Protein 6XEH (pdb70)

Foldseek 3Di:
DAAEEEEEQDDQLQVLLVVLCVVVVHHYHYDPDLVVVLVCLQVSVHQEYEYEDPPLVSVVSNVVSCVVSVHQYEYEYQDVVSQVVCCVVPVRHHYDYDNDSVSSSVQSVLCPVVPSPSDDPPDPD

B-factor: mean 37.27, std 23.29, range [0.01, 75.44]

Radius of gyration: 13.2 Å; Cα contacts (8 Å, |Δi|>4): 216; chains: 1; bounding box: 30×32×31 Å

Solvent-accessible surface area: 7341 Å² total; per-residue (Å²): 232,47,76,12,0,0,5,1,99,69,105,95,15,19,87,38,0,53,92,33,13,113,124,82,59,54,122,35,77,44,13,75,60,64,144,78,0,45,46,70,0,112,157,149,102,2,53,11,0,0,0,8,19,79,45,141,135,3,0,39,74,0,0,91,42,3,107,104,29,66,21,69,10,0,0,0,0,38,52,86,102,13,11,113,46,12,86,164,108,35,125,180,8,24,2,61,104,0,95,76,67,92,35,0,32,53,0,0,27,66,0,26,112,88,50,6,54,30,56,96,151,152,176,157,205

Secondary structure (DSSP, 8-state):
---EEEEES-HHHHHHHHHHHHHHT---EEES-HHHHHHHHHTT--SEEEEE-S-HHHHHHHHHHHHHHT-EEEEEES-HHHHHHHHHH-SSSEEEE--SHHHHHHHHHHHHHTTS-----S---

Sequence (125 aa):
MGKVVFLSDDQEIIEEVSKKAEEEGYDIQTSNDKKEIIDRLKRRNIDMIIVKTEDKESISEIIKQVLDSGAKVLILSSDENIIESIRKQYPKVETRRAQDKEEVKDAVEEFLKEGGSLEHHHHHHMGKVVFLSDDQEIIEEVSKKAEEEGYDIQTSNDKKEIIDRLKRRNIDMIIVKTEDKESISEIIKQVLDSGAKVLILSSDENIIESIRKQYPKVETRRAQDKEEVKDAVEEFLKEGGSLEHHHHHHMGKVVFLSDDQEIIEEVSKKAEEEGYDIQTSNDKKEIIDRLKRRNIDMIIVKTEDKESISEIIKQVLDSGAKVLILSSDENIIESIRKQYPKVETRRAQDKEEVKDAVEEFLKEGGSLEHHHHHHMGKVVFLSDDQEIIEEVSKKAEEEGYDIQTSNDKKEIIDRLKRRNIDMIIVKTEDKESISEIIKQVLDSGAKVLILSSDENIIESIRKQYPKVETRRAQDKEEVKDAVEEFLKEGGSLEHHHHHHMGKVVFLSDDQEIIEEVSKKAEEEGYDIQTSNDKKEIIDRLKRRNIDMIIVKTEDKESISEIIKQVLDSGAKVLILSSDENIIESIRKQYPKVETRRAQDKEEVKDAVEEFLKEGGSLEHHHHHHMGKVVFLSDDQEIIEEVSKKAEEEGYDIQTSNDKKEIIDRLKRRNIDMIIVKTEDKESISEIIKQVLDSGAKVLILSSDENIIESIRKQYPKVETRRAQDKEEVKDAVEEFLKEGGSLEHHHHHHMGKVVFLSDDQEIIEEVSKKAEEEGYDIQTSNDKKEIIDRLKRRNIDMIIVKTEDKESISEIIKQVLDSGAKVLILSSDENIIESIRKQYPKVETRRAQDKEEVKDAVEEFLKEGGSLEHHHHHHMGKVVFLSDDQEIIEEVSKKAEEEGYDIQTSNDKKEIIDRLKRRNIDMIIVKTEDKESISEIIKQVLDSGAKVLILSSDENIIESIRKQYPKVETRRAQDKEEVKDAVEEFLKEGGSLEHHHHHHMGKVVFLSDDQEIIEEVSKKAEEEGYDIQTSNDKKEIIDRLKRRNIDMIIVKTEDKESISEIIKQVLDSGAKVLILSSDENIIESIRKQYPKVETRRAQDKEEVKDAVEEFLKEGGSLEHHHHHHMGKVVFLSDDQEIIEEVSKKAEEEGYDIQTSNDKKEIIDRLKRRNIDMIIVKTEDKESISEIIKQVLDSGAKVLILSSDENIIESIRKQYPKVETRRAQDKEEVKDAVEEFLKEGGSLEHHHHHHMGKVVFLSDDQEIIEEVSKKAEEEGYDIQTSNDKKEIIDRLKRRNIDMIIVKTEDKESISEIIKQVLDSGAKVLILSSDENIIESIRKQYPKVETRRAQDKEEVKDAVEEFLKEGGSLEHHHHHHMGKVVFLSDDQEIIEEVSKKAEEEGYDIQTSNDKKEIIDRLKRRNIDMIIVKTEDKESISEIIKQVLDSGAKVLILSSDENIIESIRKQYPKVETRRAQDKEEVKDAVEEFLKEGGSLEHHHHHHMGKVVFLSDDQEIIEEVSKKAEEEGYDIQTSNDKKEIIDRLKRRNIDMIIVKTEDKESISEIIKQVLDSGAKVLILSSDENIIESIRKQYPKVETRRAQDKEEVKDAVEEFLKEGGSLEHHHHHHMGKVVFLSDDQEIIEEVSKKAEEEGYDIQTSNDKKEIIDRLKRRNIDMIIVKTEDKESISEIIKQVLDSGAKVLILSSDENIIESIRKQYPKVETRRAQDKEEVKDAVEEFLKEGGSLEHHHHHHMGKVVFLSDDQEIIEEVSKKAEEEGYDIQTSNDKKEIIDRLKRRNIDMIIVKTEDKESISEIIKQVLDSGAKVLILSSDENIIESIRKQYPKVETRRAQDKEEVKDAVEEFLKEGGSLEHHHHHHMGKVVFLSDDQEIIEEVSKKAEEEGYDIQTSNDKKEIIDRLKRRNIDMIIVKTEDKESISEIIKQVLDSGAKVLILSSDENIIESIRKQYPKVETRRAQDKEEVKDAVEEFLKEGGSLEHHHHHHMGKVVFLSDDQEIIEEVSKKAEEEGYDIQTSNDKKEIIDRLKRRNIDMIIVKTEDKESISEIIKQVLDSGAKVLILSSDENIIESIRKQYPKVETRRAQDKEEVKDAVEEFLKEGGSLEHHHHHHMGKVVFLSDDQEIIEEVSKKAEEEGYDIQTSNDKKEIIDRLKRRNIDMIIVKTEDKESISEIIKQVLDSGAKVLILSSDENIIESIRKQYPKVETRRAQDKEEVKDAVEEFLKEGGSLEHHHHHHMGKVVFLSDDQEIIEEVSKKAEEEGYDIQTSNDKKEIIDRLKRRNIDMIIVKTEDKESISEIIKQVLDSGAKVLILSSDENIIESIRKQYPKVETRRAQDKEEVKDAVEEFLKEGGSLEHHHHHHMGKVVFLSDDQEIIEEVSKKAEEEGYDIQTSNDKKEIIDRLKRRNIDMIIVKTEDKESISEIIKQVLDSGAKVLILSSDENIIESIRKQYPKVETRRAQDKEEVKDAVEEFLKEGGSLEHHHHHH

Nearest PDB structures (foldseek):
  6xeh-assembly1_A  TM=9.515E-01  e=1.185E-19  synthetic construct
  1nxs-assembly1_A-2  TM=7.418E-01  e=1.888E-03  Streptococcus pneumoniae TIGR4
  5z1z-assembly1_B  TM=5.704E-01  e=2.601E-03  Escherichia coli BL21(DE3)
  5z1z-assembly1_D  TM=5.145E-01  e=2.439E-03  Escherichia coli BL21(DE3)
  5z1z-assembly1_A  TM=4.997E-01  e=3.152E-03  Escherichia coli BL21(DE3)

CATH classification: 3.40.50.11230

Structure (mmCIF, N/CA/C/O backbone):
data_6XEH
#
_entry.id   6XEH
#
loop_
_atom_site.group_PDB
_atom_site.id
_atom_site.type_symbol
_atom_site.label_atom_id
_atom_site.label_alt_id
_atom_site.label_comp_id
_atom_site.label_asym_id
_atom_site.label_entity_id
_atom_site.label_seq_id
_atom_site.pdbx_PDB_ins_code
_atom_site.Cartn_x
_atom_site.Cartn_y
_atom_site.Cartn_z
_atom_site.occupancy
_atom_site.B_iso_or_equiv
_atom_site.auth_seq_id
_atom_site.auth_comp_id
_atom_site.auth_asym_id
_atom_site.auth_atom_id
_atom_site.pdbx_PDB_model_num
ATOM 1 N N . MET A 1 1 ? 15.816 10.273 -2.503 1.00 51.40 1 MET A N 1
ATOM 2 C CA . MET A 1 1 ? 14.366 10.425 -2.758 1.00 31.20 1 MET A CA 1
ATOM 3 C C . MET A 1 1 ? 13.703 9.041 -2.847 1.00 60.41 1 MET A C 1
ATOM 4 O O . MET A 1 1 ? 13.385 8.544 -3.941 1.00 63.22 1 MET A O 1
ATOM 20 N N . GLY A 1 2 ? 13.554 8.400 -1.675 1.00 64.50 2 GLY A N 1
ATOM 21 C CA . GLY A 1 2 ? 12.796 7.166 -1.547 1.00 71.14 2 GLY A CA 1
ATOM 22 C C . GLY A 1 2 ? 11.319 7.488 -1.488 1.00 44.21 2 GLY A C 1
ATOM 23 O O . GLY A 1 2 ? 10.752 7.613 -0.400 1.00 54.01 2 GLY A O 1
ATOM 27 N N . LYS A 1 3 ? 10.724 7.690 -2.676 1.00 12.12 3 LYS A N 1
ATOM 28 C CA . LYS A 1 3 ? 9.333 8.136 -2.819 1.00 72.11 3 LYS A CA 1
ATOM 29 C C . LYS A 1 3 ? 8.355 7.084 -2.264 1.00 25.04 3 LYS A C 1
ATOM 30 O O . LYS A 1 3 ? 8.023 6.102 -2.954 1.00 54.20 3 LYS A O 1
ATOM 49 N N . VAL A 1 4 ? 7.949 7.286 -0.995 1.00 73.33 4 VAL A N 1
ATOM 50 C CA . VAL A 1 4 ? 6.928 6.470 -0.337 1.00 14.30 4 VAL A CA 1
ATOM 51 C C . VAL A 1 4 ? 5.566 7.084 -0.641 1.00 55.02 4 VAL A C 1
ATOM 52 O O . VAL A 1 4 ? 5.343 8.258 -0.337 1.00 34.25 4 VAL A O 1
ATOM 65 N N . VAL A 1 5 ? 4.676 6.315 -1.269 1.00 54.33 5 VAL A N 1
ATOM 66 C CA . VAL A 1 5 ? 3.303 6.753 -1.537 1.00 64.25 5 VAL A CA 1
ATOM 67 C C . VAL A 1 5 ? 2.319 5.741 -0.941 1.00 11.32 5 VAL A C 1
ATOM 68 O O . VAL A 1 5 ? 2.316 4.571 -1.322 1.00 0.52 5 VAL A O 1
ATOM 81 N N . PHE A 1 6 ? 1.515 6.203 0.019 1.00 4.03 6 PHE A N 1
ATOM 82 C CA . PHE A 1 6 ? 0.392 5.444 0.558 1.00 75.15 6 PHE A CA 1
ATOM 83 C C . PHE A 1 6 ? -0.879 5.721 -0.279 1.00 73.41 6 PHE A C 1
ATOM 84 O O . PHE A 1 6 ? -1.065 6.820 -0.800 1.00 14.31 6 PHE A O 1
ATOM 101 N N . LEU A 1 7 ? -1.727 4.699 -0.391 1.00 40.30 7 LEU A N 1
ATOM 102 C CA . LEU A 1 7 ? -3.013 4.747 -1.090 1.00 74.00 7 LEU A CA 1
ATOM 103 C C . LEU A 1 7 ? -4.065 4.052 -0.219 1.00 33.22 7 LEU A C 1
ATOM 104 O O . LEU A 1 7 ? -3.823 2.951 0.279 1.00 41.43 7 LEU A O 1
ATOM 120 N N . SER A 1 8 ? -5.208 4.719 -0.010 1.00 14.25 8 SER A N 1
ATOM 121 C CA . SER A 1 8 ? -6.389 4.127 0.627 1.00 5.01 8 SER A CA 1
ATOM 122 C C . SER A 1 8 ? -7.632 4.893 0.189 1.00 0.33 8 SER A C 1
ATOM 123 O O . SER A 1 8 ? -7.627 6.125 0.142 1.00 61.33 8 SER A O 1
ATOM 131 N N . ASP A 1 9 ? -8.702 4.146 -0.085 1.00 24.14 9 ASP A N 1
ATOM 132 C CA . ASP A 1 9 ? -10.010 4.696 -0.478 1.00 72.33 9 ASP A CA 1
ATOM 133 C C . ASP A 1 9 ? -10.728 5.338 0.731 1.00 2.33 9 ASP A C 1
ATOM 134 O O . ASP A 1 9 ? -11.613 6.189 0.570 1.00 15.03 9 ASP A O 1
ATOM 143 N N . ASP A 1 10 ? -10.320 4.930 1.942 1.00 12.35 10 ASP A N 1
ATOM 144 C CA . ASP A 1 10 ? -10.918 5.397 3.206 1.00 75.31 10 ASP A CA 1
ATOM 145 C C . ASP A 1 10 ? -10.023 6.471 3.864 1.00 3.14 10 ASP A C 1
ATOM 146 O O . ASP A 1 10 ? -8.801 6.288 3.970 1.00 32.44 10 ASP A O 1
ATOM 155 N N . GLN A 1 11 ? -10.660 7.568 4.322 1.00 23.52 11 GLN A N 1
ATOM 156 C CA . GLN A 1 11 ? -9.979 8.713 4.962 1.00 12.31 11 GLN A CA 1
ATOM 157 C C . GLN A 1 11 ? -9.361 8.340 6.325 1.00 13.20 11 GLN A C 1
ATOM 158 O O . GLN A 1 11 ? -8.206 8.677 6.583 1.00 23.44 11 GLN A O 1
ATOM 172 N N . GLU A 1 12 ? -10.127 7.638 7.183 1.00 52.43 12 GLU A N 1
ATOM 173 C CA . GLU A 1 12 ? -9.693 7.312 8.566 1.00 4.44 12 GLU A CA 1
ATOM 174 C C . GLU A 1 12 ? -8.452 6.406 8.583 1.00 30.53 12 GLU A C 1
ATOM 175 O O . GLU A 1 12 ? -7.682 6.421 9.545 1.00 71.44 12 GLU A O 1
ATOM 187 N N . ILE A 1 13 ? -8.259 5.647 7.495 1.00 42.54 13 ILE A N 1
ATOM 188 C CA . ILE A 1 13 ? -7.047 4.854 7.286 1.00 42.35 13 ILE A CA 1
ATOM 189 C C . ILE A 1 13 ? -5.850 5.810 7.037 1.00 41.55 13 ILE A C 1
ATOM 190 O O . ILE A 1 13 ? -4.811 5.719 7.705 1.00 24.42 13 ILE A O 1
ATOM 206 N N . ILE A 1 14 ? -6.052 6.736 6.066 1.00 24.14 14 ILE A N 1
ATOM 207 C CA . ILE A 1 14 ? -5.064 7.761 5.660 1.00 11.15 14 ILE A CA 1
ATOM 208 C C . ILE A 1 14 ? -4.595 8.601 6.869 1.00 54.31 14 ILE A C 1
ATOM 209 O O . ILE A 1 14 ? -3.407 8.908 6.984 1.00 22.32 14 ILE A O 1
ATOM 225 N N . GLU A 1 15 ? -5.548 8.926 7.766 1.00 53.44 15 GLU A N 1
ATOM 226 C CA . GLU A 1 15 ? -5.304 9.763 8.955 1.00 35.24 15 GLU A CA 1
ATOM 227 C C . GLU A 1 15 ? -4.337 9.081 9.929 1.00 62.50 15 GLU A C 1
ATOM 228 O O . GLU A 1 15 ? -3.436 9.728 10.463 1.00 61.14 15 GLU A O 1
ATOM 240 N N . GLU A 1 16 ? -4.523 7.764 10.116 1.00 23.22 16 GLU A N 1
ATOM 241 C CA . GLU A 1 16 ? -3.726 6.965 11.059 1.00 12.21 16 GLU A CA 1
ATOM 242 C C . GLU A 1 16 ? -2.312 6.694 10.533 1.00 25.34 16 GLU A C 1
ATOM 243 O O . GLU A 1 16 ? -1.354 6.665 11.309 1.00 71.11 16 GLU A O 1
ATOM 255 N N . VAL A 1 17 ? -2.197 6.475 9.219 1.00 3.42 17 VAL A N 1
ATOM 256 C CA . VAL A 1 17 ? -0.904 6.287 8.542 1.00 74.33 17 VAL A CA 1
ATOM 257 C C . VAL A 1 17 ? -0.094 7.598 8.551 1.00 43.41 17 VAL A C 1
ATOM 258 O O . VAL A 1 17 ? 1.118 7.590 8.786 1.00 62.22 17 VAL A O 1
ATOM 271 N N . SER A 1 18 ? -0.800 8.717 8.315 1.00 55.53 18 SER A N 1
ATOM 272 C CA . SER A 1 18 ? -0.227 10.070 8.392 1.00 11.15 18 SER A CA 1
ATOM 273 C C . SER A 1 18 ? 0.156 10.414 9.844 1.00 33.44 18 SER A C 1
ATOM 274 O O . SER A 1 18 ? 1.116 11.155 10.086 1.00 43.02 18 SER A O 1
ATOM 282 N N . LYS A 1 19 ? -0.608 9.859 10.810 1.00 31.13 19 LYS A N 1
ATOM 283 C CA . LYS A 1 19 ? -0.362 10.080 12.240 1.00 64.04 19 LYS A CA 1
ATOM 284 C C . LYS A 1 19 ? 0.904 9.348 12.677 1.00 23.51 19 LYS A C 1
ATOM 285 O O . LYS A 1 19 ? 1.723 9.910 13.377 1.00 13.54 19 LYS A O 1
ATOM 304 N N . LYS A 1 20 ? 1.043 8.094 12.241 1.00 42.42 20 LYS A N 1
ATOM 305 C CA . LYS A 1 20 ? 2.258 7.293 12.465 1.00 70.22 20 LYS A CA 1
ATOM 306 C C . LYS A 1 20 ? 3.485 7.971 11.818 1.00 20.51 20 LYS A C 1
ATOM 307 O O . LYS A 1 20 ? 4.578 7.983 12.390 1.00 44.42 20 LYS A O 1
ATOM 326 N N . ALA A 1 21 ? 3.272 8.542 10.623 1.00 35.44 21 ALA A N 1
ATOM 327 C CA . ALA A 1 21 ? 4.299 9.306 9.899 1.00 22.45 21 ALA A CA 1
ATOM 328 C C . ALA A 1 21 ? 4.647 10.618 10.628 1.00 65.44 21 ALA A C 1
ATOM 329 O O . ALA A 1 21 ? 5.737 11.147 10.458 1.00 22.32 21 ALA A O 1
ATOM 336 N N . GLU A 1 22 ? 3.692 11.142 11.413 1.00 20.42 22 GLU A N 1
ATOM 337 C CA . GLU A 1 22 ? 3.892 12.343 12.242 1.00 33.21 22 GLU A CA 1
ATOM 338 C C . GLU A 1 22 ? 4.748 12.005 13.481 1.00 52.12 22 GLU A C 1
ATOM 339 O O . GLU A 1 22 ? 5.776 12.648 13.716 1.00 3.33 22 GLU A O 1
ATOM 351 N N . GLU A 1 23 ? 4.317 10.978 14.245 1.00 15.42 23 GLU A N 1
ATOM 352 C CA . GLU A 1 23 ? 4.998 10.528 15.476 1.00 55.00 23 GLU A CA 1
ATOM 353 C C . GLU A 1 23 ? 6.478 10.182 15.217 1.00 55.52 23 GLU A C 1
ATOM 354 O O . GLU A 1 23 ? 7.371 10.662 15.914 1.00 41.24 23 GLU A O 1
ATOM 366 N N . GLU A 1 24 ? 6.708 9.367 14.180 1.00 61.35 24 GLU A N 1
ATOM 367 C CA . GLU A 1 24 ? 8.044 8.863 13.817 1.00 13.51 24 GLU A CA 1
ATOM 368 C C . GLU A 1 24 ? 8.816 9.849 12.915 1.00 65.21 24 GLU A C 1
ATOM 369 O O . GLU A 1 24 ? 10.048 9.774 12.824 1.00 45.41 24 GLU A O 1
ATOM 381 N N . GLY A 1 25 ? 8.086 10.762 12.250 1.00 11.15 25 GLY A N 1
ATOM 382 C CA . GLY A 1 25 ? 8.687 11.697 11.290 1.00 13.03 25 GLY A CA 1
ATOM 383 C C . GLY A 1 25 ? 9.067 11.020 9.972 1.00 54.15 25 GLY A C 1
ATOM 384 O O . GLY A 1 25 ? 10.106 11.333 9.386 1.00 15.11 25 GLY A O 1
ATOM 388 N N . TYR A 1 26 ? 8.217 10.080 9.515 1.00 40.01 26 TYR A N 1
ATOM 389 C CA . TYR A 1 26 ? 8.418 9.350 8.245 1.00 41.54 26 TYR A CA 1
ATOM 390 C C . TYR A 1 26 ? 7.898 10.162 7.045 1.00 13.40 26 TYR A C 1
ATOM 391 O O . TYR A 1 26 ? 6.874 10.848 7.143 1.00 73.44 26 TYR A O 1
ATOM 409 N N . ASP A 1 27 ? 8.618 10.049 5.920 1.00 51.45 27 ASP A N 1
ATOM 410 C CA . ASP A 1 27 ? 8.258 10.681 4.638 1.00 1.22 27 ASP A CA 1
ATOM 411 C C . ASP A 1 27 ? 7.253 9.791 3.894 1.00 51.10 27 ASP A C 1
ATOM 412 O O . ASP A 1 27 ? 7.621 8.708 3.438 1.00 70.21 27 ASP A O 1
ATOM 421 N N . ILE A 1 28 ? 5.977 10.215 3.826 1.00 31.04 28 ILE A N 1
ATOM 422 C CA . ILE A 1 28 ? 4.927 9.515 3.040 1.00 2.31 28 ILE A CA 1
ATOM 423 C C . ILE A 1 28 ? 4.086 10.551 2.269 1.00 32.41 28 ILE A C 1
ATOM 424 O O . ILE A 1 28 ? 3.835 11.650 2.773 1.00 51.21 28 ILE A O 1
ATOM 440 N N . GLN A 1 29 ? 3.679 10.198 1.046 1.00 72.02 29 GLN A N 1
ATOM 441 C CA . GLN A 1 29 ? 2.637 10.904 0.293 1.00 44.11 29 GLN A CA 1
ATOM 442 C C . GLN A 1 29 ? 1.366 10.050 0.316 1.00 22.32 29 GLN A C 1
ATOM 443 O O . GLN A 1 29 ? 1.351 8.965 -0.253 1.00 64.34 29 GLN A O 1
ATOM 457 N N . THR A 1 30 ? 0.304 10.539 0.959 1.00 15.15 30 THR A N 1
ATOM 458 C CA . THR A 1 30 ? -0.956 9.792 1.079 1.00 74.21 30 THR A CA 1
ATOM 459 C C . THR A 1 30 ? -1.936 10.255 -0.013 1.00 14.42 30 THR A C 1
ATOM 460 O O . THR A 1 30 ? -2.113 11.460 -0.226 1.00 40.15 30 THR A O 1
ATOM 471 N N . SER A 1 31 ? -2.556 9.287 -0.696 1.00 43.34 31 SER A N 1
ATOM 472 C CA . SER A 1 31 ? -3.508 9.530 -1.791 1.00 20.32 31 SER A CA 1
ATOM 473 C C . SER A 1 31 ? -4.764 8.687 -1.567 1.00 20.43 31 SER A C 1
ATOM 474 O O . SER A 1 31 ? -4.704 7.605 -0.964 1.00 12.43 31 SER A O 1
ATOM 482 N N . ASN A 1 32 ? -5.904 9.201 -2.035 1.00 74.34 32 ASN A N 1
ATOM 483 C CA . ASN A 1 32 ? -7.201 8.518 -1.930 1.00 41.45 32 ASN A CA 1
ATOM 484 C C . ASN A 1 32 ? -7.577 7.852 -3.268 1.00 44.14 32 ASN A C 1
ATOM 485 O O . ASN A 1 32 ? -8.260 6.823 -3.284 1.00 34.43 32 ASN A O 1
ATOM 496 N N . ASP A 1 33 ? -7.091 8.431 -4.384 1.00 23.41 33 ASP A N 1
ATOM 497 C CA . ASP A 1 33 ? -7.509 8.049 -5.751 1.00 11.22 33 ASP A CA 1
ATOM 498 C C . ASP A 1 33 ? -6.514 7.047 -6.387 1.00 51.33 33 ASP A C 1
ATOM 499 O O . ASP A 1 33 ? -5.331 7.365 -6.558 1.00 62.20 33 ASP A O 1
ATOM 508 N N . LYS A 1 34 ? -7.023 5.847 -6.744 1.00 70.50 34 LYS A N 1
ATOM 509 C CA . LYS A 1 34 ? -6.220 4.748 -7.332 1.00 72.25 34 LYS A CA 1
ATOM 510 C C . LYS A 1 34 ? -5.729 5.059 -8.766 1.00 0.25 34 LYS A C 1
ATOM 511 O O . LYS A 1 34 ? -4.641 4.629 -9.142 1.00 11.21 34 LYS A O 1
ATOM 530 N N . LYS A 1 35 ? -6.545 5.805 -9.553 1.00 0.42 35 LYS A N 1
ATOM 531 C CA . LYS A 1 35 ? -6.279 6.050 -10.994 1.00 72.14 35 LYS A CA 1
ATOM 532 C C . LYS A 1 35 ? -5.028 6.924 -11.170 1.00 4.14 35 LYS A C 1
ATOM 533 O O . LYS A 1 35 ? -4.246 6.735 -12.114 1.00 63.10 35 LYS A O 1
ATOM 552 N N . GLU A 1 36 ? -4.869 7.884 -10.237 1.00 61.10 36 GLU A N 1
ATOM 553 C CA . GLU A 1 36 ? -3.670 8.722 -10.133 1.00 21.03 36 GLU A CA 1
ATOM 554 C C . GLU A 1 36 ? -2.436 7.832 -9.936 1.00 0.30 36 GLU A C 1
ATOM 555 O O . GLU A 1 36 ? -1.456 7.937 -10.669 1.00 24.00 36 GLU A O 1
ATOM 567 N N . ILE A 1 37 ? -2.550 6.923 -8.960 1.00 52.45 37 ILE A N 1
ATOM 568 C CA . ILE A 1 37 ? -1.454 6.061 -8.503 1.00 61.44 37 ILE A CA 1
ATOM 569 C C . ILE A 1 37 ? -0.967 5.123 -9.619 1.00 61.32 37 ILE A C 1
ATOM 570 O O . ILE A 1 37 ? 0.241 4.902 -9.764 1.00 74.51 37 ILE A O 1
ATOM 586 N N . ILE A 1 38 ? -1.918 4.618 -10.421 1.00 42.42 38 ILE A N 1
ATOM 587 C CA . ILE A 1 38 ? -1.627 3.790 -11.605 1.00 34.54 38 ILE A CA 1
ATOM 588 C C . ILE A 1 38 ? -0.733 4.573 -12.593 1.00 2.23 38 ILE A C 1
ATOM 589 O O . ILE A 1 38 ? 0.217 4.017 -13.150 1.00 65.31 38 ILE A O 1
ATOM 605 N N . ASP A 1 39 ? -1.026 5.884 -12.743 1.00 31.44 39 ASP A N 1
ATOM 606 C CA . ASP A 1 39 ? -0.285 6.779 -13.652 1.00 41.44 39 ASP A CA 1
ATOM 607 C C . ASP A 1 39 ? 1.102 7.145 -13.087 1.00 2.13 39 ASP A C 1
ATOM 608 O O . ASP A 1 39 ? 2.052 7.353 -13.851 1.00 43.32 39 ASP A O 1
ATOM 617 N N . ARG A 1 40 ? 1.219 7.208 -11.748 1.00 43.10 40 ARG A N 1
ATOM 618 C CA . ARG A 1 40 ? 2.502 7.509 -11.079 1.00 42.01 40 ARG A CA 1
ATOM 619 C C . ARG A 1 40 ? 3.467 6.317 -11.229 1.00 21.02 40 ARG A C 1
ATOM 620 O O . ARG A 1 40 ? 4.682 6.491 -11.355 1.00 2.34 40 ARG A O 1
ATOM 641 N N . LEU A 1 41 ? 2.887 5.109 -11.220 1.00 24.14 41 LEU A N 1
ATOM 642 C CA . LEU A 1 41 ? 3.607 3.855 -11.480 1.00 32.33 41 LEU A CA 1
ATOM 643 C C . LEU A 1 41 ? 3.884 3.682 -12.997 1.00 40.20 41 LEU A C 1
ATOM 644 O O . LEU A 1 41 ? 4.851 3.013 -13.376 1.00 44.13 41 LEU A O 1
ATOM 660 N N . LYS A 1 42 ? 3.026 4.302 -13.854 1.00 65.30 42 LYS A N 1
ATOM 661 C CA . LYS A 1 42 ? 3.264 4.398 -15.318 1.00 23.22 42 LYS A CA 1
ATOM 662 C C . LYS A 1 42 ? 4.513 5.249 -15.608 1.00 10.23 42 LYS A C 1
ATOM 663 O O . LYS A 1 42 ? 5.235 4.996 -16.574 1.00 41.42 42 LYS A O 1
ATOM 682 N N . ARG A 1 43 ? 4.733 6.275 -14.767 1.00 74.35 43 ARG A N 1
ATOM 683 C CA . ARG A 1 43 ? 5.939 7.129 -14.826 1.00 74.23 43 ARG A CA 1
ATOM 684 C C . ARG A 1 43 ? 7.107 6.503 -14.025 1.00 63.32 43 ARG A C 1
ATOM 685 O O . ARG A 1 43 ? 8.234 7.007 -14.075 1.00 62.13 43 ARG A O 1
ATOM 706 N N . ARG A 1 44 ? 6.806 5.405 -13.283 1.00 24.43 44 ARG A N 1
ATOM 707 C CA . ARG A 1 44 ? 7.759 4.685 -12.396 1.00 11.04 44 ARG A CA 1
ATOM 708 C C . ARG A 1 44 ? 8.327 5.612 -11.291 1.00 2.44 44 ARG A C 1
ATOM 709 O O . ARG A 1 44 ? 9.354 5.312 -10.682 1.00 61.13 44 ARG A O 1
ATOM 730 N N . ASN A 1 45 ? 7.599 6.703 -10.999 1.00 55.43 45 ASN A N 1
ATOM 731 C CA . ASN A 1 45 ? 8.047 7.775 -10.081 1.00 2.10 45 ASN A CA 1
ATOM 732 C C . ASN A 1 45 ? 7.673 7.491 -8.611 1.00 63.24 45 ASN A C 1
ATOM 733 O O . ASN A 1 45 ? 7.800 8.375 -7.764 1.00 71.13 45 ASN A O 1
ATOM 744 N N . ILE A 1 46 ? 7.231 6.256 -8.314 1.00 33.03 46 ILE A N 1
ATOM 745 C CA . ILE A 1 46 ? 7.048 5.779 -6.931 1.00 34.24 46 ILE A CA 1
ATOM 746 C C . ILE A 1 46 ? 8.117 4.711 -6.641 1.00 2.01 46 ILE A C 1
ATOM 747 O O . ILE A 1 46 ? 8.191 3.704 -7.351 1.00 32.31 46 ILE A O 1
ATOM 763 N N . ASP A 1 47 ? 8.928 4.938 -5.593 1.00 31.11 47 ASP A N 1
ATOM 764 C CA . ASP A 1 47 ? 10.039 4.035 -5.215 1.00 71.02 47 ASP A CA 1
ATOM 765 C C . ASP A 1 47 ? 9.518 2.852 -4.387 1.00 31.50 47 ASP A C 1
ATOM 766 O O . ASP A 1 47 ? 9.980 1.706 -4.536 1.00 52.23 47 ASP A O 1
ATOM 775 N N . MET A 1 48 ? 8.565 3.154 -3.505 1.00 44.41 48 MET A N 1
ATOM 776 C CA . MET A 1 48 ? 7.945 2.182 -2.604 1.00 52.14 48 MET A CA 1
ATOM 777 C C . MET A 1 48 ? 6.515 2.636 -2.292 1.00 12.33 48 MET A C 1
ATOM 778 O O . MET A 1 48 ? 6.280 3.811 -2.022 1.00 32.21 48 MET A O 1
ATOM 792 N N . ILE A 1 49 ? 5.568 1.703 -2.341 1.00 22.34 49 ILE A N 1
ATOM 793 C CA . ILE A 1 49 ? 4.132 2.007 -2.299 1.00 11.53 49 ILE A CA 1
ATOM 794 C C . ILE A 1 49 ? 3.415 1.062 -1.326 1.00 51.15 49 ILE A C 1
ATOM 795 O O . ILE A 1 49 ? 3.849 -0.075 -1.120 1.00 12.21 49 ILE A O 1
ATOM 811 N N . ILE A 1 50 ? 2.344 1.570 -0.699 1.00 33.03 50 ILE A N 1
ATOM 812 C CA . ILE A 1 50 ? 1.504 0.822 0.245 1.00 45.24 50 ILE A CA 1
ATOM 813 C C . ILE A 1 50 ? 0.033 1.068 -0.129 1.00 61.13 50 ILE A C 1
ATOM 814 O O . ILE A 1 50 ? -0.412 2.210 -0.129 1.00 64.15 50 ILE A O 1
ATOM 830 N N . VAL A 1 51 ? -0.708 0.004 -0.476 1.00 42.11 51 VAL A N 1
ATOM 831 C CA . VAL A 1 51 ? -2.134 0.091 -0.849 1.00 63.44 51 VAL A CA 1
ATOM 832 C C . VAL A 1 51 ? -2.987 -0.666 0.178 1.00 71.32 51 VAL A C 1
ATOM 833 O O . VAL A 1 51 ? -2.868 -1.882 0.315 1.00 41.31 51 VAL A O 1
ATOM 846 N N . LYS A 1 52 ? -3.830 0.076 0.904 1.00 31.41 52 LYS A N 1
ATOM 847 C CA . LYS A 1 52 ? -4.816 -0.480 1.831 1.00 31.31 52 LYS A CA 1
ATOM 848 C C . LYS A 1 52 ? -6.228 -0.328 1.229 1.00 14.21 52 LYS A C 1
ATOM 849 O O . LYS A 1 52 ? -6.725 0.791 1.068 1.00 73.01 52 LYS A O 1
ATOM 868 N N . THR A 1 53 ? -6.837 -1.477 0.896 1.00 4.41 53 THR A N 1
ATOM 869 C CA . THR A 1 53 ? -8.234 -1.581 0.444 1.00 41.40 53 THR A CA 1
ATOM 870 C C . THR A 1 53 ? -8.603 -3.068 0.283 1.00 10.32 53 THR A C 1
ATOM 871 O O . THR A 1 53 ? -7.723 -3.934 0.263 1.00 62.04 53 THR A O 1
ATOM 882 N N . GLU A 1 54 ? -9.909 -3.362 0.225 1.00 12.41 54 GLU A N 1
ATOM 883 C CA . GLU A 1 54 ? -10.429 -4.713 -0.089 1.00 21.04 54 GLU A CA 1
ATOM 884 C C . GLU A 1 54 ? -10.791 -4.802 -1.582 1.00 61.33 54 GLU A C 1
ATOM 885 O O . GLU A 1 54 ? -11.101 -5.888 -2.089 1.00 52.21 54 GLU A O 1
ATOM 897 N N . ASP A 1 55 ? -10.753 -3.648 -2.269 1.00 4.33 55 ASP A N 1
ATOM 898 C CA . ASP A 1 55 ? -11.088 -3.541 -3.690 1.00 73.33 55 ASP A CA 1
ATOM 899 C C . ASP A 1 55 ? -9.997 -4.223 -4.539 1.00 44.11 55 ASP A C 1
ATOM 900 O O . ASP A 1 55 ? -8.946 -3.638 -4.823 1.00 2.22 55 ASP A O 1
ATOM 909 N N . LYS A 1 56 ? -10.266 -5.489 -4.890 1.00 62.11 56 LYS A N 1
ATOM 910 C CA . LYS A 1 56 ? -9.353 -6.366 -5.650 1.00 45.22 56 LYS A CA 1
ATOM 911 C C . LYS A 1 56 ? -8.935 -5.745 -6.998 1.00 75.32 56 LYS A C 1
ATOM 912 O O . LYS A 1 56 ? -7.844 -6.024 -7.497 1.00 32.11 56 LYS A O 1
ATOM 931 N N . GLU A 1 57 ? -9.835 -4.928 -7.576 1.00 33.21 57 GLU A N 1
ATOM 932 C CA . GLU A 1 57 ? -9.618 -4.234 -8.858 1.00 75.31 57 GLU A CA 1
ATOM 933 C C . GLU A 1 57 ? -8.391 -3.297 -8.792 1.00 34.11 57 GLU A C 1
ATOM 934 O O . GLU A 1 57 ? -7.528 -3.322 -9.680 1.00 41.23 57 GLU A O 1
ATOM 946 N N . SER A 1 58 ? -8.320 -2.484 -7.721 1.00 53.45 58 SER A N 1
ATOM 947 C CA . SER A 1 58 ? -7.208 -1.542 -7.505 1.00 34.14 58 SER A CA 1
ATOM 948 C C . SER A 1 58 ? -5.933 -2.299 -7.135 1.00 23.24 58 SER A C 1
ATOM 949 O O . SER A 1 58 ? -4.885 -2.057 -7.722 1.00 41.35 58 SER A O 1
ATOM 957 N N . ILE A 1 59 ? -6.056 -3.232 -6.170 1.00 15.42 59 ILE A N 1
ATOM 958 C CA . ILE A 1 59 ? -4.928 -4.051 -5.681 1.00 34.43 59 ILE A CA 1
ATOM 959 C C . ILE A 1 59 ? -4.180 -4.709 -6.862 1.00 44.13 59 ILE A C 1
ATOM 960 O O . ILE A 1 59 ? -2.982 -4.481 -7.037 1.00 62.35 59 ILE A O 1
ATOM 976 N N . SER A 1 60 ? -4.937 -5.438 -7.704 1.00 3.34 60 SER A N 1
ATOM 977 C CA . SER A 1 60 ? -4.410 -6.152 -8.878 1.00 13.44 60 SER A CA 1
ATOM 978 C C . SER A 1 60 ? -3.640 -5.203 -9.817 1.00 45.52 60 SER A C 1
ATOM 979 O O . SER A 1 60 ? -2.443 -5.402 -10.051 1.00 62.44 60 SER A O 1
ATOM 987 N N . GLU A 1 61 ? -4.324 -4.144 -10.300 1.00 12.22 61 GLU A N 1
ATOM 988 C CA . GLU A 1 61 ? -3.774 -3.242 -11.327 1.00 62.31 61 GLU A CA 1
ATOM 989 C C . GLU A 1 61 ? -2.537 -2.480 -10.840 1.00 2.34 61 GLU A C 1
ATOM 990 O O . GLU A 1 61 ? -1.562 -2.373 -11.590 1.00 42.14 61 GLU A O 1
ATOM 1002 N N . ILE A 1 62 ? -2.575 -1.973 -9.588 1.00 4.10 62 ILE A N 1
ATOM 1003 C CA . ILE A 1 62 ? -1.423 -1.281 -8.986 1.00 3.10 62 ILE A CA 1
ATOM 1004 C C . ILE A 1 62 ? -0.184 -2.209 -8.985 1.00 64.31 62 ILE A C 1
ATOM 1005 O O . ILE A 1 62 ? 0.874 -1.795 -9.445 1.00 65.41 62 ILE A O 1
ATOM 1021 N N . ILE A 1 63 ? -0.347 -3.471 -8.508 1.00 52.34 63 ILE A N 1
ATOM 1022 C CA . ILE A 1 63 ? 0.771 -4.452 -8.431 1.00 41.33 63 ILE A CA 1
ATOM 1023 C C . ILE A 1 63 ? 1.379 -4.692 -9.821 1.00 44.25 63 ILE A C 1
ATOM 1024 O O . ILE A 1 63 ? 2.596 -4.720 -9.964 1.00 52.11 63 ILE A O 1
ATOM 1040 N N . LYS A 1 64 ? 0.505 -4.829 -10.831 1.00 72.41 64 LYS A N 1
ATOM 1041 C CA . LYS A 1 64 ? 0.900 -5.068 -12.232 1.00 14.35 64 LYS A CA 1
ATOM 1042 C C . LYS A 1 64 ? 1.727 -3.887 -12.787 1.00 34.20 64 LYS A C 1
ATOM 1043 O O . LYS A 1 64 ? 2.622 -4.077 -13.625 1.00 62.54 64 LYS A O 1
ATOM 1062 N N . GLN A 1 65 ? 1.435 -2.677 -12.278 1.00 55.43 65 GLN A N 1
ATOM 1063 C CA . GLN A 1 65 ? 2.212 -1.461 -12.588 1.00 32.41 65 GLN A CA 1
ATOM 1064 C C . GLN A 1 65 ? 3.542 -1.413 -11.789 1.00 30.03 65 GLN A C 1
ATOM 1065 O O . GLN A 1 65 ? 4.540 -0.845 -12.261 1.00 73.14 65 GLN A O 1
ATOM 1079 N N . VAL A 1 66 ? 3.543 -2.000 -10.576 1.00 3.33 66 VAL A N 1
ATOM 1080 C CA . VAL A 1 66 ? 4.742 -2.063 -9.714 1.00 14.35 66 VAL A CA 1
ATOM 1081 C C . VAL A 1 66 ? 5.751 -3.101 -10.258 1.00 15.45 66 VAL A C 1
ATOM 1082 O O . VAL A 1 66 ? 6.966 -2.937 -10.101 1.00 40.04 66 VAL A O 1
ATOM 1095 N N . LEU A 1 67 ? 5.233 -4.157 -10.915 1.00 11.24 67 LEU A N 1
ATOM 1096 C CA . LEU A 1 67 ? 6.067 -5.182 -11.568 1.00 55.34 67 LEU A CA 1
ATOM 1097 C C . LEU A 1 67 ? 6.904 -4.531 -12.687 1.00 30.52 67 LEU A C 1
ATOM 1098 O O . LEU A 1 67 ? 8.087 -4.839 -12.854 1.00 23.54 67 LEU A O 1
ATOM 1114 N N . ASP A 1 68 ? 6.256 -3.609 -13.428 1.00 22.41 68 ASP A N 1
ATOM 1115 C CA . ASP A 1 68 ? 6.896 -2.818 -14.496 1.00 21.54 68 ASP A CA 1
ATOM 1116 C C . ASP A 1 68 ? 7.969 -1.872 -13.912 1.00 4.35 68 ASP A C 1
ATOM 1117 O O . ASP A 1 68 ? 9.069 -1.751 -14.470 1.00 73.03 68 ASP A O 1
ATOM 1126 N N . SER A 1 69 ? 7.652 -1.232 -12.773 1.00 51.21 69 SER A N 1
ATOM 1127 C CA . SER A 1 69 ? 8.508 -0.193 -12.177 1.00 12.10 69 SER A CA 1
ATOM 1128 C C . SER A 1 69 ? 9.679 -0.794 -11.378 1.00 22.12 69 SER A C 1
ATOM 1129 O O . SER A 1 69 ? 10.722 -0.149 -11.221 1.00 24.03 69 SER A O 1
ATOM 1137 N N . GLY A 1 70 ? 9.501 -2.040 -10.895 1.00 52.12 70 GLY A N 1
ATOM 1138 C CA . GLY A 1 70 ? 10.489 -2.704 -10.039 1.00 1.22 70 GLY A CA 1
ATOM 1139 C C . GLY A 1 70 ? 10.565 -2.090 -8.644 1.00 32.33 70 GLY A C 1
ATOM 1140 O O . GLY A 1 70 ? 11.607 -2.166 -7.977 1.00 34.14 70 GLY A O 1
ATOM 1144 N N . ALA A 1 71 ? 9.451 -1.474 -8.211 1.00 30.52 71 ALA A N 1
ATOM 1145 C CA . ALA A 1 71 ? 9.349 -0.796 -6.907 1.00 62.00 71 ALA A CA 1
ATOM 1146 C C . ALA A 1 71 ? 8.996 -1.794 -5.785 1.00 31.25 71 ALA A C 1
ATOM 1147 O O . ALA A 1 71 ? 8.721 -2.975 -6.048 1.00 15.24 71 ALA A O 1
ATOM 1154 N N . LYS A 1 72 ? 9.035 -1.320 -4.523 1.00 32.54 72 LYS A N 1
ATOM 1155 C CA . LYS A 1 72 ? 8.526 -2.093 -3.368 1.00 60.43 72 LYS A CA 1
ATOM 1156 C C . LYS A 1 72 ? 7.020 -1.849 -3.269 1.00 25.41 72 LYS A C 1
ATOM 1157 O O . LYS A 1 72 ? 6.579 -0.724 -3.477 1.00 52.52 72 LYS A O 1
ATOM 1176 N N . VAL A 1 73 ? 6.241 -2.892 -2.973 1.00 60.04 73 VAL A N 1
ATOM 1177 C CA . VAL A 1 73 ? 4.770 -2.790 -2.832 1.00 63.50 73 VAL A CA 1
ATOM 1178 C C . VAL A 1 73 ? 4.291 -3.571 -1.601 1.00 35.10 73 VAL A C 1
ATOM 1179 O O . VAL A 1 73 ? 4.662 -4.727 -1.402 1.00 51.15 73 VAL A O 1
ATOM 1192 N N . LEU A 1 74 ? 3.468 -2.914 -0.779 1.00 14.03 74 LEU A N 1
ATOM 1193 C CA . LEU A 1 74 ? 2.865 -3.497 0.415 1.00 32.40 74 LEU A CA 1
ATOM 1194 C C . LEU A 1 74 ? 1.343 -3.481 0.257 1.00 23.42 74 LEU A C 1
ATOM 1195 O O . LEU A 1 74 ? 0.736 -2.416 0.194 1.00 53.11 74 LEU A O 1
ATOM 1211 N N . ILE A 1 75 ? 0.741 -4.669 0.167 1.00 12.25 75 ILE A N 1
ATOM 1212 C CA . ILE A 1 75 ? -0.709 -4.833 0.059 1.00 2.14 75 ILE A CA 1
ATOM 1213 C C . ILE A 1 75 ? -1.294 -5.139 1.440 1.00 70.51 75 ILE A C 1
ATOM 1214 O O . ILE A 1 75 ? -0.852 -6.071 2.125 1.00 64.25 75 ILE A O 1
ATOM 1230 N N . LEU A 1 76 ? -2.277 -4.324 1.834 1.00 30.43 76 LEU A N 1
ATOM 1231 C CA . LEU A 1 76 ? -2.980 -4.421 3.109 1.00 44.11 76 LEU A CA 1
ATOM 1232 C C . LEU A 1 76 ? -4.477 -4.555 2.822 1.00 2.32 76 LEU A C 1
ATOM 1233 O O . LEU A 1 76 ? -5.060 -3.692 2.153 1.00 53.15 76 LEU A O 1
ATOM 1249 N N . SER A 1 77 ? -5.098 -5.632 3.310 1.00 2.23 77 SER A N 1
ATOM 1250 C CA . SER A 1 77 ? -6.549 -5.837 3.175 1.00 0.43 77 SER A CA 1
ATOM 1251 C C . SER A 1 77 ? -7.081 -6.572 4.406 1.00 44.22 77 SER A C 1
ATOM 1252 O O . SER A 1 77 ? -6.345 -7.320 5.066 1.00 54.24 77 SER A O 1
ATOM 1260 N N . SER A 1 78 ? -8.363 -6.337 4.711 1.00 44.43 78 SER A N 1
ATOM 1261 C CA . SER A 1 78 ? -9.060 -6.958 5.844 1.00 73.23 78 SER A CA 1
ATOM 1262 C C . SER A 1 78 ? -9.225 -8.465 5.618 1.00 22.33 78 SER A C 1
ATOM 1263 O O . SER A 1 78 ? -9.182 -9.257 6.564 1.00 45.33 78 SER A O 1
ATOM 1271 N N . ASP A 1 79 ? -9.397 -8.835 4.342 1.00 4.43 79 ASP A N 1
ATOM 1272 C CA . ASP A 1 79 ? -9.675 -10.206 3.930 1.00 72.24 79 ASP A CA 1
ATOM 1273 C C . ASP A 1 79 ? -8.367 -10.970 3.626 1.00 11.30 79 ASP A C 1
ATOM 1274 O O . ASP A 1 79 ? -7.561 -10.567 2.757 1.00 2.33 79 ASP A O 1
ATOM 1283 N N . GLU A 1 80 ? -8.193 -12.089 4.347 1.00 12.45 80 GLU A N 1
ATOM 1284 C CA . GLU A 1 80 ? -6.979 -12.920 4.313 1.00 50.00 80 GLU A CA 1
ATOM 1285 C C . GLU A 1 80 ? -6.874 -13.699 2.997 1.00 4.53 80 GLU A C 1
ATOM 1286 O O . GLU A 1 80 ? -5.780 -14.115 2.615 1.00 30.13 80 GLU A O 1
ATOM 1298 N N . ASN A 1 81 ? -8.024 -13.916 2.326 1.00 0.01 81 ASN A N 1
ATOM 1299 C CA . ASN A 1 81 ? -8.078 -14.664 1.058 1.00 55.20 81 ASN A CA 1
ATOM 1300 C C . ASN A 1 81 ? -7.530 -13.778 -0.068 1.00 74.55 81 ASN A C 1
ATOM 1301 O O . ASN A 1 81 ? -6.904 -14.284 -0.997 1.00 34.42 81 ASN A O 1
ATOM 1312 N N . ILE A 1 82 ? -7.774 -12.446 0.038 1.00 60.34 82 ILE A N 1
ATOM 1313 C CA . ILE A 1 82 ? -7.186 -11.447 -0.877 1.00 73.05 82 ILE A CA 1
ATOM 1314 C C . ILE A 1 82 ? -5.664 -11.440 -0.704 1.00 2.33 82 ILE A C 1
ATOM 1315 O O . ILE A 1 82 ? -4.934 -11.618 -1.681 1.00 64.45 82 ILE A O 1
ATOM 1331 N N . ILE A 1 83 ? -5.211 -11.259 0.565 1.00 61.53 83 ILE A N 1
ATOM 1332 C CA . ILE A 1 83 ? -3.771 -11.251 0.919 1.00 70.15 83 ILE A CA 1
ATOM 1333 C C . ILE A 1 83 ? -3.065 -12.501 0.349 1.00 23.42 83 ILE A C 1
ATOM 1334 O O . ILE A 1 83 ? -2.106 -12.377 -0.410 1.00 51.01 83 ILE A O 1
ATOM 1350 N N . GLU A 1 84 ? -3.613 -13.683 0.671 1.00 62.51 84 GLU A N 1
ATOM 1351 C CA . GLU A 1 84 ? -3.035 -14.987 0.289 1.00 65.32 84 GLU A CA 1
ATOM 1352 C C . GLU A 1 84 ? -2.998 -15.176 -1.244 1.00 72.05 84 GLU A C 1
ATOM 1353 O O . GLU A 1 84 ? -2.023 -15.724 -1.771 1.00 32.24 84 GLU A O 1
ATOM 1365 N N . SER A 1 85 ? -4.051 -14.704 -1.954 1.00 31.30 85 SER A N 1
ATOM 1366 C CA . SER A 1 85 ? -4.086 -14.725 -3.433 1.00 71.53 85 SER A CA 1
ATOM 1367 C C . SER A 1 85 ? -2.912 -13.926 -4.015 1.00 21.53 85 SER A C 1
ATOM 1368 O O . SER A 1 85 ? -2.252 -14.371 -4.949 1.00 43.34 85 SER A O 1
ATOM 1376 N N . ILE A 1 86 ? -2.650 -12.761 -3.418 1.00 64.44 86 ILE A N 1
ATOM 1377 C CA . ILE A 1 86 ? -1.589 -11.853 -3.864 1.00 13.34 86 ILE A CA 1
ATOM 1378 C C . ILE A 1 86 ? -0.189 -12.461 -3.584 1.00 52.45 86 ILE A C 1
ATOM 1379 O O . ILE A 1 86 ? 0.743 -12.247 -4.355 1.00 53.33 86 ILE A O 1
ATOM 1395 N N . ARG A 1 87 ? -0.076 -13.256 -2.503 1.00 63.31 87 ARG A N 1
ATOM 1396 C CA . ARG A 1 87 ? 1.189 -13.936 -2.129 1.00 52.22 87 ARG A CA 1
ATOM 1397 C C . ARG A 1 87 ? 1.544 -15.065 -3.116 1.00 23.44 87 ARG A C 1
ATOM 1398 O O . ARG A 1 87 ? 2.694 -15.180 -3.554 1.00 51.44 87 ARG A O 1
ATOM 1419 N N . LYS A 1 88 ? 0.544 -15.908 -3.451 1.00 45.22 88 LYS A N 1
ATOM 1420 C CA . LYS A 1 88 ? 0.757 -17.093 -4.308 1.00 70.21 88 LYS A CA 1
ATOM 1421 C C . LYS A 1 88 ? 0.947 -16.692 -5.786 1.00 44.24 88 LYS A C 1
ATOM 1422 O O . LYS A 1 88 ? 1.646 -17.388 -6.534 1.00 53.01 88 LYS A O 1
ATOM 1441 N N . GLN A 1 89 ? 0.312 -15.580 -6.202 1.00 71.30 89 GLN A N 1
ATOM 1442 C CA . GLN A 1 89 ? 0.496 -15.012 -7.550 1.00 60.34 89 GLN A CA 1
ATOM 1443 C C . GLN A 1 89 ? 1.835 -14.260 -7.648 1.00 71.24 89 GLN A C 1
ATOM 1444 O O . GLN A 1 89 ? 2.539 -14.366 -8.655 1.00 34.32 89 GLN A O 1
ATOM 1458 N N . TYR A 1 90 ? 2.172 -13.498 -6.596 1.00 63.12 90 TYR A N 1
ATOM 1459 C CA . TYR A 1 90 ? 3.363 -12.623 -6.572 1.00 21.04 90 TYR A CA 1
ATOM 1460 C C . TYR A 1 90 ? 4.226 -12.976 -5.341 1.00 61.34 90 TYR A C 1
ATOM 1461 O O . TYR A 1 90 ? 3.840 -12.655 -4.224 1.00 14.00 90 TYR A O 1
ATOM 1479 N N . PRO A 1 91 ? 5.376 -13.697 -5.510 1.00 24.32 91 PRO A N 1
ATOM 1480 C CA . PRO A 1 91 ? 6.281 -14.024 -4.374 1.00 22.02 91 PRO A CA 1
ATOM 1481 C C . PRO A 1 91 ? 7.029 -12.790 -3.804 1.00 63.32 91 PRO A C 1
ATOM 1482 O O . PRO A 1 91 ? 7.340 -12.751 -2.610 1.00 64.23 91 PRO A O 1
ATOM 1493 N N . LYS A 1 92 ? 7.299 -11.786 -4.664 1.00 51.42 92 LYS A N 1
ATOM 1494 C CA . LYS A 1 92 ? 8.123 -10.605 -4.304 1.00 2.52 92 LYS A CA 1
ATOM 1495 C C . LYS A 1 92 ? 7.323 -9.473 -3.632 1.00 12.44 92 LYS A C 1
ATOM 1496 O O . LYS A 1 92 ? 7.925 -8.485 -3.196 1.00 63.13 92 LYS A O 1
ATOM 1515 N N . VAL A 1 93 ? 5.987 -9.596 -3.565 1.00 54.22 93 VAL A N 1
ATOM 1516 C CA . VAL A 1 93 ? 5.135 -8.574 -2.925 1.00 3.14 93 VAL A CA 1
ATOM 1517 C C . VAL A 1 93 ? 5.239 -8.675 -1.388 1.00 64.31 93 VAL A C 1
ATOM 1518 O O . VAL A 1 93 ? 5.345 -9.779 -0.834 1.00 22.23 93 VAL A O 1
ATOM 1531 N N . GLU A 1 94 ? 5.241 -7.524 -0.705 1.00 1.24 94 GLU A N 1
ATOM 1532 C CA . GLU A 1 94 ? 5.072 -7.482 0.750 1.00 53.34 94 GLU A CA 1
ATOM 1533 C C . GLU A 1 94 ? 3.570 -7.485 1.016 1.00 73.32 94 GLU A C 1
ATOM 1534 O O . GLU A 1 94 ? 2.849 -6.682 0.430 1.00 52.55 94 GLU A O 1
ATOM 1546 N N . THR A 1 95 ? 3.087 -8.395 1.847 1.00 12.13 95 THR A N 1
ATOM 1547 C CA . THR A 1 95 ? 1.653 -8.515 2.154 1.00 43.15 95 THR A CA 1
ATOM 1548 C C . THR A 1 95 ? 1.460 -8.708 3.653 1.00 4.50 95 THR A C 1
ATOM 1549 O O . THR A 1 95 ? 2.228 -9.435 4.295 1.00 22.24 95 THR A O 1
ATOM 1560 N N . ARG A 1 96 ? 0.423 -8.062 4.194 1.00 35.21 96 ARG A N 1
ATOM 1561 C CA . ARG A 1 96 ? 0.077 -8.150 5.605 1.00 24.41 96 ARG A CA 1
ATOM 1562 C C . ARG A 1 96 ? -1.420 -7.877 5.757 1.00 34.02 96 ARG A C 1
ATOM 1563 O O . ARG A 1 96 ? -1.973 -6.974 5.112 1.00 42.23 96 ARG A O 1
ATOM 1584 N N . ARG A 1 97 ? -2.061 -8.667 6.608 1.00 51.33 97 ARG A N 1
ATOM 1585 C CA . ARG A 1 97 ? -3.496 -8.571 6.863 1.00 33.40 97 ARG A CA 1
ATOM 1586 C C . ARG A 1 97 ? -3.749 -7.383 7.785 1.00 5.45 97 ARG A C 1
ATOM 1587 O O . ARG A 1 97 ? -3.261 -7.360 8.911 1.00 15.14 97 ARG A O 1
ATOM 1608 N N . ALA A 1 98 ? -4.530 -6.420 7.318 1.00 63.55 98 ALA A N 1
ATOM 1609 C CA . ALA A 1 98 ? -4.803 -5.195 8.060 1.00 25.44 98 ALA A CA 1
ATOM 1610 C C . ALA A 1 98 ? -6.286 -4.897 7.954 1.00 71.43 98 ALA A C 1
ATOM 1611 O O . ALA A 1 98 ? -6.761 -4.484 6.904 1.00 44.34 98 ALA A O 1
ATOM 1618 N N . GLN A 1 99 ? -7.010 -5.147 9.043 1.00 72.13 99 GLN A N 1
ATOM 1619 C CA . GLN A 1 99 ? -8.465 -4.957 9.106 1.00 13.01 99 GLN A CA 1
ATOM 1620 C C . GLN A 1 99 ? -8.755 -3.573 9.679 1.00 41.42 99 GLN A C 1
ATOM 1621 O O . GLN A 1 99 ? -9.466 -2.765 9.067 1.00 42.41 99 GLN A O 1
ATOM 1635 N N . ASP A 1 100 ? -8.157 -3.302 10.848 1.00 21.43 100 ASP A N 1
ATOM 1636 C CA . ASP A 1 100 ? -8.291 -2.023 11.536 1.00 30.43 100 ASP A CA 1
ATOM 1637 C C . ASP A 1 100 ? -7.166 -1.082 11.074 1.00 14.35 100 ASP A C 1
ATOM 1638 O O . ASP A 1 100 ? -6.087 -1.539 10.667 1.00 1.34 100 ASP A O 1
ATOM 1647 N N . LYS A 1 101 ? -7.431 0.225 11.172 1.00 70.33 101 LYS A N 1
ATOM 1648 C CA . LYS A 1 101 ? -6.489 1.296 10.795 1.00 34.11 101 LYS A CA 1
ATOM 1649 C C . LYS A 1 101 ? -5.211 1.291 11.669 1.00 33.31 101 LYS A C 1
ATOM 1650 O O . LYS A 1 101 ? -4.168 1.826 11.254 1.00 0.14 101 LYS A O 1
ATOM 1669 N N . GLU A 1 102 ? -5.299 0.657 12.859 1.00 33.43 102 GLU A N 1
ATOM 1670 C CA . GLU A 1 102 ? -4.138 0.395 13.727 1.00 43.43 102 GLU A CA 1
ATOM 1671 C C . GLU A 1 102 ? -3.123 -0.524 13.025 1.00 45.01 102 GLU A C 1
ATOM 1672 O O . GLU A 1 102 ? -1.923 -0.235 12.984 1.00 42.34 102 GLU A O 1
ATOM 1684 N N . GLU A 1 103 ? -3.641 -1.642 12.492 1.00 65.02 103 GLU A N 1
ATOM 1685 C CA . GLU A 1 103 ? -2.849 -2.658 11.774 1.00 53.23 103 GLU A CA 1
ATOM 1686 C C . GLU A 1 103 ? -2.214 -2.095 10.497 1.00 25.04 103 GLU A C 1
ATOM 1687 O O . GLU A 1 103 ? -1.121 -2.515 10.101 1.00 51.24 103 GLU A O 1
ATOM 1699 N N . VAL A 1 104 ? -2.930 -1.153 9.859 1.00 4.15 104 VAL A N 1
ATOM 1700 C CA . VAL A 1 104 ? -2.473 -0.501 8.631 1.00 54.24 104 VAL A CA 1
ATOM 1701 C C . VAL A 1 104 ? -1.216 0.340 8.914 1.00 63.32 104 VAL A C 1
ATOM 1702 O O . VAL A 1 104 ? -0.169 0.100 8.317 1.00 65.44 104 VAL A O 1
ATOM 1715 N N . LYS A 1 105 ? -1.328 1.297 9.863 1.00 62.14 105 LYS A N 1
ATOM 1716 C CA . LYS A 1 105 ? -0.224 2.226 10.186 1.00 15.21 105 LYS A CA 1
ATOM 1717 C C . LYS A 1 105 ? 0.979 1.487 10.806 1.00 1.05 105 LYS A C 1
ATOM 1718 O O . LYS A 1 105 ? 2.119 1.939 10.670 1.00 20.31 105 LYS A O 1
ATOM 1737 N N . ASP A 1 106 ? 0.700 0.400 11.559 1.00 13.32 106 ASP A N 1
ATOM 1738 C CA . ASP A 1 106 ? 1.728 -0.535 12.054 1.00 63.10 106 ASP A CA 1
ATOM 1739 C C . ASP A 1 106 ? 2.545 -1.115 10.899 1.00 73.11 106 ASP A C 1
ATOM 1740 O O . ASP A 1 106 ? 3.768 -1.048 10.913 1.00 22.44 106 ASP A O 1
ATOM 1749 N N . ALA A 1 107 ? 1.836 -1.686 9.913 1.00 70.14 107 ALA A N 1
ATOM 1750 C CA . ALA A 1 107 ? 2.450 -2.326 8.742 1.00 10.25 107 ALA A CA 1
ATOM 1751 C C . ALA A 1 107 ? 3.278 -1.326 7.929 1.00 14.20 107 ALA A C 1
ATOM 1752 O O . ALA A 1 107 ? 4.357 -1.657 7.441 1.00 51.32 107 ALA A O 1
ATOM 1759 N N . VAL A 1 108 ? 2.752 -0.097 7.820 1.00 42.10 108 VAL A N 1
ATOM 1760 C CA . VAL A 1 108 ? 3.423 1.018 7.147 1.00 3.52 108 VAL A CA 1
ATOM 1761 C C . VAL A 1 108 ? 4.762 1.317 7.849 1.00 71.32 108 VAL A C 1
ATOM 1762 O O . VAL A 1 108 ? 5.804 1.407 7.205 1.00 10.15 108 VAL A O 1
ATOM 1775 N N . GLU A 1 109 ? 4.704 1.416 9.186 1.00 15.42 109 GLU A N 1
ATOM 1776 C CA . GLU A 1 109 ? 5.871 1.710 10.025 1.00 53.01 109 GLU A CA 1
ATOM 1777 C C . GLU A 1 109 ? 6.944 0.613 9.904 1.00 15.00 109 GLU A C 1
ATOM 1778 O O . GLU A 1 109 ? 8.110 0.919 9.703 1.00 10.15 109 GLU A O 1
ATOM 1790 N N . GLU A 1 110 ? 6.517 -0.655 10.011 1.00 14.50 110 GLU A N 1
ATOM 1791 C CA . GLU A 1 110 ? 7.404 -1.833 9.930 1.00 51.44 110 GLU A CA 1
ATOM 1792 C C . GLU A 1 110 ? 8.110 -1.905 8.567 1.00 52.45 110 GLU A C 1
ATOM 1793 O O . GLU A 1 110 ? 9.285 -2.290 8.471 1.00 21.14 110 GLU A O 1
ATOM 1805 N N . PHE A 1 111 ? 7.355 -1.515 7.532 1.00 13.42 111 PHE A N 1
ATOM 1806 C CA . PHE A 1 111 ? 7.816 -1.433 6.146 1.00 44.14 111 PHE A CA 1
ATOM 1807 C C . PHE A 1 111 ? 8.920 -0.367 6.018 1.00 25.12 111 PHE A C 1
ATOM 1808 O O . PHE A 1 111 ? 9.942 -0.589 5.373 1.00 4.25 111 PHE A O 1
ATOM 1825 N N . LEU A 1 112 ? 8.702 0.776 6.689 1.00 33.14 112 LEU A N 1
ATOM 1826 C CA . LEU A 1 112 ? 9.575 1.955 6.588 1.00 42.12 112 LEU A CA 1
ATOM 1827 C C . LEU A 1 112 ? 10.850 1.833 7.440 1.00 74.30 112 LEU A C 1
ATOM 1828 O O . LEU A 1 112 ? 11.894 2.349 7.028 1.00 12.31 112 LEU A O 1
ATOM 1844 N N . LYS A 1 113 ? 10.775 1.158 8.615 1.00 43.01 113 LYS A N 1
ATOM 1845 C CA . LYS A 1 113 ? 11.961 0.923 9.478 1.00 63.21 113 LYS A CA 1
ATOM 1846 C C . LYS A 1 113 ? 13.037 0.134 8.712 1.00 32.12 113 LYS A C 1
ATOM 1847 O O . LYS A 1 113 ? 14.227 0.477 8.741 1.00 1.35 113 LYS A O 1
ATOM 1866 N N . GLU A 1 114 ? 12.577 -0.913 8.010 1.00 53.33 114 GLU A N 1
ATOM 1867 C CA . GLU A 1 114 ? 13.442 -1.846 7.268 1.00 3.22 114 GLU A CA 1
ATOM 1868 C C . GLU A 1 114 ? 13.589 -1.439 5.783 1.00 2.11 114 GLU A C 1
ATOM 1869 O O . GLU A 1 114 ? 14.107 -2.212 4.968 1.00 24.21 114 GLU A O 1
ATOM 1881 N N . GLY A 1 115 ? 13.121 -0.216 5.449 1.00 50.02 115 GLY A N 1
ATOM 1882 C CA . GLY A 1 115 ? 13.363 0.404 4.139 1.00 23.05 115 GLY A CA 1
ATOM 1883 C C . GLY A 1 115 ? 12.661 -0.273 2.960 1.00 50.32 115 GLY A C 1
ATOM 1884 O O . GLY A 1 115 ? 13.053 -0.066 1.806 1.00 33.50 115 GLY A O 1
ATOM 1888 N N . GLY A 1 116 ? 11.627 -1.069 3.244 1.00 14.24 116 GLY A N 1
ATOM 1889 C CA . GLY A 1 116 ? 10.825 -1.731 2.209 1.00 34.30 116 GLY A CA 1
ATOM 1890 C C . GLY A 1 116 ? 10.779 -3.245 2.365 1.00 1.11 116 GLY A C 1
ATOM 1891 O O . GLY A 1 116 ? 10.286 -3.940 1.474 1.00 44.23 116 GLY A O 1
ATOM 1895 N N . SER A 1 117 ? 11.286 -3.757 3.501 1.00 60.10 117 SER A N 1
ATOM 1896 C CA . SER A 1 117 ? 11.337 -5.202 3.784 1.00 31.32 117 SER A CA 1
ATOM 1897 C C . SER A 1 117 ? 10.414 -5.536 4.964 1.00 3.31 117 SER A C 1
ATOM 1898 O O . SER A 1 117 ? 10.851 -5.541 6.120 1.00 0.35 117 SER A O 1
ATOM 1906 N N . LEU A 1 118 ? 9.123 -5.770 4.677 1.00 10.42 118 LEU A N 1
ATOM 1907 C CA . LEU A 1 118 ? 8.137 -6.106 5.723 1.00 71.43 118 LEU A CA 1
ATOM 1908 C C . LEU A 1 118 ? 7.995 -7.631 5.808 1.00 73.22 118 LEU A C 1
ATOM 1909 O O . LEU A 1 118 ? 8.279 -8.241 6.845 1.00 63.14 118 LEU A O 1
ATOM 1925 N N . GLU A 1 119 ? 7.530 -8.234 4.707 1.00 2.42 119 GLU A N 1
ATOM 1926 C CA . GLU A 1 119 ? 7.209 -9.654 4.671 1.00 24.32 119 GLU A CA 1
ATOM 1927 C C . GLU A 1 119 ? 8.493 -10.481 4.517 1.00 53.33 119 GLU A C 1
ATOM 1928 O O . GLU A 1 119 ? 9.144 -10.466 3.463 1.00 64.24 119 GLU A O 1
ATOM 1940 N N . HIS A 1 120 ? 8.848 -11.161 5.613 1.00 1.14 120 HIS A N 1
ATOM 1941 C CA . HIS A 1 120 ? 10.000 -12.057 5.704 1.00 73.24 120 HIS A CA 1
ATOM 1942 C C . HIS A 1 120 ? 9.853 -12.902 6.978 1.00 3.14 120 HIS A C 1
ATOM 1943 O O . HIS A 1 120 ? 9.872 -12.369 8.087 1.00 2.30 120 HIS A O 1
ATOM 1958 N N . HIS A 1 121 ? 9.663 -14.216 6.817 1.00 41.53 121 HIS A N 1
ATOM 1959 C CA . HIS A 1 121 ? 9.728 -15.170 7.946 1.00 13.05 121 HIS A CA 1
ATOM 1960 C C . HIS A 1 121 ? 11.207 -15.429 8.308 1.00 22.11 121 HIS A C 1
ATOM 1961 O O . HIS A 1 121 ? 12.088 -14.647 7.920 1.00 3.13 121 HIS A O 1
ATOM 1976 N N . HIS A 1 122 ? 11.479 -16.495 9.082 1.00 22.01 122 HIS A N 1
ATOM 1977 C CA . HIS A 1 122 ? 12.853 -16.869 9.475 1.00 34.15 122 HIS A CA 1
ATOM 1978 C C . HIS A 1 122 ? 13.599 -17.451 8.251 1.00 23.43 122 HIS A C 1
ATOM 1979 O O . HIS A 1 122 ? 13.745 -18.671 8.101 1.00 20.22 122 HIS A O 1
ATOM 1994 N N . HIS A 1 123 ? 14.014 -16.539 7.354 1.00 3.25 123 HIS A N 1
ATOM 1995 C CA . HIS A 1 123 ? 14.653 -16.878 6.072 1.00 20.22 123 HIS A CA 1
ATOM 1996 C C . HIS A 1 123 ? 16.137 -17.201 6.290 1.00 14.35 123 HIS A C 1
ATOM 1997 O O . HIS A 1 123 ? 16.719 -18.011 5.562 1.00 34.33 123 HIS A O 1
ATOM 2012 N N . HIS A 1 124 ? 16.740 -16.539 7.285 1.00 21.34 124 HIS A N 1
ATOM 2013 C CA . HIS A 1 124 ? 18.105 -16.836 7.727 1.00 73.22 124 HIS A CA 1
ATOM 2014 C C . HIS A 1 124 ? 18.038 -17.808 8.915 1.00 4.33 124 HIS A C 1
ATOM 2015 O O . HIS A 1 124 ? 17.480 -17.464 9.957 1.00 21.34 124 HIS A O 1
ATOM 2030 N N . HIS A 1 125 ? 18.594 -19.018 8.728 1.00 4.54 125 HIS A N 1
ATOM 2031 C CA . HIS A 1 125 ? 18.647 -20.065 9.770 1.00 44.31 125 HIS A CA 1
ATOM 2032 C C . HIS A 1 125 ? 19.469 -19.582 10.996 1.00 74.14 125 HIS A C 1
ATOM 2033 O O . HIS A 1 125 ? 18.931 -19.573 12.124 1.00 50.33 125 HIS A O 1
ATOM 2049 N N . MET A 1 1 ? 16.061 9.371 -0.881 1.00 0.00 1 MET A N 2
ATOM 2050 C CA . MET A 1 1 ? 16.015 7.955 -1.327 1.00 52.33 1 MET A CA 2
ATOM 2051 C C . MET A 1 1 ? 14.806 7.253 -0.704 1.00 3.52 1 MET A C 2
ATOM 2052 O O . MET A 1 1 ? 14.423 7.567 0.429 1.00 70.34 1 MET A O 2
ATOM 2068 N N . GLY A 1 2 ? 14.210 6.312 -1.456 1.00 51.12 2 GLY A N 2
ATOM 2069 C CA . GLY A 1 2 ? 13.069 5.541 -0.981 1.00 34.40 2 GLY A CA 2
ATOM 2070 C C . GLY A 1 2 ? 11.783 6.349 -0.976 1.00 65.50 2 GLY A C 2
ATOM 2071 O O . GLY A 1 2 ? 11.251 6.651 0.093 1.00 65.22 2 GLY A O 2
ATOM 2075 N N . LYS A 1 3 ? 11.300 6.728 -2.177 1.00 4.22 3 LYS A N 2
ATOM 2076 C CA . LYS A 1 3 ? 10.054 7.498 -2.329 1.00 3.31 3 LYS A CA 2
ATOM 2077 C C . LYS A 1 3 ? 8.860 6.678 -1.830 1.00 72.00 3 LYS A C 2
ATOM 2078 O O . LYS A 1 3 ? 8.406 5.758 -2.528 1.00 50.12 3 LYS A O 2
ATOM 2097 N N . VAL A 1 4 ? 8.383 7.029 -0.615 1.00 5.13 4 VAL A N 2
ATOM 2098 C CA . VAL A 1 4 ? 7.258 6.366 0.038 1.00 22.44 4 VAL A CA 2
ATOM 2099 C C . VAL A 1 4 ? 5.957 7.024 -0.414 1.00 13.22 4 VAL A C 2
ATOM 2100 O O . VAL A 1 4 ? 5.821 8.254 -0.351 1.00 41.55 4 VAL A O 2
ATOM 2113 N N . VAL A 1 5 ? 5.017 6.201 -0.883 1.00 41.33 5 VAL A N 2
ATOM 2114 C CA . VAL A 1 5 ? 3.671 6.627 -1.253 1.00 13.22 5 VAL A CA 2
ATOM 2115 C C . VAL A 1 5 ? 2.666 5.675 -0.603 1.00 32.33 5 VAL A C 2
ATOM 2116 O O . VAL A 1 5 ? 2.751 4.462 -0.788 1.00 21.55 5 VAL A O 2
ATOM 2129 N N . PHE A 1 6 ? 1.737 6.216 0.192 1.00 1.24 6 PHE A N 2
ATOM 2130 C CA . PHE A 1 6 ? 0.642 5.432 0.762 1.00 62.54 6 PHE A CA 2
ATOM 2131 C C . PHE A 1 6 ? -0.641 5.712 -0.027 1.00 0.21 6 PHE A C 2
ATOM 2132 O O . PHE A 1 6 ? -1.002 6.872 -0.265 1.00 1.31 6 PHE A O 2
ATOM 2149 N N . LEU A 1 7 ? -1.316 4.636 -0.410 1.00 64.40 7 LEU A N 2
ATOM 2150 C CA . LEU A 1 7 ? -2.608 4.669 -1.084 1.00 71.23 7 LEU A CA 2
ATOM 2151 C C . LEU A 1 7 ? -3.603 3.835 -0.268 1.00 33.33 7 LEU A C 2
ATOM 2152 O O . LEU A 1 7 ? -3.235 2.806 0.295 1.00 73.32 7 LEU A O 2
ATOM 2168 N N . SER A 1 8 ? -4.845 4.312 -0.167 1.00 65.13 8 SER A N 2
ATOM 2169 C CA . SER A 1 8 ? -5.984 3.513 0.288 1.00 52.23 8 SER A CA 2
ATOM 2170 C C . SER A 1 8 ? -7.239 3.996 -0.416 1.00 11.45 8 SER A C 2
ATOM 2171 O O . SER A 1 8 ? -7.311 5.150 -0.859 1.00 32.12 8 SER A O 2
ATOM 2179 N N . ASP A 1 9 ? -8.225 3.104 -0.506 1.00 22.11 9 ASP A N 2
ATOM 2180 C CA . ASP A 1 9 ? -9.551 3.433 -1.040 1.00 64.42 9 ASP A CA 2
ATOM 2181 C C . ASP A 1 9 ? -10.376 4.148 0.051 1.00 3.22 9 ASP A C 2
ATOM 2182 O O . ASP A 1 9 ? -11.283 4.924 -0.257 1.00 2.45 9 ASP A O 2
ATOM 2191 N N . ASP A 1 10 ? -10.035 3.874 1.331 1.00 21.13 10 ASP A N 2
ATOM 2192 C CA . ASP A 1 10 ? -10.683 4.502 2.505 1.00 54.42 10 ASP A CA 2
ATOM 2193 C C . ASP A 1 10 ? -9.852 5.692 3.029 1.00 33.30 10 ASP A C 2
ATOM 2194 O O . ASP A 1 10 ? -8.619 5.642 3.036 1.00 4.13 10 ASP A O 2
ATOM 2203 N N . GLN A 1 11 ? -10.558 6.743 3.487 1.00 62.31 11 GLN A N 2
ATOM 2204 C CA . GLN A 1 11 ? -9.952 7.965 4.038 1.00 31.14 11 GLN A CA 2
ATOM 2205 C C . GLN A 1 11 ? -9.419 7.758 5.473 1.00 43.34 11 GLN A C 2
ATOM 2206 O O . GLN A 1 11 ? -8.288 8.156 5.769 1.00 24.54 11 GLN A O 2
ATOM 2220 N N . GLU A 1 12 ? -10.226 7.124 6.350 1.00 5.43 12 GLU A N 2
ATOM 2221 C CA . GLU A 1 12 ? -9.896 6.989 7.792 1.00 35.03 12 GLU A CA 2
ATOM 2222 C C . GLU A 1 12 ? -8.604 6.182 8.014 1.00 15.42 12 GLU A C 2
ATOM 2223 O O . GLU A 1 12 ? -7.878 6.424 8.978 1.00 53.00 12 GLU A O 2
ATOM 2235 N N . ILE A 1 13 ? -8.327 5.254 7.088 1.00 21.14 13 ILE A N 2
ATOM 2236 C CA . ILE A 1 13 ? -7.068 4.504 7.051 1.00 31.33 13 ILE A CA 2
ATOM 2237 C C . ILE A 1 13 ? -5.873 5.476 6.823 1.00 42.54 13 ILE A C 2
ATOM 2238 O O . ILE A 1 13 ? -4.887 5.451 7.563 1.00 24.05 13 ILE A O 2
ATOM 2254 N N . ILE A 1 14 ? -6.024 6.348 5.805 1.00 21.41 14 ILE A N 2
ATOM 2255 C CA . ILE A 1 14 ? -5.001 7.337 5.392 1.00 45.44 14 ILE A CA 2
ATOM 2256 C C . ILE A 1 14 ? -4.700 8.352 6.512 1.00 63.44 14 ILE A C 2
ATOM 2257 O O . ILE A 1 14 ? -3.547 8.733 6.709 1.00 42.55 14 ILE A O 2
ATOM 2273 N N . GLU A 1 15 ? -5.748 8.750 7.261 1.00 43.52 15 GLU A N 2
ATOM 2274 C CA . GLU A 1 15 ? -5.634 9.734 8.363 1.00 64.05 15 GLU A CA 2
ATOM 2275 C C . GLU A 1 15 ? -4.780 9.167 9.518 1.00 13.23 15 GLU A C 2
ATOM 2276 O O . GLU A 1 15 ? -3.979 9.888 10.119 1.00 31.23 15 GLU A O 2
ATOM 2288 N N . GLU A 1 16 ? -4.945 7.860 9.775 1.00 42.43 16 GLU A N 2
ATOM 2289 C CA . GLU A 1 16 ? -4.173 7.114 10.793 1.00 23.34 16 GLU A CA 2
ATOM 2290 C C . GLU A 1 16 ? -2.691 6.992 10.408 1.00 2.01 16 GLU A C 2
ATOM 2291 O O . GLU A 1 16 ? -1.800 7.248 11.224 1.00 42.30 16 GLU A O 2
ATOM 2303 N N . VAL A 1 17 ? -2.452 6.593 9.155 1.00 70.14 17 VAL A N 2
ATOM 2304 C CA . VAL A 1 17 ? -1.105 6.389 8.614 1.00 71.25 17 VAL A CA 2
ATOM 2305 C C . VAL A 1 17 ? -0.340 7.722 8.510 1.00 62.23 17 VAL A C 2
ATOM 2306 O O . VAL A 1 17 ? 0.847 7.778 8.820 1.00 20.23 17 VAL A O 2
ATOM 2319 N N . SER A 1 18 ? -1.057 8.790 8.112 1.00 3.23 18 SER A N 2
ATOM 2320 C CA . SER A 1 18 ? -0.481 10.133 7.947 1.00 11.12 18 SER A CA 2
ATOM 2321 C C . SER A 1 18 ? -0.198 10.778 9.315 1.00 15.01 18 SER A C 2
ATOM 2322 O O . SER A 1 18 ? 0.734 11.577 9.438 1.00 32.33 18 SER A O 2
ATOM 2330 N N . LYS A 1 19 ? -1.017 10.423 10.335 1.00 21.11 19 LYS A N 2
ATOM 2331 C CA . LYS A 1 19 ? -0.799 10.862 11.727 1.00 23.53 19 LYS A CA 2
ATOM 2332 C C . LYS A 1 19 ? 0.490 10.232 12.265 1.00 23.41 19 LYS A C 2
ATOM 2333 O O . LYS A 1 19 ? 1.361 10.933 12.762 1.00 12.35 19 LYS A O 2
ATOM 2352 N N . LYS A 1 20 ? 0.612 8.904 12.108 1.00 4.13 20 LYS A N 2
ATOM 2353 C CA . LYS A 1 20 ? 1.802 8.149 12.538 1.00 73.41 20 LYS A CA 2
ATOM 2354 C C . LYS A 1 20 ? 3.053 8.568 11.727 1.00 12.12 20 LYS A C 2
ATOM 2355 O O . LYS A 1 20 ? 4.165 8.630 12.269 1.00 33.23 20 LYS A O 2
ATOM 2374 N N . ALA A 1 21 ? 2.836 8.922 10.448 1.00 0.32 21 ALA A N 2
ATOM 2375 C CA . ALA A 1 21 ? 3.893 9.447 9.563 1.00 74.41 21 ALA A CA 2
ATOM 2376 C C . ALA A 1 21 ? 4.360 10.838 10.019 1.00 42.05 21 ALA A C 2
ATOM 2377 O O . ALA A 1 21 ? 5.522 11.192 9.849 1.00 14.13 21 ALA A O 2
ATOM 2384 N N . GLU A 1 22 ? 3.427 11.618 10.590 1.00 64.42 22 GLU A N 2
ATOM 2385 C CA . GLU A 1 22 ? 3.701 12.966 11.115 1.00 31.24 22 GLU A CA 2
ATOM 2386 C C . GLU A 1 22 ? 4.514 12.881 12.417 1.00 41.34 22 GLU A C 2
ATOM 2387 O O . GLU A 1 22 ? 5.562 13.529 12.540 1.00 54.55 22 GLU A O 2
ATOM 2399 N N . GLU A 1 23 ? 4.037 12.039 13.360 1.00 61.34 23 GLU A N 2
ATOM 2400 C CA . GLU A 1 23 ? 4.676 11.848 14.680 1.00 54.00 23 GLU A CA 2
ATOM 2401 C C . GLU A 1 23 ? 6.125 11.345 14.548 1.00 2.03 23 GLU A C 2
ATOM 2402 O O . GLU A 1 23 ? 7.009 11.760 15.308 1.00 44.21 23 GLU A O 2
ATOM 2414 N N . GLU A 1 24 ? 6.345 10.437 13.587 1.00 41.42 24 GLU A N 2
ATOM 2415 C CA . GLU A 1 24 ? 7.662 9.822 13.349 1.00 63.52 24 GLU A CA 2
ATOM 2416 C C . GLU A 1 24 ? 8.492 10.589 12.291 1.00 42.13 24 GLU A C 2
ATOM 2417 O O . GLU A 1 24 ? 9.697 10.331 12.139 1.00 71.03 24 GLU A O 2
ATOM 2429 N N . GLY A 1 25 ? 7.841 11.512 11.566 1.00 41.14 25 GLY A N 2
ATOM 2430 C CA . GLY A 1 25 ? 8.508 12.335 10.547 1.00 13.32 25 GLY A CA 2
ATOM 2431 C C . GLY A 1 25 ? 8.750 11.598 9.231 1.00 24.13 25 GLY A C 2
ATOM 2432 O O . GLY A 1 25 ? 9.600 12.016 8.433 1.00 64.13 25 GLY A O 2
ATOM 2436 N N . TYR A 1 26 ? 8.028 10.474 9.016 1.00 44.41 26 TYR A N 2
ATOM 2437 C CA . TYR A 1 26 ? 8.079 9.724 7.752 1.00 3.34 26 TYR A CA 2
ATOM 2438 C C . TYR A 1 26 ? 7.417 10.528 6.633 1.00 62.11 26 TYR A C 2
ATOM 2439 O O . TYR A 1 26 ? 6.207 10.786 6.675 1.00 73.54 26 TYR A O 2
ATOM 2457 N N . ASP A 1 27 ? 8.219 10.932 5.647 1.00 31.14 27 ASP A N 2
ATOM 2458 C CA . ASP A 1 27 ? 7.735 11.665 4.484 1.00 33.05 27 ASP A CA 2
ATOM 2459 C C . ASP A 1 27 ? 7.035 10.681 3.531 1.00 53.44 27 ASP A C 2
ATOM 2460 O O . ASP A 1 27 ? 7.693 9.847 2.898 1.00 63.24 27 ASP A O 2
ATOM 2469 N N . ILE A 1 28 ? 5.690 10.727 3.500 1.00 43.24 28 ILE A N 2
ATOM 2470 C CA . ILE A 1 28 ? 4.858 9.829 2.682 1.00 62.41 28 ILE A CA 2
ATOM 2471 C C . ILE A 1 28 ? 3.891 10.666 1.830 1.00 22.55 28 ILE A C 2
ATOM 2472 O O . ILE A 1 28 ? 3.206 11.540 2.369 1.00 24.34 28 ILE A O 2
ATOM 2488 N N . GLN A 1 29 ? 3.845 10.416 0.506 1.00 31.33 29 GLN A N 2
ATOM 2489 C CA . GLN A 1 29 ? 2.787 10.951 -0.362 1.00 1.14 29 GLN A CA 2
ATOM 2490 C C . GLN A 1 29 ? 1.527 10.104 -0.147 1.00 32.30 29 GLN A C 2
ATOM 2491 O O . GLN A 1 29 ? 1.465 8.953 -0.581 1.00 63.02 29 GLN A O 2
ATOM 2505 N N . THR A 1 30 ? 0.541 10.664 0.545 1.00 70.22 30 THR A N 2
ATOM 2506 C CA . THR A 1 30 ? -0.737 9.990 0.820 1.00 53.12 30 THR A CA 2
ATOM 2507 C C . THR A 1 30 ? -1.797 10.479 -0.186 1.00 2.34 30 THR A C 2
ATOM 2508 O O . THR A 1 30 ? -1.810 11.664 -0.542 1.00 73.32 30 THR A O 2
ATOM 2519 N N . SER A 1 31 ? -2.660 9.560 -0.655 1.00 53.34 31 SER A N 2
ATOM 2520 C CA . SER A 1 31 ? -3.677 9.845 -1.682 1.00 51.53 31 SER A CA 2
ATOM 2521 C C . SER A 1 31 ? -4.843 8.850 -1.568 1.00 3.15 31 SER A C 2
ATOM 2522 O O . SER A 1 31 ? -4.630 7.661 -1.294 1.00 25.23 31 SER A O 2
ATOM 2530 N N . ASN A 1 32 ? -6.073 9.365 -1.754 1.00 11.45 32 ASN A N 2
ATOM 2531 C CA . ASN A 1 32 ? -7.305 8.556 -1.812 1.00 24.14 32 ASN A CA 2
ATOM 2532 C C . ASN A 1 32 ? -7.485 7.991 -3.222 1.00 22.41 32 ASN A C 2
ATOM 2533 O O . ASN A 1 32 ? -7.854 6.822 -3.398 1.00 14.53 32 ASN A O 2
ATOM 2544 N N . ASP A 1 33 ? -7.224 8.852 -4.224 1.00 1.20 33 ASP A N 2
ATOM 2545 C CA . ASP A 1 33 ? -7.398 8.509 -5.640 1.00 43.44 33 ASP A CA 2
ATOM 2546 C C . ASP A 1 33 ? -6.295 7.542 -6.107 1.00 13.13 33 ASP A C 2
ATOM 2547 O O . ASP A 1 33 ? -5.114 7.909 -6.187 1.00 31.03 33 ASP A O 2
ATOM 2556 N N . LYS A 1 34 ? -6.713 6.294 -6.370 1.00 65.35 34 LYS A N 2
ATOM 2557 C CA . LYS A 1 34 ? -5.846 5.236 -6.908 1.00 45.32 34 LYS A CA 2
ATOM 2558 C C . LYS A 1 34 ? -5.341 5.568 -8.325 1.00 23.11 34 LYS A C 2
ATOM 2559 O O . LYS A 1 34 ? -4.223 5.204 -8.671 1.00 13.55 34 LYS A O 2
ATOM 2578 N N . LYS A 1 35 ? -6.154 6.306 -9.110 1.00 44.10 35 LYS A N 2
ATOM 2579 C CA . LYS A 1 35 ? -5.844 6.609 -10.525 1.00 64.11 35 LYS A CA 2
ATOM 2580 C C . LYS A 1 35 ? -4.635 7.553 -10.637 1.00 14.21 35 LYS A C 2
ATOM 2581 O O . LYS A 1 35 ? -3.847 7.453 -11.586 1.00 71.11 35 LYS A O 2
ATOM 2600 N N . GLU A 1 36 ? -4.495 8.440 -9.634 1.00 4.43 36 GLU A N 2
ATOM 2601 C CA . GLU A 1 36 ? -3.321 9.311 -9.473 1.00 61.00 36 GLU A CA 2
ATOM 2602 C C . GLU A 1 36 ? -2.065 8.449 -9.301 1.00 60.25 36 GLU A C 2
ATOM 2603 O O . GLU A 1 36 ? -1.092 8.602 -10.031 1.00 4.40 36 GLU A O 2
ATOM 2615 N N . ILE A 1 37 ? -2.155 7.489 -8.375 1.00 61.43 37 ILE A N 2
ATOM 2616 C CA . ILE A 1 37 ? -1.022 6.662 -7.946 1.00 11.23 37 ILE A CA 2
ATOM 2617 C C . ILE A 1 37 ? -0.540 5.693 -9.054 1.00 54.35 37 ILE A C 2
ATOM 2618 O O . ILE A 1 37 ? 0.673 5.519 -9.234 1.00 5.11 37 ILE A O 2
ATOM 2634 N N . ILE A 1 38 ? -1.496 5.098 -9.801 1.00 55.42 38 ILE A N 2
ATOM 2635 C CA . ILE A 1 38 ? -1.204 4.230 -10.968 1.00 61.03 38 ILE A CA 2
ATOM 2636 C C . ILE A 1 38 ? -0.390 5.023 -12.016 1.00 75.45 38 ILE A C 2
ATOM 2637 O O . ILE A 1 38 ? 0.573 4.510 -12.610 1.00 54.13 38 ILE A O 2
ATOM 2653 N N . ASP A 1 39 ? -0.772 6.305 -12.174 1.00 52.14 39 ASP A N 2
ATOM 2654 C CA . ASP A 1 39 ? -0.145 7.232 -13.121 1.00 20.12 39 ASP A CA 2
ATOM 2655 C C . ASP A 1 39 ? 1.293 7.580 -12.684 1.00 54.03 39 ASP A C 2
ATOM 2656 O O . ASP A 1 39 ? 2.178 7.680 -13.520 1.00 4.54 39 ASP A O 2
ATOM 2665 N N . ARG A 1 40 ? 1.521 7.711 -11.356 1.00 34.04 40 ARG A N 2
ATOM 2666 C CA . ARG A 1 40 ? 2.864 8.018 -10.790 1.00 30.22 40 ARG A CA 2
ATOM 2667 C C . ARG A 1 40 ? 3.814 6.813 -10.942 1.00 1.11 40 ARG A C 2
ATOM 2668 O O . ARG A 1 40 ? 5.030 6.977 -11.090 1.00 61.21 40 ARG A O 2
ATOM 2689 N N . LEU A 1 41 ? 3.226 5.601 -10.888 1.00 54.14 41 LEU A N 2
ATOM 2690 C CA . LEU A 1 41 ? 3.936 4.332 -11.144 1.00 21.11 41 LEU A CA 2
ATOM 2691 C C . LEU A 1 41 ? 4.332 4.221 -12.635 1.00 12.45 41 LEU A C 2
ATOM 2692 O O . LEU A 1 41 ? 5.381 3.658 -12.960 1.00 64.20 41 LEU A O 2
ATOM 2708 N N . LYS A 1 42 ? 3.489 4.785 -13.531 1.00 44.32 42 LYS A N 2
ATOM 2709 C CA . LYS A 1 42 ? 3.808 4.919 -14.977 1.00 24.03 42 LYS A CA 2
ATOM 2710 C C . LYS A 1 42 ? 5.034 5.848 -15.186 1.00 34.03 42 LYS A C 2
ATOM 2711 O O . LYS A 1 42 ? 5.886 5.573 -16.030 1.00 22.51 42 LYS A O 2
ATOM 2730 N N . ARG A 1 43 ? 5.108 6.936 -14.383 1.00 2.52 43 ARG A N 2
ATOM 2731 C CA . ARG A 1 43 ? 6.238 7.903 -14.426 1.00 44.45 43 ARG A CA 2
ATOM 2732 C C . ARG A 1 43 ? 7.480 7.309 -13.720 1.00 52.43 43 ARG A C 2
ATOM 2733 O O . ARG A 1 43 ? 8.599 7.804 -13.899 1.00 12.41 43 ARG A O 2
ATOM 2754 N N . ARG A 1 44 ? 7.226 6.262 -12.891 1.00 53.12 44 ARG A N 2
ATOM 2755 C CA . ARG A 1 44 ? 8.232 5.530 -12.099 1.00 34.13 44 ARG A CA 2
ATOM 2756 C C . ARG A 1 44 ? 8.793 6.409 -10.953 1.00 32.41 44 ARG A C 2
ATOM 2757 O O . ARG A 1 44 ? 9.871 6.142 -10.408 1.00 51.13 44 ARG A O 2
ATOM 2778 N N . ASN A 1 45 ? 7.995 7.429 -10.558 1.00 32.24 45 ASN A N 2
ATOM 2779 C CA . ASN A 1 45 ? 8.338 8.378 -9.466 1.00 14.35 45 ASN A CA 2
ATOM 2780 C C . ASN A 1 45 ? 8.440 7.673 -8.100 1.00 12.21 45 ASN A C 2
ATOM 2781 O O . ASN A 1 45 ? 9.145 8.149 -7.207 1.00 62.21 45 ASN A O 2
ATOM 2792 N N . ILE A 1 46 ? 7.747 6.533 -7.969 1.00 50.33 46 ILE A N 2
ATOM 2793 C CA . ILE A 1 46 ? 7.574 5.823 -6.688 1.00 1.15 46 ILE A CA 2
ATOM 2794 C C . ILE A 1 46 ? 8.622 4.699 -6.562 1.00 22.13 46 ILE A C 2
ATOM 2795 O O . ILE A 1 46 ? 8.855 3.956 -7.523 1.00 51.14 46 ILE A O 2
ATOM 2811 N N . ASP A 1 47 ? 9.276 4.613 -5.389 1.00 52.32 47 ASP A N 2
ATOM 2812 C CA . ASP A 1 47 ? 10.232 3.530 -5.076 1.00 32.54 47 ASP A CA 2
ATOM 2813 C C . ASP A 1 47 ? 9.534 2.438 -4.265 1.00 11.22 47 ASP A C 2
ATOM 2814 O O . ASP A 1 47 ? 9.694 1.243 -4.523 1.00 14.34 47 ASP A O 2
ATOM 2823 N N . MET A 1 48 ? 8.772 2.877 -3.267 1.00 73.40 48 MET A N 2
ATOM 2824 C CA . MET A 1 48 ? 8.099 1.998 -2.318 1.00 31.13 48 MET A CA 2
ATOM 2825 C C . MET A 1 48 ? 6.692 2.534 -2.051 1.00 33.25 48 MET A C 2
ATOM 2826 O O . MET A 1 48 ? 6.496 3.734 -1.820 1.00 53.24 48 MET A O 2
ATOM 2840 N N . ILE A 1 49 ? 5.710 1.637 -2.106 1.00 54.10 49 ILE A N 2
ATOM 2841 C CA . ILE A 1 49 ? 4.292 1.987 -2.026 1.00 70.15 49 ILE A CA 2
ATOM 2842 C C . ILE A 1 49 ? 3.563 0.964 -1.149 1.00 12.53 49 ILE A C 2
ATOM 2843 O O . ILE A 1 49 ? 3.902 -0.212 -1.151 1.00 21.23 49 ILE A O 2
ATOM 2859 N N . ILE A 1 50 ? 2.593 1.432 -0.356 1.00 23.11 50 ILE A N 2
ATOM 2860 C CA . ILE A 1 50 ? 1.790 0.579 0.535 1.00 64.04 50 ILE A CA 2
ATOM 2861 C C . ILE A 1 50 ? 0.306 0.889 0.278 1.00 21.23 50 ILE A C 2
ATOM 2862 O O . ILE A 1 50 ? -0.106 2.042 0.378 1.00 25.23 50 ILE A O 2
ATOM 2878 N N . VAL A 1 51 ? -0.478 -0.140 -0.099 1.00 11.32 51 VAL A N 2
ATOM 2879 C CA . VAL A 1 51 ? -1.899 0.009 -0.474 1.00 33.50 51 VAL A CA 2
ATOM 2880 C C . VAL A 1 51 ? -2.775 -0.797 0.493 1.00 11.10 51 VAL A C 2
ATOM 2881 O O . VAL A 1 51 ? -2.600 -2.013 0.607 1.00 14.43 51 VAL A O 2
ATOM 2894 N N . LYS A 1 52 ? -3.705 -0.117 1.189 1.00 1.14 52 LYS A N 2
ATOM 2895 C CA . LYS A 1 52 ? -4.700 -0.765 2.057 1.00 10.51 52 LYS A CA 2
ATOM 2896 C C . LYS A 1 52 ? -6.092 -0.633 1.413 1.00 51.14 52 LYS A C 2
ATOM 2897 O O . LYS A 1 52 ? -6.666 0.459 1.356 1.00 2.14 52 LYS A O 2
ATOM 2916 N N . THR A 1 53 ? -6.590 -1.754 0.889 1.00 25.30 53 THR A N 2
ATOM 2917 C CA . THR A 1 53 ? -7.967 -1.900 0.402 1.00 72.31 53 THR A CA 2
ATOM 2918 C C . THR A 1 53 ? -8.264 -3.389 0.239 1.00 13.10 53 THR A C 2
ATOM 2919 O O . THR A 1 53 ? -7.346 -4.203 0.133 1.00 50.01 53 THR A O 2
ATOM 2930 N N . GLU A 1 54 ? -9.551 -3.737 0.275 1.00 23.11 54 GLU A N 2
ATOM 2931 C CA . GLU A 1 54 ? -10.029 -5.121 0.103 1.00 71.32 54 GLU A CA 2
ATOM 2932 C C . GLU A 1 54 ? -10.378 -5.377 -1.372 1.00 61.21 54 GLU A C 2
ATOM 2933 O O . GLU A 1 54 ? -10.520 -6.528 -1.790 1.00 53.43 54 GLU A O 2
ATOM 2945 N N . ASP A 1 55 ? -10.524 -4.287 -2.152 1.00 45.23 55 ASP A N 2
ATOM 2946 C CA . ASP A 1 55 ? -10.890 -4.355 -3.575 1.00 15.33 55 ASP A CA 2
ATOM 2947 C C . ASP A 1 55 ? -9.724 -4.982 -4.373 1.00 41.13 55 ASP A C 2
ATOM 2948 O O . ASP A 1 55 ? -8.765 -4.292 -4.726 1.00 44.44 55 ASP A O 2
ATOM 2957 N N . LYS A 1 56 ? -9.825 -6.299 -4.625 1.00 54.30 56 LYS A N 2
ATOM 2958 C CA . LYS A 1 56 ? -8.774 -7.106 -5.293 1.00 63.44 56 LYS A CA 2
ATOM 2959 C C . LYS A 1 56 ? -8.376 -6.548 -6.677 1.00 41.12 56 LYS A C 2
ATOM 2960 O O . LYS A 1 56 ? -7.223 -6.681 -7.089 1.00 34.32 56 LYS A O 2
ATOM 2979 N N . GLU A 1 57 ? -9.349 -5.925 -7.369 1.00 50.12 57 GLU A N 2
ATOM 2980 C CA . GLU A 1 57 ? -9.177 -5.433 -8.756 1.00 11.13 57 GLU A CA 2
ATOM 2981 C C . GLU A 1 57 ? -8.284 -4.171 -8.796 1.00 35.41 57 GLU A C 2
ATOM 2982 O O . GLU A 1 57 ? -7.476 -4.002 -9.720 1.00 22.05 57 GLU A O 2
ATOM 2994 N N . SER A 1 58 ? -8.436 -3.299 -7.783 1.00 52.50 58 SER A N 2
ATOM 2995 C CA . SER A 1 58 ? -7.628 -2.076 -7.655 1.00 53.13 58 SER A CA 2
ATOM 2996 C C . SER A 1 58 ? -6.205 -2.428 -7.200 1.00 23.12 58 SER A C 2
ATOM 2997 O O . SER A 1 58 ? -5.230 -1.923 -7.767 1.00 23.20 58 SER A O 2
ATOM 3005 N N . ILE A 1 59 ? -6.117 -3.347 -6.202 1.00 72.40 59 ILE A N 2
ATOM 3006 C CA . ILE A 1 59 ? -4.841 -3.927 -5.720 1.00 55.52 59 ILE A CA 2
ATOM 3007 C C . ILE A 1 59 ? -4.030 -4.477 -6.914 1.00 71.34 59 ILE A C 2
ATOM 3008 O O . ILE A 1 59 ? -2.843 -4.167 -7.075 1.00 12.33 59 ILE A O 2
ATOM 3024 N N . SER A 1 60 ? -4.744 -5.241 -7.764 1.00 54.15 60 SER A N 2
ATOM 3025 C CA . SER A 1 60 ? -4.212 -5.868 -8.977 1.00 31.05 60 SER A CA 2
ATOM 3026 C C . SER A 1 60 ? -3.489 -4.853 -9.885 1.00 25.33 60 SER A C 2
ATOM 3027 O O . SER A 1 60 ? -2.317 -5.054 -10.207 1.00 70.14 60 SER A O 2
ATOM 3035 N N . GLU A 1 61 ? -4.183 -3.737 -10.224 1.00 12.31 61 GLU A N 2
ATOM 3036 C CA . GLU A 1 61 ? -3.663 -2.702 -11.144 1.00 20.33 61 GLU A CA 2
ATOM 3037 C C . GLU A 1 61 ? -2.337 -2.109 -10.633 1.00 11.42 61 GLU A C 2
ATOM 3038 O O . GLU A 1 61 ? -1.344 -2.074 -11.377 1.00 22.44 61 GLU A O 2
ATOM 3050 N N . ILE A 1 62 ? -2.322 -1.703 -9.342 1.00 11.21 62 ILE A N 2
ATOM 3051 C CA . ILE A 1 62 ? -1.136 -1.116 -8.701 1.00 62.04 62 ILE A CA 2
ATOM 3052 C C . ILE A 1 62 ? 0.058 -2.102 -8.767 1.00 21.23 62 ILE A C 2
ATOM 3053 O O . ILE A 1 62 ? 1.133 -1.723 -9.243 1.00 63.15 62 ILE A O 2
ATOM 3069 N N . ILE A 1 63 ? -0.166 -3.372 -8.342 1.00 52.32 63 ILE A N 2
ATOM 3070 C CA . ILE A 1 63 ? 0.889 -4.406 -8.328 1.00 30.53 63 ILE A CA 2
ATOM 3071 C C . ILE A 1 63 ? 1.454 -4.631 -9.739 1.00 11.24 63 ILE A C 2
ATOM 3072 O O . ILE A 1 63 ? 2.655 -4.728 -9.893 1.00 12.50 63 ILE A O 2
ATOM 3088 N N . LYS A 1 64 ? 0.569 -4.649 -10.762 1.00 14.41 64 LYS A N 2
ATOM 3089 C CA . LYS A 1 64 ? 0.973 -4.806 -12.178 1.00 63.25 64 LYS A CA 2
ATOM 3090 C C . LYS A 1 64 ? 1.958 -3.694 -12.597 1.00 44.23 64 LYS A C 2
ATOM 3091 O O . LYS A 1 64 ? 2.948 -3.963 -13.284 1.00 14.23 64 LYS A O 2
ATOM 3110 N N . GLN A 1 65 ? 1.680 -2.460 -12.142 1.00 53.10 65 GLN A N 2
ATOM 3111 C CA . GLN A 1 65 ? 2.547 -1.293 -12.393 1.00 34.21 65 GLN A CA 2
ATOM 3112 C C . GLN A 1 65 ? 3.880 -1.403 -11.611 1.00 32.14 65 GLN A C 2
ATOM 3113 O O . GLN A 1 65 ? 4.919 -0.959 -12.088 1.00 15.21 65 GLN A O 2
ATOM 3127 N N . VAL A 1 66 ? 3.832 -2.008 -10.409 1.00 45.14 66 VAL A N 2
ATOM 3128 C CA . VAL A 1 66 ? 5.017 -2.221 -9.551 1.00 42.32 66 VAL A CA 2
ATOM 3129 C C . VAL A 1 66 ? 5.879 -3.407 -10.070 1.00 11.43 66 VAL A C 2
ATOM 3130 O O . VAL A 1 66 ? 7.102 -3.419 -9.896 1.00 73.13 66 VAL A O 2
ATOM 3143 N N . LEU A 1 67 ? 5.227 -4.381 -10.739 1.00 31.22 67 LEU A N 2
ATOM 3144 C CA . LEU A 1 67 ? 5.907 -5.502 -11.420 1.00 43.11 67 LEU A CA 2
ATOM 3145 C C . LEU A 1 67 ? 6.675 -4.936 -12.628 1.00 62.50 67 LEU A C 2
ATOM 3146 O O . LEU A 1 67 ? 7.828 -5.292 -12.883 1.00 64.10 67 LEU A O 2
ATOM 3162 N N . ASP A 1 68 ? 5.986 -4.030 -13.342 1.00 11.55 68 ASP A N 2
ATOM 3163 C CA . ASP A 1 68 ? 6.510 -3.327 -14.519 1.00 23.12 68 ASP A CA 2
ATOM 3164 C C . ASP A 1 68 ? 7.684 -2.400 -14.146 1.00 75.13 68 ASP A C 2
ATOM 3165 O O . ASP A 1 68 ? 8.687 -2.357 -14.854 1.00 63.02 68 ASP A O 2
ATOM 3174 N N . SER A 1 69 ? 7.556 -1.682 -13.015 1.00 20.43 69 SER A N 2
ATOM 3175 C CA . SER A 1 69 ? 8.562 -0.685 -12.570 1.00 42.32 69 SER A CA 2
ATOM 3176 C C . SER A 1 69 ? 9.672 -1.315 -11.698 1.00 14.23 69 SER A C 2
ATOM 3177 O O . SER A 1 69 ? 10.732 -0.705 -11.512 1.00 40.13 69 SER A O 2
ATOM 3185 N N . GLY A 1 70 ? 9.419 -2.535 -11.179 1.00 14.44 70 GLY A N 2
ATOM 3186 C CA . GLY A 1 70 ? 10.378 -3.249 -10.324 1.00 24.54 70 GLY A CA 2
ATOM 3187 C C . GLY A 1 70 ? 10.584 -2.593 -8.954 1.00 74.10 70 GLY A C 2
ATOM 3188 O O . GLY A 1 70 ? 11.720 -2.514 -8.461 1.00 54.34 70 GLY A O 2
ATOM 3192 N N . ALA A 1 71 ? 9.482 -2.143 -8.332 1.00 74.14 71 ALA A N 2
ATOM 3193 C CA . ALA A 1 71 ? 9.509 -1.371 -7.064 1.00 60.22 71 ALA A CA 2
ATOM 3194 C C . ALA A 1 71 ? 9.100 -2.238 -5.849 1.00 71.23 71 ALA A C 2
ATOM 3195 O O . ALA A 1 71 ? 8.718 -3.398 -6.006 1.00 51.35 71 ALA A O 2
ATOM 3202 N N . LYS A 1 72 ? 9.194 -1.657 -4.638 1.00 71.15 72 LYS A N 2
ATOM 3203 C CA . LYS A 1 72 ? 8.770 -2.304 -3.377 1.00 50.22 72 LYS A CA 2
ATOM 3204 C C . LYS A 1 72 ? 7.285 -1.973 -3.128 1.00 64.42 72 LYS A C 2
ATOM 3205 O O . LYS A 1 72 ? 6.871 -0.824 -3.323 1.00 21.31 72 LYS A O 2
ATOM 3224 N N . VAL A 1 73 ? 6.483 -2.976 -2.729 1.00 31.01 73 VAL A N 2
ATOM 3225 C CA . VAL A 1 73 ? 5.055 -2.777 -2.417 1.00 62.02 73 VAL A CA 2
ATOM 3226 C C . VAL A 1 73 ? 4.608 -3.668 -1.247 1.00 35.42 73 VAL A C 2
ATOM 3227 O O . VAL A 1 73 ? 5.017 -4.825 -1.146 1.00 63.22 73 VAL A O 2
ATOM 3240 N N . LEU A 1 74 ? 3.778 -3.095 -0.358 1.00 40.55 74 LEU A N 2
ATOM 3241 C CA . LEU A 1 74 ? 3.133 -3.812 0.743 1.00 35.21 74 LEU A CA 2
ATOM 3242 C C . LEU A 1 74 ? 1.620 -3.724 0.548 1.00 23.23 74 LEU A C 2
ATOM 3243 O O . LEU A 1 74 ? 1.057 -2.626 0.540 1.00 23.41 74 LEU A O 2
ATOM 3259 N N . ILE A 1 75 ? 0.974 -4.871 0.344 1.00 2.33 75 ILE A N 2
ATOM 3260 C CA . ILE A 1 75 ? -0.481 -4.948 0.222 1.00 23.51 75 ILE A CA 2
ATOM 3261 C C . ILE A 1 75 ? -1.077 -5.344 1.567 1.00 41.44 75 ILE A C 2
ATOM 3262 O O . ILE A 1 75 ? -0.713 -6.371 2.146 1.00 14.00 75 ILE A O 2
ATOM 3278 N N . LEU A 1 76 ? -1.969 -4.496 2.063 1.00 33.12 76 LEU A N 2
ATOM 3279 C CA . LEU A 1 76 ? -2.695 -4.703 3.305 1.00 65.34 76 LEU A CA 2
ATOM 3280 C C . LEU A 1 76 ? -4.183 -4.886 2.972 1.00 25.53 76 LEU A C 2
ATOM 3281 O O . LEU A 1 76 ? -4.751 -4.099 2.206 1.00 23.42 76 LEU A O 2
ATOM 3297 N N . SER A 1 77 ? -4.792 -5.948 3.506 1.00 32.03 77 SER A N 2
ATOM 3298 C CA . SER A 1 77 ? -6.239 -6.190 3.403 1.00 33.44 77 SER A CA 2
ATOM 3299 C C . SER A 1 77 ? -6.713 -6.804 4.721 1.00 64.14 77 SER A C 2
ATOM 3300 O O . SER A 1 77 ? -6.010 -7.655 5.291 1.00 52.25 77 SER A O 2
ATOM 3308 N N . SER A 1 78 ? -7.890 -6.378 5.205 1.00 62.44 78 SER A N 2
ATOM 3309 C CA . SER A 1 78 ? -8.489 -6.912 6.437 1.00 64.00 78 SER A CA 2
ATOM 3310 C C . SER A 1 78 ? -8.841 -8.402 6.276 1.00 44.33 78 SER A C 2
ATOM 3311 O O . SER A 1 78 ? -8.857 -9.163 7.256 1.00 30.45 78 SER A O 2
ATOM 3319 N N . ASP A 1 79 ? -9.094 -8.794 5.014 1.00 12.53 79 ASP A N 2
ATOM 3320 C CA . ASP A 1 79 ? -9.381 -10.177 4.628 1.00 55.41 79 ASP A CA 2
ATOM 3321 C C . ASP A 1 79 ? -8.083 -10.871 4.133 1.00 21.21 79 ASP A C 2
ATOM 3322 O O . ASP A 1 79 ? -7.453 -10.439 3.155 1.00 15.34 79 ASP A O 2
ATOM 3331 N N . GLU A 1 80 ? -7.720 -11.973 4.811 1.00 33.32 80 GLU A N 2
ATOM 3332 C CA . GLU A 1 80 ? -6.463 -12.710 4.567 1.00 44.11 80 GLU A CA 2
ATOM 3333 C C . GLU A 1 80 ? -6.578 -13.702 3.397 1.00 22.02 80 GLU A C 2
ATOM 3334 O O . GLU A 1 80 ? -5.556 -14.209 2.934 1.00 14.30 80 GLU A O 2
ATOM 3346 N N . ASN A 1 81 ? -7.814 -13.996 2.939 1.00 11.41 81 ASN A N 2
ATOM 3347 C CA . ASN A 1 81 ? -8.046 -14.870 1.758 1.00 3.51 81 ASN A CA 2
ATOM 3348 C C . ASN A 1 81 ? -7.787 -14.061 0.477 1.00 23.43 81 ASN A C 2
ATOM 3349 O O . ASN A 1 81 ? -7.361 -14.608 -0.547 1.00 23.04 81 ASN A O 2
ATOM 3360 N N . ILE A 1 82 ? -8.045 -12.738 0.574 1.00 31.42 82 ILE A N 2
ATOM 3361 C CA . ILE A 1 82 ? -7.647 -11.749 -0.435 1.00 53.22 82 ILE A CA 2
ATOM 3362 C C . ILE A 1 82 ? -6.115 -11.637 -0.449 1.00 32.54 82 ILE A C 2
ATOM 3363 O O . ILE A 1 82 ? -5.508 -11.751 -1.508 1.00 53.41 82 ILE A O 2
ATOM 3379 N N . ILE A 1 83 ? -5.501 -11.471 0.754 1.00 64.53 83 ILE A N 2
ATOM 3380 C CA . ILE A 1 83 ? -4.020 -11.485 0.909 1.00 20.03 83 ILE A CA 2
ATOM 3381 C C . ILE A 1 83 ? -3.396 -12.774 0.289 1.00 1.10 83 ILE A C 2
ATOM 3382 O O . ILE A 1 83 ? -2.405 -12.692 -0.437 1.00 10.24 83 ILE A O 2
ATOM 3398 N N . GLU A 1 84 ? -4.053 -13.931 0.518 1.00 12.53 84 GLU A N 2
ATOM 3399 C CA . GLU A 1 84 ? -3.614 -15.254 0.007 1.00 62.12 84 GLU A CA 2
ATOM 3400 C C . GLU A 1 84 ? -3.626 -15.263 -1.534 1.00 42.04 84 GLU A C 2
ATOM 3401 O O . GLU A 1 84 ? -2.643 -15.679 -2.175 1.00 5.12 84 GLU A O 2
ATOM 3413 N N . SER A 1 85 ? -4.729 -14.743 -2.109 1.00 5.42 85 SER A N 2
ATOM 3414 C CA . SER A 1 85 ? -4.917 -14.614 -3.563 1.00 74.21 85 SER A CA 2
ATOM 3415 C C . SER A 1 85 ? -3.845 -13.707 -4.194 1.00 65.24 85 SER A C 2
ATOM 3416 O O . SER A 1 85 ? -3.352 -13.984 -5.286 1.00 23.01 85 SER A O 2
ATOM 3424 N N . ILE A 1 86 ? -3.488 -12.632 -3.479 1.00 54.24 86 ILE A N 2
ATOM 3425 C CA . ILE A 1 86 ? -2.475 -11.664 -3.922 1.00 1.44 86 ILE A CA 2
ATOM 3426 C C . ILE A 1 86 ? -1.057 -12.291 -3.905 1.00 1.50 86 ILE A C 2
ATOM 3427 O O . ILE A 1 86 ? -0.246 -12.007 -4.785 1.00 71.20 86 ILE A O 2
ATOM 3443 N N . ARG A 1 87 ? -0.792 -13.193 -2.938 1.00 32.12 87 ARG A N 2
ATOM 3444 C CA . ARG A 1 87 ? 0.516 -13.885 -2.828 1.00 1.51 87 ARG A CA 2
ATOM 3445 C C . ARG A 1 87 ? 0.666 -14.999 -3.886 1.00 10.05 87 ARG A C 2
ATOM 3446 O O . ARG A 1 87 ? 1.785 -15.318 -4.300 1.00 21.44 87 ARG A O 2
ATOM 3467 N N . LYS A 1 88 ? -0.462 -15.622 -4.291 1.00 53.20 88 LYS A N 2
ATOM 3468 C CA . LYS A 1 88 ? -0.432 -16.775 -5.223 1.00 4.54 88 LYS A CA 2
ATOM 3469 C C . LYS A 1 88 ? -0.478 -16.326 -6.697 1.00 4.03 88 LYS A C 2
ATOM 3470 O O . LYS A 1 88 ? 0.090 -16.996 -7.567 1.00 10.54 88 LYS A O 2
ATOM 3489 N N . GLN A 1 89 ? -1.174 -15.205 -6.979 1.00 23.13 89 GLN A N 2
ATOM 3490 C CA . GLN A 1 89 ? -1.180 -14.577 -8.321 1.00 1.05 89 GLN A CA 2
ATOM 3491 C C . GLN A 1 89 ? 0.128 -13.803 -8.547 1.00 44.13 89 GLN A C 2
ATOM 3492 O O . GLN A 1 89 ? 0.718 -13.853 -9.631 1.00 70.21 89 GLN A O 2
ATOM 3506 N N . TYR A 1 90 ? 0.562 -13.076 -7.506 1.00 51.34 90 TYR A N 2
ATOM 3507 C CA . TYR A 1 90 ? 1.801 -12.282 -7.531 1.00 3.52 90 TYR A CA 2
ATOM 3508 C C . TYR A 1 90 ? 2.728 -12.825 -6.421 1.00 32.32 90 TYR A C 2
ATOM 3509 O O . TYR A 1 90 ? 2.552 -12.478 -5.260 1.00 63.01 90 TYR A O 2
ATOM 3527 N N . PRO A 1 91 ? 3.687 -13.740 -6.737 1.00 1.01 91 PRO A N 2
ATOM 3528 C CA . PRO A 1 91 ? 4.558 -14.362 -5.701 1.00 74.22 91 PRO A CA 2
ATOM 3529 C C . PRO A 1 91 ? 5.549 -13.368 -5.053 1.00 4.33 91 PRO A C 2
ATOM 3530 O O . PRO A 1 91 ? 5.965 -13.550 -3.906 1.00 15.12 91 PRO A O 2
ATOM 3541 N N . LYS A 1 92 ? 5.912 -12.314 -5.800 1.00 74.24 92 LYS A N 2
ATOM 3542 C CA . LYS A 1 92 ? 6.991 -11.379 -5.418 1.00 42.10 92 LYS A CA 2
ATOM 3543 C C . LYS A 1 92 ? 6.486 -10.116 -4.681 1.00 21.35 92 LYS A C 2
ATOM 3544 O O . LYS A 1 92 ? 7.270 -9.190 -4.441 1.00 11.01 92 LYS A O 2
ATOM 3563 N N . VAL A 1 93 ? 5.190 -10.064 -4.322 1.00 24.50 93 VAL A N 2
ATOM 3564 C CA . VAL A 1 93 ? 4.609 -8.914 -3.584 1.00 71.22 93 VAL A CA 2
ATOM 3565 C C . VAL A 1 93 ? 4.700 -9.149 -2.062 1.00 25.41 93 VAL A C 2
ATOM 3566 O O . VAL A 1 93 ? 4.374 -10.238 -1.578 1.00 24.53 93 VAL A O 2
ATOM 3579 N N . GLU A 1 94 ? 5.177 -8.143 -1.301 1.00 44.22 94 GLU A N 2
ATOM 3580 C CA . GLU A 1 94 ? 5.076 -8.174 0.166 1.00 25.31 94 GLU A CA 2
ATOM 3581 C C . GLU A 1 94 ? 3.628 -7.891 0.564 1.00 24.21 94 GLU A C 2
ATOM 3582 O O . GLU A 1 94 ? 3.017 -6.952 0.047 1.00 0.20 94 GLU A O 2
ATOM 3594 N N . THR A 1 95 ? 3.071 -8.717 1.455 1.00 54.01 95 THR A N 2
ATOM 3595 C CA . THR A 1 95 ? 1.683 -8.580 1.927 1.00 12.53 95 THR A CA 2
ATOM 3596 C C . THR A 1 95 ? 1.622 -8.780 3.447 1.00 5.12 95 THR A C 2
ATOM 3597 O O . THR A 1 95 ? 2.550 -9.335 4.047 1.00 62.12 95 THR A O 2
ATOM 3608 N N . ARG A 1 96 ? 0.524 -8.321 4.049 1.00 42.44 96 ARG A N 2
ATOM 3609 C CA . ARG A 1 96 ? 0.171 -8.606 5.441 1.00 44.34 96 ARG A CA 2
ATOM 3610 C C . ARG A 1 96 ? -1.335 -8.372 5.610 1.00 72.42 96 ARG A C 2
ATOM 3611 O O . ARG A 1 96 ? -1.889 -7.428 5.031 1.00 31.31 96 ARG A O 2
ATOM 3632 N N . ARG A 1 97 ? -2.002 -9.255 6.366 1.00 73.42 97 ARG A N 2
ATOM 3633 C CA . ARG A 1 97 ? -3.374 -9.021 6.817 1.00 44.05 97 ARG A CA 2
ATOM 3634 C C . ARG A 1 97 ? -3.365 -7.856 7.819 1.00 21.33 97 ARG A C 2
ATOM 3635 O O . ARG A 1 97 ? -2.652 -7.909 8.834 1.00 61.23 97 ARG A O 2
ATOM 3656 N N . ALA A 1 98 ? -4.144 -6.812 7.532 1.00 44.11 98 ALA A N 2
ATOM 3657 C CA . ALA A 1 98 ? -4.297 -5.670 8.430 1.00 61.20 98 ALA A CA 2
ATOM 3658 C C . ALA A 1 98 ? -5.785 -5.404 8.598 1.00 64.02 98 ALA A C 2
ATOM 3659 O O . ALA A 1 98 ? -6.421 -4.836 7.708 1.00 51.40 98 ALA A O 2
ATOM 3666 N N . GLN A 1 99 ? -6.333 -5.834 9.746 1.00 34.10 99 GLN A N 2
ATOM 3667 C CA . GLN A 1 99 ? -7.765 -5.714 10.051 1.00 60.43 99 GLN A CA 2
ATOM 3668 C C . GLN A 1 99 ? -8.072 -4.294 10.504 1.00 23.45 99 GLN A C 2
ATOM 3669 O O . GLN A 1 99 ? -8.803 -3.552 9.837 1.00 14.31 99 GLN A O 2
ATOM 3683 N N . ASP A 1 100 ? -7.468 -3.935 11.638 1.00 44.32 100 ASP A N 2
ATOM 3684 C CA . ASP A 1 100 ? -7.666 -2.642 12.290 1.00 52.14 100 ASP A CA 2
ATOM 3685 C C . ASP A 1 100 ? -6.864 -1.563 11.564 1.00 73.43 100 ASP A C 2
ATOM 3686 O O . ASP A 1 100 ? -5.864 -1.859 10.902 1.00 61.11 100 ASP A O 2
ATOM 3695 N N . LYS A 1 101 ? -7.306 -0.311 11.725 1.00 50.31 101 LYS A N 2
ATOM 3696 C CA . LYS A 1 101 ? -6.552 0.886 11.308 1.00 13.22 101 LYS A CA 2
ATOM 3697 C C . LYS A 1 101 ? -5.195 0.949 12.055 1.00 43.00 101 LYS A C 2
ATOM 3698 O O . LYS A 1 101 ? -4.213 1.494 11.538 1.00 44.04 101 LYS A O 2
ATOM 3717 N N . GLU A 1 102 ? -5.178 0.334 13.259 1.00 24.04 102 GLU A N 2
ATOM 3718 C CA . GLU A 1 102 ? -3.970 0.120 14.068 1.00 21.00 102 GLU A CA 2
ATOM 3719 C C . GLU A 1 102 ? -2.977 -0.791 13.322 1.00 42.53 102 GLU A C 2
ATOM 3720 O O . GLU A 1 102 ? -1.813 -0.434 13.147 1.00 65.12 102 GLU A O 2
ATOM 3732 N N . GLU A 1 103 ? -3.484 -1.959 12.862 1.00 12.44 103 GLU A N 2
ATOM 3733 C CA . GLU A 1 103 ? -2.703 -2.943 12.084 1.00 10.33 103 GLU A CA 2
ATOM 3734 C C . GLU A 1 103 ? -2.058 -2.296 10.848 1.00 54.43 103 GLU A C 2
ATOM 3735 O O . GLU A 1 103 ? -0.903 -2.579 10.534 1.00 42.22 103 GLU A O 2
ATOM 3747 N N . VAL A 1 104 ? -2.821 -1.407 10.180 1.00 54.11 104 VAL A N 2
ATOM 3748 C CA . VAL A 1 104 ? -2.388 -0.754 8.939 1.00 3.11 104 VAL A CA 2
ATOM 3749 C C . VAL A 1 104 ? -1.219 0.206 9.189 1.00 33.53 104 VAL A C 2
ATOM 3750 O O . VAL A 1 104 ? -0.148 0.037 8.607 1.00 14.23 104 VAL A O 2
ATOM 3763 N N . LYS A 1 105 ? -1.434 1.198 10.077 1.00 72.23 105 LYS A N 2
ATOM 3764 C CA . LYS A 1 105 ? -0.470 2.294 10.290 1.00 21.54 105 LYS A CA 2
ATOM 3765 C C . LYS A 1 105 ? 0.859 1.782 10.879 1.00 62.23 105 LYS A C 2
ATOM 3766 O O . LYS A 1 105 ? 1.918 2.323 10.571 1.00 61.24 105 LYS A O 2
ATOM 3785 N N . ASP A 1 106 ? 0.784 0.748 11.736 1.00 14.40 106 ASP A N 2
ATOM 3786 C CA . ASP A 1 106 ? 1.971 0.062 12.289 1.00 70.51 106 ASP A CA 2
ATOM 3787 C C . ASP A 1 106 ? 2.669 -0.832 11.245 1.00 1.34 106 ASP A C 2
ATOM 3788 O O . ASP A 1 106 ? 3.890 -0.998 11.297 1.00 25.33 106 ASP A O 2
ATOM 3797 N N . ALA A 1 107 ? 1.891 -1.405 10.301 1.00 1.11 107 ALA A N 2
ATOM 3798 C CA . ALA A 1 107 ? 2.452 -2.198 9.180 1.00 14.31 107 ALA A CA 2
ATOM 3799 C C . ALA A 1 107 ? 3.211 -1.298 8.195 1.00 13.35 107 ALA A C 2
ATOM 3800 O O . ALA A 1 107 ? 4.233 -1.708 7.631 1.00 65.32 107 ALA A O 2
ATOM 3807 N N . VAL A 1 108 ? 2.695 -0.064 8.013 1.00 54.42 108 VAL A N 2
ATOM 3808 C CA . VAL A 1 108 ? 3.344 0.969 7.194 1.00 22.43 108 VAL A CA 2
ATOM 3809 C C . VAL A 1 108 ? 4.650 1.397 7.877 1.00 55.13 108 VAL A C 2
ATOM 3810 O O . VAL A 1 108 ? 5.732 1.231 7.310 1.00 55.32 108 VAL A O 2
ATOM 3823 N N . GLU A 1 109 ? 4.505 1.852 9.144 1.00 61.11 109 GLU A N 2
ATOM 3824 C CA . GLU A 1 109 ? 5.603 2.342 10.001 1.00 53.13 109 GLU A CA 2
ATOM 3825 C C . GLU A 1 109 ? 6.787 1.358 10.027 1.00 34.10 109 GLU A C 2
ATOM 3826 O O . GLU A 1 109 ? 7.944 1.764 9.877 1.00 14.34 109 GLU A O 2
ATOM 3838 N N . GLU A 1 110 ? 6.454 0.058 10.161 1.00 74.51 110 GLU A N 2
ATOM 3839 C CA . GLU A 1 110 ? 7.438 -1.037 10.234 1.00 12.32 110 GLU A CA 2
ATOM 3840 C C . GLU A 1 110 ? 8.166 -1.221 8.894 1.00 5.42 110 GLU A C 2
ATOM 3841 O O . GLU A 1 110 ? 9.388 -1.282 8.866 1.00 21.14 110 GLU A O 2
ATOM 3853 N N . PHE A 1 111 ? 7.392 -1.261 7.786 1.00 22.33 111 PHE A N 2
ATOM 3854 C CA . PHE A 1 111 ? 7.925 -1.407 6.405 1.00 41.30 111 PHE A CA 2
ATOM 3855 C C . PHE A 1 111 ? 8.911 -0.256 6.076 1.00 30.04 111 PHE A C 2
ATOM 3856 O O . PHE A 1 111 ? 9.836 -0.418 5.274 1.00 74.34 111 PHE A O 2
ATOM 3873 N N . LEU A 1 112 ? 8.702 0.897 6.745 1.00 62.42 112 LEU A N 2
ATOM 3874 C CA . LEU A 1 112 ? 9.564 2.085 6.625 1.00 32.11 112 LEU A CA 2
ATOM 3875 C C . LEU A 1 112 ? 10.828 1.957 7.494 1.00 61.51 112 LEU A C 2
ATOM 3876 O O . LEU A 1 112 ? 11.925 2.297 7.031 1.00 71.32 112 LEU A O 2
ATOM 3892 N N . LYS A 1 113 ? 10.678 1.470 8.758 1.00 44.10 113 LYS A N 2
ATOM 3893 C CA . LYS A 1 113 ? 11.823 1.252 9.677 1.00 50.32 113 LYS A CA 2
ATOM 3894 C C . LYS A 1 113 ? 12.819 0.248 9.070 1.00 51.03 113 LYS A C 2
ATOM 3895 O O . LYS A 1 113 ? 14.033 0.464 9.099 1.00 62.54 113 LYS A O 2
ATOM 3914 N N . GLU A 1 114 ? 12.267 -0.834 8.501 1.00 60.40 114 GLU A N 2
ATOM 3915 C CA . GLU A 1 114 ? 13.056 -1.912 7.896 1.00 51.31 114 GLU A CA 2
ATOM 3916 C C . GLU A 1 114 ? 13.567 -1.494 6.500 1.00 23.13 114 GLU A C 2
ATOM 3917 O O . GLU A 1 114 ? 14.521 -2.081 5.988 1.00 42.11 114 GLU A O 2
ATOM 3929 N N . GLY A 1 115 ? 12.913 -0.481 5.890 1.00 14.42 115 GLY A N 2
ATOM 3930 C CA . GLY A 1 115 ? 13.282 0.023 4.558 1.00 30.31 115 GLY A CA 2
ATOM 3931 C C . GLY A 1 115 ? 12.514 -0.689 3.451 1.00 34.24 115 GLY A C 2
ATOM 3932 O O . GLY A 1 115 ? 12.019 -0.061 2.519 1.00 35.15 115 GLY A O 2
ATOM 3936 N N . GLY A 1 116 ? 12.431 -2.010 3.577 1.00 65.23 116 GLY A N 2
ATOM 3937 C CA . GLY A 1 116 ? 11.631 -2.854 2.701 1.00 33.52 116 GLY A CA 2
ATOM 3938 C C . GLY A 1 116 ? 11.288 -4.145 3.426 1.00 71.32 116 GLY A C 2
ATOM 3939 O O . GLY A 1 116 ? 12.101 -4.621 4.226 1.00 3.55 116 GLY A O 2
ATOM 3943 N N . SER A 1 117 ? 10.089 -4.689 3.158 1.00 14.53 117 SER A N 2
ATOM 3944 C CA . SER A 1 117 ? 9.582 -5.957 3.747 1.00 41.40 117 SER A CA 2
ATOM 3945 C C . SER A 1 117 ? 9.424 -5.927 5.290 1.00 73.21 117 SER A C 2
ATOM 3946 O O . SER A 1 117 ? 9.755 -4.938 5.959 1.00 34.11 117 SER A O 2
ATOM 3954 N N . LEU A 1 118 ? 8.881 -7.033 5.837 1.00 71.41 118 LEU A N 2
ATOM 3955 C CA . LEU A 1 118 ? 8.536 -7.158 7.264 1.00 15.34 118 LEU A CA 2
ATOM 3956 C C . LEU A 1 118 ? 9.270 -8.374 7.890 1.00 34.33 118 LEU A C 2
ATOM 3957 O O . LEU A 1 118 ? 9.980 -8.235 8.898 1.00 60.33 118 LEU A O 2
ATOM 3973 N N . GLU A 1 119 ? 9.119 -9.561 7.255 1.00 71.13 119 GLU A N 2
ATOM 3974 C CA . GLU A 1 119 ? 9.731 -10.817 7.746 1.00 11.41 119 GLU A CA 2
ATOM 3975 C C . GLU A 1 119 ? 11.259 -10.786 7.518 1.00 70.13 119 GLU A C 2
ATOM 3976 O O . GLU A 1 119 ? 12.042 -10.752 8.468 1.00 53.24 119 GLU A O 2
ATOM 3988 N N . HIS A 1 120 ? 11.667 -10.801 6.239 1.00 31.22 120 HIS A N 2
ATOM 3989 C CA . HIS A 1 120 ? 13.076 -10.650 5.823 1.00 70.34 120 HIS A CA 2
ATOM 3990 C C . HIS A 1 120 ? 13.147 -9.522 4.794 1.00 73.24 120 HIS A C 2
ATOM 3991 O O . HIS A 1 120 ? 12.434 -9.544 3.789 1.00 21.13 120 HIS A O 2
ATOM 4006 N N . HIS A 1 121 ? 14.047 -8.568 5.058 1.00 62.14 121 HIS A N 2
ATOM 4007 C CA . HIS A 1 121 ? 13.971 -7.193 4.541 1.00 61.54 121 HIS A CA 2
ATOM 4008 C C . HIS A 1 121 ? 14.447 -7.075 3.091 1.00 1.22 121 HIS A C 2
ATOM 4009 O O . HIS A 1 121 ? 15.531 -7.543 2.743 1.00 23.11 121 HIS A O 2
ATOM 4024 N N . HIS A 1 122 ? 13.609 -6.424 2.269 1.00 74.13 122 HIS A N 2
ATOM 4025 C CA . HIS A 1 122 ? 13.856 -6.197 0.843 1.00 60.30 122 HIS A CA 2
ATOM 4026 C C . HIS A 1 122 ? 14.820 -5.011 0.685 1.00 2.41 122 HIS A C 2
ATOM 4027 O O . HIS A 1 122 ? 14.409 -3.892 0.352 1.00 52.32 122 HIS A O 2
ATOM 4042 N N . HIS A 1 123 ? 16.107 -5.257 0.983 1.00 61.43 123 HIS A N 2
ATOM 4043 C CA . HIS A 1 123 ? 17.174 -4.252 0.832 1.00 44.41 123 HIS A CA 2
ATOM 4044 C C . HIS A 1 123 ? 17.847 -4.413 -0.547 1.00 13.45 123 HIS A C 2
ATOM 4045 O O . HIS A 1 123 ? 19.072 -4.522 -0.674 1.00 54.00 123 HIS A O 2
ATOM 4060 N N . HIS A 1 124 ? 16.989 -4.393 -1.583 1.00 3.23 124 HIS A N 2
ATOM 4061 C CA . HIS A 1 124 ? 17.378 -4.551 -2.990 1.00 75.44 124 HIS A CA 2
ATOM 4062 C C . HIS A 1 124 ? 16.386 -3.762 -3.863 1.00 72.44 124 HIS A C 2
ATOM 4063 O O . HIS A 1 124 ? 15.175 -3.996 -3.799 1.00 73.42 124 HIS A O 2
ATOM 4078 N N . HIS A 1 125 ? 16.905 -2.831 -4.663 1.00 33.15 125 HIS A N 2
ATOM 4079 C CA . HIS A 1 125 ? 16.103 -1.982 -5.558 1.00 74.33 125 HIS A CA 2
ATOM 4080 C C . HIS A 1 125 ? 16.842 -1.829 -6.904 1.00 74.51 125 HIS A C 2
ATOM 4081 O O . HIS A 1 125 ? 18.054 -1.533 -6.890 1.00 2.14 125 HIS A O 2
ATOM 4097 N N . MET A 1 1 ? 16.481 6.056 -2.497 1.00 50.10 1 MET A N 3
ATOM 4098 C CA . MET A 1 1 ? 15.407 6.696 -3.294 1.00 2.02 1 MET A CA 3
ATOM 4099 C C . MET A 1 1 ? 14.228 7.032 -2.369 1.00 74.23 1 MET A C 3
ATOM 4100 O O . MET A 1 1 ? 13.396 6.172 -2.065 1.00 4.50 1 MET A O 3
ATOM 4116 N N . GLY A 1 2 ? 14.192 8.287 -1.904 1.00 61.20 2 GLY A N 3
ATOM 4117 C CA . GLY A 1 2 ? 13.193 8.735 -0.948 1.00 52.04 2 GLY A CA 3
ATOM 4118 C C . GLY A 1 2 ? 11.870 9.098 -1.602 1.00 22.31 2 GLY A C 3
ATOM 4119 O O . GLY A 1 2 ? 11.657 10.260 -1.981 1.00 42.45 2 GLY A O 3
ATOM 4123 N N . LYS A 1 3 ? 11.000 8.090 -1.774 1.00 2.42 3 LYS A N 3
ATOM 4124 C CA . LYS A 1 3 ? 9.586 8.307 -2.091 1.00 22.43 3 LYS A CA 3
ATOM 4125 C C . LYS A 1 3 ? 8.748 7.108 -1.649 1.00 44.33 3 LYS A C 3
ATOM 4126 O O . LYS A 1 3 ? 8.684 6.075 -2.344 1.00 44.02 3 LYS A O 3
ATOM 4145 N N . VAL A 1 4 ? 8.142 7.259 -0.462 1.00 34.32 4 VAL A N 3
ATOM 4146 C CA . VAL A 1 4 ? 7.083 6.376 0.020 1.00 34.11 4 VAL A CA 3
ATOM 4147 C C . VAL A 1 4 ? 5.737 7.006 -0.355 1.00 23.54 4 VAL A C 3
ATOM 4148 O O . VAL A 1 4 ? 5.562 8.222 -0.213 1.00 72.10 4 VAL A O 3
ATOM 4161 N N . VAL A 1 5 ? 4.817 6.194 -0.875 1.00 2.14 5 VAL A N 3
ATOM 4162 C CA . VAL A 1 5 ? 3.447 6.620 -1.184 1.00 64.31 5 VAL A CA 3
ATOM 4163 C C . VAL A 1 5 ? 2.470 5.624 -0.552 1.00 34.03 5 VAL A C 3
ATOM 4164 O O . VAL A 1 5 ? 2.522 4.431 -0.850 1.00 43.30 5 VAL A O 3
ATOM 4177 N N . PHE A 1 6 ? 1.610 6.109 0.348 1.00 32.14 6 PHE A N 3
ATOM 4178 C CA . PHE A 1 6 ? 0.542 5.300 0.925 1.00 61.05 6 PHE A CA 3
ATOM 4179 C C . PHE A 1 6 ? -0.771 5.592 0.194 1.00 13.21 6 PHE A C 3
ATOM 4180 O O . PHE A 1 6 ? -1.262 6.725 0.197 1.00 75.32 6 PHE A O 3
ATOM 4197 N N . LEU A 1 7 ? -1.314 4.562 -0.429 1.00 71.53 7 LEU A N 3
ATOM 4198 C CA . LEU A 1 7 ? -2.648 4.579 -1.012 1.00 33.15 7 LEU A CA 3
ATOM 4199 C C . LEU A 1 7 ? -3.601 3.804 -0.089 1.00 62.42 7 LEU A C 3
ATOM 4200 O O . LEU A 1 7 ? -3.209 2.793 0.505 1.00 4.02 7 LEU A O 3
ATOM 4216 N N . SER A 1 8 ? -4.833 4.299 0.059 1.00 65.43 8 SER A N 3
ATOM 4217 C CA . SER A 1 8 ? -5.923 3.547 0.681 1.00 35.33 8 SER A CA 3
ATOM 4218 C C . SER A 1 8 ? -7.248 4.007 0.085 1.00 74.50 8 SER A C 3
ATOM 4219 O O . SER A 1 8 ? -7.416 5.182 -0.248 1.00 32.43 8 SER A O 3
ATOM 4227 N N . ASP A 1 9 ? -8.188 3.069 -0.020 1.00 24.13 9 ASP A N 3
ATOM 4228 C CA . ASP A 1 9 ? -9.532 3.325 -0.560 1.00 31.14 9 ASP A CA 3
ATOM 4229 C C . ASP A 1 9 ? -10.459 3.819 0.569 1.00 71.55 9 ASP A C 3
ATOM 4230 O O . ASP A 1 9 ? -11.524 4.387 0.307 1.00 41.40 9 ASP A O 3
ATOM 4239 N N . ASP A 1 10 ? -10.025 3.588 1.830 1.00 70.25 10 ASP A N 3
ATOM 4240 C CA . ASP A 1 10 ? -10.719 4.058 3.046 1.00 50.22 10 ASP A CA 3
ATOM 4241 C C . ASP A 1 10 ? -9.993 5.302 3.611 1.00 44.14 10 ASP A C 3
ATOM 4242 O O . ASP A 1 10 ? -8.770 5.270 3.796 1.00 45.24 10 ASP A O 3
ATOM 4251 N N . GLN A 1 11 ? -10.758 6.376 3.890 1.00 61.24 11 GLN A N 3
ATOM 4252 C CA . GLN A 1 11 ? -10.220 7.680 4.346 1.00 53.11 11 GLN A CA 3
ATOM 4253 C C . GLN A 1 11 ? -9.596 7.625 5.758 1.00 3.41 11 GLN A C 3
ATOM 4254 O O . GLN A 1 11 ? -8.529 8.221 5.980 1.00 1.31 11 GLN A O 3
ATOM 4268 N N . GLU A 1 12 ? -10.256 6.924 6.701 1.00 11.32 12 GLU A N 3
ATOM 4269 C CA . GLU A 1 12 ? -9.787 6.841 8.104 1.00 0.51 12 GLU A CA 3
ATOM 4270 C C . GLU A 1 12 ? -8.367 6.260 8.162 1.00 11.31 12 GLU A C 3
ATOM 4271 O O . GLU A 1 12 ? -7.492 6.805 8.847 1.00 42.13 12 GLU A O 3
ATOM 4283 N N . ILE A 1 13 ? -8.159 5.172 7.399 1.00 34.34 13 ILE A N 3
ATOM 4284 C CA . ILE A 1 13 ? -6.843 4.532 7.222 1.00 40.25 13 ILE A CA 3
ATOM 4285 C C . ILE A 1 13 ? -5.756 5.563 6.802 1.00 33.25 13 ILE A C 3
ATOM 4286 O O . ILE A 1 13 ? -4.667 5.605 7.392 1.00 11.34 13 ILE A O 3
ATOM 4302 N N . ILE A 1 14 ? -6.084 6.368 5.765 1.00 2.51 14 ILE A N 3
ATOM 4303 C CA . ILE A 1 14 ? -5.182 7.396 5.191 1.00 71.45 14 ILE A CA 3
ATOM 4304 C C . ILE A 1 14 ? -4.695 8.359 6.282 1.00 2.44 14 ILE A C 3
ATOM 4305 O O . ILE A 1 14 ? -3.492 8.613 6.404 1.00 43.23 14 ILE A O 3
ATOM 4321 N N . GLU A 1 15 ? -5.650 8.855 7.079 1.00 40.32 15 GLU A N 3
ATOM 4322 C CA . GLU A 1 15 ? -5.388 9.841 8.140 1.00 50.10 15 GLU A CA 3
ATOM 4323 C C . GLU A 1 15 ? -4.533 9.245 9.269 1.00 70.53 15 GLU A C 3
ATOM 4324 O O . GLU A 1 15 ? -3.728 9.955 9.870 1.00 53.12 15 GLU A O 3
ATOM 4336 N N . GLU A 1 16 ? -4.721 7.947 9.552 1.00 44.22 16 GLU A N 3
ATOM 4337 C CA . GLU A 1 16 ? -3.926 7.221 10.561 1.00 33.54 16 GLU A CA 3
ATOM 4338 C C . GLU A 1 16 ? -2.451 7.136 10.160 1.00 22.23 16 GLU A C 3
ATOM 4339 O O . GLU A 1 16 ? -1.562 7.454 10.954 1.00 50.02 16 GLU A O 3
ATOM 4351 N N . VAL A 1 17 ? -2.213 6.714 8.916 1.00 64.10 17 VAL A N 3
ATOM 4352 C CA . VAL A 1 17 ? -0.863 6.508 8.385 1.00 10.51 17 VAL A CA 3
ATOM 4353 C C . VAL A 1 17 ? -0.145 7.850 8.147 1.00 2.12 17 VAL A C 3
ATOM 4354 O O . VAL A 1 17 ? 1.055 7.955 8.388 1.00 25.03 17 VAL A O 3
ATOM 4367 N N . SER A 1 18 ? -0.895 8.866 7.683 1.00 11.42 18 SER A N 3
ATOM 4368 C CA . SER A 1 18 ? -0.353 10.217 7.421 1.00 1.44 18 SER A CA 3
ATOM 4369 C C . SER A 1 18 ? 0.020 10.927 8.736 1.00 15.41 18 SER A C 3
ATOM 4370 O O . SER A 1 18 ? 1.044 11.623 8.804 1.00 50.11 18 SER A O 3
ATOM 4378 N N . LYS A 1 19 ? -0.824 10.738 9.772 1.00 75.51 19 LYS A N 3
ATOM 4379 C CA . LYS A 1 19 ? -0.580 11.291 11.119 1.00 33.04 19 LYS A CA 3
ATOM 4380 C C . LYS A 1 19 ? 0.657 10.631 11.746 1.00 71.12 19 LYS A C 3
ATOM 4381 O O . LYS A 1 19 ? 1.506 11.313 12.323 1.00 42.24 19 LYS A O 3
ATOM 4400 N N . LYS A 1 20 ? 0.738 9.299 11.606 1.00 1.34 20 LYS A N 3
ATOM 4401 C CA . LYS A 1 20 ? 1.873 8.496 12.096 1.00 4.01 20 LYS A CA 3
ATOM 4402 C C . LYS A 1 20 ? 3.170 8.851 11.345 1.00 10.12 20 LYS A C 3
ATOM 4403 O O . LYS A 1 20 ? 4.260 8.880 11.934 1.00 11.43 20 LYS A O 3
ATOM 4422 N N . ALA A 1 21 ? 3.027 9.140 10.043 1.00 74.11 21 ALA A N 3
ATOM 4423 C CA . ALA A 1 21 ? 4.143 9.572 9.189 1.00 24.40 21 ALA A CA 3
ATOM 4424 C C . ALA A 1 21 ? 4.645 10.958 9.606 1.00 1.11 21 ALA A C 3
ATOM 4425 O O . ALA A 1 21 ? 5.825 11.252 9.461 1.00 12.31 21 ALA A O 3
ATOM 4432 N N . GLU A 1 22 ? 3.725 11.799 10.109 1.00 63.42 22 GLU A N 3
ATOM 4433 C CA . GLU A 1 22 ? 4.057 13.137 10.631 1.00 12.22 22 GLU A CA 3
ATOM 4434 C C . GLU A 1 22 ? 4.823 13.015 11.965 1.00 32.33 22 GLU A C 3
ATOM 4435 O O . GLU A 1 22 ? 5.783 13.760 12.198 1.00 3.44 22 GLU A O 3
ATOM 4447 N N . GLU A 1 23 ? 4.392 12.059 12.822 1.00 23.51 23 GLU A N 3
ATOM 4448 C CA . GLU A 1 23 ? 5.079 11.743 14.096 1.00 33.51 23 GLU A CA 3
ATOM 4449 C C . GLU A 1 23 ? 6.544 11.351 13.833 1.00 73.30 23 GLU A C 3
ATOM 4450 O O . GLU A 1 23 ? 7.466 11.872 14.470 1.00 44.24 23 GLU A O 3
ATOM 4462 N N . GLU A 1 24 ? 6.731 10.444 12.867 1.00 42.10 24 GLU A N 3
ATOM 4463 C CA . GLU A 1 24 ? 8.047 9.866 12.531 1.00 22.52 24 GLU A CA 3
ATOM 4464 C C . GLU A 1 24 ? 8.850 10.740 11.549 1.00 11.00 24 GLU A C 3
ATOM 4465 O O . GLU A 1 24 ? 10.066 10.553 11.413 1.00 21.31 24 GLU A O 3
ATOM 4477 N N . GLY A 1 25 ? 8.163 11.679 10.876 1.00 24.43 25 GLY A N 3
ATOM 4478 C CA . GLY A 1 25 ? 8.785 12.541 9.862 1.00 42.30 25 GLY A CA 3
ATOM 4479 C C . GLY A 1 25 ? 9.047 11.819 8.542 1.00 21.33 25 GLY A C 3
ATOM 4480 O O . GLY A 1 25 ? 9.909 12.238 7.761 1.00 61.13 25 GLY A O 3
ATOM 4484 N N . TYR A 1 26 ? 8.307 10.716 8.306 1.00 3.11 26 TYR A N 3
ATOM 4485 C CA . TYR A 1 26 ? 8.369 9.959 7.051 1.00 44.23 26 TYR A CA 3
ATOM 4486 C C . TYR A 1 26 ? 7.680 10.742 5.915 1.00 31.32 26 TYR A C 3
ATOM 4487 O O . TYR A 1 26 ? 6.485 11.060 6.010 1.00 72.10 26 TYR A O 3
ATOM 4505 N N . ASP A 1 27 ? 8.446 11.046 4.853 1.00 50.01 27 ASP A N 3
ATOM 4506 C CA . ASP A 1 27 ? 7.907 11.605 3.602 1.00 31.11 27 ASP A CA 3
ATOM 4507 C C . ASP A 1 27 ? 7.045 10.532 2.899 1.00 74.43 27 ASP A C 3
ATOM 4508 O O . ASP A 1 27 ? 7.566 9.650 2.200 1.00 42.11 27 ASP A O 3
ATOM 4517 N N . ILE A 1 28 ? 5.727 10.567 3.181 1.00 54.22 28 ILE A N 3
ATOM 4518 C CA . ILE A 1 28 ? 4.742 9.660 2.574 1.00 62.42 28 ILE A CA 3
ATOM 4519 C C . ILE A 1 28 ? 3.641 10.484 1.886 1.00 11.11 28 ILE A C 3
ATOM 4520 O O . ILE A 1 28 ? 3.009 11.331 2.525 1.00 11.13 28 ILE A O 3
ATOM 4536 N N . GLN A 1 29 ? 3.451 10.250 0.579 1.00 2.41 29 GLN A N 3
ATOM 4537 C CA . GLN A 1 29 ? 2.335 10.815 -0.184 1.00 15.34 29 GLN A CA 3
ATOM 4538 C C . GLN A 1 29 ? 1.096 9.942 0.035 1.00 14.33 29 GLN A C 3
ATOM 4539 O O . GLN A 1 29 ? 1.067 8.784 -0.375 1.00 53.32 29 GLN A O 3
ATOM 4553 N N . THR A 1 30 ? 0.091 10.501 0.703 1.00 10.41 30 THR A N 3
ATOM 4554 C CA . THR A 1 30 ? -1.150 9.791 1.015 1.00 54.52 30 THR A CA 3
ATOM 4555 C C . THR A 1 30 ? -2.288 10.295 0.107 1.00 40.22 30 THR A C 3
ATOM 4556 O O . THR A 1 30 ? -2.442 11.513 -0.087 1.00 2.34 30 THR A O 3
ATOM 4567 N N . SER A 1 31 ? -3.063 9.351 -0.451 1.00 23.25 31 SER A N 3
ATOM 4568 C CA . SER A 1 31 ? -4.166 9.652 -1.378 1.00 43.14 31 SER A CA 3
ATOM 4569 C C . SER A 1 31 ? -5.249 8.567 -1.289 1.00 30.30 31 SER A C 3
ATOM 4570 O O . SER A 1 31 ? -5.001 7.452 -0.799 1.00 43.00 31 SER A O 3
ATOM 4578 N N . ASN A 1 32 ? -6.450 8.918 -1.768 1.00 55.35 32 ASN A N 3
ATOM 4579 C CA . ASN A 1 32 ? -7.619 8.028 -1.809 1.00 10.01 32 ASN A CA 3
ATOM 4580 C C . ASN A 1 32 ? -7.830 7.537 -3.244 1.00 2.30 32 ASN A C 3
ATOM 4581 O O . ASN A 1 32 ? -8.270 6.400 -3.469 1.00 63.20 32 ASN A O 3
ATOM 4592 N N . ASP A 1 33 ? -7.483 8.406 -4.214 1.00 23.23 33 ASP A N 3
ATOM 4593 C CA . ASP A 1 33 ? -7.640 8.119 -5.644 1.00 71.13 33 ASP A CA 3
ATOM 4594 C C . ASP A 1 33 ? -6.491 7.218 -6.128 1.00 70.11 33 ASP A C 3
ATOM 4595 O O . ASP A 1 33 ? -5.349 7.672 -6.297 1.00 22.12 33 ASP A O 3
ATOM 4604 N N . LYS A 1 34 ? -6.822 5.935 -6.328 1.00 23.02 34 LYS A N 3
ATOM 4605 C CA . LYS A 1 34 ? -5.878 4.901 -6.787 1.00 13.22 34 LYS A CA 3
ATOM 4606 C C . LYS A 1 34 ? -5.373 5.189 -8.208 1.00 54.30 34 LYS A C 3
ATOM 4607 O O . LYS A 1 34 ? -4.251 4.829 -8.550 1.00 60.05 34 LYS A O 3
ATOM 4626 N N . LYS A 1 35 ? -6.211 5.881 -8.997 1.00 24.23 35 LYS A N 3
ATOM 4627 C CA . LYS A 1 35 ? -5.965 6.140 -10.423 1.00 22.23 35 LYS A CA 3
ATOM 4628 C C . LYS A 1 35 ? -4.787 7.111 -10.609 1.00 32.01 35 LYS A C 3
ATOM 4629 O O . LYS A 1 35 ? -3.983 6.955 -11.539 1.00 14.31 35 LYS A O 3
ATOM 4648 N N . GLU A 1 36 ? -4.700 8.102 -9.698 1.00 64.33 36 GLU A N 3
ATOM 4649 C CA . GLU A 1 36 ? -3.567 9.039 -9.628 1.00 41.11 36 GLU A CA 3
ATOM 4650 C C . GLU A 1 36 ? -2.282 8.268 -9.318 1.00 54.13 36 GLU A C 3
ATOM 4651 O O . GLU A 1 36 ? -1.271 8.430 -9.992 1.00 12.12 36 GLU A O 3
ATOM 4663 N N . ILE A 1 37 ? -2.373 7.402 -8.301 1.00 72.23 37 ILE A N 3
ATOM 4664 C CA . ILE A 1 37 ? -1.228 6.665 -7.749 1.00 43.25 37 ILE A CA 3
ATOM 4665 C C . ILE A 1 37 ? -0.628 5.699 -8.795 1.00 21.53 37 ILE A C 3
ATOM 4666 O O . ILE A 1 37 ? 0.595 5.544 -8.869 1.00 23.12 37 ILE A O 3
ATOM 4682 N N . ILE A 1 38 ? -1.506 5.095 -9.620 1.00 51.41 38 ILE A N 3
ATOM 4683 C CA . ILE A 1 38 ? -1.110 4.266 -10.783 1.00 14.43 38 ILE A CA 3
ATOM 4684 C C . ILE A 1 38 ? -0.264 5.095 -11.766 1.00 1.44 38 ILE A C 3
ATOM 4685 O O . ILE A 1 38 ? 0.778 4.637 -12.255 1.00 15.23 38 ILE A O 3
ATOM 4701 N N . ASP A 1 39 ? -0.729 6.326 -12.023 1.00 11.05 39 ASP A N 3
ATOM 4702 C CA . ASP A 1 39 ? -0.075 7.267 -12.951 1.00 21.12 39 ASP A CA 3
ATOM 4703 C C . ASP A 1 39 ? 1.310 7.689 -12.418 1.00 33.10 39 ASP A C 3
ATOM 4704 O O . ASP A 1 39 ? 2.242 7.884 -13.192 1.00 52.22 39 ASP A O 3
ATOM 4713 N N . ARG A 1 40 ? 1.438 7.787 -11.087 1.00 12.14 40 ARG A N 3
ATOM 4714 C CA . ARG A 1 40 ? 2.703 8.156 -10.417 1.00 11.45 40 ARG A CA 3
ATOM 4715 C C . ARG A 1 40 ? 3.710 6.978 -10.448 1.00 34.02 40 ARG A C 3
ATOM 4716 O O . ARG A 1 40 ? 4.932 7.191 -10.442 1.00 71.14 40 ARG A O 3
ATOM 4737 N N . LEU A 1 41 ? 3.169 5.742 -10.479 1.00 64.42 41 LEU A N 3
ATOM 4738 C CA . LEU A 1 41 ? 3.959 4.507 -10.713 1.00 33.44 41 LEU A CA 3
ATOM 4739 C C . LEU A 1 41 ? 4.480 4.468 -12.168 1.00 32.41 41 LEU A C 3
ATOM 4740 O O . LEU A 1 41 ? 5.591 3.988 -12.424 1.00 52.31 41 LEU A O 3
ATOM 4756 N N . LYS A 1 42 ? 3.661 4.997 -13.100 1.00 63.14 42 LYS A N 3
ATOM 4757 C CA . LYS A 1 42 ? 4.009 5.111 -14.539 1.00 14.00 42 LYS A CA 3
ATOM 4758 C C . LYS A 1 42 ? 5.163 6.108 -14.769 1.00 45.02 42 LYS A C 3
ATOM 4759 O O . LYS A 1 42 ? 5.968 5.927 -15.689 1.00 33.15 42 LYS A O 3
ATOM 4778 N N . ARG A 1 43 ? 5.217 7.161 -13.928 1.00 24.43 43 ARG A N 3
ATOM 4779 C CA . ARG A 1 43 ? 6.314 8.161 -13.950 1.00 61.21 43 ARG A CA 3
ATOM 4780 C C . ARG A 1 43 ? 7.631 7.552 -13.415 1.00 33.41 43 ARG A C 3
ATOM 4781 O O . ARG A 1 43 ? 8.701 8.131 -13.623 1.00 24.00 43 ARG A O 3
ATOM 4802 N N . ARG A 1 44 ? 7.512 6.386 -12.722 1.00 43.42 44 ARG A N 3
ATOM 4803 C CA . ARG A 1 44 ? 8.605 5.742 -11.947 1.00 14.13 44 ARG A CA 3
ATOM 4804 C C . ARG A 1 44 ? 9.003 6.617 -10.737 1.00 20.13 44 ARG A C 3
ATOM 4805 O O . ARG A 1 44 ? 10.099 6.466 -10.180 1.00 4.04 44 ARG A O 3
ATOM 4826 N N . ASN A 1 45 ? 8.070 7.486 -10.315 1.00 12.41 45 ASN A N 3
ATOM 4827 C CA . ASN A 1 45 ? 8.314 8.501 -9.281 1.00 4.12 45 ASN A CA 3
ATOM 4828 C C . ASN A 1 45 ? 8.270 7.877 -7.877 1.00 14.50 45 ASN A C 3
ATOM 4829 O O . ASN A 1 45 ? 8.863 8.408 -6.935 1.00 21.53 45 ASN A O 3
ATOM 4840 N N . ILE A 1 46 ? 7.593 6.724 -7.765 1.00 34.11 46 ILE A N 3
ATOM 4841 C CA . ILE A 1 46 ? 7.382 6.026 -6.488 1.00 21.23 46 ILE A CA 3
ATOM 4842 C C . ILE A 1 46 ? 8.432 4.909 -6.333 1.00 22.20 46 ILE A C 3
ATOM 4843 O O . ILE A 1 46 ? 8.565 4.058 -7.224 1.00 23.45 46 ILE A O 3
ATOM 4859 N N . ASP A 1 47 ? 9.175 4.918 -5.208 1.00 45.21 47 ASP A N 3
ATOM 4860 C CA . ASP A 1 47 ? 10.194 3.889 -4.922 1.00 45.15 47 ASP A CA 3
ATOM 4861 C C . ASP A 1 47 ? 9.573 2.718 -4.158 1.00 63.11 47 ASP A C 3
ATOM 4862 O O . ASP A 1 47 ? 9.885 1.549 -4.415 1.00 72.42 47 ASP A O 3
ATOM 4871 N N . MET A 1 48 ? 8.710 3.052 -3.197 1.00 74.12 48 MET A N 3
ATOM 4872 C CA . MET A 1 48 ? 8.021 2.072 -2.363 1.00 54.52 48 MET A CA 3
ATOM 4873 C C . MET A 1 48 ? 6.615 2.590 -2.043 1.00 55.00 48 MET A C 3
ATOM 4874 O O . MET A 1 48 ? 6.421 3.784 -1.792 1.00 23.51 48 MET A O 3
ATOM 4888 N N . ILE A 1 49 ? 5.637 1.685 -2.088 1.00 41.45 49 ILE A N 3
ATOM 4889 C CA . ILE A 1 49 ? 4.214 2.021 -1.993 1.00 24.13 49 ILE A CA 3
ATOM 4890 C C . ILE A 1 49 ? 3.502 1.000 -1.099 1.00 32.13 49 ILE A C 3
ATOM 4891 O O . ILE A 1 49 ? 3.909 -0.157 -1.029 1.00 3.33 49 ILE A O 3
ATOM 4907 N N . ILE A 1 50 ? 2.470 1.452 -0.370 1.00 4.21 50 ILE A N 3
ATOM 4908 C CA . ILE A 1 50 ? 1.666 0.604 0.523 1.00 63.13 50 ILE A CA 3
ATOM 4909 C C . ILE A 1 50 ? 0.181 0.891 0.255 1.00 23.44 50 ILE A C 3
ATOM 4910 O O . ILE A 1 50 ? -0.257 2.028 0.395 1.00 73.40 50 ILE A O 3
ATOM 4926 N N . VAL A 1 51 ? -0.575 -0.139 -0.158 1.00 4.34 51 VAL A N 3
ATOM 4927 C CA . VAL A 1 51 ? -1.993 -0.009 -0.541 1.00 51.23 51 VAL A CA 3
ATOM 4928 C C . VAL A 1 51 ? -2.874 -0.800 0.434 1.00 2.25 51 VAL A C 3
ATOM 4929 O O . VAL A 1 51 ? -2.674 -2.004 0.611 1.00 14.33 51 VAL A O 3
ATOM 4942 N N . LYS A 1 52 ? -3.840 -0.106 1.056 1.00 21.20 52 LYS A N 3
ATOM 4943 C CA . LYS A 1 52 ? -4.857 -0.714 1.923 1.00 44.42 52 LYS A CA 3
ATOM 4944 C C . LYS A 1 52 ? -6.242 -0.569 1.266 1.00 22.24 52 LYS A C 3
ATOM 4945 O O . LYS A 1 52 ? -6.768 0.542 1.158 1.00 14.14 52 LYS A O 3
ATOM 4964 N N . THR A 1 53 ? -6.813 -1.698 0.823 1.00 72.05 53 THR A N 3
ATOM 4965 C CA . THR A 1 53 ? -8.171 -1.744 0.258 1.00 0.24 53 THR A CA 3
ATOM 4966 C C . THR A 1 53 ? -8.693 -3.188 0.230 1.00 14.23 53 THR A C 3
ATOM 4967 O O . THR A 1 53 ? -7.915 -4.144 0.162 1.00 43.43 53 THR A O 3
ATOM 4978 N N . GLU A 1 54 ? -10.024 -3.319 0.307 1.00 64.53 54 GLU A N 3
ATOM 4979 C CA . GLU A 1 54 ? -10.746 -4.605 0.221 1.00 5.21 54 GLU A CA 3
ATOM 4980 C C . GLU A 1 54 ? -11.119 -4.915 -1.238 1.00 0.53 54 GLU A C 3
ATOM 4981 O O . GLU A 1 54 ? -11.743 -5.941 -1.521 1.00 71.45 54 GLU A O 3
ATOM 4993 N N . ASP A 1 55 ? -10.738 -4.012 -2.154 1.00 13.05 55 ASP A N 3
ATOM 4994 C CA . ASP A 1 55 ? -11.043 -4.148 -3.577 1.00 31.43 55 ASP A CA 3
ATOM 4995 C C . ASP A 1 55 ? -9.882 -4.869 -4.275 1.00 2.40 55 ASP A C 3
ATOM 4996 O O . ASP A 1 55 ? -8.790 -4.307 -4.429 1.00 44.44 55 ASP A O 3
ATOM 5005 N N . LYS A 1 56 ? -10.151 -6.124 -4.661 1.00 2.12 56 LYS A N 3
ATOM 5006 C CA . LYS A 1 56 ? -9.209 -7.017 -5.366 1.00 43.30 56 LYS A CA 3
ATOM 5007 C C . LYS A 1 56 ? -8.595 -6.373 -6.630 1.00 25.45 56 LYS A C 3
ATOM 5008 O O . LYS A 1 56 ? -7.410 -6.571 -6.909 1.00 15.35 56 LYS A O 3
ATOM 5027 N N . GLU A 1 57 ? -9.417 -5.601 -7.372 1.00 64.55 57 GLU A N 3
ATOM 5028 C CA . GLU A 1 57 ? -9.002 -4.979 -8.647 1.00 62.12 57 GLU A CA 3
ATOM 5029 C C . GLU A 1 57 ? -8.052 -3.797 -8.388 1.00 1.33 57 GLU A C 3
ATOM 5030 O O . GLU A 1 57 ? -7.073 -3.617 -9.111 1.00 45.52 57 GLU A O 3
ATOM 5042 N N . SER A 1 58 ? -8.337 -3.024 -7.323 1.00 35.14 58 SER A N 3
ATOM 5043 C CA . SER A 1 58 ? -7.552 -1.833 -6.954 1.00 1.41 58 SER A CA 3
ATOM 5044 C C . SER A 1 58 ? -6.146 -2.247 -6.509 1.00 14.52 58 SER A C 3
ATOM 5045 O O . SER A 1 58 ? -5.154 -1.612 -6.871 1.00 13.42 58 SER A O 3
ATOM 5053 N N . ILE A 1 59 ? -6.091 -3.327 -5.718 1.00 20.51 59 ILE A N 3
ATOM 5054 C CA . ILE A 1 59 ? -4.837 -3.958 -5.305 1.00 71.31 59 ILE A CA 3
ATOM 5055 C C . ILE A 1 59 ? -4.047 -4.427 -6.552 1.00 32.21 59 ILE A C 3
ATOM 5056 O O . ILE A 1 59 ? -2.884 -4.038 -6.745 1.00 33.12 59 ILE A O 3
ATOM 5072 N N . SER A 1 60 ? -4.738 -5.211 -7.409 1.00 70.02 60 SER A N 3
ATOM 5073 C CA . SER A 1 60 ? -4.148 -5.883 -8.580 1.00 71.52 60 SER A CA 3
ATOM 5074 C C . SER A 1 60 ? -3.438 -4.891 -9.522 1.00 24.24 60 SER A C 3
ATOM 5075 O O . SER A 1 60 ? -2.256 -5.078 -9.836 1.00 20.33 60 SER A O 3
ATOM 5083 N N . GLU A 1 61 ? -4.155 -3.811 -9.915 1.00 50.23 61 GLU A N 3
ATOM 5084 C CA . GLU A 1 61 ? -3.660 -2.810 -10.887 1.00 15.51 61 GLU A CA 3
ATOM 5085 C C . GLU A 1 61 ? -2.326 -2.191 -10.438 1.00 21.31 61 GLU A C 3
ATOM 5086 O O . GLU A 1 61 ? -1.360 -2.151 -11.220 1.00 64.52 61 GLU A O 3
ATOM 5098 N N . ILE A 1 62 ? -2.279 -1.748 -9.162 1.00 54.31 62 ILE A N 3
ATOM 5099 C CA . ILE A 1 62 ? -1.071 -1.150 -8.571 1.00 33.42 62 ILE A CA 3
ATOM 5100 C C . ILE A 1 62 ? 0.107 -2.139 -8.639 1.00 63.25 62 ILE A C 3
ATOM 5101 O O . ILE A 1 62 ? 1.172 -1.779 -9.138 1.00 31.42 62 ILE A O 3
ATOM 5117 N N . ILE A 1 63 ? -0.111 -3.396 -8.186 1.00 31.20 63 ILE A N 3
ATOM 5118 C CA . ILE A 1 63 ? 0.967 -4.414 -8.126 1.00 12.12 63 ILE A CA 3
ATOM 5119 C C . ILE A 1 63 ? 1.573 -4.648 -9.521 1.00 74.43 63 ILE A C 3
ATOM 5120 O O . ILE A 1 63 ? 2.792 -4.694 -9.664 1.00 11.23 63 ILE A O 3
ATOM 5136 N N . LYS A 1 64 ? 0.697 -4.743 -10.542 1.00 32.02 64 LYS A N 3
ATOM 5137 C CA . LYS A 1 64 ? 1.101 -4.952 -11.949 1.00 53.01 64 LYS A CA 3
ATOM 5138 C C . LYS A 1 64 ? 2.057 -3.837 -12.414 1.00 61.42 64 LYS A C 3
ATOM 5139 O O . LYS A 1 64 ? 3.085 -4.114 -13.057 1.00 11.14 64 LYS A O 3
ATOM 5158 N N . GLN A 1 65 ? 1.713 -2.582 -12.053 1.00 0.43 65 GLN A N 3
ATOM 5159 C CA . GLN A 1 65 ? 2.565 -1.403 -12.322 1.00 74.32 65 GLN A CA 3
ATOM 5160 C C . GLN A 1 65 ? 3.935 -1.562 -11.626 1.00 14.33 65 GLN A C 3
ATOM 5161 O O . GLN A 1 65 ? 4.979 -1.446 -12.265 1.00 73.22 65 GLN A O 3
ATOM 5175 N N . VAL A 1 66 ? 3.885 -1.886 -10.324 1.00 24.44 66 VAL A N 3
ATOM 5176 C CA . VAL A 1 66 ? 5.056 -1.907 -9.427 1.00 74.44 66 VAL A CA 3
ATOM 5177 C C . VAL A 1 66 ? 6.073 -3.006 -9.817 1.00 70.31 66 VAL A C 3
ATOM 5178 O O . VAL A 1 66 ? 7.290 -2.769 -9.773 1.00 21.42 66 VAL A O 3
ATOM 5191 N N . LEU A 1 67 ? 5.571 -4.190 -10.215 1.00 33.34 67 LEU A N 3
ATOM 5192 C CA . LEU A 1 67 ? 6.430 -5.338 -10.587 1.00 23.10 67 LEU A CA 3
ATOM 5193 C C . LEU A 1 67 ? 7.201 -5.037 -11.882 1.00 64.21 67 LEU A C 3
ATOM 5194 O O . LEU A 1 67 ? 8.369 -5.416 -12.033 1.00 10.24 67 LEU A O 3
ATOM 5210 N N . ASP A 1 68 ? 6.525 -4.343 -12.808 1.00 11.20 68 ASP A N 3
ATOM 5211 C CA . ASP A 1 68 ? 7.110 -3.949 -14.102 1.00 52.44 68 ASP A CA 3
ATOM 5212 C C . ASP A 1 68 ? 8.080 -2.766 -13.917 1.00 0.20 68 ASP A C 3
ATOM 5213 O O . ASP A 1 68 ? 9.123 -2.693 -14.577 1.00 51.41 68 ASP A O 3
ATOM 5222 N N . SER A 1 69 ? 7.726 -1.863 -12.990 1.00 43.21 69 SER A N 3
ATOM 5223 C CA . SER A 1 69 ? 8.511 -0.656 -12.681 1.00 21.14 69 SER A CA 3
ATOM 5224 C C . SER A 1 69 ? 9.698 -0.973 -11.742 1.00 4.41 69 SER A C 3
ATOM 5225 O O . SER A 1 69 ? 10.617 -0.157 -11.615 1.00 22.41 69 SER A O 3
ATOM 5233 N N . GLY A 1 70 ? 9.662 -2.152 -11.087 1.00 3.52 70 GLY A N 3
ATOM 5234 C CA . GLY A 1 70 ? 10.724 -2.578 -10.172 1.00 72.34 70 GLY A CA 3
ATOM 5235 C C . GLY A 1 70 ? 10.798 -1.721 -8.915 1.00 70.14 70 GLY A C 3
ATOM 5236 O O . GLY A 1 70 ? 11.817 -1.082 -8.639 1.00 54.52 70 GLY A O 3
ATOM 5240 N N . ALA A 1 71 ? 9.696 -1.698 -8.163 1.00 40.23 71 ALA A N 3
ATOM 5241 C CA . ALA A 1 71 ? 9.591 -0.949 -6.897 1.00 44.22 71 ALA A CA 3
ATOM 5242 C C . ALA A 1 71 ? 9.101 -1.889 -5.783 1.00 44.32 71 ALA A C 3
ATOM 5243 O O . ALA A 1 71 ? 8.743 -3.043 -6.050 1.00 61.33 71 ALA A O 3
ATOM 5250 N N . LYS A 1 72 ? 9.095 -1.405 -4.533 1.00 51.43 72 LYS A N 3
ATOM 5251 C CA . LYS A 1 72 ? 8.585 -2.181 -3.377 1.00 12.45 72 LYS A CA 3
ATOM 5252 C C . LYS A 1 72 ? 7.100 -1.865 -3.169 1.00 41.44 72 LYS A C 3
ATOM 5253 O O . LYS A 1 72 ? 6.680 -0.724 -3.361 1.00 54.03 72 LYS A O 3
ATOM 5272 N N . VAL A 1 73 ? 6.315 -2.882 -2.787 1.00 74.13 73 VAL A N 3
ATOM 5273 C CA . VAL A 1 73 ? 4.873 -2.738 -2.541 1.00 34.35 73 VAL A CA 3
ATOM 5274 C C . VAL A 1 73 ? 4.436 -3.630 -1.365 1.00 54.41 73 VAL A C 3
ATOM 5275 O O . VAL A 1 73 ? 4.828 -4.797 -1.276 1.00 50.14 73 VAL A O 3
ATOM 5288 N N . LEU A 1 74 ? 3.667 -3.034 -0.443 1.00 22.40 74 LEU A N 3
ATOM 5289 C CA . LEU A 1 74 ? 3.029 -3.733 0.673 1.00 1.03 74 LEU A CA 3
ATOM 5290 C C . LEU A 1 74 ? 1.515 -3.651 0.489 1.00 32.44 74 LEU A C 3
ATOM 5291 O O . LEU A 1 74 ? 0.962 -2.562 0.338 1.00 73.40 74 LEU A O 3
ATOM 5307 N N . ILE A 1 75 ? 0.861 -4.809 0.475 1.00 2.30 75 ILE A N 3
ATOM 5308 C CA . ILE A 1 75 ? -0.589 -4.919 0.349 1.00 73.31 75 ILE A CA 3
ATOM 5309 C C . ILE A 1 75 ? -1.183 -5.310 1.697 1.00 30.44 75 ILE A C 3
ATOM 5310 O O . ILE A 1 75 ? -0.791 -6.320 2.301 1.00 24.40 75 ILE A O 3
ATOM 5326 N N . LEU A 1 76 ? -2.111 -4.478 2.160 1.00 51.32 76 LEU A N 3
ATOM 5327 C CA . LEU A 1 76 ? -2.844 -4.664 3.403 1.00 23.32 76 LEU A CA 3
ATOM 5328 C C . LEU A 1 76 ? -4.337 -4.722 3.067 1.00 51.15 76 LEU A C 3
ATOM 5329 O O . LEU A 1 76 ? -4.834 -3.907 2.279 1.00 54.20 76 LEU A O 3
ATOM 5345 N N . SER A 1 77 ? -5.037 -5.709 3.628 1.00 13.34 77 SER A N 3
ATOM 5346 C CA . SER A 1 77 ? -6.486 -5.871 3.449 1.00 32.33 77 SER A CA 3
ATOM 5347 C C . SER A 1 77 ? -7.041 -6.662 4.625 1.00 4.02 77 SER A C 3
ATOM 5348 O O . SER A 1 77 ? -6.388 -7.591 5.117 1.00 42.21 77 SER A O 3
ATOM 5356 N N . SER A 1 78 ? -8.250 -6.290 5.059 1.00 54.31 78 SER A N 3
ATOM 5357 C CA . SER A 1 78 ? -8.958 -6.948 6.162 1.00 31.55 78 SER A CA 3
ATOM 5358 C C . SER A 1 78 ? -9.297 -8.406 5.807 1.00 53.42 78 SER A C 3
ATOM 5359 O O . SER A 1 78 ? -9.373 -9.279 6.686 1.00 34.23 78 SER A O 3
ATOM 5367 N N . ASP A 1 79 ? -9.489 -8.646 4.498 1.00 2.53 79 ASP A N 3
ATOM 5368 C CA . ASP A 1 79 ? -9.809 -9.965 3.971 1.00 61.30 79 ASP A CA 3
ATOM 5369 C C . ASP A 1 79 ? -8.499 -10.688 3.580 1.00 14.50 79 ASP A C 3
ATOM 5370 O O . ASP A 1 79 ? -7.822 -10.326 2.598 1.00 74.24 79 ASP A O 3
ATOM 5379 N N . GLU A 1 80 ? -8.168 -11.712 4.367 1.00 3.42 80 GLU A N 3
ATOM 5380 C CA . GLU A 1 80 ? -6.928 -12.490 4.222 1.00 42.10 80 GLU A CA 3
ATOM 5381 C C . GLU A 1 80 ? -7.003 -13.494 3.055 1.00 71.40 80 GLU A C 3
ATOM 5382 O O . GLU A 1 80 ? -5.971 -14.055 2.670 1.00 41.02 80 GLU A O 3
ATOM 5394 N N . ASN A 1 81 ? -8.213 -13.728 2.503 1.00 51.44 81 ASN A N 3
ATOM 5395 C CA . ASN A 1 81 ? -8.385 -14.569 1.299 1.00 32.33 81 ASN A CA 3
ATOM 5396 C C . ASN A 1 81 ? -7.859 -13.795 0.078 1.00 2.14 81 ASN A C 3
ATOM 5397 O O . ASN A 1 81 ? -7.229 -14.379 -0.808 1.00 60.15 81 ASN A O 3
ATOM 5408 N N . ILE A 1 82 ? -8.122 -12.463 0.067 1.00 14.11 82 ILE A N 3
ATOM 5409 C CA . ILE A 1 82 ? -7.611 -11.546 -0.967 1.00 1.15 82 ILE A CA 3
ATOM 5410 C C . ILE A 1 82 ? -6.091 -11.451 -0.840 1.00 64.53 82 ILE A C 3
ATOM 5411 O O . ILE A 1 82 ? -5.388 -11.587 -1.837 1.00 0.33 82 ILE A O 3
ATOM 5427 N N . ILE A 1 83 ? -5.606 -11.250 0.408 1.00 33.11 83 ILE A N 3
ATOM 5428 C CA . ILE A 1 83 ? -4.159 -11.226 0.714 1.00 30.33 83 ILE A CA 3
ATOM 5429 C C . ILE A 1 83 ? -3.464 -12.492 0.163 1.00 75.05 83 ILE A C 3
ATOM 5430 O O . ILE A 1 83 ? -2.439 -12.388 -0.512 1.00 63.12 83 ILE A O 3
ATOM 5446 N N . GLU A 1 84 ? -4.086 -13.668 0.390 1.00 1.23 84 GLU A N 3
ATOM 5447 C CA . GLU A 1 84 ? -3.543 -14.961 -0.067 1.00 2.25 84 GLU A CA 3
ATOM 5448 C C . GLU A 1 84 ? -3.585 -15.087 -1.604 1.00 54.51 84 GLU A C 3
ATOM 5449 O O . GLU A 1 84 ? -2.648 -15.628 -2.202 1.00 2.13 84 GLU A O 3
ATOM 5461 N N . SER A 1 85 ? -4.661 -14.568 -2.239 1.00 51.24 85 SER A N 3
ATOM 5462 C CA . SER A 1 85 ? -4.786 -14.534 -3.718 1.00 55.34 85 SER A CA 3
ATOM 5463 C C . SER A 1 85 ? -3.643 -13.704 -4.328 1.00 42.51 85 SER A C 3
ATOM 5464 O O . SER A 1 85 ? -3.073 -14.061 -5.363 1.00 62.32 85 SER A O 3
ATOM 5472 N N . ILE A 1 86 ? -3.303 -12.618 -3.630 1.00 30.21 86 ILE A N 3
ATOM 5473 C CA . ILE A 1 86 ? -2.222 -11.706 -4.010 1.00 73.33 86 ILE A CA 3
ATOM 5474 C C . ILE A 1 86 ? -0.844 -12.370 -3.821 1.00 61.13 86 ILE A C 3
ATOM 5475 O O . ILE A 1 86 ? 0.071 -12.116 -4.594 1.00 74.14 86 ILE A O 3
ATOM 5491 N N . ARG A 1 87 ? -0.720 -13.233 -2.802 1.00 21.35 87 ARG A N 3
ATOM 5492 C CA . ARG A 1 87 ? 0.527 -13.972 -2.533 1.00 30.51 87 ARG A CA 3
ATOM 5493 C C . ARG A 1 87 ? 0.817 -15.009 -3.634 1.00 41.40 87 ARG A C 3
ATOM 5494 O O . ARG A 1 87 ? 1.928 -15.064 -4.176 1.00 65.14 87 ARG A O 3
ATOM 5515 N N . LYS A 1 88 ? -0.201 -15.811 -3.963 1.00 21.11 88 LYS A N 3
ATOM 5516 C CA . LYS A 1 88 ? -0.056 -16.960 -4.878 1.00 22.22 88 LYS A CA 3
ATOM 5517 C C . LYS A 1 88 ? 0.095 -16.509 -6.344 1.00 22.25 88 LYS A C 3
ATOM 5518 O O . LYS A 1 88 ? 0.792 -17.170 -7.127 1.00 43.25 88 LYS A O 3
ATOM 5537 N N . GLN A 1 89 ? -0.566 -15.390 -6.714 1.00 50.35 89 GLN A N 3
ATOM 5538 C CA . GLN A 1 89 ? -0.419 -14.786 -8.055 1.00 11.34 89 GLN A CA 3
ATOM 5539 C C . GLN A 1 89 ? 0.865 -13.939 -8.149 1.00 2.24 89 GLN A C 3
ATOM 5540 O O . GLN A 1 89 ? 1.526 -13.927 -9.193 1.00 60.21 89 GLN A O 3
ATOM 5554 N N . TYR A 1 90 ? 1.207 -13.222 -7.059 1.00 11.34 90 TYR A N 3
ATOM 5555 C CA . TYR A 1 90 ? 2.359 -12.295 -7.026 1.00 52.01 90 TYR A CA 3
ATOM 5556 C C . TYR A 1 90 ? 3.291 -12.675 -5.845 1.00 53.24 90 TYR A C 3
ATOM 5557 O O . TYR A 1 90 ? 2.967 -12.394 -4.689 1.00 50.31 90 TYR A O 3
ATOM 5575 N N . PRO A 1 91 ? 4.440 -13.374 -6.100 1.00 62.11 91 PRO A N 3
ATOM 5576 C CA . PRO A 1 91 ? 5.407 -13.732 -5.028 1.00 43.13 91 PRO A CA 3
ATOM 5577 C C . PRO A 1 91 ? 6.187 -12.521 -4.451 1.00 22.50 91 PRO A C 3
ATOM 5578 O O . PRO A 1 91 ? 6.393 -12.443 -3.233 1.00 30.02 91 PRO A O 3
ATOM 5589 N N . LYS A 1 92 ? 6.600 -11.577 -5.328 1.00 61.41 92 LYS A N 3
ATOM 5590 C CA . LYS A 1 92 ? 7.558 -10.500 -4.968 1.00 63.22 92 LYS A CA 3
ATOM 5591 C C . LYS A 1 92 ? 6.933 -9.377 -4.116 1.00 5.33 92 LYS A C 3
ATOM 5592 O O . LYS A 1 92 ? 7.670 -8.574 -3.532 1.00 2.54 92 LYS A O 3
ATOM 5611 N N . VAL A 1 93 ? 5.593 -9.312 -4.057 1.00 55.33 93 VAL A N 3
ATOM 5612 C CA . VAL A 1 93 ? 4.882 -8.316 -3.225 1.00 4.33 93 VAL A CA 3
ATOM 5613 C C . VAL A 1 93 ? 4.929 -8.721 -1.736 1.00 32.54 93 VAL A C 3
ATOM 5614 O O . VAL A 1 93 ? 4.852 -9.910 -1.409 1.00 52.30 93 VAL A O 3
ATOM 5627 N N . GLU A 1 94 ? 5.092 -7.735 -0.847 1.00 0.34 94 GLU A N 3
ATOM 5628 C CA . GLU A 1 94 ? 4.922 -7.931 0.603 1.00 54.12 94 GLU A CA 3
ATOM 5629 C C . GLU A 1 94 ? 3.441 -7.825 0.943 1.00 52.51 94 GLU A C 3
ATOM 5630 O O . GLU A 1 94 ? 2.758 -6.948 0.431 1.00 1.01 94 GLU A O 3
ATOM 5642 N N . THR A 1 95 ? 2.944 -8.733 1.789 1.00 1.23 95 THR A N 3
ATOM 5643 C CA . THR A 1 95 ? 1.509 -8.839 2.092 1.00 72.14 95 THR A CA 3
ATOM 5644 C C . THR A 1 95 ? 1.287 -9.115 3.585 1.00 14.21 95 THR A C 3
ATOM 5645 O O . THR A 1 95 ? 2.111 -9.771 4.235 1.00 21.45 95 THR A O 3
ATOM 5656 N N . ARG A 1 96 ? 0.178 -8.594 4.119 1.00 63.01 96 ARG A N 3
ATOM 5657 C CA . ARG A 1 96 ? -0.262 -8.856 5.493 1.00 45.54 96 ARG A CA 3
ATOM 5658 C C . ARG A 1 96 ? -1.750 -8.516 5.613 1.00 54.12 96 ARG A C 3
ATOM 5659 O O . ARG A 1 96 ? -2.203 -7.514 5.042 1.00 72.32 96 ARG A O 3
ATOM 5680 N N . ARG A 1 97 ? -2.513 -9.354 6.338 1.00 23.41 97 ARG A N 3
ATOM 5681 C CA . ARG A 1 97 ? -3.890 -9.020 6.708 1.00 62.41 97 ARG A CA 3
ATOM 5682 C C . ARG A 1 97 ? -3.867 -7.877 7.740 1.00 75.21 97 ARG A C 3
ATOM 5683 O O . ARG A 1 97 ? -3.125 -7.940 8.727 1.00 44.13 97 ARG A O 3
ATOM 5704 N N . ALA A 1 98 ? -4.681 -6.854 7.507 1.00 35.21 98 ALA A N 3
ATOM 5705 C CA . ALA A 1 98 ? -4.817 -5.721 8.418 1.00 3.10 98 ALA A CA 3
ATOM 5706 C C . ALA A 1 98 ? -6.285 -5.294 8.411 1.00 11.05 98 ALA A C 3
ATOM 5707 O O . ALA A 1 98 ? -6.757 -4.693 7.439 1.00 4.43 98 ALA A O 3
ATOM 5714 N N . GLN A 1 99 ? -7.011 -5.641 9.485 1.00 45.42 99 GLN A N 3
ATOM 5715 C CA . GLN A 1 99 ? -8.462 -5.401 9.582 1.00 45.34 99 GLN A CA 3
ATOM 5716 C C . GLN A 1 99 ? -8.733 -4.006 10.125 1.00 21.24 99 GLN A C 3
ATOM 5717 O O . GLN A 1 99 ? -9.492 -3.232 9.528 1.00 32.51 99 GLN A O 3
ATOM 5731 N N . ASP A 1 100 ? -8.109 -3.702 11.261 1.00 33.51 100 ASP A N 3
ATOM 5732 C CA . ASP A 1 100 ? -8.229 -2.391 11.894 1.00 41.41 100 ASP A CA 3
ATOM 5733 C C . ASP A 1 100 ? -7.091 -1.473 11.412 1.00 53.54 100 ASP A C 3
ATOM 5734 O O . ASP A 1 100 ? -5.999 -1.943 11.069 1.00 5.25 100 ASP A O 3
ATOM 5743 N N . LYS A 1 101 ? -7.368 -0.162 11.416 1.00 64.02 101 LYS A N 3
ATOM 5744 C CA . LYS A 1 101 ? -6.420 0.897 11.011 1.00 10.25 101 LYS A CA 3
ATOM 5745 C C . LYS A 1 101 ? -5.150 0.918 11.897 1.00 41.42 101 LYS A C 3
ATOM 5746 O O . LYS A 1 101 ? -4.107 1.431 11.470 1.00 0.35 101 LYS A O 3
ATOM 5765 N N . GLU A 1 102 ? -5.248 0.319 13.102 1.00 72.30 102 GLU A N 3
ATOM 5766 C CA . GLU A 1 102 ? -4.088 0.053 13.977 1.00 25.53 102 GLU A CA 3
ATOM 5767 C C . GLU A 1 102 ? -3.087 -0.886 13.279 1.00 31.23 102 GLU A C 3
ATOM 5768 O O . GLU A 1 102 ? -1.911 -0.544 13.138 1.00 53.43 102 GLU A O 3
ATOM 5780 N N . GLU A 1 103 ? -3.593 -2.057 12.830 1.00 70.34 103 GLU A N 3
ATOM 5781 C CA . GLU A 1 103 ? -2.792 -3.097 12.143 1.00 32.54 103 GLU A CA 3
ATOM 5782 C C . GLU A 1 103 ? -2.150 -2.557 10.852 1.00 30.53 103 GLU A C 3
ATOM 5783 O O . GLU A 1 103 ? -1.040 -2.966 10.484 1.00 42.44 103 GLU A O 3
ATOM 5795 N N . VAL A 1 104 ? -2.872 -1.647 10.175 1.00 72.31 104 VAL A N 3
ATOM 5796 C CA . VAL A 1 104 ? -2.433 -1.068 8.901 1.00 72.34 104 VAL A CA 3
ATOM 5797 C C . VAL A 1 104 ? -1.205 -0.169 9.112 1.00 53.22 104 VAL A C 3
ATOM 5798 O O . VAL A 1 104 ? -0.135 -0.451 8.573 1.00 65.21 104 VAL A O 3
ATOM 5811 N N . LYS A 1 105 ? -1.367 0.885 9.940 1.00 53.00 105 LYS A N 3
ATOM 5812 C CA . LYS A 1 105 ? -0.314 1.903 10.159 1.00 10.03 105 LYS A CA 3
ATOM 5813 C C . LYS A 1 105 ? 0.934 1.282 10.836 1.00 24.23 105 LYS A C 3
ATOM 5814 O O . LYS A 1 105 ? 2.065 1.737 10.615 1.00 11.42 105 LYS A O 3
ATOM 5833 N N . ASP A 1 106 ? 0.691 0.254 11.670 1.00 14.54 106 ASP A N 3
ATOM 5834 C CA . ASP A 1 106 ? 1.723 -0.640 12.229 1.00 73.31 106 ASP A CA 3
ATOM 5835 C C . ASP A 1 106 ? 2.592 -1.258 11.114 1.00 15.50 106 ASP A C 3
ATOM 5836 O O . ASP A 1 106 ? 3.812 -1.060 11.089 1.00 72.03 106 ASP A O 3
ATOM 5845 N N . ALA A 1 107 ? 1.928 -1.972 10.177 1.00 23.11 107 ALA A N 3
ATOM 5846 C CA . ALA A 1 107 ? 2.598 -2.705 9.083 1.00 11.23 107 ALA A CA 3
ATOM 5847 C C . ALA A 1 107 ? 3.350 -1.750 8.148 1.00 44.41 107 ALA A C 3
ATOM 5848 O O . ALA A 1 107 ? 4.393 -2.116 7.585 1.00 42.32 107 ALA A O 3
ATOM 5855 N N . VAL A 1 108 ? 2.799 -0.528 7.999 1.00 75.32 108 VAL A N 3
ATOM 5856 C CA . VAL A 1 108 ? 3.431 0.560 7.246 1.00 72.31 108 VAL A CA 3
ATOM 5857 C C . VAL A 1 108 ? 4.805 0.875 7.854 1.00 34.33 108 VAL A C 3
ATOM 5858 O O . VAL A 1 108 ? 5.819 0.808 7.155 1.00 62.34 108 VAL A O 3
ATOM 5871 N N . GLU A 1 109 ? 4.820 1.139 9.180 1.00 3.33 109 GLU A N 3
ATOM 5872 C CA . GLU A 1 109 ? 6.045 1.511 9.909 1.00 35.04 109 GLU A CA 3
ATOM 5873 C C . GLU A 1 109 ? 7.119 0.411 9.783 1.00 32.30 109 GLU A C 3
ATOM 5874 O O . GLU A 1 109 ? 8.281 0.713 9.522 1.00 0.00 109 GLU A O 3
ATOM 5886 N N . GLU A 1 110 ? 6.695 -0.860 9.930 1.00 43.44 110 GLU A N 3
ATOM 5887 C CA . GLU A 1 110 ? 7.594 -2.040 9.857 1.00 35.14 110 GLU A CA 3
ATOM 5888 C C . GLU A 1 110 ? 8.265 -2.166 8.472 1.00 51.31 110 GLU A C 3
ATOM 5889 O O . GLU A 1 110 ? 9.452 -2.510 8.370 1.00 62.15 110 GLU A O 3
ATOM 5901 N N . PHE A 1 111 ? 7.482 -1.860 7.426 1.00 22.43 111 PHE A N 3
ATOM 5902 C CA . PHE A 1 111 ? 7.936 -1.885 6.018 1.00 54.12 111 PHE A CA 3
ATOM 5903 C C . PHE A 1 111 ? 8.975 -0.768 5.771 1.00 72.43 111 PHE A C 3
ATOM 5904 O O . PHE A 1 111 ? 9.897 -0.921 4.958 1.00 4.42 111 PHE A O 3
ATOM 5921 N N . LEU A 1 112 ? 8.793 0.352 6.500 1.00 33.25 112 LEU A N 3
ATOM 5922 C CA . LEU A 1 112 ? 9.668 1.542 6.424 1.00 62.34 112 LEU A CA 3
ATOM 5923 C C . LEU A 1 112 ? 10.930 1.399 7.289 1.00 51.35 112 LEU A C 3
ATOM 5924 O O . LEU A 1 112 ? 11.950 2.025 6.981 1.00 13.11 112 LEU A O 3
ATOM 5940 N N . LYS A 1 113 ? 10.856 0.595 8.371 1.00 50.22 113 LYS A N 3
ATOM 5941 C CA . LYS A 1 113 ? 12.013 0.329 9.255 1.00 44.44 113 LYS A CA 3
ATOM 5942 C C . LYS A 1 113 ? 13.136 -0.366 8.479 1.00 31.21 113 LYS A C 3
ATOM 5943 O O . LYS A 1 113 ? 14.313 -0.006 8.614 1.00 12.25 113 LYS A O 3
ATOM 5962 N N . GLU A 1 114 ? 12.757 -1.368 7.676 1.00 31.32 114 GLU A N 3
ATOM 5963 C CA . GLU A 1 114 ? 13.700 -2.072 6.790 1.00 54.34 114 GLU A CA 3
ATOM 5964 C C . GLU A 1 114 ? 13.833 -1.332 5.446 1.00 75.41 114 GLU A C 3
ATOM 5965 O O . GLU A 1 114 ? 14.836 -1.501 4.739 1.00 63.14 114 GLU A O 3
ATOM 5977 N N . GLY A 1 115 ? 12.813 -0.508 5.122 1.00 3.34 115 GLY A N 3
ATOM 5978 C CA . GLY A 1 115 ? 12.800 0.306 3.906 1.00 54.51 115 GLY A CA 3
ATOM 5979 C C . GLY A 1 115 ? 12.773 -0.519 2.627 1.00 2.23 115 GLY A C 3
ATOM 5980 O O . GLY A 1 115 ? 13.352 -0.124 1.610 1.00 2.41 115 GLY A O 3
ATOM 5984 N N . GLY A 1 116 ? 12.078 -1.665 2.680 1.00 15.31 116 GLY A N 3
ATOM 5985 C CA . GLY A 1 116 ? 12.046 -2.594 1.558 1.00 10.31 116 GLY A CA 3
ATOM 5986 C C . GLY A 1 116 ? 11.042 -3.708 1.760 1.00 3.31 116 GLY A C 3
ATOM 5987 O O . GLY A 1 116 ? 10.263 -4.018 0.857 1.00 14.35 116 GLY A O 3
ATOM 5991 N N . SER A 1 117 ? 11.046 -4.307 2.961 1.00 60.34 117 SER A N 3
ATOM 5992 C CA . SER A 1 117 ? 10.187 -5.460 3.267 1.00 71.42 117 SER A CA 3
ATOM 5993 C C . SER A 1 117 ? 9.714 -5.425 4.729 1.00 52.25 117 SER A C 3
ATOM 5994 O O . SER A 1 117 ? 10.129 -4.559 5.509 1.00 51.21 117 SER A O 3
ATOM 6002 N N . LEU A 1 118 ? 8.811 -6.362 5.061 1.00 21.22 118 LEU A N 3
ATOM 6003 C CA . LEU A 1 118 ? 8.357 -6.604 6.438 1.00 31.33 118 LEU A CA 3
ATOM 6004 C C . LEU A 1 118 ? 9.404 -7.436 7.194 1.00 65.42 118 LEU A C 3
ATOM 6005 O O . LEU A 1 118 ? 10.221 -8.132 6.572 1.00 63.24 118 LEU A O 3
ATOM 6021 N N . GLU A 1 119 ? 9.345 -7.366 8.528 1.00 51.52 119 GLU A N 3
ATOM 6022 C CA . GLU A 1 119 ? 10.243 -8.096 9.425 1.00 53.22 119 GLU A CA 3
ATOM 6023 C C . GLU A 1 119 ? 10.004 -9.623 9.334 1.00 55.01 119 GLU A C 3
ATOM 6024 O O . GLU A 1 119 ? 8.862 -10.091 9.482 1.00 54.33 119 GLU A O 3
ATOM 6036 N N . HIS A 1 120 ? 11.092 -10.391 9.090 1.00 5.24 120 HIS A N 3
ATOM 6037 C CA . HIS A 1 120 ? 11.067 -11.873 9.032 1.00 60.10 120 HIS A CA 3
ATOM 6038 C C . HIS A 1 120 ? 11.086 -12.463 10.470 1.00 74.21 120 HIS A C 3
ATOM 6039 O O . HIS A 1 120 ? 11.978 -13.226 10.857 1.00 23.44 120 HIS A O 3
ATOM 6054 N N . HIS A 1 121 ? 10.089 -12.058 11.263 1.00 10.14 121 HIS A N 3
ATOM 6055 C CA . HIS A 1 121 ? 9.891 -12.514 12.651 1.00 51.44 121 HIS A CA 3
ATOM 6056 C C . HIS A 1 121 ? 8.392 -12.486 12.959 1.00 3.33 121 HIS A C 3
ATOM 6057 O O . HIS A 1 121 ? 7.820 -13.477 13.411 1.00 15.11 121 HIS A O 3
ATOM 6072 N N . HIS A 1 122 ? 7.756 -11.339 12.662 1.00 74.31 122 HIS A N 3
ATOM 6073 C CA . HIS A 1 122 ? 6.323 -11.116 12.944 1.00 62.41 122 HIS A CA 3
ATOM 6074 C C . HIS A 1 122 ? 5.443 -11.506 11.726 1.00 15.53 122 HIS A C 3
ATOM 6075 O O . HIS A 1 122 ? 4.255 -11.181 11.686 1.00 65.53 122 HIS A O 3
ATOM 6090 N N . HIS A 1 123 ? 6.018 -12.250 10.753 1.00 4.52 123 HIS A N 3
ATOM 6091 C CA . HIS A 1 123 ? 5.282 -12.682 9.538 1.00 71.24 123 HIS A CA 3
ATOM 6092 C C . HIS A 1 123 ? 4.119 -13.643 9.876 1.00 12.11 123 HIS A C 3
ATOM 6093 O O . HIS A 1 123 ? 3.194 -13.815 9.071 1.00 44.41 123 HIS A O 3
ATOM 6108 N N . HIS A 1 124 ? 4.191 -14.268 11.060 1.00 43.32 124 HIS A N 3
ATOM 6109 C CA . HIS A 1 124 ? 3.105 -15.092 11.603 1.00 32.14 124 HIS A CA 3
ATOM 6110 C C . HIS A 1 124 ? 1.803 -14.275 11.684 1.00 64.42 124 HIS A C 3
ATOM 6111 O O . HIS A 1 124 ? 1.785 -13.192 12.286 1.00 64.44 124 HIS A O 3
ATOM 6126 N N . HIS A 1 125 ? 0.743 -14.793 11.041 1.00 45.14 125 HIS A N 3
ATOM 6127 C CA . HIS A 1 125 ? -0.594 -14.187 11.062 1.00 41.41 125 HIS A CA 3
ATOM 6128 C C . HIS A 1 125 ? -1.152 -14.170 12.507 1.00 60.03 125 HIS A C 3
ATOM 6129 O O . HIS A 1 125 ? -1.348 -15.263 13.086 1.00 75.32 125 HIS A O 3
ATOM 6145 N N . MET A 1 1 ? 15.975 8.902 -2.505 1.00 54.33 1 MET A N 4
ATOM 6146 C CA . MET A 1 1 ? 15.313 7.644 -2.074 1.00 15.43 1 MET A CA 4
ATOM 6147 C C . MET A 1 1 ? 14.020 7.394 -2.879 1.00 0.41 1 MET A C 4
ATOM 6148 O O . MET A 1 1 ? 13.181 6.585 -2.474 1.00 11.43 1 MET A O 4
ATOM 6164 N N . GLY A 1 2 ? 13.881 8.088 -4.030 1.00 70.15 2 GLY A N 4
ATOM 6165 C CA . GLY A 1 2 ? 12.726 7.928 -4.912 1.00 73.20 2 GLY A CA 4
ATOM 6166 C C . GLY A 1 2 ? 11.496 8.649 -4.377 1.00 63.23 2 GLY A C 4
ATOM 6167 O O . GLY A 1 2 ? 11.471 9.885 -4.362 1.00 73.41 2 GLY A O 4
ATOM 6171 N N . LYS A 1 3 ? 10.481 7.884 -3.932 1.00 43.24 3 LYS A N 4
ATOM 6172 C CA . LYS A 1 3 ? 9.265 8.438 -3.323 1.00 34.21 3 LYS A CA 4
ATOM 6173 C C . LYS A 1 3 ? 8.509 7.354 -2.528 1.00 3.33 3 LYS A C 4
ATOM 6174 O O . LYS A 1 3 ? 8.311 6.236 -3.018 1.00 74.44 3 LYS A O 4
ATOM 6193 N N . VAL A 1 4 ? 8.095 7.712 -1.300 1.00 63.32 4 VAL A N 4
ATOM 6194 C CA . VAL A 1 4 ? 7.210 6.902 -0.453 1.00 12.14 4 VAL A CA 4
ATOM 6195 C C . VAL A 1 4 ? 5.767 7.397 -0.648 1.00 44.33 4 VAL A C 4
ATOM 6196 O O . VAL A 1 4 ? 5.494 8.584 -0.434 1.00 41.03 4 VAL A O 4
ATOM 6209 N N . VAL A 1 5 ? 4.861 6.500 -1.065 1.00 1.31 5 VAL A N 4
ATOM 6210 C CA . VAL A 1 5 ? 3.440 6.824 -1.312 1.00 73.21 5 VAL A CA 4
ATOM 6211 C C . VAL A 1 5 ? 2.528 5.830 -0.563 1.00 52.21 5 VAL A C 4
ATOM 6212 O O . VAL A 1 5 ? 2.811 4.637 -0.520 1.00 61.13 5 VAL A O 4
ATOM 6225 N N . PHE A 1 6 ? 1.445 6.348 0.053 1.00 10.21 6 PHE A N 4
ATOM 6226 C CA . PHE A 1 6 ? 0.372 5.531 0.633 1.00 34.35 6 PHE A CA 4
ATOM 6227 C C . PHE A 1 6 ? -0.925 5.776 -0.155 1.00 13.14 6 PHE A C 4
ATOM 6228 O O . PHE A 1 6 ? -1.202 6.897 -0.601 1.00 70.25 6 PHE A O 4
ATOM 6245 N N . LEU A 1 7 ? -1.710 4.713 -0.293 1.00 15.44 7 LEU A N 4
ATOM 6246 C CA . LEU A 1 7 ? -3.001 4.712 -0.984 1.00 14.54 7 LEU A CA 4
ATOM 6247 C C . LEU A 1 7 ? -4.013 3.909 -0.148 1.00 61.24 7 LEU A C 4
ATOM 6248 O O . LEU A 1 7 ? -3.649 2.898 0.455 1.00 43.02 7 LEU A O 4
ATOM 6264 N N . SER A 1 8 ? -5.263 4.390 -0.080 1.00 25.30 8 SER A N 4
ATOM 6265 C CA . SER A 1 8 ? -6.386 3.660 0.542 1.00 20.23 8 SER A CA 4
ATOM 6266 C C . SER A 1 8 ? -7.712 4.181 -0.020 1.00 51.32 8 SER A C 4
ATOM 6267 O O . SER A 1 8 ? -7.764 5.278 -0.581 1.00 5.03 8 SER A O 4
ATOM 6275 N N . ASP A 1 9 ? -8.780 3.376 0.127 1.00 75.43 9 ASP A N 4
ATOM 6276 C CA . ASP A 1 9 ? -10.158 3.809 -0.196 1.00 4.13 9 ASP A CA 4
ATOM 6277 C C . ASP A 1 9 ? -10.585 4.873 0.821 1.00 21.52 9 ASP A C 4
ATOM 6278 O O . ASP A 1 9 ? -11.128 5.928 0.476 1.00 65.41 9 ASP A O 4
ATOM 6287 N N . ASP A 1 10 ? -10.268 4.563 2.088 1.00 33.32 10 ASP A N 4
ATOM 6288 C CA . ASP A 1 10 ? -10.836 5.211 3.272 1.00 61.24 10 ASP A CA 4
ATOM 6289 C C . ASP A 1 10 ? -9.913 6.312 3.832 1.00 12.54 10 ASP A C 4
ATOM 6290 O O . ASP A 1 10 ? -8.685 6.190 3.800 1.00 60.32 10 ASP A O 4
ATOM 6299 N N . GLN A 1 11 ? -10.553 7.387 4.339 1.00 2.43 11 GLN A N 4
ATOM 6300 C CA . GLN A 1 11 ? -9.878 8.550 4.935 1.00 73.33 11 GLN A CA 4
ATOM 6301 C C . GLN A 1 11 ? -9.222 8.210 6.297 1.00 10.41 11 GLN A C 4
ATOM 6302 O O . GLN A 1 11 ? -8.057 8.542 6.500 1.00 21.15 11 GLN A O 4
ATOM 6316 N N . GLU A 1 12 ? -9.971 7.535 7.211 1.00 11.53 12 GLU A N 4
ATOM 6317 C CA . GLU A 1 12 ? -9.504 7.246 8.603 1.00 73.24 12 GLU A CA 4
ATOM 6318 C C . GLU A 1 12 ? -8.205 6.430 8.599 1.00 34.04 12 GLU A C 4
ATOM 6319 O O . GLU A 1 12 ? -7.341 6.618 9.456 1.00 73.12 12 GLU A O 4
ATOM 6331 N N . ILE A 1 13 ? -8.083 5.557 7.588 1.00 53.14 13 ILE A N 4
ATOM 6332 C CA . ILE A 1 13 ? -6.893 4.734 7.363 1.00 24.21 13 ILE A CA 4
ATOM 6333 C C . ILE A 1 13 ? -5.677 5.653 7.096 1.00 22.51 13 ILE A C 4
ATOM 6334 O O . ILE A 1 13 ? -4.650 5.562 7.771 1.00 65.03 13 ILE A O 4
ATOM 6350 N N . ILE A 1 14 ? -5.864 6.561 6.118 1.00 13.04 14 ILE A N 4
ATOM 6351 C CA . ILE A 1 14 ? -4.868 7.563 5.692 1.00 62.22 14 ILE A CA 4
ATOM 6352 C C . ILE A 1 14 ? -4.463 8.498 6.855 1.00 74.01 14 ILE A C 4
ATOM 6353 O O . ILE A 1 14 ? -3.292 8.862 6.970 1.00 45.25 14 ILE A O 4
ATOM 6369 N N . GLU A 1 15 ? -5.437 8.849 7.719 1.00 1.53 15 GLU A N 4
ATOM 6370 C CA . GLU A 1 15 ? -5.220 9.774 8.852 1.00 2.41 15 GLU A CA 4
ATOM 6371 C C . GLU A 1 15 ? -4.282 9.145 9.885 1.00 21.33 15 GLU A C 4
ATOM 6372 O O . GLU A 1 15 ? -3.383 9.810 10.385 1.00 31.43 15 GLU A O 4
ATOM 6384 N N . GLU A 1 16 ? -4.499 7.849 10.164 1.00 34.33 16 GLU A N 4
ATOM 6385 C CA . GLU A 1 16 ? -3.683 7.064 11.108 1.00 71.00 16 GLU A CA 4
ATOM 6386 C C . GLU A 1 16 ? -2.247 6.877 10.600 1.00 63.40 16 GLU A C 4
ATOM 6387 O O . GLU A 1 16 ? -1.285 6.994 11.363 1.00 21.31 16 GLU A O 4
ATOM 6399 N N . VAL A 1 17 ? -2.140 6.563 9.303 1.00 31.03 17 VAL A N 4
ATOM 6400 C CA . VAL A 1 17 ? -0.862 6.343 8.616 1.00 42.44 17 VAL A CA 4
ATOM 6401 C C . VAL A 1 17 ? -0.007 7.625 8.602 1.00 31.43 17 VAL A C 4
ATOM 6402 O O . VAL A 1 17 ? 1.163 7.598 8.985 1.00 1.42 17 VAL A O 4
ATOM 6415 N N . SER A 1 18 ? -0.631 8.737 8.183 1.00 34.04 18 SER A N 4
ATOM 6416 C CA . SER A 1 18 ? 0.020 10.051 8.071 1.00 32.43 18 SER A CA 4
ATOM 6417 C C . SER A 1 18 ? 0.321 10.638 9.466 1.00 0.44 18 SER A C 4
ATOM 6418 O O . SER A 1 18 ? 1.248 11.438 9.613 1.00 34.24 18 SER A O 4
ATOM 6426 N N . LYS A 1 19 ? -0.476 10.227 10.480 1.00 2.14 19 LYS A N 4
ATOM 6427 C CA . LYS A 1 19 ? -0.255 10.597 11.891 1.00 74.31 19 LYS A CA 4
ATOM 6428 C C . LYS A 1 19 ? 1.030 9.943 12.413 1.00 30.10 19 LYS A C 4
ATOM 6429 O O . LYS A 1 19 ? 1.919 10.631 12.920 1.00 52.02 19 LYS A O 4
ATOM 6448 N N . LYS A 1 20 ? 1.130 8.611 12.253 1.00 40.23 20 LYS A N 4
ATOM 6449 C CA . LYS A 1 20 ? 2.265 7.830 12.771 1.00 34.20 20 LYS A CA 4
ATOM 6450 C C . LYS A 1 20 ? 3.551 8.218 12.024 1.00 12.22 20 LYS A C 4
ATOM 6451 O O . LYS A 1 20 ? 4.619 8.346 12.624 1.00 65.15 20 LYS A O 4
ATOM 6470 N N . ALA A 1 21 ? 3.397 8.449 10.711 1.00 72.32 21 ALA A N 4
ATOM 6471 C CA . ALA A 1 21 ? 4.476 8.916 9.834 1.00 73.33 21 ALA A CA 4
ATOM 6472 C C . ALA A 1 21 ? 5.017 10.283 10.297 1.00 1.00 21 ALA A C 4
ATOM 6473 O O . ALA A 1 21 ? 6.229 10.485 10.338 1.00 2.22 21 ALA A O 4
ATOM 6480 N N . GLU A 1 22 ? 4.093 11.199 10.660 1.00 10.22 22 GLU A N 4
ATOM 6481 C CA . GLU A 1 22 ? 4.429 12.543 11.178 1.00 75.51 22 GLU A CA 4
ATOM 6482 C C . GLU A 1 22 ? 5.297 12.437 12.443 1.00 22.12 22 GLU A C 4
ATOM 6483 O O . GLU A 1 22 ? 6.342 13.089 12.541 1.00 75.01 22 GLU A O 4
ATOM 6495 N N . GLU A 1 23 ? 4.850 11.588 13.389 1.00 32.24 23 GLU A N 4
ATOM 6496 C CA . GLU A 1 23 ? 5.514 11.394 14.693 1.00 63.10 23 GLU A CA 4
ATOM 6497 C C . GLU A 1 23 ? 6.946 10.851 14.545 1.00 10.04 23 GLU A C 4
ATOM 6498 O O . GLU A 1 23 ? 7.862 11.300 15.245 1.00 33.43 23 GLU A O 4
ATOM 6510 N N . GLU A 1 24 ? 7.134 9.895 13.616 1.00 23.44 24 GLU A N 4
ATOM 6511 C CA . GLU A 1 24 ? 8.431 9.216 13.421 1.00 73.12 24 GLU A CA 4
ATOM 6512 C C . GLU A 1 24 ? 9.318 9.939 12.380 1.00 22.23 24 GLU A C 4
ATOM 6513 O O . GLU A 1 24 ? 10.486 9.568 12.195 1.00 30.51 24 GLU A O 4
ATOM 6525 N N . GLY A 1 25 ? 8.749 10.949 11.690 1.00 33.02 25 GLY A N 4
ATOM 6526 C CA . GLY A 1 25 ? 9.492 11.752 10.707 1.00 21.25 25 GLY A CA 4
ATOM 6527 C C . GLY A 1 25 ? 9.462 11.182 9.293 1.00 50.11 25 GLY A C 4
ATOM 6528 O O . GLY A 1 25 ? 10.155 11.697 8.408 1.00 55.43 25 GLY A O 4
ATOM 6532 N N . TYR A 1 26 ? 8.669 10.113 9.082 1.00 22.12 26 TYR A N 4
ATOM 6533 C CA . TYR A 1 26 ? 8.465 9.506 7.754 1.00 33.33 26 TYR A CA 4
ATOM 6534 C C . TYR A 1 26 ? 7.613 10.440 6.867 1.00 41.50 26 TYR A C 4
ATOM 6535 O O . TYR A 1 26 ? 6.495 10.786 7.242 1.00 55.42 26 TYR A O 4
ATOM 6553 N N . ASP A 1 27 ? 8.150 10.856 5.712 1.00 13.42 27 ASP A N 4
ATOM 6554 C CA . ASP A 1 27 ? 7.395 11.617 4.694 1.00 73.40 27 ASP A CA 4
ATOM 6555 C C . ASP A 1 27 ? 6.750 10.638 3.701 1.00 60.44 27 ASP A C 4
ATOM 6556 O O . ASP A 1 27 ? 7.452 9.863 3.039 1.00 25.20 27 ASP A O 4
ATOM 6565 N N . ILE A 1 28 ? 5.413 10.672 3.625 1.00 11.32 28 ILE A N 4
ATOM 6566 C CA . ILE A 1 28 ? 4.621 9.832 2.716 1.00 24.31 28 ILE A CA 4
ATOM 6567 C C . ILE A 1 28 ? 3.636 10.725 1.939 1.00 54.45 28 ILE A C 4
ATOM 6568 O O . ILE A 1 28 ? 3.058 11.654 2.524 1.00 15.51 28 ILE A O 4
ATOM 6584 N N . GLN A 1 29 ? 3.442 10.452 0.636 1.00 30.14 29 GLN A N 4
ATOM 6585 C CA . GLN A 1 29 ? 2.383 11.096 -0.154 1.00 32.32 29 GLN A CA 4
ATOM 6586 C C . GLN A 1 29 ? 1.138 10.205 -0.103 1.00 23.41 29 GLN A C 4
ATOM 6587 O O . GLN A 1 29 ? 1.114 9.131 -0.703 1.00 71.23 29 GLN A O 4
ATOM 6601 N N . THR A 1 30 ? 0.113 10.660 0.614 1.00 73.12 30 THR A N 4
ATOM 6602 C CA . THR A 1 30 ? -1.113 9.888 0.854 1.00 21.44 30 THR A CA 4
ATOM 6603 C C . THR A 1 30 ? -2.209 10.324 -0.136 1.00 61.22 30 THR A C 4
ATOM 6604 O O . THR A 1 30 ? -2.344 11.520 -0.430 1.00 71.12 30 THR A O 4
ATOM 6615 N N . SER A 1 31 ? -2.980 9.347 -0.647 1.00 4.45 31 SER A N 4
ATOM 6616 C CA . SER A 1 31 ? -4.006 9.582 -1.678 1.00 72.33 31 SER A CA 4
ATOM 6617 C C . SER A 1 31 ? -5.130 8.540 -1.568 1.00 74.14 31 SER A C 4
ATOM 6618 O O . SER A 1 31 ? -4.911 7.416 -1.097 1.00 11.44 31 SER A O 4
ATOM 6626 N N . ASN A 1 32 ? -6.336 8.945 -1.999 1.00 44.21 32 ASN A N 4
ATOM 6627 C CA . ASN A 1 32 ? -7.505 8.053 -2.137 1.00 41.53 32 ASN A CA 4
ATOM 6628 C C . ASN A 1 32 ? -7.701 7.676 -3.612 1.00 2.01 32 ASN A C 4
ATOM 6629 O O . ASN A 1 32 ? -8.283 6.624 -3.919 1.00 13.51 32 ASN A O 4
ATOM 6640 N N . ASP A 1 33 ? -7.201 8.533 -4.523 1.00 74.11 33 ASP A N 4
ATOM 6641 C CA . ASP A 1 33 ? -7.365 8.335 -5.974 1.00 55.10 33 ASP A CA 4
ATOM 6642 C C . ASP A 1 33 ? -6.258 7.397 -6.494 1.00 54.43 33 ASP A C 4
ATOM 6643 O O . ASP A 1 33 ? -5.107 7.810 -6.666 1.00 73.04 33 ASP A O 4
ATOM 6652 N N . LYS A 1 34 ? -6.634 6.128 -6.693 1.00 52.21 34 LYS A N 4
ATOM 6653 C CA . LYS A 1 34 ? -5.733 5.052 -7.152 1.00 42.40 34 LYS A CA 4
ATOM 6654 C C . LYS A 1 34 ? -5.221 5.273 -8.587 1.00 3.31 34 LYS A C 4
ATOM 6655 O O . LYS A 1 34 ? -4.128 4.832 -8.915 1.00 21.04 34 LYS A O 4
ATOM 6674 N N . LYS A 1 35 ? -6.023 5.967 -9.421 1.00 42.24 35 LYS A N 4
ATOM 6675 C CA . LYS A 1 35 ? -5.720 6.172 -10.858 1.00 62.11 35 LYS A CA 4
ATOM 6676 C C . LYS A 1 35 ? -4.508 7.110 -11.039 1.00 24.24 35 LYS A C 4
ATOM 6677 O O . LYS A 1 35 ? -3.682 6.921 -11.939 1.00 42.13 35 LYS A O 4
ATOM 6696 N N . GLU A 1 36 ? -4.435 8.110 -10.150 1.00 43.05 36 GLU A N 4
ATOM 6697 C CA . GLU A 1 36 ? -3.311 9.058 -10.042 1.00 1.45 36 GLU A CA 4
ATOM 6698 C C . GLU A 1 36 ? -2.022 8.309 -9.676 1.00 63.51 36 GLU A C 4
ATOM 6699 O O . GLU A 1 36 ? -0.955 8.567 -10.226 1.00 22.24 36 GLU A O 4
ATOM 6711 N N . ILE A 1 37 ? -2.164 7.372 -8.730 1.00 31.31 37 ILE A N 4
ATOM 6712 C CA . ILE A 1 37 ? -1.057 6.566 -8.209 1.00 33.10 37 ILE A CA 4
ATOM 6713 C C . ILE A 1 37 ? -0.527 5.589 -9.282 1.00 3.32 37 ILE A C 4
ATOM 6714 O O . ILE A 1 37 ? 0.688 5.440 -9.442 1.00 22.33 37 ILE A O 4
ATOM 6730 N N . ILE A 1 38 ? -1.464 4.975 -10.035 1.00 64.23 38 ILE A N 4
ATOM 6731 C CA . ILE A 1 38 ? -1.164 4.097 -11.186 1.00 14.12 38 ILE A CA 4
ATOM 6732 C C . ILE A 1 38 ? -0.363 4.878 -12.245 1.00 13.03 38 ILE A C 4
ATOM 6733 O O . ILE A 1 38 ? 0.588 4.351 -12.821 1.00 65.52 38 ILE A O 4
ATOM 6749 N N . ASP A 1 39 ? -0.750 6.157 -12.436 1.00 0.03 39 ASP A N 4
ATOM 6750 C CA . ASP A 1 39 ? -0.100 7.080 -13.385 1.00 23.22 39 ASP A CA 4
ATOM 6751 C C . ASP A 1 39 ? 1.360 7.337 -12.977 1.00 31.33 39 ASP A C 4
ATOM 6752 O O . ASP A 1 39 ? 2.248 7.330 -13.821 1.00 20.21 39 ASP A O 4
ATOM 6761 N N . ARG A 1 40 ? 1.585 7.519 -11.665 1.00 13.45 40 ARG A N 4
ATOM 6762 C CA . ARG A 1 40 ? 2.930 7.765 -11.100 1.00 3.12 40 ARG A CA 4
ATOM 6763 C C . ARG A 1 40 ? 3.817 6.509 -11.202 1.00 42.35 40 ARG A C 4
ATOM 6764 O O . ARG A 1 40 ? 5.033 6.612 -11.359 1.00 43.44 40 ARG A O 4
ATOM 6785 N N . LEU A 1 41 ? 3.186 5.327 -11.088 1.00 72.52 41 LEU A N 4
ATOM 6786 C CA . LEU A 1 41 ? 3.857 4.021 -11.261 1.00 61.44 41 LEU A CA 4
ATOM 6787 C C . LEU A 1 41 ? 4.200 3.784 -12.750 1.00 4.04 41 LEU A C 4
ATOM 6788 O O . LEU A 1 41 ? 5.181 3.104 -13.069 1.00 12.20 41 LEU A O 4
ATOM 6804 N N . LYS A 1 42 ? 3.375 4.366 -13.6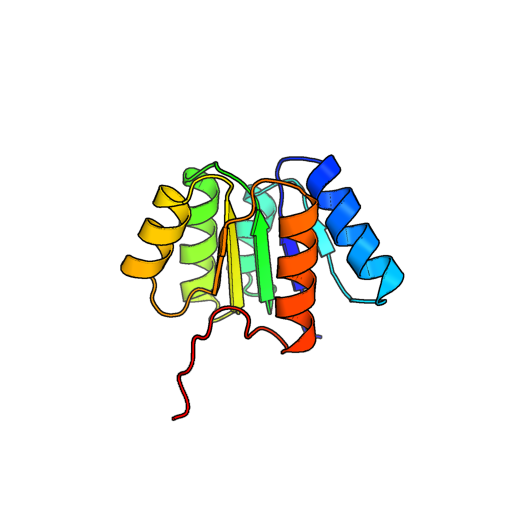53 1.00 72.40 42 LYS A N 4
ATOM 6805 C CA . LYS A 1 42 ? 3.621 4.368 -15.117 1.00 42.23 42 LYS A CA 4
ATOM 6806 C C . LYS A 1 42 ? 4.771 5.325 -15.477 1.00 21.14 42 LYS A C 4
ATOM 6807 O O . LYS A 1 42 ? 5.398 5.184 -16.525 1.00 41.32 42 LYS A O 4
ATOM 6826 N N . ARG A 1 43 ? 4.979 6.346 -14.636 1.00 34.55 43 ARG A N 4
ATOM 6827 C CA . ARG A 1 43 ? 6.120 7.281 -14.759 1.00 54.20 43 ARG A CA 4
ATOM 6828 C C . ARG A 1 43 ? 7.383 6.731 -14.067 1.00 73.03 43 ARG A C 4
ATOM 6829 O O . ARG A 1 43 ? 8.474 7.284 -14.252 1.00 62.23 43 ARG A O 4
ATOM 6850 N N . ARG A 1 44 ? 7.210 5.660 -13.251 1.00 33.03 44 ARG A N 4
ATOM 6851 C CA . ARG A 1 44 ? 8.290 5.057 -12.425 1.00 1.42 44 ARG A CA 4
ATOM 6852 C C . ARG A 1 44 ? 8.817 6.065 -11.376 1.00 64.24 44 ARG A C 4
ATOM 6853 O O . ARG A 1 44 ? 9.970 5.996 -10.951 1.00 32.53 44 ARG A O 4
ATOM 6874 N N . ASN A 1 45 ? 7.926 6.970 -10.927 1.00 41.43 45 ASN A N 4
ATOM 6875 C CA . ASN A 1 45 ? 8.269 8.044 -9.969 1.00 34.20 45 ASN A CA 4
ATOM 6876 C C . ASN A 1 45 ? 8.120 7.604 -8.500 1.00 1.15 45 ASN A C 4
ATOM 6877 O O . ASN A 1 45 ? 8.423 8.388 -7.599 1.00 5.41 45 ASN A O 4
ATOM 6888 N N . ILE A 1 46 ? 7.657 6.364 -8.256 1.00 52.03 46 ILE A N 4
ATOM 6889 C CA . ILE A 1 46 ? 7.458 5.836 -6.886 1.00 73.13 46 ILE A CA 4
ATOM 6890 C C . ILE A 1 46 ? 8.483 4.718 -6.597 1.00 24.34 46 ILE A C 4
ATOM 6891 O O . ILE A 1 46 ? 8.598 3.761 -7.371 1.00 45.41 46 ILE A O 4
ATOM 6907 N N . ASP A 1 47 ? 9.230 4.874 -5.490 1.00 1.24 47 ASP A N 4
ATOM 6908 C CA . ASP A 1 47 ? 10.215 3.882 -5.009 1.00 72.34 47 ASP A CA 4
ATOM 6909 C C . ASP A 1 47 ? 9.514 2.769 -4.230 1.00 73.15 47 ASP A C 4
ATOM 6910 O O . ASP A 1 47 ? 9.709 1.589 -4.498 1.00 52.55 47 ASP A O 4
ATOM 6919 N N . MET A 1 48 ? 8.709 3.179 -3.249 1.00 12.35 48 MET A N 4
ATOM 6920 C CA . MET A 1 48 ? 8.010 2.268 -2.335 1.00 61.52 48 MET A CA 4
ATOM 6921 C C . MET A 1 48 ? 6.591 2.786 -2.097 1.00 14.13 48 MET A C 4
ATOM 6922 O O . MET A 1 48 ? 6.375 3.995 -1.942 1.00 53.40 48 MET A O 4
ATOM 6936 N N . ILE A 1 49 ? 5.634 1.862 -2.068 1.00 1.50 49 ILE A N 4
ATOM 6937 C CA . ILE A 1 49 ? 4.209 2.179 -1.968 1.00 12.24 49 ILE A CA 4
ATOM 6938 C C . ILE A 1 49 ? 3.517 1.163 -1.052 1.00 63.11 49 ILE A C 4
ATOM 6939 O O . ILE A 1 49 ? 3.903 -0.004 -0.994 1.00 25.54 49 ILE A O 4
ATOM 6955 N N . ILE A 1 50 ? 2.521 1.640 -0.299 1.00 44.12 50 ILE A N 4
ATOM 6956 C CA . ILE A 1 50 ? 1.706 0.820 0.606 1.00 54.54 50 ILE A CA 4
ATOM 6957 C C . ILE A 1 50 ? 0.236 1.122 0.301 1.00 71.53 50 ILE A C 4
ATOM 6958 O O . ILE A 1 50 ? -0.152 2.287 0.251 1.00 41.44 50 ILE A O 4
ATOM 6974 N N . VAL A 1 51 ? -0.571 0.076 0.063 1.00 31.32 51 VAL A N 4
ATOM 6975 C CA . VAL A 1 51 ? -1.982 0.218 -0.340 1.00 31.43 51 VAL A CA 4
ATOM 6976 C C . VAL A 1 51 ? -2.885 -0.606 0.591 1.00 51.31 51 VAL A C 4
ATOM 6977 O O . VAL A 1 51 ? -2.773 -1.834 0.633 1.00 35.51 51 VAL A O 4
ATOM 6990 N N . LYS A 1 52 ? -3.762 0.079 1.344 1.00 53.40 52 LYS A N 4
ATOM 6991 C CA . LYS A 1 52 ? -4.823 -0.564 2.122 1.00 50.42 52 LYS A CA 4
ATOM 6992 C C . LYS A 1 52 ? -6.126 -0.518 1.308 1.00 62.12 52 LYS A C 4
ATOM 6993 O O . LYS A 1 52 ? -6.749 0.540 1.167 1.00 1.43 52 LYS A O 4
ATOM 7012 N N . THR A 1 53 ? -6.501 -1.672 0.765 1.00 62.52 53 THR A N 4
ATOM 7013 C CA . THR A 1 53 ? -7.765 -1.867 0.055 1.00 43.03 53 THR A CA 4
ATOM 7014 C C . THR A 1 53 ? -8.068 -3.364 0.009 1.00 53.25 53 THR A C 4
ATOM 7015 O O . THR A 1 53 ? -7.150 -4.187 -0.056 1.00 51.23 53 THR A O 4
ATOM 7026 N N . GLU A 1 54 ? -9.355 -3.708 0.097 1.00 52.42 54 GLU A N 4
ATOM 7027 C CA . GLU A 1 54 ? -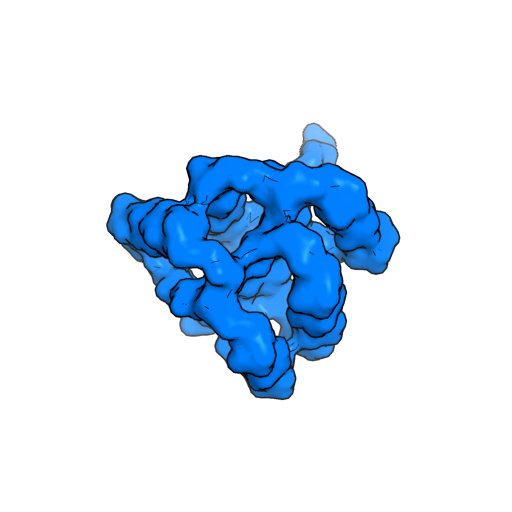9.821 -5.101 -0.029 1.00 65.00 54 GLU A CA 4
ATOM 7028 C C . GLU A 1 54 ? -10.349 -5.353 -1.465 1.00 33.23 54 GLU A C 4
ATOM 7029 O O . GLU A 1 54 ? -10.594 -6.504 -1.858 1.00 51.51 54 GLU A O 4
ATOM 7041 N N . ASP A 1 55 ? -10.498 -4.259 -2.247 1.00 72.11 55 ASP A N 4
ATOM 7042 C CA . ASP A 1 55 ? -10.978 -4.309 -3.644 1.00 14.02 55 ASP A CA 4
ATOM 7043 C C . ASP A 1 55 ? -9.887 -4.936 -4.534 1.00 35.32 55 ASP A C 4
ATOM 7044 O O . ASP A 1 55 ? -8.905 -4.271 -4.876 1.00 2.54 55 ASP A O 4
ATOM 7053 N N . LYS A 1 56 ? -10.083 -6.223 -4.874 1.00 60.11 56 LYS A N 4
ATOM 7054 C CA . LYS A 1 56 ? -9.117 -7.063 -5.616 1.00 31.21 56 LYS A CA 4
ATOM 7055 C C . LYS A 1 56 ? -8.675 -6.438 -6.949 1.00 44.30 56 LYS A C 4
ATOM 7056 O O . LYS A 1 56 ? -7.519 -6.612 -7.364 1.00 4.35 56 LYS A O 4
ATOM 7075 N N . GLU A 1 57 ? -9.610 -5.737 -7.622 1.00 15.41 57 GLU A N 4
ATOM 7076 C CA . GLU A 1 57 ? -9.335 -5.058 -8.898 1.00 11.42 57 GLU A CA 4
ATOM 7077 C C . GLU A 1 57 ? -8.257 -3.981 -8.684 1.00 42.33 57 GLU A C 4
ATOM 7078 O O . GLU A 1 57 ? -7.249 -3.965 -9.387 1.00 42.05 57 GLU A O 4
ATOM 7090 N N . SER A 1 58 ? -8.458 -3.148 -7.645 1.00 53.22 58 SER A N 4
ATOM 7091 C CA . SER A 1 58 ? -7.561 -2.025 -7.319 1.00 42.33 58 SER A CA 4
ATOM 7092 C C . SER A 1 58 ? -6.173 -2.527 -6.891 1.00 60.23 58 SER A C 4
ATOM 7093 O O . SER A 1 58 ? -5.155 -1.987 -7.330 1.00 53.35 58 SER A O 4
ATOM 7101 N N . ILE A 1 59 ? -6.165 -3.576 -6.034 1.00 33.35 59 ILE A N 4
ATOM 7102 C CA . ILE A 1 59 ? -4.936 -4.231 -5.547 1.00 40.24 59 ILE A CA 4
ATOM 7103 C C . ILE A 1 59 ? -4.052 -4.658 -6.736 1.00 35.22 59 ILE A C 4
ATOM 7104 O O . ILE A 1 59 ? -2.900 -4.223 -6.853 1.00 11.13 59 ILE A O 4
ATOM 7120 N N . SER A 1 60 ? -4.654 -5.474 -7.630 1.00 62.42 60 SER A N 4
ATOM 7121 C CA . SER A 1 60 ? -3.969 -6.069 -8.783 1.00 62.32 60 SER A CA 4
ATOM 7122 C C . SER A 1 60 ? -3.399 -4.981 -9.707 1.00 53.54 60 SER A C 4
ATOM 7123 O O . SER A 1 60 ? -2.251 -5.102 -10.130 1.00 32.35 60 SER A O 4
ATOM 7131 N N . GLU A 1 61 ? -4.198 -3.909 -9.958 1.00 2.51 61 GLU A N 4
ATOM 7132 C CA . GLU A 1 61 ? -3.783 -2.768 -10.807 1.00 35.41 61 GLU A CA 4
ATOM 7133 C C . GLU A 1 61 ? -2.424 -2.211 -10.356 1.00 11.23 61 GLU A C 4
ATOM 7134 O O . GLU A 1 61 ? -1.454 -2.231 -11.123 1.00 43.13 61 GLU A O 4
ATOM 7146 N N . ILE A 1 62 ? -2.375 -1.778 -9.079 1.00 15.42 62 ILE A N 4
ATOM 7147 C CA . ILE A 1 62 ? -1.184 -1.164 -8.483 1.00 75.40 62 ILE A CA 4
ATOM 7148 C C . ILE A 1 62 ? 0.023 -2.120 -8.581 1.00 0.20 62 ILE A C 4
ATOM 7149 O O . ILE A 1 62 ? 1.068 -1.705 -9.063 1.00 3.24 62 ILE A O 4
ATOM 7165 N N . ILE A 1 63 ? -0.167 -3.404 -8.179 1.00 75.14 63 ILE A N 4
ATOM 7166 C CA . ILE A 1 63 ? 0.924 -4.409 -8.153 1.00 70.54 63 ILE A CA 4
ATOM 7167 C C . ILE A 1 63 ? 1.567 -4.554 -9.537 1.00 74.34 63 ILE A C 4
ATOM 7168 O O . ILE A 1 63 ? 2.776 -4.466 -9.648 1.00 4.45 63 ILE A O 4
ATOM 7184 N N . LYS A 1 64 ? 0.722 -4.721 -10.577 1.00 43.32 64 LYS A N 4
ATOM 7185 C CA . LYS A 1 64 ? 1.156 -4.862 -11.987 1.00 52.13 64 LYS A CA 4
ATOM 7186 C C . LYS A 1 64 ? 2.035 -3.673 -12.404 1.00 31.43 64 LYS A C 4
ATOM 7187 O O . LYS A 1 64 ? 3.070 -3.853 -13.054 1.00 73.02 64 LYS A O 4
ATOM 7206 N N . GLN A 1 65 ? 1.618 -2.470 -11.973 1.00 21.23 65 GLN A N 4
ATOM 7207 C CA . GLN A 1 65 ? 2.331 -1.222 -12.275 1.00 52.00 65 GLN A CA 4
ATOM 7208 C C . GLN A 1 65 ? 3.630 -1.081 -11.448 1.00 20.25 65 GLN A C 4
ATOM 7209 O O . GLN A 1 65 ? 4.582 -0.440 -11.894 1.00 21.03 65 GLN A O 4
ATOM 7223 N N . VAL A 1 66 ? 3.651 -1.681 -10.239 1.00 44.33 66 VAL A N 4
ATOM 7224 C CA . VAL A 1 66 ? 4.831 -1.694 -9.345 1.00 55.24 66 VAL A CA 4
ATOM 7225 C C . VAL A 1 66 ? 5.887 -2.688 -9.866 1.00 71.41 66 VAL A C 4
ATOM 7226 O O . VAL A 1 66 ? 7.092 -2.441 -9.751 1.00 20.52 66 VAL A O 4
ATOM 7239 N N . LEU A 1 67 ? 5.418 -3.807 -10.449 1.00 14.30 67 LEU A N 4
ATOM 7240 C CA . LEU A 1 67 ? 6.293 -4.822 -11.060 1.00 71.04 67 LEU A CA 4
ATOM 7241 C C . LEU A 1 67 ? 6.974 -4.209 -12.292 1.00 4.23 67 LEU A C 4
ATOM 7242 O O . LEU A 1 67 ? 8.181 -4.363 -12.499 1.00 34.22 67 LEU A O 4
ATOM 7258 N N . ASP A 1 68 ? 6.167 -3.472 -13.079 1.00 15.20 68 ASP A N 4
ATOM 7259 C CA . ASP A 1 68 ? 6.635 -2.711 -14.251 1.00 34.34 68 ASP A CA 4
ATOM 7260 C C . ASP A 1 68 ? 7.609 -1.588 -13.825 1.00 2.31 68 ASP A C 4
ATOM 7261 O O . ASP A 1 68 ? 8.589 -1.296 -14.528 1.00 14.32 68 ASP A O 4
ATOM 7270 N N . SER A 1 69 ? 7.331 -0.983 -12.655 1.00 20.24 69 SER A N 4
ATOM 7271 C CA . SER A 1 69 ? 8.147 0.103 -12.097 1.00 13.42 69 SER A CA 4
ATOM 7272 C C . SER A 1 69 ? 9.452 -0.431 -11.473 1.00 72.00 69 SER A C 4
ATOM 7273 O O . SER A 1 69 ? 10.454 0.294 -11.409 1.00 61.31 69 SER A O 4
ATOM 7281 N N . GLY A 1 70 ? 9.440 -1.717 -11.050 1.00 24.22 70 GLY A N 4
ATOM 7282 C CA . GLY A 1 70 ? 10.534 -2.297 -10.266 1.00 1.43 70 GLY A CA 4
ATOM 7283 C C . GLY A 1 70 ? 10.666 -1.618 -8.909 1.00 0.14 70 GLY A C 4
ATOM 7284 O O . GLY A 1 70 ? 11.746 -1.150 -8.529 1.00 72.11 70 GLY A O 4
ATOM 7288 N N . ALA A 1 71 ? 9.537 -1.546 -8.189 1.00 64.32 71 ALA A N 4
ATOM 7289 C CA . ALA A 1 71 ? 9.423 -0.838 -6.903 1.00 53.12 71 ALA A CA 4
ATOM 7290 C C . ALA A 1 71 ? 9.051 -1.816 -5.771 1.00 14.43 71 ALA A C 4
ATOM 7291 O O . ALA A 1 71 ? 8.781 -2.998 -6.018 1.00 62.14 71 ALA A O 4
ATOM 7298 N N . LYS A 1 72 ? 9.055 -1.305 -4.531 1.00 13.20 72 LYS A N 4
ATOM 7299 C CA . LYS A 1 72 ? 8.606 -2.042 -3.336 1.00 74.42 72 LYS A CA 4
ATOM 7300 C C . LYS A 1 72 ? 7.112 -1.757 -3.117 1.00 3.11 72 LYS A C 4
ATOM 7301 O O . LYS A 1 72 ? 6.667 -0.626 -3.325 1.00 50.22 72 LYS A O 4
ATOM 7320 N N . VAL A 1 73 ? 6.349 -2.782 -2.699 1.00 62.11 73 VAL A N 4
ATOM 7321 C CA . VAL A 1 73 ? 4.901 -2.652 -2.435 1.00 14.22 73 VAL A CA 4
ATOM 7322 C C . VAL A 1 73 ? 4.475 -3.508 -1.226 1.00 71.12 73 VAL A C 4
ATOM 7323 O O . VAL A 1 73 ? 4.916 -4.653 -1.069 1.00 50.21 73 VAL A O 4
ATOM 7336 N N . LEU A 1 74 ? 3.627 -2.917 -0.367 1.00 72.35 74 LEU A N 4
ATOM 7337 C CA . LEU A 1 74 ? 2.964 -3.603 0.743 1.00 41.12 74 LEU A CA 4
ATOM 7338 C C . LEU A 1 74 ? 1.448 -3.554 0.509 1.00 24.24 74 LEU A C 4
ATOM 7339 O O . LEU A 1 74 ? 0.858 -2.474 0.469 1.00 10.52 74 LEU A O 4
ATOM 7355 N N . ILE A 1 75 ? 0.842 -4.729 0.317 1.00 10.44 75 ILE A N 4
ATOM 7356 C CA . ILE A 1 75 ? -0.606 -4.879 0.159 1.00 75.02 75 ILE A CA 4
ATOM 7357 C C . ILE A 1 75 ? -1.230 -5.271 1.504 1.00 13.14 75 ILE A C 4
ATOM 7358 O O . ILE A 1 75 ? -0.855 -6.284 2.117 1.00 62.23 75 ILE A O 4
ATOM 7374 N N . LEU A 1 76 ? -2.166 -4.429 1.953 1.00 34.42 76 LEU A N 4
ATOM 7375 C CA . LEU A 1 76 ? -2.939 -4.619 3.175 1.00 34.43 76 LEU A CA 4
ATOM 7376 C C . LEU A 1 76 ? -4.410 -4.776 2.783 1.00 3.15 76 LEU A C 4
ATOM 7377 O O . LEU A 1 76 ? -4.993 -3.877 2.168 1.00 61.30 76 LEU A O 4
ATOM 7393 N N . SER A 1 77 ? -4.997 -5.920 3.124 1.00 34.43 77 SER A N 4
ATOM 7394 C CA . SER A 1 77 ? -6.413 -6.214 2.865 1.00 31.33 77 SER A CA 4
ATOM 7395 C C . SER A 1 77 ? -6.988 -6.863 4.119 1.00 11.23 77 SER A C 4
ATOM 7396 O O . SER A 1 77 ? -6.288 -7.634 4.795 1.00 11.31 77 SER A O 4
ATOM 7404 N N . SER A 1 78 ? -8.247 -6.542 4.432 1.00 22.05 78 SER A N 4
ATOM 7405 C CA . SER A 1 78 ? -8.924 -7.059 5.629 1.00 31.32 78 SER A CA 4
ATOM 7406 C C . SER A 1 78 ? -9.145 -8.583 5.536 1.00 24.44 78 SER A C 4
ATOM 7407 O O . SER A 1 78 ? -9.069 -9.294 6.545 1.00 73.02 78 SER A O 4
ATOM 7415 N N . ASP A 1 79 ? -9.383 -9.062 4.304 1.00 52.24 79 ASP A N 4
ATOM 7416 C CA . ASP A 1 79 ? -9.675 -10.476 4.022 1.00 25.21 79 ASP A CA 4
ATOM 7417 C C . ASP A 1 79 ? -8.374 -11.278 3.752 1.00 41.34 79 ASP A C 4
ATOM 7418 O O . ASP A 1 79 ? -7.553 -10.900 2.893 1.00 63.04 79 ASP A O 4
ATOM 7427 N N . GLU A 1 80 ? -8.227 -12.397 4.494 1.00 73.51 80 GLU A N 4
ATOM 7428 C CA . GLU A 1 80 ? -7.049 -13.293 4.448 1.00 3.22 80 GLU A CA 4
ATOM 7429 C C . GLU A 1 80 ? -6.921 -14.040 3.106 1.00 11.03 80 GLU A C 4
ATOM 7430 O O . GLU A 1 80 ? -5.805 -14.329 2.665 1.00 2.14 80 GLU A O 4
ATOM 7442 N N . ASN A 1 81 ? -8.074 -14.359 2.475 1.00 55.01 81 ASN A N 4
ATOM 7443 C CA . ASN A 1 81 ? -8.126 -15.167 1.227 1.00 22.00 81 ASN A CA 4
ATOM 7444 C C . ASN A 1 81 ? -7.710 -14.309 0.023 1.00 35.54 81 ASN A C 4
ATOM 7445 O O . ASN A 1 81 ? -7.174 -14.817 -0.966 1.00 44.34 81 ASN A O 4
ATOM 7456 N N . ILE A 1 82 ? -7.990 -12.999 0.112 1.00 62.32 82 ILE A N 4
ATOM 7457 C CA . ILE A 1 82 ? -7.566 -12.026 -0.897 1.00 62.11 82 ILE A CA 4
ATOM 7458 C C . ILE A 1 82 ? -6.043 -11.819 -0.799 1.00 64.22 82 ILE A C 4
ATOM 7459 O O . ILE A 1 82 ? -5.351 -11.888 -1.815 1.00 73.11 82 ILE A O 4
ATOM 7475 N N . ILE A 1 83 ? -5.531 -11.625 0.443 1.00 44.13 83 ILE A N 4
ATOM 7476 C CA . ILE A 1 83 ? -4.070 -11.594 0.724 1.00 2.02 83 ILE A CA 4
ATOM 7477 C C . ILE A 1 83 ? -3.385 -12.897 0.209 1.00 3.04 83 ILE A C 4
ATOM 7478 O O . ILE A 1 83 ? -2.266 -12.862 -0.305 1.00 22.21 83 ILE A O 4
ATOM 7494 N N . GLU A 1 84 ? -4.107 -14.028 0.342 1.00 71.23 84 GLU A N 4
ATOM 7495 C CA . GLU A 1 84 ? -3.677 -15.362 -0.134 1.00 40.21 84 GLU A CA 4
ATOM 7496 C C . GLU A 1 84 ? -3.550 -15.411 -1.666 1.00 62.51 84 GLU A C 4
ATOM 7497 O O . GLU A 1 84 ? -2.554 -15.923 -2.189 1.00 0.52 84 GLU A O 4
ATOM 7509 N N . SER A 1 85 ? -4.562 -14.868 -2.372 1.00 55.03 85 SER A N 4
ATOM 7510 C CA . SER A 1 85 ? -4.586 -14.837 -3.850 1.00 63.11 85 SER A CA 4
ATOM 7511 C C . SER A 1 85 ? -3.448 -13.964 -4.395 1.00 51.35 85 SER A C 4
ATOM 7512 O O . SER A 1 85 ? -2.815 -14.305 -5.396 1.00 2.20 85 SER A O 4
ATOM 7520 N N . ILE A 1 86 ? -3.182 -12.856 -3.690 1.00 51.43 86 ILE A N 4
ATOM 7521 C CA . ILE A 1 86 ? -2.093 -11.933 -4.021 1.00 31.24 86 ILE A CA 4
ATOM 7522 C C . ILE A 1 86 ? -0.717 -12.599 -3.767 1.00 11.22 86 ILE A C 4
ATOM 7523 O O . ILE A 1 86 ? 0.227 -12.374 -4.518 1.00 43.42 86 ILE A O 4
ATOM 7539 N N . ARG A 1 87 ? -0.638 -13.452 -2.729 1.00 50.05 87 ARG A N 4
ATOM 7540 C CA . ARG A 1 87 ? 0.587 -14.216 -2.387 1.00 74.04 87 ARG A CA 4
ATOM 7541 C C . ARG A 1 87 ? 0.914 -15.304 -3.432 1.00 14.33 87 ARG A C 4
ATOM 7542 O O . ARG A 1 87 ? 2.080 -15.492 -3.796 1.00 41.42 87 ARG A O 4
ATOM 7563 N N . LYS A 1 88 ? -0.119 -16.024 -3.896 1.00 45.33 88 LYS A N 4
ATOM 7564 C CA . LYS A 1 88 ? 0.065 -17.207 -4.763 1.00 3.14 88 LYS A CA 4
ATOM 7565 C C . LYS A 1 88 ? 0.303 -16.806 -6.229 1.00 10.50 88 LYS A C 4
ATOM 7566 O O . LYS A 1 88 ? 0.957 -17.542 -6.976 1.00 55.34 88 LYS A O 4
ATOM 7585 N N . GLN A 1 89 ? -0.260 -15.655 -6.652 1.00 1.30 89 GLN A N 4
ATOM 7586 C CA . GLN A 1 89 ? -0.019 -15.103 -8.005 1.00 25.45 89 GLN A CA 4
ATOM 7587 C C . GLN A 1 89 ? 1.277 -14.275 -8.028 1.00 53.51 89 GLN A C 4
ATOM 7588 O O . GLN A 1 89 ? 2.056 -14.340 -8.987 1.00 31.45 89 GLN A O 4
ATOM 7602 N N . TYR A 1 90 ? 1.500 -13.493 -6.956 1.00 62.03 90 TYR A N 4
ATOM 7603 C CA . TYR A 1 90 ? 2.680 -12.616 -6.820 1.00 72.11 90 TYR A CA 4
ATOM 7604 C C . TYR A 1 90 ? 3.481 -13.049 -5.570 1.00 23.34 90 TYR A C 4
ATOM 7605 O O . TYR A 1 90 ? 3.064 -12.747 -4.450 1.00 43.43 90 TYR A O 4
ATOM 7623 N N . PRO A 1 91 ? 4.604 -13.807 -5.726 1.00 53.12 91 PRO A N 4
ATOM 7624 C CA . PRO A 1 91 ? 5.419 -14.251 -4.571 1.00 72.30 91 PRO A CA 4
ATOM 7625 C C . PRO A 1 91 ? 6.203 -13.099 -3.901 1.00 13.41 91 PRO A C 4
ATOM 7626 O O . PRO A 1 91 ? 6.355 -13.077 -2.681 1.00 32.00 91 PRO A O 4
ATOM 7637 N N . LYS A 1 92 ? 6.663 -12.121 -4.704 1.00 14.14 92 LYS A N 4
ATOM 7638 C CA . LYS A 1 92 ? 7.653 -11.115 -4.249 1.00 33.40 92 LYS A CA 4
ATOM 7639 C C . LYS A 1 92 ? 7.016 -9.917 -3.512 1.00 10.41 92 LYS A C 4
ATOM 7640 O O . LYS A 1 92 ? 7.741 -9.107 -2.920 1.00 52.54 92 LYS A O 4
ATOM 7659 N N . VAL A 1 93 ? 5.678 -9.802 -3.554 1.00 32.45 93 VAL A N 4
ATOM 7660 C CA . VAL A 1 93 ? 4.949 -8.694 -2.900 1.00 54.42 93 VAL A CA 4
ATOM 7661 C C . VAL A 1 93 ? 4.908 -8.907 -1.368 1.00 72.42 93 VAL A C 4
ATOM 7662 O O . VAL A 1 93 ? 4.591 -10.011 -0.898 1.00 35.40 93 VAL A O 4
ATOM 7675 N N . GLU A 1 94 ? 5.282 -7.869 -0.594 1.00 21.04 94 GLU A N 4
ATOM 7676 C CA . GLU A 1 94 ? 5.045 -7.840 0.856 1.00 1.30 94 GLU A CA 4
ATOM 7677 C C . GLU A 1 94 ? 3.536 -7.728 1.095 1.00 64.44 94 GLU A C 4
ATOM 7678 O O . GLU A 1 94 ? 2.910 -6.763 0.671 1.00 34.11 94 GLU A O 4
ATOM 7690 N N . THR A 1 95 ? 2.953 -8.757 1.704 1.00 34.01 95 THR A N 4
ATOM 7691 C CA . THR A 1 95 ? 1.521 -8.806 2.022 1.00 50.14 95 THR A CA 4
ATOM 7692 C C . THR A 1 95 ? 1.331 -9.057 3.516 1.00 0.04 95 THR A C 4
ATOM 7693 O O . THR A 1 95 ? 2.132 -9.761 4.149 1.00 15.12 95 THR A O 4
ATOM 7704 N N . ARG A 1 96 ? 0.262 -8.475 4.055 1.00 24.21 96 ARG A N 4
ATOM 7705 C CA . ARG A 1 96 ? -0.109 -8.604 5.455 1.00 70.13 96 ARG A CA 4
ATOM 7706 C C . ARG A 1 96 ? -1.602 -8.291 5.598 1.00 72.25 96 ARG A C 4
ATOM 7707 O O . ARG A 1 96 ? -2.086 -7.282 5.071 1.00 11.44 96 ARG A O 4
ATOM 7728 N N . ARG A 1 97 ? -2.330 -9.191 6.271 1.00 61.33 97 ARG A N 4
ATOM 7729 C CA . ARG A 1 97 ? -3.739 -8.986 6.612 1.00 75.00 97 ARG A CA 4
ATOM 7730 C C . ARG A 1 97 ? -3.845 -7.839 7.642 1.00 11.12 97 ARG A C 4
ATOM 7731 O O . ARG A 1 97 ? -3.137 -7.837 8.661 1.00 63.21 97 ARG A O 4
ATOM 7752 N N . ALA A 1 98 ? -4.710 -6.866 7.354 1.00 22.23 98 ALA A N 4
ATOM 7753 C CA . ALA A 1 98 ? -4.939 -5.698 8.214 1.00 40.41 98 ALA A CA 4
ATOM 7754 C C . ALA A 1 98 ? -6.399 -5.285 8.069 1.00 5.32 98 ALA A C 4
ATOM 7755 O O . ALA A 1 98 ? -6.820 -4.922 6.971 1.00 72.44 98 ALA A O 4
ATOM 7762 N N . GLN A 1 99 ? -7.178 -5.402 9.153 1.00 72.41 99 GLN A N 4
ATOM 7763 C CA . GLN A 1 99 ? -8.610 -5.045 9.144 1.00 41.34 99 GLN A CA 4
ATOM 7764 C C . GLN A 1 99 ? -8.805 -3.632 9.701 1.00 12.14 99 GLN A C 4
ATOM 7765 O O . GLN A 1 99 ? -9.342 -2.753 9.015 1.00 22.41 99 GLN A O 4
ATOM 7779 N N . ASP A 1 100 ? -8.321 -3.403 10.935 1.00 71.40 100 ASP A N 4
ATOM 7780 C CA . ASP A 1 100 ? -8.517 -2.127 11.636 1.00 13.34 100 ASP A CA 4
ATOM 7781 C C . ASP A 1 100 ? -7.359 -1.170 11.300 1.00 52.13 100 ASP A C 4
ATOM 7782 O O . ASP A 1 100 ? -6.240 -1.621 11.026 1.00 52.15 100 ASP A O 4
ATOM 7791 N N . LYS A 1 101 ? -7.642 0.146 11.360 1.00 33.40 101 LYS A N 4
ATOM 7792 C CA . LYS A 1 101 ? -6.685 1.225 11.012 1.00 31.03 101 LYS A CA 4
ATOM 7793 C C . LYS A 1 101 ? -5.429 1.221 11.909 1.00 43.32 101 LYS A C 4
ATOM 7794 O O . LYS A 1 101 ? -4.388 1.763 11.520 1.00 64.12 101 LYS A O 4
ATOM 7813 N N . GLU A 1 102 ? -5.541 0.598 13.099 1.00 72.44 102 GLU A N 4
ATOM 7814 C CA . GLU A 1 102 ? -4.399 0.376 14.008 1.00 72.51 102 GLU A CA 4
ATOM 7815 C C . GLU A 1 102 ? -3.364 -0.568 13.359 1.00 62.15 102 GLU A C 4
ATOM 7816 O O . GLU A 1 102 ? -2.166 -0.273 13.312 1.00 31.21 102 GLU A O 4
ATOM 7828 N N . GLU A 1 103 ? -3.879 -1.708 12.868 1.00 44.55 103 GLU A N 4
ATOM 7829 C CA . GLU A 1 103 ? -3.078 -2.772 12.231 1.00 62.11 103 GLU A CA 4
ATOM 7830 C C . GLU A 1 103 ? -2.447 -2.285 10.912 1.00 32.31 103 GLU A C 4
ATOM 7831 O O . GLU A 1 103 ? -1.368 -2.744 10.525 1.00 4.02 103 GLU A O 4
ATOM 7843 N N . VAL A 1 104 ? -3.141 -1.342 10.244 1.00 33.34 104 VAL A N 4
ATOM 7844 C CA . VAL A 1 104 ? -2.676 -0.732 8.994 1.00 10.11 104 VAL A CA 4
ATOM 7845 C C . VAL A 1 104 ? -1.464 0.177 9.252 1.00 44.14 104 VAL A C 4
ATOM 7846 O O . VAL A 1 104 ? -0.406 -0.041 8.669 1.00 71.53 104 VAL A O 4
ATOM 7859 N N . LYS A 1 105 ? -1.632 1.181 10.147 1.00 21.03 105 LYS A N 4
ATOM 7860 C CA . LYS A 1 105 ? -0.585 2.197 10.419 1.00 21.15 105 LYS A CA 4
ATOM 7861 C C . LYS A 1 105 ? 0.693 1.542 10.992 1.00 52.15 105 LYS A C 4
ATOM 7862 O O . LYS A 1 105 ? 1.804 2.028 10.746 1.00 53.35 105 LYS A O 4
ATOM 7881 N N . ASP A 1 106 ? 0.504 0.456 11.784 1.00 2.22 106 ASP A N 4
ATOM 7882 C CA . ASP A 1 106 ? 1.601 -0.399 12.281 1.00 63.50 106 ASP A CA 4
ATOM 7883 C C . ASP A 1 106 ? 2.385 -1.017 11.119 1.00 54.44 106 ASP A C 4
ATOM 7884 O O . ASP A 1 106 ? 3.613 -0.928 11.078 1.00 31.51 106 ASP A O 4
ATOM 7893 N N . ALA A 1 107 ? 1.641 -1.641 10.185 1.00 42.24 107 ALA A N 4
ATOM 7894 C CA . ALA A 1 107 ? 2.209 -2.346 9.027 1.00 42.23 107 ALA A CA 4
ATOM 7895 C C . ALA A 1 107 ? 2.979 -1.384 8.113 1.00 65.03 107 ALA A C 4
ATOM 7896 O O . ALA A 1 107 ? 4.013 -1.747 7.545 1.00 11.52 107 ALA A O 4
ATOM 7903 N N . VAL A 1 108 ? 2.444 -0.156 7.993 1.00 22.43 108 VAL A N 4
ATOM 7904 C CA . VAL A 1 108 ? 3.060 0.924 7.228 1.00 73.11 108 VAL A CA 4
ATOM 7905 C C . VAL A 1 108 ? 4.428 1.274 7.833 1.00 63.04 108 VAL A C 4
ATOM 7906 O O . VAL A 1 108 ? 5.449 1.093 7.172 1.00 34.33 108 VAL A O 4
ATOM 7919 N N . GLU A 1 109 ? 4.413 1.708 9.115 1.00 53.43 109 GLU A N 4
ATOM 7920 C CA . GLU A 1 109 ? 5.621 2.095 9.889 1.00 0.23 109 GLU A CA 4
ATOM 7921 C C . GLU A 1 109 ? 6.717 1.011 9.800 1.00 41.13 109 GLU A C 4
ATOM 7922 O O . GLU A 1 109 ? 7.896 1.310 9.594 1.00 72.25 109 GLU A O 4
ATOM 7934 N N . GLU A 1 110 ? 6.257 -0.241 9.903 1.00 50.11 110 GLU A N 4
ATOM 7935 C CA . GLU A 1 110 ? 7.078 -1.458 9.867 1.00 62.44 110 GLU A CA 4
ATOM 7936 C C . GLU A 1 110 ? 7.869 -1.554 8.530 1.00 41.12 110 GLU A C 4
ATOM 7937 O O . GLU A 1 110 ? 9.080 -1.771 8.522 1.00 5.13 110 GLU A O 4
ATOM 7949 N N . PHE A 1 111 ? 7.146 -1.335 7.413 1.00 50.21 111 PHE A N 4
ATOM 7950 C CA . PHE A 1 111 ? 7.686 -1.383 6.032 1.00 63.32 111 PHE A CA 4
ATOM 7951 C C . PHE A 1 111 ? 8.666 -0.210 5.777 1.00 43.01 111 PHE A C 4
ATOM 7952 O O . PHE A 1 111 ? 9.648 -0.351 5.032 1.00 31.42 111 PHE A O 4
ATOM 7969 N N . LEU A 1 112 ? 8.373 0.937 6.425 1.00 60.54 112 LEU A N 4
ATOM 7970 C CA . LEU A 1 112 ? 9.151 2.189 6.297 1.00 64.31 112 LEU A CA 4
ATOM 7971 C C . LEU A 1 112 ? 10.527 2.082 6.982 1.00 43.23 112 LEU A C 4
ATOM 7972 O O . LEU A 1 112 ? 11.499 2.680 6.508 1.00 4.43 112 LEU A O 4
ATOM 7988 N N . LYS A 1 113 ? 10.586 1.329 8.108 1.00 12.01 113 LYS A N 4
ATOM 7989 C CA . LYS A 1 113 ? 11.831 1.124 8.896 1.00 23.23 113 LYS A CA 4
ATOM 7990 C C . LYS A 1 113 ? 12.988 0.550 8.053 1.00 53.10 113 LYS A C 4
ATOM 7991 O O . LYS A 1 113 ? 14.153 0.907 8.261 1.00 24.20 113 LYS A O 4
ATOM 8010 N N . GLU A 1 114 ? 12.659 -0.349 7.113 1.00 34.14 114 GLU A N 4
ATOM 8011 C CA . GLU A 1 114 ? 13.638 -0.915 6.158 1.00 74.42 114 GLU A CA 4
ATOM 8012 C C . GLU A 1 114 ? 13.572 -0.198 4.805 1.00 74.44 114 GLU A C 4
ATOM 8013 O O . GLU A 1 114 ? 14.479 -0.345 3.978 1.00 42.33 114 GLU A O 4
ATOM 8025 N N . GLY A 1 115 ? 12.495 0.578 4.594 1.00 54.02 115 GLY A N 4
ATOM 8026 C CA . GLY A 1 115 ? 12.260 1.263 3.327 1.00 30.14 115 GLY A CA 4
ATOM 8027 C C . GLY A 1 115 ? 11.842 0.315 2.210 1.00 41.15 115 GLY A C 4
ATOM 8028 O O . GLY A 1 115 ? 11.902 0.677 1.028 1.00 11.33 115 GLY A O 4
ATOM 8032 N N . GLY A 1 116 ? 11.399 -0.903 2.581 1.00 43.41 116 GLY A N 4
ATOM 8033 C CA . GLY A 1 116 ? 11.013 -1.901 1.592 1.00 4.20 116 GLY A CA 4
ATOM 8034 C C . GLY A 1 116 ? 10.749 -3.294 2.142 1.00 63.13 116 GLY A C 4
ATOM 8035 O O . GLY A 1 116 ? 10.678 -4.249 1.356 1.00 42.41 116 GLY A O 4
ATOM 8039 N N . SER A 1 117 ? 10.551 -3.421 3.472 1.00 62.13 117 SER A N 4
ATOM 8040 C CA . SER A 1 117 ? 10.239 -4.716 4.102 1.00 22.42 117 SER A CA 4
ATOM 8041 C C . SER A 1 117 ? 9.748 -4.513 5.544 1.00 34.23 117 SER A C 4
ATOM 8042 O O . SER A 1 117 ? 10.117 -3.538 6.212 1.00 32.31 117 SER A O 4
ATOM 8050 N N . LEU A 1 118 ? 8.907 -5.452 5.996 1.00 5.50 118 LEU A N 4
ATOM 8051 C CA . LEU A 1 118 ? 8.426 -5.540 7.386 1.00 75.24 118 LEU A CA 4
ATOM 8052 C C . LEU A 1 118 ? 9.252 -6.593 8.150 1.00 4.22 118 LEU A C 4
ATOM 8053 O O . LEU A 1 118 ? 10.063 -7.315 7.541 1.00 34.21 118 LEU A O 4
ATOM 8069 N N . GLU A 1 119 ? 9.029 -6.692 9.482 1.00 63.13 119 GLU A N 4
ATOM 8070 C CA . GLU A 1 119 ? 9.413 -7.886 10.257 1.00 14.22 119 GLU A CA 4
ATOM 8071 C C . GLU A 1 119 ? 8.449 -9.017 9.892 1.00 44.24 119 GLU A C 4
ATOM 8072 O O . GLU A 1 119 ? 7.439 -9.285 10.560 1.00 73.54 119 GLU A O 4
ATOM 8084 N N . HIS A 1 120 ? 8.764 -9.604 8.747 1.00 52.34 120 HIS A N 4
ATOM 8085 C CA . HIS A 1 120 ? 7.931 -10.561 8.026 1.00 34.33 120 HIS A CA 4
ATOM 8086 C C . HIS A 1 120 ? 8.847 -11.600 7.343 1.00 21.24 120 HIS A C 4
ATOM 8087 O O . HIS A 1 120 ? 8.361 -12.504 6.656 1.00 4.20 120 HIS A O 4
ATOM 8102 N N . HIS A 1 121 ? 10.176 -11.469 7.594 1.00 23.43 121 HIS A N 4
ATOM 8103 C CA . HIS A 1 121 ? 11.245 -12.203 6.882 1.00 3.34 121 HIS A CA 4
ATOM 8104 C C . HIS A 1 121 ? 11.150 -13.713 7.132 1.00 72.13 121 HIS A C 4
ATOM 8105 O O . HIS A 1 121 ? 11.723 -14.238 8.092 1.00 53.55 121 HIS A O 4
ATOM 8120 N N . HIS A 1 122 ? 10.385 -14.383 6.279 1.00 33.41 122 HIS A N 4
ATOM 8121 C CA . HIS A 1 122 ? 10.133 -15.828 6.349 1.00 20.42 122 HIS A CA 4
ATOM 8122 C C . HIS A 1 122 ? 9.951 -16.368 4.933 1.00 41.33 122 HIS A C 4
ATOM 8123 O O . HIS A 1 122 ? 9.841 -15.591 3.963 1.00 52.24 122 HIS A O 4
ATOM 8138 N N . HIS A 1 123 ? 9.902 -17.705 4.817 1.00 13.23 123 HIS A N 4
ATOM 8139 C CA . HIS A 1 123 ? 9.366 -18.373 3.626 1.00 54.41 123 HIS A CA 4
ATOM 8140 C C . HIS A 1 123 ? 7.839 -18.217 3.665 1.00 31.31 123 HIS A C 4
ATOM 8141 O O . HIS A 1 123 ? 7.112 -19.098 4.132 1.00 30.40 123 HIS A O 4
ATOM 8156 N N . HIS A 1 124 ? 7.398 -17.013 3.253 1.00 31.51 124 HIS A N 4
ATOM 8157 C CA . HIS A 1 124 ? 5.998 -16.572 3.323 1.00 2.02 124 HIS A CA 4
ATOM 8158 C C . HIS A 1 124 ? 5.116 -17.417 2.385 1.00 14.24 124 HIS A C 4
ATOM 8159 O O . HIS A 1 124 ? 5.251 -17.358 1.161 1.00 73.55 124 HIS A O 4
ATOM 8174 N N . HIS A 1 125 ? 4.262 -18.249 2.982 1.00 3.42 125 HIS A N 4
ATOM 8175 C CA . HIS A 1 125 ? 3.344 -19.130 2.250 1.00 72.25 125 HIS A CA 4
ATOM 8176 C C . HIS A 1 125 ? 1.937 -18.500 2.281 1.00 73.03 125 HIS A C 4
ATOM 8177 O O . HIS A 1 125 ? 1.522 -17.893 1.269 1.00 32.24 125 HIS A O 4
ATOM 8193 N N . MET A 1 1 ? 16.662 7.509 -2.277 1.00 31.25 1 MET A N 5
ATOM 8194 C CA . MET A 1 1 ? 16.094 8.385 -1.228 1.00 3.41 1 MET A CA 5
ATOM 8195 C C . MET A 1 1 ? 15.076 7.584 -0.400 1.00 51.14 1 MET A C 5
ATOM 8196 O O . MET A 1 1 ? 15.322 7.265 0.773 1.00 30.34 1 MET A O 5
ATOM 8212 N N . GLY A 1 2 ? 13.941 7.243 -1.038 1.00 1.03 2 GLY A N 5
ATOM 8213 C CA . GLY A 1 2 ? 12.848 6.511 -0.402 1.00 65.05 2 GLY A CA 5
ATOM 8214 C C . GLY A 1 2 ? 11.534 7.232 -0.624 1.00 32.14 2 GLY A C 5
ATOM 8215 O O . GLY A 1 2 ? 10.975 7.812 0.313 1.00 11.13 2 GLY A O 5
ATOM 8219 N N . LYS A 1 3 ? 11.071 7.248 -1.892 1.00 74.15 3 LYS A N 5
ATOM 8220 C CA . LYS A 1 3 ? 9.783 7.857 -2.269 1.00 45.42 3 LYS A CA 5
ATOM 8221 C C . LYS A 1 3 ? 8.628 6.972 -1.791 1.00 54.54 3 LYS A C 5
ATOM 8222 O O . LYS A 1 3 ? 8.219 6.030 -2.492 1.00 23.42 3 LYS A O 5
ATOM 8241 N N . VAL A 1 4 ? 8.148 7.272 -0.574 1.00 60.24 4 VAL A N 5
ATOM 8242 C CA . VAL A 1 4 ? 7.044 6.555 0.067 1.00 30.41 4 VAL A CA 5
ATOM 8243 C C . VAL A 1 4 ? 5.734 7.237 -0.306 1.00 22.41 4 VAL A C 5
ATOM 8244 O O . VAL A 1 4 ? 5.527 8.413 0.020 1.00 52.14 4 VAL A O 5
ATOM 8257 N N . VAL A 1 5 ? 4.866 6.513 -1.010 1.00 12.13 5 VAL A N 5
ATOM 8258 C CA . VAL A 1 5 ? 3.522 6.979 -1.336 1.00 2.12 5 VAL A CA 5
ATOM 8259 C C . VAL A 1 5 ? 2.506 5.986 -0.771 1.00 40.44 5 VAL A C 5
ATOM 8260 O O . VAL A 1 5 ? 2.446 4.828 -1.199 1.00 14.44 5 VAL A O 5
ATOM 8273 N N . PHE A 1 6 ? 1.732 6.437 0.222 1.00 1.21 6 PHE A N 5
ATOM 8274 C CA . PHE A 1 6 ? 0.641 5.657 0.789 1.00 65.35 6 PHE A CA 5
ATOM 8275 C C . PHE A 1 6 ? -0.646 5.918 -0.014 1.00 74.11 6 PHE A C 5
ATOM 8276 O O . PHE A 1 6 ? -0.973 7.062 -0.345 1.00 51.31 6 PHE A O 5
ATOM 8293 N N . LEU A 1 7 ? -1.351 4.831 -0.307 1.00 74.11 7 LEU A N 5
ATOM 8294 C CA . LEU A 1 7 ? -2.657 4.825 -0.961 1.00 0.24 7 LEU A CA 5
ATOM 8295 C C . LEU A 1 7 ? -3.649 4.102 -0.040 1.00 62.55 7 LEU A C 5
ATOM 8296 O O . LEU A 1 7 ? -3.306 3.074 0.547 1.00 12.35 7 LEU A O 5
ATOM 8312 N N . SER A 1 8 ? -4.854 4.659 0.112 1.00 72.43 8 SER A N 5
ATOM 8313 C CA . SER A 1 8 ? -5.986 3.967 0.733 1.00 23.20 8 SER A CA 5
ATOM 8314 C C . SER A 1 8 ? -7.277 4.580 0.224 1.00 0.41 8 SER A C 5
ATOM 8315 O O . SER A 1 8 ? -7.356 5.790 0.028 1.00 22.41 8 SER A O 5
ATOM 8323 N N . ASP A 1 9 ? -8.296 3.735 0.048 1.00 0.12 9 ASP A N 5
ATOM 8324 C CA . ASP A 1 9 ? -9.611 4.156 -0.464 1.00 24.22 9 ASP A CA 5
ATOM 8325 C C . ASP A 1 9 ? -10.467 4.776 0.668 1.00 51.23 9 ASP A C 5
ATOM 8326 O O . ASP A 1 9 ? -11.454 5.464 0.394 1.00 2.21 9 ASP A O 5
ATOM 8335 N N . ASP A 1 10 ? -10.050 4.562 1.940 1.00 21.41 10 ASP A N 5
ATOM 8336 C CA . ASP A 1 10 ? -10.774 5.056 3.134 1.00 51.24 10 ASP A CA 5
ATOM 8337 C C . ASP A 1 10 ? -10.006 6.224 3.804 1.00 24.23 10 ASP A C 5
ATOM 8338 O O . ASP A 1 10 ? -8.775 6.204 3.864 1.00 15.34 10 ASP A O 5
ATOM 8347 N N . GLN A 1 11 ? -10.769 7.221 4.315 1.00 52.22 11 GLN A N 5
ATOM 8348 C CA . GLN A 1 11 ? -10.234 8.458 4.933 1.00 13.21 11 GLN A CA 5
ATOM 8349 C C . GLN A 1 11 ? -9.518 8.193 6.287 1.00 51.22 11 GLN A C 5
ATOM 8350 O O . GLN A 1 11 ? -8.363 8.614 6.465 1.00 22.03 11 GLN A O 5
ATOM 8364 N N . GLU A 1 12 ? -10.211 7.484 7.223 1.00 60.34 12 GLU A N 5
ATOM 8365 C CA . GLU A 1 12 ? -9.709 7.228 8.605 1.00 35.43 12 GLU A CA 5
ATOM 8366 C C . GLU A 1 12 ? -8.351 6.513 8.587 1.00 30.44 12 GLU A C 5
ATOM 8367 O O . GLU A 1 12 ? -7.496 6.761 9.444 1.00 11.23 12 GLU A O 5
ATOM 8379 N N . ILE A 1 13 ? -8.177 5.647 7.582 1.00 51.50 13 ILE A N 5
ATOM 8380 C CA . ILE A 1 13 ? -6.952 4.876 7.384 1.00 2.33 13 ILE A CA 5
ATOM 8381 C C . ILE A 1 13 ? -5.769 5.835 7.107 1.00 1.10 13 ILE A C 5
ATOM 8382 O O . ILE A 1 13 ? -4.730 5.766 7.777 1.00 40.12 13 ILE A O 5
ATOM 8398 N N . ILE A 1 14 ? -5.980 6.733 6.118 1.00 13.32 14 ILE A N 5
ATOM 8399 C CA . ILE A 1 14 ? -4.987 7.728 5.668 1.00 75.11 14 ILE A CA 5
ATOM 8400 C C . ILE A 1 14 ? -4.535 8.625 6.836 1.00 61.33 14 ILE A C 5
ATOM 8401 O O . ILE A 1 14 ? -3.351 8.903 6.978 1.00 53.25 14 ILE A O 5
ATOM 8417 N N . GLU A 1 15 ? -5.506 9.029 7.686 1.00 24.12 15 GLU A N 5
ATOM 8418 C CA . GLU A 1 15 ? -5.268 9.937 8.833 1.00 41.45 15 GLU A CA 5
ATOM 8419 C C . GLU A 1 15 ? -4.386 9.285 9.916 1.00 63.33 15 GLU A C 5
ATOM 8420 O O . GLU A 1 15 ? -3.531 9.948 10.502 1.00 42.25 15 GLU A O 5
ATOM 8432 N N . GLU A 1 16 ? -4.599 7.983 10.159 1.00 13.40 16 GLU A N 5
ATOM 8433 C CA . GLU A 1 16 ? -3.836 7.207 11.162 1.00 61.31 16 GLU A CA 5
ATOM 8434 C C . GLU A 1 16 ? -2.409 6.904 10.691 1.00 62.10 16 GLU A C 5
ATOM 8435 O O . GLU A 1 16 ? -1.473 6.905 11.494 1.00 41.41 16 GLU A O 5
ATOM 8447 N N . VAL A 1 17 ? -2.264 6.617 9.393 1.00 74.13 17 VAL A N 5
ATOM 8448 C CA . VAL A 1 17 ? -0.953 6.406 8.755 1.00 33.32 17 VAL A CA 5
ATOM 8449 C C . VAL A 1 17 ? -0.164 7.732 8.684 1.00 70.43 17 VAL A C 5
ATOM 8450 O O . VAL A 1 17 ? 1.054 7.744 8.863 1.00 52.40 17 VAL A O 5
ATOM 8463 N N . SER A 1 18 ? -0.890 8.834 8.438 1.00 33.25 18 SER A N 5
ATOM 8464 C CA . SER A 1 18 ? -0.322 10.190 8.384 1.00 61.44 18 SER A CA 5
ATOM 8465 C C . SER A 1 18 ? 0.143 10.633 9.784 1.00 3.41 18 SER A C 5
ATOM 8466 O O . SER A 1 18 ? 1.165 11.320 9.920 1.00 23.05 18 SER A O 5
ATOM 8474 N N . LYS A 1 19 ? -0.614 10.217 10.823 1.00 64.15 19 LYS A N 5
ATOM 8475 C CA . LYS A 1 19 ? -0.270 10.481 12.228 1.00 44.24 19 LYS A CA 5
ATOM 8476 C C . LYS A 1 19 ? 0.988 9.690 12.612 1.00 41.14 19 LYS A C 5
ATOM 8477 O O . LYS A 1 19 ? 1.942 10.260 13.144 1.00 2.43 19 LYS A O 5
ATOM 8496 N N . LYS A 1 20 ? 0.974 8.377 12.289 1.00 62.20 20 LYS A N 5
ATOM 8497 C CA . LYS A 1 20 ? 2.101 7.457 12.532 1.00 3.53 20 LYS A CA 5
ATOM 8498 C C . LYS A 1 20 ? 3.378 7.945 11.831 1.00 10.52 20 LYS A C 5
ATOM 8499 O O . LYS A 1 20 ? 4.485 7.850 12.384 1.00 62.24 20 LYS A O 5
ATOM 8518 N N . ALA A 1 21 ? 3.190 8.487 10.616 1.00 24.04 21 ALA A N 5
ATOM 8519 C CA . ALA A 1 21 ? 4.268 9.070 9.824 1.00 63.30 21 ALA A CA 5
ATOM 8520 C C . ALA A 1 21 ? 4.921 10.221 10.596 1.00 20.51 21 ALA A C 5
ATOM 8521 O O . ALA A 1 21 ? 6.099 10.148 10.917 1.00 52.15 21 ALA A O 5
ATOM 8528 N N . GLU A 1 22 ? 4.094 11.220 10.967 1.00 1.12 22 GLU A N 5
ATOM 8529 C CA . GLU A 1 22 ? 4.545 12.454 11.644 1.00 50.40 22 GLU A CA 5
ATOM 8530 C C . GLU A 1 22 ? 5.295 12.145 12.958 1.00 51.01 22 GLU A C 5
ATOM 8531 O O . GLU A 1 22 ? 6.347 12.736 13.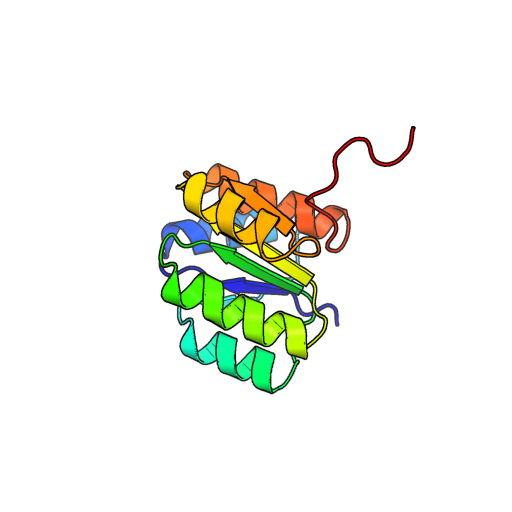231 1.00 0.21 22 GLU A O 5
ATOM 8543 N N . GLU A 1 23 ? 4.750 11.188 13.739 1.00 71.15 23 GLU A N 5
ATOM 8544 C CA . GLU A 1 23 ? 5.361 10.716 14.995 1.00 23.11 23 GLU A CA 5
ATOM 8545 C C . GLU A 1 23 ? 6.784 10.167 14.765 1.00 73.31 23 GLU A C 5
ATOM 8546 O O . GLU A 1 23 ? 7.726 10.562 15.460 1.00 31.13 23 GLU A O 5
ATOM 8558 N N . GLU A 1 24 ? 6.939 9.275 13.768 1.00 54.20 24 GLU A N 5
ATOM 8559 C CA . GLU A 1 24 ? 8.249 8.665 13.444 1.00 64.40 24 GLU A CA 5
ATOM 8560 C C . GLU A 1 24 ? 9.127 9.599 12.580 1.00 63.04 24 GLU A C 5
ATOM 8561 O O . GLU A 1 24 ? 10.297 9.287 12.333 1.00 40.14 24 GLU A O 5
ATOM 8573 N N . GLY A 1 25 ? 8.557 10.727 12.120 1.00 32.45 25 GLY A N 5
ATOM 8574 C CA . GLY A 1 25 ? 9.288 11.720 11.325 1.00 11.11 25 GLY A CA 5
ATOM 8575 C C . GLY A 1 25 ? 9.373 11.356 9.845 1.00 75.23 25 GLY A C 5
ATOM 8576 O O . GLY A 1 25 ? 10.433 11.479 9.227 1.00 14.12 25 GLY A O 5
ATOM 8580 N N . TYR A 1 26 ? 8.248 10.902 9.282 1.00 11.42 26 TYR A N 5
ATOM 8581 C CA . TYR A 1 26 ? 8.144 10.470 7.882 1.00 23.42 26 TYR A CA 5
ATOM 8582 C C . TYR A 1 26 ? 7.235 11.429 7.117 1.00 61.53 26 TYR A C 5
ATOM 8583 O O . TYR A 1 26 ? 6.125 11.739 7.574 1.00 64.43 26 TYR A O 5
ATOM 8601 N N . ASP A 1 27 ? 7.723 11.910 5.973 1.00 64.03 27 ASP A N 5
ATOM 8602 C CA . ASP A 1 27 ? 6.942 12.734 5.045 1.00 13.12 27 ASP A CA 5
ATOM 8603 C C . ASP A 1 27 ? 6.448 11.846 3.897 1.00 21.21 27 ASP A C 5
ATOM 8604 O O . ASP A 1 27 ? 7.010 11.850 2.797 1.00 74.41 27 ASP A O 5
ATOM 8613 N N . ILE A 1 28 ? 5.437 11.019 4.205 1.00 4.21 28 ILE A N 5
ATOM 8614 C CA . ILE A 1 28 ? 4.801 10.116 3.231 1.00 31.12 28 ILE A CA 5
ATOM 8615 C C . ILE A 1 28 ? 3.824 10.908 2.347 1.00 65.31 28 ILE A C 5
ATOM 8616 O O . ILE A 1 28 ? 3.041 11.714 2.865 1.00 5.21 28 ILE A O 5
ATOM 8632 N N . GLN A 1 29 ? 3.865 10.684 1.023 1.00 44.42 29 GLN A N 5
ATOM 8633 C CA . GLN A 1 29 ? 2.862 11.229 0.107 1.00 2.33 29 GLN A CA 5
ATOM 8634 C C . GLN A 1 29 ? 1.602 10.359 0.185 1.00 62.51 29 GLN A C 5
ATOM 8635 O O . GLN A 1 29 ? 1.601 9.218 -0.259 1.00 31.52 29 GLN A O 5
ATOM 8649 N N . THR A 1 30 ? 0.537 10.905 0.763 1.00 13.33 30 THR A N 5
ATOM 8650 C CA . THR A 1 30 ? -0.727 10.186 0.949 1.00 75.24 30 THR A CA 5
ATOM 8651 C C . THR A 1 30 ? -1.700 10.535 -0.188 1.00 51.15 30 THR A C 5
ATOM 8652 O O . THR A 1 30 ? -1.701 11.665 -0.692 1.00 61.32 30 THR A O 5
ATOM 8663 N N . SER A 1 31 ? -2.487 9.534 -0.605 1.00 4.33 31 SER A N 5
ATOM 8664 C CA . SER A 1 31 ? -3.483 9.663 -1.674 1.00 55.32 31 SER A CA 5
ATOM 8665 C C . SER A 1 31 ? -4.664 8.726 -1.394 1.00 60.15 31 SER A C 5
ATOM 8666 O O . SER A 1 31 ? -4.500 7.663 -0.776 1.00 71.03 31 SER A O 5
ATOM 8674 N N . ASN A 1 32 ? -5.850 9.147 -1.846 1.00 61.45 32 ASN A N 5
ATOM 8675 C CA . ASN A 1 32 ? -7.093 8.372 -1.731 1.00 72.15 32 ASN A CA 5
ATOM 8676 C C . ASN A 1 32 ? -7.462 7.730 -3.080 1.00 53.12 32 ASN A C 5
ATOM 8677 O O . ASN A 1 32 ? -7.991 6.615 -3.109 1.00 5.45 32 ASN A O 5
ATOM 8688 N N . ASP A 1 33 ? -7.153 8.431 -4.197 1.00 21.25 33 ASP A N 5
ATOM 8689 C CA . ASP A 1 33 ? -7.529 7.991 -5.560 1.00 12.14 33 ASP A CA 5
ATOM 8690 C C . ASP A 1 33 ? -6.505 6.987 -6.123 1.00 4.21 33 ASP A C 5
ATOM 8691 O O . ASP A 1 33 ? -5.350 7.338 -6.398 1.00 15.42 33 ASP A O 5
ATOM 8700 N N . LYS A 1 34 ? -6.967 5.735 -6.292 1.00 2.22 34 LYS A N 5
ATOM 8701 C CA . LYS A 1 34 ? -6.149 4.611 -6.772 1.00 74.42 34 LYS A CA 5
ATOM 8702 C C . LYS A 1 34 ? -5.743 4.776 -8.256 1.00 45.54 34 LYS A C 5
ATOM 8703 O O . LYS A 1 34 ? -4.642 4.381 -8.639 1.00 34.52 34 LYS A O 5
ATOM 8722 N N . LYS A 1 35 ? -6.641 5.379 -9.071 1.00 41.01 35 LYS A N 5
ATOM 8723 C CA . LYS A 1 35 ? -6.428 5.560 -10.530 1.00 75.25 35 LYS A CA 5
ATOM 8724 C C . LYS A 1 35 ? -5.242 6.505 -10.812 1.00 23.31 35 LYS A C 5
ATOM 8725 O O . LYS A 1 35 ? -4.467 6.281 -11.751 1.00 22.55 35 LYS A O 5
ATOM 8744 N N . GLU A 1 36 ? -5.125 7.555 -9.971 1.00 3.21 36 GLU A N 5
ATOM 8745 C CA . GLU A 1 36 ? -3.992 8.494 -9.996 1.00 4.12 36 GLU A CA 5
ATOM 8746 C C . GLU A 1 36 ? -2.688 7.725 -9.757 1.00 62.44 36 GLU A C 5
ATOM 8747 O O . GLU A 1 36 ? -1.731 7.859 -10.509 1.00 14.35 36 GLU A O 5
ATOM 8759 N N . ILE A 1 37 ? -2.719 6.872 -8.725 1.00 73.43 37 ILE A N 5
ATOM 8760 C CA . ILE A 1 37 ? -1.551 6.127 -8.248 1.00 50.35 37 ILE A CA 5
ATOM 8761 C C . ILE A 1 37 ? -1.034 5.123 -9.304 1.00 45.12 37 ILE A C 5
ATOM 8762 O O . ILE A 1 37 ? 0.179 5.026 -9.508 1.00 1.01 37 ILE A O 5
ATOM 8778 N N . ILE A 1 38 ? -1.961 4.417 -9.990 1.00 21.44 38 ILE A N 5
ATOM 8779 C CA . ILE A 1 38 ? -1.628 3.491 -11.106 1.00 2.24 38 ILE A CA 5
ATOM 8780 C C . ILE A 1 38 ? -0.814 4.242 -12.194 1.00 14.53 38 ILE A C 5
ATOM 8781 O O . ILE A 1 38 ? 0.188 3.732 -12.720 1.00 55.31 38 ILE A O 5
ATOM 8797 N N . ASP A 1 39 ? -1.231 5.497 -12.436 1.00 13.11 39 ASP A N 5
ATOM 8798 C CA . ASP A 1 39 ? -0.654 6.382 -13.455 1.00 20.12 39 ASP A CA 5
ATOM 8799 C C . ASP A 1 39 ? 0.726 6.927 -13.023 1.00 4.25 39 ASP A C 5
ATOM 8800 O O . ASP A 1 39 ? 1.605 7.144 -13.854 1.00 11.33 39 ASP A O 5
ATOM 8809 N N . ARG A 1 40 ? 0.902 7.138 -11.708 1.00 74.34 40 ARG A N 5
ATOM 8810 C CA . ARG A 1 40 ? 2.185 7.610 -11.127 1.00 61.34 40 ARG A CA 5
ATOM 8811 C C . ARG A 1 40 ? 3.229 6.481 -11.145 1.00 61.41 40 ARG A C 5
ATOM 8812 O O . ARG A 1 40 ? 4.436 6.726 -11.262 1.00 11.24 40 ARG A O 5
ATOM 8833 N N . LEU A 1 41 ? 2.731 5.239 -11.029 1.00 4.32 41 LEU A N 5
ATOM 8834 C CA . LEU A 1 41 ? 3.544 4.025 -11.161 1.00 61.12 41 LEU A CA 5
ATOM 8835 C C . LEU A 1 41 ? 3.951 3.799 -12.643 1.00 75.14 41 LEU A C 5
ATOM 8836 O O . LEU A 1 41 ? 5.024 3.254 -12.910 1.00 45.51 41 LEU A O 5
ATOM 8852 N N . LYS A 1 42 ? 3.080 4.229 -13.598 1.00 35.40 42 LYS A N 5
ATOM 8853 C CA . LYS A 1 42 ? 3.421 4.243 -15.054 1.00 21.21 42 LYS A CA 5
ATOM 8854 C C . LYS A 1 42 ? 4.661 5.126 -15.326 1.00 22.41 42 LYS A C 5
ATOM 8855 O O . LYS A 1 42 ? 5.438 4.862 -16.246 1.00 22.21 42 LYS A O 5
ATOM 8874 N N . ARG A 1 43 ? 4.793 6.189 -14.510 1.00 62.04 43 ARG A N 5
ATOM 8875 C CA . ARG A 1 43 ? 5.900 7.164 -14.590 1.00 44.20 43 ARG A CA 5
ATOM 8876 C C . ARG A 1 43 ? 7.149 6.674 -13.824 1.00 42.13 43 ARG A C 5
ATOM 8877 O O . ARG A 1 43 ? 8.196 7.329 -13.873 1.00 63.01 43 ARG A O 5
ATOM 8898 N N . ARG A 1 44 ? 7.010 5.523 -13.106 1.00 64.24 44 ARG A N 5
ATOM 8899 C CA . ARG A 1 44 ? 8.083 4.907 -12.267 1.00 11.21 44 ARG A CA 5
ATOM 8900 C C . ARG A 1 44 ? 8.514 5.875 -11.143 1.00 63.14 44 ARG A C 5
ATOM 8901 O O . ARG A 1 44 ? 9.627 5.785 -10.607 1.00 0.10 44 ARG A O 5
ATOM 8922 N N . ASN A 1 45 ? 7.571 6.746 -10.750 1.00 44.53 45 ASN A N 5
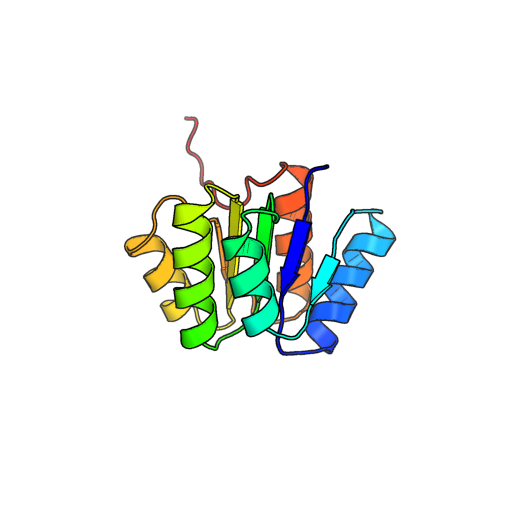ATOM 8923 C CA . ASN A 1 45 ? 7.831 7.916 -9.891 1.00 75.12 45 ASN A CA 5
ATOM 8924 C C . ASN A 1 45 ? 7.927 7.529 -8.401 1.00 64.33 45 ASN A C 5
ATOM 8925 O O . ASN A 1 45 ? 8.461 8.287 -7.587 1.00 42.11 45 ASN A O 5
ATOM 8936 N N . ILE A 1 46 ? 7.436 6.325 -8.067 1.00 22.40 46 ILE A N 5
ATOM 8937 C CA . ILE A 1 46 ? 7.309 5.853 -6.677 1.00 64.51 46 ILE A CA 5
ATOM 8938 C C . ILE A 1 46 ? 8.357 4.754 -6.399 1.00 1.22 46 ILE A C 5
ATOM 8939 O O . ILE A 1 46 ? 8.524 3.837 -7.213 1.00 3.22 46 ILE A O 5
ATOM 8955 N N . ASP A 1 47 ? 9.072 4.870 -5.256 1.00 30.42 47 ASP A N 5
ATOM 8956 C CA . ASP A 1 47 ? 10.138 3.916 -4.856 1.00 42.34 47 ASP A CA 5
ATOM 8957 C C . ASP A 1 47 ? 9.540 2.764 -4.050 1.00 52.33 47 ASP A C 5
ATOM 8958 O O . ASP A 1 47 ? 9.927 1.597 -4.197 1.00 23.43 47 ASP A O 5
ATOM 8967 N N . MET A 1 48 ? 8.614 3.126 -3.163 1.00 64.31 48 MET A N 5
ATOM 8968 C CA . MET A 1 48 ? 7.882 2.192 -2.323 1.00 64.44 48 MET A CA 5
ATOM 8969 C C . MET A 1 48 ? 6.461 2.720 -2.120 1.00 63.11 48 MET A C 5
ATOM 8970 O O . MET A 1 48 ? 6.254 3.915 -1.875 1.00 51.33 48 MET A O 5
ATOM 8984 N N . ILE A 1 49 ? 5.491 1.819 -2.229 1.00 22.32 49 ILE A N 5
ATOM 8985 C CA . ILE A 1 49 ? 4.069 2.145 -2.180 1.00 73.31 49 ILE A CA 5
ATOM 8986 C C . ILE A 1 49 ? 3.366 1.169 -1.234 1.00 13.51 49 ILE A C 5
ATOM 8987 O O . ILE A 1 49 ? 3.681 -0.017 -1.211 1.00 42.40 49 ILE A O 5
ATOM 9003 N N . ILE A 1 50 ? 2.442 1.691 -0.421 1.00 34.11 50 ILE A N 5
ATOM 9004 C CA . ILE A 1 50 ? 1.680 0.902 0.556 1.00 31.42 50 ILE A CA 5
ATOM 9005 C C . ILE A 1 50 ? 0.186 1.154 0.316 1.00 72.53 50 ILE A C 5
ATOM 9006 O O . ILE A 1 50 ? -0.303 2.248 0.568 1.00 42.04 50 ILE A O 5
ATOM 9022 N N . VAL A 1 51 ? -0.514 0.149 -0.220 1.00 2.35 51 VAL A N 5
ATOM 9023 C CA . VAL A 1 51 ? -1.941 0.246 -0.576 1.00 20.41 51 VAL A CA 5
ATOM 9024 C C . VAL A 1 51 ? -2.800 -0.423 0.501 1.00 63.01 51 VAL A C 5
ATOM 9025 O O . VAL A 1 51 ? -2.469 -1.511 0.970 1.00 54.44 51 VAL A O 5
ATOM 9038 N N . LYS A 1 52 ? -3.893 0.251 0.893 1.00 20.31 52 LYS A N 5
ATOM 9039 C CA . LYS A 1 52 ? -4.912 -0.303 1.782 1.00 51.10 52 LYS A CA 5
ATOM 9040 C C . LYS A 1 52 ? -6.290 -0.198 1.087 1.00 31.11 52 LYS A C 5
ATOM 9041 O O . LYS A 1 52 ? -6.859 0.893 0.954 1.00 0.11 52 LYS A O 5
ATOM 9060 N N . THR A 1 53 ? -6.776 -1.354 0.627 1.00 23.32 53 THR A N 5
ATOM 9061 C CA . THR A 1 53 ? -8.118 -1.546 0.058 1.00 55.25 53 THR A CA 5
ATOM 9062 C C . THR A 1 53 ? -8.341 -3.050 -0.103 1.00 3.34 53 THR A C 5
ATOM 9063 O O . THR A 1 53 ? -7.390 -3.838 -0.050 1.00 40.05 53 THR A O 5
ATOM 9074 N N . GLU A 1 54 ? -9.603 -3.452 -0.251 1.00 42.33 54 GLU A N 5
ATOM 9075 C CA . GLU A 1 54 ? -9.982 -4.869 -0.428 1.00 15.43 54 GLU A CA 5
ATOM 9076 C C . GLU A 1 54 ? -10.307 -5.177 -1.896 1.00 70.01 54 GLU A C 5
ATOM 9077 O O . GLU A 1 54 ? -10.494 -6.351 -2.245 1.00 60.21 54 GLU A O 5
ATOM 9089 N N . ASP A 1 55 ? -10.377 -4.135 -2.757 1.00 4.50 55 ASP A N 5
ATOM 9090 C CA . ASP A 1 55 ? -10.788 -4.292 -4.161 1.00 11.22 55 ASP A CA 5
ATOM 9091 C C . ASP A 1 55 ? -9.689 -5.040 -4.939 1.00 3.41 55 ASP A C 5
ATOM 9092 O O . ASP A 1 55 ? -8.745 -4.431 -5.444 1.00 72.12 55 ASP A O 5
ATOM 9101 N N . LYS A 1 56 ? -9.851 -6.367 -5.007 1.00 42.41 56 LYS A N 5
ATOM 9102 C CA . LYS A 1 56 ? -8.838 -7.325 -5.513 1.00 44.53 56 LYS A CA 5
ATOM 9103 C C . LYS A 1 56 ? -8.389 -7.016 -6.956 1.00 64.30 56 LYS A C 5
ATOM 9104 O O . LYS A 1 56 ? -7.220 -7.221 -7.319 1.00 54.23 56 LYS A O 5
ATOM 9123 N N . GLU A 1 57 ? -9.348 -6.510 -7.752 1.00 11.32 57 GLU A N 5
ATOM 9124 C CA . GLU A 1 57 ? -9.161 -6.208 -9.178 1.00 74.42 57 GLU A CA 5
ATOM 9125 C C . GLU A 1 57 ? -8.190 -5.028 -9.368 1.00 15.43 57 GLU A C 5
ATOM 9126 O O . GLU A 1 57 ? -7.281 -5.091 -10.201 1.00 23.13 57 GLU A O 5
ATOM 9138 N N . SER A 1 58 ? -8.385 -3.965 -8.561 1.00 71.25 58 SER A N 5
ATOM 9139 C CA . SER A 1 58 ? -7.547 -2.757 -8.621 1.00 4.11 58 SER A CA 5
ATOM 9140 C C . SER A 1 58 ? -6.160 -3.031 -8.025 1.00 52.43 58 SER A C 5
ATOM 9141 O O . SER A 1 58 ? -5.157 -2.617 -8.604 1.00 25.42 58 SER A O 5
ATOM 9149 N N . ILE A 1 59 ? -6.131 -3.750 -6.871 1.00 4.54 59 ILE A N 5
ATOM 9150 C CA . ILE A 1 59 ? -4.885 -4.167 -6.185 1.00 0.30 59 ILE A CA 5
ATOM 9151 C C . ILE A 1 59 ? -3.923 -4.843 -7.184 1.00 51.43 59 ILE A C 5
ATOM 9152 O O . ILE A 1 59 ? -2.751 -4.469 -7.274 1.00 50.50 59 ILE A O 5
ATOM 9168 N N . SER A 1 60 ? -4.478 -5.808 -7.950 1.00 44.32 60 SER A N 5
ATOM 9169 C CA . SER A 1 60 ? -3.772 -6.528 -9.018 1.00 72.41 60 SER A CA 5
ATOM 9170 C C . SER A 1 60 ? -3.065 -5.551 -9.979 1.00 43.13 60 SER A C 5
ATOM 9171 O O . SER A 1 60 ? -1.880 -5.720 -10.268 1.00 42.01 60 SER A O 5
ATOM 9179 N N . GLU A 1 61 ? -3.797 -4.496 -10.405 1.00 13.44 61 GLU A N 5
ATOM 9180 C CA . GLU A 1 61 ? -3.300 -3.507 -11.373 1.00 11.52 61 GLU A CA 5
ATOM 9181 C C . GLU A 1 61 ? -2.141 -2.679 -10.789 1.00 45.14 61 GLU A C 5
ATOM 9182 O O . GLU A 1 61 ? -1.133 -2.486 -11.477 1.00 12.14 61 GLU A O 5
ATOM 9194 N N . ILE A 1 62 ? -2.284 -2.221 -9.514 1.00 2.11 62 ILE A N 5
ATOM 9195 C CA . ILE A 1 62 ? -1.207 -1.507 -8.791 1.00 32.34 62 ILE A CA 5
ATOM 9196 C C . ILE A 1 62 ? 0.106 -2.331 -8.854 1.00 62.20 62 ILE A C 5
ATOM 9197 O O . ILE A 1 62 ? 1.113 -1.844 -9.367 1.00 35.14 62 ILE A O 5
ATOM 9213 N N . ILE A 1 63 ? 0.028 -3.597 -8.393 1.00 74.24 63 ILE A N 5
ATOM 9214 C CA . ILE A 1 63 ? 1.191 -4.505 -8.286 1.00 10.43 63 ILE A CA 5
ATOM 9215 C C . ILE A 1 63 ? 1.878 -4.691 -9.652 1.00 70.52 63 ILE A C 5
ATOM 9216 O O . ILE A 1 63 ? 3.094 -4.643 -9.738 1.00 23.52 63 ILE A O 5
ATOM 9232 N N . LYS A 1 64 ? 1.060 -4.852 -10.716 1.00 71.00 64 LYS A N 5
ATOM 9233 C CA . LYS A 1 64 ? 1.548 -5.006 -12.107 1.00 5.20 64 LYS A CA 5
ATOM 9234 C C . LYS A 1 64 ? 2.420 -3.811 -12.521 1.00 75.04 64 LYS A C 5
ATOM 9235 O O . LYS A 1 64 ? 3.484 -3.991 -13.123 1.00 34.33 64 LYS A O 5
ATOM 9254 N N . GLN A 1 65 ? 1.953 -2.596 -12.176 1.00 65.12 65 GLN A N 5
ATOM 9255 C CA . GLN A 1 65 ? 2.687 -1.352 -12.457 1.00 33.52 65 GLN A CA 5
ATOM 9256 C C . GLN A 1 65 ? 4.008 -1.302 -11.657 1.00 5.15 65 GLN A C 5
ATOM 9257 O O . GLN A 1 65 ? 5.049 -0.907 -12.180 1.00 63.04 65 GLN A O 5
ATOM 9271 N N . VAL A 1 66 ? 3.939 -1.728 -10.382 1.00 21.11 66 VAL A N 5
ATOM 9272 C CA . VAL A 1 66 ? 5.081 -1.696 -9.448 1.00 52.33 66 VAL A CA 5
ATOM 9273 C C . VAL A 1 66 ? 6.186 -2.692 -9.875 1.00 63.32 66 VAL A C 5
ATOM 9274 O O . VAL A 1 66 ? 7.376 -2.379 -9.779 1.00 63.11 66 VAL A O 5
ATOM 9287 N N . LEU A 1 67 ? 5.770 -3.882 -10.353 1.00 24.11 67 LEU A N 5
ATOM 9288 C CA . LEU A 1 67 ? 6.693 -4.938 -10.818 1.00 22.21 67 LEU A CA 5
ATOM 9289 C C . LEU A 1 67 ? 7.436 -4.458 -12.078 1.00 35.33 67 LEU A C 5
ATOM 9290 O O . LEU A 1 67 ? 8.638 -4.692 -12.234 1.00 13.41 67 LEU A O 5
ATOM 9306 N N . ASP A 1 68 ? 6.680 -3.754 -12.951 1.00 52.13 68 ASP A N 5
ATOM 9307 C CA . ASP A 1 68 ? 7.210 -3.086 -14.154 1.00 4.15 68 ASP A CA 5
ATOM 9308 C C . ASP A 1 68 ? 8.251 -2.016 -13.761 1.00 22.34 68 ASP A C 5
ATOM 9309 O O . ASP A 1 68 ? 9.311 -1.909 -14.383 1.00 71.12 68 ASP A O 5
ATOM 9318 N N . SER A 1 69 ? 7.947 -1.262 -12.686 1.00 63.42 69 SER A N 5
ATOM 9319 C CA . SER A 1 69 ? 8.799 -0.165 -12.198 1.00 30.32 69 SER A CA 5
ATOM 9320 C C . SER A 1 69 ? 10.036 -0.700 -11.450 1.00 61.51 69 SER A C 5
ATOM 9321 O O . SER A 1 69 ? 11.094 -0.067 -11.462 1.00 21.20 69 SER A O 5
ATOM 9329 N N . GLY A 1 70 ? 9.894 -1.886 -10.829 1.00 31.14 70 GLY A N 5
ATOM 9330 C CA . GLY A 1 70 ? 10.926 -2.453 -9.959 1.00 34.32 70 GLY A CA 5
ATOM 9331 C C . GLY A 1 70 ? 10.954 -1.795 -8.583 1.00 13.01 70 GLY A C 5
ATOM 9332 O O . GLY A 1 70 ? 12.017 -1.657 -7.970 1.00 2.54 70 GLY A O 5
ATOM 9336 N N . ALA A 1 71 ? 9.767 -1.395 -8.095 1.00 4.24 71 ALA A N 5
ATOM 9337 C CA . ALA A 1 71 ? 9.602 -0.722 -6.792 1.00 41.15 71 ALA A CA 5
ATOM 9338 C C . ALA A 1 71 ? 9.130 -1.726 -5.719 1.00 61.13 71 ALA A C 5
ATOM 9339 O O . ALA A 1 71 ? 8.814 -2.875 -6.037 1.00 44.52 71 ALA A O 5
ATOM 9346 N N . LYS A 1 72 ? 9.094 -1.287 -4.448 1.00 51.35 72 LYS A N 5
ATOM 9347 C CA . LYS A 1 72 ? 8.534 -2.084 -3.331 1.00 2.02 72 LYS A CA 5
ATOM 9348 C C . LYS A 1 72 ? 7.033 -1.777 -3.203 1.00 22.32 72 LYS A C 5
ATOM 9349 O O . LYS A 1 72 ? 6.619 -0.640 -3.421 1.00 60.33 72 LYS A O 5
ATOM 9368 N N . VAL A 1 73 ? 6.230 -2.797 -2.848 1.00 60.13 73 VAL A N 5
ATOM 9369 C CA . VAL A 1 73 ? 4.764 -2.661 -2.690 1.00 63.25 73 VAL A CA 5
ATOM 9370 C C . VAL A 1 73 ? 4.258 -3.521 -1.520 1.00 41.53 73 VAL A C 5
ATOM 9371 O O . VAL A 1 73 ? 4.564 -4.708 -1.437 1.00 62.04 73 VAL A O 5
ATOM 9384 N N . LEU A 1 74 ? 3.484 -2.892 -0.620 1.00 23.41 74 LEU A N 5
ATOM 9385 C CA . LEU A 1 74 ? 2.838 -3.556 0.513 1.00 50.35 74 LEU A CA 5
ATOM 9386 C C . LEU A 1 74 ? 1.330 -3.519 0.291 1.00 40.24 74 LEU A C 5
ATOM 9387 O O . LEU A 1 74 ? 0.750 -2.440 0.149 1.00 41.20 74 LEU A O 5
ATOM 9403 N N . ILE A 1 75 ? 0.713 -4.695 0.223 1.00 35.25 75 ILE A N 5
ATOM 9404 C CA . ILE A 1 75 ? -0.730 -4.832 0.076 1.00 4.33 75 ILE A CA 5
ATOM 9405 C C . ILE A 1 75 ? -1.347 -5.126 1.441 1.00 2.10 75 ILE A C 5
ATOM 9406 O O . ILE A 1 75 ? -0.978 -6.102 2.109 1.00 74.31 75 ILE A O 5
ATOM 9422 N N . LEU A 1 76 ? -2.260 -4.243 1.852 1.00 45.23 76 LEU A N 5
ATOM 9423 C CA . LEU A 1 76 ? -2.983 -4.336 3.113 1.00 13.11 76 LEU A CA 5
ATOM 9424 C C . LEU A 1 76 ? -4.469 -4.524 2.803 1.00 3.10 76 LEU A C 5
ATOM 9425 O O . LEU A 1 76 ? -5.091 -3.680 2.147 1.00 43.33 76 LEU A O 5
ATOM 9441 N N . SER A 1 77 ? -5.020 -5.648 3.263 1.00 43.03 77 SER A N 5
ATOM 9442 C CA . SER A 1 77 ? -6.436 -5.993 3.080 1.00 1.44 77 SER A CA 5
ATOM 9443 C C . SER A 1 77 ? -6.941 -6.626 4.374 1.00 71.44 77 SER A C 5
ATOM 9444 O O . SER A 1 77 ? -6.189 -7.348 5.046 1.00 61.24 77 SER A O 5
ATOM 9452 N N . SER A 1 78 ? -8.203 -6.348 4.728 1.00 21.14 78 SER A N 5
ATOM 9453 C CA . SER A 1 78 ? -8.803 -6.831 5.981 1.00 65.15 78 SER A CA 5
ATOM 9454 C C . SER A 1 78 ? -9.010 -8.349 5.940 1.00 61.34 78 SER A C 5
ATOM 9455 O O . SER A 1 78 ? -8.843 -9.041 6.953 1.00 3.42 78 SER A O 5
ATOM 9463 N N . ASP A 1 79 ? -9.343 -8.851 4.742 1.00 11.02 79 ASP A N 5
ATOM 9464 C CA . ASP A 1 79 ? -9.626 -10.267 4.508 1.00 51.15 79 ASP A CA 5
ATOM 9465 C C . ASP A 1 79 ? -8.322 -11.027 4.157 1.00 13.20 79 ASP A C 5
ATOM 9466 O O . ASP A 1 79 ? -7.592 -10.663 3.213 1.00 20.22 79 ASP A O 5
ATOM 9475 N N . GLU A 1 80 ? -8.055 -12.093 4.933 1.00 14.35 80 GLU A N 5
ATOM 9476 C CA . GLU A 1 80 ? -6.822 -12.897 4.840 1.00 42.42 80 GLU A CA 5
ATOM 9477 C C . GLU A 1 80 ? -6.763 -13.761 3.559 1.00 32.22 80 GLU A C 5
ATOM 9478 O O . GLU A 1 80 ? -5.673 -14.168 3.140 1.00 64.23 80 GLU A O 5
ATOM 9490 N N . ASN A 1 81 ? -7.932 -14.039 2.941 1.00 11.54 81 ASN A N 5
ATOM 9491 C CA . ASN A 1 81 ? -8.006 -14.824 1.689 1.00 75.43 81 ASN A CA 5
ATOM 9492 C C . ASN A 1 81 ? -7.690 -13.924 0.483 1.00 61.20 81 ASN A C 5
ATOM 9493 O O . ASN A 1 81 ? -7.175 -14.410 -0.525 1.00 12.24 81 ASN A O 5
ATOM 9504 N N . ILE A 1 82 ? -8.021 -12.610 0.591 1.00 44.34 82 ILE A N 5
ATOM 9505 C CA . ILE A 1 82 ? -7.597 -11.597 -0.400 1.00 3.01 82 ILE A CA 5
ATOM 9506 C C . ILE A 1 82 ? -6.066 -11.527 -0.404 1.00 43.44 82 ILE A C 5
ATOM 9507 O O . ILE A 1 82 ? -5.446 -11.666 -1.457 1.00 5.13 82 ILE A O 5
ATOM 9523 N N . ILE A 1 83 ? -5.484 -11.363 0.810 1.00 23.04 83 ILE A N 5
ATOM 9524 C CA . ILE A 1 83 ? -4.021 -11.377 1.016 1.00 60.24 83 ILE A CA 5
ATOM 9525 C C . ILE A 1 83 ? -3.388 -12.638 0.378 1.00 10.24 83 ILE A C 5
ATOM 9526 O O . ILE A 1 83 ? -2.419 -12.524 -0.374 1.00 65.30 83 ILE A O 5
ATOM 9542 N N . GLU A 1 84 ? -4.016 -13.813 0.619 1.00 45.14 84 GLU A N 5
ATOM 9543 C CA . GLU A 1 84 ? -3.546 -15.106 0.086 1.00 15.33 84 GLU A CA 5
ATOM 9544 C C . GLU A 1 84 ? -3.528 -15.096 -1.455 1.00 71.10 84 GLU A C 5
ATOM 9545 O O . GLU A 1 84 ? -2.529 -15.500 -2.070 1.00 35.31 84 GLU A O 5
ATOM 9557 N N . SER A 1 85 ? -4.635 -14.608 -2.064 1.00 5.44 85 SER A N 5
ATOM 9558 C CA . SER A 1 85 ? -4.777 -14.517 -3.530 1.00 2.24 85 SER A CA 5
ATOM 9559 C C . SER A 1 85 ? -3.661 -13.650 -4.139 1.00 41.30 85 SER A C 5
ATOM 9560 O O . SER A 1 85 ? -3.103 -13.988 -5.177 1.00 42.15 85 SER A O 5
ATOM 9568 N N . ILE A 1 86 ? -3.327 -12.560 -3.437 1.00 12.21 86 ILE A N 5
ATOM 9569 C CA . ILE A 1 86 ? -2.302 -11.598 -3.863 1.00 24.43 86 ILE A CA 5
ATOM 9570 C C . ILE A 1 86 ? -0.882 -12.223 -3.803 1.00 43.23 86 ILE A C 5
ATOM 9571 O O . ILE A 1 86 ? -0.042 -11.951 -4.670 1.00 42.03 86 ILE A O 5
ATOM 9587 N N . ARG A 1 87 ? -0.648 -13.098 -2.800 1.00 22.40 87 ARG A N 5
ATOM 9588 C CA . ARG A 1 87 ? 0.650 -13.796 -2.632 1.00 61.33 87 ARG A CA 5
ATOM 9589 C C . ARG A 1 87 ? 0.881 -14.837 -3.747 1.00 21.11 87 ARG A C 5
ATOM 9590 O O . ARG A 1 87 ? 1.984 -14.942 -4.284 1.00 33.25 87 ARG A O 5
ATOM 9611 N N . LYS A 1 88 ? -0.171 -15.615 -4.072 1.00 23.32 88 LYS A N 5
ATOM 9612 C CA . LYS A 1 88 ? -0.058 -16.748 -5.016 1.00 1.21 88 LYS A CA 5
ATOM 9613 C C . LYS A 1 88 ? 0.028 -16.257 -6.475 1.00 74.45 88 LYS A C 5
ATOM 9614 O O . LYS A 1 88 ? 0.709 -16.877 -7.303 1.00 4.33 88 LYS A O 5
ATOM 9633 N N . GLN A 1 89 ? -0.678 -15.146 -6.782 1.00 15.24 89 GLN A N 5
ATOM 9634 C CA . GLN A 1 89 ? -0.591 -14.473 -8.093 1.00 60.40 89 GLN A CA 5
ATOM 9635 C C . GLN A 1 89 ? 0.791 -13.829 -8.277 1.00 31.53 89 GLN A C 5
ATOM 9636 O O . GLN A 1 89 ? 1.452 -14.035 -9.299 1.00 1.33 89 GLN A O 5
ATOM 9650 N N . TYR A 1 90 ? 1.207 -13.042 -7.269 1.00 51.42 90 TYR A N 5
ATOM 9651 C CA . TYR A 1 90 ? 2.464 -12.272 -7.300 1.00 62.43 90 TYR A CA 5
ATOM 9652 C C . TYR A 1 90 ? 3.320 -12.652 -6.076 1.00 54.01 90 TYR A C 5
ATOM 9653 O O . TYR A 1 90 ? 3.140 -12.081 -5.013 1.00 11.41 90 TYR A O 5
ATOM 9671 N N . PRO A 1 91 ? 4.232 -13.660 -6.178 1.00 25.41 91 PRO A N 5
ATOM 9672 C CA . PRO A 1 91 ? 5.097 -14.057 -5.032 1.00 13.44 91 PRO A CA 5
ATOM 9673 C C . PRO A 1 91 ? 6.187 -13.015 -4.683 1.00 63.22 91 PRO A C 5
ATOM 9674 O O . PRO A 1 91 ? 6.855 -13.146 -3.655 1.00 23.11 91 PRO A O 5
ATOM 9685 N N . LYS A 1 92 ? 6.380 -11.998 -5.557 1.00 54.33 92 LYS A N 5
ATOM 9686 C CA . LYS A 1 92 ? 7.351 -10.902 -5.322 1.00 74.12 92 LYS A CA 5
ATOM 9687 C C . LYS A 1 92 ? 6.769 -9.753 -4.469 1.00 41.24 92 LYS A C 5
ATOM 9688 O O . LYS A 1 92 ? 7.534 -8.895 -4.007 1.00 10.42 92 LYS A O 5
ATOM 9707 N N . VAL A 1 93 ? 5.432 -9.710 -4.284 1.00 4.30 93 VAL A N 5
ATOM 9708 C CA . VAL A 1 93 ? 4.775 -8.616 -3.531 1.00 11.32 93 VAL A CA 5
ATOM 9709 C C . VAL A 1 93 ? 4.964 -8.820 -2.013 1.00 24.11 93 VAL A C 5
ATOM 9710 O O . VAL A 1 93 ? 5.103 -9.961 -1.543 1.00 71.43 93 VAL A O 5
ATOM 9723 N N . GLU A 1 94 ? 4.993 -7.714 -1.254 1.00 34.42 94 GLU A N 5
ATOM 9724 C CA . GLU A 1 94 ? 4.927 -7.763 0.214 1.00 31.02 94 GLU A CA 5
ATOM 9725 C C . GLU A 1 94 ? 3.451 -7.659 0.609 1.00 54.12 94 GLU A C 5
ATOM 9726 O O . GLU A 1 94 ? 2.737 -6.791 0.105 1.00 63.20 94 GLU A O 5
ATOM 9738 N N . THR A 1 95 ? 2.985 -8.549 1.486 1.00 60.31 95 THR A N 5
ATOM 9739 C CA . THR A 1 95 ? 1.576 -8.589 1.928 1.00 44.10 95 THR A CA 5
ATOM 9740 C C . THR A 1 95 ? 1.496 -8.625 3.454 1.00 5.51 95 THR A C 5
ATOM 9741 O O . THR A 1 95 ? 2.409 -9.125 4.112 1.00 62.21 95 THR A O 5
ATOM 9752 N N . ARG A 1 96 ? 0.399 -8.083 4.001 1.00 15.20 96 ARG A N 5
ATOM 9753 C CA . ARG A 1 96 ? 0.098 -8.141 5.434 1.00 21.24 96 ARG A CA 5
ATOM 9754 C C . ARG A 1 96 ? -1.394 -7.887 5.634 1.00 32.01 96 ARG A C 5
ATOM 9755 O O . ARG A 1 96 ? -1.979 -7.025 4.964 1.00 23.45 96 ARG A O 5
ATOM 9776 N N . ARG A 1 97 ? -1.999 -8.627 6.559 1.00 5.02 97 ARG A N 5
ATOM 9777 C CA . ARG A 1 97 ? -3.431 -8.519 6.844 1.00 13.52 97 ARG A CA 5
ATOM 9778 C C . ARG A 1 97 ? -3.641 -7.335 7.782 1.00 12.54 97 ARG A C 5
ATOM 9779 O O . ARG A 1 97 ? -3.056 -7.298 8.861 1.00 24.12 97 ARG A O 5
ATOM 9800 N N . ALA A 1 98 ? -4.489 -6.397 7.387 1.00 62.12 98 ALA A N 5
ATOM 9801 C CA . ALA A 1 98 ? -4.766 -5.203 8.184 1.00 25.41 98 ALA A CA 5
ATOM 9802 C C . ALA A 1 98 ? -6.269 -4.996 8.197 1.00 51.13 98 ALA A C 5
ATOM 9803 O O . ALA A 1 98 ? -6.840 -4.595 7.190 1.00 54.21 98 ALA A O 5
ATOM 9810 N N . GLN A 1 99 ? -6.908 -5.317 9.326 1.00 72.42 99 GLN A N 5
ATOM 9811 C CA . GLN A 1 99 ? -8.371 -5.241 9.462 1.00 34.45 99 GLN A CA 5
ATOM 9812 C C . GLN A 1 99 ? -8.799 -3.788 9.680 1.00 1.22 99 GLN A C 5
ATOM 9813 O O . GLN A 1 99 ? -9.518 -3.203 8.857 1.00 5.14 99 GLN A O 5
ATOM 9827 N N . ASP A 1 100 ? -8.320 -3.207 10.779 1.00 31.31 100 ASP A N 5
ATOM 9828 C CA . ASP A 1 100 ? -8.650 -1.834 11.181 1.00 33.13 100 ASP A CA 5
ATOM 9829 C C . ASP A 1 100 ? -7.414 -0.924 10.978 1.00 32.44 100 ASP A C 5
ATOM 9830 O O . ASP A 1 100 ? -6.303 -1.413 10.714 1.00 75.00 100 ASP A O 5
ATOM 9839 N N . LYS A 1 101 ? -7.645 0.393 11.111 1.00 61.01 101 LYS A N 5
ATOM 9840 C CA . LYS A 1 101 ? -6.680 1.483 10.852 1.00 73.14 101 LYS A CA 5
ATOM 9841 C C . LYS A 1 101 ? -5.331 1.316 11.591 1.00 60.31 101 LYS A C 5
ATOM 9842 O O . LYS A 1 101 ? -4.293 1.808 11.128 1.00 3.22 101 LYS A O 5
ATOM 9861 N N . GLU A 1 102 ? -5.368 0.616 12.736 1.00 71.52 102 GLU A N 5
ATOM 9862 C CA . GLU A 1 102 ? -4.211 0.478 13.647 1.00 61.04 102 GLU A CA 5
ATOM 9863 C C . GLU A 1 102 ? -3.201 -0.574 13.138 1.00 63.42 102 GLU A C 5
ATOM 9864 O O . GLU A 1 102 ? -1.991 -0.394 13.291 1.00 51.13 102 GLU A O 5
ATOM 9876 N N . GLU A 1 103 ? -3.709 -1.669 12.543 1.00 53.03 103 GLU A N 5
ATOM 9877 C CA . GLU A 1 103 ? -2.868 -2.662 11.838 1.00 42.20 103 GLU A CA 5
ATOM 9878 C C . GLU A 1 103 ? -2.242 -2.070 10.563 1.00 4.33 103 GLU A C 5
ATOM 9879 O O . GLU A 1 103 ? -1.152 -2.487 10.152 1.00 5.25 103 GLU A O 5
ATOM 9891 N N . VAL A 1 104 ? -2.945 -1.104 9.946 1.00 34.43 104 VAL A N 5
ATOM 9892 C CA . VAL A 1 104 ? -2.475 -0.442 8.722 1.00 73.34 104 VAL A CA 5
ATOM 9893 C C . VAL A 1 104 ? -1.248 0.423 9.038 1.00 71.21 104 VAL A C 5
ATOM 9894 O O . VAL A 1 104 ? -0.194 0.254 8.416 1.00 25.21 104 VAL A O 5
ATOM 9907 N N . LYS A 1 105 ? -1.387 1.325 10.041 1.00 1.31 105 LYS A N 5
ATOM 9908 C CA . LYS A 1 105 ? -0.309 2.262 10.419 1.00 72.01 105 LYS A CA 5
ATOM 9909 C C . LYS A 1 105 ? 0.913 1.505 10.987 1.00 61.33 105 LYS A C 5
ATOM 9910 O O . LYS A 1 105 ? 2.059 1.925 10.779 1.00 1.13 105 LYS A O 5
ATOM 9929 N N . ASP A 1 106 ? 0.641 0.396 11.716 1.00 4.00 106 ASP A N 5
ATOM 9930 C CA . ASP A 1 106 ? 1.660 -0.591 12.141 1.00 62.23 106 ASP A CA 5
ATOM 9931 C C . ASP A 1 106 ? 2.490 -1.092 10.944 1.00 12.24 106 ASP A C 5
ATOM 9932 O O . ASP A 1 106 ? 3.723 -1.020 10.958 1.00 72.53 106 ASP A O 5
ATOM 9941 N N . ALA A 1 107 ? 1.777 -1.591 9.921 1.00 22.12 107 ALA A N 5
ATOM 9942 C CA . ALA A 1 107 ? 2.378 -2.206 8.728 1.00 71.34 107 ALA A CA 5
ATOM 9943 C C . ALA A 1 107 ? 3.241 -1.212 7.940 1.00 24.01 107 ALA A C 5
ATOM 9944 O O . ALA A 1 107 ? 4.287 -1.585 7.401 1.00 12.25 107 ALA A O 5
ATOM 9951 N N . VAL A 1 108 ? 2.778 0.048 7.896 1.00 63.41 108 VAL A N 5
ATOM 9952 C CA . VAL A 1 108 ? 3.489 1.148 7.237 1.00 53.11 108 VAL A CA 5
ATOM 9953 C C . VAL A 1 108 ? 4.832 1.417 7.947 1.00 5.43 108 VAL A C 5
ATOM 9954 O O . VAL A 1 108 ? 5.886 1.413 7.309 1.00 51.22 108 VAL A O 5
ATOM 9967 N N . GLU A 1 109 ? 4.764 1.596 9.281 1.00 60.03 109 GLU A N 5
ATOM 9968 C CA . GLU A 1 109 ? 5.940 1.840 10.146 1.00 72.43 109 GLU A CA 5
ATOM 9969 C C . GLU A 1 109 ? 7.007 0.739 9.969 1.00 40.21 109 GLU A C 5
ATOM 9970 O O . GLU A 1 109 ? 8.191 1.033 9.745 1.00 40.54 109 GLU A O 5
ATOM 9982 N N . GLU A 1 110 ? 6.534 -0.516 10.027 1.00 31.02 110 GLU A N 5
ATOM 9983 C CA . GLU A 1 110 ? 7.352 -1.726 9.872 1.00 31.14 110 GLU A CA 5
ATOM 9984 C C . GLU A 1 110 ? 8.070 -1.735 8.497 1.00 22.32 110 GLU A C 5
ATOM 9985 O O . GLU A 1 110 ? 9.272 -1.990 8.417 1.00 60.22 110 GLU A O 5
ATOM 9997 N N . PHE A 1 111 ? 7.309 -1.379 7.440 1.00 44.54 111 PHE A N 5
ATOM 9998 C CA . PHE A 1 111 ? 7.766 -1.420 6.036 1.00 33.24 111 PHE A CA 5
ATOM 9999 C C . PHE A 1 111 ? 8.906 -0.417 5.791 1.00 25.13 111 PHE A C 5
ATOM 10000 O O . PHE A 1 111 ? 9.888 -0.730 5.111 1.00 12.52 111 PHE A O 5
ATOM 10017 N N . LEU A 1 112 ? 8.760 0.788 6.369 1.00 54.42 112 LEU A N 5
ATOM 10018 C CA . LEU A 1 112 ? 9.694 1.906 6.133 1.00 22.43 112 LEU A CA 5
ATOM 10019 C C . LEU A 1 112 ? 11.012 1.698 6.894 1.00 13.21 112 LEU A C 5
ATOM 10020 O O . LEU A 1 112 ? 12.094 1.978 6.361 1.00 10.11 112 LEU A O 5
ATOM 10036 N N . LYS A 1 113 ? 10.912 1.190 8.142 1.00 74.32 113 LYS A N 5
ATOM 10037 C CA . LYS A 1 113 ? 12.091 0.907 8.992 1.00 45.10 113 LYS A CA 5
ATOM 10038 C C . LYS A 1 113 ? 12.886 -0.311 8.467 1.00 33.20 113 LYS A C 5
ATOM 10039 O O . LYS A 1 113 ? 14.090 -0.433 8.728 1.00 12.52 113 LYS A O 5
ATOM 10058 N N . GLU A 1 114 ? 12.200 -1.208 7.734 1.00 22.41 114 GLU A N 5
ATOM 10059 C CA . GLU A 1 114 ? 12.846 -2.333 7.019 1.00 44.11 114 GLU A CA 5
ATOM 10060 C C . GLU A 1 114 ? 13.257 -1.965 5.579 1.00 21.51 114 GLU A C 5
ATOM 10061 O O . GLU A 1 114 ? 13.948 -2.752 4.912 1.00 72.43 114 GLU A O 5
ATOM 10073 N N . GLY A 1 115 ? 12.815 -0.783 5.102 1.00 25.23 115 GLY A N 5
ATOM 10074 C CA . GLY A 1 115 ? 13.115 -0.310 3.741 1.00 55.54 115 GLY A CA 5
ATOM 10075 C C . GLY A 1 115 ? 12.513 -1.189 2.640 1.00 41.33 115 GLY A C 5
ATOM 10076 O O . GLY A 1 115 ? 12.971 -1.159 1.489 1.00 22.43 115 GLY A O 5
ATOM 10080 N N . GLY A 1 116 ? 11.473 -1.956 3.003 1.00 34.32 116 GLY A N 5
ATOM 10081 C CA . GLY A 1 116 ? 10.824 -2.905 2.103 1.00 33.14 116 GLY A CA 5
ATOM 10082 C C . GLY A 1 116 ? 10.223 -4.064 2.883 1.00 1.11 116 GLY A C 5
ATOM 10083 O O . GLY A 1 116 ? 9.356 -3.840 3.726 1.00 75.54 116 GLY A O 5
ATOM 10087 N N . SER A 1 117 ? 10.727 -5.284 2.635 1.00 42.13 117 SER A N 5
ATOM 10088 C CA . SER A 1 117 ? 10.184 -6.537 3.186 1.00 22.02 117 SER A CA 5
ATOM 10089 C C . SER A 1 117 ? 10.117 -6.527 4.743 1.00 0.03 117 SER A C 5
ATOM 10090 O O . SER A 1 117 ? 11.145 -6.393 5.412 1.00 3.53 117 SER A O 5
ATOM 10098 N N . LEU A 1 118 ? 8.886 -6.702 5.278 1.00 1.25 118 LEU A N 5
ATOM 10099 C CA . LEU A 1 118 ? 8.549 -6.547 6.724 1.00 52.42 118 LEU A CA 5
ATOM 10100 C C . LEU A 1 118 ? 9.423 -7.437 7.641 1.00 53.14 118 LEU A C 5
ATOM 10101 O O . LEU A 1 118 ? 10.021 -6.987 8.617 1.00 42.34 118 LEU A O 5
ATOM 10117 N N . GLU A 1 119 ? 9.482 -8.710 7.281 1.00 70.11 119 GLU A N 5
ATOM 10118 C CA . GLU A 1 119 ? 10.218 -9.769 8.016 1.00 64.40 119 GLU A CA 5
ATOM 10119 C C . GLU A 1 119 ? 11.384 -10.276 7.149 1.00 2.20 119 GLU A C 5
ATOM 10120 O O . GLU A 1 119 ? 11.954 -11.347 7.403 1.00 23.45 119 GLU A O 5
ATOM 10132 N N . HIS A 1 120 ? 11.721 -9.464 6.143 1.00 61.35 120 HIS A N 5
ATOM 10133 C CA . HIS A 1 120 ? 12.672 -9.782 5.078 1.00 64.42 120 HIS A CA 5
ATOM 10134 C C . HIS A 1 120 ? 12.229 -11.042 4.296 1.00 11.45 120 HIS A C 5
ATOM 10135 O O . HIS A 1 120 ? 12.980 -12.022 4.182 1.00 42.42 120 HIS A O 5
ATOM 10150 N N . HIS A 1 121 ? 10.958 -11.002 3.813 1.00 72.10 121 HIS A N 5
ATOM 10151 C CA . HIS A 1 121 ? 10.466 -11.864 2.707 1.00 32.51 121 HIS A CA 5
ATOM 10152 C C . HIS A 1 121 ? 11.485 -11.785 1.560 1.00 51.34 121 HIS A C 5
ATOM 10153 O O . HIS A 1 121 ? 11.810 -10.672 1.124 1.00 43.33 121 HIS A O 5
ATOM 10168 N N . HIS A 1 122 ? 11.959 -12.964 1.104 1.00 44.43 122 HIS A N 5
ATOM 10169 C CA . HIS A 1 122 ? 13.211 -13.106 0.324 1.00 71.23 122 HIS A CA 5
ATOM 10170 C C . HIS A 1 122 ? 13.310 -12.124 -0.862 1.00 61.51 122 HIS A C 5
ATOM 10171 O O . HIS A 1 122 ? 12.782 -12.355 -1.951 1.00 12.15 122 HIS A O 5
ATOM 10186 N N . HIS A 1 123 ? 13.959 -10.999 -0.564 1.00 63.45 123 HIS A N 5
ATOM 10187 C CA . HIS A 1 123 ? 14.261 -9.908 -1.487 1.00 35.12 123 HIS A CA 5
ATOM 10188 C C . HIS A 1 123 ? 15.768 -9.686 -1.400 1.00 72.01 123 HIS A C 5
ATOM 10189 O O . HIS A 1 123 ? 16.306 -9.641 -0.283 1.00 63.32 123 HIS A O 5
ATOM 10204 N N . HIS A 1 124 ? 16.436 -9.562 -2.566 1.00 72.10 124 HIS A N 5
ATOM 10205 C CA . HIS A 1 124 ? 17.907 -9.468 -2.638 1.00 10.32 124 HIS A CA 5
ATOM 10206 C C . HIS A 1 124 ? 18.425 -8.241 -1.854 1.00 13.03 124 HIS A C 5
ATOM 10207 O O . HIS A 1 124 ? 17.715 -7.226 -1.736 1.00 75.25 124 HIS A O 5
ATOM 10222 N N . HIS A 1 125 ? 19.647 -8.365 -1.313 1.00 1.20 125 HIS A N 5
ATOM 10223 C CA . HIS A 1 125 ? 20.338 -7.270 -0.616 1.00 23.12 125 HIS A CA 5
ATOM 10224 C C . HIS A 1 125 ? 20.694 -6.148 -1.636 1.00 14.32 125 HIS A C 5
ATOM 10225 O O . HIS A 1 125 ? 21.664 -6.313 -2.410 1.00 1.10 125 HIS A O 5
ATOM 10241 N N . MET A 1 1 ? 14.171 8.932 -5.336 1.00 75.54 1 MET A N 6
ATOM 10242 C CA . MET A 1 1 ? 15.036 8.650 -4.165 1.00 63.23 1 MET A CA 6
ATOM 10243 C C . MET A 1 1 ? 14.196 8.629 -2.872 1.00 40.53 1 MET A C 6
ATOM 10244 O O . MET A 1 1 ? 13.858 9.686 -2.334 1.00 4.43 1 MET A O 6
ATOM 10260 N N . GLY A 1 2 ? 13.826 7.406 -2.413 1.00 62.24 2 GLY A N 6
ATOM 10261 C CA . GLY A 1 2 ? 13.128 7.211 -1.131 1.00 32.41 2 GLY A CA 6
ATOM 10262 C C . GLY A 1 2 ? 11.722 7.796 -1.100 1.00 74.11 2 GLY A C 6
ATOM 10263 O O . GLY A 1 2 ? 11.269 8.275 -0.056 1.00 44.42 2 GLY A O 6
ATOM 10267 N N . LYS A 1 3 ? 11.029 7.773 -2.255 1.00 22.30 3 LYS A N 6
ATOM 10268 C CA . LYS A 1 3 ? 9.665 8.305 -2.382 1.00 21.21 3 LYS A CA 6
ATOM 10269 C C . LYS A 1 3 ? 8.635 7.282 -1.873 1.00 33.31 3 LYS A C 6
ATOM 10270 O O . LYS A 1 3 ? 8.370 6.273 -2.539 1.00 71.23 3 LYS A O 6
ATOM 10289 N N . VAL A 1 4 ? 8.076 7.557 -0.682 1.00 60.22 4 VAL A N 6
ATOM 10290 C CA . VAL A 1 4 ? 7.010 6.742 -0.092 1.00 34.32 4 VAL A CA 6
ATOM 10291 C C . VAL A 1 4 ? 5.657 7.384 -0.415 1.00 10.04 4 VAL A C 6
ATOM 10292 O O . VAL A 1 4 ? 5.440 8.561 -0.114 1.00 61.30 4 VAL A O 6
ATOM 10305 N N . VAL A 1 5 ? 4.765 6.614 -1.053 1.00 30.33 5 VAL A N 6
ATOM 10306 C CA . VAL A 1 5 ? 3.383 7.030 -1.324 1.00 13.44 5 VAL A CA 6
ATOM 10307 C C . VAL A 1 5 ? 2.427 5.997 -0.717 1.00 72.15 5 VAL A C 6
ATOM 10308 O O . VAL A 1 5 ? 2.465 4.818 -1.073 1.00 42.45 5 VAL A O 6
ATOM 10321 N N . PHE A 1 6 ? 1.599 6.443 0.233 1.00 63.12 6 PHE A N 6
ATOM 10322 C CA . PHE A 1 6 ? 0.582 5.608 0.863 1.00 32.14 6 PHE A CA 6
ATOM 10323 C C . PHE A 1 6 ? -0.768 5.832 0.164 1.00 43.14 6 PHE A C 6
ATOM 10324 O O . PHE A 1 6 ? -1.277 6.951 0.118 1.00 51.51 6 PHE A O 6
ATOM 10341 N N . LEU A 1 7 ? -1.327 4.757 -0.377 1.00 24.11 7 LEU A N 6
ATOM 10342 C CA . LEU A 1 7 ? -2.631 4.750 -1.044 1.00 54.24 7 LEU A CA 6
ATOM 10343 C C . LEU A 1 7 ? -3.634 3.976 -0.171 1.00 74.22 7 LEU A C 6
ATOM 10344 O O . LEU A 1 7 ? -3.286 2.924 0.357 1.00 14.10 7 LEU A O 6
ATOM 10360 N N . SER A 1 8 ? -4.857 4.512 0.010 1.00 73.42 8 SER A N 6
ATOM 10361 C CA . SER A 1 8 ? -5.959 3.817 0.711 1.00 11.15 8 SER A CA 6
ATOM 10362 C C . SER A 1 8 ? -7.306 4.333 0.234 1.00 33.53 8 SER A C 6
ATOM 10363 O O . SER A 1 8 ? -7.457 5.511 -0.042 1.00 63.24 8 SER A O 6
ATOM 10371 N N . ASP A 1 9 ? -8.297 3.441 0.209 1.00 43.25 9 ASP A N 6
ATOM 10372 C CA . ASP A 1 9 ? -9.670 3.754 -0.239 1.00 11.40 9 ASP A CA 6
ATOM 10373 C C . ASP A 1 9 ? -10.557 4.209 0.955 1.00 62.41 9 ASP A C 6
ATOM 10374 O O . ASP A 1 9 ? -11.782 4.320 0.836 1.00 3.33 9 ASP A O 6
ATOM 10383 N N . ASP A 1 10 ? -9.917 4.537 2.094 1.00 62.44 10 ASP A N 6
ATOM 10384 C CA . ASP A 1 10 ? -10.613 4.829 3.362 1.00 22.45 10 ASP A CA 6
ATOM 10385 C C . ASP A 1 10 ? -9.888 5.964 4.106 1.00 71.34 10 ASP A C 6
ATOM 10386 O O . ASP A 1 10 ? -8.672 5.894 4.297 1.00 43.25 10 ASP A O 6
ATOM 10395 N N . GLN A 1 11 ? -10.657 6.986 4.538 1.00 32.13 11 GLN A N 6
ATOM 10396 C CA . GLN A 1 11 ? -10.116 8.200 5.183 1.00 4.25 11 GLN A CA 6
ATOM 10397 C C . GLN A 1 11 ? -9.519 7.915 6.571 1.00 35.34 11 GLN A C 6
ATOM 10398 O O . GLN A 1 11 ? -8.445 8.430 6.895 1.00 0.41 11 GLN A O 6
ATOM 10412 N N . GLU A 1 12 ? -10.227 7.093 7.379 1.00 52.20 12 GLU A N 6
ATOM 10413 C CA . GLU A 1 12 ? -9.785 6.705 8.741 1.00 51.34 12 GLU A CA 6
ATOM 10414 C C . GLU A 1 12 ? -8.389 6.066 8.711 1.00 41.12 12 GLU A C 6
ATOM 10415 O O . GLU A 1 12 ? -7.576 6.296 9.601 1.00 24.43 12 GLU A O 6
ATOM 10427 N N . ILE A 1 13 ? -8.134 5.290 7.648 1.00 52.03 13 ILE A N 6
ATOM 10428 C CA . ILE A 1 13 ? -6.844 4.640 7.427 1.00 45.54 13 ILE A CA 6
ATOM 10429 C C . ILE A 1 13 ? -5.759 5.706 7.130 1.00 32.31 13 ILE A C 6
ATOM 10430 O O . ILE A 1 13 ? -4.711 5.733 7.784 1.00 61.34 13 ILE A O 6
ATOM 10446 N N . ILE A 1 14 ? -6.071 6.591 6.154 1.00 14.11 14 ILE A N 6
ATOM 10447 C CA . ILE A 1 14 ? -5.159 7.641 5.655 1.00 14.03 14 ILE A CA 6
ATOM 10448 C C . ILE A 1 14 ? -4.676 8.553 6.804 1.00 75.43 14 ILE A C 6
ATOM 10449 O O . ILE A 1 14 ? -3.490 8.849 6.894 1.00 44.43 14 ILE A O 6
ATOM 10465 N N . GLU A 1 15 ? -5.607 8.936 7.697 1.00 10.04 15 GLU A N 6
ATOM 10466 C CA . GLU A 1 15 ? -5.338 9.888 8.797 1.00 1.41 15 GLU A CA 6
ATOM 10467 C C . GLU A 1 15 ? -4.444 9.265 9.885 1.00 35.01 15 GLU A C 6
ATOM 10468 O O . GLU A 1 15 ? -3.528 9.923 10.383 1.00 1.10 15 GLU A O 6
ATOM 10480 N N . GLU A 1 16 ? -4.718 7.994 10.232 1.00 63.53 16 GLU A N 6
ATOM 10481 C CA . GLU A 1 16 ? -3.939 7.240 11.242 1.00 31.32 16 GLU A CA 6
ATOM 10482 C C . GLU A 1 16 ? -2.477 7.043 10.799 1.00 11.24 16 GLU A C 6
ATOM 10483 O O . GLU A 1 16 ? -1.544 7.210 11.595 1.00 24.11 16 GLU A O 6
ATOM 10495 N N . VAL A 1 17 ? -2.299 6.687 9.521 1.00 61.45 17 VAL A N 6
ATOM 10496 C CA . VAL A 1 17 ? -0.975 6.493 8.916 1.00 53.52 17 VAL A CA 6
ATOM 10497 C C . VAL A 1 17 ? -0.246 7.841 8.749 1.00 13.32 17 VAL A C 6
ATOM 10498 O O . VAL A 1 17 ? 0.951 7.926 9.014 1.00 63.41 17 VAL A O 6
ATOM 10511 N N . SER A 1 18 ? -0.997 8.881 8.332 1.00 40.20 18 SER A N 6
ATOM 10512 C CA . SER A 1 18 ? -0.484 10.260 8.177 1.00 73.23 18 SER A CA 6
ATOM 10513 C C . SER A 1 18 ? 0.080 10.777 9.510 1.00 72.43 18 SER A C 6
ATOM 10514 O O . SER A 1 18 ? 1.110 11.465 9.542 1.00 31.10 18 SER A O 6
ATOM 10522 N N . LYS A 1 19 ? -0.610 10.405 10.606 1.00 72.23 19 LYS A N 6
ATOM 10523 C CA . LYS A 1 19 ? -0.228 10.772 11.969 1.00 31.31 19 LYS A CA 6
ATOM 10524 C C . LYS A 1 19 ? 1.087 10.090 12.369 1.00 12.11 19 LYS A C 6
ATOM 10525 O O . LYS A 1 19 ? 2.042 10.769 12.748 1.00 3.31 19 LYS A O 6
ATOM 10544 N N . LYS A 1 20 ? 1.130 8.747 12.242 1.00 24.02 20 LYS A N 6
ATOM 10545 C CA . LYS A 1 20 ? 2.284 7.940 12.677 1.00 64.22 20 LYS A CA 6
ATOM 10546 C C . LYS A 1 20 ? 3.544 8.312 11.875 1.00 23.21 20 LYS A C 6
ATOM 10547 O O . LYS A 1 20 ? 4.649 8.423 12.433 1.00 30.34 20 LYS A O 6
ATOM 10566 N N . ALA A 1 21 ? 3.339 8.529 10.567 1.00 52.34 21 ALA A N 6
ATOM 10567 C CA . ALA A 1 21 ? 4.384 8.967 9.639 1.00 41.03 21 ALA A CA 6
ATOM 10568 C C . ALA A 1 21 ? 4.966 10.319 10.068 1.00 2.03 21 ALA A C 6
ATOM 10569 O O . ALA A 1 21 ? 6.179 10.479 10.098 1.00 73.24 21 ALA A O 6
ATOM 10576 N N . GLU A 1 22 ? 4.073 11.269 10.428 1.00 11.02 22 GLU A N 6
ATOM 10577 C CA . GLU A 1 22 ? 4.474 12.615 10.879 1.00 22.54 22 GLU A CA 6
ATOM 10578 C C . GLU A 1 22 ? 5.355 12.529 12.141 1.00 32.33 22 GLU A C 6
ATOM 10579 O O . GLU A 1 22 ? 6.425 13.142 12.190 1.00 65.13 22 GLU A O 6
ATOM 10591 N N . GLU A 1 23 ? 4.896 11.731 13.133 1.00 61.43 23 GLU A N 6
ATOM 10592 C CA . GLU A 1 23 ? 5.603 11.521 14.421 1.00 31.52 23 GLU A CA 6
ATOM 10593 C C . GLU A 1 23 ? 7.046 11.034 14.208 1.00 64.12 23 GLU A C 6
ATOM 10594 O O . GLU A 1 23 ? 7.977 11.523 14.854 1.00 5.14 23 GLU A O 6
ATOM 10606 N N . GLU A 1 24 ? 7.216 10.081 13.280 1.00 0.55 24 GLU A N 6
ATOM 10607 C CA . GLU A 1 24 ? 8.535 9.511 12.951 1.00 34.13 24 GLU A CA 6
ATOM 10608 C C . GLU A 1 24 ? 9.319 10.406 11.960 1.00 42.12 24 GLU A C 6
ATOM 10609 O O . GLU A 1 24 ? 10.536 10.252 11.807 1.00 60.41 24 GLU A O 6
ATOM 10621 N N . GLY A 1 25 ? 8.603 11.321 11.284 1.00 73.35 25 GLY A N 6
ATOM 10622 C CA . GLY A 1 25 ? 9.197 12.230 10.298 1.00 44.32 25 GLY A CA 6
ATOM 10623 C C . GLY A 1 25 ? 9.288 11.626 8.901 1.00 24.10 25 GLY A C 6
ATOM 10624 O O . GLY A 1 25 ? 10.028 12.141 8.052 1.00 40.34 25 GLY A O 6
ATOM 10628 N N . TYR A 1 26 ? 8.552 10.523 8.665 1.00 32.01 26 TYR A N 6
ATOM 10629 C CA . TYR A 1 26 ? 8.477 9.872 7.350 1.00 11.41 26 TYR A CA 6
ATOM 10630 C C . TYR A 1 26 ? 7.687 10.742 6.360 1.00 51.13 26 TYR A C 6
ATOM 10631 O O . TYR A 1 26 ? 6.471 10.923 6.513 1.00 22.51 26 TYR A O 6
ATOM 10649 N N . ASP A 1 27 ? 8.406 11.304 5.375 1.00 55.52 27 ASP A N 6
ATOM 10650 C CA . ASP A 1 27 ? 7.813 12.082 4.281 1.00 52.14 27 ASP A CA 6
ATOM 10651 C C . ASP A 1 27 ? 7.019 11.148 3.343 1.00 24.22 27 ASP A C 6
ATOM 10652 O O . ASP A 1 27 ? 7.584 10.520 2.448 1.00 11.03 27 ASP A O 6
ATOM 10661 N N . ILE A 1 28 ? 5.712 11.010 3.604 1.00 64.04 28 ILE A N 6
ATOM 10662 C CA . ILE A 1 28 ? 4.828 10.132 2.821 1.00 14.34 28 ILE A CA 6
ATOM 10663 C C . ILE A 1 28 ? 3.748 10.969 2.135 1.00 24.43 28 ILE A C 6
ATOM 10664 O O . ILE A 1 28 ? 3.104 11.806 2.780 1.00 5.32 28 ILE A O 6
ATOM 10680 N N . GLN A 1 29 ? 3.565 10.748 0.826 1.00 41.11 29 GLN A N 6
ATOM 10681 C CA . GLN A 1 29 ? 2.458 11.315 0.063 1.00 14.34 29 GLN A CA 6
ATOM 10682 C C . GLN A 1 29 ? 1.255 10.360 0.157 1.00 22.22 29 GLN A C 6
ATOM 10683 O O . GLN A 1 29 ? 1.314 9.244 -0.351 1.00 64.04 29 GLN A O 6
ATOM 10697 N N . THR A 1 30 ? 0.172 10.794 0.818 1.00 11.53 30 THR A N 6
ATOM 10698 C CA . THR A 1 30 ? -1.034 9.966 0.994 1.00 40.31 30 THR A CA 6
ATOM 10699 C C . THR A 1 30 ? -2.089 10.340 -0.061 1.00 50.11 30 THR A C 6
ATOM 10700 O O . THR A 1 30 ? -2.150 11.491 -0.507 1.00 74.32 30 THR A O 6
ATOM 10711 N N . SER A 1 31 ? -2.897 9.345 -0.461 1.00 3.20 31 SER A N 6
ATOM 10712 C CA . SER A 1 31 ? -3.915 9.488 -1.512 1.00 72.14 31 SER A CA 6
ATOM 10713 C C . SER A 1 31 ? -5.072 8.507 -1.273 1.00 14.15 31 SER A C 6
ATOM 10714 O O . SER A 1 31 ? -4.882 7.438 -0.680 1.00 13.42 31 SER A O 6
ATOM 10722 N N . ASN A 1 32 ? -6.272 8.900 -1.732 1.00 31.32 32 ASN A N 6
ATOM 10723 C CA . ASN A 1 32 ? -7.445 8.020 -1.824 1.00 71.20 32 ASN A CA 6
ATOM 10724 C C . ASN A 1 32 ? -7.563 7.464 -3.249 1.00 72.24 32 ASN A C 6
ATOM 10725 O O . ASN A 1 32 ? -7.714 6.253 -3.455 1.00 24.22 32 ASN A O 6
ATOM 10736 N N . ASP A 1 33 ? -7.479 8.389 -4.211 1.00 73.12 33 ASP A N 6
ATOM 10737 C CA . ASP A 1 33 ? -7.671 8.127 -5.641 1.00 60.34 33 ASP A CA 6
ATOM 10738 C C . ASP A 1 33 ? -6.534 7.246 -6.203 1.00 1.50 33 ASP A C 6
ATOM 10739 O O . ASP A 1 33 ? -5.397 7.704 -6.383 1.00 41.21 33 ASP A O 6
ATOM 10748 N N . LYS A 1 34 ? -6.869 5.970 -6.443 1.00 74.12 34 LYS A N 6
ATOM 10749 C CA . LYS A 1 34 ? -5.925 4.941 -6.913 1.00 15.11 34 LYS A CA 6
ATOM 10750 C C . LYS A 1 34 ? -5.498 5.125 -8.386 1.00 3.13 34 LYS A C 6
ATOM 10751 O O . LYS A 1 34 ? -4.385 4.741 -8.740 1.00 73.14 34 LYS A O 6
ATOM 10770 N N . LYS A 1 35 ? -6.373 5.736 -9.224 1.00 11.04 35 LYS A N 6
ATOM 10771 C CA . LYS A 1 35 ? -6.142 5.813 -10.689 1.00 32.23 35 LYS A CA 6
ATOM 10772 C C . LYS A 1 35 ? -4.932 6.716 -11.015 1.00 44.25 35 LYS A C 6
ATOM 10773 O O . LYS A 1 35 ? -4.169 6.425 -11.940 1.00 53.35 35 LYS A O 6
ATOM 10792 N N . GLU A 1 36 ? -4.762 7.801 -10.221 1.00 65.42 36 GLU A N 6
ATOM 10793 C CA . GLU A 1 36 ? -3.586 8.683 -10.319 1.00 53.15 36 GLU A CA 6
ATOM 10794 C C . GLU A 1 36 ? -2.317 7.896 -9.975 1.00 5.00 36 GLU A C 6
ATOM 10795 O O . GLU A 1 36 ? -1.320 7.967 -10.686 1.00 41.21 36 GLU A O 6
ATOM 10807 N N . ILE A 1 37 ? -2.407 7.118 -8.887 1.00 44.11 37 ILE A N 6
ATOM 10808 C CA . ILE A 1 37 ? -1.268 6.412 -8.288 1.00 5.00 37 ILE A CA 6
ATOM 10809 C C . ILE A 1 37 ? -0.727 5.310 -9.228 1.00 40.21 37 ILE A C 6
ATOM 10810 O O . ILE A 1 37 ? 0.486 5.132 -9.333 1.00 3.34 37 ILE A O 6
ATOM 10826 N N . ILE A 1 38 ? -1.646 4.619 -9.927 1.00 12.45 38 ILE A N 6
ATOM 10827 C CA . ILE A 1 38 ? -1.313 3.634 -10.983 1.00 73.43 38 ILE A CA 6
ATOM 10828 C C . ILE A 1 38 ? -0.488 4.311 -12.105 1.00 61.14 38 ILE A C 6
ATOM 10829 O O . ILE A 1 38 ? 0.493 3.743 -12.606 1.00 65.00 38 ILE A O 6
ATOM 10845 N N . ASP A 1 39 ? -0.878 5.557 -12.436 1.00 33.42 39 ASP A N 6
ATOM 10846 C CA . ASP A 1 39 ? -0.204 6.374 -13.460 1.00 20.00 39 ASP A CA 6
ATOM 10847 C C . ASP A 1 39 ? 1.174 6.858 -12.961 1.00 22.31 39 ASP A C 6
ATOM 10848 O O . ASP A 1 39 ? 2.097 7.017 -13.751 1.00 1.21 39 ASP A O 6
ATOM 10857 N N . ARG A 1 40 ? 1.303 7.063 -11.638 1.00 51.21 40 ARG A N 6
ATOM 10858 C CA . ARG A 1 40 ? 2.583 7.452 -11.010 1.00 43.44 40 ARG A CA 6
ATOM 10859 C C . ARG A 1 40 ? 3.570 6.264 -11.038 1.00 62.23 40 ARG A C 6
ATOM 10860 O O . ARG A 1 40 ? 4.765 6.451 -11.215 1.00 63.31 40 ARG A O 6
ATOM 10881 N N . LEU A 1 41 ? 3.038 5.041 -10.888 1.00 70.11 41 LEU A N 6
ATOM 10882 C CA . LEU A 1 41 ? 3.827 3.793 -11.009 1.00 61.04 41 LEU A CA 6
ATOM 10883 C C . LEU A 1 41 ? 4.312 3.594 -12.467 1.00 2.43 41 LEU A C 6
ATOM 10884 O O . LEU A 1 41 ? 5.421 3.101 -12.704 1.00 11.23 41 LEU A O 6
ATOM 10900 N N . LYS A 1 42 ? 3.459 4.015 -13.430 1.00 4.30 42 LYS A N 6
ATOM 10901 C CA . LYS A 1 42 ? 3.805 4.070 -14.872 1.00 13.40 42 LYS A CA 6
ATOM 10902 C C . LYS A 1 42 ? 4.984 5.036 -15.126 1.00 21.25 42 LYS A C 6
ATOM 10903 O O . LYS A 1 42 ? 5.842 4.775 -15.971 1.00 63.13 42 LYS A O 6
ATOM 10922 N N . ARG A 1 43 ? 5.015 6.142 -14.364 1.00 42.14 43 ARG A N 6
ATOM 10923 C CA . ARG A 1 43 ? 6.054 7.187 -14.479 1.00 73.25 43 ARG A CA 6
ATOM 10924 C C . ARG A 1 43 ? 7.337 6.837 -13.691 1.00 14.44 43 ARG A C 6
ATOM 10925 O O . ARG A 1 43 ? 8.327 7.573 -13.782 1.00 52.21 43 ARG A O 6
ATOM 10946 N N . ARG A 1 44 ? 7.307 5.711 -12.920 1.00 1.42 44 ARG A N 6
ATOM 10947 C CA . ARG A 1 44 ? 8.392 5.315 -11.963 1.00 45.04 44 ARG A CA 6
ATOM 10948 C C . ARG A 1 44 ? 8.552 6.380 -10.853 1.00 53.12 44 ARG A C 6
ATOM 10949 O O . ARG A 1 44 ? 9.571 6.444 -10.170 1.00 44.43 44 ARG A O 6
ATOM 10970 N N . ASN A 1 45 ? 7.480 7.153 -10.659 1.00 24.34 45 ASN A N 6
ATOM 10971 C CA . ASN A 1 45 ? 7.418 8.324 -9.767 1.00 12.15 45 ASN A CA 6
ATOM 10972 C C . ASN A 1 45 ? 7.482 7.923 -8.280 1.00 73.14 45 ASN A C 6
ATOM 10973 O O . ASN A 1 45 ? 7.834 8.737 -7.425 1.00 51.24 45 ASN A O 6
ATOM 10984 N N . ILE A 1 46 ? 7.162 6.651 -7.993 1.00 55.22 46 ILE A N 6
ATOM 10985 C CA . ILE A 1 46 ? 7.091 6.112 -6.625 1.00 12.33 46 ILE A CA 6
ATOM 10986 C C . ILE A 1 46 ? 8.209 5.068 -6.420 1.00 63.23 46 ILE A C 6
ATOM 10987 O O . ILE A 1 46 ? 8.403 4.187 -7.266 1.00 13.14 46 ILE A O 6
ATOM 11003 N N . ASP A 1 47 ? 8.948 5.197 -5.304 1.00 54.15 47 ASP A N 6
ATOM 11004 C CA . ASP A 1 47 ? 10.029 4.258 -4.921 1.00 32.11 47 ASP A CA 6
ATOM 11005 C C . ASP A 1 47 ? 9.461 3.072 -4.130 1.00 71.02 47 ASP A C 6
ATOM 11006 O O . ASP A 1 47 ? 9.896 1.924 -4.288 1.00 44.12 47 ASP A O 6
ATOM 11015 N N . MET A 1 48 ? 8.502 3.379 -3.252 1.00 33.40 48 MET A N 6
ATOM 11016 C CA . MET A 1 48 ? 7.853 2.399 -2.381 1.00 11.02 48 MET A CA 6
ATOM 11017 C C . MET A 1 48 ? 6.428 2.861 -2.067 1.00 61.41 48 MET A C 6
ATOM 11018 O O . MET A 1 48 ? 6.199 4.022 -1.720 1.00 5.33 48 MET A O 6
ATOM 11032 N N . ILE A 1 49 ? 5.475 1.939 -2.202 1.00 30.23 49 ILE A N 6
ATOM 11033 C CA . ILE A 1 49 ? 4.039 2.223 -2.104 1.00 23.22 49 ILE A CA 6
ATOM 11034 C C . ILE A 1 49 ? 3.383 1.201 -1.170 1.00 4.21 49 ILE A C 6
ATOM 11035 O O . ILE A 1 49 ? 3.766 0.032 -1.154 1.00 22.33 49 ILE A O 6
ATOM 11051 N N . ILE A 1 50 ? 2.432 1.663 -0.354 1.00 30.22 50 ILE A N 6
ATOM 11052 C CA . ILE A 1 50 ? 1.673 0.812 0.578 1.00 73.02 50 ILE A CA 6
ATOM 11053 C C . ILE A 1 50 ? 0.180 1.080 0.352 1.00 15.14 50 ILE A C 6
ATOM 11054 O O . ILE A 1 50 ? -0.281 2.199 0.569 1.00 45.32 50 ILE A O 6
ATOM 11070 N N . VAL A 1 51 ? -0.555 0.061 -0.120 1.00 41.44 51 VAL A N 6
ATOM 11071 C CA . VAL A 1 51 ? -1.965 0.191 -0.518 1.00 43.11 51 VAL A CA 6
ATOM 11072 C C . VAL A 1 51 ? -2.869 -0.590 0.442 1.00 13.41 51 VAL A C 6
ATOM 11073 O O . VAL A 1 51 ? -2.764 -1.814 0.528 1.00 63.52 51 VAL A O 6
ATOM 11086 N N . LYS A 1 52 ? -3.746 0.125 1.160 1.00 65.34 52 LYS A N 6
ATOM 11087 C CA . LYS A 1 52 ? -4.788 -0.478 1.984 1.00 14.01 52 LYS A CA 6
ATOM 11088 C C . LYS A 1 52 ? -6.128 -0.373 1.231 1.00 24.11 52 LYS A C 6
ATOM 11089 O O . LYS A 1 52 ? -6.709 0.714 1.114 1.00 35.20 52 LYS A O 6
ATOM 11108 N N . THR A 1 53 ? -6.582 -1.509 0.699 1.00 1.23 53 THR A N 6
ATOM 11109 C CA . THR A 1 53 ? -7.883 -1.637 0.028 1.00 45.21 53 THR A CA 6
ATOM 11110 C C . THR A 1 53 ? -8.245 -3.124 -0.080 1.00 23.21 53 THR A C 6
ATOM 11111 O O . THR A 1 53 ? -7.378 -3.995 0.047 1.00 74.54 53 THR A O 6
ATOM 11122 N N . GLU A 1 54 ? -9.531 -3.402 -0.302 1.00 72.24 54 GLU A N 6
ATOM 11123 C CA . GLU A 1 54 ? -10.087 -4.769 -0.302 1.00 10.33 54 GLU A CA 6
ATOM 11124 C C . GLU A 1 54 ? -10.705 -5.091 -1.685 1.00 30.34 54 GLU A C 6
ATOM 11125 O O . GLU A 1 54 ? -11.426 -6.081 -1.855 1.00 43.23 54 GLU A O 6
ATOM 11137 N N . ASP A 1 55 ? -10.398 -4.244 -2.685 1.00 11.03 55 ASP A N 6
ATOM 11138 C CA . ASP A 1 55 ? -10.844 -4.448 -4.077 1.00 13.12 55 ASP A CA 6
ATOM 11139 C C . ASP A 1 55 ? -9.725 -5.155 -4.861 1.00 75.00 55 ASP A C 6
ATOM 11140 O O . ASP A 1 55 ? -8.756 -4.507 -5.269 1.00 31.30 55 ASP A O 6
ATOM 11149 N N . LYS A 1 56 ? -9.881 -6.478 -5.064 1.00 52.00 56 LYS A N 6
ATOM 11150 C CA . LYS A 1 56 ? -8.856 -7.356 -5.687 1.00 0.31 56 LYS A CA 6
ATOM 11151 C C . LYS A 1 56 ? -8.385 -6.842 -7.059 1.00 71.14 56 LYS A C 6
ATOM 11152 O O . LYS A 1 56 ? -7.182 -6.858 -7.350 1.00 23.40 56 LYS A O 6
ATOM 11171 N N . GLU A 1 57 ? -9.358 -6.407 -7.885 1.00 74.15 57 GLU A N 6
ATOM 11172 C CA . GLU A 1 57 ? -9.112 -6.031 -9.286 1.00 33.21 57 GLU A CA 6
ATOM 11173 C C . GLU A 1 57 ? -8.123 -4.865 -9.382 1.00 35.22 57 GLU A C 6
ATOM 11174 O O . GLU A 1 57 ? -7.194 -4.903 -10.193 1.00 33.11 57 GLU A O 6
ATOM 11186 N N . SER A 1 58 ? -8.316 -3.854 -8.518 1.00 52.10 58 SER A N 6
ATOM 11187 C CA . SER A 1 58 ? -7.462 -2.664 -8.486 1.00 72.32 58 SER A CA 6
ATOM 11188 C C . SER A 1 58 ? -6.098 -2.982 -7.853 1.00 31.44 58 SER A C 6
ATOM 11189 O O . SER A 1 58 ? -5.079 -2.532 -8.369 1.00 44.33 58 SER A O 6
ATOM 11197 N N . ILE A 1 59 ? -6.100 -3.777 -6.744 1.00 32.21 59 ILE A N 6
ATOM 11198 C CA . ILE A 1 59 ? -4.863 -4.236 -6.051 1.00 62.35 59 ILE A CA 6
ATOM 11199 C C . ILE A 1 59 ? -3.873 -4.829 -7.068 1.00 64.43 59 ILE A C 6
ATOM 11200 O O . ILE A 1 59 ? -2.708 -4.423 -7.123 1.00 21.52 59 ILE A O 6
ATOM 11216 N N . SER A 1 60 ? -4.401 -5.759 -7.887 1.00 42.52 60 SER A N 6
ATOM 11217 C CA . SER A 1 60 ? -3.653 -6.439 -8.941 1.00 42.04 60 SER A CA 6
ATOM 11218 C C . SER A 1 60 ? -2.994 -5.419 -9.893 1.00 52.03 60 SER A C 6
ATOM 11219 O O . SER A 1 60 ? -1.809 -5.547 -10.185 1.00 35.03 60 SER A O 6
ATOM 11227 N N . GLU A 1 61 ? -3.763 -4.370 -10.299 1.00 3.03 61 GLU A N 6
ATOM 11228 C CA . GLU A 1 61 ? -3.280 -3.332 -11.238 1.00 72.44 61 GLU A CA 6
ATOM 11229 C C . GLU A 1 61 ? -2.075 -2.580 -10.659 1.00 4.51 61 GLU A C 6
ATOM 11230 O O . GLU A 1 61 ? -1.067 -2.422 -11.350 1.00 14.22 61 GLU A O 6
ATOM 11242 N N . ILE A 1 62 ? -2.192 -2.153 -9.376 1.00 73.23 62 ILE A N 6
ATOM 11243 C CA . ILE A 1 62 ? -1.094 -1.486 -8.646 1.00 13.40 62 ILE A CA 6
ATOM 11244 C C . ILE A 1 62 ? 0.191 -2.340 -8.752 1.00 64.04 62 ILE A C 6
ATOM 11245 O O . ILE A 1 62 ? 1.190 -1.866 -9.289 1.00 21.13 62 ILE A O 6
ATOM 11261 N N . ILE A 1 63 ? 0.092 -3.620 -8.332 1.00 3.51 63 ILE A N 6
ATOM 11262 C CA . ILE A 1 63 ? 1.241 -4.552 -8.265 1.00 41.30 63 ILE A CA 6
ATOM 11263 C C . ILE A 1 63 ? 1.901 -4.720 -9.648 1.00 11.33 63 ILE A C 6
ATOM 11264 O O . ILE A 1 63 ? 3.114 -4.680 -9.751 1.00 30.12 63 ILE A O 6
ATOM 11280 N N . LYS A 1 64 ? 1.066 -4.854 -10.699 1.00 42.34 64 LYS A N 6
ATOM 11281 C CA . LYS A 1 64 ? 1.516 -4.999 -12.104 1.00 4.43 64 LYS A CA 6
ATOM 11282 C C . LYS A 1 64 ? 2.418 -3.823 -12.519 1.00 14.32 64 LYS A C 6
ATOM 11283 O O . LYS A 1 64 ? 3.467 -4.018 -13.144 1.00 32.14 64 LYS A O 6
ATOM 11302 N N . GLN A 1 65 ? 2.000 -2.611 -12.119 1.00 61.21 65 GLN A N 6
ATOM 11303 C CA . GLN A 1 65 ? 2.698 -1.362 -12.466 1.00 3.53 65 GLN A CA 6
ATOM 11304 C C . GLN A 1 65 ? 3.925 -1.123 -11.554 1.00 24.33 65 GLN A C 6
ATOM 11305 O O . GLN A 1 65 ? 4.886 -0.473 -11.973 1.00 24.25 65 GLN A O 6
ATOM 11319 N N . VAL A 1 66 ? 3.887 -1.658 -10.309 1.00 44.12 66 VAL A N 6
ATOM 11320 C CA . VAL A 1 66 ? 5.018 -1.568 -9.355 1.00 31.02 66 VAL A CA 6
ATOM 11321 C C . VAL A 1 66 ? 6.163 -2.499 -9.797 1.00 23.40 66 VAL A C 6
ATOM 11322 O O . VAL A 1 66 ? 7.328 -2.109 -9.772 1.00 32.40 66 VAL A O 6
ATOM 11335 N N . LEU A 1 67 ? 5.796 -3.735 -10.190 1.00 3.12 67 LEU A N 6
ATOM 11336 C CA . LEU A 1 67 ? 6.749 -4.755 -10.673 1.00 52.51 67 LEU A CA 6
ATOM 11337 C C . LEU A 1 67 ? 7.477 -4.240 -11.923 1.00 3.13 67 LEU A C 6
ATOM 11338 O O . LEU A 1 67 ? 8.697 -4.375 -12.039 1.00 64.12 67 LEU A O 6
ATOM 11354 N N . ASP A 1 68 ? 6.699 -3.603 -12.822 1.00 65.41 68 ASP A N 6
ATOM 11355 C CA . ASP A 1 68 ? 7.215 -3.011 -14.066 1.00 71.42 68 ASP A CA 6
ATOM 11356 C C . ASP A 1 68 ? 8.068 -1.753 -13.758 1.00 31.21 68 ASP A C 6
ATOM 11357 O O . ASP A 1 68 ? 9.034 -1.466 -14.465 1.00 4.10 68 ASP A O 6
ATOM 11366 N N . SER A 1 69 ? 7.713 -1.029 -12.670 1.00 10.30 69 SER A N 6
ATOM 11367 C CA . SER A 1 69 ? 8.486 0.134 -12.171 1.00 74.04 69 SER A CA 6
ATOM 11368 C C . SER A 1 69 ? 9.773 -0.330 -11.450 1.00 21.33 69 SER A C 6
ATOM 11369 O O . SER A 1 69 ? 10.753 0.415 -11.382 1.00 14.33 69 SER A O 6
ATOM 11377 N N . GLY A 1 70 ? 9.747 -1.573 -10.923 1.00 33.20 70 GLY A N 6
ATOM 11378 C CA . GLY A 1 70 ? 10.832 -2.110 -10.098 1.00 20.20 70 GLY A CA 6
ATOM 11379 C C . GLY A 1 70 ? 10.899 -1.457 -8.721 1.00 51.14 70 GLY A C 6
ATOM 11380 O O . GLY A 1 70 ? 11.987 -1.255 -8.176 1.00 62.24 70 GLY A O 6
ATOM 11384 N N . ALA A 1 71 ? 9.723 -1.100 -8.177 1.00 40.51 71 ALA A N 6
ATOM 11385 C CA . ALA A 1 71 ? 9.584 -0.438 -6.865 1.00 52.50 71 ALA A CA 6
ATOM 11386 C C . ALA A 1 71 ? 9.161 -1.453 -5.784 1.00 35.34 71 ALA A C 6
ATOM 11387 O O . ALA A 1 71 ? 9.005 -2.646 -6.075 1.00 21.45 71 ALA A O 6
ATOM 11394 N N . LYS A 1 72 ? 8.979 -0.969 -4.539 1.00 12.14 72 LYS A N 6
ATOM 11395 C CA . LYS A 1 72 ? 8.441 -1.780 -3.426 1.00 52.10 72 LYS A CA 6
ATOM 11396 C C . LYS A 1 72 ? 6.928 -1.556 -3.313 1.00 2.15 72 LYS A C 6
ATOM 11397 O O . LYS A 1 72 ? 6.450 -0.458 -3.584 1.00 70.21 72 LYS A O 6
ATOM 11416 N N . VAL A 1 73 ? 6.195 -2.610 -2.909 1.00 73.42 73 VAL A N 6
ATOM 11417 C CA . VAL A 1 73 ? 4.739 -2.565 -2.684 1.00 43.22 73 VAL A CA 6
ATOM 11418 C C . VAL A 1 73 ? 4.339 -3.454 -1.486 1.00 74.42 73 VAL A C 6
ATOM 11419 O O . VAL A 1 73 ? 4.786 -4.603 -1.367 1.00 23.23 73 VAL A O 6
ATOM 11432 N N . LEU A 1 74 ? 3.507 -2.890 -0.593 1.00 62.24 74 LEU A N 6
ATOM 11433 C CA . LEU A 1 74 ? 2.893 -3.604 0.531 1.00 71.32 74 LEU A CA 6
ATOM 11434 C C . LEU A 1 74 ? 1.370 -3.543 0.374 1.00 12.33 74 LEU A C 6
ATOM 11435 O O . LEU A 1 74 ? 0.779 -2.462 0.431 1.00 22.33 74 LEU A O 6
ATOM 11451 N N . ILE A 1 75 ? 0.752 -4.704 0.145 1.00 41.45 75 ILE A N 6
ATOM 11452 C CA . ILE A 1 75 ? -0.699 -4.843 0.037 1.00 15.33 75 ILE A CA 6
ATOM 11453 C C . ILE A 1 75 ? -1.286 -5.198 1.407 1.00 62.00 75 ILE A C 6
ATOM 11454 O O . ILE A 1 75 ? -0.887 -6.186 2.039 1.00 64.54 75 ILE A O 6
ATOM 11470 N N . LEU A 1 76 ? -2.217 -4.356 1.853 1.00 23.12 76 LEU A N 6
ATOM 11471 C CA . LEU A 1 76 ? -2.950 -4.510 3.099 1.00 32.41 76 LEU A CA 6
ATOM 11472 C C . LEU A 1 76 ? -4.437 -4.649 2.752 1.00 74.54 76 LEU A C 6
ATOM 11473 O O . LEU A 1 76 ? -5.016 -3.765 2.109 1.00 13.32 76 LEU A O 6
ATOM 11489 N N . SER A 1 77 ? -5.041 -5.772 3.142 1.00 31.45 77 SER A N 6
ATOM 11490 C CA . SER A 1 77 ? -6.466 -6.055 2.898 1.00 40.11 77 SER A CA 6
ATOM 11491 C C . SER A 1 77 ? -7.059 -6.668 4.165 1.00 21.33 77 SER A C 6
ATOM 11492 O O . SER A 1 77 ? -6.385 -7.459 4.840 1.00 3.20 77 SER A O 6
ATOM 11500 N N . SER A 1 78 ? -8.304 -6.298 4.492 1.00 11.04 78 SER A N 6
ATOM 11501 C CA . SER A 1 78 ? -8.983 -6.777 5.707 1.00 72.11 78 SER A CA 6
ATOM 11502 C C . SER A 1 78 ? -9.309 -8.287 5.607 1.00 55.43 78 SER A C 6
ATOM 11503 O O . SER A 1 78 ? -9.266 -9.023 6.609 1.00 33.13 78 SER A O 6
ATOM 11511 N N . ASP A 1 79 ? -9.611 -8.730 4.374 1.00 13.01 79 ASP A N 6
ATOM 11512 C CA . ASP A 1 79 ? -9.904 -10.138 4.065 1.00 70.23 79 ASP A CA 6
ATOM 11513 C C . ASP A 1 79 ? -8.602 -10.915 3.746 1.00 52.42 79 ASP A C 6
ATOM 11514 O O . ASP A 1 79 ? -7.831 -10.546 2.838 1.00 55.32 79 ASP A O 6
ATOM 11523 N N . GLU A 1 80 ? -8.390 -12.001 4.505 1.00 70.14 80 GLU A N 6
ATOM 11524 C CA . GLU A 1 80 ? -7.184 -12.840 4.430 1.00 14.12 80 GLU A CA 6
ATOM 11525 C C . GLU A 1 80 ? -7.154 -13.714 3.156 1.00 45.40 80 GLU A C 6
ATOM 11526 O O . GLU A 1 80 ? -6.076 -14.110 2.704 1.00 13.33 80 GLU A O 6
ATOM 11538 N N . ASN A 1 81 ? -8.343 -14.011 2.584 1.00 51.15 81 ASN A N 6
ATOM 11539 C CA . ASN A 1 81 ? -8.455 -14.833 1.356 1.00 65.34 81 ASN A CA 6
ATOM 11540 C C . ASN A 1 81 ? -7.970 -14.010 0.145 1.00 74.00 81 ASN A C 6
ATOM 11541 O O . ASN A 1 81 ? -7.417 -14.564 -0.800 1.00 14.32 81 ASN A O 6
ATOM 11552 N N . ILE A 1 82 ? -8.198 -12.675 0.208 1.00 54.22 82 ILE A N 6
ATOM 11553 C CA . ILE A 1 82 ? -7.696 -11.713 -0.793 1.00 2.12 82 ILE A CA 6
ATOM 11554 C C . ILE A 1 82 ? -6.172 -11.621 -0.689 1.00 51.10 82 ILE A C 6
ATOM 11555 O O . ILE A 1 82 ? -5.488 -11.727 -1.706 1.00 74.15 82 ILE A O 6
ATOM 11571 N N . ILE A 1 83 ? -5.659 -11.461 0.559 1.00 10.04 83 ILE A N 6
ATOM 11572 C CA . ILE A 1 83 ? -4.203 -11.490 0.842 1.00 63.44 83 ILE A CA 6
ATOM 11573 C C . ILE A 1 83 ? -3.560 -12.752 0.224 1.00 3.21 83 ILE A C 6
ATOM 11574 O O . ILE A 1 83 ? -2.556 -12.657 -0.484 1.00 73.21 83 ILE A O 6
ATOM 11590 N N . GLU A 1 84 ? -4.224 -13.903 0.431 1.00 52.04 84 GLU A N 6
ATOM 11591 C CA . GLU A 1 84 ? -3.794 -15.201 -0.106 1.00 52.41 84 GLU A CA 6
ATOM 11592 C C . GLU A 1 84 ? -3.795 -15.207 -1.648 1.00 45.25 84 GLU A C 6
ATOM 11593 O O . GLU A 1 84 ? -2.827 -15.676 -2.259 1.00 44.13 84 GLU A O 6
ATOM 11605 N N . SER A 1 85 ? -4.874 -14.684 -2.262 1.00 2.13 85 SER A N 6
ATOM 11606 C CA . SER A 1 85 ? -5.000 -14.599 -3.729 1.00 5.52 85 SER A CA 6
ATOM 11607 C C . SER A 1 85 ? -3.828 -13.805 -4.330 1.00 22.25 85 SER A C 6
ATOM 11608 O O . SER A 1 85 ? -3.247 -14.197 -5.338 1.00 32.34 85 SER A O 6
ATOM 11616 N N . ILE A 1 86 ? -3.483 -12.709 -3.652 1.00 70.22 86 ILE A N 6
ATOM 11617 C CA . ILE A 1 86 ? -2.412 -11.800 -4.060 1.00 75.45 86 ILE A CA 6
ATOM 11618 C C . ILE A 1 86 ? -1.025 -12.464 -3.879 1.00 70.00 86 ILE A C 6
ATOM 11619 O O . ILE A 1 86 ? -0.097 -12.176 -4.634 1.00 70.20 86 ILE A O 6
ATOM 11635 N N . ARG A 1 87 ? -0.909 -13.383 -2.894 1.00 24.44 87 ARG A N 6
ATOM 11636 C CA . ARG A 1 87 ? 0.335 -14.150 -2.660 1.00 4.45 87 ARG A CA 6
ATOM 11637 C C . ARG A 1 87 ? 0.572 -15.202 -3.756 1.00 71.42 87 ARG A C 6
ATOM 11638 O O . ARG A 1 87 ? 1.681 -15.303 -4.297 1.00 13.32 87 ARG A O 6
ATOM 11659 N N . LYS A 1 88 ? -0.476 -15.989 -4.075 1.00 44.21 88 LYS A N 6
ATOM 11660 C CA . LYS A 1 88 ? -0.359 -17.106 -5.040 1.00 2.33 88 LYS A CA 6
ATOM 11661 C C . LYS A 1 88 ? -0.189 -16.596 -6.477 1.00 5.14 88 LYS A C 6
ATOM 11662 O O . LYS A 1 88 ? 0.450 -17.259 -7.302 1.00 31.55 88 LYS A O 6
ATOM 11681 N N . GLN A 1 89 ? -0.783 -15.427 -6.774 1.00 61.13 89 GLN A N 6
ATOM 11682 C CA . GLN A 1 89 ? -0.568 -14.737 -8.054 1.00 24.34 89 GLN A CA 6
ATOM 11683 C C . GLN A 1 89 ? 0.835 -14.107 -8.075 1.00 51.14 89 GLN A C 6
ATOM 11684 O O . GLN A 1 89 ? 1.622 -14.384 -8.978 1.00 1.34 89 GLN A O 6
ATOM 11698 N N . TYR A 1 90 ? 1.149 -13.297 -7.042 1.00 44.24 90 TYR A N 6
ATOM 11699 C CA . TYR A 1 90 ? 2.386 -12.484 -6.992 1.00 72.02 90 TYR A CA 6
ATOM 11700 C C . TYR A 1 90 ? 3.243 -12.873 -5.768 1.00 71.01 90 TYR A C 6
ATOM 11701 O O . TYR A 1 90 ? 2.879 -12.551 -4.633 1.00 30.22 90 TYR A O 6
ATOM 11719 N N . PRO A 1 91 ? 4.358 -13.639 -5.968 1.00 72.14 91 PRO A N 6
ATOM 11720 C CA . PRO A 1 91 ? 5.365 -13.865 -4.903 1.00 34.42 91 PRO A CA 6
ATOM 11721 C C . PRO A 1 91 ? 6.214 -12.608 -4.586 1.00 31.43 91 PRO A C 6
ATOM 11722 O O . PRO A 1 91 ? 6.662 -12.436 -3.454 1.00 4.11 91 PRO A O 6
ATOM 11733 N N . LYS A 1 92 ? 6.434 -11.742 -5.601 1.00 22.13 92 LYS A N 6
ATOM 11734 C CA . LYS A 1 92 ? 7.321 -10.549 -5.479 1.00 21.30 92 LYS A CA 6
ATOM 11735 C C . LYS A 1 92 ? 6.668 -9.354 -4.745 1.00 20.41 92 LYS A C 6
ATOM 11736 O O . LYS A 1 92 ? 7.266 -8.274 -4.688 1.00 63.01 92 LYS A O 6
ATOM 11755 N N . VAL A 1 93 ? 5.453 -9.527 -4.206 1.00 20.31 93 VAL A N 6
ATOM 11756 C CA . VAL A 1 93 ? 4.786 -8.483 -3.389 1.00 71.23 93 VAL A CA 6
ATOM 11757 C C . VAL A 1 93 ? 4.840 -8.842 -1.888 1.00 50.43 93 VAL A C 6
ATOM 11758 O O . VAL A 1 93 ? 4.771 -10.019 -1.520 1.00 14.24 93 VAL A O 6
ATOM 11771 N N . GLU A 1 94 ? 5.007 -7.823 -1.031 1.00 70.45 94 GLU A N 6
ATOM 11772 C CA . GLU A 1 94 ? 4.789 -7.957 0.419 1.00 53.40 94 GLU A CA 6
ATOM 11773 C C . GLU A 1 94 ? 3.296 -7.836 0.698 1.00 3.42 94 GLU A C 6
ATOM 11774 O O . GLU A 1 94 ? 2.649 -6.906 0.222 1.00 32.54 94 GLU A O 6
ATOM 11786 N N . THR A 1 95 ? 2.750 -8.786 1.453 1.00 15.32 95 THR A N 6
ATOM 11787 C CA . THR A 1 95 ? 1.334 -8.809 1.828 1.00 13.05 95 THR A CA 6
ATOM 11788 C C . THR A 1 95 ? 1.212 -8.980 3.346 1.00 15.03 95 THR A C 6
ATOM 11789 O O . THR A 1 95 ? 2.037 -9.657 3.970 1.00 40.33 95 THR A O 6
ATOM 11800 N N . ARG A 1 96 ? 0.187 -8.348 3.923 1.00 23.52 96 ARG A N 6
ATOM 11801 C CA . ARG A 1 96 ? -0.157 -8.472 5.340 1.00 60.13 96 ARG A CA 6
ATOM 11802 C C . ARG A 1 96 ? -1.645 -8.147 5.505 1.00 22.34 96 ARG A C 6
ATOM 11803 O O . ARG A 1 96 ? -2.119 -7.129 4.992 1.00 51.31 96 ARG A O 6
ATOM 11824 N N . ARG A 1 97 ? -2.382 -9.040 6.178 1.00 32.23 97 ARG A N 6
ATOM 11825 C CA . ARG A 1 97 ? -3.786 -8.816 6.529 1.00 15.45 97 ARG A CA 6
ATOM 11826 C C . ARG A 1 97 ? -3.872 -7.677 7.558 1.00 3.43 97 ARG A C 6
ATOM 11827 O O . ARG A 1 97 ? -3.201 -7.717 8.596 1.00 43.20 97 ARG A O 6
ATOM 11848 N N . ALA A 1 98 ? -4.689 -6.671 7.253 1.00 21.12 98 ALA A N 6
ATOM 11849 C CA . ALA A 1 98 ? -4.852 -5.483 8.088 1.00 32.43 98 ALA A CA 6
ATOM 11850 C C . ALA A 1 98 ? -6.343 -5.150 8.144 1.00 74.02 98 ALA A C 6
ATOM 11851 O O . ALA A 1 98 ? -6.932 -4.770 7.142 1.00 74.23 98 ALA A O 6
ATOM 11858 N N . GLN A 1 99 ? -6.952 -5.389 9.304 1.00 42.20 99 GLN A N 6
ATOM 11859 C CA . GLN A 1 99 ? -8.386 -5.140 9.549 1.00 53.24 99 GLN A CA 6
ATOM 11860 C C . GLN A 1 99 ? -8.548 -3.852 10.355 1.00 23.12 99 GLN A C 6
ATOM 11861 O O . GLN A 1 99 ? -9.447 -3.047 10.109 1.00 53.24 99 GLN A O 6
ATOM 11875 N N . ASP A 1 100 ? -7.646 -3.691 11.329 1.00 42.05 100 ASP A N 6
ATOM 11876 C CA . ASP A 1 100 ? -7.619 -2.546 12.241 1.00 74.54 100 ASP A CA 6
ATOM 11877 C C . ASP A 1 100 ? -6.736 -1.440 11.649 1.00 21.32 100 ASP A C 6
ATOM 11878 O O . ASP A 1 100 ? -5.650 -1.732 11.146 1.00 2.25 100 ASP A O 6
ATOM 11887 N N . LYS A 1 101 ? -7.201 -0.177 11.726 1.00 34.31 101 LYS A N 6
ATOM 11888 C CA . LYS A 1 101 ? -6.442 1.010 11.247 1.00 53.34 101 LYS A CA 6
ATOM 11889 C C . LYS A 1 101 ? -5.126 1.199 12.040 1.00 34.02 101 LYS A C 6
ATOM 11890 O O . LYS A 1 101 ? -4.147 1.743 11.515 1.00 71.40 101 LYS A O 6
ATOM 11909 N N . GLU A 1 102 ? -5.133 0.721 13.300 1.00 24.53 102 GLU A N 6
ATOM 11910 C CA . GLU A 1 102 ? -3.933 0.653 14.154 1.00 52.03 102 GLU A CA 6
ATOM 11911 C C . GLU A 1 102 ? -2.916 -0.373 13.593 1.00 71.54 102 GLU A C 6
ATOM 11912 O O . GLU A 1 102 ? -1.715 -0.113 13.599 1.00 75.20 102 GLU A O 6
ATOM 11924 N N . GLU A 1 103 ? -3.420 -1.532 13.111 1.00 11.24 103 GLU A N 6
ATOM 11925 C CA . GLU A 1 103 ? -2.590 -2.561 12.443 1.00 73.13 103 GLU A CA 6
ATOM 11926 C C . GLU A 1 103 ? -2.073 -2.092 11.072 1.00 13.42 103 GLU A C 6
ATOM 11927 O O . GLU A 1 103 ? -1.044 -2.585 10.606 1.00 70.54 103 GLU A O 6
ATOM 11939 N N . VAL A 1 104 ? -2.801 -1.161 10.426 1.00 52.02 104 VAL A N 6
ATOM 11940 C CA . VAL A 1 104 ? -2.388 -0.598 9.130 1.00 3.42 104 VAL A CA 6
ATOM 11941 C C . VAL A 1 104 ? -1.194 0.343 9.318 1.00 14.11 104 VAL A C 6
ATOM 11942 O O . VAL A 1 104 ? -0.166 0.153 8.677 1.00 24.32 104 VAL A O 6
ATOM 11955 N N . LYS A 1 105 ? -1.336 1.349 10.215 1.00 4.20 105 LYS A N 6
ATOM 11956 C CA . LYS A 1 105 ? -0.260 2.337 10.465 1.00 43.22 105 LYS A CA 6
ATOM 11957 C C . LYS A 1 105 ? 0.974 1.664 11.082 1.00 3.51 105 LYS A C 6
ATOM 11958 O O . LYS A 1 105 ? 2.100 2.139 10.886 1.00 10.51 105 LYS A O 6
ATOM 11977 N N . ASP A 1 106 ? 0.737 0.579 11.851 1.00 64.51 106 ASP A N 6
ATOM 11978 C CA . ASP A 1 106 ? 1.796 -0.341 12.279 1.00 13.53 106 ASP A CA 6
ATOM 11979 C C . ASP A 1 106 ? 2.510 -0.930 11.060 1.00 33.11 106 ASP A C 6
ATOM 11980 O O . ASP A 1 106 ? 3.696 -0.711 10.899 1.00 3.10 106 ASP A O 6
ATOM 11989 N N . ALA A 1 107 ? 1.743 -1.590 10.167 1.00 30.51 107 ALA A N 6
ATOM 11990 C CA . ALA A 1 107 ? 2.279 -2.290 8.977 1.00 15.13 107 ALA A CA 6
ATOM 11991 C C . ALA A 1 107 ? 3.114 -1.364 8.077 1.00 3.42 107 ALA A C 6
ATOM 11992 O O . ALA A 1 107 ? 4.123 -1.787 7.505 1.00 75.25 107 ALA A O 6
ATOM 11999 N N . VAL A 1 108 ? 2.664 -0.102 7.985 1.00 13.31 108 VAL A N 6
ATOM 12000 C CA . VAL A 1 108 ? 3.353 0.957 7.246 1.00 12.42 108 VAL A CA 6
ATOM 12001 C C . VAL A 1 108 ? 4.704 1.250 7.906 1.00 23.41 108 VAL A C 6
ATOM 12002 O O . VAL A 1 108 ? 5.745 1.140 7.259 1.00 11.21 108 VAL A O 6
ATOM 12015 N N . GLU A 1 109 ? 4.664 1.547 9.220 1.00 20.22 109 GLU A N 6
ATOM 12016 C CA . GLU A 1 109 ? 5.857 1.912 10.005 1.00 11.03 109 GLU A CA 6
ATOM 12017 C C . GLU A 1 109 ? 6.899 0.770 10.014 1.00 52.54 109 GLU A C 6
ATOM 12018 O O . GLU A 1 109 ? 8.098 1.035 9.969 1.00 34.24 109 GLU A O 6
ATOM 12030 N N . GLU A 1 110 ? 6.418 -0.488 10.033 1.00 71.31 110 GLU A N 6
ATOM 12031 C CA . GLU A 1 110 ? 7.276 -1.688 10.020 1.00 62.23 110 GLU A CA 6
ATOM 12032 C C . GLU A 1 110 ? 7.994 -1.812 8.661 1.00 41.20 110 GLU A C 6
ATOM 12033 O O . GLU A 1 110 ? 9.195 -2.070 8.607 1.00 74.21 110 GLU A O 6
ATOM 12045 N N . PHE A 1 111 ? 7.230 -1.579 7.571 1.00 75.42 111 PHE A N 6
ATOM 12046 C CA . PHE A 1 111 ? 7.732 -1.658 6.183 1.00 23.34 111 PHE A CA 6
ATOM 12047 C C . PHE A 1 111 ? 8.808 -0.571 5.938 1.00 22.52 111 PHE A C 6
ATOM 12048 O O . PHE A 1 111 ? 9.744 -0.763 5.154 1.00 55.04 111 PHE A O 6
ATOM 12065 N N . LEU A 1 112 ? 8.648 0.561 6.645 1.00 40.14 112 LEU A N 6
ATOM 12066 C CA . LEU A 1 112 ? 9.554 1.717 6.565 1.00 21.54 112 LEU A CA 6
ATOM 12067 C C . LEU A 1 112 ? 10.845 1.484 7.374 1.00 34.21 112 LEU A C 6
ATOM 12068 O O . LEU A 1 112 ? 11.945 1.667 6.843 1.00 23.12 112 LEU A O 6
ATOM 12084 N N . LYS A 1 113 ? 10.705 1.057 8.655 1.00 65.14 113 LYS A N 6
ATOM 12085 C CA . LYS A 1 113 ? 11.853 0.878 9.582 1.00 15.12 113 LYS A CA 6
ATOM 12086 C C . LYS A 1 113 ? 12.793 -0.252 9.130 1.00 71.21 113 LYS A C 6
ATOM 12087 O O . LYS A 1 113 ? 14.010 -0.161 9.320 1.00 12.31 113 LYS A O 6
ATOM 12106 N N . GLU A 1 114 ? 12.223 -1.318 8.540 1.00 33.52 114 GLU A N 6
ATOM 12107 C CA . GLU A 1 114 ? 13.020 -2.448 8.014 1.00 24.52 114 GLU A CA 6
ATOM 12108 C C . GLU A 1 114 ? 13.583 -2.143 6.607 1.00 44.14 114 GLU A C 6
ATOM 12109 O O . GLU A 1 114 ? 14.224 -3.003 5.996 1.00 60.24 114 GLU A O 6
ATOM 12121 N N . GLY A 1 115 ? 13.317 -0.916 6.108 1.00 24.31 115 GLY A N 6
ATOM 12122 C CA . GLY A 1 115 ? 13.928 -0.400 4.882 1.00 50.25 115 GLY A CA 6
ATOM 12123 C C . GLY A 1 115 ? 13.319 -0.981 3.615 1.00 40.40 115 GLY A C 6
ATOM 12124 O O . GLY A 1 115 ? 13.984 -1.730 2.896 1.00 34.24 115 GLY A O 6
ATOM 12128 N N . GLY A 1 116 ? 12.041 -0.644 3.357 1.00 20.21 116 GLY A N 6
ATOM 12129 C CA . GLY A 1 116 ? 11.344 -1.069 2.134 1.00 35.22 116 GLY A CA 6
ATOM 12130 C C . GLY A 1 116 ? 11.054 -2.565 2.103 1.00 71.14 116 GLY A C 6
ATOM 12131 O O . GLY A 1 116 ? 11.137 -3.202 1.045 1.00 32.20 116 GLY A O 6
ATOM 12135 N N . SER A 1 117 ? 10.700 -3.112 3.276 1.00 22.12 117 SER A N 6
ATOM 12136 C CA . SER A 1 117 ? 10.448 -4.550 3.464 1.00 50.40 117 SER A CA 6
ATOM 12137 C C . SER A 1 117 ? 9.768 -4.787 4.818 1.00 43.33 117 SER A C 6
ATOM 12138 O O . SER A 1 117 ? 9.956 -4.004 5.749 1.00 21.40 117 SER A O 6
ATOM 12146 N N . LEU A 1 118 ? 8.945 -5.844 4.904 1.00 34.12 118 LEU A N 6
ATOM 12147 C CA . LEU A 1 118 ? 8.405 -6.324 6.184 1.00 32.24 118 LEU A CA 6
ATOM 12148 C C . LEU A 1 118 ? 9.461 -7.195 6.882 1.00 32.00 118 LEU A C 6
ATOM 12149 O O . LEU A 1 118 ? 10.045 -6.789 7.889 1.00 60.23 118 LEU A O 6
ATOM 12165 N N . GLU A 1 119 ? 9.702 -8.395 6.298 1.00 32.24 119 GLU A N 6
ATOM 12166 C CA . GLU A 1 119 ? 10.494 -9.482 6.921 1.00 23.03 119 GLU A CA 6
ATOM 12167 C C . GLU A 1 119 ? 9.972 -9.859 8.325 1.00 43.41 119 GLU A C 6
ATOM 12168 O O . GLU A 1 119 ? 10.707 -10.386 9.162 1.00 63.12 119 GLU A O 6
ATOM 12180 N N . HIS A 1 120 ? 8.664 -9.633 8.544 1.00 32.12 120 HIS A N 6
ATOM 12181 C CA . HIS A 1 120 ? 7.971 -9.969 9.799 1.00 71.21 120 HIS A CA 6
ATOM 12182 C C . HIS A 1 120 ? 7.335 -11.358 9.683 1.00 5.45 120 HIS A C 6
ATOM 12183 O O . HIS A 1 120 ? 6.127 -11.530 9.889 1.00 13.30 120 HIS A O 6
ATOM 12198 N N . HIS A 1 121 ? 8.207 -12.336 9.344 1.00 42.24 121 HIS A N 6
ATOM 12199 C CA . HIS A 1 121 ? 7.889 -13.771 9.281 1.00 42.24 121 HIS A CA 6
ATOM 12200 C C . HIS A 1 121 ? 6.659 -14.028 8.390 1.00 2.31 121 HIS A C 6
ATOM 12201 O O . HIS A 1 121 ? 5.572 -14.350 8.897 1.00 54.00 121 HIS A O 6
ATOM 12216 N N . HIS A 1 122 ? 6.819 -13.810 7.061 1.00 71.43 122 HIS A N 6
ATOM 12217 C CA . HIS A 1 122 ? 5.735 -14.051 6.084 1.00 41.14 122 HIS A CA 6
ATOM 12218 C C . HIS A 1 122 ? 5.445 -15.574 6.018 1.00 31.30 122 HIS A C 6
ATOM 12219 O O . HIS A 1 122 ? 6.117 -16.345 5.331 1.00 25.04 122 HIS A O 6
ATOM 12234 N N . HIS A 1 123 ? 4.465 -15.991 6.820 1.00 73.10 123 HIS A N 6
ATOM 12235 C CA . HIS A 1 123 ? 4.217 -17.404 7.139 1.00 23.13 123 HIS A CA 6
ATOM 12236 C C . HIS A 1 123 ? 3.152 -18.024 6.228 1.00 1.31 123 HIS A C 6
ATOM 12237 O O . HIS A 1 123 ? 2.414 -17.319 5.524 1.00 73.40 123 HIS A O 6
ATOM 12252 N N . HIS A 1 124 ? 3.103 -19.361 6.268 1.00 52.44 124 HIS A N 6
ATOM 12253 C CA . HIS A 1 124 ? 2.059 -20.162 5.623 1.00 63.00 124 HIS A CA 6
ATOM 12254 C C . HIS A 1 124 ? 0.838 -20.210 6.556 1.00 24.23 124 HIS A C 6
ATOM 12255 O O . HIS A 1 124 ? 1.006 -20.269 7.778 1.00 44.20 124 HIS A O 6
ATOM 12270 N N . HIS A 1 125 ? -0.371 -20.191 5.984 1.00 35.31 125 HIS A N 6
ATOM 12271 C CA . HIS A 1 125 ? -1.620 -20.360 6.748 1.00 71.44 125 HIS A CA 6
ATOM 12272 C C . HIS A 1 125 ? -2.780 -20.626 5.764 1.00 34.54 125 HIS A C 6
ATOM 12273 O O . HIS A 1 125 ? -3.317 -21.748 5.741 1.00 15.23 125 HIS A O 6
ATOM 12289 N N . MET A 1 1 ? 13.754 10.159 -0.254 1.00 65.45 1 MET A N 7
ATOM 12290 C CA . MET A 1 1 ? 14.519 9.105 -0.969 1.00 52.15 1 MET A CA 7
ATOM 12291 C C . MET A 1 1 ? 13.563 8.315 -1.871 1.00 32.54 1 MET A C 7
ATOM 12292 O O . MET A 1 1 ? 12.757 7.512 -1.374 1.00 72.33 1 MET A O 7
ATOM 12308 N N . GLY A 1 2 ? 13.641 8.568 -3.195 1.00 70.04 2 GLY A N 7
ATOM 12309 C CA . GLY A 1 2 ? 12.682 8.039 -4.165 1.00 22.04 2 GLY A CA 7
ATOM 12310 C C . GLY A 1 2 ? 11.313 8.661 -3.955 1.00 43.51 2 GLY A C 7
ATOM 12311 O O . GLY A 1 2 ? 11.074 9.770 -4.433 1.00 21.34 2 GLY A O 7
ATOM 12315 N N . LYS A 1 3 ? 10.450 7.947 -3.199 1.00 62.22 3 LYS A N 7
ATOM 12316 C CA . LYS A 1 3 ? 9.146 8.431 -2.700 1.00 23.25 3 LYS A CA 7
ATOM 12317 C C . LYS A 1 3 ? 8.401 7.273 -2.022 1.00 21.51 3 LYS A C 7
ATOM 12318 O O . LYS A 1 3 ? 8.306 6.177 -2.590 1.00 60.12 3 LYS A O 7
ATOM 12337 N N . VAL A 1 4 ? 7.887 7.515 -0.807 1.00 41.33 4 VAL A N 7
ATOM 12338 C CA . VAL A 1 4 ? 6.936 6.608 -0.151 1.00 12.12 4 VAL A CA 7
ATOM 12339 C C . VAL A 1 4 ? 5.528 7.187 -0.352 1.00 15.02 4 VAL A C 7
ATOM 12340 O O . VAL A 1 4 ? 5.306 8.364 -0.065 1.00 2.10 4 VAL A O 7
ATOM 12353 N N . VAL A 1 5 ? 4.602 6.391 -0.895 1.00 73.04 5 VAL A N 7
ATOM 12354 C CA . VAL A 1 5 ? 3.186 6.776 -1.035 1.00 44.24 5 VAL A CA 7
ATOM 12355 C C . VAL A 1 5 ? 2.313 5.773 -0.277 1.00 11.44 5 VAL A C 7
ATOM 12356 O O . VAL A 1 5 ? 2.372 4.573 -0.540 1.00 24.03 5 VAL A O 7
ATOM 12369 N N . PHE A 1 6 ? 1.525 6.267 0.682 1.00 4.15 6 PHE A N 7
ATOM 12370 C CA . PHE A 1 6 ? 0.503 5.467 1.349 1.00 24.11 6 PHE A CA 7
ATOM 12371 C C . PHE A 1 6 ? -0.837 5.698 0.641 1.00 44.12 6 PHE A C 7
ATOM 12372 O O . PHE A 1 6 ? -1.448 6.764 0.760 1.00 0.23 6 PHE A O 7
ATOM 12389 N N . LEU A 1 7 ? -1.259 4.698 -0.111 1.00 73.32 7 LEU A N 7
ATOM 12390 C CA . LEU A 1 7 ? -2.518 4.705 -0.849 1.00 14.15 7 LEU A CA 7
ATOM 12391 C C . LEU A 1 7 ? -3.547 3.849 -0.088 1.00 35.41 7 LEU A C 7
ATOM 12392 O O . LEU A 1 7 ? -3.233 2.731 0.312 1.00 13.15 7 LEU A O 7
ATOM 12408 N N . SER A 1 8 ? -4.750 4.390 0.156 1.00 44.51 8 SER A N 7
ATOM 12409 C CA . SER A 1 8 ? -5.866 3.644 0.768 1.00 61.14 8 SER A CA 7
ATOM 12410 C C . SER A 1 8 ? -7.196 4.170 0.240 1.00 70.12 8 SER A C 7
ATOM 12411 O O . SER A 1 8 ? -7.285 5.311 -0.207 1.00 34.12 8 SER A O 7
ATOM 12419 N N . ASP A 1 9 ? -8.231 3.327 0.318 1.00 74.40 9 ASP A N 7
ATOM 12420 C CA . ASP A 1 9 ? -9.593 3.687 -0.119 1.00 63.11 9 ASP A CA 7
ATOM 12421 C C . ASP A 1 9 ? -10.513 3.932 1.103 1.00 25.24 9 ASP A C 7
ATOM 12422 O O . ASP A 1 9 ? -11.703 4.195 0.956 1.00 61.11 9 ASP A O 7
ATOM 12431 N N . ASP A 1 10 ? -9.948 3.883 2.322 1.00 15.44 10 ASP A N 7
ATOM 12432 C CA . ASP A 1 10 ? -10.686 4.196 3.567 1.00 42.21 10 ASP A CA 7
ATOM 12433 C C . ASP A 1 10 ? -10.049 5.426 4.235 1.00 44.23 10 ASP A C 7
ATOM 12434 O O . ASP A 1 10 ? -8.848 5.423 4.512 1.00 13.11 10 ASP A O 7
ATOM 12443 N N . GLN A 1 11 ? -10.882 6.447 4.507 1.00 44.52 11 GLN A N 7
ATOM 12444 C CA . GLN A 1 11 ? -10.451 7.765 5.019 1.00 3.11 11 GLN A CA 7
ATOM 12445 C C . GLN A 1 11 ? -9.833 7.689 6.433 1.00 13.11 11 GLN A C 7
ATOM 12446 O O . GLN A 1 11 ? -8.847 8.384 6.708 1.00 74.03 11 GLN A O 7
ATOM 12460 N N . GLU A 1 12 ? -10.409 6.837 7.308 1.00 15.10 12 GLU A N 7
ATOM 12461 C CA . GLU A 1 12 ? -9.948 6.695 8.713 1.00 10.41 12 GLU A CA 7
ATOM 12462 C C . GLU A 1 12 ? -8.504 6.178 8.726 1.00 63.44 12 GLU A C 7
ATOM 12463 O O . GLU A 1 12 ? -7.630 6.747 9.387 1.00 34.54 12 GLU A O 7
ATOM 12475 N N . ILE A 1 13 ? -8.299 5.085 7.965 1.00 51.44 13 ILE A N 7
ATOM 12476 C CA . ILE A 1 13 ? -6.978 4.495 7.698 1.00 0.42 13 ILE A CA 7
ATOM 12477 C C . ILE A 1 13 ? -5.957 5.565 7.231 1.00 41.31 13 ILE A C 7
ATOM 12478 O O . ILE A 1 13 ? -4.857 5.670 7.795 1.00 75.53 13 ILE A O 7
ATOM 12494 N N . ILE A 1 14 ? -6.358 6.361 6.207 1.00 4.51 14 ILE A N 7
ATOM 12495 C CA . ILE A 1 14 ? -5.507 7.409 5.599 1.00 24.43 14 ILE A CA 7
ATOM 12496 C C . ILE A 1 14 ? -5.025 8.410 6.661 1.00 33.20 14 ILE A C 7
ATOM 12497 O O . ILE A 1 14 ? -3.831 8.675 6.756 1.00 22.21 14 ILE A O 7
ATOM 12513 N N . GLU A 1 15 ? -5.966 8.903 7.485 1.00 23.33 15 GLU A N 7
ATOM 12514 C CA . GLU A 1 15 ? -5.701 9.963 8.477 1.00 63.42 15 GLU A CA 7
ATOM 12515 C C . GLU A 1 15 ? -4.850 9.465 9.662 1.00 3.42 15 GLU A C 7
ATOM 12516 O O . GLU A 1 15 ? -4.027 10.222 10.189 1.00 31.42 15 GLU A O 7
ATOM 12528 N N . GLU A 1 16 ? -5.050 8.200 10.062 1.00 1.11 16 GLU A N 7
ATOM 12529 C CA . GLU A 1 16 ? -4.273 7.554 11.144 1.00 62.43 16 GLU A CA 7
ATOM 12530 C C . GLU A 1 16 ? -2.789 7.430 10.761 1.00 0.23 16 GLU A C 7
ATOM 12531 O O . GLU A 1 16 ? -1.899 7.770 11.549 1.00 44.42 16 GLU A O 7
ATOM 12543 N N . VAL A 1 17 ? -2.545 6.951 9.534 1.00 72.22 17 VAL A N 7
ATOM 12544 C CA . VAL A 1 17 ? -1.185 6.721 9.016 1.00 44.21 17 VAL A CA 7
ATOM 12545 C C . VAL A 1 17 ? -0.517 8.045 8.589 1.00 3.33 17 VAL A C 7
ATOM 12546 O O . VAL A 1 17 ? 0.701 8.187 8.698 1.00 75.50 17 VAL A O 7
ATOM 12559 N N . SER A 1 18 ? -1.332 9.000 8.104 1.00 25.43 18 SER A N 7
ATOM 12560 C CA . SER A 1 18 ? -0.872 10.347 7.707 1.00 12.45 18 SER A CA 7
ATOM 12561 C C . SER A 1 18 ? -0.338 11.107 8.926 1.00 64.14 18 SER A C 7
ATOM 12562 O O . SER A 1 18 ? 0.739 11.717 8.877 1.00 31.03 18 SER A O 7
ATOM 12570 N N . LYS A 1 19 ? -1.115 11.039 10.019 1.00 23.40 19 LYS A N 7
ATOM 12571 C CA . LYS A 1 19 ? -0.757 11.640 11.305 1.00 60.50 19 LYS A CA 7
ATOM 12572 C C . LYS A 1 19 ? 0.524 10.984 11.859 1.00 62.14 19 LYS A C 7
ATOM 12573 O O . LYS A 1 19 ? 1.437 11.688 12.277 1.00 11.32 19 LYS A O 7
ATOM 12592 N N . LYS A 1 20 ? 0.587 9.646 11.804 1.00 43.40 20 LYS A N 7
ATOM 12593 C CA . LYS A 1 20 ? 1.775 8.871 12.226 1.00 60.42 20 LYS A CA 7
ATOM 12594 C C . LYS A 1 20 ? 3.041 9.284 11.439 1.00 4.24 20 LYS A C 7
ATOM 12595 O O . LYS A 1 20 ? 4.109 9.514 12.026 1.00 74.15 20 LYS A O 7
ATOM 12614 N N . ALA A 1 21 ? 2.885 9.399 10.110 1.00 52.24 21 ALA A N 7
ATOM 12615 C CA . ALA A 1 21 ? 3.981 9.749 9.187 1.00 15.32 21 ALA A CA 7
ATOM 12616 C C . ALA A 1 21 ? 4.457 11.192 9.409 1.00 12.42 21 ALA A C 7
ATOM 12617 O O . ALA A 1 21 ? 5.636 11.495 9.228 1.00 2.25 21 ALA A O 7
ATOM 12624 N N . GLU A 1 22 ? 3.520 12.066 9.812 1.00 51.44 22 GLU A N 7
ATOM 12625 C CA . GLU A 1 22 ? 3.797 13.483 10.090 1.00 52.14 22 GLU A CA 7
ATOM 12626 C C . GLU A 1 22 ? 4.606 13.626 11.394 1.00 71.42 22 GLU A C 7
ATOM 12627 O O . GLU A 1 22 ? 5.621 14.328 11.426 1.00 53.43 22 GLU A O 7
ATOM 12639 N N . GLU A 1 23 ? 4.151 12.921 12.452 1.00 63.45 23 GLU A N 7
ATOM 12640 C CA . GLU A 1 23 ? 4.797 12.935 13.780 1.00 74.11 23 GLU A CA 7
ATOM 12641 C C . GLU A 1 23 ? 6.239 12.404 13.718 1.00 70.53 23 GLU A C 7
ATOM 12642 O O . GLU A 1 23 ? 7.155 13.005 14.290 1.00 62.53 23 GLU A O 7
ATOM 12654 N N . GLU A 1 24 ? 6.422 11.275 13.018 1.00 1.45 24 GLU A N 7
ATOM 12655 C CA . GLU A 1 24 ? 7.741 10.639 12.854 1.00 74.02 24 GLU A CA 7
ATOM 12656 C C . GLU A 1 24 ? 8.612 11.385 11.824 1.00 71.21 24 GLU A C 7
ATOM 12657 O O . GLU A 1 24 ? 9.845 11.258 11.845 1.00 45.42 24 GLU A O 7
ATOM 12669 N N . GLY A 1 25 ? 7.961 12.157 10.939 1.00 52.32 25 GLY A N 7
ATOM 12670 C CA . GLY A 1 25 ? 8.650 12.875 9.866 1.00 33.34 25 GLY A CA 7
ATOM 12671 C C . GLY A 1 25 ? 8.969 11.990 8.662 1.00 20.21 25 GLY A C 7
ATOM 12672 O O . GLY A 1 25 ? 9.852 12.327 7.867 1.00 74.51 25 GLY A O 7
ATOM 12676 N N . TYR A 1 26 ? 8.256 10.840 8.540 1.00 63.31 26 TYR A N 7
ATOM 12677 C CA . TYR A 1 26 ? 8.353 9.954 7.366 1.00 1.44 26 TYR A CA 7
ATOM 12678 C C . TYR A 1 26 ? 7.806 10.690 6.119 1.00 40.22 26 TYR A C 7
ATOM 12679 O O . TYR A 1 26 ? 6.644 11.119 6.128 1.00 2.41 26 TYR A O 7
ATOM 12697 N N . ASP A 1 27 ? 8.647 10.844 5.073 1.00 15.25 27 ASP A N 7
ATOM 12698 C CA . ASP A 1 27 ? 8.227 11.420 3.777 1.00 23.21 27 ASP A CA 7
ATOM 12699 C C . ASP A 1 27 ? 7.254 10.453 3.070 1.00 52.43 27 ASP A C 7
ATOM 12700 O O . ASP A 1 27 ? 7.680 9.512 2.387 1.00 64.02 27 ASP A O 7
ATOM 12709 N N . ILE A 1 28 ? 5.942 10.655 3.311 1.00 32.04 28 ILE A N 7
ATOM 12710 C CA . ILE A 1 28 ? 4.868 9.811 2.759 1.00 60.55 28 ILE A CA 7
ATOM 12711 C C . ILE A 1 28 ? 3.733 10.692 2.192 1.00 64.03 28 ILE A C 7
ATOM 12712 O O . ILE A 1 28 ? 3.218 11.576 2.887 1.00 73.20 28 ILE A O 7
ATOM 12728 N N . GLN A 1 29 ? 3.363 10.442 0.925 1.00 41.30 29 GLN A N 7
ATOM 12729 C CA . GLN A 1 29 ? 2.176 11.031 0.294 1.00 52.53 29 GLN A CA 7
ATOM 12730 C C . GLN A 1 29 ? 0.971 10.106 0.544 1.00 74.42 29 GLN A C 7
ATOM 12731 O O . GLN A 1 29 ? 0.941 8.981 0.049 1.00 32.24 29 GLN A O 7
ATOM 12745 N N . THR A 1 30 ? -0.008 10.584 1.323 1.00 14.04 30 THR A N 7
ATOM 12746 C CA . THR A 1 30 ? -1.240 9.827 1.617 1.00 2.12 30 THR A CA 7
ATOM 12747 C C . THR A 1 30 ? -2.357 10.286 0.666 1.00 71.03 30 THR A C 7
ATOM 12748 O O . THR A 1 30 ? -2.576 11.493 0.503 1.00 32.22 30 THR A O 7
ATOM 12759 N N . SER A 1 31 ? -3.044 9.317 0.029 1.00 13.33 31 SER A N 7
ATOM 12760 C CA . SER A 1 31 ? -4.006 9.597 -1.056 1.00 31.01 31 SER A CA 7
ATOM 12761 C C . SER A 1 31 ? -5.100 8.512 -1.125 1.00 14.10 31 SER A C 7
ATOM 12762 O O . SER A 1 31 ? -4.922 7.399 -0.608 1.00 62.53 31 SER A O 7
ATOM 12770 N N . ASN A 1 32 ? -6.230 8.868 -1.769 1.00 41.12 32 ASN A N 7
ATOM 12771 C CA . ASN A 1 32 ? -7.413 7.993 -1.918 1.00 20.12 32 ASN A CA 7
ATOM 12772 C C . ASN A 1 32 ? -7.521 7.440 -3.358 1.00 53.23 32 ASN A C 7
ATOM 12773 O O . ASN A 1 32 ? -7.735 6.236 -3.557 1.00 4.42 32 ASN A O 7
ATOM 12784 N N . ASP A 1 33 ? -7.363 8.339 -4.353 1.00 5.42 33 ASP A N 7
ATOM 12785 C CA . ASP A 1 33 ? -7.499 8.005 -5.786 1.00 51.31 33 ASP A CA 7
ATOM 12786 C C . ASP A 1 33 ? -6.262 7.228 -6.274 1.00 31.32 33 ASP A C 7
ATOM 12787 O O . ASP A 1 33 ? -5.164 7.796 -6.378 1.00 1.42 33 ASP A O 7
ATOM 12796 N N . LYS A 1 34 ? -6.453 5.927 -6.557 1.00 22.11 34 LYS A N 7
ATOM 12797 C CA . LYS A 1 34 ? -5.367 5.034 -7.006 1.00 14.33 34 LYS A CA 7
ATOM 12798 C C . LYS A 1 34 ? -4.885 5.351 -8.431 1.00 42.24 34 LYS A C 7
ATOM 12799 O O . LYS A 1 34 ? -3.761 5.013 -8.771 1.00 53.45 34 LYS A O 7
ATOM 12818 N N . LYS A 1 35 ? -5.727 6.023 -9.235 1.00 44.13 35 LYS A N 7
ATOM 12819 C CA . LYS A 1 35 ? -5.490 6.206 -10.688 1.00 12.20 35 LYS A CA 7
ATOM 12820 C C . LYS A 1 35 ? -4.325 7.179 -10.965 1.00 74.32 35 LYS A C 7
ATOM 12821 O O . LYS A 1 35 ? -3.544 6.987 -11.910 1.00 1.15 35 LYS A O 7
ATOM 12840 N N . GLU A 1 36 ? -4.242 8.219 -10.129 1.00 74.14 36 GLU A N 7
ATOM 12841 C CA . GLU A 1 36 ? -3.175 9.234 -10.173 1.00 33.23 36 GLU A CA 7
ATOM 12842 C C . GLU A 1 36 ? -1.847 8.630 -9.679 1.00 73.54 36 GLU A C 7
ATOM 12843 O O . GLU A 1 36 ? -0.775 8.902 -10.230 1.00 5.14 36 GLU A O 7
ATOM 12855 N N . ILE A 1 37 ? -1.953 7.787 -8.642 1.00 5.23 37 ILE A N 7
ATOM 12856 C CA . ILE A 1 37 ? -0.806 7.086 -8.036 1.00 23.14 37 ILE A CA 7
ATOM 12857 C C . ILE A 1 37 ? -0.224 6.037 -9.019 1.00 31.31 37 ILE A C 7
ATOM 12858 O O . ILE A 1 37 ? 0.995 5.847 -9.096 1.00 75.33 37 ILE A O 7
ATOM 12874 N N . ILE A 1 38 ? -1.134 5.400 -9.783 1.00 41.40 38 ILE A N 7
ATOM 12875 C CA . ILE A 1 38 ? -0.813 4.477 -10.900 1.00 61.33 38 ILE A CA 7
ATOM 12876 C C . ILE A 1 38 ? 0.042 5.196 -11.965 1.00 44.35 38 ILE A C 7
ATOM 12877 O O . ILE A 1 38 ? 1.029 4.640 -12.461 1.00 32.35 38 ILE A O 7
ATOM 12893 N N . ASP A 1 39 ? -0.335 6.457 -12.257 1.00 4.01 39 ASP A N 7
ATOM 12894 C CA . ASP A 1 39 ? 0.353 7.316 -13.242 1.00 22.42 39 ASP A CA 7
ATOM 12895 C C . ASP A 1 39 ? 1.806 7.612 -12.810 1.00 13.42 39 ASP A C 7
ATOM 12896 O O . ASP A 1 39 ? 2.709 7.673 -13.648 1.00 65.22 39 ASP A O 7
ATOM 12905 N N . ARG A 1 40 ? 2.022 7.764 -11.487 1.00 42.52 40 ARG A N 7
ATOM 12906 C CA . ARG A 1 40 ? 3.364 8.030 -10.920 1.00 5.24 40 ARG A CA 7
ATOM 12907 C C . ARG A 1 40 ? 4.213 6.738 -10.890 1.00 23.24 40 ARG A C 7
ATOM 12908 O O . ARG A 1 40 ? 5.436 6.795 -11.050 1.00 50.10 40 ARG A O 7
ATOM 12929 N N . LEU A 1 41 ? 3.551 5.577 -10.694 1.00 62.21 41 LEU A N 7
ATOM 12930 C CA . LEU A 1 41 ? 4.205 4.245 -10.777 1.00 14.22 41 LEU A CA 7
ATOM 12931 C C . LEU A 1 41 ? 4.740 3.983 -12.210 1.00 53.51 41 LEU A C 7
ATOM 12932 O O . LEU A 1 41 ? 5.808 3.384 -12.383 1.00 62.03 41 LEU A O 7
ATOM 12948 N N . LYS A 1 42 ? 3.991 4.479 -13.220 1.00 2.54 42 LYS A N 7
ATOM 12949 C CA . LYS A 1 42 ? 4.384 4.410 -14.652 1.00 62.41 42 LYS A CA 7
ATOM 12950 C C . LYS A 1 42 ? 5.669 5.223 -14.923 1.00 1.24 42 LYS A C 7
ATOM 12951 O O . LYS A 1 42 ? 6.450 4.884 -15.808 1.00 35.04 42 LYS A O 7
ATOM 12970 N N . ARG A 1 43 ? 5.868 6.300 -14.150 1.00 4.33 43 ARG A N 7
ATOM 12971 C CA . ARG A 1 43 ? 7.038 7.197 -14.282 1.00 22.44 43 ARG A CA 7
ATOM 12972 C C . ARG A 1 43 ? 8.243 6.687 -13.472 1.00 73.21 43 ARG A C 7
ATOM 12973 O O . ARG A 1 43 ? 9.328 7.267 -13.570 1.00 71.01 43 ARG A O 7
ATOM 12994 N N . ARG A 1 44 ? 8.031 5.595 -12.681 1.00 12.21 44 ARG A N 7
ATOM 12995 C CA . ARG A 1 44 ? 9.019 5.057 -11.693 1.00 63.40 44 ARG A CA 7
ATOM 12996 C C . ARG A 1 44 ? 9.273 6.092 -10.567 1.00 40.44 44 ARG A C 7
ATOM 12997 O O . ARG A 1 44 ? 10.257 6.005 -9.824 1.00 11.32 44 ARG A O 7
ATOM 13018 N N . ASN A 1 45 ? 8.317 7.025 -10.425 1.00 13.25 45 ASN A N 7
ATOM 13019 C CA . ASN A 1 45 ? 8.429 8.218 -9.567 1.00 3.40 45 ASN A CA 7
ATOM 13020 C C . ASN A 1 45 ? 8.265 7.851 -8.077 1.00 43.53 45 ASN A C 7
ATOM 13021 O O . ASN A 1 45 ? 8.672 8.606 -7.187 1.00 33.42 45 ASN A O 7
ATOM 13032 N N . ILE A 1 46 ? 7.657 6.676 -7.830 1.00 24.31 46 ILE A N 7
ATOM 13033 C CA . ILE A 1 46 ? 7.424 6.134 -6.483 1.00 1.12 46 ILE A CA 7
ATOM 13034 C C . ILE A 1 46 ? 8.422 4.990 -6.233 1.00 32.31 46 ILE A C 7
ATOM 13035 O O . ILE A 1 46 ? 8.486 4.045 -7.031 1.00 55.33 46 ILE A O 7
ATOM 13051 N N . ASP A 1 47 ? 9.203 5.091 -5.145 1.00 52.31 47 ASP A N 7
ATOM 13052 C CA . ASP A 1 47 ? 10.188 4.060 -4.755 1.00 53.12 47 ASP A CA 7
ATOM 13053 C C . ASP A 1 47 ? 9.494 2.870 -4.074 1.00 5.22 47 ASP A C 7
ATOM 13054 O O . ASP A 1 47 ? 9.833 1.710 -4.325 1.00 32.52 47 ASP A O 7
ATOM 13063 N N . MET A 1 48 ? 8.536 3.188 -3.198 1.00 13.31 48 MET A N 7
ATOM 13064 C CA . MET A 1 48 ? 7.812 2.199 -2.391 1.00 64.22 48 MET A CA 7
ATOM 13065 C C . MET A 1 48 ? 6.404 2.719 -2.077 1.00 50.31 48 MET A C 7
ATOM 13066 O O . MET A 1 48 ? 6.224 3.904 -1.782 1.00 14.35 48 MET A O 7
ATOM 13080 N N . ILE A 1 49 ? 5.411 1.826 -2.157 1.00 50.14 49 ILE A N 7
ATOM 13081 C CA . ILE A 1 49 ? 3.992 2.178 -1.992 1.00 20.11 49 ILE A CA 7
ATOM 13082 C C . ILE A 1 49 ? 3.298 1.139 -1.094 1.00 20.12 49 ILE A C 7
ATOM 13083 O O . ILE A 1 49 ? 3.621 -0.043 -1.149 1.00 61.13 49 ILE A O 7
ATOM 13099 N N . ILE A 1 50 ? 2.368 1.604 -0.239 1.00 15.24 50 ILE A N 7
ATOM 13100 C CA . ILE A 1 50 ? 1.606 0.754 0.696 1.00 24.22 50 ILE A CA 7
ATOM 13101 C C . ILE A 1 50 ? 0.102 0.968 0.443 1.00 12.44 50 ILE A C 7
ATOM 13102 O O . ILE A 1 50 ? -0.432 2.041 0.727 1.00 13.13 50 ILE A O 7
ATOM 13118 N N . VAL A 1 51 ? -0.550 -0.056 -0.131 1.00 30.15 51 VAL A N 7
ATOM 13119 C CA . VAL A 1 51 ? -1.958 -0.013 -0.562 1.00 31.25 51 VAL A CA 7
ATOM 13120 C C . VAL A 1 51 ? -2.842 -0.787 0.428 1.00 60.42 51 VAL A C 7
ATOM 13121 O O . VAL A 1 51 ? -2.612 -1.974 0.662 1.00 71.54 51 VAL A O 7
ATOM 13134 N N . LYS A 1 52 ? -3.837 -0.098 1.008 1.00 75.01 52 LYS A N 7
ATOM 13135 C CA . LYS A 1 52 ? -4.861 -0.695 1.878 1.00 24.10 52 LYS A CA 7
ATOM 13136 C C . LYS A 1 52 ? -6.245 -0.548 1.197 1.00 0.00 52 LYS A C 7
ATOM 13137 O O . LYS A 1 52 ? -6.803 0.557 1.100 1.00 12.33 52 LYS A O 7
ATOM 13156 N N . THR A 1 53 ? -6.751 -1.684 0.694 1.00 50.45 53 THR A N 7
ATOM 13157 C CA . THR A 1 53 ? -8.072 -1.814 0.065 1.00 73.14 53 THR A CA 7
ATOM 13158 C C . THR A 1 53 ? -8.446 -3.300 0.022 1.00 3.25 53 THR A C 7
ATOM 13159 O O . THR A 1 53 ? -7.564 -4.165 -0.021 1.00 34.24 53 THR A O 7
ATOM 13170 N N . GLU A 1 54 ? -9.752 -3.581 0.073 1.00 40.50 54 GLU A N 7
ATOM 13171 C CA . GLU A 1 54 ? -10.283 -4.959 0.093 1.00 51.22 54 GLU A CA 7
ATOM 13172 C C . GLU A 1 54 ? -10.584 -5.458 -1.324 1.00 71.42 54 GLU A C 7
ATOM 13173 O O . GLU A 1 54 ? -10.791 -6.648 -1.521 1.00 31.24 54 GLU A O 7
ATOM 13185 N N . ASP A 1 55 ? -10.602 -4.550 -2.309 1.00 24.44 55 ASP A N 7
ATOM 13186 C CA . ASP A 1 55 ? -10.873 -4.906 -3.707 1.00 51.52 55 ASP A CA 7
ATOM 13187 C C . ASP A 1 55 ? -9.569 -5.431 -4.350 1.00 31.21 55 ASP A C 7
ATOM 13188 O O . ASP A 1 55 ? -8.639 -4.656 -4.588 1.00 31.14 55 ASP A O 7
ATOM 13197 N N . LYS A 1 56 ? -9.517 -6.763 -4.594 1.00 2.45 56 LYS A N 7
ATOM 13198 C CA . LYS A 1 56 ? -8.333 -7.470 -5.149 1.00 63.11 56 LYS A CA 7
ATOM 13199 C C . LYS A 1 56 ? -7.917 -6.954 -6.542 1.00 74.13 56 LYS A C 7
ATOM 13200 O O . LYS A 1 56 ? -6.751 -7.089 -6.916 1.00 5.34 56 LYS A O 7
ATOM 13219 N N . GLU A 1 57 ? -8.875 -6.371 -7.296 1.00 2.25 57 GLU A N 7
ATOM 13220 C CA . GLU A 1 57 ? -8.620 -5.843 -8.654 1.00 44.22 57 GLU A CA 7
ATOM 13221 C C . GLU A 1 57 ? -7.940 -4.464 -8.564 1.00 32.40 57 GLU A C 7
ATOM 13222 O O . GLU A 1 57 ? -7.094 -4.137 -9.394 1.00 73.42 57 GLU A O 7
ATOM 13234 N N . SER A 1 58 ? -8.301 -3.685 -7.521 1.00 54.43 58 SER A N 7
ATOM 13235 C CA . SER A 1 58 ? -7.687 -2.368 -7.241 1.00 62.54 58 SER A CA 7
ATOM 13236 C C . SER A 1 58 ? -6.246 -2.571 -6.740 1.00 63.31 58 SER A C 7
ATOM 13237 O O . SER A 1 58 ? -5.335 -1.832 -7.122 1.00 53.32 58 SER A O 7
ATOM 13245 N N . ILE A 1 59 ? -6.075 -3.602 -5.884 1.00 13.35 59 ILE A N 7
ATOM 13246 C CA . ILE A 1 59 ? -4.761 -4.089 -5.423 1.00 52.11 59 ILE A CA 7
ATOM 13247 C C . ILE A 1 59 ? -3.878 -4.474 -6.635 1.00 4.04 59 ILE A C 7
ATOM 13248 O O . ILE A 1 59 ? -2.730 -3.997 -6.782 1.00 52.30 59 ILE A O 7
ATOM 13264 N N . SER A 1 60 ? -4.482 -5.318 -7.505 1.00 55.20 60 SER A N 7
ATOM 13265 C CA . SER A 1 60 ? -3.841 -5.885 -8.692 1.00 21.15 60 SER A CA 7
ATOM 13266 C C . SER A 1 60 ? -3.267 -4.781 -9.589 1.00 10.04 60 SER A C 7
ATOM 13267 O O . SER A 1 60 ? -2.098 -4.852 -9.952 1.00 2.12 60 SER A O 7
ATOM 13275 N N . GLU A 1 61 ? -4.090 -3.732 -9.850 1.00 10.32 61 GLU A N 7
ATOM 13276 C CA . GLU A 1 61 ? -3.723 -2.580 -10.709 1.00 12.42 61 GLU A CA 7
ATOM 13277 C C . GLU A 1 61 ? -2.355 -1.985 -10.333 1.00 55.32 61 GLU A C 7
ATOM 13278 O O . GLU A 1 61 ? -1.460 -1.880 -11.187 1.00 54.25 61 GLU A O 7
ATOM 13290 N N . ILE A 1 62 ? -2.194 -1.658 -9.037 1.00 42.32 62 ILE A N 7
ATOM 13291 C CA . ILE A 1 62 ? -0.948 -1.086 -8.496 1.00 21.14 62 ILE A CA 7
ATOM 13292 C C . ILE A 1 62 ? 0.223 -2.048 -8.731 1.00 55.34 62 ILE A C 7
ATOM 13293 O O . ILE A 1 62 ? 1.264 -1.634 -9.256 1.00 45.43 62 ILE A O 7
ATOM 13309 N N . ILE A 1 63 ? 0.013 -3.339 -8.401 1.00 74.02 63 ILE A N 7
ATOM 13310 C CA . ILE A 1 63 ? 1.069 -4.362 -8.526 1.00 14.05 63 ILE A CA 7
ATOM 13311 C C . ILE A 1 63 ? 1.507 -4.526 -10.000 1.00 74.14 63 ILE A C 7
ATOM 13312 O O . ILE A 1 63 ? 2.685 -4.722 -10.253 1.00 25.41 63 ILE A O 7
ATOM 13328 N N . LYS A 1 64 ? 0.557 -4.373 -10.957 1.00 34.14 64 LYS A N 7
ATOM 13329 C CA . LYS A 1 64 ? 0.846 -4.430 -12.412 1.00 3.51 64 LYS A CA 7
ATOM 13330 C C . LYS A 1 64 ? 1.825 -3.309 -12.796 1.00 44.50 64 LYS A C 7
ATOM 13331 O O . LYS A 1 64 ? 2.795 -3.533 -13.533 1.00 34.21 64 LYS A O 7
ATOM 13350 N N . GLN A 1 65 ? 1.557 -2.101 -12.260 1.00 13.52 65 GLN A N 7
ATOM 13351 C CA . GLN A 1 65 ? 2.401 -0.913 -12.500 1.00 20.33 65 GLN A CA 7
ATOM 13352 C C . GLN A 1 65 ? 3.779 -1.064 -11.804 1.00 40.13 65 GLN A C 7
ATOM 13353 O O . GLN A 1 65 ? 4.776 -0.501 -12.261 1.00 32.50 65 GLN A O 7
ATOM 13367 N N . VAL A 1 66 ? 3.806 -1.829 -10.690 1.00 41.32 66 VAL A N 7
ATOM 13368 C CA . VAL A 1 66 ? 5.036 -2.119 -9.920 1.00 23.12 66 VAL A CA 7
ATOM 13369 C C . VAL A 1 66 ? 5.847 -3.270 -10.579 1.00 13.20 66 VAL A C 7
ATOM 13370 O O . VAL A 1 66 ? 7.072 -3.331 -10.437 1.00 55.04 66 VAL A O 7
ATOM 13383 N N . LEU A 1 67 ? 5.168 -4.166 -11.323 1.00 74.25 67 LEU A N 7
ATOM 13384 C CA . LEU A 1 67 ? 5.846 -5.222 -12.110 1.00 64.43 67 LEU A CA 7
ATOM 13385 C C . LEU A 1 67 ? 6.567 -4.568 -13.306 1.00 75.22 67 LEU A C 7
ATOM 13386 O O . LEU A 1 67 ? 7.652 -5.000 -13.710 1.00 72.14 67 LEU A O 7
ATOM 13402 N N . ASP A 1 68 ? 5.919 -3.526 -13.860 1.00 44.51 68 ASP A N 7
ATOM 13403 C CA . ASP A 1 68 ? 6.457 -2.707 -14.957 1.00 3.10 68 ASP A CA 7
ATOM 13404 C C . ASP A 1 68 ? 7.636 -1.815 -14.495 1.00 10.41 68 ASP A C 7
ATOM 13405 O O . ASP A 1 68 ? 8.670 -1.754 -15.172 1.00 40.14 68 ASP A O 7
ATOM 13414 N N . SER A 1 69 ? 7.493 -1.167 -13.322 1.00 33.10 69 SER A N 7
ATOM 13415 C CA . SER A 1 69 ? 8.498 -0.207 -12.808 1.00 12.44 69 SER A CA 7
ATOM 13416 C C . SER A 1 69 ? 9.656 -0.934 -12.095 1.00 63.51 69 SER A C 7
ATOM 13417 O O . SER A 1 69 ? 10.827 -0.775 -12.455 1.00 3.20 69 SER A O 7
ATOM 13425 N N . GLY A 1 70 ? 9.298 -1.753 -11.095 1.00 24.44 70 GLY A N 7
ATOM 13426 C CA . GLY A 1 70 ? 10.263 -2.474 -10.260 1.00 33.13 70 GLY A CA 7
ATOM 13427 C C . GLY A 1 70 ? 10.468 -1.785 -8.921 1.00 65.14 70 GLY A C 7
ATOM 13428 O O . GLY A 1 70 ? 11.589 -1.714 -8.421 1.00 3.55 70 GLY A O 7
ATOM 13432 N N . ALA A 1 71 ? 9.370 -1.258 -8.349 1.00 71.20 71 ALA A N 7
ATOM 13433 C CA . ALA A 1 71 ? 9.370 -0.610 -7.020 1.00 14.40 71 ALA A CA 7
ATOM 13434 C C . ALA A 1 71 ? 9.080 -1.648 -5.912 1.00 34.03 71 ALA A C 7
ATOM 13435 O O . ALA A 1 71 ? 8.891 -2.837 -6.199 1.00 33.10 71 ALA A O 7
ATOM 13442 N N . LYS A 1 72 ? 9.078 -1.200 -4.644 1.00 43.52 72 LYS A N 7
ATOM 13443 C CA . LYS A 1 72 ? 8.551 -1.988 -3.506 1.00 31.01 72 LYS A CA 7
ATOM 13444 C C . LYS A 1 72 ? 7.047 -1.708 -3.383 1.00 44.31 72 LYS A C 7
ATOM 13445 O O . LYS A 1 72 ? 6.603 -0.581 -3.631 1.00 20.13 72 LYS A O 7
ATOM 13464 N N . VAL A 1 73 ? 6.273 -2.733 -3.010 1.00 64.21 73 VAL A N 7
ATOM 13465 C CA . VAL A 1 73 ? 4.825 -2.603 -2.790 1.00 73.43 73 VAL A CA 7
ATOM 13466 C C . VAL A 1 73 ? 4.382 -3.498 -1.619 1.00 24.21 73 VAL A C 7
ATOM 13467 O O . VAL A 1 73 ? 4.774 -4.670 -1.521 1.00 62.41 73 VAL A O 7
ATOM 13480 N N . LEU A 1 74 ? 3.589 -2.912 -0.725 1.00 64.20 74 LEU A N 7
ATOM 13481 C CA . LEU A 1 74 ? 2.957 -3.606 0.385 1.00 43.12 74 LEU A CA 7
ATOM 13482 C C . LEU A 1 74 ? 1.451 -3.607 0.152 1.00 74.54 74 LEU A C 7
ATOM 13483 O O . LEU A 1 74 ? 0.886 -2.593 -0.253 1.00 55.14 74 LEU A O 7
ATOM 13499 N N . ILE A 1 75 ? 0.823 -4.758 0.392 1.00 31.01 75 ILE A N 7
ATOM 13500 C CA . ILE A 1 75 ? -0.625 -4.936 0.274 1.00 43.01 75 ILE A CA 7
ATOM 13501 C C . ILE A 1 75 ? -1.201 -5.311 1.642 1.00 74.34 75 ILE A C 7
ATOM 13502 O O . ILE A 1 75 ? -0.821 -6.328 2.235 1.00 73.33 75 ILE A O 7
ATOM 13518 N N . LEU A 1 76 ? -2.099 -4.459 2.132 1.00 10.33 76 LEU A N 7
ATOM 13519 C CA . LEU A 1 76 ? -2.803 -4.632 3.400 1.00 32.23 76 LEU A CA 7
ATOM 13520 C C . LEU A 1 76 ? -4.301 -4.725 3.101 1.00 32.52 76 LEU A C 7
ATOM 13521 O O . LEU A 1 76 ? -4.871 -3.818 2.486 1.00 62.34 76 LEU A O 7
ATOM 13537 N N . SER A 1 77 ? -4.924 -5.832 3.501 1.00 43.10 77 SER A N 7
ATOM 13538 C CA . SER A 1 77 ? -6.361 -6.057 3.298 1.00 31.31 77 SER A CA 7
ATOM 13539 C C . SER A 1 77 ? -6.926 -6.806 4.502 1.00 34.13 77 SER A C 7
ATOM 13540 O O . SER A 1 77 ? -6.224 -7.615 5.124 1.00 12.44 77 SER A O 7
ATOM 13548 N N . SER A 1 78 ? -8.191 -6.517 4.826 1.00 4.51 78 SER A N 7
ATOM 13549 C CA . SER A 1 78 ? -8.906 -7.181 5.918 1.00 52.24 78 SER A CA 7
ATOM 13550 C C . SER A 1 78 ? -9.154 -8.656 5.567 1.00 62.10 78 SER A C 7
ATOM 13551 O O . SER A 1 78 ? -9.047 -9.543 6.427 1.00 53.23 78 SER A O 7
ATOM 13559 N N . ASP A 1 79 ? -9.442 -8.894 4.276 1.00 44.21 79 ASP A N 7
ATOM 13560 C CA . ASP A 1 79 ? -9.735 -10.224 3.743 1.00 55.03 79 ASP A CA 7
ATOM 13561 C C . ASP A 1 79 ? -8.442 -11.024 3.589 1.00 21.04 79 ASP A C 7
ATOM 13562 O O . ASP A 1 79 ? -7.611 -10.725 2.725 1.00 54.24 79 ASP A O 7
ATOM 13571 N N . GLU A 1 80 ? -8.295 -12.038 4.454 1.00 14.13 80 GLU A N 7
ATOM 13572 C CA . GLU A 1 80 ? -7.129 -12.937 4.493 1.00 4.42 80 GLU A CA 7
ATOM 13573 C C . GLU A 1 80 ? -7.103 -13.845 3.256 1.00 73.25 80 GLU A C 7
ATOM 13574 O O . GLU A 1 80 ? -6.028 -14.248 2.800 1.00 24.35 80 GLU A O 7
ATOM 13586 N N . ASN A 1 81 ? -8.301 -14.145 2.709 1.00 32.34 81 ASN A N 7
ATOM 13587 C CA . ASN A 1 81 ? -8.440 -14.966 1.490 1.00 63.41 81 ASN A CA 7
ATOM 13588 C C . ASN A 1 81 ? -7.960 -14.173 0.264 1.00 2.43 81 ASN A C 7
ATOM 13589 O O . ASN A 1 81 ? -7.365 -14.741 -0.653 1.00 32.33 81 ASN A O 7
ATOM 13600 N N . ILE A 1 82 ? -8.194 -12.849 0.280 1.00 21.42 82 ILE A N 7
ATOM 13601 C CA . ILE A 1 82 ? -7.717 -11.937 -0.775 1.00 73.34 82 ILE A CA 7
ATOM 13602 C C . ILE A 1 82 ? -6.200 -11.712 -0.644 1.00 73.14 82 ILE A C 7
ATOM 13603 O O . ILE A 1 82 ? -5.511 -11.664 -1.656 1.00 14.12 82 ILE A O 7
ATOM 13619 N N . ILE A 1 83 ? -5.680 -11.632 0.606 1.00 32.02 83 ILE A N 7
ATOM 13620 C CA . ILE A 1 83 ? -4.217 -11.604 0.861 1.00 54.21 83 ILE A CA 7
ATOM 13621 C C . ILE A 1 83 ? -3.555 -12.855 0.235 1.00 4.11 83 ILE A C 7
ATOM 13622 O O . ILE A 1 83 ? -2.555 -12.736 -0.476 1.00 42.35 83 ILE A O 7
ATOM 13638 N N . GLU A 1 84 ? -4.197 -14.029 0.435 1.00 25.44 84 GLU A N 7
ATOM 13639 C CA . GLU A 1 84 ? -3.747 -15.315 -0.134 1.00 13.24 84 GLU A CA 7
ATOM 13640 C C . GLU A 1 84 ? -3.745 -15.260 -1.672 1.00 3.31 84 GLU A C 7
ATOM 13641 O O . GLU A 1 84 ? -2.790 -15.718 -2.303 1.00 71.20 84 GLU A O 7
ATOM 13653 N N . SER A 1 85 ? -4.817 -14.665 -2.247 1.00 20.04 85 SER A N 7
ATOM 13654 C CA . SER A 1 85 ? -4.978 -14.512 -3.707 1.00 14.11 85 SER A CA 7
ATOM 13655 C C . SER A 1 85 ? -3.821 -13.697 -4.312 1.00 61.31 85 SER A C 7
ATOM 13656 O O . SER A 1 85 ? -3.229 -14.088 -5.320 1.00 63.44 85 SER A O 7
ATOM 13664 N N . ILE A 1 86 ? -3.482 -12.591 -3.640 1.00 72.45 86 ILE A N 7
ATOM 13665 C CA . ILE A 1 86 ? -2.426 -11.667 -4.076 1.00 44.35 86 ILE A CA 7
ATOM 13666 C C . ILE A 1 86 ? -1.032 -12.329 -3.964 1.00 10.20 86 ILE A C 7
ATOM 13667 O O . ILE A 1 86 ? -0.147 -12.060 -4.776 1.00 35.00 86 ILE A O 7
ATOM 13683 N N . ARG A 1 87 ? -0.871 -13.225 -2.979 1.00 42.13 87 ARG A N 7
ATOM 13684 C CA . ARG A 1 87 ? 0.390 -13.970 -2.767 1.00 10.11 87 ARG A CA 7
ATOM 13685 C C . ARG A 1 87 ? 0.578 -15.099 -3.800 1.00 0.11 87 ARG A C 7
ATOM 13686 O O . ARG A 1 87 ? 1.692 -15.317 -4.283 1.00 4.20 87 ARG A O 7
ATOM 13707 N N . LYS A 1 88 ? -0.513 -15.820 -4.126 1.00 32.55 88 LYS A N 7
ATOM 13708 C CA . LYS A 1 88 ? -0.450 -17.008 -5.008 1.00 1.11 88 LYS A CA 7
ATOM 13709 C C . LYS A 1 88 ? -0.295 -16.592 -6.483 1.00 32.41 88 LYS A C 7
ATOM 13710 O O . LYS A 1 88 ? 0.269 -17.345 -7.287 1.00 64.12 88 LYS A O 7
ATOM 13729 N N . GLN A 1 89 ? -0.825 -15.401 -6.833 1.00 62.42 89 GLN A N 7
ATOM 13730 C CA . GLN A 1 89 ? -0.605 -14.784 -8.155 1.00 63.12 89 GLN A CA 7
ATOM 13731 C C . GLN A 1 89 ? 0.808 -14.180 -8.212 1.00 44.03 89 GLN A C 7
ATOM 13732 O O . GLN A 1 89 ? 1.608 -14.506 -9.096 1.00 12.13 89 GLN A O 7
ATOM 13746 N N . TYR A 1 90 ? 1.094 -13.305 -7.231 1.00 2.14 90 TYR A N 7
ATOM 13747 C CA . TYR A 1 90 ? 2.328 -12.507 -7.167 1.00 70.53 90 TYR A CA 7
ATOM 13748 C C . TYR A 1 90 ? 3.182 -12.971 -5.957 1.00 31.21 90 TYR A C 7
ATOM 13749 O O . TYR A 1 90 ? 2.864 -12.625 -4.816 1.00 31.00 90 TYR A O 7
ATOM 13767 N N . PRO A 1 91 ? 4.256 -13.791 -6.169 1.00 4.44 91 PRO A N 7
ATOM 13768 C CA . PRO A 1 91 ? 5.112 -14.299 -5.053 1.00 42.02 91 PRO A CA 7
ATOM 13769 C C . PRO A 1 91 ? 5.996 -13.207 -4.394 1.00 1.21 91 PRO A C 7
ATOM 13770 O O . PRO A 1 91 ? 6.319 -13.299 -3.198 1.00 14.30 91 PRO A O 7
ATOM 13781 N N . LYS A 1 92 ? 6.380 -12.187 -5.181 1.00 4.33 92 LYS A N 7
ATOM 13782 C CA . LYS A 1 92 ? 7.361 -11.162 -4.761 1.00 34.31 92 LYS A CA 7
ATOM 13783 C C . LYS A 1 92 ? 6.754 -10.107 -3.818 1.00 23.43 92 LYS A C 7
ATOM 13784 O O . LYS A 1 92 ? 7.477 -9.542 -2.986 1.00 34.44 92 LYS A O 7
ATOM 13803 N N . VAL A 1 93 ? 5.448 -9.833 -3.967 1.00 0.32 93 VAL A N 7
ATOM 13804 C CA . VAL A 1 93 ? 4.776 -8.732 -3.248 1.00 13.52 93 VAL A CA 7
ATOM 13805 C C . VAL A 1 93 ? 4.692 -9.019 -1.736 1.00 75.43 93 VAL A C 7
ATOM 13806 O O . VAL A 1 93 ? 4.342 -10.140 -1.325 1.00 33.01 93 VAL A O 7
ATOM 13819 N N . GLU A 1 94 ? 5.051 -8.018 -0.912 1.00 22.23 94 GLU A N 7
ATOM 13820 C CA . GLU A 1 94 ? 4.797 -8.065 0.533 1.00 21.34 94 GLU A CA 7
ATOM 13821 C C . GLU A 1 94 ? 3.301 -7.858 0.786 1.00 13.34 94 GLU A C 7
ATOM 13822 O O . GLU A 1 94 ? 2.672 -6.985 0.186 1.00 41.53 94 GLU A O 7
ATOM 13834 N N . THR A 1 95 ? 2.764 -8.676 1.680 1.00 40.31 95 THR A N 7
ATOM 13835 C CA . THR A 1 95 ? 1.331 -8.807 1.943 1.00 31.02 95 THR A CA 7
ATOM 13836 C C . THR A 1 95 ? 1.137 -9.123 3.426 1.00 2.10 95 THR A C 7
ATOM 13837 O O . THR A 1 95 ? 1.981 -9.805 4.018 1.00 71.33 95 THR A O 7
ATOM 13848 N N . ARG A 1 96 ? 0.058 -8.607 4.018 1.00 5.04 96 ARG A N 7
ATOM 13849 C CA . ARG A 1 96 ? -0.306 -8.891 5.410 1.00 33.23 96 ARG A CA 7
ATOM 13850 C C . ARG A 1 96 ? -1.768 -8.521 5.635 1.00 62.44 96 ARG A C 7
ATOM 13851 O O . ARG A 1 96 ? -2.273 -7.564 5.026 1.00 64.45 96 ARG A O 7
ATOM 13872 N N . ARG A 1 97 ? -2.438 -9.281 6.507 1.00 41.14 97 ARG A N 7
ATOM 13873 C CA . ARG A 1 97 ? -3.779 -8.946 6.969 1.00 44.14 97 ARG A CA 7
ATOM 13874 C C . ARG A 1 97 ? -3.713 -7.673 7.826 1.00 42.21 97 ARG A C 7
ATOM 13875 O O . ARG A 1 97 ? -2.910 -7.585 8.765 1.00 53.41 97 ARG A O 7
ATOM 13896 N N . ALA A 1 98 ? -4.558 -6.712 7.496 1.00 53.53 98 ALA A N 7
ATOM 13897 C CA . ALA A 1 98 ? -4.738 -5.500 8.275 1.00 44.31 98 ALA A CA 7
ATOM 13898 C C . ALA A 1 98 ? -6.211 -5.144 8.213 1.00 54.32 98 ALA A C 7
ATOM 13899 O O . ALA A 1 98 ? -6.703 -4.746 7.167 1.00 32.21 98 ALA A O 7
ATOM 13906 N N . GLN A 1 99 ? -6.916 -5.369 9.321 1.00 42.21 99 GLN A N 7
ATOM 13907 C CA . GLN A 1 99 ? -8.362 -5.103 9.427 1.00 1.44 99 GLN A CA 7
ATOM 13908 C C . GLN A 1 99 ? -8.567 -3.716 10.027 1.00 13.11 99 GLN A C 7
ATOM 13909 O O . GLN A 1 99 ? -9.190 -2.836 9.416 1.00 11.23 99 GLN A O 7
ATOM 13923 N N . ASP A 1 100 ? -7.990 -3.535 11.217 1.00 12.32 100 ASP A N 7
ATOM 13924 C CA . ASP A 1 100 ? -8.093 -2.299 11.994 1.00 31.35 100 ASP A CA 7
ATOM 13925 C C . ASP A 1 100 ? -6.921 -1.378 11.616 1.00 13.11 100 ASP A C 7
ATOM 13926 O O . ASP A 1 100 ? -5.871 -1.860 11.160 1.00 32.24 100 ASP A O 7
ATOM 13935 N N . LYS A 1 101 ? -7.117 -0.065 11.822 1.00 32.52 101 LYS A N 7
ATOM 13936 C CA . LYS A 1 101 ? -6.115 0.976 11.513 1.00 20.25 101 LYS A CA 7
ATOM 13937 C C . LYS A 1 101 ? -4.784 0.760 12.260 1.00 12.33 101 LYS A C 7
ATOM 13938 O O . LYS A 1 101 ? -3.739 1.183 11.759 1.00 43.03 101 LYS A O 7
ATOM 13957 N N . GLU A 1 102 ? -4.828 0.088 13.440 1.00 3.35 102 GLU A N 7
ATOM 13958 C CA . GLU A 1 102 ? -3.613 -0.213 14.227 1.00 3.42 102 GLU A CA 7
ATOM 13959 C C . GLU A 1 102 ? -2.699 -1.169 13.435 1.00 53.24 102 GLU A C 7
ATOM 13960 O O . GLU A 1 102 ? -1.506 -0.915 13.317 1.00 74.24 102 GLU A O 7
ATOM 13972 N N . GLU A 1 103 ? -3.312 -2.225 12.846 1.00 73.54 103 GLU A N 7
ATOM 13973 C CA . GLU A 1 103 ? -2.613 -3.235 12.023 1.00 21.34 103 GLU A CA 7
ATOM 13974 C C . GLU A 1 103 ? -1.970 -2.593 10.782 1.00 4.24 103 GLU A C 7
ATOM 13975 O O . GLU A 1 103 ? -0.877 -2.995 10.363 1.00 11.31 103 GLU A O 7
ATOM 13987 N N . VAL A 1 104 ? -2.666 -1.585 10.217 1.00 35.31 104 VAL A N 7
ATOM 13988 C CA . VAL A 1 104 ? -2.227 -0.895 9.000 1.00 42.41 104 VAL A CA 7
ATOM 13989 C C . VAL A 1 104 ? -0.985 -0.032 9.285 1.00 35.23 104 VAL A C 7
ATOM 13990 O O . VAL A 1 104 ? 0.070 -0.269 8.701 1.00 34.42 104 VAL A O 7
ATOM 14003 N N . LYS A 1 105 ? -1.118 0.936 10.218 1.00 22.20 105 LYS A N 7
ATOM 14004 C CA . LYS A 1 105 ? -0.056 1.933 10.492 1.00 20.31 105 LYS A CA 7
ATOM 14005 C C . LYS A 1 105 ? 1.194 1.283 11.120 1.00 13.10 105 LYS A C 7
ATOM 14006 O O . LYS A 1 105 ? 2.321 1.749 10.891 1.00 63.33 105 LYS A O 7
ATOM 14025 N N . ASP A 1 106 ? 0.970 0.223 11.925 1.00 74.21 106 ASP A N 7
ATOM 14026 C CA . ASP A 1 106 ? 2.029 -0.683 12.406 1.00 64.43 106 ASP A CA 7
ATOM 14027 C C . ASP A 1 106 ? 2.820 -1.275 11.223 1.00 55.13 106 ASP A C 7
ATOM 14028 O O . ASP A 1 106 ? 4.045 -1.182 11.187 1.00 34.52 106 ASP A O 7
ATOM 14037 N N . ALA A 1 107 ? 2.085 -1.848 10.247 1.00 63.53 107 ALA A N 7
ATOM 14038 C CA . ALA A 1 107 ? 2.680 -2.497 9.060 1.00 20.40 107 ALA A CA 7
ATOM 14039 C C . ALA A 1 107 ? 3.356 -1.476 8.126 1.00 62.21 107 ALA A C 7
ATOM 14040 O O . ALA A 1 107 ? 4.285 -1.826 7.402 1.00 73.31 107 ALA A O 7
ATOM 14047 N N . VAL A 1 108 ? 2.873 -0.222 8.139 1.00 75.20 108 VAL A N 7
ATOM 14048 C CA . VAL A 1 108 ? 3.495 0.882 7.391 1.00 23.02 108 VAL A CA 7
ATOM 14049 C C . VAL A 1 108 ? 4.900 1.159 7.945 1.00 23.31 108 VAL A C 7
ATOM 14050 O O . VAL A 1 108 ? 5.885 1.039 7.212 1.00 31.20 108 VAL A O 7
ATOM 14063 N N . GLU A 1 109 ? 4.970 1.455 9.260 1.00 71.54 109 GLU A N 7
ATOM 14064 C CA . GLU A 1 109 ? 6.241 1.731 9.970 1.00 12.32 109 GLU A CA 7
ATOM 14065 C C . GLU A 1 109 ? 7.207 0.536 9.853 1.00 44.32 109 GLU A C 7
ATOM 14066 O O . GLU A 1 109 ? 8.420 0.710 9.699 1.00 45.03 109 GLU A O 7
ATOM 14078 N N . GLU A 1 110 ? 6.619 -0.670 9.905 1.00 22.45 110 GLU A N 7
ATOM 14079 C CA . GLU A 1 110 ? 7.348 -1.940 9.833 1.00 25.21 110 GLU A CA 7
ATOM 14080 C C . GLU A 1 110 ? 7.997 -2.115 8.438 1.00 32.33 110 GLU A C 7
ATOM 14081 O O . GLU A 1 110 ? 9.136 -2.562 8.329 1.00 34.33 110 GLU A O 7
ATOM 14093 N N . PHE A 1 111 ? 7.264 -1.704 7.385 1.00 40.42 111 PHE A N 7
ATOM 14094 C CA . PHE A 1 111 ? 7.726 -1.804 5.979 1.00 20.33 111 PHE A CA 7
ATOM 14095 C C . PHE A 1 111 ? 8.826 -0.766 5.697 1.00 53.41 111 PHE A C 7
ATOM 14096 O O . PHE A 1 111 ? 9.706 -0.989 4.870 1.00 54.15 111 PHE A O 7
ATOM 14113 N N . LEU A 1 112 ? 8.749 0.369 6.408 1.00 22.35 112 LEU A N 7
ATOM 14114 C CA . LEU A 1 112 ? 9.730 1.465 6.311 1.00 34.52 112 LEU A CA 7
ATOM 14115 C C . LEU A 1 112 ? 11.072 1.062 6.961 1.00 50.30 112 LEU A C 7
ATOM 14116 O O . LEU A 1 112 ? 12.137 1.217 6.353 1.00 15.51 112 LEU A O 7
ATOM 14132 N N . LYS A 1 113 ? 10.995 0.512 8.187 1.00 64.44 113 LYS A N 7
ATOM 14133 C CA . LYS A 1 113 ? 12.182 0.125 8.987 1.00 3.30 113 LYS A CA 7
ATOM 14134 C C . LYS A 1 113 ? 12.885 -1.122 8.408 1.00 11.13 113 LYS A C 7
ATOM 14135 O O . LYS A 1 113 ? 14.120 -1.201 8.421 1.00 50.10 113 LYS A O 7
ATOM 14154 N N . GLU A 1 114 ? 12.096 -2.080 7.893 1.00 3.04 114 GLU A N 7
ATOM 14155 C CA . GLU A 1 114 ? 12.627 -3.313 7.263 1.00 14.03 114 GLU A CA 7
ATOM 14156 C C . GLU A 1 114 ? 12.951 -3.098 5.767 1.00 43.02 114 GLU A C 7
ATOM 14157 O O . GLU A 1 114 ? 13.618 -3.941 5.151 1.00 33.14 114 GLU A O 7
ATOM 14169 N N . GLY A 1 115 ? 12.454 -1.985 5.183 1.00 23.01 115 GLY A N 7
ATOM 14170 C CA . GLY A 1 115 ? 12.730 -1.627 3.782 1.00 25.40 115 GLY A CA 7
ATOM 14171 C C . GLY A 1 115 ? 11.721 -2.246 2.815 1.00 5.21 115 GLY A C 7
ATOM 14172 O O . GLY A 1 115 ? 11.054 -1.539 2.049 1.00 1.42 115 GLY A O 7
ATOM 14176 N N . GLY A 1 116 ? 11.611 -3.579 2.866 1.00 23.11 116 GLY A N 7
ATOM 14177 C CA . GLY A 1 116 ? 10.680 -4.328 2.031 1.00 4.32 116 GLY A CA 7
ATOM 14178 C C . GLY A 1 116 ? 10.332 -5.670 2.644 1.00 60.52 116 GLY A C 7
ATOM 14179 O O . GLY A 1 116 ? 10.467 -6.702 1.989 1.00 23.34 116 GLY A O 7
ATOM 14183 N N . SER A 1 117 ? 9.895 -5.648 3.922 1.00 61.42 117 SER A N 7
ATOM 14184 C CA . SER A 1 117 ? 9.484 -6.853 4.686 1.00 73.31 117 SER A CA 7
ATOM 14185 C C . SER A 1 117 ? 8.585 -6.446 5.865 1.00 75.42 117 SER A C 7
ATOM 14186 O O . SER A 1 117 ? 8.610 -5.285 6.290 1.00 44.22 117 SER A O 7
ATOM 14194 N N . LEU A 1 118 ? 7.786 -7.409 6.380 1.00 2.01 118 LEU A N 7
ATOM 14195 C CA . LEU A 1 118 ? 6.946 -7.214 7.585 1.00 74.11 118 LEU A CA 7
ATOM 14196 C C . LEU A 1 118 ? 7.167 -8.358 8.571 1.00 63.44 118 LEU A C 7
ATOM 14197 O O . LEU A 1 118 ? 7.595 -8.145 9.716 1.00 2.41 118 LEU A O 7
ATOM 14213 N N . GLU A 1 119 ? 6.819 -9.568 8.102 1.00 4.42 119 GLU A N 7
ATOM 14214 C CA . GLU A 1 119 ? 6.870 -10.798 8.886 1.00 65.42 119 GLU A CA 7
ATOM 14215 C C . GLU A 1 119 ? 8.317 -11.103 9.327 1.00 31.22 119 GLU A C 7
ATOM 14216 O O . GLU A 1 119 ? 9.168 -11.464 8.510 1.00 22.22 119 GLU A O 7
ATOM 14228 N N . HIS A 1 120 ? 8.585 -10.902 10.633 1.00 45.45 120 HIS A N 7
ATOM 14229 C CA . HIS A 1 120 ? 9.917 -11.107 11.234 1.00 13.31 120 HIS A CA 7
ATOM 14230 C C . HIS A 1 120 ? 10.233 -12.606 11.322 1.00 41.22 120 HIS A C 7
ATOM 14231 O O . HIS A 1 120 ? 9.980 -13.259 12.340 1.00 12.24 120 HIS A O 7
ATOM 14246 N N . HIS A 1 121 ? 10.699 -13.149 10.192 1.00 25.03 121 HIS A N 7
ATOM 14247 C CA . HIS A 1 121 ? 11.151 -14.538 10.061 1.00 13.54 121 HIS A CA 7
ATOM 14248 C C . HIS A 1 121 ? 12.597 -14.494 9.547 1.00 1.11 121 HIS A C 7
ATOM 14249 O O . HIS A 1 121 ? 13.531 -14.791 10.297 1.00 14.01 121 HIS A O 7
ATOM 14264 N N . HIS A 1 122 ? 12.768 -14.050 8.277 1.00 23.11 122 HIS A N 7
ATOM 14265 C CA . HIS A 1 122 ? 14.095 -13.860 7.630 1.00 22.21 122 HIS A CA 7
ATOM 14266 C C . HIS A 1 122 ? 13.989 -12.858 6.463 1.00 53.32 122 HIS A C 7
ATOM 14267 O O . HIS A 1 122 ? 14.809 -11.940 6.343 1.00 53.44 122 HIS A O 7
ATOM 14282 N N . HIS A 1 123 ? 12.985 -13.063 5.589 1.00 65.12 123 HIS A N 7
ATOM 14283 C CA . HIS A 1 123 ? 12.718 -12.186 4.423 1.00 14.34 123 HIS A CA 7
ATOM 14284 C C . HIS A 1 123 ? 11.196 -11.947 4.285 1.00 25.03 123 HIS A C 7
ATOM 14285 O O . HIS A 1 123 ? 10.686 -10.904 4.705 1.00 51.33 123 HIS A O 7
ATOM 14300 N N . HIS A 1 124 ? 10.474 -12.948 3.743 1.00 5.12 124 HIS A N 7
ATOM 14301 C CA . HIS A 1 124 ? 9.044 -12.825 3.388 1.00 70.33 124 HIS A CA 7
ATOM 14302 C C . HIS A 1 124 ? 8.418 -14.215 3.215 1.00 44.42 124 HIS A C 7
ATOM 14303 O O . HIS A 1 124 ? 9.113 -15.165 2.834 1.00 44.31 124 HIS A O 7
ATOM 14318 N N . HIS A 1 125 ? 7.111 -14.342 3.522 1.00 52.41 125 HIS A N 7
ATOM 14319 C CA . HIS A 1 125 ? 6.322 -15.542 3.210 1.00 4.14 125 HIS A CA 7
ATOM 14320 C C . HIS A 1 125 ? 5.576 -15.297 1.878 1.00 11.13 125 HIS A C 7
ATOM 14321 O O . HIS A 1 125 ? 6.094 -15.708 0.818 1.00 52.24 125 HIS A O 7
ATOM 14337 N N . MET A 1 1 ? 13.728 9.554 -7.058 1.00 51.43 1 MET A N 8
ATOM 14338 C CA . MET A 1 1 ? 14.412 8.927 -5.904 1.00 24.34 1 MET A CA 8
ATOM 14339 C C . MET A 1 1 ? 13.837 9.486 -4.599 1.00 45.21 1 MET A C 8
ATOM 14340 O O . MET A 1 1 ? 13.759 10.710 -4.425 1.00 11.12 1 MET A O 8
ATOM 14356 N N . GLY A 1 2 ? 13.426 8.576 -3.690 1.00 64.31 2 GLY A N 8
ATOM 14357 C CA . GLY A 1 2 ? 12.846 8.953 -2.408 1.00 22.04 2 GLY A CA 8
ATOM 14358 C C . GLY A 1 2 ? 11.390 9.361 -2.547 1.00 25.34 2 GLY A C 8
ATOM 14359 O O . GLY A 1 2 ? 11.094 10.551 -2.728 1.00 20.23 2 GLY A O 8
ATOM 14363 N N . LYS A 1 3 ? 10.477 8.375 -2.499 1.00 40.11 3 LYS A N 8
ATOM 14364 C CA . LYS A 1 3 ? 9.037 8.633 -2.515 1.00 24.05 3 LYS A CA 8
ATOM 14365 C C . LYS A 1 3 ? 8.264 7.416 -2.003 1.00 52.12 3 LYS A C 8
ATOM 14366 O O . LYS A 1 3 ? 8.205 6.371 -2.672 1.00 10.02 3 LYS A O 8
ATOM 14385 N N . VAL A 1 4 ? 7.709 7.576 -0.795 1.00 74.14 4 VAL A N 8
ATOM 14386 C CA . VAL A 1 4 ? 6.721 6.671 -0.216 1.00 63.54 4 VAL A CA 8
ATOM 14387 C C . VAL A 1 4 ? 5.324 7.224 -0.527 1.00 73.53 4 VAL A C 8
ATOM 14388 O O . VAL A 1 4 ? 5.019 8.372 -0.174 1.00 72.20 4 VAL A O 8
ATOM 14401 N N . VAL A 1 5 ? 4.490 6.429 -1.201 1.00 44.24 5 VAL A N 8
ATOM 14402 C CA . VAL A 1 5 ? 3.080 6.773 -1.447 1.00 63.10 5 VAL A CA 8
ATOM 14403 C C . VAL A 1 5 ? 2.180 5.742 -0.765 1.00 33.24 5 VAL A C 8
ATOM 14404 O O . VAL A 1 5 ? 2.264 4.549 -1.058 1.00 42.11 5 VAL A O 8
ATOM 14417 N N . PHE A 1 6 ? 1.336 6.210 0.157 1.00 52.11 6 PHE A N 8
ATOM 14418 C CA . PHE A 1 6 ? 0.299 5.392 0.775 1.00 14.31 6 PHE A CA 8
ATOM 14419 C C . PHE A 1 6 ? -1.030 5.613 0.032 1.00 14.42 6 PHE A C 8
ATOM 14420 O O . PHE A 1 6 ? -1.659 6.666 0.169 1.00 72.12 6 PHE A O 8
ATOM 14437 N N . LEU A 1 7 ? -1.423 4.632 -0.782 1.00 71.44 7 LEU A N 8
ATOM 14438 C CA . LEU A 1 7 ? -2.703 4.642 -1.494 1.00 64.20 7 LEU A CA 8
ATOM 14439 C C . LEU A 1 7 ? -3.738 3.856 -0.673 1.00 10.54 7 LEU A C 8
ATOM 14440 O O . LEU A 1 7 ? -3.607 2.651 -0.508 1.00 13.33 7 LEU A O 8
ATOM 14456 N N . SER A 1 8 ? -4.748 4.545 -0.147 1.00 4.41 8 SER A N 8
ATOM 14457 C CA . SER A 1 8 ? -5.853 3.919 0.599 1.00 72.43 8 SER A CA 8
ATOM 14458 C C . SER A 1 8 ? -7.176 4.474 0.093 1.00 71.14 8 SER A C 8
ATOM 14459 O O . SER A 1 8 ? -7.276 5.656 -0.213 1.00 34.13 8 SER A O 8
ATOM 14467 N N . ASP A 1 9 ? -8.189 3.607 0.031 1.00 1.44 9 ASP A N 8
ATOM 14468 C CA . ASP A 1 9 ? -9.544 3.970 -0.430 1.00 72.24 9 ASP A CA 8
ATOM 14469 C C . ASP A 1 9 ? -10.438 4.340 0.784 1.00 50.31 9 ASP A C 8
ATOM 14470 O O . ASP A 1 9 ? -11.613 4.683 0.624 1.00 63.10 9 ASP A O 8
ATOM 14479 N N . ASP A 1 10 ? -9.843 4.326 1.996 1.00 55.42 10 ASP A N 8
ATOM 14480 C CA . ASP A 1 10 ? -10.579 4.453 3.276 1.00 44.45 10 ASP A CA 8
ATOM 14481 C C . ASP A 1 10 ? -9.952 5.565 4.146 1.00 1.41 10 ASP A C 8
ATOM 14482 O O . ASP A 1 10 ? -8.741 5.545 4.379 1.00 62.14 10 ASP A O 8
ATOM 14491 N N . GLN A 1 11 ? -10.798 6.488 4.658 1.00 73.42 11 GLN A N 8
ATOM 14492 C CA . GLN A 1 11 ? -10.353 7.668 5.439 1.00 45.20 11 GLN A CA 8
ATOM 14493 C C . GLN A 1 11 ? -9.744 7.277 6.798 1.00 51.31 11 GLN A C 8
ATOM 14494 O O . GLN A 1 11 ? -8.667 7.778 7.147 1.00 72.03 11 GLN A O 8
ATOM 14508 N N . GLU A 1 12 ? -10.436 6.380 7.537 1.00 54.41 12 GLU A N 8
ATOM 14509 C CA . GLU A 1 12 ? -10.015 5.922 8.891 1.00 2.04 12 GLU A CA 8
ATOM 14510 C C . GLU A 1 12 ? -8.555 5.456 8.899 1.00 71.41 12 GLU A C 8
ATOM 14511 O O . GLU A 1 12 ? -7.804 5.705 9.850 1.00 75.44 12 GLU A O 8
ATOM 14523 N N . ILE A 1 13 ? -8.180 4.806 7.801 1.00 14.41 13 ILE A N 8
ATOM 14524 C CA . ILE A 1 13 ? -6.845 4.277 7.587 1.00 11.54 13 ILE A CA 8
ATOM 14525 C C . ILE A 1 13 ? -5.827 5.429 7.400 1.00 31.20 13 ILE A C 8
ATOM 14526 O O . ILE A 1 13 ? -4.805 5.485 8.091 1.00 52.33 13 ILE A O 8
ATOM 14542 N N . ILE A 1 14 ? -6.156 6.349 6.465 1.00 5.31 14 ILE A N 8
ATOM 14543 C CA . ILE A 1 14 ? -5.272 7.459 6.037 1.00 12.43 14 ILE A CA 8
ATOM 14544 C C . ILE A 1 14 ? -4.868 8.361 7.225 1.00 11.42 14 ILE A C 8
ATOM 14545 O O . ILE A 1 14 ? -3.708 8.759 7.330 1.00 64.35 14 ILE A O 8
ATOM 14561 N N . GLU A 1 15 ? -5.841 8.631 8.118 1.00 53.11 15 GLU A N 8
ATOM 14562 C CA . GLU A 1 15 ? -5.658 9.508 9.294 1.00 35.12 15 GLU A CA 8
ATOM 14563 C C . GLU A 1 15 ? -4.598 8.936 10.248 1.00 31.02 15 GLU A C 8
ATOM 14564 O O . GLU A 1 15 ? -3.692 9.650 10.689 1.00 43.41 15 GLU A O 8
ATOM 14576 N N . GLU A 1 16 ? -4.721 7.629 10.521 1.00 50.32 16 GLU A N 8
ATOM 14577 C CA . GLU A 1 16 ? -3.824 6.894 11.424 1.00 42.04 16 GLU A CA 8
ATOM 14578 C C . GLU A 1 16 ? -2.395 6.815 10.872 1.00 24.03 16 GLU A C 8
ATOM 14579 O O . GLU A 1 16 ? -1.431 7.076 11.598 1.00 72.20 16 GLU A O 8
ATOM 14591 N N . VAL A 1 17 ? -2.283 6.450 9.585 1.00 4.23 17 VAL A N 8
ATOM 14592 C CA . VAL A 1 17 ? -0.994 6.282 8.900 1.00 3.44 17 VAL A CA 8
ATOM 14593 C C . VAL A 1 17 ? -0.244 7.617 8.795 1.00 53.51 17 VAL A C 8
ATOM 14594 O O . VAL A 1 17 ? 0.962 7.663 9.023 1.00 2.31 17 VAL A O 8
ATOM 14607 N N . SER A 1 18 ? -0.981 8.691 8.469 1.00 32.44 18 SER A N 8
ATOM 14608 C CA . SER A 1 18 ? -0.410 10.033 8.275 1.00 53.14 18 SER A CA 8
ATOM 14609 C C . SER A 1 18 ? 0.045 10.658 9.607 1.00 33.43 18 SER A C 8
ATOM 14610 O O . SER A 1 18 ? 1.060 11.353 9.645 1.00 34.54 18 SER A O 8
ATOM 14618 N N . LYS A 1 19 ? -0.723 10.417 10.688 1.00 25.44 19 LYS A N 8
ATOM 14619 C CA . LYS A 1 19 ? -0.401 10.951 12.028 1.00 42.25 19 LYS A CA 8
ATOM 14620 C C . LYS A 1 19 ? 0.803 10.212 12.642 1.00 63.23 19 LYS A C 8
ATOM 14621 O O . LYS A 1 19 ? 1.651 10.825 13.302 1.00 33.32 19 LYS A O 8
ATOM 14640 N N . LYS A 1 20 ? 0.848 8.893 12.429 1.00 32.02 20 LYS A N 8
ATOM 14641 C CA . LYS A 1 20 ? 1.997 8.057 12.810 1.00 43.50 20 LYS A CA 8
ATOM 14642 C C . LYS A 1 20 ? 3.246 8.467 12.010 1.00 52.22 20 LYS A C 8
ATOM 14643 O O . LYS A 1 20 ? 4.326 8.602 12.571 1.00 11.35 20 LYS A O 8
ATOM 14662 N N . ALA A 1 21 ? 3.057 8.708 10.702 1.00 24.44 21 ALA A N 8
ATOM 14663 C CA . ALA A 1 21 ? 4.118 9.191 9.800 1.00 75.51 21 ALA A CA 8
ATOM 14664 C C . ALA A 1 21 ? 4.645 10.559 10.260 1.00 42.44 21 ALA A C 8
ATOM 14665 O O . ALA A 1 21 ? 5.834 10.842 10.154 1.00 64.02 21 ALA A O 8
ATOM 14672 N N . GLU A 1 22 ? 3.731 11.387 10.786 1.00 2.12 22 GLU A N 8
ATOM 14673 C CA . GLU A 1 22 ? 4.051 12.708 11.351 1.00 22.14 22 GLU A CA 8
ATOM 14674 C C . GLU A 1 22 ? 5.008 12.562 12.547 1.00 14.43 22 GLU A C 8
ATOM 14675 O O . GLU A 1 22 ? 6.057 13.218 12.598 1.00 22.24 22 GLU A O 8
ATOM 14687 N N . GLU A 1 23 ? 4.642 11.668 13.474 1.00 54.45 23 GLU A N 8
ATOM 14688 C CA . GLU A 1 23 ? 5.437 11.366 14.673 1.00 72.54 23 GLU A CA 8
ATOM 14689 C C . GLU A 1 23 ? 6.798 10.720 14.336 1.00 35.40 23 GLU A C 8
ATOM 14690 O O . GLU A 1 23 ? 7.785 10.938 15.046 1.00 23.20 23 GLU A O 8
ATOM 14702 N N . GLU A 1 24 ? 6.842 9.922 13.255 1.00 54.43 24 GLU A N 8
ATOM 14703 C CA . GLU A 1 24 ? 8.049 9.165 12.865 1.00 61.23 24 GLU A CA 8
ATOM 14704 C C . GLU A 1 24 ? 8.934 9.945 11.857 1.00 72.14 24 GLU A C 8
ATOM 14705 O O . GLU A 1 24 ? 10.025 9.485 11.509 1.00 54.21 24 GLU A O 8
ATOM 14717 N N . GLY A 1 25 ? 8.453 11.109 11.382 1.00 1.23 25 GLY A N 8
ATOM 14718 C CA . GLY A 1 25 ? 9.220 11.959 10.455 1.00 55.44 25 GLY A CA 8
ATOM 14719 C C . GLY A 1 25 ? 9.196 11.476 9.001 1.00 4.04 25 GLY A C 8
ATOM 14720 O O . GLY A 1 25 ? 10.096 11.798 8.222 1.00 4.45 25 GLY A O 8
ATOM 14724 N N . TYR A 1 26 ? 8.181 10.676 8.654 1.00 71.21 26 TYR A N 8
ATOM 14725 C CA . TYR A 1 26 ? 7.942 10.197 7.285 1.00 1.22 26 TYR A CA 8
ATOM 14726 C C . TYR A 1 26 ? 7.034 11.167 6.514 1.00 72.11 26 TYR A C 8
ATOM 14727 O O . TYR A 1 26 ? 5.883 11.386 6.909 1.00 34.42 26 TYR A O 8
ATOM 14745 N N . ASP A 1 27 ? 7.551 11.751 5.427 1.00 23.15 27 ASP A N 8
ATOM 14746 C CA . ASP A 1 27 ? 6.724 12.484 4.457 1.00 13.53 27 ASP A CA 8
ATOM 14747 C C . ASP A 1 27 ? 6.149 11.456 3.459 1.00 63.54 27 ASP A C 8
ATOM 14748 O O . ASP A 1 27 ? 6.830 11.001 2.534 1.00 13.22 27 ASP A O 8
ATOM 14757 N N . ILE A 1 28 ? 4.924 10.985 3.730 1.00 2.00 28 ILE A N 8
ATOM 14758 C CA . ILE A 1 28 ? 4.241 9.997 2.871 1.00 21.22 28 ILE A CA 8
ATOM 14759 C C . ILE A 1 28 ? 3.116 10.684 2.095 1.00 2.23 28 ILE A C 8
ATOM 14760 O O . ILE A 1 28 ? 2.286 11.377 2.702 1.00 44.32 28 ILE A O 8
ATOM 14776 N N . GLN A 1 29 ? 3.082 10.494 0.761 1.00 25.20 29 GLN A N 8
ATOM 14777 C CA . GLN A 1 29 ? 1.969 10.966 -0.062 1.00 54.32 29 GLN A CA 8
ATOM 14778 C C . GLN A 1 29 ? 0.775 10.023 0.158 1.00 53.01 29 GLN A C 8
ATOM 14779 O O . GLN A 1 29 ? 0.771 8.894 -0.327 1.00 64.54 29 GLN A O 8
ATOM 14793 N N . THR A 1 30 ? -0.218 10.499 0.901 1.00 52.11 30 THR A N 8
ATOM 14794 C CA . THR A 1 30 ? -1.439 9.746 1.193 1.00 63.12 30 THR A CA 8
ATOM 14795 C C . THR A 1 30 ? -2.538 10.202 0.218 1.00 53.34 30 THR A C 8
ATOM 14796 O O . THR A 1 30 ? -2.763 11.408 0.067 1.00 20.15 30 THR A O 8
ATOM 14807 N N . SER A 1 31 ? -3.199 9.243 -0.447 1.00 2.13 31 SER A N 8
ATOM 14808 C CA . SER A 1 31 ? -4.134 9.535 -1.546 1.00 75.04 31 SER A CA 8
ATOM 14809 C C . SER A 1 31 ? -5.203 8.434 -1.668 1.00 32.15 31 SER A C 8
ATOM 14810 O O . SER A 1 31 ? -4.987 7.293 -1.243 1.00 41.13 31 SER A O 8
ATOM 14818 N N . ASN A 1 32 ? -6.359 8.811 -2.238 1.00 13.14 32 ASN A N 8
ATOM 14819 C CA . ASN A 1 32 ? -7.440 7.878 -2.632 1.00 61.51 32 ASN A CA 8
ATOM 14820 C C . ASN A 1 32 ? -7.441 7.694 -4.162 1.00 42.31 32 ASN A C 8
ATOM 14821 O O . ASN A 1 32 ? -8.083 6.770 -4.686 1.00 42.04 32 ASN A O 8
ATOM 14832 N N . ASP A 1 33 ? -6.704 8.586 -4.860 1.00 33.53 33 ASP A N 8
ATOM 14833 C CA . ASP A 1 33 ? -6.689 8.679 -6.332 1.00 21.31 33 ASP A CA 8
ATOM 14834 C C . ASP A 1 33 ? -5.874 7.531 -6.946 1.00 22.03 33 ASP A C 8
ATOM 14835 O O . ASP A 1 33 ? -4.721 7.723 -7.346 1.00 74.25 33 ASP A O 8
ATOM 14844 N N . LYS A 1 34 ? -6.489 6.340 -7.025 1.00 50.33 34 LYS A N 8
ATOM 14845 C CA . LYS A 1 34 ? -5.825 5.116 -7.508 1.00 61.44 34 LYS A CA 8
ATOM 14846 C C . LYS A 1 34 ? -5.332 5.280 -8.959 1.00 33.13 34 LYS A C 8
ATOM 14847 O O . LYS A 1 34 ? -4.273 4.774 -9.315 1.00 24.13 34 LYS A O 8
ATOM 14866 N N . LYS A 1 35 ? -6.098 6.050 -9.759 1.00 23.11 35 LYS A N 8
ATOM 14867 C CA . LYS A 1 35 ? -5.814 6.266 -11.185 1.00 52.23 35 LYS A CA 8
ATOM 14868 C C . LYS A 1 35 ? -4.520 7.079 -11.355 1.00 53.23 35 LYS A C 8
ATOM 14869 O O . LYS A 1 35 ? -3.693 6.769 -12.219 1.00 14.13 35 LYS A O 8
ATOM 14888 N N . GLU A 1 36 ? -4.350 8.110 -10.501 1.00 14.01 36 GLU A N 8
ATOM 14889 C CA . GLU A 1 36 ? -3.149 8.955 -10.512 1.00 41.41 36 GLU A CA 8
ATOM 14890 C C . GLU A 1 36 ? -1.922 8.130 -10.097 1.00 43.00 36 GLU A C 8
ATOM 14891 O O . GLU A 1 36 ? -0.908 8.135 -10.788 1.00 75.10 36 GLU A O 8
ATOM 14903 N N . ILE A 1 37 ? -2.062 7.397 -8.981 1.00 11.20 37 ILE A N 8
ATOM 14904 C CA . ILE A 1 37 ? -0.960 6.645 -8.353 1.00 75.14 37 ILE A CA 8
ATOM 14905 C C . ILE A 1 37 ? -0.419 5.534 -9.296 1.00 4.40 37 ILE A C 8
ATOM 14906 O O . ILE A 1 37 ? 0.797 5.329 -9.377 1.00 53.33 37 ILE A O 8
ATOM 14922 N N . ILE A 1 38 ? -1.338 4.868 -10.032 1.00 73.21 38 ILE A N 8
ATOM 14923 C CA . ILE A 1 38 ? -0.994 3.914 -11.120 1.00 61.03 38 ILE A CA 8
ATOM 14924 C C . ILE A 1 38 ? -0.087 4.596 -12.174 1.00 30.51 38 ILE A C 8
ATOM 14925 O O . ILE A 1 38 ? 0.930 4.032 -12.609 1.00 1.44 38 ILE A O 8
ATOM 14941 N N . ASP A 1 39 ? -0.458 5.833 -12.539 1.00 64.15 39 ASP A N 8
ATOM 14942 C CA . ASP A 1 39 ? 0.236 6.619 -13.572 1.00 4.13 39 ASP A CA 8
ATOM 14943 C C . ASP A 1 39 ? 1.621 7.104 -13.082 1.00 41.01 39 ASP A C 8
ATOM 14944 O O . ASP A 1 39 ? 2.545 7.253 -13.877 1.00 10.45 39 ASP A O 8
ATOM 14953 N N . ARG A 1 40 ? 1.756 7.322 -11.759 1.00 12.02 40 ARG A N 8
ATOM 14954 C CA . ARG A 1 40 ? 3.029 7.753 -11.139 1.00 41.13 40 ARG A CA 8
ATOM 14955 C C . ARG A 1 40 ? 4.014 6.567 -11.060 1.00 13.21 40 ARG A C 8
ATOM 14956 O O . ARG A 1 40 ? 5.233 6.762 -11.101 1.00 1.22 40 ARG A O 8
ATOM 14977 N N . LEU A 1 41 ? 3.463 5.338 -10.936 1.00 64.14 41 LEU A N 8
ATOM 14978 C CA . LEU A 1 41 ? 4.237 4.088 -11.070 1.00 20.32 41 LEU A CA 8
ATOM 14979 C C . LEU A 1 41 ? 4.793 3.970 -12.507 1.00 62.41 41 LEU A C 8
ATOM 14980 O O . LEU A 1 41 ? 5.953 3.587 -12.696 1.00 41.22 41 LEU A O 8
ATOM 14996 N N . LYS A 1 42 ? 3.945 4.331 -13.510 1.00 21.32 42 LYS A N 8
ATOM 14997 C CA . LYS A 1 42 ? 4.352 4.400 -14.942 1.00 1.20 42 LYS A CA 8
ATOM 14998 C C . LYS A 1 42 ? 5.508 5.405 -15.144 1.00 2.45 42 LYS A C 8
ATOM 14999 O O . LYS A 1 42 ? 6.423 5.170 -15.939 1.00 33.04 42 LYS A O 8
ATOM 15018 N N . ARG A 1 43 ? 5.448 6.522 -14.395 1.00 22.11 43 ARG A N 8
ATOM 15019 C CA . ARG A 1 43 ? 6.437 7.618 -14.485 1.00 22.12 43 ARG A CA 8
ATOM 15020 C C . ARG A 1 43 ? 7.728 7.327 -13.691 1.00 75.35 43 ARG A C 8
ATOM 15021 O O . ARG A 1 43 ? 8.673 8.122 -13.764 1.00 11.23 43 ARG A O 8
ATOM 15042 N N . ARG A 1 44 ? 7.735 6.229 -12.893 1.00 1.32 44 ARG A N 8
ATOM 15043 C CA . ARG A 1 44 ? 8.853 5.890 -11.973 1.00 20.43 44 ARG A CA 8
ATOM 15044 C C . ARG A 1 44 ? 8.999 6.930 -10.831 1.00 63.51 44 ARG A C 8
ATOM 15045 O O . ARG A 1 44 ? 10.020 6.967 -10.143 1.00 10.44 44 ARG A O 8
ATOM 15066 N N . ASN A 1 45 ? 7.938 7.725 -10.617 1.00 63.51 45 ASN A N 8
ATOM 15067 C CA . ASN A 1 45 ? 7.897 8.799 -9.602 1.00 43.13 45 ASN A CA 8
ATOM 15068 C C . ASN A 1 45 ? 7.817 8.234 -8.172 1.00 73.10 45 ASN A C 8
ATOM 15069 O O . ASN A 1 45 ? 8.165 8.925 -7.212 1.00 55.14 45 ASN A O 8
ATOM 15080 N N . ILE A 1 46 ? 7.353 6.977 -8.045 1.00 14.41 46 ILE A N 8
ATOM 15081 C CA . ILE A 1 46 ? 7.192 6.296 -6.744 1.00 21.50 46 ILE A CA 8
ATOM 15082 C C . ILE A 1 46 ? 8.312 5.256 -6.559 1.00 13.05 46 ILE A C 8
ATOM 15083 O O . ILE A 1 46 ? 8.514 4.407 -7.433 1.00 41.41 46 ILE A O 8
ATOM 15099 N N . ASP A 1 47 ? 9.047 5.341 -5.427 1.00 5.31 47 ASP A N 8
ATOM 15100 C CA . ASP A 1 47 ? 10.086 4.345 -5.071 1.00 32.42 47 ASP A CA 8
ATOM 15101 C C . ASP A 1 47 ? 9.439 3.140 -4.383 1.00 2.42 47 ASP A C 8
ATOM 15102 O O . ASP A 1 47 ? 9.734 1.984 -4.703 1.00 3.14 47 ASP A O 8
ATOM 15111 N N . MET A 1 48 ? 8.560 3.435 -3.422 1.00 35.11 48 MET A N 8
ATOM 15112 C CA . MET A 1 48 ? 7.903 2.425 -2.587 1.00 51.53 48 MET A CA 8
ATOM 15113 C C . MET A 1 48 ? 6.466 2.866 -2.286 1.00 22.32 48 MET A C 8
ATOM 15114 O O . MET A 1 48 ? 6.205 4.047 -2.050 1.00 51.23 48 MET A O 8
ATOM 15128 N N . ILE A 1 49 ? 5.539 1.909 -2.312 1.00 40.30 49 ILE A N 8
ATOM 15129 C CA . ILE A 1 49 ? 4.095 2.165 -2.241 1.00 63.50 49 ILE A CA 8
ATOM 15130 C C . ILE A 1 49 ? 3.428 1.131 -1.324 1.00 13.04 49 ILE A C 8
ATOM 15131 O O . ILE A 1 49 ? 3.803 -0.045 -1.318 1.00 64.15 49 ILE A O 8
ATOM 15147 N N . ILE A 1 50 ? 2.465 1.591 -0.522 1.00 45.44 50 ILE A N 8
ATOM 15148 C CA . ILE A 1 50 ? 1.699 0.751 0.404 1.00 64.13 50 ILE A CA 8
ATOM 15149 C C . ILE A 1 50 ? 0.202 0.995 0.144 1.00 64.22 50 ILE A C 8
ATOM 15150 O O . ILE A 1 50 ? -0.276 2.123 0.288 1.00 65.32 50 ILE A O 8
ATOM 15166 N N . VAL A 1 51 ? -0.524 -0.056 -0.279 1.00 51.22 51 VAL A N 8
ATOM 15167 C CA . VAL A 1 51 ? -1.943 0.044 -0.666 1.00 2.00 51 VAL A CA 8
ATOM 15168 C C . VAL A 1 51 ? -2.841 -0.648 0.378 1.00 34.25 51 VAL A C 8
ATOM 15169 O O . VAL A 1 51 ? -2.639 -1.824 0.682 1.00 64.33 51 VAL A O 8
ATOM 15182 N N . LYS A 1 52 ? -3.828 0.092 0.923 1.00 53.12 52 LYS A N 8
ATOM 15183 C CA . LYS A 1 52 ? -4.863 -0.466 1.808 1.00 73.40 52 LYS A CA 8
ATOM 15184 C C . LYS A 1 52 ? -6.243 -0.319 1.138 1.00 10.24 52 LYS A C 8
ATOM 15185 O O . LYS A 1 52 ? -6.774 0.790 1.021 1.00 2.53 52 LYS A O 8
ATOM 15204 N N . THR A 1 53 ? -6.789 -1.449 0.679 1.00 32.43 53 THR A N 8
ATOM 15205 C CA . THR A 1 53 ? -8.146 -1.544 0.118 1.00 45.25 53 THR A CA 8
ATOM 15206 C C . THR A 1 53 ? -8.545 -3.026 0.047 1.00 4.04 53 THR A C 8
ATOM 15207 O O . THR A 1 53 ? -7.680 -3.907 -0.025 1.00 63.13 53 THR A O 8
ATOM 15218 N N . GLU A 1 54 ? -9.855 -3.305 0.118 1.00 2.23 54 GLU A N 8
ATOM 15219 C CA . GLU A 1 54 ? -10.393 -4.679 0.019 1.00 4.13 54 GLU A CA 8
ATOM 15220 C C . GLU A 1 54 ? -10.784 -5.013 -1.435 1.00 12.13 54 GLU A C 8
ATOM 15221 O O . GLU A 1 54 ? -11.296 -6.101 -1.715 1.00 30.25 54 GLU A O 8
ATOM 15233 N N . ASP A 1 55 ? -10.539 -4.075 -2.361 1.00 33.11 55 ASP A N 8
ATOM 15234 C CA . ASP A 1 55 ? -10.800 -4.286 -3.787 1.00 72.44 55 ASP A CA 8
ATOM 15235 C C . ASP A 1 55 ? -9.568 -4.967 -4.418 1.00 34.33 55 ASP A C 8
ATOM 15236 O O . ASP A 1 55 ? -8.642 -4.299 -4.887 1.00 74.35 55 ASP A O 8
ATOM 15245 N N . LYS A 1 56 ? -9.573 -6.314 -4.400 1.00 72.03 56 LYS A N 8
ATOM 15246 C CA . LYS A 1 56 ? -8.430 -7.152 -4.834 1.00 33.54 56 LYS A CA 8
ATOM 15247 C C . LYS A 1 56 ? -8.088 -6.952 -6.325 1.00 51.01 56 LYS A C 8
ATOM 15248 O O . LYS A 1 56 ? -6.930 -7.139 -6.731 1.00 72.43 56 LYS A O 8
ATOM 15267 N N . GLU A 1 57 ? -9.105 -6.557 -7.125 1.00 54.30 57 GLU A N 8
ATOM 15268 C CA . GLU A 1 57 ? -8.940 -6.299 -8.562 1.00 11.33 57 GLU A CA 8
ATOM 15269 C C . GLU A 1 57 ? -8.033 -5.079 -8.785 1.00 24.14 57 GLU A C 8
ATOM 15270 O O . GLU A 1 57 ? -7.061 -5.155 -9.548 1.00 44.01 57 GLU A O 8
ATOM 15282 N N . SER A 1 58 ? -8.337 -3.977 -8.072 1.00 44.43 58 SER A N 8
ATOM 15283 C CA . SER A 1 58 ? -7.591 -2.712 -8.200 1.00 52.03 58 SER A CA 8
ATOM 15284 C C . SER A 1 58 ? -6.159 -2.885 -7.670 1.00 1.34 58 SER A C 8
ATOM 15285 O O . SER A 1 58 ? -5.209 -2.403 -8.295 1.00 61.33 58 SER A O 8
ATOM 15293 N N . ILE A 1 59 ? -6.031 -3.629 -6.541 1.00 65.00 59 ILE A N 8
ATOM 15294 C CA . ILE A 1 59 ? -4.730 -3.974 -5.927 1.00 51.33 59 ILE A CA 8
ATOM 15295 C C . ILE A 1 59 ? -3.792 -4.599 -6.977 1.00 4.15 59 ILE A C 8
ATOM 15296 O O . ILE A 1 59 ? -2.668 -4.129 -7.177 1.00 52.42 59 ILE A O 8
ATOM 15312 N N . SER A 1 60 ? -4.306 -5.639 -7.655 1.00 60.55 60 SER A N 8
ATOM 15313 C CA . SER A 1 60 ? -3.554 -6.423 -8.642 1.00 73.32 60 SER A CA 8
ATOM 15314 C C . SER A 1 60 ? -3.049 -5.544 -9.808 1.00 64.34 60 SER A C 8
ATOM 15315 O O . SER A 1 60 ? -1.980 -5.812 -10.358 1.00 63.22 60 SER A O 8
ATOM 15323 N N . GLU A 1 61 ? -3.807 -4.475 -10.152 1.00 53.54 61 GLU A N 8
ATOM 15324 C CA . GLU A 1 61 ? -3.420 -3.528 -11.219 1.00 42.02 61 GLU A CA 8
ATOM 15325 C C . GLU A 1 61 ? -2.216 -2.671 -10.783 1.00 63.25 61 GLU A C 8
ATOM 15326 O O . GLU A 1 61 ? -1.270 -2.473 -11.567 1.00 1.51 61 GLU A O 8
ATOM 15338 N N . ILE A 1 62 ? -2.257 -2.176 -9.518 1.00 73.54 62 ILE A N 8
ATOM 15339 C CA . ILE A 1 62 ? -1.126 -1.442 -8.912 1.00 74.31 62 ILE A CA 8
ATOM 15340 C C . ILE A 1 62 ? 0.142 -2.318 -8.961 1.00 74.23 62 ILE A C 8
ATOM 15341 O O . ILE A 1 62 ? 1.186 -1.852 -9.407 1.00 23.01 62 ILE A O 8
ATOM 15357 N N . ILE A 1 63 ? 0.010 -3.599 -8.538 1.00 63.14 63 ILE A N 8
ATOM 15358 C CA . ILE A 1 63 ? 1.147 -4.544 -8.459 1.00 41.32 63 ILE A CA 8
ATOM 15359 C C . ILE A 1 63 ? 1.779 -4.770 -9.843 1.00 12.44 63 ILE A C 8
ATOM 15360 O O . ILE A 1 63 ? 3.000 -4.819 -9.946 1.00 21.43 63 ILE A O 8
ATOM 15376 N N . LYS A 1 64 ? 0.936 -4.875 -10.900 1.00 64.33 64 LYS A N 8
ATOM 15377 C CA . LYS A 1 64 ? 1.410 -4.972 -12.305 1.00 13.34 64 LYS A CA 8
ATOM 15378 C C . LYS A 1 64 ? 2.319 -3.783 -12.647 1.00 2.24 64 LYS A C 8
ATOM 15379 O O . LYS A 1 64 ? 3.389 -3.952 -13.246 1.00 35.25 64 LYS A O 8
ATOM 15398 N N . GLN A 1 65 ? 1.874 -2.589 -12.228 1.00 2.41 65 GLN A N 8
ATOM 15399 C CA . GLN A 1 65 ? 2.615 -1.341 -12.447 1.00 51.12 65 GLN A CA 8
ATOM 15400 C C . GLN A 1 65 ? 3.862 -1.222 -11.543 1.00 62.54 65 GLN A C 8
ATOM 15401 O O . GLN A 1 65 ? 4.814 -0.516 -11.897 1.00 41.21 65 GLN A O 8
ATOM 15415 N N . VAL A 1 66 ? 3.853 -1.905 -10.384 1.00 31.42 66 VAL A N 8
ATOM 15416 C CA . VAL A 1 66 ? 5.017 -1.972 -9.479 1.00 3.52 66 VAL A CA 8
ATOM 15417 C C . VAL A 1 66 ? 6.083 -2.936 -10.036 1.00 21.41 66 VAL A C 8
ATOM 15418 O O . VAL A 1 66 ? 7.280 -2.704 -9.865 1.00 31.42 66 VAL A O 8
ATOM 15431 N N . LEU A 1 67 ? 5.638 -4.012 -10.711 1.00 3.02 67 LEU A N 8
ATOM 15432 C CA . LEU A 1 67 ? 6.547 -4.970 -11.365 1.00 31.40 67 LEU A CA 8
ATOM 15433 C C . LEU A 1 67 ? 7.181 -4.308 -12.603 1.00 51.53 67 LEU A C 8
ATOM 15434 O O . LEU A 1 67 ? 8.370 -4.497 -12.885 1.00 41.44 67 LEU A O 8
ATOM 15450 N N . ASP A 1 68 ? 6.357 -3.515 -13.314 1.00 20.33 68 ASP A N 8
ATOM 15451 C CA . ASP A 1 68 ? 6.765 -2.738 -14.496 1.00 4.03 68 ASP A CA 8
ATOM 15452 C C . ASP A 1 68 ? 7.799 -1.655 -14.129 1.00 45.23 68 ASP A C 8
ATOM 15453 O O . ASP A 1 68 ? 8.757 -1.425 -14.875 1.00 33.41 68 ASP A O 8
ATOM 15462 N N . SER A 1 69 ? 7.597 -1.006 -12.972 1.00 14.25 69 SER A N 8
ATOM 15463 C CA . SER A 1 69 ? 8.494 0.051 -12.479 1.00 51.54 69 SER A CA 8
ATOM 15464 C C . SER A 1 69 ? 9.721 -0.543 -11.761 1.00 60.20 69 SER A C 8
ATOM 15465 O O . SER A 1 69 ? 10.820 0.019 -11.813 1.00 12.52 69 SER A O 8
ATOM 15473 N N . GLY A 1 70 ? 9.513 -1.694 -11.108 1.00 52.21 70 GLY A N 8
ATOM 15474 C CA . GLY A 1 70 ? 10.511 -2.287 -10.215 1.00 31.40 70 GLY A CA 8
ATOM 15475 C C . GLY A 1 70 ? 10.579 -1.570 -8.875 1.00 14.20 70 GLY A C 8
ATOM 15476 O O . GLY A 1 70 ? 11.664 -1.382 -8.312 1.00 64.51 70 GLY A O 8
ATOM 15480 N N . ALA A 1 71 ? 9.406 -1.155 -8.377 1.00 13.23 71 ALA A N 8
ATOM 15481 C CA . ALA A 1 71 ? 9.264 -0.488 -7.073 1.00 2.24 71 ALA A CA 8
ATOM 15482 C C . ALA A 1 71 ? 9.076 -1.523 -5.941 1.00 1.31 71 ALA A C 8
ATOM 15483 O O . ALA A 1 71 ? 8.982 -2.731 -6.188 1.00 61.30 71 ALA A O 8
ATOM 15490 N N . LYS A 1 72 ? 9.051 -1.030 -4.694 1.00 23.44 72 LYS A N 8
ATOM 15491 C CA . LYS A 1 72 ? 8.795 -1.847 -3.488 1.00 62.23 72 LYS A CA 8
ATOM 15492 C C . LYS A 1 72 ? 7.314 -1.680 -3.109 1.00 43.44 72 LYS A C 8
ATOM 15493 O O . LYS A 1 72 ? 6.823 -0.557 -3.091 1.00 64.41 72 LYS A O 8
ATOM 15512 N N . VAL A 1 73 ? 6.594 -2.784 -2.827 1.00 4.20 73 VAL A N 8
ATOM 15513 C CA . VAL A 1 73 ? 5.137 -2.727 -2.558 1.00 0.50 73 VAL A CA 8
ATOM 15514 C C . VAL A 1 73 ? 4.732 -3.548 -1.320 1.00 55.01 73 VAL A C 8
ATOM 15515 O O . VAL A 1 73 ? 5.232 -4.655 -1.087 1.00 51.41 73 VAL A O 8
ATOM 15528 N N . LEU A 1 74 ? 3.837 -2.958 -0.518 1.00 4.14 74 LEU A N 8
ATOM 15529 C CA . LEU A 1 74 ? 3.170 -3.610 0.607 1.00 13.41 74 LEU A CA 8
ATOM 15530 C C . LEU A 1 74 ? 1.663 -3.560 0.357 1.00 31.43 74 LEU A C 8
ATOM 15531 O O . LEU A 1 74 ? 1.112 -2.485 0.101 1.00 63.32 74 LEU A O 8
ATOM 15547 N N . ILE A 1 75 ? 1.000 -4.720 0.403 1.00 1.12 75 ILE A N 8
ATOM 15548 C CA . ILE A 1 75 ? -0.452 -4.816 0.236 1.00 5.42 75 ILE A CA 8
ATOM 15549 C C . ILE A 1 75 ? -1.098 -5.179 1.573 1.00 50.21 75 ILE A C 8
ATOM 15550 O O . ILE A 1 75 ? -0.711 -6.150 2.223 1.00 43.02 75 ILE A O 8
ATOM 15566 N N . LEU A 1 76 ? -2.079 -4.377 1.973 1.00 14.21 76 LEU A N 8
ATOM 15567 C CA . LEU A 1 76 ? -2.815 -4.530 3.223 1.00 63.04 76 LEU A CA 8
ATOM 15568 C C . LEU A 1 76 ? -4.314 -4.571 2.894 1.00 71.23 76 LEU A C 8
ATOM 15569 O O . LEU A 1 76 ? -4.792 -3.759 2.092 1.00 72.40 76 LEU A O 8
ATOM 15585 N N . SER A 1 77 ? -5.042 -5.531 3.473 1.00 31.35 77 SER A N 8
ATOM 15586 C CA . SER A 1 77 ? -6.507 -5.612 3.343 1.00 14.45 77 SER A CA 8
ATOM 15587 C C . SER A 1 77 ? -7.104 -6.265 4.590 1.00 60.21 77 SER A C 8
ATOM 15588 O O . SER A 1 77 ? -6.430 -7.031 5.294 1.00 63.52 77 SER A O 8
ATOM 15596 N N . SER A 1 78 ? -8.388 -5.983 4.836 1.00 71.11 78 SER A N 8
ATOM 15597 C CA . SER A 1 78 ? -9.116 -6.446 6.025 1.00 41.52 78 SER A CA 8
ATOM 15598 C C . SER A 1 78 ? -9.643 -7.894 5.875 1.00 12.11 78 SER A C 8
ATOM 15599 O O . SER A 1 78 ? -10.457 -8.349 6.693 1.00 24.45 78 SER A O 8
ATOM 15607 N N . ASP A 1 79 ? -9.151 -8.628 4.852 1.00 71.22 79 ASP A N 8
ATOM 15608 C CA . ASP A 1 79 ? -9.573 -10.008 4.575 1.00 71.15 79 ASP A CA 8
ATOM 15609 C C . ASP A 1 79 ? -8.354 -10.870 4.183 1.00 72.02 79 ASP A C 8
ATOM 15610 O O . ASP A 1 79 ? -7.573 -10.511 3.282 1.00 62.33 79 ASP A O 8
ATOM 15619 N N . GLU A 1 80 ? -8.231 -12.018 4.868 1.00 52.24 80 GLU A N 8
ATOM 15620 C CA . GLU A 1 80 ? -7.120 -12.962 4.718 1.00 15.41 80 GLU A CA 8
ATOM 15621 C C . GLU A 1 80 ? -7.081 -13.624 3.320 1.00 43.23 80 GLU A C 8
ATOM 15622 O O . GLU A 1 80 ? -5.996 -13.914 2.812 1.00 55.25 80 GLU A O 8
ATOM 15634 N N . ASN A 1 81 ? -8.263 -13.858 2.701 1.00 54.34 81 ASN A N 8
ATOM 15635 C CA . ASN A 1 81 ? -8.355 -14.546 1.387 1.00 1.52 81 ASN A CA 8
ATOM 15636 C C . ASN A 1 81 ? -7.897 -13.606 0.263 1.00 13.21 81 ASN A C 8
ATOM 15637 O O . ASN A 1 81 ? -7.370 -14.062 -0.752 1.00 70.34 81 ASN A O 8
ATOM 15648 N N . ILE A 1 82 ? -8.130 -12.289 0.454 1.00 2.11 82 ILE A N 8
ATOM 15649 C CA . ILE A 1 82 ? -7.634 -11.243 -0.456 1.00 33.35 82 ILE A CA 8
ATOM 15650 C C . ILE A 1 82 ? -6.102 -11.199 -0.395 1.00 74.12 82 ILE A C 8
ATOM 15651 O O . ILE A 1 82 ? -5.440 -11.217 -1.433 1.00 14.01 82 ILE A O 8
ATOM 15667 N N . ILE A 1 83 ? -5.555 -11.182 0.837 1.00 72.03 83 ILE A N 8
ATOM 15668 C CA . ILE A 1 83 ? -4.097 -11.269 1.073 1.00 2.34 83 ILE A CA 8
ATOM 15669 C C . ILE A 1 83 ? -3.504 -12.531 0.394 1.00 40.42 83 ILE A C 8
ATOM 15670 O O . ILE A 1 83 ? -2.447 -12.462 -0.250 1.00 74.13 83 ILE A O 8
ATOM 15686 N N . GLU A 1 84 ? -4.238 -13.657 0.496 1.00 12.20 84 GLU A N 8
ATOM 15687 C CA . GLU A 1 84 ? -3.835 -14.937 -0.111 1.00 71.12 84 GLU A CA 8
ATOM 15688 C C . GLU A 1 84 ? -3.819 -14.851 -1.645 1.00 4.43 84 GLU A C 8
ATOM 15689 O O . GLU A 1 84 ? -2.831 -15.250 -2.260 1.00 55.34 84 GLU A O 8
ATOM 15701 N N . SER A 1 85 ? -4.905 -14.320 -2.254 1.00 14.30 85 SER A N 8
ATOM 15702 C CA . SER A 1 85 ? -5.034 -14.226 -3.722 1.00 65.45 85 SER A CA 8
ATOM 15703 C C . SER A 1 85 ? -3.927 -13.358 -4.317 1.00 23.03 85 SER A C 8
ATOM 15704 O O . SER A 1 85 ? -3.372 -13.683 -5.359 1.00 4.32 85 SER A O 8
ATOM 15712 N N . ILE A 1 86 ? -3.599 -12.282 -3.602 1.00 70.01 86 ILE A N 8
ATOM 15713 C CA . ILE A 1 86 ? -2.522 -11.363 -3.968 1.00 55.14 86 ILE A CA 8
ATOM 15714 C C . ILE A 1 86 ? -1.144 -12.066 -3.888 1.00 72.23 86 ILE A C 8
ATOM 15715 O O . ILE A 1 86 ? -0.285 -11.854 -4.755 1.00 23.24 86 ILE A O 8
ATOM 15731 N N . ARG A 1 87 ? -0.966 -12.942 -2.877 1.00 13.43 87 ARG A N 8
ATOM 15732 C CA . ARG A 1 87 ? 0.293 -13.691 -2.687 1.00 43.11 87 ARG A CA 8
ATOM 15733 C C . ARG A 1 87 ? 0.429 -14.908 -3.632 1.00 55.42 87 ARG A C 8
ATOM 15734 O O . ARG A 1 87 ? 1.547 -15.329 -3.910 1.00 22.45 87 ARG A O 8
ATOM 15755 N N . LYS A 1 88 ? -0.685 -15.502 -4.112 1.00 13.34 88 LYS A N 8
ATOM 15756 C CA . LYS A 1 88 ? -0.607 -16.705 -4.996 1.00 63.03 88 LYS A CA 8
ATOM 15757 C C . LYS A 1 88 ? -0.638 -16.311 -6.480 1.00 23.42 88 LYS A C 8
ATOM 15758 O O . LYS A 1 88 ? -0.228 -17.102 -7.342 1.00 13.22 88 LYS A O 8
ATOM 15777 N N . GLN A 1 89 ? -1.137 -15.096 -6.784 1.00 33.42 89 GLN A N 8
ATOM 15778 C CA . GLN A 1 89 ? -0.909 -14.460 -8.094 1.00 11.32 89 GLN A CA 8
ATOM 15779 C C . GLN A 1 89 ? 0.556 -14.002 -8.180 1.00 51.04 89 GLN A C 8
ATOM 15780 O O . GLN A 1 89 ? 1.276 -14.335 -9.127 1.00 52.41 89 GLN A O 8
ATOM 15794 N N . TYR A 1 90 ? 0.977 -13.239 -7.155 1.00 0.43 90 TYR A N 8
ATOM 15795 C CA . TYR A 1 90 ? 2.316 -12.632 -7.078 1.00 22.31 90 TYR A CA 8
ATOM 15796 C C . TYR A 1 90 ? 3.029 -13.162 -5.813 1.00 71.42 90 TYR A C 8
ATOM 15797 O O . TYR A 1 90 ? 2.782 -12.655 -4.725 1.00 61.13 90 TYR A O 8
ATOM 15815 N N . PRO A 1 91 ? 3.893 -14.223 -5.916 1.00 23.04 91 PRO A N 8
ATOM 15816 C CA . PRO A 1 91 ? 4.541 -14.848 -4.724 1.00 52.52 91 PRO A CA 8
ATOM 15817 C C . PRO A 1 91 ? 5.589 -13.945 -4.039 1.00 63.33 91 PRO A C 8
ATOM 15818 O O . PRO A 1 91 ? 5.950 -14.175 -2.880 1.00 4.22 91 PRO A O 8
ATOM 15829 N N . LYS A 1 92 ? 6.056 -12.913 -4.753 1.00 73.00 92 LYS A N 8
ATOM 15830 C CA . LYS A 1 92 ? 7.141 -12.037 -4.280 1.00 62.03 92 LYS A CA 8
ATOM 15831 C C . LYS A 1 92 ? 6.636 -10.695 -3.707 1.00 62.53 92 LYS A C 8
ATOM 15832 O O . LYS A 1 92 ? 7.457 -9.842 -3.346 1.00 51.32 92 LYS A O 8
ATOM 15851 N N . VAL A 1 93 ? 5.306 -10.505 -3.608 1.00 31.33 93 VAL A N 8
ATOM 15852 C CA . VAL A 1 93 ? 4.733 -9.284 -3.000 1.00 54.21 93 VAL A CA 8
ATOM 15853 C C . VAL A 1 93 ? 4.772 -9.395 -1.456 1.00 30.34 93 VAL A C 8
ATOM 15854 O O . VAL A 1 93 ? 4.540 -10.480 -0.903 1.00 33.24 93 VAL A O 8
ATOM 15867 N N . GLU A 1 94 ? 5.103 -8.292 -0.765 1.00 3.11 94 GLU A N 8
ATOM 15868 C CA . GLU A 1 94 ? 5.004 -8.226 0.699 1.00 44.32 94 GLU A CA 8
ATOM 15869 C C . GLU A 1 94 ? 3.582 -7.814 1.066 1.00 32.20 94 GLU A C 8
ATOM 15870 O O . GLU A 1 94 ? 3.053 -6.857 0.501 1.00 12.54 94 GLU A O 8
ATOM 15882 N N . THR A 1 95 ? 2.949 -8.562 1.976 1.00 50.24 95 THR A N 8
ATOM 15883 C CA . THR A 1 95 ? 1.568 -8.295 2.414 1.00 33.34 95 THR A CA 8
ATOM 15884 C C . THR A 1 95 ? 1.455 -8.443 3.937 1.00 43.32 95 THR A C 8
ATOM 15885 O O . THR A 1 95 ? 2.379 -8.932 4.597 1.00 2.14 95 THR A O 8
ATOM 15896 N N . ARG A 1 96 ? 0.316 -8.008 4.472 1.00 10.33 96 ARG A N 8
ATOM 15897 C CA . ARG A 1 96 ? -0.130 -8.321 5.838 1.00 31.23 96 ARG A CA 8
ATOM 15898 C C . ARG A 1 96 ? -1.645 -8.106 5.901 1.00 52.43 96 ARG A C 8
ATOM 15899 O O . ARG A 1 96 ? -2.156 -7.102 5.390 1.00 51.23 96 ARG A O 8
ATOM 15920 N N . ARG A 1 97 ? -2.361 -9.067 6.492 1.00 63.24 97 ARG A N 8
ATOM 15921 C CA . ARG A 1 97 ? -3.774 -8.903 6.823 1.00 53.41 97 ARG A CA 8
ATOM 15922 C C . ARG A 1 97 ? -3.893 -7.848 7.932 1.00 14.40 97 ARG A C 8
ATOM 15923 O O . ARG A 1 97 ? -3.291 -7.990 9.007 1.00 52.33 97 ARG A O 8
ATOM 15944 N N . ALA A 1 98 ? -4.653 -6.799 7.656 1.00 50.41 98 ALA A N 8
ATOM 15945 C CA . ALA A 1 98 ? -4.814 -5.668 8.553 1.00 21.34 98 ALA A CA 8
ATOM 15946 C C . ALA A 1 98 ? -6.272 -5.229 8.487 1.00 2.23 98 ALA A C 8
ATOM 15947 O O . ALA A 1 98 ? -6.697 -4.599 7.516 1.00 23.44 98 ALA A O 8
ATOM 15954 N N . GLN A 1 99 ? -7.029 -5.594 9.525 1.00 31.32 99 GLN A N 8
ATOM 15955 C CA . GLN A 1 99 ? -8.471 -5.338 9.601 1.00 72.53 99 GLN A CA 8
ATOM 15956 C C . GLN A 1 99 ? -8.723 -3.932 10.125 1.00 15.14 99 GLN A C 8
ATOM 15957 O O . GLN A 1 99 ? -9.480 -3.156 9.526 1.00 10.23 99 GLN A O 8
ATOM 15971 N N . ASP A 1 100 ? -8.074 -3.613 11.249 1.00 60.42 100 ASP A N 8
ATOM 15972 C CA . ASP A 1 100 ? -8.204 -2.304 11.887 1.00 52.35 100 ASP A CA 8
ATOM 15973 C C . ASP A 1 100 ? -7.080 -1.373 11.398 1.00 71.41 100 ASP A C 8
ATOM 15974 O O . ASP A 1 100 ? -5.988 -1.827 11.032 1.00 55.33 100 ASP A O 8
ATOM 15983 N N . LYS A 1 101 ? -7.382 -0.078 11.423 1.00 0.13 101 LYS A N 8
ATOM 15984 C CA . LYS A 1 101 ? -6.500 1.019 10.978 1.00 53.24 101 LYS A CA 8
ATOM 15985 C C . LYS A 1 101 ? -5.156 1.077 11.750 1.00 62.44 101 LYS A C 8
ATOM 15986 O O . LYS A 1 101 ? -4.142 1.556 11.207 1.00 52.22 101 LYS A O 8
ATOM 16005 N N . GLU A 1 102 ? -5.160 0.585 13.007 1.00 21.43 102 GLU A N 8
ATOM 16006 C CA . GLU A 1 102 ? -3.944 0.504 13.839 1.00 40.33 102 GLU A CA 8
ATOM 16007 C C . GLU A 1 102 ? -2.936 -0.508 13.240 1.00 10.32 102 GLU A C 8
ATOM 16008 O O . GLU A 1 102 ? -1.745 -0.213 13.125 1.00 63.03 102 GLU A O 8
ATOM 16020 N N . GLU A 1 103 ? -3.437 -1.689 12.831 1.00 33.34 103 GLU A N 8
ATOM 16021 C CA . GLU A 1 103 ? -2.610 -2.757 12.226 1.00 50.34 103 GLU A CA 8
ATOM 16022 C C . GLU A 1 103 ? -1.964 -2.279 10.918 1.00 5.11 103 GLU A C 8
ATOM 16023 O O . GLU A 1 103 ? -0.835 -2.667 10.593 1.00 4.52 103 GLU A O 8
ATOM 16035 N N . VAL A 1 104 ? -2.704 -1.425 10.190 1.00 54.40 104 VAL A N 8
ATOM 16036 C CA . VAL A 1 104 ? -2.252 -0.848 8.924 1.00 21.20 104 VAL A CA 8
ATOM 16037 C C . VAL A 1 104 ? -1.058 0.089 9.156 1.00 61.21 104 VAL A C 8
ATOM 16038 O O . VAL A 1 104 ? -0.000 -0.105 8.558 1.00 15.22 104 VAL A O 8
ATOM 16051 N N . LYS A 1 105 ? -1.239 1.082 10.061 1.00 53.23 105 LYS A N 8
ATOM 16052 C CA . LYS A 1 105 ? -0.227 2.127 10.307 1.00 72.44 105 LYS A CA 8
ATOM 16053 C C . LYS A 1 105 ? 1.092 1.520 10.831 1.00 23.54 105 LYS A C 8
ATOM 16054 O O . LYS A 1 105 ? 2.180 1.996 10.476 1.00 24.03 105 LYS A O 8
ATOM 16073 N N . ASP A 1 106 ? 0.989 0.470 11.681 1.00 10.23 106 ASP A N 8
ATOM 16074 C CA . ASP A 1 106 ? 2.163 -0.266 12.188 1.00 42.41 106 ASP A CA 8
ATOM 16075 C C . ASP A 1 106 ? 2.890 -1.020 11.060 1.00 54.02 106 ASP A C 8
ATOM 16076 O O . ASP A 1 106 ? 4.122 -1.016 11.010 1.00 11.12 106 ASP A O 8
ATOM 16085 N N . ALA A 1 107 ? 2.112 -1.655 10.154 1.00 2.32 107 ALA A N 8
ATOM 16086 C CA . ALA A 1 107 ? 2.660 -2.407 9.000 1.00 2.23 107 ALA A CA 8
ATOM 16087 C C . ALA A 1 107 ? 3.409 -1.463 8.038 1.00 53.33 107 ALA A C 8
ATOM 16088 O O . ALA A 1 107 ? 4.417 -1.848 7.436 1.00 32.03 107 ALA A O 8
ATOM 16095 N N . VAL A 1 108 ? 2.895 -0.221 7.928 1.00 70.54 108 VAL A N 8
ATOM 16096 C CA . VAL A 1 108 ? 3.515 0.857 7.152 1.00 74.12 108 VAL A CA 8
ATOM 16097 C C . VAL A 1 108 ? 4.909 1.174 7.723 1.00 63.43 108 VAL A C 8
ATOM 16098 O O . VAL A 1 108 ? 5.909 1.031 7.016 1.00 21.20 108 VAL A O 8
ATOM 16111 N N . GLU A 1 109 ? 4.958 1.522 9.032 1.00 3.51 109 GLU A N 8
ATOM 16112 C CA . GLU A 1 109 ? 6.218 1.883 9.726 1.00 24.41 109 GLU A CA 8
ATOM 16113 C C . GLU A 1 109 ? 7.243 0.733 9.647 1.00 32.31 109 GLU A C 8
ATOM 16114 O O . GLU A 1 109 ? 8.444 0.973 9.517 1.00 5.12 109 GLU A O 8
ATOM 16126 N N . GLU A 1 110 ? 6.730 -0.512 9.709 1.00 3.12 110 GLU A N 8
ATOM 16127 C CA . GLU A 1 110 ? 7.542 -1.733 9.659 1.00 43.44 110 GLU A CA 8
ATOM 16128 C C . GLU A 1 110 ? 8.277 -1.825 8.307 1.00 52.31 110 GLU A C 8
ATOM 16129 O O . GLU A 1 110 ? 9.487 -2.026 8.263 1.00 50.12 110 GLU A O 8
ATOM 16141 N N . PHE A 1 111 ? 7.506 -1.611 7.218 1.00 3.15 111 PHE A N 8
ATOM 16142 C CA . PHE A 1 111 ? 7.992 -1.679 5.824 1.00 10.34 111 PHE A CA 8
ATOM 16143 C C . PHE A 1 111 ? 9.039 -0.571 5.554 1.00 42.54 111 PHE A C 8
ATOM 16144 O O . PHE A 1 111 ? 9.979 -0.759 4.777 1.00 4.40 111 PHE A O 8
ATOM 16161 N N . LEU A 1 112 ? 8.851 0.582 6.220 1.00 73.10 112 LEU A N 8
ATOM 16162 C CA . LEU A 1 112 ? 9.719 1.764 6.063 1.00 20.41 112 LEU A CA 8
ATOM 16163 C C . LEU A 1 112 ? 11.053 1.617 6.827 1.00 24.41 112 LEU A C 8
ATOM 16164 O O . LEU A 1 112 ? 12.115 1.957 6.288 1.00 33.13 112 LEU A O 8
ATOM 16180 N N . LYS A 1 113 ? 11.000 1.102 8.071 1.00 11.30 113 LYS A N 8
ATOM 16181 C CA . LYS A 1 113 ? 12.205 0.933 8.926 1.00 51.23 113 LYS A CA 8
ATOM 16182 C C . LYS A 1 113 ? 13.044 -0.280 8.504 1.00 42.24 113 LYS A C 8
ATOM 16183 O O . LYS A 1 113 ? 14.239 -0.358 8.818 1.00 41.35 113 LYS A O 8
ATOM 16202 N N . GLU A 1 114 ? 12.403 -1.237 7.823 1.00 12.21 114 GLU A N 8
ATOM 16203 C CA . GLU A 1 114 ? 13.106 -2.338 7.159 1.00 21.14 114 GLU A CA 8
ATOM 16204 C C . GLU A 1 114 ? 13.610 -1.898 5.769 1.00 34.24 114 GLU A C 8
ATOM 16205 O O . GLU A 1 114 ? 14.512 -2.528 5.204 1.00 22.51 114 GLU A O 8
ATOM 16217 N N . GLY A 1 115 ? 13.013 -0.807 5.239 1.00 14.12 115 GLY A N 8
ATOM 16218 C CA . GLY A 1 115 ? 13.419 -0.211 3.958 1.00 34.14 115 GLY A CA 8
ATOM 16219 C C . GLY A 1 115 ? 13.131 -1.123 2.776 1.00 53.24 115 GLY A C 8
ATOM 16220 O O . GLY A 1 115 ? 13.950 -1.256 1.863 1.00 1.14 115 GLY A O 8
ATOM 16224 N N . GLY A 1 116 ? 11.963 -1.757 2.822 1.00 70.31 116 GLY A N 8
ATOM 16225 C CA . GLY A 1 116 ? 11.552 -2.749 1.847 1.00 71.42 116 GLY A CA 8
ATOM 16226 C C . GLY A 1 116 ? 10.842 -3.888 2.550 1.00 13.22 116 GLY A C 8
ATOM 16227 O O . GLY A 1 116 ? 9.948 -3.631 3.353 1.00 41.00 116 GLY A O 8
ATOM 16231 N N . SER A 1 117 ? 11.291 -5.128 2.297 1.00 44.51 117 SER A N 8
ATOM 16232 C CA . SER A 1 117 ? 10.628 -6.360 2.759 1.00 75.42 117 SER A CA 8
ATOM 16233 C C . SER A 1 117 ? 10.387 -6.400 4.285 1.00 72.30 117 SER A C 8
ATOM 16234 O O . SER A 1 117 ? 11.275 -6.044 5.068 1.00 15.12 117 SER A O 8
ATOM 16242 N N . LEU A 1 118 ? 9.176 -6.846 4.684 1.00 63.25 118 LEU A N 8
ATOM 16243 C CA . LEU A 1 118 ? 8.825 -7.097 6.093 1.00 13.24 118 LEU A CA 8
ATOM 16244 C C . LEU A 1 118 ? 9.721 -8.229 6.624 1.00 75.32 118 LEU A C 8
ATOM 16245 O O . LEU A 1 118 ? 10.439 -8.061 7.612 1.00 51.14 118 LEU A O 8
ATOM 16261 N N . GLU A 1 119 ? 9.663 -9.381 5.931 1.00 75.24 119 GLU A N 8
ATOM 16262 C CA . GLU A 1 119 ? 10.633 -10.470 6.089 1.00 22.44 119 GLU A CA 8
ATOM 16263 C C . GLU A 1 119 ? 11.568 -10.425 4.883 1.00 25.44 119 GLU A C 8
ATOM 16264 O O . GLU A 1 119 ? 11.146 -10.713 3.757 1.00 62.23 119 GLU A O 8
ATOM 16276 N N . HIS A 1 120 ? 12.826 -10.041 5.128 1.00 34.11 120 HIS A N 8
ATOM 16277 C CA . HIS A 1 120 ? 13.884 -10.013 4.100 1.00 35.23 120 HIS A CA 8
ATOM 16278 C C . HIS A 1 120 ? 14.193 -11.441 3.628 1.00 75.11 120 HIS A C 8
ATOM 16279 O O . HIS A 1 120 ? 14.588 -11.663 2.479 1.00 15.25 120 HIS A O 8
ATOM 16294 N N . HIS A 1 121 ? 14.018 -12.401 4.551 1.00 24.22 121 HIS A N 8
ATOM 16295 C CA . HIS A 1 121 ? 13.910 -13.827 4.224 1.00 31.55 121 HIS A CA 8
ATOM 16296 C C . HIS A 1 121 ? 12.422 -14.234 4.375 1.00 61.21 121 HIS A C 8
ATOM 16297 O O . HIS A 1 121 ? 11.964 -14.648 5.449 1.00 22.23 121 HIS A O 8
ATOM 16312 N N . HIS A 1 122 ? 11.649 -13.997 3.299 1.00 44.11 122 HIS A N 8
ATOM 16313 C CA . HIS A 1 122 ? 10.197 -14.270 3.249 1.00 54.32 122 HIS A CA 8
ATOM 16314 C C . HIS A 1 122 ? 9.948 -15.793 3.282 1.00 60.33 122 HIS A C 8
ATOM 16315 O O . HIS A 1 122 ? 9.888 -16.454 2.237 1.00 2.33 122 HIS A O 8
ATOM 16330 N N . HIS A 1 123 ? 9.887 -16.332 4.509 1.00 43.04 123 HIS A N 8
ATOM 16331 C CA . HIS A 1 123 ? 9.666 -17.757 4.780 1.00 14.25 123 HIS A CA 8
ATOM 16332 C C . HIS A 1 123 ? 9.161 -17.883 6.227 1.00 3.31 123 HIS A C 8
ATOM 16333 O O . HIS A 1 123 ? 9.866 -17.501 7.168 1.00 64.42 123 HIS A O 8
ATOM 16348 N N . HIS A 1 124 ? 7.935 -18.389 6.386 1.00 20.51 124 HIS A N 8
ATOM 16349 C CA . HIS A 1 124 ? 7.262 -18.503 7.690 1.00 55.21 124 HIS A CA 8
ATOM 16350 C C . HIS A 1 124 ? 6.305 -19.702 7.659 1.00 34.50 124 HIS A C 8
ATOM 16351 O O . HIS A 1 124 ? 5.415 -19.758 6.806 1.00 14.14 124 HIS A O 8
ATOM 16366 N N . HIS A 1 125 ? 6.503 -20.662 8.579 1.00 30.30 125 HIS A N 8
ATOM 16367 C CA . HIS A 1 125 ? 5.627 -21.839 8.711 1.00 54.10 125 HIS A CA 8
ATOM 16368 C C . HIS A 1 125 ? 4.460 -21.492 9.673 1.00 54.30 125 HIS A C 8
ATOM 16369 O O . HIS A 1 125 ? 3.365 -21.137 9.193 1.00 2.42 125 HIS A O 8
ATOM 16385 N N . MET A 1 1 ? 14.596 7.188 -4.775 1.00 44.40 1 MET A N 9
ATOM 16386 C CA . MET A 1 1 ? 15.390 7.757 -3.647 1.00 64.33 1 MET A CA 9
ATOM 16387 C C . MET A 1 1 ? 14.763 7.418 -2.275 1.00 32.13 1 MET A C 9
ATOM 16388 O O . MET A 1 1 ? 15.327 7.762 -1.229 1.00 75.44 1 MET A O 9
ATOM 16404 N N . GLY A 1 2 ? 13.593 6.752 -2.297 1.00 41.54 2 GLY A N 9
ATOM 16405 C CA . GLY A 1 2 ? 12.858 6.382 -1.081 1.00 65.31 2 GLY A CA 9
ATOM 16406 C C . GLY A 1 2 ? 11.527 7.122 -0.964 1.00 51.24 2 GLY A C 9
ATOM 16407 O O . GLY A 1 2 ? 11.039 7.334 0.149 1.00 63.10 2 GLY A O 9
ATOM 16411 N N . LYS A 1 3 ? 10.947 7.541 -2.120 1.00 75.24 3 LYS A N 9
ATOM 16412 C CA . LYS A 1 3 ? 9.631 8.212 -2.155 1.00 60.53 3 LYS A CA 9
ATOM 16413 C C . LYS A 1 3 ? 8.520 7.226 -1.755 1.00 31.01 3 LYS A C 9
ATOM 16414 O O . LYS A 1 3 ? 8.160 6.331 -2.536 1.00 65.14 3 LYS A O 9
ATOM 16433 N N . VAL A 1 4 ? 8.008 7.402 -0.521 1.00 52.31 4 VAL A N 9
ATOM 16434 C CA . VAL A 1 4 ? 6.935 6.577 0.044 1.00 35.04 4 VAL A CA 9
ATOM 16435 C C . VAL A 1 4 ? 5.589 7.264 -0.230 1.00 72.22 4 VAL A C 9
ATOM 16436 O O . VAL A 1 4 ? 5.422 8.454 0.072 1.00 61.21 4 VAL A O 9
ATOM 16449 N N . VAL A 1 5 ? 4.657 6.521 -0.832 1.00 13.44 5 VAL A N 9
ATOM 16450 C CA . VAL A 1 5 ? 3.287 6.984 -1.097 1.00 74.04 5 VAL A CA 9
ATOM 16451 C C . VAL A 1 5 ? 2.305 5.933 -0.575 1.00 53.52 5 VAL A C 9
ATOM 16452 O O . VAL A 1 5 ? 2.348 4.769 -0.989 1.00 44.41 5 VAL A O 9
ATOM 16465 N N . PHE A 1 6 ? 1.450 6.345 0.364 1.00 20.35 6 PHE A N 9
ATOM 16466 C CA . PHE A 1 6 ? 0.378 5.502 0.888 1.00 22.45 6 PHE A CA 9
ATOM 16467 C C . PHE A 1 6 ? -0.919 5.779 0.111 1.00 1.43 6 PHE A C 9
ATOM 16468 O O . PHE A 1 6 ? -1.364 6.922 0.002 1.00 53.15 6 PHE A O 9
ATOM 16485 N N . LEU A 1 7 ? -1.504 4.714 -0.414 1.00 71.11 7 LEU A N 9
ATOM 16486 C CA . LEU A 1 7 ? -2.800 4.729 -1.081 1.00 23.11 7 LEU A CA 9
ATOM 16487 C C . LEU A 1 7 ? -3.775 3.916 -0.217 1.00 44.31 7 LEU A C 9
ATOM 16488 O O . LEU A 1 7 ? -3.402 2.859 0.288 1.00 50.42 7 LEU A O 9
ATOM 16504 N N . SER A 1 8 ? -4.997 4.423 -0.010 1.00 32.41 8 SER A N 9
ATOM 16505 C CA . SER A 1 8 ? -6.056 3.677 0.691 1.00 52.02 8 SER A CA 9
ATOM 16506 C C . SER A 1 8 ? -7.422 4.107 0.172 1.00 42.24 8 SER A C 9
ATOM 16507 O O . SER A 1 8 ? -7.588 5.233 -0.318 1.00 35.45 8 SER A O 9
ATOM 16515 N N . ASP A 1 9 ? -8.398 3.205 0.313 1.00 62.45 9 ASP A N 9
ATOM 16516 C CA . ASP A 1 9 ? -9.800 3.461 -0.056 1.00 70.14 9 ASP A CA 9
ATOM 16517 C C . ASP A 1 9 ? -10.552 4.040 1.156 1.00 15.21 9 ASP A C 9
ATOM 16518 O O . ASP A 1 9 ? -11.496 4.820 0.998 1.00 12.41 9 ASP A O 9
ATOM 16527 N N . ASP A 1 10 ? -10.112 3.639 2.363 1.00 53.43 10 ASP A N 9
ATOM 16528 C CA . ASP A 1 10 ? -10.731 4.066 3.631 1.00 52.21 10 ASP A CA 9
ATOM 16529 C C . ASP A 1 10 ? -10.102 5.388 4.096 1.00 21.52 10 ASP A C 9
ATOM 16530 O O . ASP A 1 10 ? -8.878 5.446 4.280 1.00 61.51 10 ASP A O 9
ATOM 16539 N N . GLN A 1 11 ? -10.937 6.413 4.319 1.00 73.11 11 GLN A N 9
ATOM 16540 C CA . GLN A 1 11 ? -10.500 7.702 4.883 1.00 25.35 11 GLN A CA 9
ATOM 16541 C C . GLN A 1 11 ? -9.942 7.519 6.312 1.00 72.04 11 GLN A C 9
ATOM 16542 O O . GLN A 1 11 ? -8.922 8.125 6.661 1.00 45.14 11 GLN A O 9
ATOM 16556 N N . GLU A 1 12 ? -10.597 6.631 7.097 1.00 73.31 12 GLU A N 9
ATOM 16557 C CA . GLU A 1 12 ? -10.233 6.345 8.513 1.00 73.00 12 GLU A CA 9
ATOM 16558 C C . GLU A 1 12 ? -8.763 5.908 8.615 1.00 54.31 12 GLU A C 9
ATOM 16559 O O . GLU A 1 12 ? -8.028 6.308 9.531 1.00 62.54 12 GLU A O 9
ATOM 16571 N N . ILE A 1 13 ? -8.360 5.101 7.625 1.00 62.41 13 ILE A N 9
ATOM 16572 C CA . ILE A 1 13 ? -7.013 4.547 7.537 1.00 55.34 13 ILE A CA 9
ATOM 16573 C C . ILE A 1 13 ? -6.005 5.637 7.106 1.00 1.12 13 ILE A C 9
ATOM 16574 O O . ILE A 1 13 ? -4.926 5.745 7.694 1.00 12.42 13 ILE A O 9
ATOM 16590 N N . ILE A 1 14 ? -6.386 6.444 6.081 1.00 10.11 14 ILE A N 9
ATOM 16591 C CA . ILE A 1 14 ? -5.532 7.523 5.509 1.00 62.13 14 ILE A CA 9
ATOM 16592 C C . ILE A 1 14 ? -5.056 8.483 6.619 1.00 0.03 14 ILE A C 9
ATOM 16593 O O . ILE A 1 14 ? -3.871 8.818 6.697 1.00 44.12 14 ILE A O 9
ATOM 16609 N N . GLU A 1 15 ? -6.000 8.854 7.493 1.00 42.34 15 GLU A N 9
ATOM 16610 C CA . GLU A 1 15 ? -5.770 9.783 8.616 1.00 54.21 15 GLU A CA 9
ATOM 16611 C C . GLU A 1 15 ? -4.766 9.216 9.639 1.00 42.05 15 GLU A C 9
ATOM 16612 O O . GLU A 1 15 ? -3.850 9.919 10.077 1.00 40.44 15 GLU A O 9
ATOM 16624 N N . GLU A 1 16 ? -4.960 7.944 10.007 1.00 51.54 16 GLU A N 9
ATOM 16625 C CA . GLU A 1 16 ? -4.149 7.258 11.033 1.00 31.41 16 GLU A CA 9
ATOM 16626 C C . GLU A 1 16 ? -2.720 6.955 10.554 1.00 33.24 16 GLU A C 9
ATOM 16627 O O . GLU A 1 16 ? -1.774 7.033 11.343 1.00 4.52 16 GLU A O 9
ATOM 16639 N N . VAL A 1 17 ? -2.564 6.603 9.270 1.00 34.24 17 VAL A N 9
ATOM 16640 C CA . VAL A 1 17 ? -1.239 6.368 8.666 1.00 21.23 17 VAL A CA 9
ATOM 16641 C C . VAL A 1 17 ? -0.498 7.702 8.497 1.00 71.32 17 VAL A C 9
ATOM 16642 O O . VAL A 1 17 ? 0.701 7.777 8.747 1.00 64.15 17 VAL A O 9
ATOM 16655 N N . SER A 1 18 ? -1.236 8.751 8.107 1.00 4.31 18 SER A N 9
ATOM 16656 C CA . SER A 1 18 ? -0.693 10.119 7.971 1.00 3.51 18 SER A CA 9
ATOM 16657 C C . SER A 1 18 ? -0.253 10.667 9.346 1.00 1.11 18 SER A C 9
ATOM 16658 O O . SER A 1 18 ? 0.756 11.378 9.447 1.00 14.25 18 SER A O 9
ATOM 16666 N N . LYS A 1 19 ? -1.014 10.295 10.397 1.00 0.44 19 LYS A N 9
ATOM 16667 C CA . LYS A 1 19 ? -0.713 10.657 11.792 1.00 22.51 19 LYS A CA 9
ATOM 16668 C C . LYS A 1 19 ? 0.609 9.993 12.229 1.00 62.54 19 LYS A C 9
ATOM 16669 O O . LYS A 1 19 ? 1.563 10.689 12.564 1.00 21.34 19 LYS A O 9
ATOM 16688 N N . LYS A 1 20 ? 0.647 8.645 12.149 1.00 3.04 20 LYS A N 9
ATOM 16689 C CA . LYS A 1 20 ? 1.802 7.811 12.566 1.00 72.24 20 LYS A CA 9
ATOM 16690 C C . LYS A 1 20 ? 3.084 8.222 11.829 1.00 61.24 20 LYS A C 9
ATOM 16691 O O . LYS A 1 20 ? 4.156 8.369 12.438 1.00 40.14 20 LYS A O 9
ATOM 16710 N N . ALA A 1 21 ? 2.935 8.438 10.516 1.00 73.41 21 ALA A N 9
ATOM 16711 C CA . ALA A 1 21 ? 4.026 8.879 9.644 1.00 62.04 21 ALA A CA 9
ATOM 16712 C C . ALA A 1 21 ? 4.617 10.210 10.126 1.00 13.24 21 ALA A C 9
ATOM 16713 O O . ALA A 1 21 ? 5.811 10.297 10.391 1.00 54.23 21 ALA A O 9
ATOM 16720 N N . GLU A 1 22 ? 3.746 11.215 10.298 1.00 33.02 22 GLU A N 9
ATOM 16721 C CA . GLU A 1 22 ? 4.152 12.585 10.656 1.00 54.15 22 GLU A CA 9
ATOM 16722 C C . GLU A 1 22 ? 4.782 12.642 12.063 1.00 71.43 22 GLU A C 9
ATOM 16723 O O . GLU A 1 22 ? 5.731 13.403 12.285 1.00 3.34 22 GLU A O 9
ATOM 16735 N N . GLU A 1 23 ? 4.268 11.820 12.992 1.00 1.42 23 GLU A N 9
ATOM 16736 C CA . GLU A 1 23 ? 4.858 11.651 14.335 1.00 71.20 23 GLU A CA 9
ATOM 16737 C C . GLU A 1 23 ? 6.317 11.144 14.247 1.00 31.14 23 GLU A C 9
ATOM 16738 O O . GLU A 1 23 ? 7.204 11.647 14.947 1.00 64.11 23 GLU A O 9
ATOM 16750 N N . GLU A 1 24 ? 6.553 10.157 13.362 1.00 73.05 24 GLU A N 9
ATOM 16751 C CA . GLU A 1 24 ? 7.884 9.523 13.180 1.00 61.24 24 GLU A CA 9
ATOM 16752 C C . GLU A 1 24 ? 8.744 10.219 12.085 1.00 75.21 24 GLU A C 9
ATOM 16753 O O . GLU A 1 24 ? 9.859 9.760 11.790 1.00 0.24 24 GLU A O 9
ATOM 16765 N N . GLY A 1 25 ? 8.212 11.306 11.479 1.00 41.32 25 GLY A N 9
ATOM 16766 C CA . GLY A 1 25 ? 8.960 12.120 10.502 1.00 65.13 25 GLY A CA 9
ATOM 16767 C C . GLY A 1 25 ? 9.118 11.453 9.134 1.00 64.23 25 GLY A C 9
ATOM 16768 O O . GLY A 1 25 ? 10.110 11.683 8.437 1.00 42.03 25 GLY A O 9
ATOM 16772 N N . TYR A 1 26 ? 8.147 10.602 8.773 1.00 23.22 26 TYR A N 9
ATOM 16773 C CA . TYR A 1 26 ? 8.102 9.914 7.473 1.00 35.25 26 TYR A CA 9
ATOM 16774 C C . TYR A 1 26 ? 7.321 10.747 6.435 1.00 51.13 26 TYR A C 9
ATOM 16775 O O . TYR A 1 26 ? 6.103 10.943 6.582 1.00 52.40 26 TYR A O 9
ATOM 16793 N N . ASP A 1 27 ? 8.022 11.224 5.391 1.00 22.44 27 ASP A N 9
ATOM 16794 C CA . ASP A 1 27 ? 7.386 11.886 4.239 1.00 5.21 27 ASP A CA 9
ATOM 16795 C C . ASP A 1 27 ? 6.632 10.826 3.412 1.00 33.03 27 ASP A C 9
ATOM 16796 O O . ASP A 1 27 ? 7.242 10.087 2.630 1.00 22.30 27 ASP A O 9
ATOM 16805 N N . ILE A 1 28 ? 5.319 10.692 3.669 1.00 20.21 28 ILE A N 9
ATOM 16806 C CA . ILE A 1 28 ? 4.462 9.719 2.973 1.00 24.52 28 ILE A CA 9
ATOM 16807 C C . ILE A 1 28 ? 3.264 10.452 2.353 1.00 1.22 28 ILE A C 9
ATOM 16808 O O . ILE A 1 28 ? 2.451 11.039 3.078 1.00 23.24 28 ILE A O 9
ATOM 16824 N N . GLN A 1 29 ? 3.170 10.422 1.014 1.00 74.24 29 GLN A N 9
ATOM 16825 C CA . GLN A 1 29 ? 2.053 11.034 0.289 1.00 11.14 29 GLN A CA 9
ATOM 16826 C C . GLN A 1 29 ? 0.825 10.129 0.399 1.00 30.31 29 GLN A C 9
ATOM 16827 O O . GLN A 1 29 ? 0.802 9.035 -0.154 1.00 71.32 29 GLN A O 9
ATOM 16841 N N . THR A 1 30 ? -0.182 10.604 1.120 1.00 51.44 30 THR A N 9
ATOM 16842 C CA . THR A 1 30 ? -1.419 9.870 1.358 1.00 1.43 30 THR A CA 9
ATOM 16843 C C . THR A 1 30 ? -2.489 10.324 0.342 1.00 64.41 30 THR A C 9
ATOM 16844 O O . THR A 1 30 ? -2.702 11.529 0.155 1.00 11.24 30 THR A O 9
ATOM 16855 N N . SER A 1 31 ? -3.137 9.346 -0.319 1.00 12.53 31 SER A N 9
ATOM 16856 C CA . SER A 1 31 ? -4.081 9.599 -1.424 1.00 32.40 31 SER A CA 9
ATOM 16857 C C . SER A 1 31 ? -5.201 8.537 -1.440 1.00 32.21 31 SER A C 9
ATOM 16858 O O . SER A 1 31 ? -5.067 7.459 -0.844 1.00 1.13 31 SER A O 9
ATOM 16866 N N . ASN A 1 32 ? -6.306 8.881 -2.123 1.00 13.44 32 ASN A N 9
ATOM 16867 C CA . ASN A 1 32 ? -7.476 8.010 -2.314 1.00 53.01 32 ASN A CA 9
ATOM 16868 C C . ASN A 1 32 ? -7.646 7.695 -3.822 1.00 31.44 32 ASN A C 9
ATOM 16869 O O . ASN A 1 32 ? -8.211 6.651 -4.183 1.00 72.30 32 ASN A O 9
ATOM 16880 N N . ASP A 1 33 ? -7.128 8.596 -4.701 1.00 14.11 33 ASP A N 9
ATOM 16881 C CA . ASP A 1 33 ? -7.287 8.458 -6.171 1.00 10.12 33 ASP A CA 9
A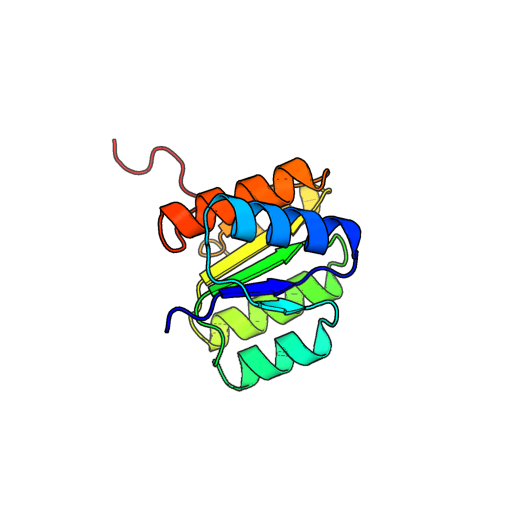TOM 16882 C C . ASP A 1 33 ? -6.242 7.464 -6.729 1.00 54.13 33 ASP A C 9
ATOM 16883 O O . ASP A 1 33 ? -5.116 7.845 -7.074 1.00 50.53 33 ASP A O 9
ATOM 16892 N N . LYS A 1 34 ? -6.646 6.180 -6.785 1.00 35.34 34 LYS A N 9
ATOM 16893 C CA . LYS A 1 34 ? -5.777 5.046 -7.174 1.00 23.02 34 LYS A CA 9
ATOM 16894 C C . LYS A 1 34 ? -5.293 5.148 -8.640 1.00 52.02 34 LYS A C 9
ATOM 16895 O O . LYS A 1 34 ? -4.162 4.759 -8.946 1.00 11.44 34 LYS A O 9
ATOM 16914 N N . LYS A 1 35 ? -6.149 5.709 -9.524 1.00 51.11 35 LYS A N 9
ATOM 16915 C CA . LYS A 1 35 ? -5.862 5.811 -10.976 1.00 15.42 35 LYS A CA 9
ATOM 16916 C C . LYS A 1 35 ? -4.771 6.868 -11.263 1.00 3.32 35 LYS A C 9
ATOM 16917 O O . LYS A 1 35 ? -4.008 6.724 -12.238 1.00 71.40 35 LYS A O 9
ATOM 16936 N N . GLU A 1 36 ? -4.698 7.914 -10.405 1.00 75.44 36 GLU A N 9
ATOM 16937 C CA . GLU A 1 36 ? -3.567 8.878 -10.408 1.00 41.15 36 GLU A CA 9
ATOM 16938 C C . GLU A 1 36 ? -2.270 8.136 -10.084 1.00 31.40 36 GLU A C 9
ATOM 16939 O O . GLU A 1 36 ? -1.270 8.264 -10.788 1.00 71.44 36 GLU A O 9
ATOM 16951 N N . ILE A 1 37 ? -2.333 7.342 -9.009 1.00 61.41 37 ILE A N 9
ATOM 16952 C CA . ILE A 1 37 ? -1.173 6.646 -8.440 1.00 74.55 37 ILE A CA 9
ATOM 16953 C C . ILE A 1 37 ? -0.547 5.658 -9.456 1.00 73.12 37 ILE A C 9
ATOM 16954 O O . ILE A 1 37 ? 0.677 5.586 -9.568 1.00 74.55 37 ILE A O 9
ATOM 16970 N N . ILE A 1 38 ? -1.409 4.949 -10.216 1.00 42.42 38 ILE A N 9
ATOM 16971 C CA . ILE A 1 38 ? -1.000 4.044 -11.323 1.00 62.41 38 ILE A CA 9
ATOM 16972 C C . ILE A 1 38 ? -0.179 4.820 -12.388 1.00 52.01 38 ILE A C 9
ATOM 16973 O O . ILE A 1 38 ? 0.895 4.368 -12.833 1.00 32.01 38 ILE A O 9
ATOM 16989 N N . ASP A 1 39 ? -0.697 6.008 -12.743 1.00 5.42 39 ASP A N 9
ATOM 16990 C CA . ASP A 1 39 ? -0.064 6.933 -13.707 1.00 11.33 39 ASP A CA 9
ATOM 16991 C C . ASP A 1 39 ? 1.318 7.421 -13.202 1.00 74.33 39 ASP A C 9
ATOM 16992 O O . ASP A 1 39 ? 2.254 7.566 -13.991 1.00 5.04 39 ASP A O 9
ATOM 17001 N N . ARG A 1 40 ? 1.434 7.642 -11.882 1.00 72.43 40 ARG A N 9
ATOM 17002 C CA . ARG A 1 40 ? 2.687 8.117 -11.245 1.00 10.34 40 ARG A CA 9
ATOM 17003 C C . ARG A 1 40 ? 3.727 6.982 -11.154 1.00 51.04 40 ARG A C 9
ATOM 17004 O O . ARG A 1 40 ? 4.936 7.232 -11.224 1.00 44.44 40 ARG A O 9
ATOM 17025 N N . LEU A 1 41 ? 3.241 5.738 -10.999 1.00 70.10 41 LEU A N 9
ATOM 17026 C CA . LEU A 1 41 ? 4.086 4.525 -11.041 1.00 41.51 41 LEU A CA 9
ATOM 17027 C C . LEU A 1 41 ? 4.715 4.353 -12.443 1.00 4.01 41 LEU A C 9
ATOM 17028 O O . LEU A 1 41 ? 5.874 3.936 -12.557 1.00 4.33 41 LEU A O 9
ATOM 17044 N N . LYS A 1 42 ? 3.946 4.729 -13.495 1.00 72.33 42 LYS A N 9
ATOM 17045 C CA . LYS A 1 42 ? 4.443 4.782 -14.902 1.00 13.43 42 LYS A CA 9
ATOM 17046 C C . LYS A 1 42 ? 5.590 5.808 -15.057 1.00 73.51 42 LYS A C 9
ATOM 17047 O O . LYS A 1 42 ? 6.519 5.603 -15.841 1.00 31.03 42 LYS A O 9
ATOM 17066 N N . ARG A 1 43 ? 5.511 6.907 -14.285 1.00 75.31 43 ARG A N 9
ATOM 17067 C CA . ARG A 1 43 ? 6.481 8.029 -14.340 1.00 12.24 43 ARG A CA 9
ATOM 17068 C C . ARG A 1 43 ? 7.716 7.778 -13.456 1.00 34.41 43 ARG A C 9
ATOM 17069 O O . ARG A 1 43 ? 8.609 8.632 -13.408 1.00 33.45 43 ARG A O 9
ATOM 17090 N N . ARG A 1 44 ? 7.746 6.614 -12.745 1.00 52.21 44 ARG A N 9
ATOM 17091 C CA . ARG A 1 44 ? 8.830 6.246 -11.788 1.00 13.00 44 ARG A CA 9
ATOM 17092 C C . ARG A 1 44 ? 8.881 7.252 -10.610 1.00 30.42 44 ARG A C 9
ATOM 17093 O O . ARG A 1 44 ? 9.881 7.350 -9.889 1.00 52.13 44 ARG A O 9
ATOM 17114 N N . ASN A 1 45 ? 7.738 7.930 -10.399 1.00 32.31 45 ASN A N 9
ATOM 17115 C CA . ASN A 1 45 ? 7.580 9.045 -9.447 1.00 60.05 45 ASN A CA 9
ATOM 17116 C C . ASN A 1 45 ? 7.521 8.527 -7.995 1.00 32.30 45 ASN A C 9
ATOM 17117 O O . ASN A 1 45 ? 7.786 9.269 -7.040 1.00 74.31 45 ASN A O 9
ATOM 17128 N N . ILE A 1 46 ? 7.182 7.231 -7.854 1.00 52.30 46 ILE A N 9
ATOM 17129 C CA . ILE A 1 46 ? 7.059 6.548 -6.557 1.00 10.04 46 ILE A CA 9
ATOM 17130 C C . ILE A 1 46 ? 8.103 5.413 -6.472 1.00 4.12 46 ILE A C 9
ATOM 17131 O O . ILE A 1 46 ? 8.200 4.579 -7.384 1.00 44.01 46 ILE A O 9
ATOM 17147 N N . ASP A 1 47 ? 8.877 5.405 -5.378 1.00 31.43 47 ASP A N 9
ATOM 17148 C CA . ASP A 1 47 ? 9.962 4.422 -5.141 1.00 55.43 47 ASP A CA 9
ATOM 17149 C C . ASP A 1 47 ? 9.418 3.188 -4.397 1.00 24.35 47 ASP A C 9
ATOM 17150 O O . ASP A 1 47 ? 9.848 2.042 -4.632 1.00 52.33 47 ASP A O 9
ATOM 17159 N N . MET A 1 48 ? 8.481 3.456 -3.483 1.00 12.32 48 MET A N 9
ATOM 17160 C CA . MET A 1 48 ? 7.832 2.437 -2.658 1.00 73.44 48 MET A CA 9
ATOM 17161 C C . MET A 1 48 ? 6.410 2.900 -2.298 1.00 42.13 48 MET A C 9
ATOM 17162 O O . MET A 1 48 ? 6.190 4.068 -1.959 1.00 43.40 48 MET A O 9
ATOM 17176 N N . ILE A 1 49 ? 5.452 1.970 -2.391 1.00 53.11 49 ILE A N 9
ATOM 17177 C CA . ILE A 1 49 ? 4.017 2.255 -2.235 1.00 11.04 49 ILE A CA 9
ATOM 17178 C C . ILE A 1 49 ? 3.376 1.196 -1.322 1.00 24.41 49 ILE A C 9
ATOM 17179 O O . ILE A 1 49 ? 3.782 0.036 -1.326 1.00 31.12 49 ILE A O 9
ATOM 17195 N N . ILE A 1 50 ? 2.399 1.618 -0.503 1.00 72.33 50 ILE A N 9
ATOM 17196 C CA . ILE A 1 50 ? 1.649 0.727 0.399 1.00 3.20 50 ILE A CA 9
ATOM 17197 C C . ILE A 1 50 ? 0.149 0.999 0.200 1.00 70.35 50 ILE A C 9
ATOM 17198 O O . ILE A 1 50 ? -0.285 2.141 0.324 1.00 3.42 50 ILE A O 9
ATOM 17214 N N . VAL A 1 51 ? -0.629 -0.048 -0.140 1.00 32.13 51 VAL A N 9
ATOM 17215 C CA . VAL A 1 51 ? -2.046 0.087 -0.537 1.00 25.14 51 VAL A CA 9
ATOM 17216 C C . VAL A 1 51 ? -2.952 -0.678 0.439 1.00 3.50 51 VAL A C 9
ATOM 17217 O O . VAL A 1 51 ? -2.816 -1.892 0.579 1.00 1.23 51 VAL A O 9
ATOM 17230 N N . LYS A 1 52 ? -3.868 0.050 1.101 1.00 13.53 52 LYS A N 9
ATOM 17231 C CA . LYS A 1 52 ? -4.923 -0.526 1.950 1.00 64.12 52 LYS A CA 9
ATOM 17232 C C . LYS A 1 52 ? -6.264 -0.468 1.190 1.00 54.44 52 LYS A C 9
ATOM 17233 O O . LYS A 1 52 ? -6.850 0.609 1.026 1.00 11.13 52 LYS A O 9
ATOM 17252 N N . THR A 1 53 ? -6.720 -1.641 0.730 1.00 72.24 53 THR A N 9
ATOM 17253 C CA . THR A 1 53 ? -8.012 -1.811 0.040 1.00 45.35 53 THR A CA 9
ATOM 17254 C C . THR A 1 53 ? -8.335 -3.316 -0.061 1.00 24.13 53 THR A C 9
ATOM 17255 O O . THR A 1 53 ? -7.422 -4.145 -0.093 1.00 42.04 53 THR A O 9
ATOM 17266 N N . GLU A 1 54 ? -9.636 -3.657 -0.066 1.00 5.10 54 GLU A N 9
ATOM 17267 C CA . GLU A 1 54 ? -10.124 -5.042 -0.267 1.00 24.41 54 GLU A CA 9
ATOM 17268 C C . GLU A 1 54 ? -10.540 -5.257 -1.742 1.00 41.54 54 GLU A C 9
ATOM 17269 O O . GLU A 1 54 ? -10.999 -6.342 -2.119 1.00 60.25 54 GLU A O 9
ATOM 17281 N N . ASP A 1 55 ? -10.408 -4.196 -2.564 1.00 32.20 55 ASP A N 9
ATOM 17282 C CA . ASP A 1 55 ? -10.639 -4.272 -4.012 1.00 74.51 55 ASP A CA 9
ATOM 17283 C C . ASP A 1 55 ? -9.437 -5.000 -4.645 1.00 24.14 55 ASP A C 9
ATOM 17284 O O . ASP A 1 55 ? -8.403 -4.385 -4.919 1.00 52.13 55 ASP A O 9
ATOM 17293 N N . LYS A 1 56 ? -9.592 -6.330 -4.829 1.00 55.32 56 LYS A N 9
ATOM 17294 C CA . LYS A 1 56 ? -8.563 -7.232 -5.414 1.00 75.31 56 LYS A CA 9
ATOM 17295 C C . LYS A 1 56 ? -8.080 -6.759 -6.800 1.00 40.32 56 LYS A C 9
ATOM 17296 O O . LYS A 1 56 ? -6.905 -6.929 -7.151 1.00 73.51 56 LYS A O 9
ATOM 17315 N N . GLU A 1 57 ? -9.008 -6.166 -7.562 1.00 73.24 57 GLU A N 9
ATOM 17316 C CA . GLU A 1 57 ? -8.770 -5.696 -8.937 1.00 21.20 57 GLU A CA 9
ATOM 17317 C C . GLU A 1 57 ? -7.927 -4.401 -8.941 1.00 53.04 57 GLU A C 9
ATOM 17318 O O . GLU A 1 57 ? -7.095 -4.209 -9.835 1.00 24.12 57 GLU A O 9
ATOM 17330 N N . SER A 1 58 ? -8.125 -3.547 -7.916 1.00 43.03 58 SER A N 9
ATOM 17331 C CA . SER A 1 58 ? -7.281 -2.346 -7.705 1.00 65.13 58 SER A CA 9
ATOM 17332 C C . SER A 1 58 ? -5.857 -2.776 -7.327 1.00 51.23 58 SER A C 9
ATOM 17333 O O . SER A 1 58 ? -4.887 -2.359 -7.968 1.00 1.51 58 SER A O 9
ATOM 17341 N N . ILE A 1 59 ? -5.780 -3.671 -6.310 1.00 73.35 59 ILE A N 9
ATOM 17342 C CA . ILE A 1 59 ? -4.518 -4.259 -5.803 1.00 40.42 59 ILE A CA 9
ATOM 17343 C C . ILE A 1 59 ? -3.692 -4.832 -6.972 1.00 71.01 59 ILE A C 9
ATOM 17344 O O . ILE A 1 59 ? -2.497 -4.556 -7.104 1.00 71.41 59 ILE A O 9
ATOM 17360 N N . SER A 1 60 ? -4.407 -5.575 -7.835 1.00 71.30 60 SER A N 9
ATOM 17361 C CA . SER A 1 60 ? -3.862 -6.233 -9.026 1.00 64.35 60 SER A CA 9
ATOM 17362 C C . SER A 1 60 ? -3.092 -5.240 -9.929 1.00 32.12 60 SER A C 9
ATOM 17363 O O . SER A 1 60 ? -1.914 -5.462 -10.228 1.00 25.05 60 SER A O 9
ATOM 17371 N N . GLU A 1 61 ? -3.752 -4.115 -10.287 1.00 73.20 61 GLU A N 9
ATOM 17372 C CA . GLU A 1 61 ? -3.205 -3.116 -11.234 1.00 75.34 61 GLU A CA 9
ATOM 17373 C C . GLU A 1 61 ? -1.958 -2.419 -10.671 1.00 4.01 61 GLU A C 9
ATOM 17374 O O . GLU A 1 61 ? -0.955 -2.275 -11.387 1.00 52.14 61 GLU A O 9
ATOM 17386 N N . ILE A 1 62 ? -2.023 -2.017 -9.378 1.00 71.15 62 ILE A N 9
ATOM 17387 C CA . ILE A 1 62 ? -0.890 -1.361 -8.687 1.00 4.32 62 ILE A CA 9
ATOM 17388 C C . ILE A 1 62 ? 0.358 -2.287 -8.706 1.00 54.43 62 ILE A C 9
ATOM 17389 O O . ILE A 1 62 ? 1.433 -1.853 -9.126 1.00 21.43 62 ILE A O 9
ATOM 17405 N N . ILE A 1 63 ? 0.184 -3.575 -8.311 1.00 54.42 63 ILE A N 9
ATOM 17406 C CA . ILE A 1 63 ? 1.291 -4.561 -8.265 1.00 3.21 63 ILE A CA 9
ATOM 17407 C C . ILE A 1 63 ? 1.916 -4.760 -9.662 1.00 44.51 63 ILE A C 9
ATOM 17408 O O . ILE A 1 63 ? 3.133 -4.818 -9.774 1.00 75.14 63 ILE A O 9
ATOM 17424 N N . LYS A 1 64 ? 1.068 -4.826 -10.714 1.00 61.53 64 LYS A N 9
ATOM 17425 C CA . LYS A 1 64 ? 1.528 -4.943 -12.127 1.00 5.15 64 LYS A CA 9
ATOM 17426 C C . LYS A 1 64 ? 2.471 -3.782 -12.494 1.00 10.02 64 LYS A C 9
ATOM 17427 O O . LYS A 1 64 ? 3.509 -3.986 -13.139 1.00 73.33 64 LYS A O 9
ATOM 17446 N N . GLN A 1 65 ? 2.098 -2.571 -12.043 1.00 61.10 65 GLN A N 9
ATOM 17447 C CA . GLN A 1 65 ? 2.899 -1.351 -12.242 1.00 14.03 65 GLN A CA 9
ATOM 17448 C C . GLN A 1 65 ? 4.215 -1.399 -11.433 1.00 70.13 65 GLN A C 9
ATOM 17449 O O . GLN A 1 65 ? 5.239 -0.888 -11.886 1.00 73.20 65 GLN A O 9
ATOM 17463 N N . VAL A 1 66 ? 4.173 -2.020 -10.242 1.00 73.25 66 VAL A N 9
ATOM 17464 C CA . VAL A 1 66 ? 5.346 -2.165 -9.356 1.00 12.52 66 VAL A CA 9
ATOM 17465 C C . VAL A 1 66 ? 6.302 -3.273 -9.870 1.00 74.54 66 VAL A C 9
ATOM 17466 O O . VAL A 1 66 ? 7.516 -3.207 -9.646 1.00 74.24 66 VAL A O 9
ATOM 17479 N N . LEU A 1 67 ? 5.750 -4.280 -10.568 1.00 32.41 67 LEU A N 9
ATOM 17480 C CA . LEU A 1 67 ? 6.547 -5.346 -11.213 1.00 51.34 67 LEU A CA 9
ATOM 17481 C C . LEU A 1 67 ? 7.285 -4.749 -12.419 1.00 54.30 67 LEU A C 9
ATOM 17482 O O . LEU A 1 67 ? 8.468 -5.026 -12.645 1.00 61.53 67 LEU A O 9
ATOM 17498 N N . ASP A 1 68 ? 6.555 -3.893 -13.156 1.00 1.15 68 ASP A N 9
ATOM 17499 C CA . ASP A 1 68 ? 7.072 -3.146 -14.315 1.00 60.22 68 ASP A CA 9
ATOM 17500 C C . ASP A 1 68 ? 8.197 -2.174 -13.890 1.00 24.22 68 ASP A C 9
ATOM 17501 O O . ASP A 1 68 ? 9.243 -2.103 -14.541 1.00 72.12 68 ASP A O 9
ATOM 17510 N N . SER A 1 69 ? 7.985 -1.465 -12.763 1.00 0.33 69 SER A N 9
ATOM 17511 C CA . SER A 1 69 ? 8.912 -0.416 -12.276 1.00 31.32 69 SER A CA 9
ATOM 17512 C C . SER A 1 69 ? 10.055 -1.004 -11.417 1.00 62.21 69 SER A C 9
ATOM 17513 O O . SER A 1 69 ? 11.111 -0.377 -11.276 1.00 23.30 69 SER A O 9
ATOM 17521 N N . GLY A 1 70 ? 9.829 -2.207 -10.859 1.00 40.12 70 GLY A N 9
ATOM 17522 C CA . GLY A 1 70 ? 10.773 -2.843 -9.928 1.00 54.25 70 GLY A CA 9
ATOM 17523 C C . GLY A 1 70 ? 10.847 -2.106 -8.588 1.00 11.45 70 GLY A C 9
ATOM 17524 O O . GLY A 1 70 ? 11.914 -2.034 -7.969 1.00 21.25 70 GLY A O 9
ATOM 17528 N N . ALA A 1 71 ? 9.702 -1.538 -8.158 1.00 34.23 71 ALA A N 9
ATOM 17529 C CA . ALA A 1 71 ? 9.593 -0.767 -6.894 1.00 54.41 71 ALA A CA 9
ATOM 17530 C C . ALA A 1 71 ? 9.296 -1.699 -5.701 1.00 63.21 71 ALA A C 9
ATOM 17531 O O . ALA A 1 71 ? 9.216 -2.922 -5.867 1.00 34.45 71 ALA A O 9
ATOM 17538 N N . LYS A 1 72 ? 9.149 -1.122 -4.492 1.00 54.42 72 LYS A N 9
ATOM 17539 C CA . LYS A 1 72 ? 8.693 -1.884 -3.295 1.00 14.12 72 LYS A CA 9
ATOM 17540 C C . LYS A 1 72 ? 7.183 -1.663 -3.115 1.00 53.41 72 LYS A C 9
ATOM 17541 O O . LYS A 1 72 ? 6.693 -0.562 -3.361 1.00 12.41 72 LYS A O 9
ATOM 17560 N N . VAL A 1 73 ? 6.446 -2.713 -2.706 1.00 3.42 73 VAL A N 9
ATOM 17561 C CA . VAL A 1 73 ? 4.994 -2.615 -2.459 1.00 2.53 73 VAL A CA 9
ATOM 17562 C C . VAL A 1 73 ? 4.583 -3.498 -1.268 1.00 44.33 73 VAL A C 9
ATOM 17563 O O . VAL A 1 73 ? 5.073 -4.627 -1.109 1.00 61.45 73 VAL A O 9
ATOM 17576 N N . LEU A 1 74 ? 3.710 -2.940 -0.412 1.00 62.32 74 LEU A N 9
ATOM 17577 C CA . LEU A 1 74 ? 3.078 -3.660 0.695 1.00 44.44 74 LEU A CA 9
ATOM 17578 C C . LEU A 1 74 ? 1.558 -3.590 0.511 1.00 32.45 74 LEU A C 9
ATOM 17579 O O . LEU A 1 74 ? 0.977 -2.503 0.517 1.00 34.01 74 LEU A O 9
ATOM 17595 N N . ILE A 1 75 ? 0.928 -4.749 0.302 1.00 64.33 75 ILE A N 9
ATOM 17596 C CA . ILE A 1 75 ? -0.531 -4.856 0.187 1.00 0.10 75 ILE A CA 9
ATOM 17597 C C . ILE A 1 75 ? -1.121 -5.194 1.556 1.00 32.44 75 ILE A C 9
ATOM 17598 O O . ILE A 1 75 ? -0.744 -6.189 2.186 1.00 22.05 75 ILE A O 9
ATOM 17614 N N . LEU A 1 76 ? -2.038 -4.334 1.997 1.00 10.11 76 LEU A N 9
ATOM 17615 C CA . LEU A 1 76 ? -2.759 -4.465 3.257 1.00 65.34 76 LEU A CA 9
ATOM 17616 C C . LEU A 1 76 ? -4.255 -4.579 2.930 1.00 23.52 76 LEU A C 9
ATOM 17617 O O . LEU A 1 76 ? -4.822 -3.702 2.271 1.00 41.22 76 LEU A O 9
ATOM 17633 N N . SER A 1 77 ? -4.874 -5.688 3.339 1.00 2.03 77 SER A N 9
ATOM 17634 C CA . SER A 1 77 ? -6.312 -5.927 3.143 1.00 5.33 77 SER A CA 9
ATOM 17635 C C . SER A 1 77 ? -6.870 -6.525 4.434 1.00 14.02 77 SER A C 9
ATOM 17636 O O . SER A 1 77 ? -6.194 -7.340 5.080 1.00 51.22 77 SER A O 9
ATOM 17644 N N . SER A 1 78 ? -8.087 -6.119 4.798 1.00 43.14 78 SER A N 9
ATOM 17645 C CA . SER A 1 78 ? -8.751 -6.581 6.021 1.00 3.50 78 SER A CA 9
ATOM 17646 C C . SER A 1 78 ? -9.105 -8.070 5.906 1.00 71.10 78 SER A C 9
ATOM 17647 O O . SER A 1 78 ? -8.984 -8.836 6.867 1.00 11.42 78 SER A O 9
ATOM 17655 N N . ASP A 1 79 ? -9.518 -8.466 4.701 1.00 74.02 79 ASP A N 9
ATOM 17656 C CA . ASP A 1 79 ? -9.868 -9.853 4.408 1.00 31.31 79 ASP A CA 9
ATOM 17657 C C . ASP A 1 79 ? -8.579 -10.654 4.084 1.00 43.41 79 ASP A C 9
ATOM 17658 O O . ASP A 1 79 ? -7.851 -10.357 3.115 1.00 43.13 79 ASP A O 9
ATOM 17667 N N . GLU A 1 80 ? -8.317 -11.667 4.920 1.00 72.20 80 GLU A N 9
ATOM 17668 C CA . GLU A 1 80 ? -7.102 -12.502 4.843 1.00 1.12 80 GLU A CA 9
ATOM 17669 C C . GLU A 1 80 ? -7.126 -13.442 3.617 1.00 33.44 80 GLU A C 9
ATOM 17670 O O . GLU A 1 80 ? -6.066 -13.848 3.131 1.00 22.42 80 GLU A O 9
ATOM 17682 N N . ASN A 1 81 ? -8.334 -13.766 3.114 1.00 2.20 81 ASN A N 9
ATOM 17683 C CA . ASN A 1 81 ? -8.502 -14.652 1.939 1.00 5.42 81 ASN A CA 9
ATOM 17684 C C . ASN A 1 81 ? -8.076 -13.894 0.670 1.00 4.12 81 ASN A C 9
ATOM 17685 O O . ASN A 1 81 ? -7.528 -14.484 -0.266 1.00 73.15 81 ASN A O 9
ATOM 17696 N N . ILE A 1 82 ? -8.311 -12.565 0.683 1.00 54.20 82 ILE A N 9
ATOM 17697 C CA . ILE A 1 82 ? -7.840 -11.644 -0.359 1.00 54.10 82 ILE A CA 9
ATOM 17698 C C . ILE A 1 82 ? -6.311 -11.591 -0.327 1.00 44.40 82 ILE A C 9
ATOM 17699 O O . ILE A 1 82 ? -5.691 -11.807 -1.356 1.00 3.12 82 ILE A O 9
ATOM 17715 N N . ILE A 1 83 ? -5.718 -11.378 0.875 1.00 63.54 83 ILE A N 9
ATOM 17716 C CA . ILE A 1 83 ? -4.237 -11.387 1.055 1.00 25.41 83 ILE A CA 9
ATOM 17717 C C . ILE A 1 83 ? -3.606 -12.684 0.479 1.00 73.30 83 ILE A C 9
ATOM 17718 O O . ILE A 1 83 ? -2.624 -12.625 -0.276 1.00 2.31 83 ILE A O 9
ATOM 17734 N N . GLU A 1 84 ? -4.239 -13.831 0.775 1.00 23.41 84 GLU A N 9
ATOM 17735 C CA . GLU A 1 84 ? -3.759 -15.157 0.346 1.00 64.53 84 GLU A CA 9
ATOM 17736 C C . GLU A 1 84 ? -3.912 -15.346 -1.186 1.00 70.23 84 GLU A C 9
ATOM 17737 O O . GLU A 1 84 ? -3.055 -15.971 -1.840 1.00 20.52 84 GLU A O 9
ATOM 17749 N N . SER A 1 85 ? -4.987 -14.762 -1.755 1.00 13.45 85 SER A N 9
ATOM 17750 C CA . SER A 1 85 ? -5.235 -14.766 -3.214 1.00 24.21 85 SER A CA 9
ATOM 17751 C C . SER A 1 85 ? -4.193 -13.883 -3.931 1.00 73.22 85 SER A C 9
ATOM 17752 O O . SER A 1 85 ? -3.728 -14.214 -5.022 1.00 62.33 85 SER A O 9
ATOM 17760 N N . ILE A 1 86 ? -3.814 -12.769 -3.288 1.00 71.02 86 ILE A N 9
ATOM 17761 C CA . ILE A 1 86 ? -2.793 -11.844 -3.815 1.00 3.34 86 ILE A CA 9
ATOM 17762 C C . ILE A 1 86 ? -1.395 -12.502 -3.759 1.00 52.44 86 ILE A C 9
ATOM 17763 O O . ILE A 1 86 ? -0.541 -12.206 -4.587 1.00 62.54 86 ILE A O 9
ATOM 17779 N N . ARG A 1 87 ? -1.196 -13.427 -2.795 1.00 32.25 87 ARG A N 9
ATOM 17780 C CA . ARG A 1 87 ? 0.052 -14.212 -2.692 1.00 55.24 87 ARG A CA 9
ATOM 17781 C C . ARG A 1 87 ? 0.174 -15.247 -3.828 1.00 43.43 87 ARG A C 9
ATOM 17782 O O . ARG A 1 87 ? 1.257 -15.405 -4.405 1.00 32.44 87 ARG A O 9
ATOM 17803 N N . LYS A 1 88 ? -0.926 -15.969 -4.137 1.00 3.54 88 LYS A N 9
ATOM 17804 C CA . LYS A 1 88 ? -0.904 -17.017 -5.193 1.00 43.44 88 LYS A CA 9
ATOM 17805 C C . LYS A 1 88 ? -0.720 -16.390 -6.594 1.00 72.52 88 LYS A C 9
ATOM 17806 O O . LYS A 1 88 ? -0.001 -16.940 -7.438 1.00 61.12 88 LYS A O 9
ATOM 17825 N N . GLN A 1 89 ? -1.375 -15.237 -6.826 1.00 23.10 89 GLN A N 9
ATOM 17826 C CA . GLN A 1 89 ? -1.263 -14.482 -8.085 1.00 75.22 89 GLN A CA 9
ATOM 17827 C C . GLN A 1 89 ? 0.102 -13.772 -8.188 1.00 30.33 89 GLN A C 9
ATOM 17828 O O . GLN A 1 89 ? 0.695 -13.703 -9.269 1.00 51.24 89 GLN A O 9
ATOM 17842 N N . TYR A 1 90 ? 0.579 -13.228 -7.051 1.00 23.21 90 TYR A N 9
ATOM 17843 C CA . TYR A 1 90 ? 1.818 -12.428 -6.982 1.00 2.32 90 TYR A CA 9
ATOM 17844 C C . TYR A 1 90 ? 2.648 -12.869 -5.748 1.00 42.13 90 TYR A C 9
ATOM 17845 O O . TYR A 1 90 ? 2.371 -12.431 -4.629 1.00 1.11 90 TYR A O 9
ATOM 17863 N N . PRO A 1 91 ? 3.634 -13.804 -5.909 1.00 61.32 91 PRO A N 9
ATOM 17864 C CA . PRO A 1 91 ? 4.537 -14.204 -4.796 1.00 3.12 91 PRO A CA 9
ATOM 17865 C C . PRO A 1 91 ? 5.586 -13.114 -4.451 1.00 74.14 91 PRO A C 9
ATOM 17866 O O . PRO A 1 91 ? 6.136 -13.103 -3.344 1.00 10.34 91 PRO A O 9
ATOM 17877 N N . LYS A 1 92 ? 5.866 -12.220 -5.425 1.00 4.31 92 LYS A N 9
ATOM 17878 C CA . LYS A 1 92 ? 6.887 -11.154 -5.302 1.00 25.22 92 LYS A CA 9
ATOM 17879 C C . LYS A 1 92 ? 6.500 -10.060 -4.278 1.00 42.11 92 LYS A C 9
ATOM 17880 O O . LYS A 1 92 ? 7.379 -9.463 -3.637 1.00 64.44 92 LYS A O 9
ATOM 17899 N N . VAL A 1 93 ? 5.193 -9.797 -4.141 1.00 60.21 93 VAL A N 9
ATOM 17900 C CA . VAL A 1 93 ? 4.682 -8.688 -3.306 1.00 65.23 93 VAL A CA 9
ATOM 17901 C C . VAL A 1 93 ? 4.711 -9.046 -1.802 1.00 25.21 93 VAL A C 9
ATOM 17902 O O . VAL A 1 93 ? 4.398 -10.184 -1.414 1.00 63.43 93 VAL A O 9
ATOM 17915 N N . GLU A 1 94 ? 5.132 -8.071 -0.969 1.00 62.20 94 GLU A N 9
ATOM 17916 C CA . GLU A 1 94 ? 4.936 -8.135 0.483 1.00 31.24 94 GLU A CA 9
ATOM 17917 C C . GLU A 1 94 ? 3.457 -7.900 0.798 1.00 33.52 94 GLU A C 9
ATOM 17918 O O . GLU A 1 94 ? 2.917 -6.847 0.500 1.00 72.53 94 GLU A O 9
ATOM 17930 N N . THR A 1 95 ? 2.810 -8.918 1.359 1.00 61.24 95 THR A N 9
ATOM 17931 C CA . THR A 1 95 ? 1.392 -8.873 1.744 1.00 53.11 95 THR A CA 9
ATOM 17932 C C . THR A 1 95 ? 1.273 -9.060 3.262 1.00 53.24 95 THR A C 9
ATOM 17933 O O . THR A 1 95 ? 2.158 -9.666 3.891 1.00 62.40 95 THR A O 9
ATOM 17944 N N . ARG A 1 96 ? 0.197 -8.511 3.839 1.00 51.32 96 ARG A N 9
ATOM 17945 C CA . ARG A 1 96 ? -0.075 -8.593 5.279 1.00 24.12 96 ARG A CA 9
ATOM 17946 C C . ARG A 1 96 ? -1.550 -8.269 5.542 1.00 24.50 96 ARG A C 9
ATOM 17947 O O . ARG A 1 96 ? -2.084 -7.305 4.974 1.00 50.45 96 ARG A O 9
ATOM 17968 N N . ARG A 1 97 ? -2.202 -9.078 6.396 1.00 4.43 97 ARG A N 9
ATOM 17969 C CA . ARG A 1 97 ? -3.564 -8.797 6.865 1.00 24.14 97 ARG A CA 9
ATOM 17970 C C . ARG A 1 97 ? -3.533 -7.553 7.778 1.00 12.34 97 ARG A C 9
ATOM 17971 O O . ARG A 1 97 ? -2.758 -7.508 8.747 1.00 44.01 97 ARG A O 9
ATOM 17992 N N . ALA A 1 98 ? -4.365 -6.558 7.456 1.00 41.21 98 ALA A N 9
ATOM 17993 C CA . ALA A 1 98 ? -4.497 -5.335 8.251 1.00 42.34 98 ALA A CA 9
ATOM 17994 C C . ALA A 1 98 ? -5.965 -4.909 8.221 1.00 14.24 98 ALA A C 9
ATOM 17995 O O . ALA A 1 98 ? -6.466 -4.454 7.191 1.00 65.32 98 ALA A O 9
ATOM 18002 N N . GLN A 1 99 ? -6.649 -5.115 9.348 1.00 30.11 99 GLN A N 9
ATOM 18003 C CA . GLN A 1 99 ? -8.097 -4.860 9.487 1.00 15.41 99 GLN A CA 9
ATOM 18004 C C . GLN A 1 99 ? -8.322 -3.512 10.168 1.00 0.12 99 GLN A C 9
ATOM 18005 O O . GLN A 1 99 ? -9.057 -2.646 9.665 1.00 33.53 99 GLN A O 9
ATOM 18019 N N . ASP A 1 100 ? -7.659 -3.357 11.315 1.00 71.44 100 ASP A N 9
ATOM 18020 C CA . ASP A 1 100 ? -7.758 -2.154 12.147 1.00 22.11 100 ASP A CA 9
ATOM 18021 C C . ASP A 1 100 ? -6.697 -1.136 11.698 1.00 22.15 100 ASP A C 9
ATOM 18022 O O . ASP A 1 100 ? -5.631 -1.510 11.178 1.00 32.43 100 ASP A O 9
ATOM 18031 N N . LYS A 1 101 ? -7.026 0.142 11.910 1.00 14.23 101 LYS A N 9
ATOM 18032 C CA . LYS A 1 101 ? -6.175 1.311 11.598 1.00 41.54 101 LYS A CA 9
ATOM 18033 C C . LYS A 1 101 ? -4.744 1.177 12.168 1.00 45.32 101 LYS A C 9
ATOM 18034 O O . LYS A 1 101 ? -3.780 1.621 11.532 1.00 14.01 101 LYS A O 9
ATOM 18053 N N . GLU A 1 102 ? -4.627 0.526 13.347 1.00 14.31 102 GLU A N 9
ATOM 18054 C CA . GLU A 1 102 ? -3.341 0.348 14.039 1.00 73.00 102 GLU A CA 9
ATOM 18055 C C . GLU A 1 102 ? -2.438 -0.627 13.271 1.00 23.45 102 GLU A C 9
ATOM 18056 O O . GLU A 1 102 ? -1.242 -0.370 13.103 1.00 31.42 102 GLU A O 9
ATOM 18068 N N . GLU A 1 103 ? -3.039 -1.729 12.794 1.00 11.32 103 GLU A N 9
ATOM 18069 C CA . GLU A 1 103 ? -2.332 -2.773 12.037 1.00 1.33 103 GLU A CA 9
ATOM 18070 C C . GLU A 1 103 ? -1.762 -2.217 10.728 1.00 22.42 103 GLU A C 9
ATOM 18071 O O . GLU A 1 103 ? -0.679 -2.618 10.307 1.00 75.10 103 GLU A O 9
ATOM 18083 N N . VAL A 1 104 ? -2.504 -1.289 10.105 1.00 32.43 104 VAL A N 9
ATOM 18084 C CA . VAL A 1 104 ? -2.111 -0.690 8.829 1.00 34.14 104 VAL A CA 9
ATOM 18085 C C . VAL A 1 104 ? -0.918 0.268 9.027 1.00 35.44 104 VAL A C 9
ATOM 18086 O O . VAL A 1 104 ? 0.135 0.071 8.427 1.00 10.30 104 VAL A O 9
ATOM 18099 N N . LYS A 1 105 ? -1.100 1.284 9.897 1.00 60.14 105 LYS A N 9
ATOM 18100 C CA . LYS A 1 105 ? -0.109 2.374 10.081 1.00 72.22 105 LYS A CA 9
ATOM 18101 C C . LYS A 1 105 ? 1.233 1.863 10.649 1.00 74.14 105 LYS A C 9
ATOM 18102 O O . LYS A 1 105 ? 2.306 2.394 10.318 1.00 61.34 105 LYS A O 9
ATOM 18121 N N . ASP A 1 106 ? 1.160 0.843 11.511 1.00 64.14 106 ASP A N 9
ATOM 18122 C CA . ASP A 1 106 ? 2.345 0.162 12.056 1.00 71.00 106 ASP A CA 9
ATOM 18123 C C . ASP A 1 106 ? 3.022 -0.718 10.995 1.00 52.34 106 ASP A C 9
ATOM 18124 O O . ASP A 1 106 ? 4.245 -0.752 10.935 1.00 73.54 106 ASP A O 9
ATOM 18133 N N . ALA A 1 107 ? 2.226 -1.384 10.135 1.00 64.43 107 ALA A N 9
ATOM 18134 C CA . ALA A 1 107 ? 2.759 -2.210 9.019 1.00 13.33 107 ALA A CA 9
ATOM 18135 C C . ALA A 1 107 ? 3.562 -1.344 8.042 1.00 3.12 107 ALA A C 9
ATOM 18136 O O . ALA A 1 107 ? 4.600 -1.770 7.521 1.00 63.32 107 ALA A O 9
ATOM 18143 N N . VAL A 1 108 ? 3.065 -0.112 7.839 1.00 42.05 108 VAL A N 9
ATOM 18144 C CA . VAL A 1 108 ? 3.733 0.911 7.025 1.00 3.31 108 VAL A CA 9
ATOM 18145 C C . VAL A 1 108 ? 5.111 1.238 7.634 1.00 50.32 108 VAL A C 9
ATOM 18146 O O . VAL A 1 108 ? 6.140 1.157 6.951 1.00 4.11 108 VAL A O 9
ATOM 18159 N N . GLU A 1 109 ? 5.099 1.533 8.946 1.00 13.15 109 GLU A N 9
ATOM 18160 C CA . GLU A 1 109 ? 6.301 1.891 9.725 1.00 3.51 109 GLU A CA 9
ATOM 18161 C C . GLU A 1 109 ? 7.373 0.773 9.692 1.00 63.11 109 GLU A C 9
ATOM 18162 O O . GLU A 1 109 ? 8.565 1.057 9.596 1.00 64.24 109 GLU A O 9
ATOM 18174 N N . GLU A 1 110 ? 6.923 -0.488 9.772 1.00 2.31 110 GLU A N 9
ATOM 18175 C CA . GLU A 1 110 ? 7.804 -1.684 9.771 1.00 74.33 110 GLU A CA 9
ATOM 18176 C C . GLU A 1 110 ? 8.416 -1.922 8.394 1.00 73.03 110 GLU A C 9
ATOM 18177 O O . GLU A 1 110 ? 9.571 -2.364 8.276 1.00 11.43 110 GLU A O 9
ATOM 18189 N N . PHE A 1 111 ? 7.617 -1.619 7.361 1.00 40.51 111 PHE A N 9
ATOM 18190 C CA . PHE A 1 111 ? 8.045 -1.714 5.957 1.00 52.53 111 PHE A CA 9
ATOM 18191 C C . PHE A 1 111 ? 9.128 -0.652 5.667 1.00 32.21 111 PHE A C 9
ATOM 18192 O O . PHE A 1 111 ? 9.961 -0.821 4.768 1.00 43.20 111 PHE A O 9
ATOM 18209 N N . LEU A 1 112 ? 9.088 0.438 6.456 1.00 62.22 112 LEU A N 9
ATOM 18210 C CA . LEU A 1 112 ? 10.092 1.518 6.439 1.00 10.30 112 LEU A CA 9
ATOM 18211 C C . LEU A 1 112 ? 11.338 1.166 7.290 1.00 31.44 112 LEU A C 9
ATOM 18212 O O . LEU A 1 112 ? 12.458 1.533 6.910 1.00 32.42 112 LEU A O 9
ATOM 18228 N N . LYS A 1 113 ? 11.139 0.463 8.435 1.00 20.41 113 LYS A N 9
ATOM 18229 C CA . LYS A 1 113 ? 12.243 0.025 9.334 1.00 10.31 113 LYS A CA 9
ATOM 18230 C C . LYS A 1 113 ? 13.235 -0.896 8.599 1.00 34.25 113 LYS A C 9
ATOM 18231 O O . LYS A 1 113 ? 14.455 -0.705 8.681 1.00 75.21 113 LYS A O 9
ATOM 18250 N N . GLU A 1 114 ? 12.688 -1.886 7.870 1.00 63.24 114 GLU A N 9
ATOM 18251 C CA . GLU A 1 114 ? 13.494 -2.867 7.111 1.00 65.32 114 GLU A CA 9
ATOM 18252 C C . GLU A 1 114 ? 13.771 -2.340 5.687 1.00 23.01 114 GLU A C 9
ATOM 18253 O O . GLU A 1 114 ? 14.742 -2.757 5.048 1.00 71.24 114 GLU A O 9
ATOM 18265 N N . GLY A 1 115 ? 12.916 -1.398 5.222 1.00 53.52 115 GLY A N 9
ATOM 18266 C CA . GLY A 1 115 ? 13.082 -0.735 3.921 1.00 73.03 115 GLY A CA 9
ATOM 18267 C C . GLY A 1 115 ? 12.854 -1.660 2.727 1.00 12.23 115 GLY A C 9
ATOM 18268 O O . GLY A 1 115 ? 13.738 -1.824 1.877 1.00 52.43 115 GLY A O 9
ATOM 18272 N N . GLY A 1 116 ? 11.660 -2.279 2.678 1.00 50.22 116 GLY A N 9
ATOM 18273 C CA . GLY A 1 116 ? 11.293 -3.208 1.594 1.00 3.24 116 GLY A CA 9
ATOM 18274 C C . GLY A 1 116 ? 10.772 -4.552 2.097 1.00 72.21 116 GLY A C 9
ATOM 18275 O O . GLY A 1 116 ? 10.344 -5.395 1.298 1.00 3.22 116 GLY A O 9
ATOM 18279 N N . SER A 1 117 ? 10.812 -4.745 3.424 1.00 3.32 117 SER A N 9
ATOM 18280 C CA . SER A 1 117 ? 10.250 -5.931 4.108 1.00 45.14 117 SER A CA 9
ATOM 18281 C C . SER A 1 117 ? 9.624 -5.499 5.447 1.00 73.33 117 SER A C 9
ATOM 18282 O O . SER A 1 117 ? 9.801 -4.362 5.885 1.00 12.21 117 SER A O 9
ATOM 18290 N N . LEU A 1 118 ? 8.864 -6.408 6.062 1.00 53.01 118 LEU A N 9
ATOM 18291 C CA . LEU A 1 118 ? 8.304 -6.242 7.420 1.00 63.01 118 LEU A CA 9
ATOM 18292 C C . LEU A 1 118 ? 9.237 -6.923 8.434 1.00 32.24 118 LEU A C 9
ATOM 18293 O O . LEU A 1 118 ? 10.117 -7.694 8.029 1.00 0.34 118 LEU A O 9
ATOM 18309 N N . GLU A 1 119 ? 9.046 -6.639 9.737 1.00 62.53 119 GLU A N 9
ATOM 18310 C CA . GLU A 1 119 ? 9.818 -7.279 10.833 1.00 43.11 119 GLU A CA 9
ATOM 18311 C C . GLU A 1 119 ? 9.638 -8.813 10.807 1.00 62.43 119 GLU A C 9
ATOM 18312 O O . GLU A 1 119 ? 10.615 -9.572 10.811 1.00 4.11 119 GLU A O 9
ATOM 18324 N N . HIS A 1 120 ? 8.374 -9.253 10.788 1.00 74.33 120 HIS A N 9
ATOM 18325 C CA . HIS A 1 120 ? 8.023 -10.641 10.432 1.00 70.34 120 HIS A CA 9
ATOM 18326 C C . HIS A 1 120 ? 8.143 -10.797 8.915 1.00 35.25 120 HIS A C 9
ATOM 18327 O O . HIS A 1 120 ? 7.923 -9.824 8.187 1.00 13.11 120 HIS A O 9
ATOM 18342 N N . HIS A 1 121 ? 8.422 -12.041 8.461 1.00 55.12 121 HIS A N 9
ATOM 18343 C CA . HIS A 1 121 ? 8.987 -12.342 7.117 1.00 31.35 121 HIS A CA 9
ATOM 18344 C C . HIS A 1 121 ? 10.480 -11.948 7.146 1.00 52.34 121 HIS A C 9
ATOM 18345 O O . HIS A 1 121 ? 11.039 -11.430 6.174 1.00 75.44 121 HIS A O 9
ATOM 18360 N N . HIS A 1 122 ? 11.108 -12.261 8.297 1.00 22.24 122 HIS A N 9
ATOM 18361 C CA . HIS A 1 122 ? 12.499 -11.905 8.620 1.00 62.14 122 HIS A CA 9
ATOM 18362 C C . HIS A 1 122 ? 13.492 -12.514 7.606 1.00 13.50 122 HIS A C 9
ATOM 18363 O O . HIS A 1 122 ? 13.702 -13.738 7.579 1.00 34.55 122 HIS A O 9
ATOM 18378 N N . HIS A 1 123 ? 14.052 -11.635 6.746 1.00 42.51 123 HIS A N 9
ATOM 18379 C CA . HIS A 1 123 ? 15.034 -11.995 5.698 1.00 23.34 123 HIS A CA 9
ATOM 18380 C C . HIS A 1 123 ? 14.480 -13.133 4.801 1.00 25.21 123 HIS A C 9
ATOM 18381 O O . HIS A 1 123 ? 15.174 -14.115 4.509 1.00 21.43 123 HIS A O 9
ATOM 18396 N N . HIS A 1 124 ? 13.198 -12.995 4.390 1.00 14.22 124 HIS A N 9
ATOM 18397 C CA . HIS A 1 124 ? 12.513 -14.002 3.533 1.00 30.10 124 HIS A CA 9
ATOM 18398 C C . HIS A 1 124 ? 13.047 -13.976 2.082 1.00 23.02 124 HIS A C 9
ATOM 18399 O O . HIS A 1 124 ? 12.732 -14.852 1.273 1.00 53.31 124 HIS A O 9
ATOM 18414 N N . HIS A 1 125 ? 13.837 -12.942 1.768 1.00 31.03 125 HIS A N 9
ATOM 18415 C CA . HIS A 1 125 ? 14.661 -12.861 0.553 1.00 21.12 125 HIS A CA 9
ATOM 18416 C C . HIS A 1 125 ? 16.096 -12.519 0.996 1.00 53.53 125 HIS A C 9
ATOM 18417 O O . HIS A 1 125 ? 16.325 -11.381 1.456 1.00 73.44 125 HIS A O 9
ATOM 18433 N N . MET A 1 1 ? 16.191 7.781 -4.424 1.00 50.15 1 MET A N 10
ATOM 18434 C CA . MET A 1 1 ? 15.031 6.872 -4.234 1.00 14.32 1 MET A CA 10
ATOM 18435 C C . MET A 1 1 ? 14.587 6.886 -2.752 1.00 51.55 1 MET A C 10
ATOM 18436 O O . MET A 1 1 ? 15.008 7.756 -1.981 1.00 15.35 1 MET A O 10
ATOM 18452 N N . GLY A 1 2 ? 13.729 5.920 -2.369 1.00 0.41 2 GLY A N 10
ATOM 18453 C CA . GLY A 1 2 ? 13.126 5.871 -1.030 1.00 63.04 2 GLY A CA 10
ATOM 18454 C C . GLY A 1 2 ? 11.782 6.595 -0.974 1.00 44.01 2 GLY A C 10
ATOM 18455 O O . GLY A 1 2 ? 11.247 6.813 0.112 1.00 4.24 2 GLY A O 10
ATOM 18459 N N . LYS A 1 3 ? 11.234 6.963 -2.158 1.00 13.14 3 LYS A N 10
ATOM 18460 C CA . LYS A 1 3 ? 9.966 7.716 -2.258 1.00 51.04 3 LYS A CA 10
ATOM 18461 C C . LYS A 1 3 ? 8.779 6.846 -1.822 1.00 31.30 3 LYS A C 10
ATOM 18462 O O . LYS A 1 3 ? 8.344 5.955 -2.575 1.00 41.13 3 LYS A O 10
ATOM 18481 N N . VAL A 1 4 ? 8.276 7.138 -0.605 1.00 22.35 4 VAL A N 10
ATOM 18482 C CA . VAL A 1 4 ? 7.148 6.435 0.001 1.00 51.45 4 VAL A CA 10
ATOM 18483 C C . VAL A 1 4 ? 5.845 7.128 -0.415 1.00 23.34 4 VAL A C 10
ATOM 18484 O O . VAL A 1 4 ? 5.708 8.349 -0.246 1.00 43.13 4 VAL A O 10
ATOM 18497 N N . VAL A 1 5 ? 4.909 6.355 -0.974 1.00 62.03 5 VAL A N 10
ATOM 18498 C CA . VAL A 1 5 ? 3.553 6.820 -1.291 1.00 62.32 5 VAL A CA 10
ATOM 18499 C C . VAL A 1 5 ? 2.541 5.810 -0.729 1.00 75.25 5 VAL A C 10
ATOM 18500 O O . VAL A 1 5 ? 2.575 4.632 -1.079 1.00 60.11 5 VAL A O 10
ATOM 18513 N N . PHE A 1 6 ? 1.675 6.273 0.183 1.00 52.24 6 PHE A N 10
ATOM 18514 C CA . PHE A 1 6 ? 0.565 5.468 0.710 1.00 62.31 6 PHE A CA 10
ATOM 18515 C C . PHE A 1 6 ? -0.712 5.773 -0.091 1.00 64.12 6 PHE A C 10
ATOM 18516 O O . PHE A 1 6 ? -0.933 6.908 -0.528 1.00 34.30 6 PHE A O 10
ATOM 18533 N N . LEU A 1 7 ? -1.542 4.743 -0.261 1.00 63.10 7 LEU A N 10
ATOM 18534 C CA . LEU A 1 7 ? -2.803 4.809 -0.999 1.00 74.43 7 LEU A CA 10
ATOM 18535 C C . LEU A 1 7 ? -3.885 4.057 -0.205 1.00 65.51 7 LEU A C 10
ATOM 18536 O O . LEU A 1 7 ? -3.622 2.969 0.316 1.00 72.25 7 LEU A O 10
ATOM 18552 N N . SER A 1 8 ? -5.081 4.657 -0.092 1.00 43.44 8 SER A N 10
ATOM 18553 C CA . SER A 1 8 ? -6.284 3.984 0.435 1.00 31.23 8 SER A CA 10
ATOM 18554 C C . SER A 1 8 ? -7.540 4.724 -0.056 1.00 45.20 8 SER A C 10
ATOM 18555 O O . SER A 1 8 ? -7.472 5.898 -0.437 1.00 73.05 8 SER A O 10
ATOM 18563 N N . ASP A 1 9 ? -8.681 4.025 -0.038 1.00 11.44 9 ASP A N 10
ATOM 18564 C CA . ASP A 1 9 ? -9.990 4.592 -0.422 1.00 2.35 9 ASP A CA 10
ATOM 18565 C C . ASP A 1 9 ? -10.729 5.141 0.813 1.00 24.51 9 ASP A C 10
ATOM 18566 O O . ASP A 1 9 ? -11.677 5.934 0.686 1.00 34.22 9 ASP A O 10
ATOM 18575 N N . ASP A 1 10 ? -10.285 4.710 2.009 1.00 74.10 10 ASP A N 10
ATOM 18576 C CA . ASP A 1 10 ? -10.925 5.071 3.286 1.00 54.42 10 ASP A CA 10
ATOM 18577 C C . ASP A 1 10 ? -10.047 6.083 4.051 1.00 61.22 10 ASP A C 10
ATOM 18578 O O . ASP A 1 10 ? -8.840 5.865 4.217 1.00 55.05 10 ASP A O 10
ATOM 18587 N N . GLN A 1 11 ? -10.667 7.188 4.515 1.00 12.00 11 GLN A N 10
ATOM 18588 C CA . GLN A 1 11 ? -9.933 8.313 5.131 1.00 64.54 11 GLN A CA 10
ATOM 18589 C C . GLN A 1 11 ? -9.499 8.014 6.592 1.00 51.22 11 GLN A C 10
ATOM 18590 O O . GLN A 1 11 ? -8.454 8.505 7.024 1.00 2.32 11 GLN A O 10
ATOM 18604 N N . GLU A 1 12 ? -10.280 7.191 7.335 1.00 62.34 12 GLU A N 10
ATOM 18605 C CA . GLU A 1 12 ? -9.915 6.751 8.721 1.00 74.33 12 GLU A CA 10
ATOM 18606 C C . GLU A 1 12 ? -8.557 6.039 8.710 1.00 43.22 12 GLU A C 10
ATOM 18607 O O . GLU A 1 12 ? -7.783 6.129 9.662 1.00 35.34 12 GLU A O 10
ATOM 18619 N N . ILE A 1 13 ? -8.288 5.353 7.594 1.00 44.24 13 ILE A N 10
ATOM 18620 C CA . ILE A 1 13 ? -7.029 4.649 7.363 1.00 22.44 13 ILE A CA 10
ATOM 18621 C C . ILE A 1 13 ? -5.892 5.669 7.119 1.00 35.45 13 ILE A C 10
ATOM 18622 O O . ILE A 1 13 ? -4.833 5.605 7.757 1.00 13.23 13 ILE A O 10
ATOM 18638 N N . ILE A 1 14 ? -6.157 6.627 6.203 1.00 4.30 14 ILE A N 10
ATOM 18639 C CA . ILE A 1 14 ? -5.154 7.597 5.712 1.00 52.00 14 ILE A CA 10
ATOM 18640 C C . ILE A 1 14 ? -4.681 8.544 6.829 1.00 50.41 14 ILE A C 10
ATOM 18641 O O . ILE A 1 14 ? -3.493 8.840 6.918 1.00 25.40 14 ILE A O 10
ATOM 18657 N N . GLU A 1 15 ? -5.616 8.985 7.684 1.00 34.05 15 GLU A N 10
ATOM 18658 C CA . GLU A 1 15 ? -5.322 9.916 8.798 1.00 41.33 15 GLU A CA 10
ATOM 18659 C C . GLU A 1 15 ? -4.418 9.265 9.852 1.00 72.40 15 GLU A C 10
ATOM 18660 O O . GLU A 1 15 ? -3.562 9.929 10.432 1.00 43.21 15 GLU A O 10
ATOM 18672 N N . GLU A 1 16 ? -4.626 7.963 10.086 1.00 15.51 16 GLU A N 10
ATOM 18673 C CA . GLU A 1 16 ? -3.819 7.177 11.037 1.00 61.33 16 GLU A CA 10
ATOM 18674 C C . GLU A 1 16 ? -2.401 6.949 10.513 1.00 53.24 16 GLU A C 10
ATOM 18675 O O . GLU A 1 16 ? -1.445 6.998 11.285 1.00 65.54 16 GLU A O 10
ATOM 18687 N N . VAL A 1 17 ? -2.279 6.670 9.204 1.00 4.01 17 VAL A N 10
ATOM 18688 C CA . VAL A 1 17 ? -0.970 6.485 8.549 1.00 52.44 17 VAL A CA 10
ATOM 18689 C C . VAL A 1 17 ? -0.197 7.817 8.488 1.00 21.23 17 VAL A C 10
ATOM 18690 O O . VAL A 1 17 ? 1.011 7.843 8.720 1.00 33.41 17 VAL A O 10
ATOM 18703 N N . SER A 1 18 ? -0.913 8.911 8.190 1.00 72.04 18 SER A N 10
ATOM 18704 C CA . SER A 1 18 ? -0.327 10.266 8.111 1.00 45.44 18 SER A CA 10
ATOM 18705 C C . SER A 1 18 ? 0.093 10.765 9.508 1.00 2.44 18 SER A C 10
ATOM 18706 O O . SER A 1 18 ? 1.087 11.476 9.638 1.00 13.10 18 SER A O 10
ATOM 18714 N N . LYS A 1 19 ? -0.681 10.385 10.543 1.00 1.31 19 LYS A N 10
ATOM 18715 C CA . LYS A 1 19 ? -0.386 10.745 11.953 1.00 74.13 19 LYS A CA 10
ATOM 18716 C C . LYS A 1 19 ? 0.814 9.927 12.469 1.00 50.23 19 LYS A C 10
ATOM 18717 O O . LYS A 1 19 ? 1.705 10.475 13.117 1.00 62.34 19 LYS A O 10
ATOM 18736 N N . LYS A 1 20 ? 0.817 8.621 12.159 1.00 13.10 20 LYS A N 10
ATOM 18737 C CA . LYS A 1 20 ? 1.939 7.704 12.473 1.00 72.45 20 LYS A CA 10
ATOM 18738 C C . LYS A 1 20 ? 3.244 8.256 11.888 1.00 12.34 20 LYS A C 10
ATOM 18739 O O . LYS A 1 20 ? 4.231 8.443 12.594 1.00 4.44 20 LYS A O 10
ATOM 18758 N N . ALA A 1 21 ? 3.188 8.568 10.586 1.00 71.11 21 ALA A N 10
ATOM 18759 C CA . ALA A 1 21 ? 4.335 9.059 9.818 1.00 31.34 21 ALA A CA 10
ATOM 18760 C C . ALA A 1 21 ? 4.807 10.427 10.335 1.00 2.10 21 ALA A C 10
ATOM 18761 O O . ALA A 1 21 ? 6.002 10.700 10.363 1.00 22.35 21 ALA A O 10
ATOM 18768 N N . GLU A 1 22 ? 3.843 11.272 10.740 1.00 14.24 22 GLU A N 10
ATOM 18769 C CA . GLU A 1 22 ? 4.112 12.628 11.240 1.00 30.20 22 GLU A CA 10
ATOM 18770 C C . GLU A 1 22 ? 4.943 12.589 12.541 1.00 53.23 22 GLU A C 10
ATOM 18771 O O . GLU A 1 22 ? 6.007 13.222 12.631 1.00 31.31 22 GLU A O 10
ATOM 18783 N N . GLU A 1 23 ? 4.454 11.818 13.533 1.00 44.22 23 GLU A N 10
ATOM 18784 C CA . GLU A 1 23 ? 5.121 11.678 14.844 1.00 32.44 23 GLU A CA 10
ATOM 18785 C C . GLU A 1 23 ? 6.504 11.006 14.699 1.00 51.42 23 GLU A C 10
ATOM 18786 O O . GLU A 1 23 ? 7.445 11.367 15.415 1.00 51.44 23 GLU A O 10
ATOM 18798 N N . GLU A 1 24 ? 6.622 10.037 13.759 1.00 33.31 24 GLU A N 10
ATOM 18799 C CA . GLU A 1 24 ? 7.892 9.297 13.527 1.00 70.30 24 GLU A CA 10
ATOM 18800 C C . GLU A 1 24 ? 8.857 10.069 12.598 1.00 5.22 24 GLU A C 10
ATOM 18801 O O . GLU A 1 24 ? 10.041 9.722 12.518 1.00 40.50 24 GLU A O 10
ATOM 18813 N N . GLY A 1 25 ? 8.347 11.102 11.898 1.00 52.31 25 GLY A N 10
ATOM 18814 C CA . GLY A 1 25 ? 9.169 11.943 11.014 1.00 33.34 25 GLY A CA 10
ATOM 18815 C C . GLY A 1 25 ? 9.327 11.383 9.597 1.00 52.23 25 GLY A C 10
ATOM 18816 O O . GLY A 1 25 ? 10.178 11.859 8.838 1.00 63.53 25 GLY A O 10
ATOM 18820 N N . TYR A 1 26 ? 8.511 10.374 9.245 1.00 73.03 26 TYR A N 10
ATOM 18821 C CA . TYR A 1 26 ? 8.458 9.820 7.880 1.00 40.50 26 TYR A CA 10
ATOM 18822 C C . TYR A 1 26 ? 7.619 10.730 6.963 1.00 44.15 26 TYR A C 10
ATOM 18823 O O . TYR A 1 26 ? 6.455 11.028 7.261 1.00 31.04 26 TYR A O 10
ATOM 18841 N N . ASP A 1 27 ? 8.235 11.194 5.873 1.00 74.11 27 ASP A N 10
ATOM 18842 C CA . ASP A 1 27 ? 7.540 11.903 4.789 1.00 62.23 27 ASP A CA 10
ATOM 18843 C C . ASP A 1 27 ? 6.918 10.868 3.837 1.00 74.20 27 ASP A C 10
ATOM 18844 O O . ASP A 1 27 ? 7.635 10.177 3.107 1.00 14.13 27 ASP A O 10
ATOM 18853 N N . ILE A 1 28 ? 5.588 10.725 3.897 1.00 13.24 28 ILE A N 10
ATOM 18854 C CA . ILE A 1 28 ? 4.824 9.813 3.032 1.00 53.34 28 ILE A CA 10
ATOM 18855 C C . ILE A 1 28 ? 3.809 10.640 2.242 1.00 62.31 28 ILE A C 10
ATOM 18856 O O . ILE A 1 28 ? 3.091 11.459 2.826 1.00 53.43 28 ILE A O 10
ATOM 18872 N N . GLN A 1 29 ? 3.748 10.422 0.929 1.00 52.43 29 GLN A N 10
ATOM 18873 C CA . GLN A 1 29 ? 2.739 11.045 0.078 1.00 15.01 29 GLN A CA 10
ATOM 18874 C C . GLN A 1 29 ? 1.473 10.171 0.098 1.00 51.30 29 GLN A C 10
ATOM 18875 O O . GLN A 1 29 ? 1.480 9.070 -0.437 1.00 64.24 29 GLN A O 10
ATOM 18889 N N . THR A 1 30 ? 0.403 10.651 0.745 1.00 44.40 30 THR A N 10
ATOM 18890 C CA . THR A 1 30 ? -0.861 9.896 0.862 1.00 32.23 30 THR A CA 10
ATOM 18891 C C . THR A 1 30 ? -1.864 10.377 -0.213 1.00 23.41 30 THR A C 10
ATOM 18892 O O . THR A 1 30 ? -1.855 11.557 -0.593 1.00 62.03 30 THR A O 10
ATOM 18903 N N . SER A 1 31 ? -2.706 9.443 -0.716 1.00 31.42 31 SER A N 10
ATOM 18904 C CA . SER A 1 31 ? -3.680 9.722 -1.798 1.00 12.05 31 SER A CA 10
ATOM 18905 C C . SER A 1 31 ? -4.971 8.905 -1.609 1.00 1.23 31 SER A C 10
ATOM 18906 O O . SER A 1 31 ? -4.944 7.809 -1.032 1.00 74.35 31 SER A O 10
ATOM 18914 N N . ASN A 1 32 ? -6.099 9.461 -2.105 1.00 42.33 32 ASN A N 10
ATOM 18915 C CA . ASN A 1 32 ? -7.423 8.794 -2.073 1.00 63.54 32 ASN A CA 10
ATOM 18916 C C . ASN A 1 32 ? -7.733 8.110 -3.408 1.00 40.34 32 ASN A C 10
ATOM 18917 O O . ASN A 1 32 ? -8.473 7.119 -3.441 1.00 20.30 32 ASN A O 10
ATOM 18928 N N . ASP A 1 33 ? -7.178 8.650 -4.509 1.00 53.45 33 ASP A N 10
ATOM 18929 C CA . ASP A 1 33 ? -7.476 8.173 -5.877 1.00 72.44 33 ASP A CA 10
ATOM 18930 C C . ASP A 1 33 ? -6.350 7.255 -6.392 1.00 54.44 33 ASP A C 10
ATOM 18931 O O . ASP A 1 33 ? -5.199 7.692 -6.549 1.00 73.15 33 ASP A O 10
ATOM 18940 N N . LYS A 1 34 ? -6.702 5.974 -6.635 1.00 22.20 34 LYS A N 10
ATOM 18941 C CA . LYS A 1 34 ? -5.766 4.943 -7.123 1.00 44.21 34 LYS A CA 10
ATOM 18942 C C . LYS A 1 34 ? -5.317 5.214 -8.564 1.00 43.15 34 LYS A C 10
ATOM 18943 O O . LYS A 1 34 ? -4.214 4.849 -8.931 1.00 21.51 34 LYS A O 10
ATOM 18962 N N . LYS A 1 35 ? -6.182 5.868 -9.356 1.00 1.21 35 LYS A N 10
ATOM 18963 C CA . LYS A 1 35 ? -5.970 6.070 -10.811 1.00 22.33 35 LYS A CA 10
ATOM 18964 C C . LYS A 1 35 ? -4.801 7.020 -11.076 1.00 31.34 35 LYS A C 10
ATOM 18965 O O . LYS A 1 35 ? -4.031 6.841 -12.034 1.00 3.44 35 LYS A O 10
ATOM 18984 N N . GLU A 1 36 ? -4.708 8.027 -10.207 1.00 54.14 36 GLU A N 10
ATOM 18985 C CA . GLU A 1 36 ? -3.596 8.970 -10.149 1.00 15.02 36 GLU A CA 10
ATOM 18986 C C . GLU A 1 36 ? -2.285 8.206 -9.891 1.00 34.24 36 GLU A C 10
ATOM 18987 O O . GLU A 1 36 ? -1.282 8.409 -10.569 1.00 51.11 36 GLU A O 10
ATOM 18999 N N . ILE A 1 37 ? -2.354 7.300 -8.907 1.00 41.33 37 ILE A N 10
ATOM 19000 C CA . ILE A 1 37 ? -1.205 6.523 -8.413 1.00 63.21 37 ILE A CA 10
ATOM 19001 C C . ILE A 1 37 ? -0.698 5.520 -9.468 1.00 45.41 37 ILE A C 10
ATOM 19002 O O . ILE A 1 37 ? 0.511 5.356 -9.629 1.00 54.44 37 ILE A O 10
ATOM 19018 N N . ILE A 1 38 ? -1.637 4.888 -10.190 1.00 4.54 38 ILE A N 10
ATOM 19019 C CA . ILE A 1 38 ? -1.350 3.961 -11.309 1.00 61.44 38 ILE A CA 10
ATOM 19020 C C . ILE A 1 38 ? -0.550 4.700 -12.392 1.00 62.04 38 ILE A C 10
ATOM 19021 O O . ILE A 1 38 ? 0.440 4.183 -12.925 1.00 31.52 38 ILE A O 10
ATOM 19037 N N . ASP A 1 39 ? -0.982 5.944 -12.652 1.00 3.53 39 ASP A N 10
ATOM 19038 C CA . ASP A 1 39 ? -0.335 6.850 -13.607 1.00 34.44 39 ASP A CA 10
ATOM 19039 C C . ASP A 1 39 ? 1.088 7.222 -13.141 1.00 14.14 39 ASP A C 10
ATOM 19040 O O . ASP A 1 39 ? 2.010 7.252 -13.948 1.00 14.52 39 ASP A O 10
ATOM 19049 N N . ARG A 1 40 ? 1.264 7.472 -11.828 1.00 35.21 40 ARG A N 10
ATOM 19050 C CA . ARG A 1 40 ? 2.585 7.850 -11.257 1.00 13.44 40 ARG A CA 10
ATOM 19051 C C . ARG A 1 40 ? 3.564 6.659 -11.257 1.00 12.55 40 ARG A C 10
ATOM 19052 O O . ARG A 1 40 ? 4.778 6.847 -11.357 1.00 44.11 40 ARG A O 10
ATOM 19073 N N . LEU A 1 41 ? 3.016 5.440 -11.136 1.00 71.02 41 LEU A N 10
ATOM 19074 C CA . LEU A 1 41 ? 3.787 4.185 -11.228 1.00 64.40 41 LEU A CA 10
ATOM 19075 C C . LEU A 1 41 ? 4.283 3.959 -12.676 1.00 63.34 41 LEU A C 10
ATOM 19076 O O . LEU A 1 41 ? 5.378 3.425 -12.884 1.00 54.44 41 LEU A O 10
ATOM 19092 N N . LYS A 1 42 ? 3.464 4.392 -13.667 1.00 53.23 42 LYS A N 10
ATOM 19093 C CA . LYS A 1 42 ? 3.866 4.428 -15.101 1.00 10.40 42 LYS A CA 10
ATOM 19094 C C . LYS A 1 42 ? 5.046 5.397 -15.299 1.00 12.32 42 LYS A C 10
ATOM 19095 O O . LYS A 1 42 ? 5.988 5.101 -16.041 1.00 60.21 42 LYS A O 10
ATOM 19114 N N . ARG A 1 43 ? 4.976 6.550 -14.597 1.00 50.55 43 ARG A N 10
ATOM 19115 C CA . ARG A 1 43 ? 5.996 7.623 -14.674 1.00 32.04 43 ARG A CA 10
ATOM 19116 C C . ARG A 1 43 ? 7.255 7.270 -13.855 1.00 64.32 43 ARG A C 10
ATOM 19117 O O . ARG A 1 43 ? 8.193 8.071 -13.814 1.00 44.41 43 ARG A O 10
ATOM 19138 N N . ARG A 1 44 ? 7.233 6.098 -13.164 1.00 24.43 44 ARG A N 10
ATOM 19139 C CA . ARG A 1 44 ? 8.359 5.562 -12.366 1.00 74.11 44 ARG A CA 10
ATOM 19140 C C . ARG A 1 44 ? 8.615 6.417 -11.088 1.00 14.31 44 ARG A C 10
ATOM 19141 O O . ARG A 1 44 ? 9.620 6.239 -10.394 1.00 42.03 44 ARG A O 10
ATOM 19162 N N . ASN A 1 45 ? 7.639 7.286 -10.758 1.00 54.54 45 ASN A N 10
ATOM 19163 C CA . ASN A 1 45 ? 7.754 8.329 -9.705 1.00 73.25 45 ASN A CA 10
ATOM 19164 C C . ASN A 1 45 ? 7.853 7.744 -8.285 1.00 63.40 45 ASN A C 10
ATOM 19165 O O . ASN A 1 45 ? 8.394 8.393 -7.380 1.00 43.34 45 ASN A O 10
ATOM 19176 N N . ILE A 1 46 ? 7.315 6.537 -8.090 1.00 42.30 46 ILE A N 10
ATOM 19177 C CA . ILE A 1 46 ? 7.184 5.936 -6.753 1.00 13.51 46 ILE A CA 10
ATOM 19178 C C . ILE A 1 46 ? 8.193 4.790 -6.592 1.00 33.02 46 ILE A C 10
ATOM 19179 O O . ILE A 1 46 ? 8.292 3.919 -7.470 1.00 5.11 46 ILE A O 10
ATOM 19195 N N . ASP A 1 47 ? 8.942 4.801 -5.472 1.00 72.24 47 ASP A N 10
ATOM 19196 C CA . ASP A 1 47 ? 9.991 3.798 -5.202 1.00 2.32 47 ASP A CA 10
ATOM 19197 C C . ASP A 1 47 ? 9.463 2.688 -4.288 1.00 64.03 47 ASP A C 10
ATOM 19198 O O . ASP A 1 47 ? 9.805 1.518 -4.446 1.00 23.51 47 ASP A O 10
ATOM 19207 N N . MET A 1 48 ? 8.652 3.081 -3.315 1.00 11.42 48 MET A N 10
ATOM 19208 C CA . MET A 1 48 ? 8.057 2.171 -2.332 1.00 74.00 48 MET A CA 10
ATOM 19209 C C . MET A 1 48 ? 6.646 2.673 -2.024 1.00 64.30 48 MET A C 10
ATOM 19210 O O . MET A 1 48 ? 6.448 3.833 -1.679 1.00 1.41 48 MET A O 10
ATOM 19224 N N . ILE A 1 49 ? 5.662 1.795 -2.205 1.00 42.11 49 ILE A N 10
ATOM 19225 C CA . ILE A 1 49 ? 4.235 2.136 -2.127 1.00 22.13 49 ILE A CA 10
ATOM 19226 C C . ILE A 1 49 ? 3.525 1.141 -1.206 1.00 42.22 49 ILE A C 10
ATOM 19227 O O . ILE A 1 49 ? 3.902 -0.025 -1.140 1.00 31.55 49 ILE A O 10
ATOM 19243 N N . ILE A 1 50 ? 2.533 1.628 -0.454 1.00 24.40 50 ILE A N 10
ATOM 19244 C CA . ILE A 1 50 ? 1.724 0.808 0.453 1.00 65.34 50 ILE A CA 10
ATOM 19245 C C . ILE A 1 50 ? 0.250 1.092 0.140 1.00 12.03 50 ILE A C 10
ATOM 19246 O O . ILE A 1 50 ? -0.201 2.225 0.280 1.00 33.31 50 ILE A O 10
ATOM 19262 N N . VAL A 1 51 ? -0.477 0.072 -0.336 1.00 25.12 51 VAL A N 10
ATOM 19263 C CA . VAL A 1 51 ? -1.891 0.200 -0.715 1.00 73.20 51 VAL A CA 10
ATOM 19264 C C . VAL A 1 51 ? -2.753 -0.613 0.248 1.00 70.15 51 VAL A C 10
ATOM 19265 O O . VAL A 1 51 ? -2.583 -1.829 0.374 1.00 3.45 51 VAL A O 10
ATOM 19278 N N . LYS A 1 52 ? -3.653 0.092 0.937 1.00 0.45 52 LYS A N 10
ATOM 19279 C CA . LYS A 1 52 ? -4.679 -0.498 1.791 1.00 65.10 52 LYS A CA 10
ATOM 19280 C C . LYS A 1 52 ? -6.033 -0.386 1.073 1.00 23.12 52 LYS A C 10
ATOM 19281 O O . LYS A 1 52 ? -6.577 0.715 0.925 1.00 63.45 52 LYS A O 10
ATOM 19300 N N . THR A 1 53 ? -6.534 -1.530 0.596 1.00 73.50 53 THR A N 10
ATOM 19301 C CA . THR A 1 53 ? -7.864 -1.648 -0.018 1.00 0.54 53 THR A CA 10
ATOM 19302 C C . THR A 1 53 ? -8.278 -3.128 -0.030 1.00 70.21 53 THR A C 10
ATOM 19303 O O . THR A 1 53 ? -7.423 -4.032 -0.024 1.00 22.43 53 THR A O 10
ATOM 19314 N N . GLU A 1 54 ? -9.600 -3.363 -0.005 1.00 30.14 54 GLU A N 10
ATOM 19315 C CA . GLU A 1 54 ? -10.189 -4.715 -0.012 1.00 23.31 54 GLU A CA 10
ATOM 19316 C C . GLU A 1 54 ? -10.587 -5.113 -1.445 1.00 42.14 54 GLU A C 10
ATOM 19317 O O . GLU A 1 54 ? -10.918 -6.282 -1.710 1.00 11.10 54 GLU A O 10
ATOM 19329 N N . ASP A 1 55 ? -10.556 -4.124 -2.360 1.00 44.21 55 ASP A N 10
ATOM 19330 C CA . ASP A 1 55 ? -10.943 -4.315 -3.760 1.00 13.40 55 ASP A CA 10
ATOM 19331 C C . ASP A 1 55 ? -9.802 -5.028 -4.517 1.00 34.01 55 ASP A C 10
ATOM 19332 O O . ASP A 1 55 ? -8.764 -4.418 -4.799 1.00 30.45 55 ASP A O 10
ATOM 19341 N N . LYS A 1 56 ? -10.022 -6.326 -4.810 1.00 23.24 56 LYS A N 10
ATOM 19342 C CA . LYS A 1 56 ? -9.045 -7.220 -5.487 1.00 34.21 56 LYS A CA 10
ATOM 19343 C C . LYS A 1 56 ? -8.522 -6.640 -6.814 1.00 41.31 56 LYS A C 10
ATOM 19344 O O . LYS A 1 56 ? -7.341 -6.814 -7.145 1.00 22.10 56 LYS A O 10
ATOM 19363 N N . GLU A 1 57 ? -9.420 -5.978 -7.573 1.00 53.52 57 GLU A N 10
ATOM 19364 C CA . GLU A 1 57 ? -9.088 -5.396 -8.888 1.00 41.33 57 GLU A CA 10
ATOM 19365 C C . GLU A 1 57 ? -8.051 -4.290 -8.702 1.00 54.12 57 GLU A C 10
ATOM 19366 O O . GLU A 1 57 ? -7.002 -4.312 -9.338 1.00 32.13 57 GLU A O 10
ATOM 19378 N N . SER A 1 58 ? -8.326 -3.397 -7.740 1.00 74.03 58 SER A N 10
ATOM 19379 C CA . SER A 1 58 ? -7.490 -2.219 -7.455 1.00 5.10 58 SER A CA 10
ATOM 19380 C C . SER A 1 58 ? -6.081 -2.641 -7.013 1.00 10.12 58 SER A C 10
ATOM 19381 O O . SER A 1 58 ? -5.081 -2.079 -7.465 1.00 21.34 58 SER A O 10
ATOM 19389 N N . ILE A 1 59 ? -6.041 -3.640 -6.112 1.00 15.43 59 ILE A N 10
ATOM 19390 C CA . ILE A 1 59 ? -4.799 -4.257 -5.625 1.00 24.31 59 ILE A CA 10
ATOM 19391 C C . ILE A 1 59 ? -3.934 -4.727 -6.809 1.00 24.14 59 ILE A C 10
ATOM 19392 O O . ILE A 1 59 ? -2.796 -4.278 -6.976 1.00 12.32 59 ILE A O 10
ATOM 19408 N N . SER A 1 60 ? -4.536 -5.588 -7.646 1.00 13.23 60 SER A N 10
ATOM 19409 C CA . SER A 1 60 ? -3.858 -6.251 -8.772 1.00 0.11 60 SER A CA 10
ATOM 19410 C C . SER A 1 60 ? -3.284 -5.229 -9.781 1.00 70.23 60 SER A C 10
ATOM 19411 O O . SER A 1 60 ? -2.144 -5.385 -10.224 1.00 71.11 60 SER A O 10
ATOM 19419 N N . GLU A 1 61 ? -4.065 -4.165 -10.098 1.00 55.34 61 GLU A N 10
ATOM 19420 C CA . GLU A 1 61 ? -3.657 -3.129 -11.082 1.00 40.44 61 GLU A CA 10
ATOM 19421 C C . GLU A 1 61 ? -2.383 -2.413 -10.608 1.00 51.15 61 GLU A C 10
ATOM 19422 O O . GLU A 1 61 ? -1.419 -2.301 -11.375 1.00 51.14 61 GLU A O 10
ATOM 19434 N N . ILE A 1 62 ? -2.376 -1.980 -9.318 1.00 32.44 62 ILE A N 10
ATOM 19435 C CA . ILE A 1 62 ? -1.196 -1.324 -8.703 1.00 70.50 62 ILE A CA 10
ATOM 19436 C C . ILE A 1 62 ? 0.033 -2.253 -8.781 1.00 60.42 62 ILE A C 10
ATOM 19437 O O . ILE A 1 62 ? 1.088 -1.814 -9.233 1.00 43.14 62 ILE A O 10
ATOM 19453 N N . ILE A 1 63 ? -0.133 -3.535 -8.375 1.00 3.35 63 ILE A N 10
ATOM 19454 C CA . ILE A 1 63 ? 0.971 -4.524 -8.345 1.00 61.45 63 ILE A CA 10
ATOM 19455 C C . ILE A 1 63 ? 1.628 -4.627 -9.720 1.00 14.43 63 ILE A C 10
ATOM 19456 O O . ILE A 1 63 ? 2.842 -4.567 -9.818 1.00 43.24 63 ILE A O 10
ATOM 19472 N N . LYS A 1 64 ? 0.788 -4.723 -10.770 1.00 23.41 64 LYS A N 10
ATOM 19473 C CA . LYS A 1 64 ? 1.238 -4.797 -12.178 1.00 51.04 64 LYS A CA 10
ATOM 19474 C C . LYS A 1 64 ? 2.101 -3.580 -12.532 1.00 70.15 64 LYS A C 10
ATOM 19475 O O . LYS A 1 64 ? 3.141 -3.713 -13.168 1.00 40.43 64 LYS A O 10
ATOM 19494 N N . GLN A 1 65 ? 1.654 -2.402 -12.083 1.00 61.22 65 GLN A N 10
ATOM 19495 C CA . GLN A 1 65 ? 2.349 -1.122 -12.322 1.00 10.34 65 GLN A CA 10
ATOM 19496 C C . GLN A 1 65 ? 3.629 -0.986 -11.477 1.00 23.11 65 GLN A C 10
ATOM 19497 O O . GLN A 1 65 ? 4.521 -0.213 -11.829 1.00 41.31 65 GLN A O 10
ATOM 19511 N N . VAL A 1 66 ? 3.707 -1.730 -10.360 1.00 65.23 66 VAL A N 10
ATOM 19512 C CA . VAL A 1 66 ? 4.914 -1.785 -9.507 1.00 21.54 66 VAL A CA 10
ATOM 19513 C C . VAL A 1 66 ? 5.917 -2.827 -10.055 1.00 50.20 66 VAL A C 10
ATOM 19514 O O . VAL A 1 66 ? 7.123 -2.692 -9.855 1.00 52.01 66 VAL A O 10
ATOM 19527 N N . LEU A 1 67 ? 5.406 -3.861 -10.755 1.00 34.03 67 LEU A N 10
ATOM 19528 C CA . LEU A 1 67 ? 6.248 -4.822 -11.509 1.00 21.13 67 LEU A CA 10
ATOM 19529 C C . LEU A 1 67 ? 6.888 -4.069 -12.690 1.00 44.31 67 LEU A C 10
ATOM 19530 O O . LEU A 1 67 ? 8.090 -4.189 -12.950 1.00 11.25 67 LEU A O 10
ATOM 19546 N N . ASP A 1 68 ? 6.040 -3.260 -13.356 1.00 71.52 68 ASP A N 10
ATOM 19547 C CA . ASP A 1 68 ? 6.425 -2.297 -14.413 1.00 34.32 68 ASP A CA 10
ATOM 19548 C C . ASP A 1 68 ? 7.476 -1.313 -13.885 1.00 61.15 68 ASP A C 10
ATOM 19549 O O . ASP A 1 68 ? 8.460 -1.007 -14.567 1.00 65.01 68 ASP A O 10
ATOM 19558 N N . SER A 1 69 ? 7.267 -0.845 -12.642 1.00 35.45 69 SER A N 10
ATOM 19559 C CA . SER A 1 69 ? 8.160 0.129 -11.991 1.00 13.23 69 SER A CA 10
ATOM 19560 C C . SER A 1 69 ? 9.429 -0.544 -11.418 1.00 53.25 69 SER A C 10
ATOM 19561 O O . SER A 1 69 ? 10.446 0.124 -11.221 1.00 35.13 69 SER A O 10
ATOM 19569 N N . GLY A 1 70 ? 9.362 -1.867 -11.170 1.00 61.11 70 GLY A N 10
ATOM 19570 C CA . GLY A 1 70 ? 10.443 -2.604 -10.490 1.00 60.41 70 GLY A CA 10
ATOM 19571 C C . GLY A 1 70 ? 10.660 -2.111 -9.052 1.00 32.35 70 GLY A C 10
ATOM 19572 O O . GLY A 1 70 ? 11.767 -2.206 -8.505 1.00 33.50 70 GLY A O 10
ATOM 19576 N N . ALA A 1 71 ? 9.577 -1.595 -8.445 1.00 44.21 71 ALA A N 10
ATOM 19577 C CA . ALA A 1 71 ? 9.601 -0.910 -7.136 1.00 60.24 71 ALA A CA 10
ATOM 19578 C C . ALA A 1 71 ? 9.159 -1.854 -5.995 1.00 14.14 71 ALA A C 10
ATOM 19579 O O . ALA A 1 71 ? 8.830 -3.018 -6.227 1.00 34.43 71 ALA A O 10
ATOM 19586 N N . LYS A 1 72 ? 9.164 -1.330 -4.760 1.00 21.40 72 LYS A N 10
ATOM 19587 C CA . LYS A 1 72 ? 8.652 -2.038 -3.567 1.00 60.52 72 LYS A CA 10
ATOM 19588 C C . LYS A 1 72 ? 7.157 -1.727 -3.388 1.00 41.22 72 LYS A C 10
ATOM 19589 O O . LYS A 1 72 ? 6.725 -0.599 -3.635 1.00 64.43 72 LYS A O 10
ATOM 19608 N N . VAL A 1 73 ? 6.380 -2.735 -2.968 1.00 32.31 73 VAL A N 10
ATOM 19609 C CA . VAL A 1 73 ? 4.940 -2.588 -2.704 1.00 73.02 73 VAL A CA 10
ATOM 19610 C C . VAL A 1 73 ? 4.527 -3.450 -1.503 1.00 21.34 73 VAL A C 10
ATOM 19611 O O . VAL A 1 73 ? 5.018 -4.574 -1.326 1.00 21.50 73 VAL A O 10
ATOM 19624 N N . LEU A 1 74 ? 3.654 -2.874 -0.662 1.00 13.34 74 LEU A N 10
ATOM 19625 C CA . LEU A 1 74 ? 3.014 -3.563 0.453 1.00 43.22 74 LEU A CA 10
ATOM 19626 C C . LEU A 1 74 ? 1.499 -3.550 0.229 1.00 61.11 74 LEU A C 10
ATOM 19627 O O . LEU A 1 74 ? 0.859 -2.494 0.252 1.00 73.30 74 LEU A O 10
ATOM 19643 N N . ILE A 1 75 ? 0.954 -4.738 -0.027 1.00 62.20 75 ILE A N 10
ATOM 19644 C CA . ILE A 1 75 ? -0.482 -4.964 -0.128 1.00 53.11 75 ILE A CA 10
ATOM 19645 C C . ILE A 1 75 ? -1.043 -5.275 1.263 1.00 20.13 75 ILE A C 10
ATOM 19646 O O . ILE A 1 75 ? -0.767 -6.336 1.845 1.00 13.03 75 ILE A O 10
ATOM 19662 N N . LEU A 1 76 ? -1.767 -4.299 1.809 1.00 40.02 76 LEU A N 10
ATOM 19663 C CA . LEU A 1 76 ? -2.549 -4.454 3.026 1.00 40.32 76 LEU A CA 10
ATOM 19664 C C . LEU A 1 76 ? -4.010 -4.682 2.632 1.00 44.24 76 LEU A C 10
ATOM 19665 O O . LEU A 1 76 ? -4.615 -3.857 1.929 1.00 2.21 76 LEU A O 10
ATOM 19681 N N . SER A 1 77 ? -4.557 -5.815 3.067 1.00 33.14 77 SER A N 10
ATOM 19682 C CA . SER A 1 77 ? -5.951 -6.188 2.830 1.00 34.54 77 SER A CA 10
ATOM 19683 C C . SER A 1 77 ? -6.481 -6.807 4.126 1.00 51.51 77 SER A C 10
ATOM 19684 O O . SER A 1 77 ? -5.761 -7.547 4.810 1.00 40.25 77 SER A O 10
ATOM 19692 N N . SER A 1 78 ? -7.726 -6.479 4.470 1.00 41.11 78 SER A N 10
ATOM 19693 C CA . SER A 1 78 ? -8.341 -6.886 5.739 1.00 45.23 78 SER A CA 10
ATOM 19694 C C . SER A 1 78 ? -8.600 -8.409 5.779 1.00 24.43 78 SER A C 10
ATOM 19695 O O . SER A 1 78 ? -8.488 -9.052 6.829 1.00 51.43 78 SER A O 10
ATOM 19703 N N . ASP A 1 79 ? -8.911 -8.967 4.606 1.00 63.20 79 ASP A N 10
ATOM 19704 C CA . ASP A 1 79 ? -9.238 -10.390 4.430 1.00 44.31 79 ASP A CA 10
ATOM 19705 C C . ASP A 1 79 ? -7.998 -11.205 3.993 1.00 5.24 79 ASP A C 10
ATOM 19706 O O . ASP A 1 79 ? -7.303 -10.835 3.030 1.00 32.02 79 ASP A O 10
ATOM 19715 N N . GLU A 1 80 ? -7.760 -12.337 4.694 1.00 63.22 80 GLU A N 10
ATOM 19716 C CA . GLU A 1 80 ? -6.579 -13.202 4.473 1.00 13.40 80 GLU A CA 10
ATOM 19717 C C . GLU A 1 80 ? -6.685 -14.029 3.190 1.00 61.10 80 GLU A C 10
ATOM 19718 O O . GLU A 1 80 ? -5.661 -14.471 2.676 1.00 41.41 80 GLU A O 10
ATOM 19730 N N . ASN A 1 81 ? -7.908 -14.258 2.685 1.00 1.43 81 ASN A N 10
ATOM 19731 C CA . ASN A 1 81 ? -8.106 -15.063 1.458 1.00 20.22 81 ASN A CA 10
ATOM 19732 C C . ASN A 1 81 ? -7.724 -14.212 0.239 1.00 13.13 81 ASN A C 10
ATOM 19733 O O . ASN A 1 81 ? -7.219 -14.736 -0.755 1.00 54.31 81 ASN A O 10
ATOM 19744 N N . ILE A 1 82 ? -7.985 -12.889 0.340 1.00 11.20 82 ILE A N 10
ATOM 19745 C CA . ILE A 1 82 ? -7.550 -11.898 -0.660 1.00 71.02 82 ILE A CA 10
ATOM 19746 C C . ILE A 1 82 ? -6.018 -11.814 -0.651 1.00 14.34 82 ILE A C 10
ATOM 19747 O O . ILE A 1 82 ? -5.391 -11.934 -1.701 1.00 4.11 82 ILE A O 10
ATOM 19763 N N . ILE A 1 83 ? -5.435 -11.641 0.558 1.00 1.42 83 ILE A N 10
ATOM 19764 C CA . ILE A 1 83 ? -3.961 -11.674 0.770 1.00 5.34 83 ILE A CA 10
ATOM 19765 C C . ILE A 1 83 ? -3.336 -12.934 0.134 1.00 32.04 83 ILE A C 10
ATOM 19766 O O . ILE A 1 83 ? -2.356 -12.841 -0.611 1.00 51.33 83 ILE A O 10
ATOM 19782 N N . GLU A 1 84 ? -3.965 -14.094 0.396 1.00 51.04 84 GLU A N 10
ATOM 19783 C CA . GLU A 1 84 ? -3.489 -15.409 -0.058 1.00 24.54 84 GLU A CA 10
ATOM 19784 C C . GLU A 1 84 ? -3.529 -15.515 -1.596 1.00 14.44 84 GLU A C 10
ATOM 19785 O O . GLU A 1 84 ? -2.626 -16.097 -2.211 1.00 12.14 84 GLU A O 10
ATOM 19797 N N . SER A 1 85 ? -4.586 -14.942 -2.200 1.00 53.42 85 SER A N 10
ATOM 19798 C CA . SER A 1 85 ? -4.741 -14.880 -3.661 1.00 62.33 85 SER A CA 10
ATOM 19799 C C . SER A 1 85 ? -3.619 -14.039 -4.290 1.00 72.11 85 SER A C 10
ATOM 19800 O O . SER A 1 85 ? -3.066 -14.395 -5.338 1.00 52.21 85 SER A O 10
ATOM 19808 N N . ILE A 1 86 ? -3.283 -12.930 -3.628 1.00 5.40 86 ILE A N 10
ATOM 19809 C CA . ILE A 1 86 ? -2.220 -12.026 -4.075 1.00 14.54 86 ILE A CA 10
ATOM 19810 C C . ILE A 1 86 ? -0.832 -12.700 -3.940 1.00 30.13 86 ILE A C 10
ATOM 19811 O O . ILE A 1 86 ? 0.076 -12.409 -4.720 1.00 15.11 86 ILE A O 10
ATOM 19827 N N . ARG A 1 87 ? -0.701 -13.638 -2.977 1.00 41.21 87 ARG A N 10
ATOM 19828 C CA . ARG A 1 87 ? 0.541 -14.419 -2.774 1.00 54.22 87 ARG A CA 10
ATOM 19829 C C . ARG A 1 87 ? 0.696 -15.545 -3.814 1.00 65.42 87 ARG A C 10
ATOM 19830 O O . ARG A 1 87 ? 1.800 -15.787 -4.302 1.00 14.12 87 ARG A O 10
ATOM 19851 N N . LYS A 1 88 ? -0.408 -16.257 -4.136 1.00 64.05 88 LYS A N 10
ATOM 19852 C CA . LYS A 1 88 ? -0.365 -17.414 -5.070 1.00 30.34 88 LYS A CA 10
ATOM 19853 C C . LYS A 1 88 ? -0.107 -16.942 -6.514 1.00 75.13 88 LYS A C 10
ATOM 19854 O O . LYS A 1 88 ? 0.514 -17.659 -7.309 1.00 71.04 88 LYS A O 10
ATOM 19873 N N . GLN A 1 89 ? -0.595 -15.731 -6.839 1.00 41.03 89 GLN A N 10
ATOM 19874 C CA . GLN A 1 89 ? -0.294 -15.062 -8.115 1.00 55.12 89 GLN A CA 10
ATOM 19875 C C . GLN A 1 89 ? 1.121 -14.452 -8.080 1.00 74.35 89 GLN A C 10
ATOM 19876 O O . GLN A 1 89 ? 1.950 -14.721 -8.954 1.00 33.14 89 GLN A O 10
ATOM 19890 N N . TYR A 1 90 ? 1.384 -13.637 -7.042 1.00 33.45 90 TYR A N 10
ATOM 19891 C CA . TYR A 1 90 ? 2.650 -12.894 -6.879 1.00 25.20 90 TYR A CA 10
ATOM 19892 C C . TYR A 1 90 ? 3.298 -13.296 -5.527 1.00 23.35 90 TYR A C 10
ATOM 19893 O O . TYR A 1 90 ? 2.896 -12.791 -4.487 1.00 13.44 90 TYR A O 10
ATOM 19911 N N . PRO A 1 91 ? 4.263 -14.260 -5.499 1.00 13.41 91 PRO A N 10
ATOM 19912 C CA . PRO A 1 91 ? 4.979 -14.628 -4.240 1.00 3.54 91 PRO A CA 10
ATOM 19913 C C . PRO A 1 91 ? 6.006 -13.553 -3.792 1.00 4.02 91 PRO A C 10
ATOM 19914 O O . PRO A 1 91 ? 6.441 -13.535 -2.633 1.00 65.15 91 PRO A O 10
ATOM 19925 N N . LYS A 1 92 ? 6.388 -12.667 -4.738 1.00 30.10 92 LYS A N 10
ATOM 19926 C CA . LYS A 1 92 ? 7.445 -11.653 -4.543 1.00 30.13 92 LYS A CA 10
ATOM 19927 C C . LYS A 1 92 ? 6.945 -10.375 -3.838 1.00 1.42 92 LYS A C 10
ATOM 19928 O O . LYS A 1 92 ? 7.763 -9.578 -3.370 1.00 12.03 92 LYS A O 10
ATOM 19947 N N . VAL A 1 93 ? 5.620 -10.172 -3.787 1.00 64.41 93 VAL A N 10
ATOM 19948 C CA . VAL A 1 93 ? 5.017 -8.972 -3.155 1.00 44.04 93 VAL A CA 10
ATOM 19949 C C . VAL A 1 93 ? 4.973 -9.128 -1.618 1.00 43.11 93 VAL A C 10
ATOM 19950 O O . VAL A 1 93 ? 4.789 -10.244 -1.100 1.00 13.53 93 VAL A O 10
ATOM 19963 N N . GLU A 1 94 ? 5.188 -8.007 -0.895 1.00 75.20 94 GLU A N 10
ATOM 19964 C CA . GLU A 1 94 ? 4.960 -7.947 0.553 1.00 1.41 94 GLU A CA 10
ATOM 19965 C C . GLU A 1 94 ? 3.451 -7.863 0.803 1.00 23.33 94 GLU A C 10
ATOM 19966 O O . GLU A 1 94 ? 2.811 -6.900 0.396 1.00 14.12 94 GLU A O 10
ATOM 19978 N N . THR A 1 95 ? 2.889 -8.900 1.420 1.00 73.32 95 THR A N 10
ATOM 19979 C CA . THR A 1 95 ? 1.457 -8.978 1.753 1.00 14.25 95 THR A CA 10
ATOM 19980 C C . THR A 1 95 ? 1.288 -9.134 3.267 1.00 71.11 95 THR A C 10
ATOM 19981 O O . THR A 1 95 ? 2.102 -9.799 3.926 1.00 53.41 95 THR A O 10
ATOM 19992 N N . ARG A 1 96 ? 0.233 -8.511 3.809 1.00 63.22 96 ARG A N 10
ATOM 19993 C CA . ARG A 1 96 ? -0.071 -8.567 5.239 1.00 31.25 96 ARG A CA 10
ATOM 19994 C C . ARG A 1 96 ? -1.545 -8.218 5.480 1.00 63.03 96 ARG A C 10
ATOM 19995 O O . ARG A 1 96 ? -2.058 -7.229 4.932 1.00 20.24 96 ARG A O 10
ATOM 20016 N N . ARG A 1 97 ? -2.226 -9.075 6.266 1.00 34.51 97 ARG A N 10
ATOM 20017 C CA . ARG A 1 97 ? -3.563 -8.787 6.794 1.00 14.03 97 ARG A CA 10
ATOM 20018 C C . ARG A 1 97 ? -3.506 -7.542 7.702 1.00 0.25 97 ARG A C 10
ATOM 20019 O O . ARG A 1 97 ? -2.644 -7.459 8.581 1.00 33.11 97 ARG A O 10
ATOM 20040 N N . ALA A 1 98 ? -4.410 -6.585 7.469 1.00 23.53 98 ALA A N 10
ATOM 20041 C CA . ALA A 1 98 ? -4.573 -5.400 8.322 1.00 40.41 98 ALA A CA 10
ATOM 20042 C C . ALA A 1 98 ? -6.057 -5.020 8.312 1.00 12.22 98 ALA A C 10
ATOM 20043 O O . ALA A 1 98 ? -6.554 -4.551 7.296 1.00 55.30 98 ALA A O 10
ATOM 20050 N N . GLN A 1 99 ? -6.771 -5.280 9.420 1.00 15.11 99 GLN A N 10
ATOM 20051 C CA . GLN A 1 99 ? -8.233 -5.050 9.500 1.00 52.03 99 GLN A CA 10
ATOM 20052 C C . GLN A 1 99 ? -8.540 -3.643 10.020 1.00 44.13 99 GLN A C 10
ATOM 20053 O O . GLN A 1 99 ? -9.314 -2.899 9.400 1.00 15.23 99 GLN A O 10
ATOM 20067 N N . ASP A 1 100 ? -7.939 -3.288 11.166 1.00 10.15 100 ASP A N 10
ATOM 20068 C CA . ASP A 1 100 ? -8.139 -1.975 11.794 1.00 61.24 100 ASP A CA 10
ATOM 20069 C C . ASP A 1 100 ? -7.047 -0.993 11.342 1.00 10.11 100 ASP A C 10
ATOM 20070 O O . ASP A 1 100 ? -5.937 -1.405 10.994 1.00 12.04 100 ASP A O 10
ATOM 20079 N N . LYS A 1 101 ? -7.384 0.302 11.372 1.00 63.12 101 LYS A N 10
ATOM 20080 C CA . LYS A 1 101 ? -6.483 1.412 11.000 1.00 1.11 101 LYS A CA 10
ATOM 20081 C C . LYS A 1 101 ? -5.223 1.485 11.910 1.00 51.30 101 LYS A C 10
ATOM 20082 O O . LYS A 1 101 ? -4.186 2.024 11.499 1.00 4.30 101 LYS A O 10
ATOM 20101 N N . GLU A 1 102 ? -5.328 0.925 13.135 1.00 13.34 102 GLU A N 10
ATOM 20102 C CA . GLU A 1 102 ? -4.173 0.703 14.037 1.00 43.43 102 GLU A CA 10
ATOM 20103 C C . GLU A 1 102 ? -3.160 -0.244 13.382 1.00 74.24 102 GLU A C 10
ATOM 20104 O O . GLU A 1 102 ? -1.960 0.037 13.315 1.00 21.11 102 GLU A O 10
ATOM 20116 N N . GLU A 1 103 ? -3.685 -1.381 12.916 1.00 4.33 103 GLU A N 10
ATOM 20117 C CA . GLU A 1 103 ? -2.893 -2.453 12.292 1.00 63.04 103 GLU A CA 10
ATOM 20118 C C . GLU A 1 103 ? -2.282 -1.999 10.947 1.00 24.40 103 GLU A C 10
ATOM 20119 O O . GLU A 1 103 ? -1.200 -2.461 10.566 1.00 12.10 103 GLU A O 10
ATOM 20131 N N . VAL A 1 104 ? -2.993 -1.093 10.242 1.00 71.43 104 VAL A N 10
ATOM 20132 C CA . VAL A 1 104 ? -2.534 -0.545 8.953 1.00 44.41 104 VAL A CA 10
ATOM 20133 C C . VAL A 1 104 ? -1.318 0.374 9.157 1.00 72.04 104 VAL A C 10
ATOM 20134 O O . VAL A 1 104 ? -0.283 0.175 8.525 1.00 45.10 104 VAL A O 10
ATOM 20147 N N . LYS A 1 105 ? -1.456 1.376 10.053 1.00 13.21 105 LYS A N 10
ATOM 20148 C CA . LYS A 1 105 ? -0.393 2.385 10.299 1.00 12.34 105 LYS A CA 10
ATOM 20149 C C . LYS A 1 105 ? 0.869 1.725 10.895 1.00 33.20 105 LYS A C 10
ATOM 20150 O O . LYS A 1 105 ? 1.991 2.164 10.628 1.00 33.43 105 LYS A O 10
ATOM 20169 N N . ASP A 1 106 ? 0.657 0.682 11.721 1.00 23.21 106 ASP A N 10
ATOM 20170 C CA . ASP A 1 106 ? 1.736 -0.161 12.266 1.00 62.42 106 ASP A CA 10
ATOM 20171 C C . ASP A 1 106 ? 2.480 -0.909 11.144 1.00 62.14 106 ASP A C 10
ATOM 20172 O O . ASP A 1 106 ? 3.706 -0.997 11.158 1.00 71.42 106 ASP A O 10
ATOM 20181 N N . ALA A 1 107 ? 1.706 -1.435 10.180 1.00 13.10 107 ALA A N 10
ATOM 20182 C CA . ALA A 1 107 ? 2.238 -2.176 9.016 1.00 42.05 107 ALA A CA 10
ATOM 20183 C C . ALA A 1 107 ? 3.050 -1.257 8.091 1.00 0.45 107 ALA A C 10
ATOM 20184 O O . ALA A 1 107 ? 4.047 -1.679 7.491 1.00 23.34 107 ALA A O 10
ATOM 20191 N N . VAL A 1 108 ? 2.585 -0.004 7.975 1.00 41.43 108 VAL A N 10
ATOM 20192 C CA . VAL A 1 108 ? 3.269 1.045 7.211 1.00 33.34 108 VAL A CA 10
ATOM 20193 C C . VAL A 1 108 ? 4.618 1.358 7.868 1.00 71.52 108 VAL A C 10
ATOM 20194 O O . VAL A 1 108 ? 5.665 1.203 7.231 1.00 42.43 108 VAL A O 10
ATOM 20207 N N . GLU A 1 109 ? 4.562 1.736 9.169 1.00 64.13 109 GLU A N 10
ATOM 20208 C CA . GLU A 1 109 ? 5.753 2.026 10.007 1.00 33.55 109 GLU A CA 10
ATOM 20209 C C . GLU A 1 109 ? 6.783 0.883 9.904 1.00 61.31 109 GLU A C 10
ATOM 20210 O O . GLU A 1 109 ? 7.982 1.121 9.790 1.00 5.30 109 GLU A O 10
ATOM 20222 N N . GLU A 1 110 ? 6.264 -0.352 9.925 1.00 14.33 110 GLU A N 10
ATOM 20223 C CA . GLU A 1 110 ? 7.067 -1.581 9.872 1.00 72.32 110 GLU A CA 10
ATOM 20224 C C . GLU A 1 110 ? 7.864 -1.647 8.548 1.00 4.41 110 GLU A C 10
ATOM 20225 O O . GLU A 1 110 ? 9.085 -1.777 8.553 1.00 60.55 110 GLU A O 10
ATOM 20237 N N . PHE A 1 111 ? 7.145 -1.480 7.423 1.00 1.11 111 PHE A N 10
ATOM 20238 C CA . PHE A 1 111 ? 7.718 -1.503 6.046 1.00 14.21 111 PHE A CA 10
ATOM 20239 C C . PHE A 1 111 ? 8.817 -0.429 5.872 1.00 35.31 111 PHE A C 10
ATOM 20240 O O . PHE A 1 111 ? 9.774 -0.618 5.116 1.00 1.41 111 PHE A O 10
ATOM 20257 N N . LEU A 1 112 ? 8.652 0.691 6.593 1.00 42.22 112 LEU A N 10
ATOM 20258 C CA . LEU A 1 112 ? 9.588 1.829 6.568 1.00 42.31 112 LEU A CA 10
ATOM 20259 C C . LEU A 1 112 ? 10.870 1.529 7.366 1.00 54.21 112 LEU A C 10
ATOM 20260 O O . LEU A 1 112 ? 11.978 1.730 6.855 1.00 11.01 112 LEU A O 10
ATOM 20276 N N . LYS A 1 113 ? 10.703 1.045 8.621 1.00 3.34 113 LYS A N 10
ATOM 20277 C CA . LYS A 1 113 ? 11.829 0.769 9.550 1.00 11.40 113 LYS A CA 10
ATOM 20278 C C . LYS A 1 113 ? 12.765 -0.307 8.978 1.00 50.40 113 LYS A C 10
ATOM 20279 O O . LYS A 1 113 ? 13.994 -0.168 9.013 1.00 62.32 113 LYS A O 10
ATOM 20298 N N . GLU A 1 114 ? 12.156 -1.368 8.429 1.00 60.41 114 GLU A N 10
ATOM 20299 C CA . GLU A 1 114 ? 12.881 -2.544 7.909 1.00 23.01 114 GLU A CA 10
ATOM 20300 C C . GLU A 1 114 ? 13.447 -2.278 6.490 1.00 34.15 114 GLU A C 10
ATOM 20301 O O . GLU A 1 114 ? 14.144 -3.131 5.927 1.00 72.10 114 GLU A O 10
ATOM 20313 N N . GLY A 1 115 ? 13.131 -1.093 5.923 1.00 23.02 115 GLY A N 10
ATOM 20314 C CA . GLY A 1 115 ? 13.725 -0.634 4.660 1.00 75.40 115 GLY A CA 10
ATOM 20315 C C . GLY A 1 115 ? 13.065 -1.223 3.415 1.00 14.25 115 GLY A C 10
ATOM 20316 O O . GLY A 1 115 ? 13.682 -2.003 2.682 1.00 74.51 115 GLY A O 10
ATOM 20320 N N . GLY A 1 116 ? 11.799 -0.845 3.185 1.00 63.20 116 GLY A N 10
ATOM 20321 C CA . GLY A 1 116 ? 11.075 -1.204 1.952 1.00 32.23 116 GLY A CA 10
ATOM 20322 C C . GLY A 1 116 ? 10.660 -2.668 1.864 1.00 52.13 116 GLY A C 10
ATOM 20323 O O . GLY A 1 116 ? 10.437 -3.184 0.769 1.00 1.40 116 GLY A O 10
ATOM 20327 N N . SER A 1 117 ? 10.534 -3.331 3.016 1.00 42.42 117 SER A N 10
ATOM 20328 C CA . SER A 1 117 ? 10.126 -4.742 3.091 1.00 1.41 117 SER A CA 10
ATOM 20329 C C . SER A 1 117 ? 9.753 -5.067 4.535 1.00 1.43 117 SER A C 10
ATOM 20330 O O . SER A 1 117 ? 10.475 -4.681 5.439 1.00 40.20 117 SER A O 10
ATOM 20338 N N . LEU A 1 118 ? 8.615 -5.747 4.745 1.00 11.03 118 LEU A N 10
ATOM 20339 C CA . LEU A 1 118 ? 8.223 -6.251 6.076 1.00 42.21 118 LEU A CA 10
ATOM 20340 C C . LEU A 1 118 ? 9.142 -7.417 6.485 1.00 34.15 118 LEU A C 10
ATOM 20341 O O . LEU A 1 118 ? 10.106 -7.236 7.236 1.00 13.14 118 LEU A O 10
ATOM 20357 N N . GLU A 1 119 ? 8.844 -8.596 5.894 1.00 53.35 119 GLU A N 10
ATOM 20358 C CA . GLU A 1 119 ? 9.301 -9.917 6.354 1.00 22.03 119 GLU A CA 10
ATOM 20359 C C . GLU A 1 119 ? 8.488 -10.989 5.617 1.00 4.33 119 GLU A C 10
ATOM 20360 O O . GLU A 1 119 ? 7.249 -10.955 5.659 1.00 32.40 119 GLU A O 10
ATOM 20372 N N . HIS A 1 120 ? 9.162 -11.924 4.926 1.00 62.33 120 HIS A N 10
ATOM 20373 C CA . HIS A 1 120 ? 8.503 -13.136 4.415 1.00 51.23 120 HIS A CA 10
ATOM 20374 C C . HIS A 1 120 ? 8.418 -14.148 5.566 1.00 31.52 120 HIS A C 10
ATOM 20375 O O . HIS A 1 120 ? 9.303 -15.001 5.725 1.00 51.34 120 HIS A O 10
ATOM 20390 N N . HIS A 1 121 ? 7.385 -13.969 6.420 1.00 51.00 121 HIS A N 10
ATOM 20391 C CA . HIS A 1 121 ? 7.122 -14.852 7.571 1.00 61.05 121 HIS A CA 10
ATOM 20392 C C . HIS A 1 121 ? 6.788 -16.278 7.087 1.00 31.00 121 HIS A C 10
ATOM 20393 O O . HIS A 1 121 ? 5.628 -16.616 6.823 1.00 61.11 121 HIS A O 10
ATOM 20408 N N . HIS A 1 122 ? 7.863 -17.081 6.927 1.00 14.51 122 HIS A N 10
ATOM 20409 C CA . HIS A 1 122 ? 7.806 -18.399 6.284 1.00 34.12 122 HIS A CA 10
ATOM 20410 C C . HIS A 1 122 ? 6.965 -19.392 7.108 1.00 12.34 122 HIS A C 10
ATOM 20411 O O . HIS A 1 122 ? 7.341 -19.788 8.213 1.00 4.22 122 HIS A O 10
ATOM 20426 N N . HIS A 1 123 ? 5.789 -19.736 6.563 1.00 62.52 123 HIS A N 10
ATOM 20427 C CA . HIS A 1 123 ? 4.833 -20.654 7.199 1.00 64.54 123 HIS A CA 10
ATOM 20428 C C . HIS A 1 123 ? 4.997 -22.069 6.608 1.00 64.13 123 HIS A C 10
ATOM 20429 O O . HIS A 1 123 ? 4.992 -22.250 5.381 1.00 72.01 123 HIS A O 10
ATOM 20444 N N . HIS A 1 124 ? 5.160 -23.049 7.512 1.00 64.33 124 HIS A N 10
ATOM 20445 C CA . HIS A 1 124 ? 5.469 -24.458 7.190 1.00 43.55 124 HIS A CA 10
ATOM 20446 C C . HIS A 1 124 ? 4.309 -25.128 6.421 1.00 63.14 124 HIS A C 10
ATOM 20447 O O . HIS A 1 124 ? 3.144 -24.898 6.754 1.00 74.21 124 HIS A O 10
ATOM 20462 N N . HIS A 1 125 ? 4.636 -25.960 5.416 1.00 34.15 125 HIS A N 10
ATOM 20463 C CA . HIS A 1 125 ? 3.656 -26.834 4.742 1.00 52.43 125 HIS A CA 10
ATOM 20464 C C . HIS A 1 125 ? 4.341 -28.169 4.351 1.00 62.44 125 HIS A C 10
ATOM 20465 O O . HIS A 1 125 ? 5.041 -28.229 3.322 1.00 20.51 125 HIS A O 10
ATOM 20481 N N . MET A 1 1 ? 15.544 9.092 0.566 1.00 22.23 1 MET A N 11
ATOM 20482 C CA . MET A 1 1 ? 15.108 9.312 -0.834 1.00 41.11 1 MET A CA 11
ATOM 20483 C C . MET A 1 1 ? 13.937 8.384 -1.203 1.00 14.14 1 MET A C 11
ATOM 20484 O O . MET A 1 1 ? 13.409 8.465 -2.321 1.00 75.44 1 MET A O 11
ATOM 20500 N N . GLY A 1 2 ? 13.553 7.497 -0.263 1.00 73.32 2 GLY A N 11
ATOM 20501 C CA . GLY A 1 2 ? 12.491 6.530 -0.483 1.00 60.10 2 GLY A CA 11
ATOM 20502 C C . GLY A 1 2 ? 11.124 7.185 -0.609 1.00 54.41 2 GLY A C 11
ATOM 20503 O O . GLY A 1 2 ? 10.499 7.493 0.409 1.00 52.21 2 GLY A O 11
ATOM 20507 N N . LYS A 1 3 ? 10.684 7.441 -1.862 1.00 22.04 3 LYS A N 11
ATOM 20508 C CA . LYS A 1 3 ? 9.363 8.011 -2.152 1.00 32.41 3 LYS A CA 11
ATOM 20509 C C . LYS A 1 3 ? 8.260 7.026 -1.746 1.00 12.55 3 LYS A C 11
ATOM 20510 O O . LYS A 1 3 ? 7.963 6.082 -2.491 1.00 51.02 3 LYS A O 11
ATOM 20529 N N . VAL A 1 4 ? 7.696 7.238 -0.545 1.00 4.55 4 VAL A N 11
ATOM 20530 C CA . VAL A 1 4 ? 6.583 6.434 -0.039 1.00 23.04 4 VAL A CA 11
ATOM 20531 C C . VAL A 1 4 ? 5.269 7.098 -0.459 1.00 14.42 4 VAL A C 11
ATOM 20532 O O . VAL A 1 4 ? 5.103 8.312 -0.293 1.00 41.24 4 VAL A O 11
ATOM 20545 N N . VAL A 1 5 ? 4.371 6.311 -1.044 1.00 12.44 5 VAL A N 11
ATOM 20546 C CA . VAL A 1 5 ? 3.002 6.730 -1.360 1.00 53.31 5 VAL A CA 11
ATOM 20547 C C . VAL A 1 5 ? 2.030 5.710 -0.754 1.00 31.32 5 VAL A C 11
ATOM 20548 O O . VAL A 1 5 ? 2.159 4.507 -0.989 1.00 44.33 5 VAL A O 11
ATOM 20561 N N . PHE A 1 6 ? 1.082 6.196 0.051 1.00 11.23 6 PHE A N 11
ATOM 20562 C CA . PHE A 1 6 ? 0.056 5.358 0.679 1.00 34.04 6 PHE A CA 11
ATOM 20563 C C . PHE A 1 6 ? -1.291 5.581 -0.016 1.00 13.24 6 PHE A C 11
ATOM 20564 O O . PHE A 1 6 ? -1.903 6.646 0.121 1.00 12.54 6 PHE A O 11
ATOM 20581 N N . LEU A 1 7 ? -1.732 4.576 -0.775 1.00 53.10 7 LEU A N 11
ATOM 20582 C CA . LEU A 1 7 ? -3.063 4.567 -1.389 1.00 24.35 7 LEU A CA 11
ATOM 20583 C C . LEU A 1 7 ? -4.011 3.812 -0.444 1.00 72.33 7 LEU A C 11
ATOM 20584 O O . LEU A 1 7 ? -3.761 2.653 -0.127 1.00 70.32 7 LEU A O 11
ATOM 20600 N N . SER A 1 8 ? -5.078 4.475 0.022 1.00 4.14 8 SER A N 11
ATOM 20601 C CA . SER A 1 8 ? -6.018 3.898 0.996 1.00 1.54 8 SER A CA 11
ATOM 20602 C C . SER A 1 8 ? -7.453 4.003 0.484 1.00 55.45 8 SER A C 11
ATOM 20603 O O . SER A 1 8 ? -7.763 4.807 -0.403 1.00 1.13 8 SER A O 11
ATOM 20611 N N . ASP A 1 9 ? -8.316 3.180 1.075 1.00 74.45 9 ASP A N 11
ATOM 20612 C CA . ASP A 1 9 ? -9.740 3.097 0.744 1.00 55.34 9 ASP A CA 11
ATOM 20613 C C . ASP A 1 9 ? -10.575 3.921 1.741 1.00 43.41 9 ASP A C 11
ATOM 20614 O O . ASP A 1 9 ? -11.662 4.393 1.407 1.00 33.00 9 ASP A O 11
ATOM 20623 N N . ASP A 1 10 ? -10.046 4.100 2.966 1.00 73.43 10 ASP A N 11
ATOM 20624 C CA . ASP A 1 10 ? -10.785 4.710 4.091 1.00 53.21 10 ASP A CA 11
ATOM 20625 C C . ASP A 1 10 ? -9.995 5.887 4.706 1.00 71.45 10 ASP A C 11
ATOM 20626 O O . ASP A 1 10 ? -8.762 5.839 4.795 1.00 13.44 10 ASP A O 11
ATOM 20635 N N . GLN A 1 11 ? -10.748 6.933 5.124 1.00 74.13 11 GLN A N 11
ATOM 20636 C CA . GLN A 1 11 ? -10.201 8.193 5.660 1.00 31.12 11 GLN A CA 11
ATOM 20637 C C . GLN A 1 11 ? -9.416 8.005 6.970 1.00 24.30 11 GLN A C 11
ATOM 20638 O O . GLN A 1 11 ? -8.316 8.551 7.103 1.00 72.21 11 GLN A O 11
ATOM 20652 N N . GLU A 1 12 ? -9.985 7.240 7.928 1.00 52.10 12 GLU A N 11
ATOM 20653 C CA . GLU A 1 12 ? -9.350 7.017 9.249 1.00 73.12 12 GLU A CA 11
ATOM 20654 C C . GLU A 1 12 ? -7.962 6.392 9.062 1.00 70.42 12 GLU A C 11
ATOM 20655 O O . GLU A 1 12 ? -6.985 6.868 9.640 1.00 25.42 12 GLU A O 11
ATOM 20667 N N . ILE A 1 13 ? -7.906 5.357 8.204 1.00 21.44 13 ILE A N 11
ATOM 20668 C CA . ILE A 1 13 ? -6.645 4.728 7.767 1.00 14.12 13 ILE A CA 11
ATOM 20669 C C . ILE A 1 13 ? -5.594 5.791 7.303 1.00 33.45 13 ILE A C 11
ATOM 20670 O O . ILE A 1 13 ? -4.447 5.784 7.773 1.00 61.00 13 ILE A O 11
ATOM 20686 N N . ILE A 1 14 ? -6.029 6.699 6.381 1.00 23.00 14 ILE A N 11
ATOM 20687 C CA . ILE A 1 14 ? -5.186 7.792 5.824 1.00 70.05 14 ILE A CA 11
ATOM 20688 C C . ILE A 1 14 ? -4.584 8.659 6.947 1.00 61.12 14 ILE A C 11
ATOM 20689 O O . ILE A 1 14 ? -3.378 8.896 6.971 1.00 32.42 14 ILE A O 11
ATOM 20705 N N . GLU A 1 15 ? -5.445 9.072 7.889 1.00 60.32 15 GLU A N 11
ATOM 20706 C CA . GLU A 1 15 ? -5.091 10.007 8.973 1.00 11.04 15 GLU A CA 11
ATOM 20707 C C . GLU A 1 15 ? -4.096 9.384 9.972 1.00 64.14 15 GLU A C 11
ATOM 20708 O O . GLU A 1 15 ? -3.200 10.074 10.466 1.00 51.15 15 GLU A O 11
ATOM 20720 N N . GLU A 1 16 ? -4.254 8.079 10.240 1.00 23.43 16 GLU A N 11
ATOM 20721 C CA . GLU A 1 16 ? -3.383 7.331 11.167 1.00 12.13 16 GLU A CA 11
ATOM 20722 C C . GLU A 1 16 ? -1.965 7.175 10.607 1.00 15.43 16 GLU A C 11
ATOM 20723 O O . GLU A 1 16 ? -0.981 7.407 11.308 1.00 33.35 16 GLU A O 11
ATOM 20735 N N . VAL A 1 17 ? -1.886 6.768 9.336 1.00 4.22 17 VAL A N 11
ATOM 20736 C CA . VAL A 1 17 ? -0.616 6.561 8.632 1.00 54.04 17 VAL A CA 11
ATOM 20737 C C . VAL A 1 17 ? 0.089 7.905 8.355 1.00 11.23 17 VAL A C 11
ATOM 20738 O O . VAL A 1 17 ? 1.313 7.994 8.438 1.00 22.34 17 VAL A O 11
ATOM 20751 N N . SER A 1 18 ? -0.711 8.940 8.044 1.00 5.52 18 SER A N 11
ATOM 20752 C CA . SER A 1 18 ? -0.223 10.315 7.844 1.00 63.32 18 SER A CA 11
ATOM 20753 C C . SER A 1 18 ? 0.419 10.864 9.135 1.00 52.13 18 SER A C 11
ATOM 20754 O O . SER A 1 18 ? 1.520 11.414 9.101 1.00 41.03 18 SER A O 11
ATOM 20762 N N . LYS A 1 19 ? -0.289 10.676 10.269 1.00 73.01 19 LYS A N 11
ATOM 20763 C CA . LYS A 1 19 ? 0.162 11.136 11.594 1.00 34.05 19 LYS A CA 11
ATOM 20764 C C . LYS A 1 19 ? 1.420 10.373 12.040 1.00 30.42 19 LYS A C 11
ATOM 20765 O O . LYS A 1 19 ? 2.397 10.996 12.463 1.00 13.22 19 LYS A O 11
ATOM 20784 N N . LYS A 1 20 ? 1.388 9.036 11.905 1.00 31.02 20 LYS A N 11
ATOM 20785 C CA . LYS A 1 20 ? 2.540 8.166 12.216 1.00 70.42 20 LYS A CA 11
ATOM 20786 C C . LYS A 1 20 ? 3.781 8.610 11.421 1.00 24.34 20 LYS A C 11
ATOM 20787 O O . LYS A 1 20 ? 4.821 8.916 12.012 1.00 33.12 20 LYS A O 11
ATOM 20806 N N . ALA A 1 21 ? 3.621 8.724 10.097 1.00 55.42 21 ALA A N 11
ATOM 20807 C CA . ALA A 1 21 ? 4.708 9.116 9.189 1.00 54.40 21 ALA A CA 11
ATOM 20808 C C . ALA A 1 21 ? 5.278 10.504 9.530 1.00 12.12 21 ALA A C 11
ATOM 20809 O O . ALA A 1 21 ? 6.490 10.696 9.519 1.00 42.41 21 ALA A O 11
ATOM 20816 N N . GLU A 1 22 ? 4.377 11.443 9.867 1.00 4.52 22 GLU A N 11
ATOM 20817 C CA . GLU A 1 22 ? 4.722 12.845 10.153 1.00 4.24 22 GLU A CA 11
ATOM 20818 C C . GLU A 1 22 ? 5.612 12.946 11.399 1.00 61.54 22 GLU A C 11
ATOM 20819 O O . GLU A 1 22 ? 6.668 13.593 11.372 1.00 51.11 22 GLU A O 11
ATOM 20831 N N . GLU A 1 23 ? 5.183 12.272 12.478 1.00 33.13 23 GLU A N 11
ATOM 20832 C CA . GLU A 1 23 ? 5.898 12.300 13.765 1.00 62.32 23 GLU A CA 11
ATOM 20833 C C . GLU A 1 23 ? 7.262 11.588 13.685 1.00 45.32 23 GLU A C 11
ATOM 20834 O O . GLU A 1 23 ? 8.218 12.001 14.353 1.00 3.40 23 GLU A O 11
ATOM 20846 N N . GLU A 1 24 ? 7.346 10.519 12.867 1.00 13.51 24 GLU A N 11
ATOM 20847 C CA . GLU A 1 24 ? 8.611 9.775 12.662 1.00 11.33 24 GLU A CA 11
ATOM 20848 C C . GLU A 1 24 ? 9.527 10.495 11.644 1.00 32.12 24 GLU A C 11
ATOM 20849 O O . GLU A 1 24 ? 10.739 10.269 11.629 1.00 52.43 24 GLU A O 11
ATOM 20861 N N . GLY A 1 25 ? 8.929 11.355 10.800 1.00 22.13 25 GLY A N 11
ATOM 20862 C CA . GLY A 1 25 ? 9.668 12.098 9.768 1.00 61.44 25 GLY A CA 11
ATOM 20863 C C . GLY A 1 25 ? 9.683 11.428 8.393 1.00 64.01 25 GLY A C 11
ATOM 20864 O O . GLY A 1 25 ? 10.426 11.869 7.505 1.00 42.33 25 GLY A O 11
ATOM 20868 N N . TYR A 1 26 ? 8.876 10.360 8.210 1.00 43.43 26 TYR A N 11
ATOM 20869 C CA . TYR A 1 26 ? 8.682 9.724 6.891 1.00 34.02 26 TYR A CA 11
ATOM 20870 C C . TYR A 1 26 ? 7.786 10.610 6.008 1.00 22.43 26 TYR A C 11
ATOM 20871 O O . TYR A 1 26 ? 6.732 11.079 6.462 1.00 63.31 26 TYR A O 11
ATOM 20889 N N . ASP A 1 27 ? 8.206 10.830 4.758 1.00 14.21 27 ASP A N 11
ATOM 20890 C CA . ASP A 1 27 ? 7.401 11.555 3.763 1.00 73.12 27 ASP A CA 11
ATOM 20891 C C . ASP A 1 27 ? 6.539 10.557 2.979 1.00 31.21 27 ASP A C 11
ATOM 20892 O O . ASP A 1 27 ? 7.056 9.798 2.148 1.00 64.25 27 ASP A O 11
ATOM 20901 N N . ILE A 1 28 ? 5.228 10.530 3.277 1.00 2.33 28 ILE A N 11
ATOM 20902 C CA . ILE A 1 28 ? 4.268 9.650 2.586 1.00 33.31 28 ILE A CA 11
ATOM 20903 C C . ILE A 1 28 ? 3.161 10.489 1.923 1.00 44.33 28 ILE A C 11
ATOM 20904 O O . ILE A 1 28 ? 2.438 11.216 2.613 1.00 23.54 28 ILE A O 11
ATOM 20920 N N . GLN A 1 29 ? 3.037 10.384 0.587 1.00 30.54 29 GLN A N 11
ATOM 20921 C CA . GLN A 1 29 ? 1.943 11.025 -0.155 1.00 13.44 29 GLN A CA 11
ATOM 20922 C C . GLN A 1 29 ? 0.706 10.121 -0.079 1.00 5.31 29 GLN A C 11
ATOM 20923 O O . GLN A 1 29 ? 0.691 9.034 -0.660 1.00 35.01 29 GLN A O 11
ATOM 20937 N N . THR A 1 30 ? -0.315 10.565 0.653 1.00 41.44 30 THR A N 11
ATOM 20938 C CA . THR A 1 30 ? -1.527 9.773 0.894 1.00 45.52 30 THR A CA 11
ATOM 20939 C C . THR A 1 30 ? -2.627 10.189 -0.101 1.00 61.01 30 THR A C 11
ATOM 20940 O O . THR A 1 30 ? -2.809 11.380 -0.375 1.00 51.41 30 THR A O 11
ATOM 20951 N N . SER A 1 31 ? -3.346 9.190 -0.641 1.00 3.43 31 SER A N 11
ATOM 20952 C CA . SER A 1 31 ? -4.366 9.384 -1.687 1.00 72.44 31 SER A CA 11
ATOM 20953 C C . SER A 1 31 ? -5.456 8.311 -1.556 1.00 32.35 31 SER A C 11
ATOM 20954 O O . SER A 1 31 ? -5.264 7.295 -0.881 1.00 52.24 31 SER A O 11
ATOM 20962 N N . ASN A 1 32 ? -6.596 8.559 -2.207 1.00 12.23 32 ASN A N 11
ATOM 20963 C CA . ASN A 1 32 ? -7.717 7.609 -2.298 1.00 33.30 32 ASN A CA 11
ATOM 20964 C C . ASN A 1 32 ? -7.974 7.270 -3.780 1.00 12.45 32 ASN A C 11
ATOM 20965 O O . ASN A 1 32 ? -8.405 6.160 -4.103 1.00 3.44 32 ASN A O 11
ATOM 20976 N N . ASP A 1 33 ? -7.681 8.239 -4.677 1.00 12.20 33 ASP A N 11
ATOM 20977 C CA . ASP A 1 33 ? -7.811 8.061 -6.141 1.00 15.14 33 ASP A CA 11
ATOM 20978 C C . ASP A 1 33 ? -6.666 7.172 -6.680 1.00 61.40 33 ASP A C 11
ATOM 20979 O O . ASP A 1 33 ? -5.494 7.584 -6.685 1.00 21.15 33 ASP A O 11
ATOM 20988 N N . LYS A 1 34 ? -7.017 5.936 -7.088 1.00 33.54 34 LYS A N 11
ATOM 20989 C CA . LYS A 1 34 ? -6.051 4.955 -7.630 1.00 71.40 34 LYS A CA 11
ATOM 20990 C C . LYS A 1 34 ? -5.477 5.399 -8.998 1.00 22.32 34 LYS A C 11
ATOM 20991 O O . LYS A 1 34 ? -4.328 5.102 -9.289 1.00 73.13 34 LYS A O 11
ATOM 21010 N N . LYS A 1 35 ? -6.281 6.150 -9.798 1.00 64.24 35 LYS A N 11
ATOM 21011 C CA . LYS A 1 35 ? -5.929 6.520 -11.192 1.00 35.51 35 LYS A CA 11
ATOM 21012 C C . LYS A 1 35 ? -4.641 7.355 -11.230 1.00 4.25 35 LYS A C 11
ATOM 21013 O O . LYS A 1 35 ? -3.762 7.119 -12.074 1.00 2.22 35 LYS A O 11
ATOM 21032 N N . GLU A 1 36 ? -4.545 8.305 -10.278 1.00 74.31 36 GLU A N 11
ATOM 21033 C CA . GLU A 1 36 ? -3.357 9.148 -10.085 1.00 32.03 36 GLU A CA 11
ATOM 21034 C C . GLU A 1 36 ? -2.133 8.265 -9.826 1.00 12.42 36 GLU A C 11
ATOM 21035 O O . GLU A 1 36 ? -1.141 8.338 -10.543 1.00 72.51 36 GLU A O 11
ATOM 21047 N N . ILE A 1 37 ? -2.288 7.366 -8.848 1.00 63.34 37 ILE A N 11
ATOM 21048 C CA . ILE A 1 37 ? -1.204 6.540 -8.303 1.00 74.14 37 ILE A CA 11
ATOM 21049 C C . ILE A 1 37 ? -0.653 5.537 -9.344 1.00 34.20 37 ILE A C 11
ATOM 21050 O O . ILE A 1 37 ? 0.563 5.331 -9.429 1.00 12.15 37 ILE A O 11
ATOM 21066 N N . ILE A 1 38 ? -1.567 4.955 -10.143 1.00 34.22 38 ILE A N 11
ATOM 21067 C CA . ILE A 1 38 ? -1.238 4.049 -11.264 1.00 13.04 38 ILE A CA 11
ATOM 21068 C C . ILE A 1 38 ? -0.350 4.782 -12.291 1.00 71.24 38 ILE A C 11
ATOM 21069 O O . ILE A 1 38 ? 0.649 4.231 -12.787 1.00 12.10 38 ILE A O 11
ATOM 21085 N N . ASP A 1 39 ? -0.704 6.058 -12.555 1.00 2.23 39 ASP A N 11
ATOM 21086 C CA . ASP A 1 39 ? 0.026 6.899 -13.509 1.00 14.55 39 ASP A CA 11
ATOM 21087 C C . ASP A 1 39 ? 1.359 7.400 -12.913 1.00 4.12 39 ASP A C 11
ATOM 21088 O O . ASP A 1 39 ? 2.298 7.641 -13.656 1.00 30.32 39 ASP A O 11
ATOM 21097 N N . ARG A 1 40 ? 1.451 7.517 -11.570 1.00 4.22 40 ARG A N 11
ATOM 21098 C CA . ARG A 1 40 ? 2.721 7.893 -10.896 1.00 34.44 40 ARG A CA 11
ATOM 21099 C C . ARG A 1 40 ? 3.708 6.714 -10.950 1.00 4.22 40 ARG A C 11
ATOM 21100 O O . ARG A 1 40 ? 4.917 6.909 -11.052 1.00 41.42 40 ARG A O 11
ATOM 21121 N N . LEU A 1 41 ? 3.162 5.491 -10.898 1.00 51.31 41 LEU A N 11
ATOM 21122 C CA . LEU A 1 41 ? 3.936 4.256 -11.101 1.00 61.52 41 LEU A CA 11
ATOM 21123 C C . LEU A 1 41 ? 4.399 4.158 -12.578 1.00 14.55 41 LEU A C 11
ATOM 21124 O O . LEU A 1 41 ? 5.476 3.627 -12.851 1.00 42.13 41 LEU A O 11
ATOM 21140 N N . LYS A 1 42 ? 3.576 4.717 -13.512 1.00 40.31 42 LYS A N 11
ATOM 21141 C CA . LYS A 1 42 ? 3.961 4.906 -14.941 1.00 32.51 42 LYS A CA 11
ATOM 21142 C C . LYS A 1 42 ? 5.107 5.939 -15.088 1.00 4.14 42 LYS A C 11
ATOM 21143 O O . LYS A 1 42 ? 5.966 5.802 -15.964 1.00 53.20 42 LYS A O 11
ATOM 21162 N N . ARG A 1 43 ? 5.109 6.966 -14.210 1.00 1.02 43 ARG A N 11
ATOM 21163 C CA . ARG A 1 43 ? 6.177 7.999 -14.165 1.00 63.43 43 ARG A CA 11
ATOM 21164 C C . ARG A 1 43 ? 7.445 7.464 -13.474 1.00 15.30 43 ARG A C 11
ATOM 21165 O O . ARG A 1 43 ? 8.466 8.170 -13.443 1.00 24.52 43 ARG A O 11
ATOM 21186 N N . ARG A 1 44 ? 7.351 6.235 -12.892 1.00 35.44 44 ARG A N 11
ATOM 21187 C CA . ARG A 1 44 ? 8.428 5.604 -12.081 1.00 73.22 44 ARG A CA 11
ATOM 21188 C C . ARG A 1 44 ? 8.703 6.436 -10.802 1.00 43.20 44 ARG A C 11
ATOM 21189 O O . ARG A 1 44 ? 9.715 6.254 -10.124 1.00 51.04 44 ARG A O 11
ATOM 21210 N N . ASN A 1 45 ? 7.727 7.294 -10.471 1.00 11.24 45 ASN A N 11
ATOM 21211 C CA . ASN A 1 45 ? 7.831 8.359 -9.460 1.00 71.24 45 ASN A CA 11
ATOM 21212 C C . ASN A 1 45 ? 7.935 7.797 -8.037 1.00 1.22 45 ASN A C 11
ATOM 21213 O O . ASN A 1 45 ? 8.547 8.410 -7.162 1.00 51.13 45 ASN A O 11
ATOM 21224 N N . ILE A 1 46 ? 7.342 6.614 -7.843 1.00 2.21 46 ILE A N 11
ATOM 21225 C CA . ILE A 1 46 ? 7.157 6.006 -6.520 1.00 74.32 46 ILE A CA 11
ATOM 21226 C C . ILE A 1 46 ? 8.231 4.927 -6.276 1.00 74.13 46 ILE A C 11
ATOM 21227 O O . ILE A 1 46 ? 8.369 3.997 -7.075 1.00 11.01 46 ILE A O 11
ATOM 21243 N N . ASP A 1 47 ? 8.984 5.069 -5.174 1.00 14.34 47 ASP A N 11
ATOM 21244 C CA . ASP A 1 47 ? 10.072 4.136 -4.791 1.00 74.02 47 ASP A CA 11
ATOM 21245 C C . ASP A 1 47 ? 9.503 2.938 -4.022 1.00 32.31 47 ASP A C 11
ATOM 21246 O O . ASP A 1 47 ? 9.970 1.796 -4.161 1.00 63.22 47 ASP A O 11
ATOM 21255 N N . MET A 1 48 ? 8.505 3.234 -3.192 1.00 60.32 48 MET A N 11
ATOM 21256 C CA . MET A 1 48 ? 7.818 2.255 -2.359 1.00 53.45 48 MET A CA 11
ATOM 21257 C C . MET A 1 48 ? 6.378 2.726 -2.116 1.00 75.52 48 MET A C 11
ATOM 21258 O O . MET A 1 48 ? 6.130 3.918 -1.919 1.00 41.22 48 MET A O 11
ATOM 21272 N N . ILE A 1 49 ? 5.436 1.790 -2.144 1.00 22.24 49 ILE A N 11
ATOM 21273 C CA . ILE A 1 49 ? 4.006 2.080 -2.089 1.00 2.43 49 ILE A CA 11
ATOM 21274 C C . ILE A 1 49 ? 3.311 1.042 -1.203 1.00 65.43 49 ILE A C 11
ATOM 21275 O O . ILE A 1 49 ? 3.681 -0.137 -1.200 1.00 34.01 49 ILE A O 11
ATOM 21291 N N . ILE A 1 50 ? 2.332 1.501 -0.418 1.00 25.23 50 ILE A N 11
ATOM 21292 C CA . ILE A 1 50 ? 1.519 0.643 0.444 1.00 43.50 50 ILE A CA 11
ATOM 21293 C C . ILE A 1 50 ? 0.040 0.902 0.116 1.00 71.13 50 ILE A C 11
ATOM 21294 O O . ILE A 1 50 ? -0.438 2.034 0.240 1.00 45.14 50 ILE A O 11
ATOM 21310 N N . VAL A 1 51 ? -0.660 -0.140 -0.357 1.00 74.22 51 VAL A N 11
ATOM 21311 C CA . VAL A 1 51 ? -2.066 -0.045 -0.770 1.00 42.00 51 VAL A CA 11
ATOM 21312 C C . VAL A 1 51 ? -2.947 -0.761 0.255 1.00 53.33 51 VAL A C 11
ATOM 21313 O O . VAL A 1 51 ? -2.894 -1.989 0.373 1.00 12.31 51 VAL A O 11
ATOM 21326 N N . LYS A 1 52 ? -3.721 0.019 1.015 1.00 31.44 52 LYS A N 11
ATOM 21327 C CA . LYS A 1 52 ? -4.760 -0.499 1.905 1.00 22.11 52 LYS A CA 11
ATOM 21328 C C . LYS A 1 52 ? -6.109 -0.417 1.174 1.00 23.21 52 LYS A C 11
ATOM 21329 O O . LYS A 1 52 ? -6.611 0.682 0.917 1.00 62.13 52 LYS A O 11
ATOM 21348 N N . THR A 1 53 ? -6.646 -1.587 0.795 1.00 30.24 53 THR A N 11
ATOM 21349 C CA . THR A 1 53 ? -7.991 -1.717 0.220 1.00 10.30 53 THR A CA 11
ATOM 21350 C C . THR A 1 53 ? -8.384 -3.197 0.152 1.00 14.42 53 THR A C 11
ATOM 21351 O O . THR A 1 53 ? -7.519 -4.080 0.155 1.00 33.22 53 THR A O 11
ATOM 21362 N N . GLU A 1 54 ? -9.696 -3.447 0.113 1.00 43.20 54 GLU A N 11
ATOM 21363 C CA . GLU A 1 54 ? -10.269 -4.805 -0.011 1.00 30.35 54 GLU A CA 11
ATOM 21364 C C . GLU A 1 54 ? -10.729 -5.028 -1.476 1.00 74.13 54 GLU A C 11
ATOM 21365 O O . GLU A 1 54 ? -11.141 -6.124 -1.851 1.00 54.34 54 GLU A O 11
ATOM 21377 N N . ASP A 1 55 ? -10.643 -3.960 -2.304 1.00 30.32 55 ASP A N 11
ATOM 21378 C CA . ASP A 1 55 ? -11.043 -3.995 -3.724 1.00 14.22 55 ASP A CA 11
ATOM 21379 C C . ASP A 1 55 ? -9.921 -4.629 -4.572 1.00 54.04 55 ASP A C 11
ATOM 21380 O O . ASP A 1 55 ? -8.856 -4.027 -4.778 1.00 42.44 55 ASP A O 11
ATOM 21389 N N . LYS A 1 56 ? -10.207 -5.844 -5.050 1.00 52.32 56 LYS A N 11
ATOM 21390 C CA . LYS A 1 56 ? -9.261 -6.710 -5.790 1.00 75.41 56 LYS A CA 11
ATOM 21391 C C . LYS A 1 56 ? -8.738 -6.047 -7.083 1.00 51.32 56 LYS A C 11
ATOM 21392 O O . LYS A 1 56 ? -7.603 -6.303 -7.482 1.00 2.42 56 LYS A O 11
ATOM 21411 N N . GLU A 1 57 ? -9.576 -5.208 -7.721 1.00 41.01 57 GLU A N 11
ATOM 21412 C CA . GLU A 1 57 ? -9.219 -4.492 -8.962 1.00 43.23 57 GLU A CA 11
ATOM 21413 C C . GLU A 1 57 ? -8.168 -3.401 -8.692 1.00 24.44 57 GLU A C 11
ATOM 21414 O O . GLU A 1 57 ? -7.224 -3.253 -9.469 1.00 24.31 57 GLU A O 11
ATOM 21426 N N . SER A 1 58 ? -8.318 -2.671 -7.565 1.00 43.33 58 SER A N 11
ATOM 21427 C CA . SER A 1 58 ? -7.346 -1.636 -7.155 1.00 53.02 58 SER A CA 11
ATOM 21428 C C . SER A 1 58 ? -5.977 -2.279 -6.878 1.00 0.40 58 SER A C 11
ATOM 21429 O O . SER A 1 58 ? -4.950 -1.821 -7.379 1.00 73.41 58 SER A O 11
ATOM 21437 N N . ILE A 1 59 ? -6.014 -3.371 -6.100 1.00 42.54 59 ILE A N 11
ATOM 21438 C CA . ILE A 1 59 ? -4.825 -4.152 -5.729 1.00 41.52 59 ILE A CA 11
ATOM 21439 C C . ILE A 1 59 ? -4.098 -4.672 -6.993 1.00 73.55 59 ILE A C 11
ATOM 21440 O O . ILE A 1 59 ? -2.892 -4.461 -7.152 1.00 10.34 59 ILE A O 11
ATOM 21456 N N . SER A 1 60 ? -4.881 -5.282 -7.906 1.00 13.23 60 SER A N 11
ATOM 21457 C CA . SER A 1 60 ? -4.377 -5.907 -9.140 1.00 32.32 60 SER A CA 11
ATOM 21458 C C . SER A 1 60 ? -3.585 -4.901 -10.009 1.00 42.15 60 SER A C 11
ATOM 21459 O O . SER A 1 60 ? -2.391 -5.116 -10.282 1.00 40.03 60 SER A O 11
ATOM 21467 N N . GLU A 1 61 ? -4.245 -3.771 -10.358 1.00 51.42 61 GLU A N 11
ATOM 21468 C CA . GLU A 1 61 ? -3.693 -2.758 -11.278 1.00 55.15 61 GLU A CA 11
ATOM 21469 C C . GLU A 1 61 ? -2.374 -2.171 -10.750 1.00 25.15 61 GLU A C 11
ATOM 21470 O O . GLU A 1 61 ? -1.366 -2.159 -11.474 1.00 15.20 61 GLU A O 11
ATOM 21482 N N . ILE A 1 62 ? -2.373 -1.737 -9.466 1.00 54.13 62 ILE A N 11
ATOM 21483 C CA . ILE A 1 62 ? -1.180 -1.148 -8.837 1.00 65.43 62 ILE A CA 11
ATOM 21484 C C . ILE A 1 62 ? 0.011 -2.140 -8.875 1.00 11.43 62 ILE A C 11
ATOM 21485 O O . ILE A 1 62 ? 1.093 -1.754 -9.318 1.00 55.44 62 ILE A O 11
ATOM 21501 N N . ILE A 1 63 ? -0.216 -3.423 -8.471 1.00 50.24 63 ILE A N 11
ATOM 21502 C CA . ILE A 1 63 ? 0.859 -4.448 -8.434 1.00 50.22 63 ILE A CA 11
ATOM 21503 C C . ILE A 1 63 ? 1.535 -4.577 -9.814 1.00 51.32 63 ILE A C 11
ATOM 21504 O O . ILE A 1 63 ? 2.760 -4.560 -9.893 1.00 74.35 63 ILE A O 11
ATOM 21520 N N . LYS A 1 64 ? 0.710 -4.629 -10.885 1.00 13.30 64 LYS A N 11
ATOM 21521 C CA . LYS A 1 64 ? 1.195 -4.719 -12.285 1.00 44.34 64 LYS A CA 11
ATOM 21522 C C . LYS A 1 64 ? 2.158 -3.554 -12.612 1.00 43.34 64 LYS A C 11
ATOM 21523 O O . LYS A 1 64 ? 3.231 -3.753 -13.198 1.00 13.41 64 LYS A O 11
ATOM 21542 N N . GLN A 1 65 ? 1.749 -2.343 -12.198 1.00 41.22 65 GLN A N 11
ATOM 21543 C CA . GLN A 1 65 ? 2.519 -1.100 -12.402 1.00 64.14 65 GLN A CA 11
ATOM 21544 C C . GLN A 1 65 ? 3.826 -1.082 -11.565 1.00 24.52 65 GLN A C 11
ATOM 21545 O O . GLN A 1 65 ? 4.839 -0.513 -11.990 1.00 22.30 65 GLN A O 11
ATOM 21559 N N . VAL A 1 66 ? 3.784 -1.709 -10.376 1.00 64.44 66 VAL A N 11
ATOM 21560 C CA . VAL A 1 66 ? 4.945 -1.807 -9.471 1.00 4.34 66 VAL A CA 11
ATOM 21561 C C . VAL A 1 66 ? 5.964 -2.838 -10.003 1.00 2.11 66 VAL A C 11
ATOM 21562 O O . VAL A 1 66 ? 7.175 -2.635 -9.869 1.00 14.42 66 VAL A O 11
ATOM 21575 N N . LEU A 1 67 ? 5.458 -3.930 -10.621 1.00 14.44 67 LEU A N 11
ATOM 21576 C CA . LEU A 1 67 ? 6.306 -4.972 -11.240 1.00 43.43 67 LEU A CA 11
ATOM 21577 C C . LEU A 1 67 ? 7.175 -4.343 -12.346 1.00 43.24 67 LEU A C 11
ATOM 21578 O O . LEU A 1 67 ? 8.344 -4.692 -12.505 1.00 23.51 67 LEU A O 11
ATOM 21594 N N . ASP A 1 68 ? 6.569 -3.382 -13.074 1.00 51.04 68 ASP A N 11
ATOM 21595 C CA . ASP A 1 68 ? 7.240 -2.613 -14.137 1.00 71.32 68 ASP A CA 11
ATOM 21596 C C . ASP A 1 68 ? 8.324 -1.673 -13.554 1.00 10.20 68 ASP A C 11
ATOM 21597 O O . ASP A 1 68 ? 9.427 -1.570 -14.105 1.00 63.33 68 ASP A O 11
ATOM 21606 N N . SER A 1 69 ? 7.998 -1.007 -12.425 1.00 4.12 69 SER A N 11
ATOM 21607 C CA . SER A 1 69 ? 8.843 0.055 -11.844 1.00 33.24 69 SER A CA 11
ATOM 21608 C C . SER A 1 69 ? 9.895 -0.510 -10.856 1.00 1.22 69 SER A C 11
ATOM 21609 O O . SER A 1 69 ? 10.846 0.193 -10.488 1.00 33.44 69 SER A O 11
ATOM 21617 N N . GLY A 1 70 ? 9.724 -1.791 -10.458 1.00 54.23 70 GLY A N 11
ATOM 21618 C CA . GLY A 1 70 ? 10.642 -2.473 -9.529 1.00 64.02 70 GLY A CA 11
ATOM 21619 C C . GLY A 1 70 ? 10.594 -1.938 -8.097 1.00 42.44 70 GLY A C 11
ATOM 21620 O O . GLY A 1 70 ? 11.549 -2.121 -7.334 1.00 53.14 70 GLY A O 11
ATOM 21624 N N . ALA A 1 71 ? 9.472 -1.295 -7.729 1.00 71.41 71 ALA A N 11
ATOM 21625 C CA . ALA A 1 71 ? 9.306 -0.628 -6.416 1.00 1.34 71 ALA A CA 11
ATOM 21626 C C . ALA A 1 71 ? 8.927 -1.638 -5.309 1.00 23.32 71 ALA A C 11
ATOM 21627 O O . ALA A 1 71 ? 8.533 -2.770 -5.611 1.00 65.43 71 ALA A O 11
ATOM 21634 N N . LYS A 1 72 ? 9.061 -1.230 -4.027 1.00 31.04 72 LYS A N 11
ATOM 21635 C CA . LYS A 1 72 ? 8.583 -2.045 -2.876 1.00 2.15 72 LYS A CA 11
ATOM 21636 C C . LYS A 1 72 ? 7.064 -1.861 -2.748 1.00 44.54 72 LYS A C 11
ATOM 21637 O O . LYS A 1 72 ? 6.602 -0.738 -2.654 1.00 24.34 72 LYS A O 11
ATOM 21656 N N . VAL A 1 73 ? 6.295 -2.959 -2.766 1.00 55.32 73 VAL A N 11
ATOM 21657 C CA . VAL A 1 73 ? 4.817 -2.906 -2.632 1.00 14.42 73 VAL A CA 11
ATOM 21658 C C . VAL A 1 73 ? 4.349 -3.736 -1.427 1.00 61.13 73 VAL A C 11
ATOM 21659 O O . VAL A 1 73 ? 4.776 -4.879 -1.238 1.00 71.23 73 VAL A O 11
ATOM 21672 N N . LEU A 1 74 ? 3.487 -3.123 -0.609 1.00 52.24 74 LEU A N 11
ATOM 21673 C CA . LEU A 1 74 ? 2.817 -3.782 0.513 1.00 54.41 74 LEU A CA 11
ATOM 21674 C C . LEU A 1 74 ? 1.307 -3.728 0.277 1.00 51.32 74 LEU A C 11
ATOM 21675 O O . LEU A 1 74 ? 0.739 -2.649 0.123 1.00 21.23 74 LEU A O 11
ATOM 21691 N N . ILE A 1 75 ? 0.676 -4.905 0.215 1.00 21.32 75 ILE A N 11
ATOM 21692 C CA . ILE A 1 75 ? -0.778 -5.031 0.073 1.00 31.15 75 ILE A CA 11
ATOM 21693 C C . ILE A 1 75 ? -1.384 -5.341 1.445 1.00 2.04 75 ILE A C 11
ATOM 21694 O O . ILE A 1 75 ? -1.090 -6.381 2.045 1.00 25.00 75 ILE A O 11
ATOM 21710 N N . LEU A 1 76 ? -2.186 -4.401 1.949 1.00 61.13 76 LEU A N 11
ATOM 21711 C CA . LEU A 1 76 ? -2.936 -4.554 3.195 1.00 24.25 76 LEU A CA 11
ATOM 21712 C C . LEU A 1 76 ? -4.423 -4.700 2.846 1.00 34.11 76 LEU A C 11
ATOM 21713 O O . LEU A 1 76 ? -5.005 -3.812 2.211 1.00 11.42 76 LEU A O 11
ATOM 21729 N N . SER A 1 77 ? -5.023 -5.833 3.235 1.00 13.52 77 SER A N 11
ATOM 21730 C CA . SER A 1 77 ? -6.427 -6.152 2.926 1.00 31.21 77 SER A CA 11
ATOM 21731 C C . SER A 1 77 ? -7.073 -6.793 4.155 1.00 72.33 77 SER A C 11
ATOM 21732 O O . SER A 1 77 ? -6.434 -7.591 4.843 1.00 32.40 77 SER A O 11
ATOM 21740 N N . SER A 1 78 ? -8.342 -6.452 4.409 1.00 64.22 78 SER A N 11
ATOM 21741 C CA . SER A 1 78 ? -9.108 -6.978 5.551 1.00 71.51 78 SER A CA 11
ATOM 21742 C C . SER A 1 78 ? -9.364 -8.493 5.395 1.00 24.22 78 SER A C 11
ATOM 21743 O O . SER A 1 78 ? -9.516 -9.216 6.389 1.00 10.22 78 SER A O 11
ATOM 21751 N N . ASP A 1 79 ? -9.395 -8.953 4.131 1.00 60.45 79 ASP A N 11
ATOM 21752 C CA . ASP A 1 79 ? -9.551 -10.375 3.789 1.00 73.35 79 ASP A CA 11
ATOM 21753 C C . ASP A 1 79 ? -8.171 -11.023 3.537 1.00 50.33 79 ASP A C 11
ATOM 21754 O O . ASP A 1 79 ? -7.420 -10.632 2.620 1.00 40.21 79 ASP A O 11
ATOM 21763 N N . GLU A 1 80 ? -7.860 -12.036 4.355 1.00 33.22 80 GLU A N 11
ATOM 21764 C CA . GLU A 1 80 ? -6.592 -12.776 4.278 1.00 54.31 80 GLU A CA 11
ATOM 21765 C C . GLU A 1 80 ? -6.576 -13.741 3.079 1.00 31.52 80 GLU A C 11
ATOM 21766 O O . GLU A 1 80 ? -5.516 -14.229 2.701 1.00 4.11 80 GLU A O 11
ATOM 21778 N N . ASN A 1 81 ? -7.755 -13.999 2.476 1.00 31.34 81 ASN A N 11
ATOM 21779 C CA . ASN A 1 81 ? -7.862 -14.843 1.271 1.00 71.31 81 ASN A CA 11
ATOM 21780 C C . ASN A 1 81 ? -7.486 -14.023 0.018 1.00 12.53 81 ASN A C 11
ATOM 21781 O O . ASN A 1 81 ? -6.991 -14.586 -0.963 1.00 51.41 81 ASN A O 11
ATOM 21792 N N . ILE A 1 82 ? -7.699 -12.680 0.080 1.00 3.11 82 ILE A N 11
ATOM 21793 C CA . ILE A 1 82 ? -7.116 -11.742 -0.898 1.00 52.24 82 ILE A CA 11
ATOM 21794 C C . ILE A 1 82 ? -5.598 -11.839 -0.775 1.00 23.12 82 ILE A C 11
ATOM 21795 O O . ILE A 1 82 ? -4.918 -12.146 -1.743 1.00 1.30 82 ILE A O 11
ATOM 21811 N N . ILE A 1 83 ? -5.112 -11.639 0.468 1.00 3.11 83 ILE A N 11
ATOM 21812 C CA . ILE A 1 83 ? -3.677 -11.679 0.792 1.00 4.43 83 ILE A CA 11
ATOM 21813 C C . ILE A 1 83 ? -3.003 -12.970 0.247 1.00 33.22 83 ILE A C 11
ATOM 21814 O O . ILE A 1 83 ? -1.986 -12.895 -0.449 1.00 63.44 83 ILE A O 11
ATOM 21830 N N . GLU A 1 84 ? -3.653 -14.124 0.490 1.00 24.44 84 GLU A N 11
ATOM 21831 C CA . GLU A 1 84 ? -3.139 -15.446 0.080 1.00 70.43 84 GLU A CA 11
ATOM 21832 C C . GLU A 1 84 ? -3.137 -15.617 -1.463 1.00 11.42 84 GLU A C 11
ATOM 21833 O O . GLU A 1 84 ? -2.193 -16.189 -2.028 1.00 33.33 84 GLU A O 11
ATOM 21845 N N . SER A 1 85 ? -4.195 -15.109 -2.145 1.00 31.12 85 SER A N 11
ATOM 21846 C CA . SER A 1 85 ? -4.303 -15.199 -3.619 1.00 23.41 85 SER A CA 11
ATOM 21847 C C . SER A 1 85 ? -3.286 -14.266 -4.314 1.00 61.12 85 SER A C 11
ATOM 21848 O O . SER A 1 85 ? -2.751 -14.596 -5.376 1.00 21.33 85 SER A O 11
ATOM 21856 N N . ILE A 1 86 ? -3.006 -13.116 -3.684 1.00 32.14 86 ILE A N 11
ATOM 21857 C CA . ILE A 1 86 ? -1.986 -12.159 -4.158 1.00 40.42 86 ILE A CA 11
ATOM 21858 C C . ILE A 1 86 ? -0.570 -12.763 -3.999 1.00 2.40 86 ILE A C 11
ATOM 21859 O O . ILE A 1 86 ? 0.309 -12.532 -4.826 1.00 64.42 86 ILE A O 11
ATOM 21875 N N . ARG A 1 87 ? -0.396 -13.574 -2.947 1.00 40.21 87 ARG A N 11
ATOM 21876 C CA . ARG A 1 87 ? 0.860 -14.300 -2.673 1.00 0.54 87 ARG A CA 11
ATOM 21877 C C . ARG A 1 87 ? 1.120 -15.426 -3.704 1.00 40.03 87 ARG A C 11
ATOM 21878 O O . ARG A 1 87 ? 2.263 -15.606 -4.137 1.00 20.25 87 ARG A O 11
ATOM 21899 N N . LYS A 1 88 ? 0.065 -16.187 -4.092 1.00 65.51 88 LYS A N 11
ATOM 21900 C CA . LYS A 1 88 ? 0.226 -17.329 -5.031 1.00 20.51 88 LYS A CA 11
ATOM 21901 C C . LYS A 1 88 ? 0.464 -16.829 -6.470 1.00 12.25 88 LYS A C 11
ATOM 21902 O O . LYS A 1 88 ? 1.241 -17.435 -7.222 1.00 21.12 88 LYS A O 11
ATOM 21921 N N . GLN A 1 89 ? -0.212 -15.722 -6.841 1.00 30.41 89 GLN A N 11
ATOM 21922 C CA . GLN A 1 89 ? -0.061 -15.098 -8.168 1.00 63.40 89 GLN A CA 11
ATOM 21923 C C . GLN A 1 89 ? 1.299 -14.391 -8.275 1.00 11.31 89 GLN A C 11
ATOM 21924 O O . GLN A 1 89 ? 2.036 -14.582 -9.247 1.00 41.40 89 GLN A O 11
ATOM 21938 N N . TYR A 1 90 ? 1.622 -13.589 -7.250 1.00 44.32 90 TYR A N 11
ATOM 21939 C CA . TYR A 1 90 ? 2.847 -12.777 -7.199 1.00 2.22 90 TYR A CA 11
ATOM 21940 C C . TYR A 1 90 ? 3.720 -13.286 -6.031 1.00 33.31 90 TYR A C 11
ATOM 21941 O O . TYR A 1 90 ? 3.426 -12.992 -4.874 1.00 34.43 90 TYR A O 11
ATOM 21959 N N . PRO A 1 91 ? 4.783 -14.102 -6.307 1.00 62.21 91 PRO A N 11
ATOM 21960 C CA . PRO A 1 91 ? 5.598 -14.739 -5.236 1.00 52.42 91 PRO A CA 11
ATOM 21961 C C . PRO A 1 91 ? 6.386 -13.733 -4.364 1.00 3.52 91 PRO A C 11
ATOM 21962 O O . PRO A 1 91 ? 6.574 -13.960 -3.167 1.00 15.23 91 PRO A O 11
ATOM 21973 N N . LYS A 1 92 ? 6.823 -12.618 -4.966 1.00 33.23 92 LYS A N 11
ATOM 21974 C CA . LYS A 1 92 ? 7.783 -11.679 -4.340 1.00 52.21 92 LYS A CA 11
ATOM 21975 C C . LYS A 1 92 ? 7.109 -10.404 -3.789 1.00 11.43 92 LYS A C 11
ATOM 21976 O O . LYS A 1 92 ? 7.807 -9.484 -3.347 1.00 73.23 92 LYS A O 11
ATOM 21995 N N . VAL A 1 93 ? 5.766 -10.354 -3.806 1.00 13.21 93 VAL A N 11
ATOM 21996 C CA . VAL A 1 93 ? 5.001 -9.227 -3.222 1.00 71.34 93 VAL A CA 11
ATOM 21997 C C . VAL A 1 93 ? 4.973 -9.350 -1.690 1.00 42.34 93 VAL A C 11
ATOM 21998 O O . VAL A 1 93 ? 4.967 -10.468 -1.140 1.00 62.22 93 VAL A O 11
ATOM 22011 N N . GLU A 1 94 ? 5.000 -8.202 -1.005 1.00 34.41 94 GLU A N 11
ATOM 22012 C CA . GLU A 1 94 ? 4.813 -8.148 0.436 1.00 31.54 94 GLU A CA 11
ATOM 22013 C C . GLU A 1 94 ? 3.333 -7.911 0.727 1.00 50.22 94 GLU A C 11
ATOM 22014 O O . GLU A 1 94 ? 2.708 -7.049 0.108 1.00 21.23 94 GLU A O 11
ATOM 22026 N N . THR A 1 95 ? 2.779 -8.695 1.655 1.00 4.54 95 THR A N 11
ATOM 22027 C CA . THR A 1 95 ? 1.349 -8.672 1.983 1.00 31.31 95 THR A CA 11
ATOM 22028 C C . THR A 1 95 ? 1.164 -8.910 3.491 1.00 32.44 95 THR A C 11
ATOM 22029 O O . THR A 1 95 ? 2.002 -9.561 4.130 1.00 13.51 95 THR A O 11
ATOM 22040 N N . ARG A 1 96 ? 0.065 -8.385 4.037 1.00 1.55 96 ARG A N 11
ATOM 22041 C CA . ARG A 1 96 ? -0.356 -8.644 5.423 1.00 64.32 96 ARG A CA 11
ATOM 22042 C C . ARG A 1 96 ? -1.841 -8.309 5.550 1.00 2.34 96 ARG A C 11
ATOM 22043 O O . ARG A 1 96 ? -2.300 -7.312 4.978 1.00 11.54 96 ARG A O 11
ATOM 22064 N N . ARG A 1 97 ? -2.604 -9.143 6.281 1.00 65.03 97 ARG A N 11
ATOM 22065 C CA . ARG A 1 97 ? -4.008 -8.832 6.582 1.00 44.25 97 ARG A CA 11
ATOM 22066 C C . ARG A 1 97 ? -4.047 -7.630 7.550 1.00 43.33 97 ARG A C 11
ATOM 22067 O O . ARG A 1 97 ? -3.340 -7.625 8.567 1.00 64.50 97 ARG A O 11
ATOM 22088 N N . ALA A 1 98 ? -4.847 -6.617 7.220 1.00 63.32 98 ALA A N 11
ATOM 22089 C CA . ALA A 1 98 ? -4.988 -5.403 8.033 1.00 71.41 98 ALA A CA 11
ATOM 22090 C C . ALA A 1 98 ? -6.438 -4.936 7.939 1.00 62.11 98 ALA A C 11
ATOM 22091 O O . ALA A 1 98 ? -6.881 -4.476 6.884 1.00 3.43 98 ALA A O 11
ATOM 22098 N N . GLN A 1 99 ? -7.181 -5.127 9.035 1.00 31.02 99 GLN A N 11
ATOM 22099 C CA . GLN A 1 99 ? -8.614 -4.806 9.100 1.00 62.30 99 GLN A CA 11
ATOM 22100 C C . GLN A 1 99 ? -8.811 -3.400 9.678 1.00 13.33 99 GLN A C 11
ATOM 22101 O O . GLN A 1 99 ? -9.456 -2.543 9.061 1.00 34.31 99 GLN A O 11
ATOM 22115 N N . ASP A 1 100 ? -8.232 -3.172 10.862 1.00 61.45 100 ASP A N 11
ATOM 22116 C CA . ASP A 1 100 ? -8.397 -1.913 11.613 1.00 65.14 100 ASP A CA 11
ATOM 22117 C C . ASP A 1 100 ? -7.220 -0.964 11.324 1.00 41.34 100 ASP A C 11
ATOM 22118 O O . ASP A 1 100 ? -6.119 -1.412 10.998 1.00 11.31 100 ASP A O 11
ATOM 22127 N N . LYS A 1 101 ? -7.480 0.342 11.494 1.00 24.33 101 LYS A N 11
ATOM 22128 C CA . LYS A 1 101 ? -6.532 1.437 11.215 1.00 12.13 101 LYS A CA 11
ATOM 22129 C C . LYS A 1 101 ? -5.259 1.346 12.069 1.00 72.22 101 LYS A C 11
ATOM 22130 O O . LYS A 1 101 ? -4.189 1.774 11.628 1.00 34.13 101 LYS A O 11
ATOM 22149 N N . GLU A 1 102 ? -5.385 0.778 13.283 1.00 14.03 102 GLU A N 11
ATOM 22150 C CA . GLU A 1 102 ? -4.234 0.544 14.172 1.00 73.24 102 GLU A CA 11
ATOM 22151 C C . GLU A 1 102 ? -3.321 -0.568 13.615 1.00 33.14 102 GLU A C 11
ATOM 22152 O O . GLU A 1 102 ? -2.091 -0.430 13.621 1.00 1.55 102 GLU A O 11
ATOM 22164 N N . GLU A 1 103 ? -3.938 -1.645 13.103 1.00 14.43 103 GLU A N 11
ATOM 22165 C CA . GLU A 1 103 ? -3.213 -2.755 12.455 1.00 34.32 103 GLU A CA 11
ATOM 22166 C C . GLU A 1 103 ? -2.504 -2.291 11.161 1.00 3.45 103 GLU A C 11
ATOM 22167 O O . GLU A 1 103 ? -1.423 -2.788 10.825 1.00 54.24 103 GLU A O 11
ATOM 22179 N N . VAL A 1 104 ? -3.125 -1.325 10.454 1.00 1.42 104 VAL A N 11
ATOM 22180 C CA . VAL A 1 104 ? -2.582 -0.785 9.203 1.00 61.14 104 VAL A CA 11
ATOM 22181 C C . VAL A 1 104 ? -1.359 0.104 9.479 1.00 53.53 104 VAL A C 11
ATOM 22182 O O . VAL A 1 104 ? -0.307 -0.106 8.880 1.00 44.35 104 VAL A O 11
ATOM 22195 N N . LYS A 1 105 ? -1.506 1.080 10.405 1.00 35.22 105 LYS A N 11
ATOM 22196 C CA . LYS A 1 105 ? -0.438 2.064 10.694 1.00 74.44 105 LYS A CA 11
ATOM 22197 C C . LYS A 1 105 ? 0.798 1.380 11.312 1.00 41.13 105 LYS A C 11
ATOM 22198 O O . LYS A 1 105 ? 1.923 1.834 11.106 1.00 52.13 105 LYS A O 11
ATOM 22217 N N . ASP A 1 106 ? 0.556 0.292 12.078 1.00 13.53 106 ASP A N 11
ATOM 22218 C CA . ASP A 1 106 ? 1.612 -0.612 12.574 1.00 71.34 106 ASP A CA 11
ATOM 22219 C C . ASP A 1 106 ? 2.351 -1.302 11.411 1.00 51.41 106 ASP A C 11
ATOM 22220 O O . ASP A 1 106 ? 3.580 -1.338 11.386 1.00 2.21 106 ASP A O 11
ATOM 22229 N N . ALA A 1 107 ? 1.578 -1.828 10.439 1.00 41.24 107 ALA A N 11
ATOM 22230 C CA . ALA A 1 107 ? 2.123 -2.571 9.285 1.00 41.24 107 ALA A CA 11
ATOM 22231 C C . ALA A 1 107 ? 2.904 -1.649 8.329 1.00 73.35 107 ALA A C 11
ATOM 22232 O O . ALA A 1 107 ? 3.867 -2.080 7.694 1.00 24.54 107 ALA A O 11
ATOM 22239 N N . VAL A 1 108 ? 2.463 -0.382 8.234 1.00 23.13 108 VAL A N 11
ATOM 22240 C CA . VAL A 1 108 ? 3.156 0.657 7.459 1.00 72.14 108 VAL A CA 11
ATOM 22241 C C . VAL A 1 108 ? 4.484 1.020 8.140 1.00 34.31 108 VAL A C 11
ATOM 22242 O O . VAL A 1 108 ? 5.540 0.923 7.518 1.00 14.23 108 VAL A O 11
ATOM 22255 N N . GLU A 1 109 ? 4.400 1.383 9.438 1.00 71.13 109 GLU A N 11
ATOM 22256 C CA . GLU A 1 109 ? 5.559 1.780 10.266 1.00 50.54 109 GLU A CA 11
ATOM 22257 C C . GLU A 1 109 ? 6.676 0.722 10.216 1.00 14.41 109 GLU A C 11
ATOM 22258 O O . GLU A 1 109 ? 7.842 1.043 9.962 1.00 52.44 109 GLU A O 11
ATOM 22270 N N . GLU A 1 110 ? 6.271 -0.536 10.436 1.00 73.24 110 GLU A N 11
ATOM 22271 C CA . GLU A 1 110 ? 7.164 -1.700 10.443 1.00 33.44 110 GLU A CA 11
ATOM 22272 C C . GLU A 1 110 ? 7.856 -1.876 9.072 1.00 23.10 110 GLU A C 11
ATOM 22273 O O . GLU A 1 110 ? 9.065 -2.081 9.010 1.00 70.03 110 GLU A O 11
ATOM 22285 N N . PHE A 1 111 ? 7.070 -1.724 7.981 1.00 72.53 111 PHE A N 11
ATOM 22286 C CA . PHE A 1 111 ? 7.559 -1.859 6.584 1.00 31.03 111 PHE A CA 11
ATOM 22287 C C . PHE A 1 111 ? 8.628 -0.791 6.267 1.00 3.41 111 PHE A C 11
ATOM 22288 O O . PHE A 1 111 ? 9.619 -1.069 5.587 1.00 52.11 111 PHE A O 11
ATOM 22305 N N . LEU A 1 112 ? 8.409 0.421 6.807 1.00 0.34 112 LEU A N 11
ATOM 22306 C CA . LEU A 1 112 ? 9.298 1.582 6.615 1.00 13.23 112 LEU A CA 11
ATOM 22307 C C . LEU A 1 112 ? 10.620 1.417 7.394 1.00 73.22 112 LEU A C 11
ATOM 22308 O O . LEU A 1 112 ? 11.698 1.714 6.864 1.00 72.33 112 LEU A O 11
ATOM 22324 N N . LYS A 1 113 ? 10.527 0.934 8.650 1.00 63.03 113 LYS A N 11
ATOM 22325 C CA . LYS A 1 113 ? 11.700 0.770 9.534 1.00 24.04 113 LYS A CA 11
ATOM 22326 C C . LYS A 1 113 ? 12.606 -0.375 9.047 1.00 33.11 113 LYS A C 11
ATOM 22327 O O . LYS A 1 113 ? 13.838 -0.272 9.109 1.00 45.23 113 LYS A O 11
ATOM 22346 N N . GLU A 1 114 ? 11.983 -1.445 8.529 1.00 71.01 114 GLU A N 11
ATOM 22347 C CA . GLU A 1 114 ? 12.709 -2.586 7.929 1.00 63.14 114 GLU A CA 11
ATOM 22348 C C . GLU A 1 114 ? 13.190 -2.263 6.496 1.00 12.55 114 GLU A C 11
ATOM 22349 O O . GLU A 1 114 ? 13.830 -3.099 5.847 1.00 14.24 114 GLU A O 11
ATOM 22361 N N . GLY A 1 115 ? 12.859 -1.054 6.004 1.00 14.23 115 GLY A N 11
ATOM 22362 C CA . GLY A 1 115 ? 13.220 -0.616 4.657 1.00 71.35 115 GLY A CA 11
ATOM 22363 C C . GLY A 1 115 ? 12.133 -0.962 3.655 1.00 44.41 115 GLY A C 11
ATOM 22364 O O . GLY A 1 115 ? 11.665 -0.101 2.905 1.00 52.54 115 GLY A O 11
ATOM 22368 N N . GLY A 1 116 ? 11.747 -2.245 3.647 1.00 5.11 116 GLY A N 11
ATOM 22369 C CA . GLY A 1 116 ? 10.648 -2.731 2.831 1.00 22.35 116 GLY A CA 11
ATOM 22370 C C . GLY A 1 116 ? 10.378 -4.205 3.092 1.00 62.00 116 GLY A C 11
ATOM 22371 O O . GLY A 1 116 ? 10.506 -5.028 2.182 1.00 74.31 116 GLY A O 11
ATOM 22375 N N . SER A 1 117 ? 10.006 -4.542 4.352 1.00 34.13 117 SER A N 11
ATOM 22376 C CA . SER A 1 117 ? 9.702 -5.934 4.761 1.00 72.02 117 SER A CA 11
ATOM 22377 C C . SER A 1 117 ? 8.764 -5.969 5.985 1.00 53.33 117 SER A C 11
ATOM 22378 O O . SER A 1 117 ? 8.799 -5.081 6.843 1.00 31.11 117 SER A O 11
ATOM 22386 N N . LEU A 1 118 ? 7.930 -7.017 6.019 1.00 25.54 118 LEU A N 11
ATOM 22387 C CA . LEU A 1 118 ? 7.126 -7.437 7.179 1.00 71.54 118 LEU A CA 11
ATOM 22388 C C . LEU A 1 118 ? 7.422 -8.928 7.408 1.00 61.22 118 LEU A C 11
ATOM 22389 O O . LEU A 1 118 ? 7.729 -9.357 8.525 1.00 60.32 118 LEU A O 11
ATOM 22405 N N . GLU A 1 119 ? 7.309 -9.708 6.312 1.00 24.01 119 GLU A N 11
ATOM 22406 C CA . GLU A 1 119 ? 7.703 -11.127 6.280 1.00 71.44 119 GLU A CA 11
ATOM 22407 C C . GLU A 1 119 ? 9.234 -11.271 6.242 1.00 64.11 119 GLU A C 11
ATOM 22408 O O . GLU A 1 119 ? 9.950 -10.385 5.748 1.00 71.32 119 GLU A O 11
ATOM 22420 N N . HIS A 1 120 ? 9.717 -12.406 6.766 1.00 35.02 120 HIS A N 11
ATOM 22421 C CA . HIS A 1 120 ? 11.148 -12.650 6.989 1.00 71.34 120 HIS A CA 11
ATOM 22422 C C . HIS A 1 120 ? 11.841 -13.185 5.723 1.00 24.21 120 HIS A C 11
ATOM 22423 O O . HIS A 1 120 ? 11.599 -14.322 5.301 1.00 62.11 120 HIS A O 11
ATOM 22438 N N . HIS A 1 121 ? 12.679 -12.330 5.113 1.00 75.34 121 HIS A N 11
ATOM 22439 C CA . HIS A 1 121 ? 13.650 -12.734 4.091 1.00 13.33 121 HIS A CA 11
ATOM 22440 C C . HIS A 1 121 ? 14.704 -13.630 4.767 1.00 0.43 121 HIS A C 11
ATOM 22441 O O . HIS A 1 121 ? 15.616 -13.124 5.433 1.00 21.33 121 HIS A O 11
ATOM 22456 N N . HIS A 1 122 ? 14.526 -14.956 4.607 1.00 64.22 122 HIS A N 11
ATOM 22457 C CA . HIS A 1 122 ? 15.244 -15.988 5.386 1.00 21.43 122 HIS A CA 11
ATOM 22458 C C . HIS A 1 122 ? 16.770 -15.845 5.279 1.00 31.24 122 HIS A C 11
ATOM 22459 O O . HIS A 1 122 ? 17.352 -16.052 4.204 1.00 22.42 122 HIS A O 11
ATOM 22474 N N . HIS A 1 123 ? 17.392 -15.455 6.398 1.00 14.13 123 HIS A N 11
ATOM 22475 C CA . HIS A 1 123 ? 18.847 -15.340 6.512 1.00 74.33 123 HIS A CA 11
ATOM 22476 C C . HIS A 1 123 ? 19.427 -16.735 6.795 1.00 63.23 123 HIS A C 11
ATOM 22477 O O . HIS A 1 123 ? 19.382 -17.212 7.934 1.00 53.10 123 HIS A O 11
ATOM 22492 N N . HIS A 1 124 ? 19.925 -17.405 5.743 1.00 63.32 124 HIS A N 11
ATOM 22493 C CA . HIS A 1 124 ? 20.473 -18.776 5.854 1.00 63.43 124 HIS A CA 11
ATOM 22494 C C . HIS A 1 124 ? 21.886 -18.759 6.466 1.00 75.05 124 HIS A C 11
ATOM 22495 O O . HIS A 1 124 ? 22.473 -17.693 6.681 1.00 72.14 124 HIS A O 11
ATOM 22510 N N . HIS A 1 125 ? 22.424 -19.960 6.733 1.00 74.34 125 HIS A N 11
ATOM 22511 C CA . HIS A 1 125 ? 23.772 -20.144 7.302 1.00 33.32 125 HIS A CA 11
ATOM 22512 C C . HIS A 1 125 ? 24.465 -21.351 6.614 1.00 64.32 125 HIS A C 11
ATOM 22513 O O . HIS A 1 125 ? 24.037 -22.503 6.822 1.00 11.51 125 HIS A O 11
ATOM 22529 N N . MET A 1 1 ? 16.294 10.890 -2.084 1.00 23.34 1 MET A N 12
ATOM 22530 C CA . MET A 1 1 ? 16.078 10.447 -3.473 1.00 1.24 1 MET A CA 12
ATOM 22531 C C . MET A 1 1 ? 15.217 9.173 -3.474 1.00 21.22 1 MET A C 12
ATOM 22532 O O . MET A 1 1 ? 15.717 8.072 -3.206 1.00 31.42 1 MET A O 12
ATOM 22548 N N . GLY A 1 2 ? 13.922 9.352 -3.744 1.00 11.31 2 GLY A N 12
ATOM 22549 C CA . GLY A 1 2 ? 12.924 8.289 -3.663 1.00 51.32 2 GLY A CA 12
ATOM 22550 C C . GLY A 1 2 ? 11.528 8.873 -3.512 1.00 72.02 2 GLY A C 12
ATOM 22551 O O . GLY A 1 2 ? 11.346 10.093 -3.667 1.00 71.20 2 GLY A O 12
ATOM 22555 N N . LYS A 1 3 ? 10.540 8.023 -3.208 1.00 40.45 3 LYS A N 12
ATOM 22556 C CA . LYS A 1 3 ? 9.144 8.450 -3.052 1.00 74.01 3 LYS A CA 12
ATOM 22557 C C . LYS A 1 3 ? 8.360 7.384 -2.283 1.00 63.45 3 LYS A C 12
ATOM 22558 O O . LYS A 1 3 ? 8.104 6.295 -2.821 1.00 20.15 3 LYS A O 12
ATOM 22577 N N . VAL A 1 4 ? 8.009 7.694 -1.021 1.00 3.14 4 VAL A N 12
ATOM 22578 C CA . VAL A 1 4 ? 7.159 6.845 -0.183 1.00 3.02 4 VAL A CA 12
ATOM 22579 C C . VAL A 1 4 ? 5.713 7.331 -0.317 1.00 42.12 4 VAL A C 12
ATOM 22580 O O . VAL A 1 4 ? 5.430 8.505 -0.064 1.00 54.54 4 VAL A O 12
ATOM 22593 N N . VAL A 1 5 ? 4.816 6.446 -0.754 1.00 71.10 5 VAL A N 12
ATOM 22594 C CA . VAL A 1 5 ? 3.392 6.766 -0.940 1.00 54.22 5 VAL A CA 12
ATOM 22595 C C . VAL A 1 5 ? 2.531 5.768 -0.166 1.00 21.21 5 VAL A C 12
ATOM 22596 O O . VAL A 1 5 ? 2.820 4.573 -0.157 1.00 62.10 5 VAL A O 12
ATOM 22609 N N . PHE A 1 6 ? 1.494 6.272 0.509 1.00 71.14 6 PHE A N 12
ATOM 22610 C CA . PHE A 1 6 ? 0.466 5.434 1.124 1.00 1.25 6 PHE A CA 12
ATOM 22611 C C . PHE A 1 6 ? -0.859 5.626 0.373 1.00 11.11 6 PHE A C 12
ATOM 22612 O O . PHE A 1 6 ? -1.455 6.703 0.426 1.00 64.24 6 PHE A O 12
ATOM 22629 N N . LEU A 1 7 ? -1.294 4.585 -0.332 1.00 42.54 7 LEU A N 12
ATOM 22630 C CA . LEU A 1 7 ? -2.618 4.521 -0.958 1.00 71.21 7 LEU A CA 12
ATOM 22631 C C . LEU A 1 7 ? -3.574 3.775 -0.016 1.00 33.34 7 LEU A C 12
ATOM 22632 O O . LEU A 1 7 ? -3.193 2.765 0.575 1.00 5.34 7 LEU A O 12
ATOM 22648 N N . SER A 1 8 ? -4.800 4.296 0.146 1.00 24.04 8 SER A N 12
ATOM 22649 C CA . SER A 1 8 ? -5.880 3.625 0.881 1.00 60.44 8 SER A CA 12
ATOM 22650 C C . SER A 1 8 ? -7.228 4.211 0.457 1.00 72.41 8 SER A C 12
ATOM 22651 O O . SER A 1 8 ? -7.365 5.422 0.346 1.00 60.11 8 SER A O 12
ATOM 22659 N N . ASP A 1 9 ? -8.221 3.333 0.270 1.00 25.23 9 ASP A N 12
ATOM 22660 C CA . ASP A 1 9 ? -9.576 3.717 -0.184 1.00 44.13 9 ASP A CA 12
ATOM 22661 C C . ASP A 1 9 ? -10.380 4.376 0.955 1.00 71.24 9 ASP A C 12
ATOM 22662 O O . ASP A 1 9 ? -11.291 5.178 0.708 1.00 22.51 9 ASP A O 12
ATOM 22671 N N . ASP A 1 10 ? -10.032 4.040 2.196 1.00 72.31 10 ASP A N 12
ATOM 22672 C CA . ASP A 1 10 ? -10.713 4.561 3.393 1.00 21.11 10 ASP A CA 12
ATOM 22673 C C . ASP A 1 10 ? -9.891 5.707 4.008 1.00 2.43 10 ASP A C 12
ATOM 22674 O O . ASP A 1 10 ? -8.687 5.551 4.245 1.00 14.22 10 ASP A O 12
ATOM 22683 N N . GLN A 1 11 ? -10.579 6.833 4.282 1.00 33.34 11 GLN A N 12
ATOM 22684 C CA . GLN A 1 11 ? -9.975 8.069 4.805 1.00 74.45 11 GLN A CA 12
ATOM 22685 C C . GLN A 1 11 ? -9.396 7.881 6.221 1.00 40.41 11 GLN A C 12
ATOM 22686 O O . GLN A 1 11 ? -8.306 8.370 6.501 1.00 54.34 11 GLN A O 12
ATOM 22700 N N . GLU A 1 12 ? -10.115 7.152 7.092 1.00 64.44 12 GLU A N 12
ATOM 22701 C CA . GLU A 1 12 ? -9.726 6.991 8.516 1.00 71.10 12 GLU A CA 12
ATOM 22702 C C . GLU A 1 12 ? -8.418 6.191 8.636 1.00 23.10 12 GLU A C 12
ATOM 22703 O O . GLU A 1 12 ? -7.610 6.444 9.532 1.00 31.02 12 GLU A O 12
ATOM 22715 N N . ILE A 1 13 ? -8.222 5.257 7.689 1.00 64.14 13 ILE A N 12
ATOM 22716 C CA . ILE A 1 13 ? -6.978 4.488 7.554 1.00 64.11 13 ILE A CA 12
ATOM 22717 C C . ILE A 1 13 ? -5.816 5.446 7.201 1.00 13.12 13 ILE A C 12
ATOM 22718 O O . ILE A 1 13 ? -4.743 5.418 7.831 1.00 51.11 13 ILE A O 12
ATOM 22734 N N . ILE A 1 14 ? -6.084 6.309 6.188 1.00 21.23 14 ILE A N 12
ATOM 22735 C CA . ILE A 1 14 ? -5.147 7.333 5.707 1.00 44.50 14 ILE A CA 12
ATOM 22736 C C . ILE A 1 14 ? -4.719 8.247 6.865 1.00 15.42 14 ILE A C 12
ATOM 22737 O O . ILE A 1 14 ? -3.548 8.535 6.999 1.00 3.13 14 ILE A O 12
ATOM 22753 N N . GLU A 1 15 ? -5.685 8.631 7.718 1.00 45.21 15 GLU A N 12
ATOM 22754 C CA . GLU A 1 15 ? -5.473 9.579 8.830 1.00 74.43 15 GLU A CA 12
ATOM 22755 C C . GLU A 1 15 ? -4.618 8.963 9.950 1.00 42.41 15 GLU A C 12
ATOM 22756 O O . GLU A 1 15 ? -3.818 9.667 10.569 1.00 45.12 15 GLU A O 12
ATOM 22768 N N . GLU A 1 16 ? -4.779 7.643 10.177 1.00 62.33 16 GLU A N 12
ATOM 22769 C CA . GLU A 1 16 ? -3.968 6.894 11.160 1.00 1.30 16 GLU A CA 12
ATOM 22770 C C . GLU A 1 16 ? -2.486 6.882 10.752 1.00 20.52 16 GLU A C 12
ATOM 22771 O O . GLU A 1 16 ? -1.600 7.172 11.569 1.00 53.12 16 GLU A O 12
ATOM 22783 N N . VAL A 1 17 ? -2.250 6.561 9.475 1.00 15.32 17 VAL A N 12
ATOM 22784 C CA . VAL A 1 17 ? -0.899 6.478 8.898 1.00 33.10 17 VAL A CA 12
ATOM 22785 C C . VAL A 1 17 ? -0.269 7.878 8.751 1.00 52.21 17 VAL A C 12
ATOM 22786 O O . VAL A 1 17 ? 0.890 8.062 9.094 1.00 45.31 17 VAL A O 12
ATOM 22799 N N . SER A 1 18 ? -1.068 8.842 8.266 1.00 11.15 18 SER A N 12
ATOM 22800 C CA . SER A 1 18 ? -0.629 10.220 7.971 1.00 24.13 18 SER A CA 12
ATOM 22801 C C . SER A 1 18 ? -0.181 10.942 9.246 1.00 30.44 18 SER A C 12
ATOM 22802 O O . SER A 1 18 ? 0.848 11.623 9.245 1.00 55.52 18 SER A O 12
ATOM 22810 N N . LYS A 1 19 ? -0.975 10.783 10.327 1.00 13.34 19 LYS A N 12
ATOM 22811 C CA . LYS A 1 19 ? -0.703 11.413 11.611 1.00 74.14 19 LYS A CA 12
ATOM 22812 C C . LYS A 1 19 ? 0.602 10.890 12.219 1.00 41.21 19 LYS A C 12
ATOM 22813 O O . LYS A 1 19 ? 1.436 11.674 12.650 1.00 53.40 19 LYS A O 12
ATOM 22832 N N . LYS A 1 20 ? 0.759 9.557 12.232 1.00 5.42 20 LYS A N 12
ATOM 22833 C CA . LYS A 1 20 ? 1.938 8.901 12.822 1.00 11.41 20 LYS A CA 12
ATOM 22834 C C . LYS A 1 20 ? 3.204 9.149 11.971 1.00 75.13 20 LYS A C 12
ATOM 22835 O O . LYS A 1 20 ? 4.315 9.267 12.505 1.00 52.01 20 LYS A O 12
ATOM 22854 N N . ALA A 1 21 ? 3.009 9.253 10.645 1.00 35.11 21 ALA A N 12
ATOM 22855 C CA . ALA A 1 21 ? 4.070 9.631 9.705 1.00 42.22 21 ALA A CA 12
ATOM 22856 C C . ALA A 1 21 ? 4.537 11.064 9.987 1.00 3.02 21 ALA A C 12
ATOM 22857 O O . ALA A 1 21 ? 5.716 11.366 9.873 1.00 14.25 21 ALA A O 12
ATOM 22864 N N . GLU A 1 22 ? 3.584 11.930 10.378 1.00 54.22 22 GLU A N 12
ATOM 22865 C CA . GLU A 1 22 ? 3.864 13.313 10.792 1.00 22.24 22 GLU A CA 12
ATOM 22866 C C . GLU A 1 22 ? 4.692 13.325 12.093 1.00 44.14 22 GLU A C 12
ATOM 22867 O O . GLU A 1 22 ? 5.671 14.068 12.195 1.00 2.35 22 GLU A O 12
ATOM 22879 N N . GLU A 1 23 ? 4.298 12.473 13.067 1.00 42.05 23 GLU A N 12
ATOM 22880 C CA . GLU A 1 23 ? 4.995 12.342 14.366 1.00 43.14 23 GLU A CA 12
ATOM 22881 C C . GLU A 1 23 ? 6.478 11.976 14.183 1.00 40.04 23 GLU A C 12
ATOM 22882 O O . GLU A 1 23 ? 7.354 12.523 14.859 1.00 45.20 23 GLU A O 12
ATOM 22894 N N . GLU A 1 24 ? 6.742 11.036 13.259 1.00 34.21 24 GLU A N 12
ATOM 22895 C CA . GLU A 1 24 ? 8.097 10.506 13.013 1.00 71.33 24 GLU A CA 12
ATOM 22896 C C . GLU A 1 24 ? 8.838 11.278 11.909 1.00 15.12 24 GLU A C 12
ATOM 22897 O O . GLU A 1 24 ? 10.043 11.084 11.722 1.00 10.54 24 GLU A O 12
ATOM 22909 N N . GLY A 1 25 ? 8.111 12.142 11.184 1.00 12.02 25 GLY A N 12
ATOM 22910 C CA . GLY A 1 25 ? 8.684 12.934 10.091 1.00 52.41 25 GLY A CA 12
ATOM 22911 C C . GLY A 1 25 ? 8.892 12.140 8.802 1.00 15.33 25 GLY A C 12
ATOM 22912 O O . GLY A 1 25 ? 9.720 12.522 7.970 1.00 33.41 25 GLY A O 12
ATOM 22916 N N . TYR A 1 26 ? 8.156 11.018 8.661 1.00 2.44 26 TYR A N 12
ATOM 22917 C CA . TYR A 1 26 ? 8.124 10.210 7.431 1.00 40.33 26 TYR A CA 12
ATOM 22918 C C . TYR A 1 26 ? 7.447 11.003 6.294 1.00 44.13 26 TYR A C 12
ATOM 22919 O O . TYR A 1 26 ? 6.241 11.272 6.361 1.00 74.42 26 TYR A O 12
ATOM 22937 N N . ASP A 1 27 ? 8.232 11.383 5.274 1.00 3.33 27 ASP A N 12
ATOM 22938 C CA . ASP A 1 27 ? 7.728 12.091 4.089 1.00 11.33 27 ASP A CA 12
ATOM 22939 C C . ASP A 1 27 ? 6.965 11.102 3.184 1.00 40.24 27 ASP A C 12
ATOM 22940 O O . ASP A 1 27 ? 7.550 10.439 2.314 1.00 31.22 27 ASP A O 12
ATOM 22949 N N . ILE A 1 28 ? 5.661 10.952 3.472 1.00 20.43 28 ILE A N 12
ATOM 22950 C CA . ILE A 1 28 ? 4.765 10.033 2.755 1.00 0.44 28 ILE A CA 12
ATOM 22951 C C . ILE A 1 28 ? 3.627 10.828 2.100 1.00 11.25 28 ILE A C 12
ATOM 22952 O O . ILE A 1 28 ? 2.905 11.563 2.788 1.00 1.11 28 ILE A O 12
ATOM 22968 N N . GLN A 1 29 ? 3.479 10.688 0.774 1.00 5.22 29 GLN A N 12
ATOM 22969 C CA . GLN A 1 29 ? 2.347 11.237 0.027 1.00 10.35 29 GLN A CA 12
ATOM 22970 C C . GLN A 1 29 ? 1.166 10.264 0.152 1.00 41.12 29 GLN A C 12
ATOM 22971 O O . GLN A 1 29 ? 1.279 9.107 -0.238 1.00 51.23 29 GLN A O 12
ATOM 22985 N N . THR A 1 30 ? 0.050 10.728 0.711 1.00 10.34 30 THR A N 12
ATOM 22986 C CA . THR A 1 30 ? -1.145 9.905 0.920 1.00 10.04 30 THR A CA 12
ATOM 22987 C C . THR A 1 30 ? -2.183 10.190 -0.180 1.00 14.41 30 THR A C 12
ATOM 22988 O O . THR A 1 30 ? -2.336 11.333 -0.625 1.00 62.34 30 THR A O 12
ATOM 22999 N N . SER A 1 31 ? -2.882 9.134 -0.622 1.00 2.23 31 SER A N 12
ATOM 23000 C CA . SER A 1 31 ? -3.893 9.211 -1.688 1.00 73.10 31 SER A CA 12
ATOM 23001 C C . SER A 1 31 ? -4.998 8.174 -1.427 1.00 3.30 31 SER A C 12
ATOM 23002 O O . SER A 1 31 ? -4.767 7.159 -0.764 1.00 1.24 31 SER A O 12
ATOM 23010 N N . ASN A 1 32 ? -6.204 8.469 -1.931 1.00 2.30 32 ASN A N 12
ATOM 23011 C CA . ASN A 1 32 ? -7.350 7.541 -1.947 1.00 61.22 32 ASN A CA 12
ATOM 23012 C C . ASN A 1 32 ? -7.538 7.008 -3.373 1.00 14.11 32 ASN A C 12
ATOM 23013 O O . ASN A 1 32 ? -7.734 5.802 -3.579 1.00 42.30 32 ASN A O 12
ATOM 23024 N N . ASP A 1 33 ? -7.474 7.925 -4.343 1.00 4.23 33 ASP A N 12
ATOM 23025 C CA . ASP A 1 33 ? -7.701 7.624 -5.766 1.00 30.42 33 ASP A CA 12
ATOM 23026 C C . ASP A 1 33 ? -6.512 6.839 -6.348 1.00 24.54 33 ASP A C 12
ATOM 23027 O O . ASP A 1 33 ? -5.399 7.369 -6.472 1.00 32.11 33 ASP A O 12
ATOM 23036 N N . LYS A 1 34 ? -6.767 5.560 -6.676 1.00 21.23 34 LYS A N 12
ATOM 23037 C CA . LYS A 1 34 ? -5.758 4.658 -7.263 1.00 53.01 34 LYS A CA 12
ATOM 23038 C C . LYS A 1 34 ? -5.385 5.060 -8.710 1.00 32.12 34 LYS A C 12
ATOM 23039 O O . LYS A 1 34 ? -4.324 4.678 -9.183 1.00 70.21 34 LYS A O 12
ATOM 23058 N N . LYS A 1 35 ? -6.267 5.812 -9.410 1.00 11.24 35 LYS A N 12
ATOM 23059 C CA . LYS A 1 35 ? -6.049 6.184 -10.831 1.00 13.00 35 LYS A CA 12
ATOM 23060 C C . LYS A 1 35 ? -4.818 7.109 -10.966 1.00 51.42 35 LYS A C 12
ATOM 23061 O O . LYS A 1 35 ? -4.028 6.979 -11.910 1.00 32.30 35 LYS A O 12
ATOM 23080 N N . GLU A 1 36 ? -4.678 8.022 -9.984 1.00 3.15 36 GLU A N 12
ATOM 23081 C CA . GLU A 1 36 ? -3.501 8.895 -9.825 1.00 4.14 36 GLU A CA 12
ATOM 23082 C C . GLU A 1 36 ? -2.236 8.052 -9.610 1.00 22.02 36 GLU A C 12
ATOM 23083 O O . GLU A 1 36 ? -1.211 8.266 -10.255 1.00 4.23 36 GLU A O 12
ATOM 23095 N N . ILE A 1 37 ? -2.363 7.086 -8.691 1.00 41.32 37 ILE A N 12
ATOM 23096 C CA . ILE A 1 37 ? -1.271 6.213 -8.256 1.00 74.42 37 ILE A CA 12
ATOM 23097 C C . ILE A 1 37 ? -0.679 5.407 -9.424 1.00 24.11 37 ILE A C 12
ATOM 23098 O O . ILE A 1 37 ? 0.528 5.437 -9.644 1.00 61.42 37 ILE A O 12
ATOM 23114 N N . ILE A 1 38 ? -1.564 4.711 -10.162 1.00 51.21 38 ILE A N 12
ATOM 23115 C CA . ILE A 1 38 ? -1.193 3.833 -11.289 1.00 22.22 38 ILE A CA 12
ATOM 23116 C C . ILE A 1 38 ? -0.471 4.641 -12.378 1.00 73.53 38 ILE A C 12
ATOM 23117 O O . ILE A 1 38 ? 0.496 4.156 -12.971 1.00 14.40 38 ILE A O 12
ATOM 23133 N N . ASP A 1 39 ? -0.928 5.899 -12.567 1.00 11.55 39 ASP A N 12
ATOM 23134 C CA . ASP A 1 39 ? -0.310 6.863 -13.494 1.00 44.24 39 ASP A CA 12
ATOM 23135 C C . ASP A 1 39 ? 1.131 7.187 -13.067 1.00 33.02 39 ASP A C 12
ATOM 23136 O O . ASP A 1 39 ? 2.046 7.168 -13.891 1.00 60.40 39 ASP A O 12
ATOM 23145 N N . ARG A 1 40 ? 1.318 7.466 -11.772 1.00 61.53 40 ARG A N 12
ATOM 23146 C CA . ARG A 1 40 ? 2.638 7.813 -11.209 1.00 74.30 40 ARG A CA 12
ATOM 23147 C C . ARG A 1 40 ? 3.585 6.600 -11.236 1.00 44.13 40 ARG A C 12
ATOM 23148 O O . ARG A 1 40 ? 4.790 6.756 -11.395 1.00 35.53 40 ARG A O 12
ATOM 23169 N N . LEU A 1 41 ? 3.016 5.396 -11.109 1.00 24.14 41 LEU A N 12
ATOM 23170 C CA . LEU A 1 41 ? 3.759 4.135 -11.228 1.00 11.41 41 LEU A CA 12
ATOM 23171 C C . LEU A 1 41 ? 4.234 3.911 -12.682 1.00 45.11 41 LEU A C 12
ATOM 23172 O O . LEU A 1 41 ? 5.324 3.360 -12.894 1.00 72.25 41 LEU A O 12
ATOM 23188 N N . LYS A 1 42 ? 3.416 4.358 -13.679 1.00 65.13 42 LYS A N 12
ATOM 23189 C CA . LYS A 1 42 ? 3.789 4.322 -15.123 1.00 61.33 42 LYS A CA 12
ATOM 23190 C C . LYS A 1 42 ? 5.076 5.121 -15.366 1.00 51.43 42 LYS A C 12
ATOM 23191 O O . LYS A 1 42 ? 5.942 4.718 -16.149 1.00 53.41 42 LYS A O 12
ATOM 23210 N N . ARG A 1 43 ? 5.170 6.266 -14.675 1.00 34.14 43 ARG A N 12
ATOM 23211 C CA . ARG A 1 43 ? 6.265 7.239 -14.838 1.00 2.22 43 ARG A CA 12
ATOM 23212 C C . ARG A 1 43 ? 7.458 6.909 -13.912 1.00 13.24 43 ARG A C 12
ATOM 23213 O O . ARG A 1 43 ? 8.499 7.567 -14.003 1.00 73.42 43 ARG A O 12
ATOM 23234 N N . ARG A 1 44 ? 7.266 5.920 -13.007 1.00 54.44 44 ARG A N 12
ATOM 23235 C CA . ARG A 1 44 ? 8.249 5.531 -11.967 1.00 54.21 44 ARG A CA 12
ATOM 23236 C C . ARG A 1 44 ? 8.478 6.722 -10.991 1.00 75.53 44 ARG A C 12
ATOM 23237 O O . ARG A 1 44 ? 9.568 6.907 -10.451 1.00 33.05 44 ARG A O 12
ATOM 23258 N N . ASN A 1 45 ? 7.429 7.536 -10.801 1.00 22.31 45 ASN A N 12
ATOM 23259 C CA . ASN A 1 45 ? 7.418 8.638 -9.819 1.00 41.34 45 ASN A CA 12
ATOM 23260 C C . ASN A 1 45 ? 7.472 8.094 -8.387 1.00 3.10 45 ASN A C 12
ATOM 23261 O O . ASN A 1 45 ? 8.032 8.738 -7.508 1.00 20.22 45 ASN A O 12
ATOM 23272 N N . ILE A 1 46 ? 6.906 6.884 -8.184 1.00 20.21 46 ILE A N 12
ATOM 23273 C CA . ILE A 1 46 ? 6.808 6.236 -6.863 1.00 45.22 46 ILE A CA 12
ATOM 23274 C C . ILE A 1 46 ? 7.894 5.142 -6.749 1.00 73.32 46 ILE A C 12
ATOM 23275 O O . ILE A 1 46 ? 8.011 4.283 -7.629 1.00 45.41 46 ILE A O 12
ATOM 23291 N N . ASP A 1 47 ? 8.690 5.204 -5.662 1.00 35.22 47 ASP A N 12
ATOM 23292 C CA . ASP A 1 47 ? 9.801 4.254 -5.401 1.00 23.33 47 ASP A CA 12
ATOM 23293 C C . ASP A 1 47 ? 9.348 3.116 -4.474 1.00 34.04 47 ASP A C 12
ATOM 23294 O O . ASP A 1 47 ? 9.829 1.982 -4.584 1.00 41.33 47 ASP A O 12
ATOM 23303 N N . MET A 1 48 ? 8.446 3.438 -3.548 1.00 34.32 48 MET A N 12
ATOM 23304 C CA . MET A 1 48 ? 7.879 2.476 -2.593 1.00 75.40 48 MET A CA 12
ATOM 23305 C C . MET A 1 48 ? 6.473 2.930 -2.207 1.00 71.40 48 MET A C 12
ATOM 23306 O O . MET A 1 48 ? 6.237 4.122 -1.987 1.00 23.24 48 MET A O 12
ATOM 23320 N N . ILE A 1 49 ? 5.538 1.977 -2.138 1.00 45.43 49 ILE A N 12
ATOM 23321 C CA . ILE A 1 49 ? 4.124 2.266 -1.880 1.00 54.33 49 ILE A CA 12
ATOM 23322 C C . ILE A 1 49 ? 3.503 1.182 -0.990 1.00 53.40 49 ILE A C 12
ATOM 23323 O O . ILE A 1 49 ? 3.933 0.031 -0.996 1.00 22.20 49 ILE A O 12
ATOM 23339 N N . ILE A 1 50 ? 2.511 1.589 -0.184 1.00 33.22 50 ILE A N 12
ATOM 23340 C CA . ILE A 1 50 ? 1.739 0.701 0.686 1.00 71.24 50 ILE A CA 12
ATOM 23341 C C . ILE A 1 50 ? 0.250 0.938 0.408 1.00 65.31 50 ILE A C 12
ATOM 23342 O O . ILE A 1 50 ? -0.249 2.044 0.606 1.00 11.24 50 ILE A O 12
ATOM 23358 N N . VAL A 1 51 ? -0.432 -0.098 -0.091 1.00 11.42 51 VAL A N 12
ATOM 23359 C CA . VAL A 1 51 ? -1.843 -0.038 -0.502 1.00 30.13 51 VAL A CA 12
ATOM 23360 C C . VAL A 1 51 ? -2.718 -0.795 0.509 1.00 51.33 51 VAL A C 12
ATOM 23361 O O . VAL A 1 51 ? -2.620 -2.016 0.622 1.00 35.24 51 VAL A O 12
ATOM 23374 N N . LYS A 1 52 ? -3.555 -0.057 1.249 1.00 51.02 52 LYS A N 12
ATOM 23375 C CA . LYS A 1 52 ? -4.573 -0.632 2.122 1.00 71.12 52 LYS A CA 12
ATOM 23376 C C . LYS A 1 52 ? -5.941 -0.489 1.444 1.00 62.00 52 LYS A C 12
ATOM 23377 O O . LYS A 1 52 ? -6.470 0.612 1.341 1.00 62.41 52 LYS A O 12
ATOM 23396 N N . THR A 1 53 ? -6.473 -1.606 0.957 1.00 4.10 53 THR A N 12
ATOM 23397 C CA . THR A 1 53 ? -7.837 -1.699 0.427 1.00 21.42 53 THR A CA 12
ATOM 23398 C C . THR A 1 53 ? -8.160 -3.168 0.165 1.00 1.45 53 THR A C 12
ATOM 23399 O O . THR A 1 53 ? -7.266 -4.011 0.141 1.00 52.45 53 THR A O 12
ATOM 23410 N N . GLU A 1 54 ? -9.445 -3.461 0.029 1.00 3.00 54 GLU A N 12
ATOM 23411 C CA . GLU A 1 54 ? -9.942 -4.803 -0.317 1.00 2.53 54 GLU A CA 12
ATOM 23412 C C . GLU A 1 54 ? -10.329 -4.854 -1.802 1.00 40.52 54 GLU A C 12
ATOM 23413 O O . GLU A 1 54 ? -10.692 -5.915 -2.320 1.00 73.20 54 GLU A O 12
ATOM 23425 N N . ASP A 1 55 ? -10.251 -3.695 -2.486 1.00 35.13 55 ASP A N 12
ATOM 23426 C CA . ASP A 1 55 ? -10.580 -3.584 -3.913 1.00 11.31 55 ASP A CA 12
ATOM 23427 C C . ASP A 1 55 ? -9.490 -4.287 -4.740 1.00 21.55 55 ASP A C 12
ATOM 23428 O O . ASP A 1 55 ? -8.460 -3.691 -5.062 1.00 60.12 55 ASP A O 12
ATOM 23437 N N . LYS A 1 56 ? -9.725 -5.582 -5.024 1.00 30.10 56 LYS A N 12
ATOM 23438 C CA . LYS A 1 56 ? -8.759 -6.477 -5.704 1.00 53.42 56 LYS A CA 12
ATOM 23439 C C . LYS A 1 56 ? -8.297 -5.919 -7.060 1.00 5.34 56 LYS A C 12
ATOM 23440 O O . LYS A 1 56 ? -7.162 -6.161 -7.482 1.00 33.45 56 LYS A O 12
ATOM 23459 N N . GLU A 1 57 ? -9.207 -5.182 -7.723 1.00 14.53 57 GLU A N 12
ATOM 23460 C CA . GLU A 1 57 ? -8.954 -4.542 -9.027 1.00 53.23 57 GLU A CA 12
ATOM 23461 C C . GLU A 1 57 ? -7.801 -3.523 -8.940 1.00 41.14 57 GLU A C 12
ATOM 23462 O O . GLU A 1 57 ? -6.885 -3.554 -9.763 1.00 31.54 57 GLU A O 12
ATOM 23474 N N . SER A 1 58 ? -7.839 -2.648 -7.911 1.00 54.25 58 SER A N 12
ATOM 23475 C CA . SER A 1 58 ? -6.799 -1.623 -7.707 1.00 33.34 58 SER A CA 12
ATOM 23476 C C . SER A 1 58 ? -5.488 -2.279 -7.283 1.00 35.04 58 SER A C 12
ATOM 23477 O O . SER A 1 58 ? -4.462 -2.048 -7.914 1.00 75.22 58 SER A O 12
ATOM 23485 N N . ILE A 1 59 ? -5.571 -3.132 -6.233 1.00 74.12 59 ILE A N 12
ATOM 23486 C CA . ILE A 1 59 ? -4.425 -3.866 -5.659 1.00 73.32 59 ILE A CA 12
ATOM 23487 C C . ILE A 1 59 ? -3.567 -4.518 -6.764 1.00 4.33 59 ILE A C 12
ATOM 23488 O O . ILE A 1 59 ? -2.367 -4.249 -6.863 1.00 73.15 59 ILE A O 12
ATOM 23504 N N . SER A 1 60 ? -4.243 -5.334 -7.597 1.00 53.31 60 SER A N 12
ATOM 23505 C CA . SER A 1 60 ? -3.637 -6.057 -8.716 1.00 73.14 60 SER A CA 12
ATOM 23506 C C . SER A 1 60 ? -2.881 -5.102 -9.649 1.00 62.05 60 SER A C 12
ATOM 23507 O O . SER A 1 60 ? -1.698 -5.320 -9.909 1.00 62.22 60 SER A O 12
ATOM 23515 N N . GLU A 1 61 ? -3.566 -4.020 -10.093 1.00 72.40 61 GLU A N 12
ATOM 23516 C CA . GLU A 1 61 ? -2.990 -3.061 -11.052 1.00 13.04 61 GLU A CA 12
ATOM 23517 C C . GLU A 1 61 ? -1.739 -2.372 -10.487 1.00 62.45 61 GLU A C 12
ATOM 23518 O O . GLU A 1 61 ? -0.753 -2.243 -11.204 1.00 22.40 61 GLU A O 12
ATOM 23530 N N . ILE A 1 62 ? -1.777 -1.979 -9.190 1.00 71.20 62 ILE A N 12
ATOM 23531 C CA . ILE A 1 62 ? -0.616 -1.366 -8.510 1.00 0.33 62 ILE A CA 12
ATOM 23532 C C . ILE A 1 62 ? 0.594 -2.315 -8.576 1.00 72.45 62 ILE A C 12
ATOM 23533 O O . ILE A 1 62 ? 1.663 -1.898 -9.012 1.00 13.42 62 ILE A O 12
ATOM 23549 N N . ILE A 1 63 ? 0.392 -3.592 -8.177 1.00 62.33 63 ILE A N 12
ATOM 23550 C CA . ILE A 1 63 ? 1.472 -4.603 -8.130 1.00 71.12 63 ILE A CA 12
ATOM 23551 C C . ILE A 1 63 ? 2.097 -4.795 -9.520 1.00 22.54 63 ILE A C 12
ATOM 23552 O O . ILE A 1 63 ? 3.317 -4.794 -9.641 1.00 55.10 63 ILE A O 12
ATOM 23568 N N . LYS A 1 64 ? 1.233 -4.906 -10.554 1.00 42.22 64 LYS A N 12
ATOM 23569 C CA . LYS A 1 64 ? 1.649 -5.056 -11.968 1.00 3.22 64 LYS A CA 12
ATOM 23570 C C . LYS A 1 64 ? 2.572 -3.903 -12.380 1.00 70.24 64 LYS A C 12
ATOM 23571 O O . LYS A 1 64 ? 3.620 -4.115 -13.002 1.00 35.55 64 LYS A O 12
ATOM 23590 N N . GLN A 1 65 ? 2.170 -2.688 -11.973 1.00 25.22 65 GLN A N 12
ATOM 23591 C CA . GLN A 1 65 ? 2.912 -1.458 -12.249 1.00 45.45 65 GLN A CA 12
ATOM 23592 C C . GLN A 1 65 ? 4.245 -1.423 -11.473 1.00 44.24 65 GLN A C 12
ATOM 23593 O O . GLN A 1 65 ? 5.241 -0.900 -11.975 1.00 53.24 65 GLN A O 12
ATOM 23607 N N . VAL A 1 66 ? 4.246 -1.976 -10.248 1.00 73.53 66 VAL A N 12
ATOM 23608 C CA . VAL A 1 66 ? 5.442 -2.047 -9.390 1.00 25.13 66 VAL A CA 12
ATOM 23609 C C . VAL A 1 66 ? 6.455 -3.074 -9.949 1.00 52.51 66 VAL A C 12
ATOM 23610 O O . VAL A 1 66 ? 7.673 -2.900 -9.799 1.00 31.33 66 VAL A O 12
ATOM 23623 N N . LEU A 1 67 ? 5.941 -4.120 -10.622 1.00 40.04 67 LEU A N 12
ATOM 23624 C CA . LEU A 1 67 ? 6.775 -5.122 -11.313 1.00 54.52 67 LEU A CA 12
ATOM 23625 C C . LEU A 1 67 ? 7.506 -4.465 -12.504 1.00 43.41 67 LEU A C 12
ATOM 23626 O O . LEU A 1 67 ? 8.684 -4.739 -12.747 1.00 62.24 67 LEU A O 12
ATOM 23642 N N . ASP A 1 68 ? 6.787 -3.581 -13.225 1.00 43.22 68 ASP A N 12
ATOM 23643 C CA . ASP A 1 68 ? 7.341 -2.813 -14.366 1.00 2.41 68 ASP A CA 12
ATOM 23644 C C . ASP A 1 68 ? 8.355 -1.749 -13.889 1.00 45.03 68 ASP A C 12
ATOM 23645 O O . ASP A 1 68 ? 9.418 -1.574 -14.498 1.00 21.52 68 ASP A O 12
ATOM 23654 N N . SER A 1 69 ? 8.022 -1.063 -12.784 1.00 31.20 69 SER A N 12
ATOM 23655 C CA . SER A 1 69 ? 8.805 0.079 -12.276 1.00 25.41 69 SER A CA 12
ATOM 23656 C C . SER A 1 69 ? 10.043 -0.398 -11.497 1.00 1.21 69 SER A C 12
ATOM 23657 O O . SER A 1 69 ? 11.042 0.331 -11.408 1.00 75.32 69 SER A O 12
ATOM 23665 N N . GLY A 1 70 ? 9.963 -1.626 -10.956 1.00 44.12 70 GLY A N 12
ATOM 23666 C CA . GLY A 1 70 ? 10.998 -2.164 -10.081 1.00 61.13 70 GLY A CA 12
ATOM 23667 C C . GLY A 1 70 ? 11.025 -1.436 -8.748 1.00 72.11 70 GLY A C 12
ATOM 23668 O O . GLY A 1 70 ? 12.093 -1.059 -8.260 1.00 4.12 70 GLY A O 12
ATOM 23672 N N . ALA A 1 71 ? 9.826 -1.199 -8.187 1.00 54.52 71 ALA A N 12
ATOM 23673 C CA . ALA A 1 71 ? 9.639 -0.481 -6.907 1.00 31.43 71 ALA A CA 12
ATOM 23674 C C . ALA A 1 71 ? 9.400 -1.481 -5.752 1.00 62.32 71 ALA A C 12
ATOM 23675 O O . ALA A 1 71 ? 9.547 -2.696 -5.933 1.00 31.55 71 ALA A O 12
ATOM 23682 N N . LYS A 1 72 ? 9.082 -0.958 -4.553 1.00 32.43 72 LYS A N 12
ATOM 23683 C CA . LYS A 1 72 ? 8.606 -1.769 -3.406 1.00 33.51 72 LYS A CA 12
ATOM 23684 C C . LYS A 1 72 ? 7.103 -1.546 -3.243 1.00 30.43 72 LYS A C 12
ATOM 23685 O O . LYS A 1 72 ? 6.612 -0.439 -3.493 1.00 22.11 72 LYS A O 12
ATOM 23704 N N . VAL A 1 73 ? 6.379 -2.595 -2.834 1.00 54.45 73 VAL A N 12
ATOM 23705 C CA . VAL A 1 73 ? 4.939 -2.508 -2.551 1.00 3.55 73 VAL A CA 12
ATOM 23706 C C . VAL A 1 73 ? 4.542 -3.440 -1.387 1.00 65.20 73 VAL A C 12
ATOM 23707 O O . VAL A 1 73 ? 5.015 -4.581 -1.297 1.00 1.25 73 VAL A O 12
ATOM 23720 N N . LEU A 1 74 ? 3.691 -2.922 -0.493 1.00 73.51 74 LEU A N 12
ATOM 23721 C CA . LEU A 1 74 ? 3.047 -3.690 0.578 1.00 75.11 74 LEU A CA 12
ATOM 23722 C C . LEU A 1 74 ? 1.544 -3.697 0.319 1.00 40.01 74 LEU A C 12
ATOM 23723 O O . LEU A 1 74 ? 0.962 -2.653 0.022 1.00 62.55 74 LEU A O 12
ATOM 23739 N N . ILE A 1 75 ? 0.925 -4.875 0.420 1.00 2.13 75 ILE A N 12
ATOM 23740 C CA . ILE A 1 75 ? -0.516 -5.045 0.249 1.00 22.20 75 ILE A CA 12
ATOM 23741 C C . ILE A 1 75 ? -1.137 -5.416 1.593 1.00 65.32 75 ILE A C 12
ATOM 23742 O O . ILE A 1 75 ? -0.800 -6.447 2.190 1.00 35.40 75 ILE A O 12
ATOM 23758 N N . LEU A 1 76 ? -2.021 -4.539 2.064 1.00 60.32 76 LEU A N 12
ATOM 23759 C CA . LEU A 1 76 ? -2.785 -4.717 3.289 1.00 33.54 76 LEU A CA 12
ATOM 23760 C C . LEU A 1 76 ? -4.273 -4.791 2.926 1.00 33.32 76 LEU A C 12
ATOM 23761 O O . LEU A 1 76 ? -4.797 -3.918 2.224 1.00 61.31 76 LEU A O 12
ATOM 23777 N N . SER A 1 77 ? -4.935 -5.856 3.377 1.00 62.15 77 SER A N 12
ATOM 23778 C CA . SER A 1 77 ? -6.380 -6.061 3.193 1.00 71.10 77 SER A CA 12
ATOM 23779 C C . SER A 1 77 ? -6.914 -6.772 4.439 1.00 5.13 77 SER A C 12
ATOM 23780 O O . SER A 1 77 ? -6.212 -7.609 5.026 1.00 41.40 77 SER A O 12
ATOM 23788 N N . SER A 1 78 ? -8.143 -6.431 4.844 1.00 72.33 78 SER A N 12
ATOM 23789 C CA . SER A 1 78 ? -8.801 -7.056 5.999 1.00 51.43 78 SER A CA 12
ATOM 23790 C C . SER A 1 78 ? -9.123 -8.524 5.698 1.00 24.44 78 SER A C 12
ATOM 23791 O O . SER A 1 78 ? -8.869 -9.403 6.522 1.00 23.43 78 SER A O 12
ATOM 23799 N N . ASP A 1 79 ? -9.623 -8.774 4.477 1.00 44.31 79 ASP A N 12
ATOM 23800 C CA . ASP A 1 79 ? -10.085 -10.102 4.041 1.00 44.33 79 ASP A CA 12
ATOM 23801 C C . ASP A 1 79 ? -8.896 -11.036 3.746 1.00 12.52 79 ASP A C 12
ATOM 23802 O O . ASP A 1 79 ? -8.069 -10.756 2.859 1.00 21.32 79 ASP A O 12
ATOM 23811 N N . GLU A 1 80 ? -8.840 -12.146 4.500 1.00 22.03 80 GLU A N 12
ATOM 23812 C CA . GLU A 1 80 ? -7.815 -13.201 4.351 1.00 2.20 80 GLU A CA 12
ATOM 23813 C C . GLU A 1 80 ? -7.889 -13.904 2.974 1.00 51.30 80 GLU A C 12
ATOM 23814 O O . GLU A 1 80 ? -6.865 -14.400 2.490 1.00 24.12 80 GLU A O 12
ATOM 23826 N N . ASN A 1 81 ? -9.097 -13.942 2.357 1.00 34.41 81 ASN A N 12
ATOM 23827 C CA . ASN A 1 81 ? -9.300 -14.502 0.998 1.00 53.44 81 ASN A CA 12
ATOM 23828 C C . ASN A 1 81 ? -8.503 -13.691 -0.031 1.00 73.31 81 ASN A C 12
ATOM 23829 O O . ASN A 1 81 ? -7.862 -14.256 -0.921 1.00 32.24 81 ASN A O 12
ATOM 23840 N N . ILE A 1 82 ? -8.540 -12.360 0.138 1.00 54.14 82 ILE A N 12
ATOM 23841 C CA . ILE A 1 82 ? -7.893 -11.409 -0.769 1.00 61.11 82 ILE A CA 12
ATOM 23842 C C . ILE A 1 82 ? -6.368 -11.455 -0.596 1.00 14.33 82 ILE A C 12
ATOM 23843 O O . ILE A 1 82 ? -5.648 -11.491 -1.590 1.00 22.33 82 ILE A O 12
ATOM 23859 N N . ILE A 1 83 ? -5.884 -11.500 0.667 1.00 2.50 83 ILE A N 12
ATOM 23860 C CA . ILE A 1 83 ? -4.435 -11.629 0.959 1.00 64.22 83 ILE A CA 12
ATOM 23861 C C . ILE A 1 83 ? -3.865 -12.942 0.368 1.00 3.43 83 ILE A C 12
ATOM 23862 O O . ILE A 1 83 ? -2.775 -12.942 -0.207 1.00 60.35 83 ILE A O 12
ATOM 23878 N N . GLU A 1 84 ? -4.638 -14.041 0.497 1.00 63.51 84 GLU A N 12
ATOM 23879 C CA . GLU A 1 84 ? -4.283 -15.362 -0.067 1.00 54.25 84 GLU A CA 12
ATOM 23880 C C . GLU A 1 84 ? -4.176 -15.281 -1.598 1.00 2.35 84 GLU A C 12
ATOM 23881 O O . GLU A 1 84 ? -3.207 -15.780 -2.186 1.00 75.05 84 GLU A O 12
ATOM 23893 N N . SER A 1 85 ? -5.172 -14.622 -2.219 1.00 45.00 85 SER A N 12
ATOM 23894 C CA . SER A 1 85 ? -5.204 -14.400 -3.669 1.00 74.54 85 SER A CA 12
ATOM 23895 C C . SER A 1 85 ? -3.975 -13.622 -4.149 1.00 52.31 85 SER A C 12
ATOM 23896 O O . SER A 1 85 ? -3.338 -14.019 -5.111 1.00 22.31 85 SER A O 12
ATOM 23904 N N . ILE A 1 86 ? -3.635 -12.540 -3.444 1.00 14.21 86 ILE A N 12
ATOM 23905 C CA . ILE A 1 86 ? -2.518 -11.669 -3.820 1.00 30.42 86 ILE A CA 12
ATOM 23906 C C . ILE A 1 86 ? -1.172 -12.402 -3.654 1.00 50.43 86 ILE A C 12
ATOM 23907 O O . ILE A 1 86 ? -0.260 -12.188 -4.442 1.00 43.12 86 ILE A O 12
ATOM 23923 N N . ARG A 1 87 ? -1.090 -13.307 -2.665 1.00 2.54 87 ARG A N 12
ATOM 23924 C CA . ARG A 1 87 ? 0.113 -14.128 -2.430 1.00 2.55 87 ARG A CA 12
ATOM 23925 C C . ARG A 1 87 ? 0.325 -15.178 -3.543 1.00 15.34 87 ARG A C 12
ATOM 23926 O O . ARG A 1 87 ? 1.462 -15.405 -3.967 1.00 75.21 87 ARG A O 12
ATOM 23947 N N . LYS A 1 88 ? -0.763 -15.823 -4.010 1.00 13.55 88 LYS A N 12
ATOM 23948 C CA . LYS A 1 88 ? -0.661 -16.926 -4.996 1.00 21.04 88 LYS A CA 12
ATOM 23949 C C . LYS A 1 88 ? -0.521 -16.390 -6.436 1.00 64.52 88 LYS A C 12
ATOM 23950 O O . LYS A 1 88 ? 0.156 -17.002 -7.265 1.00 51.22 88 LYS A O 12
ATOM 23969 N N . GLN A 1 89 ? -1.166 -15.249 -6.731 1.00 15.31 89 GLN A N 12
ATOM 23970 C CA . GLN A 1 89 ? -1.038 -14.577 -8.042 1.00 34.41 89 GLN A CA 12
ATOM 23971 C C . GLN A 1 89 ? 0.314 -13.850 -8.137 1.00 63.15 89 GLN A C 12
ATOM 23972 O O . GLN A 1 89 ? 0.938 -13.804 -9.203 1.00 65.20 89 GLN A O 12
ATOM 23986 N N . TYR A 1 90 ? 0.748 -13.277 -6.997 1.00 3.10 90 TYR A N 12
ATOM 23987 C CA . TYR A 1 90 ? 1.992 -12.492 -6.890 1.00 3.22 90 TYR A CA 12
ATOM 23988 C C . TYR A 1 90 ? 2.782 -12.959 -5.640 1.00 54.51 90 TYR A C 12
ATOM 23989 O O . TYR A 1 90 ? 2.473 -12.536 -4.527 1.00 32.03 90 TYR A O 12
ATOM 24007 N N . PRO A 1 91 ? 3.768 -13.894 -5.780 1.00 73.32 91 PRO A N 12
ATOM 24008 C CA . PRO A 1 91 ? 4.603 -14.336 -4.632 1.00 63.01 91 PRO A CA 12
ATOM 24009 C C . PRO A 1 91 ? 5.661 -13.288 -4.213 1.00 2.31 91 PRO A C 12
ATOM 24010 O O . PRO A 1 91 ? 6.067 -13.240 -3.050 1.00 63.32 91 PRO A O 12
ATOM 24021 N N . LYS A 1 92 ? 6.083 -12.445 -5.173 1.00 72.22 92 LYS A N 12
ATOM 24022 C CA . LYS A 1 92 ? 7.213 -11.506 -4.995 1.00 65.01 92 LYS A CA 12
ATOM 24023 C C . LYS A 1 92 ? 6.778 -10.154 -4.372 1.00 71.04 92 LYS A C 12
ATOM 24024 O O . LYS A 1 92 ? 7.611 -9.256 -4.203 1.00 34.34 92 LYS A O 12
ATOM 24043 N N . VAL A 1 93 ? 5.481 -10.010 -4.039 1.00 34.45 93 VAL A N 12
ATOM 24044 C CA . VAL A 1 93 ? 4.949 -8.803 -3.357 1.00 33.33 93 VAL A CA 12
ATOM 24045 C C . VAL A 1 93 ? 4.960 -9.015 -1.824 1.00 74.05 93 VAL A C 12
ATOM 24046 O O . VAL A 1 93 ? 4.816 -10.152 -1.351 1.00 61.43 93 VAL A O 12
ATOM 24059 N N . GLU A 1 94 ? 5.155 -7.927 -1.049 1.00 61.24 94 GLU A N 12
ATOM 24060 C CA . GLU A 1 94 ? 4.970 -7.964 0.409 1.00 52.13 94 GLU A CA 12
ATOM 24061 C C . GLU A 1 94 ? 3.475 -7.893 0.722 1.00 55.23 94 GLU A C 12
ATOM 24062 O O . GLU A 1 94 ? 2.756 -7.080 0.143 1.00 5.55 94 GLU A O 12
ATOM 24074 N N . THR A 1 95 ? 3.018 -8.748 1.634 1.00 75.51 95 THR A N 12
ATOM 24075 C CA . THR A 1 95 ? 1.598 -8.885 1.990 1.00 35.21 95 THR A CA 12
ATOM 24076 C C . THR A 1 95 ? 1.465 -9.113 3.496 1.00 21.15 95 THR A C 12
ATOM 24077 O O . THR A 1 95 ? 2.349 -9.716 4.123 1.00 2.12 95 THR A O 12
ATOM 24088 N N . ARG A 1 96 ? 0.360 -8.617 4.055 1.00 71.14 96 ARG A N 12
ATOM 24089 C CA . ARG A 1 96 ? -0.033 -8.858 5.445 1.00 34.42 96 ARG A CA 12
ATOM 24090 C C . ARG A 1 96 ? -1.544 -8.606 5.582 1.00 33.34 96 ARG A C 12
ATOM 24091 O O . ARG A 1 96 ? -2.080 -7.666 4.977 1.00 51.53 96 ARG A O 12
ATOM 24112 N N . ARG A 1 97 ? -2.211 -9.446 6.383 1.00 50.31 97 ARG A N 12
ATOM 24113 C CA . ARG A 1 97 ? -3.603 -9.235 6.788 1.00 75.52 97 ARG A CA 12
ATOM 24114 C C . ARG A 1 97 ? -3.658 -8.048 7.777 1.00 43.44 97 ARG A C 12
ATOM 24115 O O . ARG A 1 97 ? -2.950 -8.043 8.795 1.00 61.22 97 ARG A O 12
ATOM 24136 N N . ALA A 1 98 ? -4.502 -7.057 7.476 1.00 60.35 98 ALA A N 12
ATOM 24137 C CA . ALA A 1 98 ? -4.693 -5.879 8.326 1.00 23.54 98 ALA A CA 12
ATOM 24138 C C . ALA A 1 98 ? -6.189 -5.557 8.368 1.00 34.51 98 ALA A C 12
ATOM 24139 O O . ALA A 1 98 ? -6.742 -5.020 7.410 1.00 34.30 98 ALA A O 12
ATOM 24146 N N . GLN A 1 99 ? -6.829 -5.911 9.488 1.00 1.41 99 GLN A N 12
ATOM 24147 C CA . GLN A 1 99 ? -8.286 -5.751 9.691 1.00 1.31 99 GLN A CA 12
ATOM 24148 C C . GLN A 1 99 ? -8.575 -4.457 10.450 1.00 75.21 99 GLN A C 12
ATOM 24149 O O . GLN A 1 99 ? -9.522 -3.733 10.136 1.00 64.14 99 GLN A O 12
ATOM 24163 N N . ASP A 1 100 ? -7.760 -4.189 11.474 1.00 4.52 100 ASP A N 12
ATOM 24164 C CA . ASP A 1 100 ? -7.863 -2.949 12.258 1.00 72.51 100 ASP A CA 12
ATOM 24165 C C . ASP A 1 100 ? -6.930 -1.890 11.645 1.00 55.40 100 ASP A C 12
ATOM 24166 O O . ASP A 1 100 ? -5.882 -2.228 11.080 1.00 24.15 100 ASP A O 12
ATOM 24175 N N . LYS A 1 101 ? -7.320 -0.614 11.783 1.00 72.11 101 LYS A N 12
ATOM 24176 C CA . LYS A 1 101 ? -6.538 0.546 11.302 1.00 71.34 101 LYS A CA 12
ATOM 24177 C C . LYS A 1 101 ? -5.164 0.662 12.011 1.00 60.10 101 LYS A C 12
ATOM 24178 O O . LYS A 1 101 ? -4.205 1.230 11.450 1.00 52.43 101 LYS A O 12
ATOM 24197 N N . GLU A 1 102 ? -5.085 0.111 13.250 1.00 53.42 102 GLU A N 12
ATOM 24198 C CA . GLU A 1 102 ? -3.835 0.061 14.019 1.00 60.04 102 GLU A CA 12
ATOM 24199 C C . GLU A 1 102 ? -2.840 -0.871 13.305 1.00 4.20 102 GLU A C 12
ATOM 24200 O O . GLU A 1 102 ? -1.687 -0.499 13.120 1.00 20.13 102 GLU A O 12
ATOM 24212 N N . GLU A 1 103 ? -3.332 -2.055 12.838 1.00 45.44 103 GLU A N 12
ATOM 24213 C CA . GLU A 1 103 ? -2.518 -3.041 12.100 1.00 24.10 103 GLU A CA 12
ATOM 24214 C C . GLU A 1 103 ? -1.896 -2.414 10.849 1.00 72.22 103 GLU A C 12
ATOM 24215 O O . GLU A 1 103 ? -0.765 -2.741 10.482 1.00 31.21 103 GLU A O 12
ATOM 24227 N N . VAL A 1 104 ? -2.670 -1.514 10.210 1.00 11.35 104 VAL A N 12
ATOM 24228 C CA . VAL A 1 104 ? -2.257 -0.840 8.984 1.00 52.14 104 VAL A CA 12
ATOM 24229 C C . VAL A 1 104 ? -1.061 0.075 9.254 1.00 52.40 104 VAL A C 12
ATOM 24230 O O . VAL A 1 104 ? -0.001 -0.125 8.663 1.00 33.35 104 VAL A O 12
ATOM 24243 N N . LYS A 1 105 ? -1.236 1.051 10.181 1.00 75.22 105 LYS A N 12
ATOM 24244 C CA . LYS A 1 105 ? -0.199 2.068 10.457 1.00 12.14 105 LYS A CA 12
ATOM 24245 C C . LYS A 1 105 ? 1.074 1.431 11.046 1.00 45.44 105 LYS A C 12
ATOM 24246 O O . LYS A 1 105 ? 2.184 1.928 10.809 1.00 53.51 105 LYS A O 12
ATOM 24265 N N . ASP A 1 106 ? 0.897 0.336 11.825 1.00 73.34 106 ASP A N 12
ATOM 24266 C CA . ASP A 1 106 ? 2.015 -0.500 12.292 1.00 53.30 106 ASP A CA 12
ATOM 24267 C C . ASP A 1 106 ? 2.782 -1.092 11.110 1.00 21.44 106 ASP A C 12
ATOM 24268 O O . ASP A 1 106 ? 3.979 -0.866 10.995 1.00 31.32 106 ASP A O 12
ATOM 24277 N N . ALA A 1 107 ? 2.061 -1.800 10.216 1.00 62.44 107 ALA A N 12
ATOM 24278 C CA . ALA A 1 107 ? 2.658 -2.510 9.065 1.00 21.12 107 ALA A CA 12
ATOM 24279 C C . ALA A 1 107 ? 3.364 -1.542 8.102 1.00 72.24 107 ALA A C 12
ATOM 24280 O O . ALA A 1 107 ? 4.340 -1.919 7.451 1.00 15.54 107 ALA A O 12
ATOM 24287 N N . VAL A 1 108 ? 2.845 -0.295 8.028 1.00 25.34 108 VAL A N 12
ATOM 24288 C CA . VAL A 1 108 ? 3.454 0.796 7.266 1.00 75.24 108 VAL A CA 12
ATOM 24289 C C . VAL A 1 108 ? 4.841 1.118 7.835 1.00 4.33 108 VAL A C 12
ATOM 24290 O O . VAL A 1 108 ? 5.846 1.046 7.118 1.00 11.23 108 VAL A O 12
ATOM 24303 N N . GLU A 1 109 ? 4.874 1.421 9.141 1.00 51.11 109 GLU A N 12
ATOM 24304 C CA . GLU A 1 109 ? 6.096 1.834 9.829 1.00 41.22 109 GLU A CA 12
ATOM 24305 C C . GLU A 1 109 ? 7.140 0.694 9.833 1.00 63.03 109 GLU A C 12
ATOM 24306 O O . GLU A 1 109 ? 8.325 0.949 9.658 1.00 22.43 109 GLU A O 12
ATOM 24318 N N . GLU A 1 110 ? 6.663 -0.560 9.979 1.00 60.55 110 GLU A N 12
ATOM 24319 C CA . GLU A 1 110 ? 7.511 -1.762 9.934 1.00 43.54 110 GLU A CA 12
ATOM 24320 C C . GLU A 1 110 ? 8.130 -1.934 8.530 1.00 63.31 110 GLU A C 12
ATOM 24321 O O . GLU A 1 110 ? 9.292 -2.331 8.407 1.00 61.10 110 GLU A O 12
ATOM 24333 N N . PHE A 1 111 ? 7.332 -1.610 7.486 1.00 3.30 111 PHE A N 12
ATOM 24334 C CA . PHE A 1 111 ? 7.763 -1.692 6.073 1.00 3.02 111 PHE A CA 12
ATOM 24335 C C . PHE A 1 111 ? 8.911 -0.706 5.818 1.00 4.31 111 PHE A C 12
ATOM 24336 O O . PHE A 1 111 ? 9.844 -1.000 5.065 1.00 55.05 111 PHE A O 12
ATOM 24353 N N . LEU A 1 112 ? 8.827 0.452 6.493 1.00 72.11 112 LEU A N 12
ATOM 24354 C CA . LEU A 1 112 ? 9.840 1.513 6.418 1.00 41.12 112 LEU A CA 12
ATOM 24355 C C . LEU A 1 112 ? 11.129 1.100 7.163 1.00 2.34 112 LEU A C 12
ATOM 24356 O O . LEU A 1 112 ? 12.235 1.345 6.670 1.00 62.00 112 LEU A O 12
ATOM 24372 N N . LYS A 1 113 ? 10.970 0.451 8.341 1.00 75.24 113 LYS A N 12
ATOM 24373 C CA . LYS A 1 113 ? 12.101 -0.041 9.171 1.00 12.33 113 LYS A CA 12
ATOM 24374 C C . LYS A 1 113 ? 12.961 -1.081 8.434 1.00 21.34 113 LYS A C 12
ATOM 24375 O O . LYS A 1 113 ? 14.193 -1.053 8.521 1.00 12.33 113 LYS A O 12
ATOM 24394 N N . GLU A 1 114 ? 12.301 -1.995 7.702 1.00 60.24 114 GLU A N 12
ATOM 24395 C CA . GLU A 1 114 ? 12.983 -3.096 6.988 1.00 51.22 114 GLU A CA 12
ATOM 24396 C C . GLU A 1 114 ? 13.519 -2.650 5.608 1.00 31.40 114 GLU A C 12
ATOM 24397 O O . GLU A 1 114 ? 13.949 -3.494 4.810 1.00 60.33 114 GLU A O 12
ATOM 24409 N N . GLY A 1 115 ? 13.482 -1.327 5.334 1.00 54.33 115 GLY A N 12
ATOM 24410 C CA . GLY A 1 115 ? 14.016 -0.762 4.094 1.00 64.31 115 GLY A CA 12
ATOM 24411 C C . GLY A 1 115 ? 13.188 -1.147 2.879 1.00 64.11 115 GLY A C 12
ATOM 24412 O O . GLY A 1 115 ? 13.735 -1.559 1.853 1.00 70.43 115 GLY A O 12
ATOM 24416 N N . GLY A 1 116 ? 11.859 -1.020 3.014 1.00 50.24 116 GLY A N 12
ATOM 24417 C CA . GLY A 1 116 ? 10.926 -1.323 1.932 1.00 60.23 116 GLY A CA 12
ATOM 24418 C C . GLY A 1 116 ? 10.553 -2.796 1.860 1.00 62.22 116 GLY A C 12
ATOM 24419 O O . GLY A 1 116 ? 10.384 -3.347 0.770 1.00 54.30 116 GLY A O 12
ATOM 24423 N N . SER A 1 117 ? 10.400 -3.436 3.028 1.00 44.42 117 SER A N 12
ATOM 24424 C CA . SER A 1 117 ? 10.023 -4.861 3.128 1.00 55.05 117 SER A CA 12
ATOM 24425 C C . SER A 1 117 ? 9.341 -5.135 4.477 1.00 54.22 117 SER A C 12
ATOM 24426 O O . SER A 1 117 ? 9.296 -4.272 5.346 1.00 2.32 117 SER A O 12
ATOM 24434 N N . LEU A 1 118 ? 8.782 -6.329 4.616 1.00 62.41 118 LEU A N 12
ATOM 24435 C CA . LEU A 1 118 ? 8.334 -6.883 5.904 1.00 4.52 118 LEU A CA 12
ATOM 24436 C C . LEU A 1 118 ? 9.069 -8.198 6.154 1.00 72.53 118 LEU A C 12
ATOM 24437 O O . LEU A 1 118 ? 9.899 -8.632 5.344 1.00 10.24 118 LEU A O 12
ATOM 24453 N N . GLU A 1 119 ? 8.761 -8.805 7.299 1.00 54.00 119 GLU A N 12
ATOM 24454 C CA . GLU A 1 119 ? 9.113 -10.193 7.597 1.00 0.33 119 GLU A CA 12
ATOM 24455 C C . GLU A 1 119 ? 7.835 -11.052 7.488 1.00 42.24 119 GLU A C 12
ATOM 24456 O O . GLU A 1 119 ? 6.941 -10.987 8.351 1.00 45.52 119 GLU A O 12
ATOM 24468 N N . HIS A 1 120 ? 7.712 -11.797 6.372 1.00 60.52 120 HIS A N 12
ATOM 24469 C CA . HIS A 1 120 ? 6.684 -12.839 6.231 1.00 40.14 120 HIS A CA 12
ATOM 24470 C C . HIS A 1 120 ? 7.003 -13.947 7.233 1.00 25.34 120 HIS A C 12
ATOM 24471 O O . HIS A 1 120 ? 8.159 -14.377 7.349 1.00 73.31 120 HIS A O 12
ATOM 24486 N N . HIS A 1 121 ? 5.979 -14.404 7.961 1.00 35.12 121 HIS A N 12
ATOM 24487 C CA . HIS A 1 121 ? 6.126 -15.426 9.014 1.00 14.12 121 HIS A CA 12
ATOM 24488 C C . HIS A 1 121 ? 6.043 -16.834 8.393 1.00 74.21 121 HIS A C 12
ATOM 24489 O O . HIS A 1 121 ? 5.290 -17.704 8.843 1.00 30.21 121 HIS A O 12
ATOM 24504 N N . HIS A 1 122 ? 6.850 -17.023 7.337 1.00 12.12 122 HIS A N 12
ATOM 24505 C CA . HIS A 1 122 ? 7.040 -18.286 6.619 1.00 33.14 122 HIS A CA 12
ATOM 24506 C C . HIS A 1 122 ? 8.547 -18.474 6.389 1.00 43.22 122 HIS A C 12
ATOM 24507 O O . HIS A 1 122 ? 8.973 -18.950 5.328 1.00 12.30 122 HIS A O 12
ATOM 24522 N N . HIS A 1 123 ? 9.349 -18.062 7.403 1.00 74.35 123 HIS A N 12
ATOM 24523 C CA . HIS A 1 123 ? 10.813 -18.251 7.424 1.00 50.33 123 HIS A CA 12
ATOM 24524 C C . HIS A 1 123 ? 11.121 -19.762 7.445 1.00 53.03 123 HIS A C 12
ATOM 24525 O O . HIS A 1 123 ? 11.244 -20.386 8.506 1.00 74.14 123 HIS A O 12
ATOM 24540 N N . HIS A 1 124 ? 11.179 -20.338 6.237 1.00 61.33 124 HIS A N 12
ATOM 24541 C CA . HIS A 1 124 ? 11.208 -21.800 6.014 1.00 3.44 124 HIS A CA 12
ATOM 24542 C C . HIS A 1 124 ? 12.650 -22.292 5.780 1.00 44.54 124 HIS A C 12
ATOM 24543 O O . HIS A 1 124 ? 12.881 -23.486 5.538 1.00 12.42 124 HIS A O 12
ATOM 24558 N N . HIS A 1 125 ? 13.615 -21.358 5.875 1.00 10.14 125 HIS A N 12
ATOM 24559 C CA . HIS A 1 125 ? 15.051 -21.646 5.757 1.00 22.40 125 HIS A CA 12
ATOM 24560 C C . HIS A 1 125 ? 15.843 -20.586 6.568 1.00 11.03 125 HIS A C 12
ATOM 24561 O O . HIS A 1 125 ? 16.390 -20.925 7.637 1.00 21.14 125 HIS A O 12
ATOM 24577 N N . MET A 1 1 ? 15.605 7.997 -4.308 1.00 12.51 1 MET A N 13
ATOM 24578 C CA . MET A 1 1 ? 15.235 8.429 -2.936 1.00 24.22 1 MET A CA 13
ATOM 24579 C C . MET A 1 1 ? 13.947 7.713 -2.508 1.00 12.34 1 MET A C 13
ATOM 24580 O O . MET A 1 1 ? 13.104 7.403 -3.355 1.00 31.20 1 MET A O 13
ATOM 24596 N N . GLY A 1 2 ? 13.811 7.469 -1.191 1.00 60.11 2 GLY A N 13
ATOM 24597 C CA . GLY A 1 2 ? 12.719 6.665 -0.636 1.00 54.30 2 GLY A CA 13
ATOM 24598 C C . GLY A 1 2 ? 11.379 7.388 -0.598 1.00 73.43 2 GLY A C 13
ATOM 24599 O O . GLY A 1 2 ? 10.920 7.804 0.470 1.00 22.13 2 GLY A O 13
ATOM 24603 N N . LYS A 1 3 ? 10.757 7.553 -1.781 1.00 15.41 3 LYS A N 13
ATOM 24604 C CA . LYS A 1 3 ? 9.406 8.120 -1.899 1.00 45.15 3 LYS A CA 13
ATOM 24605 C C . LYS A 1 3 ? 8.378 7.042 -1.542 1.00 33.15 3 LYS A C 13
ATOM 24606 O O . LYS A 1 3 ? 8.144 6.101 -2.320 1.00 51.44 3 LYS A O 13
ATOM 24625 N N . VAL A 1 4 ? 7.816 7.176 -0.335 1.00 64.20 4 VAL A N 13
ATOM 24626 C CA . VAL A 1 4 ? 6.704 6.353 0.133 1.00 14.54 4 VAL A CA 13
ATOM 24627 C C . VAL A 1 4 ? 5.401 7.024 -0.297 1.00 62.53 4 VAL A C 13
ATOM 24628 O O . VAL A 1 4 ? 5.234 8.229 -0.098 1.00 0.21 4 VAL A O 13
ATOM 24641 N N . VAL A 1 5 ? 4.503 6.265 -0.925 1.00 40.12 5 VAL A N 13
ATOM 24642 C CA . VAL A 1 5 ? 3.145 6.727 -1.222 1.00 75.34 5 VAL A CA 13
ATOM 24643 C C . VAL A 1 5 ? 2.146 5.766 -0.571 1.00 4.41 5 VAL A C 13
ATOM 24644 O O . VAL A 1 5 ? 2.090 4.584 -0.923 1.00 61.02 5 VAL A O 13
ATOM 24657 N N . PHE A 1 6 ? 1.392 6.270 0.417 1.00 5.43 6 PHE A N 13
ATOM 24658 C CA . PHE A 1 6 ? 0.347 5.503 1.087 1.00 11.14 6 PHE A CA 13
ATOM 24659 C C . PHE A 1 6 ? -1.000 5.756 0.389 1.00 43.23 6 PHE A C 13
ATOM 24660 O O . PHE A 1 6 ? -1.616 6.809 0.543 1.00 1.12 6 PHE A O 13
ATOM 24677 N N . LEU A 1 7 ? -1.420 4.772 -0.384 1.00 73.21 7 LEU A N 13
ATOM 24678 C CA . LEU A 1 7 ? -2.692 4.760 -1.108 1.00 72.22 7 LEU A CA 13
ATOM 24679 C C . LEU A 1 7 ? -3.691 3.871 -0.339 1.00 30.11 7 LEU A C 13
ATOM 24680 O O . LEU A 1 7 ? -3.335 2.761 0.055 1.00 25.24 7 LEU A O 13
ATOM 24696 N N . SER A 1 8 ? -4.923 4.367 -0.094 1.00 54.43 8 SER A N 13
ATOM 24697 C CA . SER A 1 8 ? -5.977 3.599 0.610 1.00 22.13 8 SER A CA 13
ATOM 24698 C C . SER A 1 8 ? -7.382 4.029 0.171 1.00 4.42 8 SER A C 13
ATOM 24699 O O . SER A 1 8 ? -7.593 5.159 -0.267 1.00 74.21 8 SER A O 13
ATOM 24707 N N . ASP A 1 9 ? -8.340 3.102 0.333 1.00 1.12 9 ASP A N 13
ATOM 24708 C CA . ASP A 1 9 ? -9.761 3.306 0.001 1.00 4.10 9 ASP A CA 13
ATOM 24709 C C . ASP A 1 9 ? -10.507 4.002 1.160 1.00 71.14 9 ASP A C 13
ATOM 24710 O O . ASP A 1 9 ? -11.332 4.896 0.938 1.00 1.24 9 ASP A O 13
ATOM 24719 N N . ASP A 1 10 ? -10.206 3.582 2.396 1.00 73.03 10 ASP A N 13
ATOM 24720 C CA . ASP A 1 10 ? -10.900 4.072 3.610 1.00 33.25 10 ASP A CA 13
ATOM 24721 C C . ASP A 1 10 ? -10.157 5.292 4.200 1.00 32.43 10 ASP A C 13
ATOM 24722 O O . ASP A 1 10 ? -8.932 5.265 4.330 1.00 24.20 10 ASP A O 13
ATOM 24731 N N . GLN A 1 11 ? -10.928 6.338 4.568 1.00 64.43 11 GLN A N 13
ATOM 24732 C CA . GLN A 1 11 ? -10.397 7.632 5.048 1.00 4.02 11 GLN A CA 13
ATOM 24733 C C . GLN A 1 11 ? -9.776 7.530 6.463 1.00 55.41 11 GLN A C 13
ATOM 24734 O O . GLN A 1 11 ? -8.711 8.114 6.702 1.00 30.15 11 GLN A O 13
ATOM 24748 N N . GLU A 1 12 ? -10.433 6.774 7.382 1.00 52.30 12 GLU A N 13
ATOM 24749 C CA . GLU A 1 12 ? -9.953 6.595 8.785 1.00 74.23 12 GLU A CA 13
ATOM 24750 C C . GLU A 1 12 ? -8.531 6.004 8.791 1.00 3.30 12 GLU A C 13
ATOM 24751 O O . GLU A 1 12 ? -7.697 6.365 9.621 1.00 5.35 12 GLU A O 13
ATOM 24763 N N . ILE A 1 13 ? -8.286 5.107 7.818 1.00 42.42 13 ILE A N 13
ATOM 24764 C CA . ILE A 1 13 ? -6.980 4.482 7.584 1.00 21.32 13 ILE A CA 13
ATOM 24765 C C . ILE A 1 13 ? -5.922 5.558 7.203 1.00 43.43 13 ILE A C 13
ATOM 24766 O O . ILE A 1 13 ? -4.863 5.655 7.848 1.00 23.51 13 ILE A O 13
ATOM 24782 N N . ILE A 1 14 ? -6.262 6.374 6.168 1.00 52.44 14 ILE A N 13
ATOM 24783 C CA . ILE A 1 14 ? -5.365 7.400 5.582 1.00 74.03 14 ILE A CA 13
ATOM 24784 C C . ILE A 1 14 ? -4.891 8.395 6.659 1.00 0.41 14 ILE A C 13
ATOM 24785 O O . ILE A 1 14 ? -3.703 8.693 6.753 1.00 15.30 14 ILE A O 13
ATOM 24801 N N . GLU A 1 15 ? -5.846 8.843 7.497 1.00 64.24 15 GLU A N 13
ATOM 24802 C CA . GLU A 1 15 ? -5.613 9.870 8.536 1.00 21.14 15 GLU A CA 13
ATOM 24803 C C . GLU A 1 15 ? -4.635 9.375 9.622 1.00 32.14 15 GLU A C 13
ATOM 24804 O O . GLU A 1 15 ? -3.711 10.098 9.996 1.00 54.55 15 GLU A O 13
ATOM 24816 N N . GLU A 1 16 ? -4.845 8.131 10.096 1.00 41.20 16 GLU A N 13
ATOM 24817 C CA . GLU A 1 16 ? -4.040 7.516 11.179 1.00 72.52 16 GLU A CA 13
ATOM 24818 C C . GLU A 1 16 ? -2.577 7.294 10.756 1.00 64.51 16 GLU A C 13
ATOM 24819 O O . GLU A 1 16 ? -1.648 7.530 11.539 1.00 64.43 16 GLU A O 13
ATOM 24831 N N . VAL A 1 17 ? -2.393 6.818 9.522 1.00 3.50 17 VAL A N 13
ATOM 24832 C CA . VAL A 1 17 ? -1.062 6.567 8.953 1.00 25.11 17 VAL A CA 13
ATOM 24833 C C . VAL A 1 17 ? -0.339 7.891 8.622 1.00 11.55 17 VAL A C 13
ATOM 24834 O O . VAL A 1 17 ? 0.874 7.999 8.812 1.00 60.34 17 VAL A O 13
ATOM 24847 N N . SER A 1 18 ? -1.100 8.886 8.132 1.00 15.34 18 SER A N 13
ATOM 24848 C CA . SER A 1 18 ? -0.585 10.239 7.823 1.00 65.53 18 SER A CA 13
ATOM 24849 C C . SER A 1 18 ? -0.115 10.955 9.108 1.00 64.30 18 SER A C 13
ATOM 24850 O O . SER A 1 18 ? 0.880 11.695 9.101 1.00 52.23 18 SER A O 13
ATOM 24858 N N . LYS A 1 19 ? -0.847 10.697 10.209 1.00 40.53 19 LYS A N 13
ATOM 24859 C CA . LYS A 1 19 ? -0.531 11.229 11.541 1.00 74.33 19 LYS A CA 13
ATOM 24860 C C . LYS A 1 19 ? 0.790 10.625 12.051 1.00 63.32 19 LYS A C 13
ATOM 24861 O O . LYS A 1 19 ? 1.637 11.333 12.602 1.00 12.32 19 LYS A O 13
ATOM 24880 N N . LYS A 1 20 ? 0.958 9.307 11.842 1.00 74.41 20 LYS A N 13
ATOM 24881 C CA . LYS A 1 20 ? 2.211 8.605 12.168 1.00 52.14 20 LYS A CA 13
ATOM 24882 C C . LYS A 1 20 ? 3.377 9.103 11.288 1.00 23.33 20 LYS A C 13
ATOM 24883 O O . LYS A 1 20 ? 4.492 9.278 11.776 1.00 15.31 20 LYS A O 13
ATOM 24902 N N . ALA A 1 21 ? 3.087 9.372 10.002 1.00 32.12 21 ALA A N 13
ATOM 24903 C CA . ALA A 1 21 ? 4.078 9.907 9.041 1.00 21.04 21 ALA A CA 13
ATOM 24904 C C . ALA A 1 21 ? 4.589 11.292 9.481 1.00 71.52 21 ALA A C 13
ATOM 24905 O O . ALA A 1 21 ? 5.729 11.664 9.201 1.00 33.33 21 ALA A O 13
ATOM 24912 N N . GLU A 1 22 ? 3.709 12.033 10.167 1.00 65.10 22 GLU A N 13
ATOM 24913 C CA . GLU A 1 22 ? 4.014 13.358 10.726 1.00 1.33 22 GLU A CA 13
ATOM 24914 C C . GLU A 1 22 ? 4.947 13.245 11.955 1.00 53.24 22 GLU A C 13
ATOM 24915 O O . GLU A 1 22 ? 6.023 13.860 11.982 1.00 1.44 22 GLU A O 13
ATOM 24927 N N . GLU A 1 23 ? 4.525 12.439 12.945 1.00 3.35 23 GLU A N 13
ATOM 24928 C CA . GLU A 1 23 ? 5.235 12.261 14.235 1.00 22.14 23 GLU A CA 13
ATOM 24929 C C . GLU A 1 23 ? 6.637 11.644 14.045 1.00 43.01 23 GLU A C 13
ATOM 24930 O O . GLU A 1 23 ? 7.619 12.132 14.622 1.00 73.20 23 GLU A O 13
ATOM 24942 N N . GLU A 1 24 ? 6.718 10.586 13.222 1.00 5.52 24 GLU A N 13
ATOM 24943 C CA . GLU A 1 24 ? 7.990 9.907 12.886 1.00 73.12 24 GLU A CA 13
ATOM 24944 C C . GLU A 1 24 ? 8.835 10.763 11.917 1.00 71.25 24 GLU A C 13
ATOM 24945 O O . GLU A 1 24 ? 10.063 10.633 11.874 1.00 72.25 24 GLU A O 13
ATOM 24957 N N . GLY A 1 25 ? 8.162 11.653 11.164 1.00 42.41 25 GLY A N 13
ATOM 24958 C CA . GLY A 1 25 ? 8.818 12.479 10.152 1.00 53.43 25 GLY A CA 13
ATOM 24959 C C . GLY A 1 25 ? 9.148 11.711 8.871 1.00 15.23 25 GLY A C 13
ATOM 24960 O O . GLY A 1 25 ? 10.155 11.996 8.216 1.00 52.23 25 GLY A O 13
ATOM 24964 N N . TYR A 1 26 ? 8.302 10.720 8.532 1.00 51.32 26 TYR A N 13
ATOM 24965 C CA . TYR A 1 26 ? 8.385 9.986 7.256 1.00 23.32 26 TYR A CA 13
ATOM 24966 C C . TYR A 1 26 ? 7.900 10.881 6.100 1.00 53.50 26 TYR A C 13
ATOM 24967 O O . TYR A 1 26 ? 6.924 11.621 6.261 1.00 54.11 26 TYR A O 13
ATOM 24985 N N . ASP A 1 27 ? 8.580 10.807 4.945 1.00 33.22 27 ASP A N 13
ATOM 24986 C CA . ASP A 1 27 ? 8.152 11.497 3.712 1.00 3.44 27 ASP A CA 13
ATOM 24987 C C . ASP A 1 27 ? 7.180 10.583 2.935 1.00 53.04 27 ASP A C 13
ATOM 24988 O O . ASP A 1 27 ? 7.594 9.774 2.090 1.00 40.33 27 ASP A O 13
ATOM 24997 N N . ILE A 1 28 ? 5.890 10.659 3.305 1.00 43.03 28 ILE A N 13
ATOM 24998 C CA . ILE A 1 28 ? 4.818 9.867 2.679 1.00 4.12 28 ILE A CA 13
ATOM 24999 C C . ILE A 1 28 ? 3.815 10.808 1.989 1.00 61.03 28 ILE A C 13
ATOM 25000 O O . ILE A 1 28 ? 3.376 11.797 2.583 1.00 62.50 28 ILE A O 13
ATOM 25016 N N . GLN A 1 29 ? 3.499 10.520 0.715 1.00 23.42 29 GLN A N 13
ATOM 25017 C CA . GLN A 1 29 ? 2.359 11.115 0.010 1.00 53.45 29 GLN A CA 13
ATOM 25018 C C . GLN A 1 29 ? 1.146 10.188 0.204 1.00 64.31 29 GLN A C 13
ATOM 25019 O O . GLN A 1 29 ? 1.159 9.049 -0.257 1.00 64.25 29 GLN A O 13
ATOM 25033 N N . THR A 1 30 ? 0.115 10.663 0.905 1.00 34.34 30 THR A N 13
ATOM 25034 C CA . THR A 1 30 ? -1.109 9.885 1.147 1.00 23.43 30 THR A CA 13
ATOM 25035 C C . THR A 1 30 ? -2.180 10.285 0.112 1.00 50.14 30 THR A C 13
ATOM 25036 O O . THR A 1 30 ? -2.213 11.441 -0.329 1.00 10.54 30 THR A O 13
ATOM 25047 N N . SER A 1 31 ? -3.018 9.312 -0.300 1.00 30.15 31 SER A N 13
ATOM 25048 C CA . SER A 1 31 ? -4.042 9.517 -1.340 1.00 74.31 31 SER A CA 13
ATOM 25049 C C . SER A 1 31 ? -5.133 8.439 -1.255 1.00 24.10 31 SER A C 13
ATOM 25050 O O . SER A 1 31 ? -4.942 7.383 -0.636 1.00 73.31 31 SER A O 13
ATOM 25058 N N . ASN A 1 32 ? -6.279 8.735 -1.886 1.00 25.23 32 ASN A N 13
ATOM 25059 C CA . ASN A 1 32 ? -7.411 7.805 -2.034 1.00 42.53 32 ASN A CA 13
ATOM 25060 C C . ASN A 1 32 ? -7.571 7.419 -3.509 1.00 61.00 32 ASN A C 13
ATOM 25061 O O . ASN A 1 32 ? -7.714 6.235 -3.855 1.00 72.30 32 ASN A O 13
ATOM 25072 N N . ASP A 1 33 ? -7.541 8.450 -4.361 1.00 1.14 33 ASP A N 13
ATOM 25073 C CA . ASP A 1 33 ? -7.691 8.333 -5.819 1.00 60.22 33 ASP A CA 13
ATOM 25074 C C . ASP A 1 33 ? -6.449 7.658 -6.453 1.00 52.22 33 ASP A C 13
ATOM 25075 O O . ASP A 1 33 ? -5.408 8.287 -6.668 1.00 25.12 33 ASP A O 13
ATOM 25084 N N . LYS A 1 34 ? -6.590 6.338 -6.712 1.00 53.53 34 LYS A N 13
ATOM 25085 C CA . LYS A 1 34 ? -5.490 5.452 -7.150 1.00 1.42 34 LYS A CA 13
ATOM 25086 C C . LYS A 1 34 ? -4.935 5.806 -8.533 1.00 44.45 34 LYS A C 13
ATOM 25087 O O . LYS A 1 34 ? -3.757 5.613 -8.773 1.00 23.44 34 LYS A O 13
ATOM 25106 N N . LYS A 1 35 ? -5.795 6.326 -9.425 1.00 31.12 35 LYS A N 13
ATOM 25107 C CA . LYS A 1 35 ? -5.416 6.613 -10.829 1.00 72.45 35 LYS A CA 13
ATOM 25108 C C . LYS A 1 35 ? -4.422 7.794 -10.906 1.00 0.22 35 LYS A C 13
ATOM 25109 O O . LYS A 1 35 ? -3.666 7.913 -11.877 1.00 53.14 35 LYS A O 13
ATOM 25128 N N . GLU A 1 36 ? -4.421 8.635 -9.856 1.00 25.01 36 GLU A N 13
ATOM 25129 C CA . GLU A 1 36 ? -3.418 9.694 -9.659 1.00 64.13 36 GLU A CA 13
ATOM 25130 C C . GLU A 1 36 ? -2.030 9.061 -9.377 1.00 62.22 36 GLU A C 13
ATOM 25131 O O . GLU A 1 36 ? -1.005 9.482 -9.926 1.00 44.21 36 GLU A O 13
ATOM 25143 N N . ILE A 1 37 ? -2.038 8.030 -8.519 1.00 1.04 37 ILE A N 13
ATOM 25144 C CA . ILE A 1 37 ? -0.826 7.343 -8.026 1.00 55.31 37 ILE A CA 13
ATOM 25145 C C . ILE A 1 37 ? -0.250 6.369 -9.081 1.00 75.13 37 ILE A C 13
ATOM 25146 O O . ILE A 1 37 ? 0.973 6.222 -9.201 1.00 13.32 37 ILE A O 13
ATOM 25162 N N . ILE A 1 38 ? -1.157 5.736 -9.850 1.00 51.41 38 ILE A N 13
ATOM 25163 C CA . ILE A 1 38 ? -0.822 4.842 -10.978 1.00 1.43 38 ILE A CA 13
ATOM 25164 C C . ILE A 1 38 ? 0.005 5.615 -12.027 1.00 10.34 38 ILE A C 13
ATOM 25165 O O . ILE A 1 38 ? 0.925 5.063 -12.634 1.00 55.24 38 ILE A O 13
ATOM 25181 N N . ASP A 1 39 ? -0.315 6.915 -12.176 1.00 50.11 39 ASP A N 13
ATOM 25182 C CA . ASP A 1 39 ? 0.383 7.828 -13.096 1.00 2.31 39 ASP A CA 13
ATOM 25183 C C . ASP A 1 39 ? 1.857 8.003 -12.680 1.00 52.31 39 ASP A C 13
ATOM 25184 O O . ASP A 1 39 ? 2.741 8.070 -13.529 1.00 63.44 39 ASP A O 13
ATOM 25193 N N . ARG A 1 40 ? 2.107 8.033 -11.361 1.00 61.04 40 ARG A N 13
ATOM 25194 C CA . ARG A 1 40 ? 3.465 8.206 -10.794 1.00 14.25 40 ARG A CA 13
ATOM 25195 C C . ARG A 1 40 ? 4.243 6.878 -10.773 1.00 71.11 40 ARG A C 13
ATOM 25196 O O . ARG A 1 40 ? 5.481 6.874 -10.748 1.00 23.32 40 ARG A O 13
ATOM 25217 N N . LEU A 1 41 ? 3.498 5.757 -10.771 1.00 71.41 41 LEU A N 13
ATOM 25218 C CA . LEU A 1 41 ? 4.060 4.411 -11.006 1.00 75.55 41 LEU A CA 13
ATOM 25219 C C . LEU A 1 41 ? 4.482 4.261 -12.492 1.00 61.42 41 LEU A C 13
ATOM 25220 O O . LEU A 1 41 ? 5.449 3.557 -12.801 1.00 32.31 41 LEU A O 13
ATOM 25236 N N . LYS A 1 42 ? 3.739 4.951 -13.395 1.00 15.01 42 LYS A N 13
ATOM 25237 C CA . LYS A 1 42 ? 4.078 5.065 -14.840 1.00 14.25 42 LYS A CA 13
ATOM 25238 C C . LYS A 1 42 ? 5.323 5.950 -15.040 1.00 74.53 42 LYS A C 13
ATOM 25239 O O . LYS A 1 42 ? 6.047 5.797 -16.019 1.00 31.33 42 LYS A O 13
ATOM 25258 N N . ARG A 1 43 ? 5.523 6.906 -14.118 1.00 42.33 43 ARG A N 13
ATOM 25259 C CA . ARG A 1 43 ? 6.724 7.769 -14.097 1.00 54.54 43 ARG A CA 13
ATOM 25260 C C . ARG A 1 43 ? 7.935 7.020 -13.498 1.00 62.11 43 ARG A C 13
ATOM 25261 O O . ARG A 1 43 ? 9.074 7.478 -13.637 1.00 11.02 43 ARG A O 13
ATOM 25282 N N . ARG A 1 44 ? 7.660 5.882 -12.804 1.00 23.50 44 ARG A N 13
ATOM 25283 C CA . ARG A 1 44 ? 8.677 5.087 -12.056 1.00 22.14 44 ARG A CA 13
ATOM 25284 C C . ARG A 1 44 ? 9.340 5.939 -10.940 1.00 21.22 44 ARG A C 13
ATOM 25285 O O . ARG A 1 44 ? 10.441 5.630 -10.483 1.00 2.24 44 ARG A O 13
ATOM 25306 N N . ASN A 1 45 ? 8.623 6.990 -10.474 1.00 25.25 45 ASN A N 13
ATOM 25307 C CA . ASN A 1 45 ? 9.157 7.983 -9.507 1.00 44.22 45 ASN A CA 13
ATOM 25308 C C . ASN A 1 45 ? 8.702 7.699 -8.059 1.00 11.02 45 ASN A C 13
ATOM 25309 O O . ASN A 1 45 ? 8.892 8.541 -7.167 1.00 71.43 45 ASN A O 13
ATOM 25320 N N . ILE A 1 46 ? 8.102 6.519 -7.836 1.00 65.42 46 ILE A N 13
ATOM 25321 C CA . ILE A 1 46 ? 7.743 6.024 -6.488 1.00 63.03 46 ILE A CA 13
ATOM 25322 C C . ILE A 1 46 ? 8.699 4.874 -6.122 1.00 31.41 46 ILE A C 13
ATOM 25323 O O . ILE A 1 46 ? 8.889 3.944 -6.917 1.00 53.15 46 ILE A O 13
ATOM 25339 N N . ASP A 1 47 ? 9.306 4.956 -4.922 1.00 71.14 47 ASP A N 13
ATOM 25340 C CA . ASP A 1 47 ? 10.285 3.960 -4.448 1.00 64.44 47 ASP A CA 13
ATOM 25341 C C . ASP A 1 47 ? 9.559 2.766 -3.819 1.00 54.33 47 ASP A C 13
ATOM 25342 O O . ASP A 1 47 ? 9.867 1.596 -4.099 1.00 15.11 47 ASP A O 13
ATOM 25351 N N . MET A 1 48 ? 8.595 3.084 -2.950 1.00 25.31 48 MET A N 13
ATOM 25352 C CA . MET A 1 48 ? 7.794 2.090 -2.243 1.00 25.42 48 MET A CA 13
ATOM 25353 C C . MET A 1 48 ? 6.366 2.624 -2.058 1.00 61.24 48 MET A C 13
ATOM 25354 O O . MET A 1 48 ? 6.161 3.806 -1.760 1.00 13.32 48 MET A O 13
ATOM 25368 N N . ILE A 1 49 ? 5.383 1.750 -2.281 1.00 22.44 49 ILE A N 13
ATOM 25369 C CA . ILE A 1 49 ? 3.955 2.096 -2.249 1.00 32.32 49 ILE A CA 13
ATOM 25370 C C . ILE A 1 49 ? 3.208 1.078 -1.376 1.00 54.14 49 ILE A C 13
ATOM 25371 O O . ILE A 1 49 ? 3.582 -0.097 -1.312 1.00 4.00 49 ILE A O 13
ATOM 25387 N N . ILE A 1 50 ? 2.179 1.559 -0.677 1.00 52.43 50 ILE A N 13
ATOM 25388 C CA . ILE A 1 50 ? 1.316 0.756 0.201 1.00 22.24 50 ILE A CA 13
ATOM 25389 C C . ILE A 1 50 ? -0.129 0.935 -0.267 1.00 71.33 50 ILE A C 13
ATOM 25390 O O . ILE A 1 50 ? -0.547 2.062 -0.511 1.00 43.13 50 ILE A O 13
ATOM 25406 N N . VAL A 1 51 ? -0.877 -0.168 -0.422 1.00 5.25 51 VAL A N 13
ATOM 25407 C CA . VAL A 1 51 ? -2.285 -0.138 -0.856 1.00 74.23 51 VAL A CA 13
ATOM 25408 C C . VAL A 1 51 ? -3.144 -0.865 0.187 1.00 13.31 51 VAL A C 13
ATOM 25409 O O . VAL A 1 51 ? -3.036 -2.085 0.334 1.00 14.45 51 VAL A O 13
ATOM 25422 N N . LYS A 1 52 ? -3.968 -0.106 0.930 1.00 74.20 52 LYS A N 13
ATOM 25423 C CA . LYS A 1 52 ? -4.925 -0.663 1.894 1.00 11.15 52 LYS A CA 13
ATOM 25424 C C . LYS A 1 52 ? -6.349 -0.509 1.337 1.00 24.12 52 LYS A C 13
ATOM 25425 O O . LYS A 1 52 ? -6.893 0.591 1.255 1.00 1.20 52 LYS A O 13
ATOM 25444 N N . THR A 1 53 ? -6.909 -1.638 0.926 1.00 62.45 53 THR A N 13
ATOM 25445 C CA . THR A 1 53 ? -8.301 -1.759 0.475 1.00 41.10 53 THR A CA 13
ATOM 25446 C C . THR A 1 53 ? -8.758 -3.202 0.794 1.00 64.31 53 THR A C 13
ATOM 25447 O O . THR A 1 53 ? -8.158 -3.851 1.661 1.00 30.14 53 THR A O 13
ATOM 25458 N N . GLU A 1 54 ? -9.832 -3.688 0.159 1.00 23.52 54 GLU A N 13
ATOM 25459 C CA . GLU A 1 54 ? -10.329 -5.066 0.359 1.00 15.02 54 GLU A CA 13
ATOM 25460 C C . GLU A 1 54 ? -10.916 -5.583 -0.978 1.00 74.45 54 GLU A C 13
ATOM 25461 O O . GLU A 1 54 ? -11.870 -6.369 -1.008 1.00 3.10 54 GLU A O 13
ATOM 25473 N N . ASP A 1 55 ? -10.313 -5.130 -2.093 1.00 23.42 55 ASP A N 13
ATOM 25474 C CA . ASP A 1 55 ? -10.734 -5.507 -3.459 1.00 15.41 55 ASP A CA 13
ATOM 25475 C C . ASP A 1 55 ? -9.503 -5.910 -4.295 1.00 64.34 55 ASP A C 13
ATOM 25476 O O . ASP A 1 55 ? -8.658 -5.066 -4.616 1.00 60.50 55 ASP A O 13
ATOM 25485 N N . LYS A 1 56 ? -9.441 -7.207 -4.656 1.00 51.14 56 LYS A N 13
ATOM 25486 C CA . LYS A 1 56 ? -8.300 -7.823 -5.370 1.00 4.22 56 LYS A CA 13
ATOM 25487 C C . LYS A 1 56 ? -8.015 -7.143 -6.725 1.00 61.22 56 LYS A C 13
ATOM 25488 O O . LYS A 1 56 ? -6.870 -7.120 -7.178 1.00 63.42 56 LYS A O 13
ATOM 25507 N N . GLU A 1 57 ? -9.078 -6.624 -7.362 1.00 74.02 57 GLU A N 13
ATOM 25508 C CA . GLU A 1 57 ? -9.020 -6.063 -8.725 1.00 74.55 57 GLU A CA 13
ATOM 25509 C C . GLU A 1 57 ? -8.229 -4.740 -8.737 1.00 31.33 57 GLU A C 13
ATOM 25510 O O . GLU A 1 57 ? -7.333 -4.544 -9.564 1.00 52.12 57 GLU A O 13
ATOM 25522 N N . SER A 1 58 ? -8.571 -3.854 -7.787 1.00 22.42 58 SER A N 13
ATOM 25523 C CA . SER A 1 58 ? -7.917 -2.549 -7.615 1.00 32.20 58 SER A CA 13
ATOM 25524 C C . SER A 1 58 ? -6.453 -2.718 -7.164 1.00 41.45 58 SER A C 13
ATOM 25525 O O . SER A 1 58 ? -5.565 -1.992 -7.621 1.00 35.31 58 SER A O 13
ATOM 25533 N N . ILE A 1 59 ? -6.245 -3.692 -6.251 1.00 74.33 59 ILE A N 13
ATOM 25534 C CA . ILE A 1 59 ? -4.911 -4.132 -5.801 1.00 1.54 59 ILE A CA 13
ATOM 25535 C C . ILE A 1 59 ? -4.041 -4.537 -7.020 1.00 11.44 59 ILE A C 13
ATOM 25536 O O . ILE A 1 59 ? -2.906 -4.064 -7.179 1.00 52.51 59 ILE A O 13
ATOM 25552 N N . SER A 1 60 ? -4.648 -5.361 -7.896 1.00 44.12 60 SER A N 13
ATOM 25553 C CA . SER A 1 60 ? -3.994 -5.977 -9.058 1.00 4.15 60 SER A CA 13
ATOM 25554 C C . SER A 1 60 ? -3.437 -4.921 -10.033 1.00 72.24 60 SER A C 13
ATOM 25555 O O . SER A 1 60 ? -2.371 -5.129 -10.613 1.00 61.14 60 SER A O 13
ATOM 25563 N N . GLU A 1 61 ? -4.157 -3.787 -10.175 1.00 72.43 61 GLU A N 13
ATOM 25564 C CA . GLU A 1 61 ? -3.777 -2.696 -11.099 1.00 55.23 61 GLU A CA 13
ATOM 25565 C C . GLU A 1 61 ? -2.444 -2.052 -10.681 1.00 41.30 61 GLU A C 13
ATOM 25566 O O . GLU A 1 61 ? -1.528 -1.893 -11.505 1.00 64.55 61 GLU A O 13
ATOM 25578 N N . ILE A 1 62 ? -2.346 -1.712 -9.379 1.00 11.23 62 ILE A N 13
ATOM 25579 C CA . ILE A 1 62 ? -1.131 -1.132 -8.792 1.00 3.05 62 ILE A CA 13
ATOM 25580 C C . ILE A 1 62 ? 0.045 -2.126 -8.934 1.00 74.53 62 ILE A C 13
ATOM 25581 O O . ILE A 1 62 ? 1.128 -1.729 -9.355 1.00 61.12 62 ILE A O 13
ATOM 25597 N N . ILE A 1 63 ? -0.212 -3.419 -8.626 1.00 4.53 63 ILE A N 13
ATOM 25598 C CA . ILE A 1 63 ? 0.815 -4.480 -8.704 1.00 40.12 63 ILE A CA 13
ATOM 25599 C C . ILE A 1 63 ? 1.389 -4.589 -10.133 1.00 14.51 63 ILE A C 13
ATOM 25600 O O . ILE A 1 63 ? 2.601 -4.710 -10.286 1.00 45.21 63 ILE A O 13
ATOM 25616 N N . LYS A 1 64 ? 0.510 -4.484 -11.163 1.00 61.24 64 LYS A N 13
ATOM 25617 C CA . LYS A 1 64 ? 0.923 -4.471 -12.590 1.00 34.54 64 LYS A CA 13
ATOM 25618 C C . LYS A 1 64 ? 1.937 -3.339 -12.836 1.00 72.32 64 LYS A C 13
ATOM 25619 O O . LYS A 1 64 ? 2.981 -3.544 -13.467 1.00 43.33 64 LYS A O 13
ATOM 25638 N N . GLN A 1 65 ? 1.598 -2.146 -12.321 1.00 64.33 65 GLN A N 13
ATOM 25639 C CA . GLN A 1 65 ? 2.444 -0.944 -12.439 1.00 41.21 65 GLN A CA 13
ATOM 25640 C C . GLN A 1 65 ? 3.782 -1.108 -11.674 1.00 14.34 65 GLN A C 13
ATOM 25641 O O . GLN A 1 65 ? 4.818 -0.581 -12.096 1.00 0.14 65 GLN A O 13
ATOM 25655 N N . VAL A 1 66 ? 3.745 -1.849 -10.547 1.00 42.53 66 VAL A N 13
ATOM 25656 C CA . VAL A 1 66 ? 4.933 -2.114 -9.712 1.00 54.42 66 VAL A CA 13
ATOM 25657 C C . VAL A 1 66 ? 5.801 -3.242 -10.327 1.00 4.54 66 VAL A C 13
ATOM 25658 O O . VAL A 1 66 ? 7.001 -3.325 -10.060 1.00 4.05 66 VAL A O 13
ATOM 25671 N N . LEU A 1 67 ? 5.194 -4.103 -11.163 1.00 20.55 67 LEU A N 13
ATOM 25672 C CA . LEU A 1 67 ? 5.946 -5.124 -11.921 1.00 51.12 67 LEU A CA 13
ATOM 25673 C C . LEU A 1 67 ? 6.780 -4.430 -13.021 1.00 14.42 67 LEU A C 13
ATOM 25674 O O . LEU A 1 67 ? 7.889 -4.866 -13.343 1.00 50.34 67 LEU A O 13
ATOM 25690 N N . ASP A 1 68 ? 6.225 -3.333 -13.578 1.00 54.11 68 ASP A N 13
ATOM 25691 C CA . ASP A 1 68 ? 6.903 -2.485 -14.583 1.00 72.31 68 ASP A CA 13
ATOM 25692 C C . ASP A 1 68 ? 8.026 -1.630 -13.949 1.00 12.05 68 ASP A C 13
ATOM 25693 O O . ASP A 1 68 ? 9.092 -1.465 -14.552 1.00 11.04 68 ASP A O 13
ATOM 25702 N N . SER A 1 69 ? 7.792 -1.105 -12.730 1.00 51.55 69 SER A N 13
ATOM 25703 C CA . SER A 1 69 ? 8.744 -0.196 -12.051 1.00 3.51 69 SER A CA 13
ATOM 25704 C C . SER A 1 69 ? 9.820 -0.976 -11.264 1.00 15.24 69 SER A C 13
ATOM 25705 O O . SER A 1 69 ? 10.973 -0.538 -11.163 1.00 61.23 69 SER A O 13
ATOM 25713 N N . GLY A 1 70 ? 9.426 -2.141 -10.732 1.00 25.24 70 GLY A N 13
ATOM 25714 C CA . GLY A 1 70 ? 10.285 -2.957 -9.864 1.00 20.55 70 GLY A CA 13
ATOM 25715 C C . GLY A 1 70 ? 10.410 -2.395 -8.446 1.00 43.24 70 GLY A C 13
ATOM 25716 O O . GLY A 1 70 ? 11.411 -2.648 -7.766 1.00 21.13 70 GLY A O 13
ATOM 25720 N N . ALA A 1 71 ? 9.387 -1.634 -8.008 1.00 55.34 71 ALA A N 13
ATOM 25721 C CA . ALA A 1 71 ? 9.370 -0.955 -6.686 1.00 52.20 71 ALA A CA 13
ATOM 25722 C C . ALA A 1 71 ? 9.016 -1.940 -5.546 1.00 22.35 71 ALA A C 13
ATOM 25723 O O . ALA A 1 71 ? 8.650 -3.092 -5.807 1.00 54.54 71 ALA A O 13
ATOM 25730 N N . LYS A 1 72 ? 9.131 -1.480 -4.280 1.00 61.21 72 LYS A N 13
ATOM 25731 C CA . LYS A 1 72 ? 8.646 -2.249 -3.109 1.00 42.10 72 LYS A CA 13
ATOM 25732 C C . LYS A 1 72 ? 7.145 -1.972 -2.950 1.00 14.10 72 LYS A C 13
ATOM 25733 O O . LYS A 1 72 ? 6.749 -0.822 -2.796 1.00 42.30 72 LYS A O 13
ATOM 25752 N N . VAL A 1 73 ? 6.319 -3.020 -3.012 1.00 60.24 73 VAL A N 13
ATOM 25753 C CA . VAL A 1 73 ? 4.853 -2.894 -2.884 1.00 74.04 73 VAL A CA 13
ATOM 25754 C C . VAL A 1 73 ? 4.359 -3.668 -1.656 1.00 23.01 73 VAL A C 13
ATOM 25755 O O . VAL A 1 73 ? 4.752 -4.816 -1.431 1.00 74.44 73 VAL A O 13
ATOM 25768 N N . LEU A 1 74 ? 3.513 -3.004 -0.869 1.00 51.01 74 LEU A N 13
ATOM 25769 C CA . LEU A 1 74 ? 2.827 -3.589 0.272 1.00 24.54 74 LEU A CA 13
ATOM 25770 C C . LEU A 1 74 ? 1.331 -3.630 -0.038 1.00 64.04 74 LEU A C 13
ATOM 25771 O O . LEU A 1 74 ? 0.753 -2.622 -0.458 1.00 21.50 74 LEU A O 13
ATOM 25787 N N . ILE A 1 75 ? 0.721 -4.803 0.150 1.00 33.34 75 ILE A N 13
ATOM 25788 C CA . ILE A 1 75 ? -0.709 -5.015 -0.052 1.00 54.30 75 ILE A CA 13
ATOM 25789 C C . ILE A 1 75 ? -1.345 -5.367 1.295 1.00 62.43 75 ILE A C 13
ATOM 25790 O O . ILE A 1 75 ? -1.093 -6.441 1.858 1.00 63.33 75 ILE A O 13
ATOM 25806 N N . LEU A 1 76 ? -2.118 -4.420 1.829 1.00 14.40 76 LEU A N 13
ATOM 25807 C CA . LEU A 1 76 ? -2.885 -4.584 3.059 1.00 43.14 76 LEU A CA 13
ATOM 25808 C C . LEU A 1 76 ? -4.366 -4.784 2.692 1.00 3.10 76 LEU A C 13
ATOM 25809 O O . LEU A 1 76 ? -4.950 -3.965 1.968 1.00 11.43 76 LEU A O 13
ATOM 25825 N N . SER A 1 77 ? -4.956 -5.891 3.157 1.00 54.21 77 SER A N 13
ATOM 25826 C CA . SER A 1 77 ? -6.380 -6.199 2.950 1.00 71.30 77 SER A CA 13
ATOM 25827 C C . SER A 1 77 ? -6.946 -6.782 4.240 1.00 75.04 77 SER A C 13
ATOM 25828 O O . SER A 1 77 ? -6.232 -7.473 4.972 1.00 54.11 77 SER A O 13
ATOM 25836 N N . SER A 1 78 ? -8.231 -6.528 4.505 1.00 10.23 78 SER A N 13
ATOM 25837 C CA . SER A 1 78 ? -8.883 -6.916 5.764 1.00 72.53 78 SER A CA 13
ATOM 25838 C C . SER A 1 78 ? -9.367 -8.385 5.745 1.00 4.43 78 SER A C 13
ATOM 25839 O O . SER A 1 78 ? -10.051 -8.822 6.672 1.00 11.31 78 SER A O 13
ATOM 25847 N N . ASP A 1 79 ? -8.952 -9.159 4.719 1.00 21.11 79 ASP A N 13
ATOM 25848 C CA . ASP A 1 79 ? -9.408 -10.546 4.517 1.00 70.20 79 ASP A CA 13
ATOM 25849 C C . ASP A 1 79 ? -8.214 -11.461 4.190 1.00 45.01 79 ASP A C 13
ATOM 25850 O O . ASP A 1 79 ? -7.416 -11.152 3.295 1.00 52.13 79 ASP A O 13
ATOM 25859 N N . GLU A 1 80 ? -8.130 -12.587 4.920 1.00 13.22 80 GLU A N 13
ATOM 25860 C CA . GLU A 1 80 ? -7.049 -13.589 4.801 1.00 73.53 80 GLU A CA 13
ATOM 25861 C C . GLU A 1 80 ? -6.990 -14.251 3.409 1.00 51.03 80 GLU A C 13
ATOM 25862 O O . GLU A 1 80 ? -5.901 -14.557 2.914 1.00 64.13 80 GLU A O 13
ATOM 25874 N N . ASN A 1 81 ? -8.163 -14.460 2.789 1.00 20.54 81 ASN A N 13
ATOM 25875 C CA . ASN A 1 81 ? -8.275 -15.189 1.507 1.00 4.14 81 ASN A CA 13
ATOM 25876 C C . ASN A 1 81 ? -7.839 -14.289 0.338 1.00 51.44 81 ASN A C 13
ATOM 25877 O O . ASN A 1 81 ? -7.296 -14.774 -0.652 1.00 44.15 81 ASN A O 13
ATOM 25888 N N . ILE A 1 82 ? -8.103 -12.969 0.475 1.00 2.12 82 ILE A N 13
ATOM 25889 C CA . ILE A 1 82 ? -7.650 -11.941 -0.483 1.00 41.22 82 ILE A CA 13
ATOM 25890 C C . ILE A 1 82 ? -6.117 -11.828 -0.440 1.00 34.43 82 ILE A C 13
ATOM 25891 O O . ILE A 1 82 ? -5.467 -11.854 -1.488 1.00 55.52 82 ILE A O 13
ATOM 25907 N N . ILE A 1 83 ? -5.558 -11.742 0.788 1.00 24.44 83 ILE A N 13
ATOM 25908 C CA . ILE A 1 83 ? -4.097 -11.721 1.018 1.00 64.35 83 ILE A CA 13
ATOM 25909 C C . ILE A 1 83 ? -3.443 -12.973 0.387 1.00 42.52 83 ILE A C 13
ATOM 25910 O O . ILE A 1 83 ? -2.448 -12.865 -0.330 1.00 41.32 83 ILE A O 13
ATOM 25926 N N . GLU A 1 84 ? -4.086 -14.142 0.600 1.00 54.25 84 GLU A N 13
ATOM 25927 C CA . GLU A 1 84 ? -3.635 -15.439 0.067 1.00 61.23 84 GLU A CA 13
ATOM 25928 C C . GLU A 1 84 ? -3.654 -15.450 -1.473 1.00 54.24 84 GLU A C 13
ATOM 25929 O O . GLU A 1 84 ? -2.715 -15.961 -2.102 1.00 14.32 84 GLU A O 13
ATOM 25941 N N . SER A 1 85 ? -4.714 -14.864 -2.064 1.00 23.40 85 SER A N 13
ATOM 25942 C CA . SER A 1 85 ? -4.861 -14.748 -3.523 1.00 71.30 85 SER A CA 13
ATOM 25943 C C . SER A 1 85 ? -3.704 -13.942 -4.131 1.00 53.40 85 SER A C 13
ATOM 25944 O O . SER A 1 85 ? -3.134 -14.337 -5.146 1.00 62.43 85 SER A O 13
ATOM 25952 N N . ILE A 1 86 ? -3.363 -12.824 -3.479 1.00 11.01 86 ILE A N 13
ATOM 25953 C CA . ILE A 1 86 ? -2.302 -11.917 -3.942 1.00 21.34 86 ILE A CA 13
ATOM 25954 C C . ILE A 1 86 ? -0.905 -12.586 -3.793 1.00 34.22 86 ILE A C 13
ATOM 25955 O O . ILE A 1 86 ? -0.015 -12.360 -4.613 1.00 72.13 86 ILE A O 13
ATOM 25971 N N . ARG A 1 87 ? -0.754 -13.458 -2.775 1.00 74.54 87 ARG A N 13
ATOM 25972 C CA . ARG A 1 87 ? 0.500 -14.214 -2.534 1.00 63.01 87 ARG A CA 13
ATOM 25973 C C . ARG A 1 87 ? 0.756 -15.285 -3.619 1.00 32.02 87 ARG A C 13
ATOM 25974 O O . ARG A 1 87 ? 1.899 -15.468 -4.061 1.00 71.01 87 ARG A O 13
ATOM 25995 N N . LYS A 1 88 ? -0.306 -16.016 -4.020 1.00 75.24 88 LYS A N 13
ATOM 25996 C CA . LYS A 1 88 ? -0.170 -17.149 -4.968 1.00 64.41 88 LYS A CA 13
ATOM 25997 C C . LYS A 1 88 ? -0.094 -16.669 -6.427 1.00 71.22 88 LYS A C 13
ATOM 25998 O O . LYS A 1 88 ? 0.640 -17.251 -7.235 1.00 53.20 88 LYS A O 13
ATOM 26017 N N . GLN A 1 89 ? -0.853 -15.610 -6.761 1.00 23.41 89 GLN A N 13
ATOM 26018 C CA . GLN A 1 89 ? -0.811 -14.982 -8.101 1.00 63.25 89 GLN A CA 13
ATOM 26019 C C . GLN A 1 89 ? 0.514 -14.217 -8.303 1.00 21.41 89 GLN A C 13
ATOM 26020 O O . GLN A 1 89 ? 1.105 -14.255 -9.389 1.00 15.20 89 GLN A O 13
ATOM 26034 N N . TYR A 1 90 ? 0.969 -13.517 -7.245 1.00 31.13 90 TYR A N 13
ATOM 26035 C CA . TYR A 1 90 ? 2.193 -12.689 -7.279 1.00 50.34 90 TYR A CA 13
ATOM 26036 C C . TYR A 1 90 ? 3.155 -13.200 -6.184 1.00 31.22 90 TYR A C 13
ATOM 26037 O O . TYR A 1 90 ? 2.930 -12.930 -5.005 1.00 23.50 90 TYR A O 13
ATOM 26055 N N . PRO A 1 91 ? 4.214 -13.991 -6.546 1.00 5.12 91 PRO A N 13
ATOM 26056 C CA . PRO A 1 91 ? 5.123 -14.613 -5.543 1.00 3.45 91 PRO A CA 13
ATOM 26057 C C . PRO A 1 91 ? 5.999 -13.588 -4.782 1.00 64.14 91 PRO A C 13
ATOM 26058 O O . PRO A 1 91 ? 6.307 -13.787 -3.602 1.00 12.13 91 PRO A O 13
ATOM 26069 N N . LYS A 1 92 ? 6.385 -12.489 -5.460 1.00 73.21 92 LYS A N 13
ATOM 26070 C CA . LYS A 1 92 ? 7.393 -11.532 -4.946 1.00 63.04 92 LYS A CA 13
ATOM 26071 C C . LYS A 1 92 ? 6.762 -10.236 -4.374 1.00 52.43 92 LYS A C 13
ATOM 26072 O O . LYS A 1 92 ? 7.472 -9.238 -4.183 1.00 41.21 92 LYS A O 13
ATOM 26091 N N . VAL A 1 93 ? 5.448 -10.239 -4.114 1.00 52.11 93 VAL A N 13
ATOM 26092 C CA . VAL A 1 93 ? 4.757 -9.091 -3.484 1.00 30.12 93 VAL A CA 13
ATOM 26093 C C . VAL A 1 93 ? 4.878 -9.194 -1.946 1.00 72.41 93 VAL A C 13
ATOM 26094 O O . VAL A 1 93 ? 4.924 -10.306 -1.409 1.00 52.33 93 VAL A O 13
ATOM 26107 N N . GLU A 1 94 ? 4.961 -8.052 -1.240 1.00 63.31 94 GLU A N 13
ATOM 26108 C CA . GLU A 1 94 ? 4.874 -8.024 0.230 1.00 64.13 94 GLU A CA 13
ATOM 26109 C C . GLU A 1 94 ? 3.402 -7.823 0.607 1.00 21.01 94 GLU A C 13
ATOM 26110 O O . GLU A 1 94 ? 2.818 -6.795 0.271 1.00 33.52 94 GLU A O 13
ATOM 26122 N N . THR A 1 95 ? 2.789 -8.827 1.241 1.00 73.43 95 THR A N 13
ATOM 26123 C CA . THR A 1 95 ? 1.395 -8.754 1.709 1.00 44.44 95 THR A CA 13
ATOM 26124 C C . THR A 1 95 ? 1.350 -8.905 3.227 1.00 21.22 95 THR A C 13
ATOM 26125 O O . THR A 1 95 ? 2.231 -9.530 3.834 1.00 54.25 95 THR A O 13
ATOM 26136 N N . ARG A 1 96 ? 0.314 -8.325 3.827 1.00 13.13 96 ARG A N 13
ATOM 26137 C CA . ARG A 1 96 ? 0.007 -8.465 5.246 1.00 44.14 96 ARG A CA 13
ATOM 26138 C C . ARG A 1 96 ? -1.467 -8.099 5.455 1.00 43.54 96 ARG A C 13
ATOM 26139 O O . ARG A 1 96 ? -1.940 -7.116 4.874 1.00 71.21 96 ARG A O 13
ATOM 26160 N N . ARG A 1 97 ? -2.208 -8.910 6.230 1.00 71.21 97 ARG A N 13
ATOM 26161 C CA . ARG A 1 97 ? -3.589 -8.575 6.601 1.00 12.50 97 ARG A CA 13
ATOM 26162 C C . ARG A 1 97 ? -3.577 -7.376 7.564 1.00 31.25 97 ARG A C 13
ATOM 26163 O O . ARG A 1 97 ? -2.716 -7.276 8.449 1.00 40.11 97 ARG A O 13
ATOM 26184 N N . ALA A 1 98 ? -4.515 -6.469 7.352 1.00 71.12 98 ALA A N 13
ATOM 26185 C CA . ALA A 1 98 ? -4.755 -5.330 8.229 1.00 12.23 98 ALA A CA 13
ATOM 26186 C C . ALA A 1 98 ? -6.249 -5.029 8.175 1.00 61.24 98 ALA A C 13
ATOM 26187 O O . ALA A 1 98 ? -6.769 -4.755 7.097 1.00 24.34 98 ALA A O 13
ATOM 26194 N N . GLN A 1 99 ? -6.947 -5.164 9.309 1.00 74.24 99 GLN A N 13
ATOM 26195 C CA . GLN A 1 99 ? -8.392 -4.859 9.387 1.00 11.40 99 GLN A CA 13
ATOM 26196 C C . GLN A 1 99 ? -8.595 -3.438 9.915 1.00 13.34 99 GLN A C 13
ATOM 26197 O O . GLN A 1 99 ? -9.203 -2.589 9.250 1.00 24.35 99 GLN A O 13
ATOM 26211 N N . ASP A 1 100 ? -8.050 -3.184 11.107 1.00 23.21 100 ASP A N 13
ATOM 26212 C CA . ASP A 1 100 ? -8.202 -1.900 11.806 1.00 44.44 100 ASP A CA 13
ATOM 26213 C C . ASP A 1 100 ? -7.040 -0.950 11.450 1.00 41.12 100 ASP A C 13
ATOM 26214 O O . ASP A 1 100 ? -5.966 -1.393 11.028 1.00 52.23 100 ASP A O 13
ATOM 26223 N N . LYS A 1 101 ? -7.278 0.349 11.670 1.00 70.30 101 LYS A N 13
ATOM 26224 C CA . LYS A 1 101 ? -6.351 1.452 11.340 1.00 44.32 101 LYS A CA 13
ATOM 26225 C C . LYS A 1 101 ? -5.014 1.352 12.106 1.00 51.30 101 LYS A C 13
ATOM 26226 O O . LYS A 1 101 ? -3.964 1.733 11.580 1.00 14.52 101 LYS A O 13
ATOM 26245 N N . GLU A 1 102 ? -5.080 0.822 13.345 1.00 53.12 102 GLU A N 13
ATOM 26246 C CA . GLU A 1 102 ? -3.904 0.625 14.213 1.00 13.32 102 GLU A CA 13
ATOM 26247 C C . GLU A 1 102 ? -2.976 -0.464 13.626 1.00 73.02 102 GLU A C 13
ATOM 26248 O O . GLU A 1 102 ? -1.747 -0.304 13.614 1.00 3.12 102 GLU A O 13
ATOM 26260 N N . GLU A 1 103 ? -3.599 -1.550 13.105 1.00 23.53 103 GLU A N 13
ATOM 26261 C CA . GLU A 1 103 ? -2.894 -2.641 12.405 1.00 53.01 103 GLU A CA 13
ATOM 26262 C C . GLU A 1 103 ? -2.171 -2.111 11.151 1.00 54.33 103 GLU A C 13
ATOM 26263 O O . GLU A 1 103 ? -1.035 -2.507 10.868 1.00 4.41 103 GLU A O 13
ATOM 26275 N N . VAL A 1 104 ? -2.849 -1.198 10.430 1.00 34.24 104 VAL A N 13
ATOM 26276 C CA . VAL A 1 104 ? -2.340 -0.623 9.176 1.00 20.43 104 VAL A CA 13
ATOM 26277 C C . VAL A 1 104 ? -1.104 0.254 9.429 1.00 1.22 104 VAL A C 13
ATOM 26278 O O . VAL A 1 104 ? -0.082 0.065 8.779 1.00 44.43 104 VAL A O 13
ATOM 26291 N N . LYS A 1 105 ? -1.204 1.209 10.376 1.00 74.21 105 LYS A N 13
ATOM 26292 C CA . LYS A 1 105 ? -0.116 2.175 10.628 1.00 40.05 105 LYS A CA 13
ATOM 26293 C C . LYS A 1 105 ? 1.126 1.504 11.242 1.00 72.54 105 LYS A C 13
ATOM 26294 O O . LYS A 1 105 ? 2.245 1.961 11.003 1.00 51.32 105 LYS A O 13
ATOM 26313 N N . ASP A 1 106 ? 0.932 0.444 12.053 1.00 62.34 106 ASP A N 13
ATOM 26314 C CA . ASP A 1 106 ? 2.054 -0.413 12.529 1.00 70.31 106 ASP A CA 13
ATOM 26315 C C . ASP A 1 106 ? 2.712 -1.170 11.360 1.00 73.21 106 ASP A C 13
ATOM 26316 O O . ASP A 1 106 ? 3.941 -1.316 11.319 1.00 12.21 106 ASP A O 13
ATOM 26325 N N . ALA A 1 107 ? 1.879 -1.624 10.405 1.00 40.41 107 ALA A N 13
ATOM 26326 C CA . ALA A 1 107 ? 2.340 -2.320 9.195 1.00 24.01 107 ALA A CA 13
ATOM 26327 C C . ALA A 1 107 ? 3.200 -1.383 8.319 1.00 12.05 107 ALA A C 13
ATOM 26328 O O . ALA A 1 107 ? 4.274 -1.765 7.855 1.00 3.12 107 ALA A O 13
ATOM 26335 N N . VAL A 1 108 ? 2.726 -0.135 8.170 1.00 2.43 108 VAL A N 13
ATOM 26336 C CA . VAL A 1 108 ? 3.407 0.922 7.400 1.00 22.33 108 VAL A CA 13
ATOM 26337 C C . VAL A 1 108 ? 4.770 1.242 8.036 1.00 62.51 108 VAL A C 13
ATOM 26338 O O . VAL A 1 108 ? 5.798 1.241 7.358 1.00 11.55 108 VAL A O 13
ATOM 26351 N N . GLU A 1 109 ? 4.741 1.448 9.365 1.00 55.54 109 GLU A N 13
ATOM 26352 C CA . GLU A 1 109 ? 5.914 1.822 10.170 1.00 41.01 109 GLU A CA 13
ATOM 26353 C C . GLU A 1 109 ? 7.060 0.800 9.989 1.00 22.11 109 GLU A C 13
ATOM 26354 O O . GLU A 1 109 ? 8.206 1.182 9.743 1.00 1.12 109 GLU A O 13
ATOM 26366 N N . GLU A 1 110 ? 6.701 -0.500 10.067 1.00 75.41 110 GLU A N 13
ATOM 26367 C CA . GLU A 1 110 ? 7.659 -1.622 9.937 1.00 74.53 110 GLU A CA 13
ATOM 26368 C C . GLU A 1 110 ? 8.149 -1.794 8.490 1.00 21.54 110 GLU A C 13
ATOM 26369 O O . GLU A 1 110 ? 9.316 -2.129 8.268 1.00 62.30 110 GLU A O 13
ATOM 26381 N N . PHE A 1 111 ? 7.248 -1.542 7.518 1.00 34.31 111 PHE A N 13
ATOM 26382 C CA . PHE A 1 111 ? 7.557 -1.632 6.073 1.00 2.21 111 PHE A CA 13
ATOM 26383 C C . PHE A 1 111 ? 8.667 -0.629 5.710 1.00 11.31 111 PHE A C 13
ATOM 26384 O O . PHE A 1 111 ? 9.501 -0.900 4.848 1.00 15.01 111 PHE A O 13
ATOM 26401 N N . LEU A 1 112 ? 8.653 0.530 6.395 1.00 13.44 112 LEU A N 13
ATOM 26402 C CA . LEU A 1 112 ? 9.635 1.605 6.179 1.00 74.42 112 LEU A CA 13
ATOM 26403 C C . LEU A 1 112 ? 10.938 1.373 6.971 1.00 14.33 112 LEU A C 13
ATOM 26404 O O . LEU A 1 112 ? 12.027 1.510 6.405 1.00 30.43 112 LEU A O 13
ATOM 26420 N N . LYS A 1 113 ? 10.830 0.986 8.269 1.00 3.45 113 LYS A N 13
ATOM 26421 C CA . LYS A 1 113 ? 12.021 0.776 9.138 1.00 1.30 113 LYS A CA 13
ATOM 26422 C C . LYS A 1 113 ? 12.892 -0.387 8.636 1.00 55.45 113 LYS A C 13
ATOM 26423 O O . LYS A 1 113 ? 14.118 -0.364 8.781 1.00 31.20 113 LYS A O 13
ATOM 26442 N N . GLU A 1 114 ? 12.244 -1.396 8.050 1.00 45.03 114 GLU A N 13
ATOM 26443 C CA . GLU A 1 114 ? 12.925 -2.577 7.499 1.00 42.52 114 GLU A CA 13
ATOM 26444 C C . GLU A 1 114 ? 13.170 -2.421 5.985 1.00 54.14 114 GLU A C 13
ATOM 26445 O O . GLU A 1 114 ? 14.012 -3.124 5.416 1.00 34.31 114 GLU A O 13
ATOM 26457 N N . GLY A 1 115 ? 12.410 -1.503 5.344 1.00 23.54 115 GLY A N 13
ATOM 26458 C CA . GLY A 1 115 ? 12.506 -1.267 3.894 1.00 4.53 115 GLY A CA 13
ATOM 26459 C C . GLY A 1 115 ? 11.880 -2.383 3.054 1.00 4.32 115 GLY A C 13
ATOM 26460 O O . GLY A 1 115 ? 12.036 -2.400 1.824 1.00 73.04 115 GLY A O 13
ATOM 26464 N N . GLY A 1 116 ? 11.151 -3.293 3.721 1.00 71.42 116 GLY A N 13
ATOM 26465 C CA . GLY A 1 116 ? 10.591 -4.481 3.084 1.00 51.21 116 GLY A CA 13
ATOM 26466 C C . GLY A 1 116 ? 9.754 -5.292 4.069 1.00 35.42 116 GLY A C 13
ATOM 26467 O O . GLY A 1 116 ? 8.654 -4.874 4.408 1.00 63.13 116 GLY A O 13
ATOM 26471 N N . SER A 1 117 ? 10.308 -6.419 4.562 1.00 72.23 117 SER A N 13
ATOM 26472 C CA . SER A 1 117 ? 9.595 -7.385 5.427 1.00 34.43 117 SER A CA 13
ATOM 26473 C C . SER A 1 117 ? 9.036 -6.752 6.730 1.00 13.51 117 SER A C 13
ATOM 26474 O O . SER A 1 117 ? 9.785 -6.222 7.555 1.00 54.42 117 SER A O 13
ATOM 26482 N N . LEU A 1 118 ? 7.704 -6.828 6.875 1.00 23.22 118 LEU A N 13
ATOM 26483 C CA . LEU A 1 118 ? 6.957 -6.309 8.046 1.00 72.44 118 LEU A CA 13
ATOM 26484 C C . LEU A 1 118 ? 6.920 -7.375 9.156 1.00 65.34 118 LEU A C 13
ATOM 26485 O O . LEU A 1 118 ? 6.843 -7.071 10.345 1.00 63.14 118 LEU A O 13
ATOM 26501 N N . GLU A 1 119 ? 6.950 -8.623 8.701 1.00 62.23 119 GLU A N 13
ATOM 26502 C CA . GLU A 1 119 ? 6.788 -9.836 9.510 1.00 32.14 119 GLU A CA 13
ATOM 26503 C C . GLU A 1 119 ? 8.127 -10.599 9.603 1.00 62.25 119 GLU A C 13
ATOM 26504 O O . GLU A 1 119 ? 9.186 -10.007 9.331 1.00 63.13 119 GLU A O 13
ATOM 26516 N N . HIS A 1 120 ? 8.056 -11.899 9.979 1.00 2.53 120 HIS A N 13
ATOM 26517 C CA . HIS A 1 120 ? 9.199 -12.732 10.409 1.00 4.42 120 HIS A CA 13
ATOM 26518 C C . HIS A 1 120 ? 9.646 -12.261 11.811 1.00 50.25 120 HIS A C 13
ATOM 26519 O O . HIS A 1 120 ? 9.501 -12.986 12.801 1.00 44.32 120 HIS A O 13
ATOM 26534 N N . HIS A 1 121 ? 10.167 -11.017 11.879 1.00 4.51 121 HIS A N 13
ATOM 26535 C CA . HIS A 1 121 ? 10.542 -10.364 13.146 1.00 52.44 121 HIS A CA 13
ATOM 26536 C C . HIS A 1 121 ? 9.279 -10.019 13.980 1.00 64.01 121 HIS A C 13
ATOM 26537 O O . HIS A 1 121 ? 8.240 -9.653 13.412 1.00 63.34 121 HIS A O 13
ATOM 26552 N N . HIS A 1 122 ? 9.382 -10.204 15.312 1.00 61.21 122 HIS A N 13
ATOM 26553 C CA . HIS A 1 122 ? 8.316 -9.879 16.298 1.00 53.30 122 HIS A CA 13
ATOM 26554 C C . HIS A 1 122 ? 7.037 -10.743 16.070 1.00 71.44 122 HIS A C 13
ATOM 26555 O O . HIS A 1 122 ? 5.938 -10.372 16.487 1.00 11.21 122 HIS A O 13
ATOM 26570 N N . HIS A 1 123 ? 7.205 -11.918 15.434 1.00 23.10 123 HIS A N 13
ATOM 26571 C CA . HIS A 1 123 ? 6.128 -12.924 15.275 1.00 43.34 123 HIS A CA 13
ATOM 26572 C C . HIS A 1 123 ? 6.531 -14.199 16.031 1.00 33.12 123 HIS A C 13
ATOM 26573 O O . HIS A 1 123 ? 7.399 -14.938 15.573 1.00 31.24 123 HIS A O 13
ATOM 26588 N N . HIS A 1 124 ? 5.902 -14.416 17.203 1.00 33.10 124 HIS A N 13
ATOM 26589 C CA . HIS A 1 124 ? 6.223 -15.523 18.129 1.00 31.13 124 HIS A CA 13
ATOM 26590 C C . HIS A 1 124 ? 5.911 -16.898 17.490 1.00 21.23 124 HIS A C 13
ATOM 26591 O O . HIS A 1 124 ? 4.758 -17.337 17.492 1.00 71.13 124 HIS A O 13
ATOM 26606 N N . HIS A 1 125 ? 6.945 -17.534 16.907 1.00 45.33 125 HIS A N 13
ATOM 26607 C CA . HIS A 1 125 ? 6.873 -18.917 16.383 1.00 32.11 125 HIS A CA 13
ATOM 26608 C C . HIS A 1 125 ? 7.585 -19.866 17.379 1.00 62.14 125 HIS A C 13
ATOM 26609 O O . HIS A 1 125 ? 6.906 -20.413 18.272 1.00 30.12 125 HIS A O 13
ATOM 26625 N N . MET A 1 1 ? 16.499 10.616 -5.772 1.00 64.10 1 MET A N 14
ATOM 26626 C CA . MET A 1 1 ? 15.052 10.910 -5.894 1.00 2.23 1 MET A CA 14
ATOM 26627 C C . MET A 1 1 ? 14.245 9.618 -5.668 1.00 74.23 1 MET A C 14
ATOM 26628 O O . MET A 1 1 ? 14.190 8.746 -6.544 1.00 61.50 1 MET A O 14
ATOM 26644 N N . GLY A 1 2 ? 13.679 9.485 -4.462 1.00 73.33 2 GLY A N 14
ATOM 26645 C CA . GLY A 1 2 ? 12.756 8.401 -4.126 1.00 23.14 2 GLY A CA 14
ATOM 26646 C C . GLY A 1 2 ? 11.370 8.946 -3.816 1.00 65.31 2 GLY A C 14
ATOM 26647 O O . GLY A 1 2 ? 11.142 10.160 -3.924 1.00 42.52 2 GLY A O 14
ATOM 26651 N N . LYS A 1 3 ? 10.453 8.064 -3.395 1.00 54.32 3 LYS A N 14
ATOM 26652 C CA . LYS A 1 3 ? 9.052 8.434 -3.149 1.00 54.43 3 LYS A CA 14
ATOM 26653 C C . LYS A 1 3 ? 8.326 7.311 -2.394 1.00 24.53 3 LYS A C 14
ATOM 26654 O O . LYS A 1 3 ? 8.124 6.220 -2.949 1.00 13.40 3 LYS A O 14
ATOM 26673 N N . VAL A 1 4 ? 7.968 7.576 -1.124 1.00 40.22 4 VAL A N 14
ATOM 26674 C CA . VAL A 1 4 ? 7.095 6.707 -0.325 1.00 5.20 4 VAL A CA 14
ATOM 26675 C C . VAL A 1 4 ? 5.654 7.212 -0.482 1.00 23.12 4 VAL A C 14
ATOM 26676 O O . VAL A 1 4 ? 5.364 8.368 -0.154 1.00 42.53 4 VAL A O 14
ATOM 26689 N N . VAL A 1 5 ? 4.770 6.370 -1.026 1.00 23.35 5 VAL A N 14
ATOM 26690 C CA . VAL A 1 5 ? 3.334 6.673 -1.163 1.00 63.44 5 VAL A CA 14
ATOM 26691 C C . VAL A 1 5 ? 2.517 5.636 -0.389 1.00 20.22 5 VAL A C 14
ATOM 26692 O O . VAL A 1 5 ? 2.797 4.442 -0.459 1.00 72.41 5 VAL A O 14
ATOM 26705 N N . PHE A 1 6 ? 1.529 6.100 0.378 1.00 25.30 6 PHE A N 14
ATOM 26706 C CA . PHE A 1 6 ? 0.486 5.243 0.933 1.00 1.44 6 PHE A CA 14
ATOM 26707 C C . PHE A 1 6 ? -0.827 5.515 0.196 1.00 12.42 6 PHE A C 14
ATOM 26708 O O . PHE A 1 6 ? -1.357 6.628 0.241 1.00 5.31 6 PHE A O 14
ATOM 26725 N N . LEU A 1 7 ? -1.336 4.495 -0.480 1.00 73.52 7 LEU A N 14
ATOM 26726 C CA . LEU A 1 7 ? -2.653 4.524 -1.107 1.00 61.14 7 LEU A CA 14
ATOM 26727 C C . LEU A 1 7 ? -3.639 3.728 -0.228 1.00 44.21 7 LEU A C 14
ATOM 26728 O O . LEU A 1 7 ? -3.279 2.681 0.310 1.00 11.02 7 LEU A O 14
ATOM 26744 N N . SER A 1 8 ? -4.860 4.252 -0.052 1.00 70.43 8 SER A N 14
ATOM 26745 C CA . SER A 1 8 ? -5.956 3.545 0.626 1.00 61.21 8 SER A CA 14
ATOM 26746 C C . SER A 1 8 ? -7.297 4.113 0.161 1.00 0.15 8 SER A C 14
ATOM 26747 O O . SER A 1 8 ? -7.351 5.212 -0.390 1.00 23.42 8 SER A O 14
ATOM 26755 N N . ASP A 1 9 ? -8.370 3.347 0.381 1.00 64.31 9 ASP A N 14
ATOM 26756 C CA . ASP A 1 9 ? -9.746 3.797 0.101 1.00 73.52 9 ASP A CA 14
ATOM 26757 C C . ASP A 1 9 ? -10.424 4.258 1.395 1.00 2.33 9 ASP A C 14
ATOM 26758 O O . ASP A 1 9 ? -11.285 5.142 1.392 1.00 42.45 9 ASP A O 14
ATOM 26767 N N . ASP A 1 10 ? -9.997 3.642 2.497 1.00 23.41 10 ASP A N 14
ATOM 26768 C CA . ASP A 1 10 ? -10.620 3.793 3.809 1.00 24.32 10 ASP A CA 14
ATOM 26769 C C . ASP A 1 10 ? -10.111 5.092 4.459 1.00 73.44 10 ASP A C 14
ATOM 26770 O O . ASP A 1 10 ? -8.910 5.208 4.726 1.00 22.51 10 ASP A O 14
ATOM 26779 N N . GLN A 1 11 ? -11.030 6.055 4.690 1.00 23.24 11 GLN A N 14
ATOM 26780 C CA . GLN A 1 11 ? -10.694 7.421 5.160 1.00 3.42 11 GLN A CA 14
ATOM 26781 C C . GLN A 1 11 ? -9.849 7.422 6.453 1.00 2.01 11 GLN A C 14
ATOM 26782 O O . GLN A 1 11 ? -8.805 8.096 6.502 1.00 61.24 11 GLN A O 14
ATOM 26796 N N . GLU A 1 12 ? -10.299 6.649 7.472 1.00 23.55 12 GLU A N 14
ATOM 26797 C CA . GLU A 1 12 ? -9.599 6.554 8.775 1.00 3.51 12 GLU A CA 14
ATOM 26798 C C . GLU A 1 12 ? -8.145 6.119 8.565 1.00 65.01 12 GLU A C 14
ATOM 26799 O O . GLU A 1 12 ? -7.227 6.814 8.983 1.00 1.23 12 GLU A O 14
ATOM 26811 N N . ILE A 1 13 ? -7.988 4.985 7.871 1.00 33.54 13 ILE A N 14
ATOM 26812 C CA . ILE A 1 13 ? -6.687 4.413 7.473 1.00 14.31 13 ILE A CA 14
ATOM 26813 C C . ILE A 1 13 ? -5.717 5.461 6.857 1.00 35.45 13 ILE A C 14
ATOM 26814 O O . ILE A 1 13 ? -4.545 5.539 7.264 1.00 21.51 13 ILE A O 14
ATOM 26830 N N . ILE A 1 14 ? -6.221 6.255 5.881 1.00 11.23 14 ILE A N 14
ATOM 26831 C CA . ILE A 1 14 ? -5.432 7.312 5.209 1.00 11.34 14 ILE A CA 14
ATOM 26832 C C . ILE A 1 14 ? -4.888 8.312 6.248 1.00 44.15 14 ILE A C 14
ATOM 26833 O O . ILE A 1 14 ? -3.692 8.608 6.268 1.00 43.22 14 ILE A O 14
ATOM 26849 N N . GLU A 1 15 ? -5.782 8.744 7.147 1.00 3.41 15 GLU A N 14
ATOM 26850 C CA . GLU A 1 15 ? -5.479 9.728 8.206 1.00 25.31 15 GLU A CA 14
ATOM 26851 C C . GLU A 1 15 ? -4.590 9.131 9.321 1.00 12.24 15 GLU A C 14
ATOM 26852 O O . GLU A 1 15 ? -3.854 9.860 9.971 1.00 61.31 15 GLU A O 14
ATOM 26864 N N . GLU A 1 16 ? -4.673 7.810 9.524 1.00 12.35 16 GLU A N 14
ATOM 26865 C CA . GLU A 1 16 ? -3.913 7.097 10.574 1.00 63.20 16 GLU A CA 14
ATOM 26866 C C . GLU A 1 16 ? -2.437 6.960 10.184 1.00 11.20 16 GLU A C 14
ATOM 26867 O O . GLU A 1 16 ? -1.538 7.175 11.006 1.00 75.30 16 GLU A O 14
ATOM 26879 N N . VAL A 1 17 ? -2.211 6.597 8.922 1.00 63.01 17 VAL A N 14
ATOM 26880 C CA . VAL A 1 17 ? -0.868 6.458 8.349 1.00 71.03 17 VAL A CA 14
ATOM 26881 C C . VAL A 1 17 ? -0.256 7.843 8.069 1.00 61.44 17 VAL A C 14
ATOM 26882 O O . VAL A 1 17 ? 0.955 8.021 8.178 1.00 20.23 17 VAL A O 14
ATOM 26895 N N . SER A 1 18 ? -1.114 8.816 7.706 1.00 74.30 18 SER A N 14
ATOM 26896 C CA . SER A 1 18 ? -0.701 10.215 7.489 1.00 4.41 18 SER A CA 14
ATOM 26897 C C . SER A 1 18 ? -0.286 10.874 8.820 1.00 23.11 18 SER A C 14
ATOM 26898 O O . SER A 1 18 ? 0.728 11.583 8.883 1.00 24.12 18 SER A O 14
ATOM 26906 N N . LYS A 1 19 ? -1.074 10.614 9.880 1.00 35.43 19 LYS A N 14
ATOM 26907 C CA . LYS A 1 19 ? -0.768 11.089 11.240 1.00 23.25 19 LYS A CA 14
ATOM 26908 C C . LYS A 1 19 ? 0.583 10.513 11.690 1.00 34.15 19 LYS A C 14
ATOM 26909 O O . LYS A 1 19 ? 1.454 11.250 12.147 1.00 35.20 19 LYS A O 14
ATOM 26928 N N . LYS A 1 20 ? 0.756 9.197 11.474 1.00 71.32 20 LYS A N 14
ATOM 26929 C CA . LYS A 1 20 ? 1.992 8.481 11.819 1.00 44.31 20 LYS A CA 14
ATOM 26930 C C . LYS A 1 20 ? 3.177 8.933 10.942 1.00 4.22 20 LYS A C 14
ATOM 26931 O O . LYS A 1 20 ? 4.329 8.910 11.388 1.00 42.14 20 LYS A O 14
ATOM 26950 N N . ALA A 1 21 ? 2.885 9.371 9.704 1.00 14.13 21 ALA A N 14
ATOM 26951 C CA . ALA A 1 21 ? 3.903 9.943 8.807 1.00 74.11 21 ALA A CA 14
ATOM 26952 C C . ALA A 1 21 ? 4.492 11.224 9.419 1.00 61.55 21 ALA A C 14
ATOM 26953 O O . ALA A 1 21 ? 5.704 11.409 9.421 1.00 32.23 21 ALA A O 14
ATOM 26960 N N . GLU A 1 22 ? 3.612 12.071 9.986 1.00 4.15 22 GLU A N 14
ATOM 26961 C CA . GLU A 1 22 ? 4.018 13.316 10.665 1.00 44.41 22 GLU A CA 14
ATOM 26962 C C . GLU A 1 22 ? 4.805 13.016 11.963 1.00 73.21 22 GLU A C 14
ATOM 26963 O O . GLU A 1 22 ? 5.899 13.561 12.171 1.00 74.42 22 GLU A O 14
ATOM 26975 N N . GLU A 1 23 ? 4.232 12.133 12.808 1.00 2.31 23 GLU A N 14
ATOM 26976 C CA . GLU A 1 23 ? 4.788 11.754 14.130 1.00 60.51 23 GLU A CA 14
ATOM 26977 C C . GLU A 1 23 ? 6.223 11.208 14.018 1.00 24.24 23 GLU A C 14
ATOM 26978 O O . GLU A 1 23 ? 7.121 11.638 14.758 1.00 75.11 23 GLU A O 14
ATOM 26990 N N . GLU A 1 24 ? 6.428 10.273 13.079 1.00 54.32 24 GLU A N 14
ATOM 26991 C CA . GLU A 1 24 ? 7.749 9.657 12.841 1.00 2.30 24 GLU A CA 14
ATOM 26992 C C . GLU A 1 24 ? 8.638 10.560 11.964 1.00 73.11 24 GLU A C 14
ATOM 26993 O O . GLU A 1 24 ? 9.863 10.413 11.963 1.00 72.44 24 GLU A O 14
ATOM 27005 N N . GLY A 1 25 ? 8.003 11.492 11.228 1.00 45.31 25 GLY A N 14
ATOM 27006 C CA . GLY A 1 25 ? 8.713 12.400 10.319 1.00 2.32 25 GLY A CA 14
ATOM 27007 C C . GLY A 1 25 ? 8.846 11.850 8.905 1.00 64.34 25 GLY A C 14
ATOM 27008 O O . GLY A 1 25 ? 9.495 12.475 8.068 1.00 60.12 25 GLY A O 14
ATOM 27012 N N . TYR A 1 26 ? 8.197 10.693 8.639 1.00 33.12 26 TYR A N 14
ATOM 27013 C CA . TYR A 1 26 ? 8.228 10.025 7.326 1.00 4.41 26 TYR A CA 14
ATOM 27014 C C . TYR A 1 26 ? 7.525 10.899 6.266 1.00 2.40 26 TYR A C 14
ATOM 27015 O O . TYR A 1 26 ? 6.383 11.337 6.485 1.00 3.10 26 TYR A O 14
ATOM 27033 N N . ASP A 1 27 ? 8.184 11.146 5.125 1.00 1.14 27 ASP A N 14
ATOM 27034 C CA . ASP A 1 27 ? 7.526 11.753 3.957 1.00 71.31 27 ASP A CA 14
ATOM 27035 C C . ASP A 1 27 ? 6.722 10.659 3.225 1.00 14.01 27 ASP A C 14
ATOM 27036 O O . ASP A 1 27 ? 7.265 9.946 2.377 1.00 21.12 27 ASP A O 14
ATOM 27045 N N . ILE A 1 28 ? 5.447 10.476 3.621 1.00 62.13 28 ILE A N 14
ATOM 27046 C CA . ILE A 1 28 ? 4.530 9.511 2.972 1.00 1.43 28 ILE A CA 14
ATOM 27047 C C . ILE A 1 28 ? 3.364 10.277 2.332 1.00 43.33 28 ILE A C 14
ATOM 27048 O O . ILE A 1 28 ? 2.594 10.931 3.043 1.00 73.45 28 ILE A O 14
ATOM 27064 N N . GLN A 1 29 ? 3.240 10.201 0.999 1.00 31.10 29 GLN A N 14
ATOM 27065 C CA . GLN A 1 29 ? 2.100 10.777 0.274 1.00 12.04 29 GLN A CA 14
ATOM 27066 C C . GLN A 1 29 ? 0.882 9.859 0.460 1.00 62.13 29 GLN A C 14
ATOM 27067 O O . GLN A 1 29 ? 0.824 8.772 -0.111 1.00 12.23 29 GLN A O 14
ATOM 27081 N N . THR A 1 30 ? -0.082 10.314 1.264 1.00 11.25 30 THR A N 14
ATOM 27082 C CA . THR A 1 30 ? -1.305 9.557 1.565 1.00 41.15 30 THR A CA 14
ATOM 27083 C C . THR A 1 30 ? -2.440 10.036 0.657 1.00 32.15 30 THR A C 14
ATOM 27084 O O . THR A 1 30 ? -2.744 11.233 0.618 1.00 63.12 30 THR A O 14
ATOM 27095 N N . SER A 1 31 ? -3.076 9.087 -0.044 1.00 23.23 31 SER A N 14
ATOM 27096 C CA . SER A 1 31 ? -3.996 9.385 -1.149 1.00 33.34 31 SER A CA 14
ATOM 27097 C C . SER A 1 31 ? -5.112 8.327 -1.243 1.00 43.12 31 SER A C 14
ATOM 27098 O O . SER A 1 31 ? -4.978 7.213 -0.725 1.00 11.51 31 SER A O 14
ATOM 27106 N N . ASN A 1 32 ? -6.216 8.710 -1.901 1.00 11.14 32 ASN A N 14
ATOM 27107 C CA . ASN A 1 32 ? -7.318 7.798 -2.289 1.00 4.42 32 ASN A CA 14
ATOM 27108 C C . ASN A 1 32 ? -7.383 7.712 -3.828 1.00 3.21 32 ASN A C 14
ATOM 27109 O O . ASN A 1 32 ? -8.079 6.860 -4.393 1.00 25.42 32 ASN A O 14
ATOM 27120 N N . ASP A 1 33 ? -6.604 8.588 -4.493 1.00 32.34 33 ASP A N 14
ATOM 27121 C CA . ASP A 1 33 ? -6.579 8.709 -5.954 1.00 63.11 33 ASP A CA 14
ATOM 27122 C C . ASP A 1 33 ? -5.760 7.561 -6.563 1.00 14.23 33 ASP A C 14
ATOM 27123 O O . ASP A 1 33 ? -4.605 7.753 -6.958 1.00 72.20 33 ASP A O 14
ATOM 27132 N N . LYS A 1 34 ? -6.384 6.368 -6.626 1.00 64.40 34 LYS A N 14
ATOM 27133 C CA . LYS A 1 34 ? -5.749 5.139 -7.132 1.00 34.50 34 LYS A CA 14
ATOM 27134 C C . LYS A 1 34 ? -5.308 5.340 -8.595 1.00 51.24 34 LYS A C 14
ATOM 27135 O O . LYS A 1 34 ? -4.238 4.893 -8.983 1.00 62.13 34 LYS A O 14
ATOM 27154 N N . LYS A 1 35 ? -6.132 6.096 -9.358 1.00 50.25 35 LYS A N 14
ATOM 27155 C CA . LYS A 1 35 ? -5.908 6.374 -10.785 1.00 63.54 35 LYS A CA 14
ATOM 27156 C C . LYS A 1 35 ? -4.635 7.205 -10.989 1.00 50.35 35 LYS A C 14
ATOM 27157 O O . LYS A 1 35 ? -3.825 6.904 -11.880 1.00 34.52 35 LYS A O 14
ATOM 27176 N N . GLU A 1 36 ? -4.463 8.242 -10.141 1.00 13.25 36 GLU A N 14
ATOM 27177 C CA . GLU A 1 36 ? -3.274 9.112 -10.174 1.00 12.22 36 GLU A CA 14
ATOM 27178 C C . GLU A 1 36 ? -2.022 8.292 -9.839 1.00 22.30 36 GLU A C 14
ATOM 27179 O O . GLU A 1 36 ? -1.014 8.383 -10.525 1.00 4.25 36 GLU A O 14
ATOM 27191 N N . ILE A 1 37 ? -2.134 7.458 -8.795 1.00 41.11 37 ILE A N 14
ATOM 27192 C CA . ILE A 1 37 ? -1.014 6.658 -8.281 1.00 12.21 37 ILE A CA 14
ATOM 27193 C C . ILE A 1 37 ? -0.533 5.629 -9.332 1.00 15.44 37 ILE A C 14
ATOM 27194 O O . ILE A 1 37 ? 0.672 5.477 -9.534 1.00 60.11 37 ILE A O 14
ATOM 27210 N N . ILE A 1 38 ? -1.494 4.982 -10.028 1.00 52.14 38 ILE A N 14
ATOM 27211 C CA . ILE A 1 38 ? -1.213 4.045 -11.147 1.00 43.21 38 ILE A CA 14
ATOM 27212 C C . ILE A 1 38 ? -0.415 4.762 -12.261 1.00 61.13 38 ILE A C 14
ATOM 27213 O O . ILE A 1 38 ? 0.548 4.209 -12.805 1.00 35.21 38 ILE A O 14
ATOM 27229 N N . ASP A 1 39 ? -0.808 6.022 -12.527 1.00 41.24 39 ASP A N 14
ATOM 27230 C CA . ASP A 1 39 ? -0.185 6.895 -13.545 1.00 13.34 39 ASP A CA 14
ATOM 27231 C C . ASP A 1 39 ? 1.272 7.248 -13.163 1.00 13.34 39 ASP A C 14
ATOM 27232 O O . ASP A 1 39 ? 2.162 7.246 -14.018 1.00 25.41 39 ASP A O 14
ATOM 27241 N N . ARG A 1 40 ? 1.503 7.516 -11.867 1.00 3.44 40 ARG A N 14
ATOM 27242 C CA . ARG A 1 40 ? 2.842 7.882 -11.337 1.00 61.33 40 ARG A CA 14
ATOM 27243 C C . ARG A 1 40 ? 3.769 6.650 -11.301 1.00 42.14 40 ARG A C 14
ATOM 27244 O O . ARG A 1 40 ? 4.997 6.773 -11.409 1.00 24.33 40 ARG A O 14
ATOM 27265 N N . LEU A 1 41 ? 3.156 5.466 -11.148 1.00 35.13 41 LEU A N 14
ATOM 27266 C CA . LEU A 1 41 ? 3.848 4.169 -11.235 1.00 74.12 41 LEU A CA 14
ATOM 27267 C C . LEU A 1 41 ? 4.210 3.837 -12.707 1.00 24.34 41 LEU A C 14
ATOM 27268 O O . LEU A 1 41 ? 5.211 3.157 -12.957 1.00 10.21 41 LEU A O 14
ATOM 27284 N N . LYS A 1 42 ? 3.396 4.337 -13.675 1.00 1.34 42 LYS A N 14
ATOM 27285 C CA . LYS A 1 42 ? 3.707 4.241 -15.135 1.00 3.22 42 LYS A CA 14
ATOM 27286 C C . LYS A 1 42 ? 4.941 5.083 -15.480 1.00 2.10 42 LYS A C 14
ATOM 27287 O O . LYS A 1 42 ? 5.649 4.805 -16.443 1.00 75.10 42 LYS A O 14
ATOM 27306 N N . ARG A 1 43 ? 5.133 6.159 -14.711 1.00 23.51 43 ARG A N 14
ATOM 27307 C CA . ARG A 1 43 ? 6.298 7.049 -14.828 1.00 51.43 43 ARG A CA 14
ATOM 27308 C C . ARG A 1 43 ? 7.510 6.458 -14.085 1.00 73.31 43 ARG A C 14
ATOM 27309 O O . ARG A 1 43 ? 8.642 6.893 -14.308 1.00 33.10 43 ARG A O 14
ATOM 27330 N N . ARG A 1 44 ? 7.235 5.475 -13.193 1.00 64.00 44 ARG A N 14
ATOM 27331 C CA . ARG A 1 44 ? 8.231 4.850 -12.289 1.00 62.52 44 ARG A CA 14
ATOM 27332 C C . ARG A 1 44 ? 8.757 5.864 -11.244 1.00 63.33 44 ARG A C 14
ATOM 27333 O O . ARG A 1 44 ? 9.800 5.644 -10.619 1.00 44.03 44 ARG A O 14
ATOM 27354 N N . ASN A 1 45 ? 7.976 6.939 -11.019 1.00 72.24 45 ASN A N 14
ATOM 27355 C CA . ASN A 1 45 ? 8.347 8.060 -10.125 1.00 42.11 45 ASN A CA 14
ATOM 27356 C C . ASN A 1 45 ? 8.076 7.743 -8.635 1.00 43.22 45 ASN A C 14
ATOM 27357 O O . ASN A 1 45 ? 8.313 8.599 -7.775 1.00 22.05 45 ASN A O 14
ATOM 27368 N N . ILE A 1 46 ? 7.575 6.525 -8.340 1.00 64.32 46 ILE A N 14
ATOM 27369 C CA . ILE A 1 46 ? 7.338 6.051 -6.959 1.00 20.54 46 ILE A CA 14
ATOM 27370 C C . ILE A 1 46 ? 8.336 4.917 -6.634 1.00 13.33 46 ILE A C 14
ATOM 27371 O O . ILE A 1 46 ? 8.388 3.909 -7.349 1.00 21.31 46 ILE A O 14
ATOM 27387 N N . ASP A 1 47 ? 9.122 5.102 -5.552 1.00 24.22 47 ASP A N 14
ATOM 27388 C CA . ASP A 1 47 ? 10.202 4.168 -5.146 1.00 13.55 47 ASP A CA 14
ATOM 27389 C C . ASP A 1 47 ? 9.652 3.002 -4.310 1.00 73.20 47 ASP A C 14
ATOM 27390 O O . ASP A 1 47 ? 10.165 1.868 -4.375 1.00 14.10 47 ASP A O 14
ATOM 27399 N N . MET A 1 48 ? 8.655 3.309 -3.478 1.00 12.22 48 MET A N 14
ATOM 27400 C CA . MET A 1 48 ? 7.969 2.313 -2.650 1.00 10.15 48 MET A CA 14
ATOM 27401 C C . MET A 1 48 ? 6.546 2.782 -2.334 1.00 52.04 48 MET A C 14
ATOM 27402 O O . MET A 1 48 ? 6.303 3.983 -2.162 1.00 40.51 48 MET A O 14
ATOM 27416 N N . ILE A 1 49 ? 5.612 1.828 -2.268 1.00 65.23 49 ILE A N 14
ATOM 27417 C CA . ILE A 1 49 ? 4.188 2.104 -2.075 1.00 73.23 49 ILE A CA 14
ATOM 27418 C C . ILE A 1 49 ? 3.546 1.033 -1.174 1.00 11.51 49 ILE A C 14
ATOM 27419 O O . ILE A 1 49 ? 3.932 -0.136 -1.205 1.00 2.32 49 ILE A O 14
ATOM 27435 N N . ILE A 1 50 ? 2.574 1.455 -0.348 1.00 23.35 50 ILE A N 14
ATOM 27436 C CA . ILE A 1 50 ? 1.795 0.570 0.531 1.00 25.42 50 ILE A CA 14
ATOM 27437 C C . ILE A 1 50 ? 0.297 0.850 0.287 1.00 50.33 50 ILE A C 14
ATOM 27438 O O . ILE A 1 50 ? -0.139 1.993 0.397 1.00 51.42 50 ILE A O 14
ATOM 27454 N N . VAL A 1 51 ? -0.474 -0.188 -0.095 1.00 2.40 51 VAL A N 14
ATOM 27455 C CA . VAL A 1 51 ? -1.907 -0.066 -0.460 1.00 32.44 51 VAL A CA 14
ATOM 27456 C C . VAL A 1 51 ? -2.781 -0.838 0.541 1.00 34.23 51 VAL A C 14
ATOM 27457 O O . VAL A 1 51 ? -2.591 -2.036 0.710 1.00 42.31 51 VAL A O 14
ATOM 27470 N N . LYS A 1 52 ? -3.729 -0.142 1.198 1.00 40.25 52 LYS A N 14
ATOM 27471 C CA . LYS A 1 52 ? -4.746 -0.766 2.072 1.00 73.05 52 LYS A CA 14
ATOM 27472 C C . LYS A 1 52 ? -6.153 -0.549 1.483 1.00 35.35 52 LYS A C 14
ATOM 27473 O O . LYS A 1 52 ? -6.650 0.575 1.446 1.00 24.11 52 LYS A O 14
ATOM 27492 N N . THR A 1 53 ? -6.770 -1.644 1.028 1.00 15.41 53 THR A N 14
ATOM 27493 C CA . THR A 1 53 ? -8.169 -1.680 0.579 1.00 21.31 53 THR A CA 14
ATOM 27494 C C . THR A 1 53 ? -8.585 -3.145 0.358 1.00 61.02 53 THR A C 14
ATOM 27495 O O . THR A 1 53 ? -7.737 -4.046 0.369 1.00 33.33 53 THR A O 14
ATOM 27506 N N . GLU A 1 54 ? -9.896 -3.381 0.227 1.00 3.13 54 GLU A N 14
ATOM 27507 C CA . GLU A 1 54 ? -10.448 -4.714 -0.118 1.00 51.22 54 GLU A CA 14
ATOM 27508 C C . GLU A 1 54 ? -10.897 -4.737 -1.591 1.00 62.41 54 GLU A C 14
ATOM 27509 O O . GLU A 1 54 ? -11.416 -5.751 -2.073 1.00 53.10 54 GLU A O 14
ATOM 27521 N N . ASP A 1 55 ? -10.691 -3.597 -2.285 1.00 42.41 55 ASP A N 14
ATOM 27522 C CA . ASP A 1 55 ? -10.949 -3.454 -3.725 1.00 61.01 55 ASP A CA 14
ATOM 27523 C C . ASP A 1 55 ? -9.842 -4.218 -4.479 1.00 4.42 55 ASP A C 14
ATOM 27524 O O . ASP A 1 55 ? -8.781 -3.667 -4.788 1.00 15.14 55 ASP A O 14
ATOM 27533 N N . LYS A 1 56 ? -10.101 -5.513 -4.715 1.00 73.22 56 LYS A N 14
ATOM 27534 C CA . LYS A 1 56 ? -9.155 -6.453 -5.352 1.00 21.30 56 LYS A CA 14
ATOM 27535 C C . LYS A 1 56 ? -8.677 -5.975 -6.739 1.00 51.14 56 LYS A C 14
ATOM 27536 O O . LYS A 1 56 ? -7.518 -6.222 -7.115 1.00 1.21 56 LYS A O 14
ATOM 27555 N N . GLU A 1 57 ? -9.581 -5.292 -7.477 1.00 60.10 57 GLU A N 14
ATOM 27556 C CA . GLU A 1 57 ? -9.296 -4.765 -8.825 1.00 14.33 57 GLU A CA 14
ATOM 27557 C C . GLU A 1 57 ? -8.177 -3.711 -8.769 1.00 63.14 57 GLU A C 14
ATOM 27558 O O . GLU A 1 57 ? -7.176 -3.839 -9.477 1.00 0.21 57 GLU A O 14
ATOM 27570 N N . SER A 1 58 ? -8.320 -2.731 -7.856 1.00 5.44 58 SER A N 14
ATOM 27571 C CA . SER A 1 58 ? -7.365 -1.616 -7.728 1.00 14.44 58 SER A CA 14
ATOM 27572 C C . SER A 1 58 ? -6.000 -2.121 -7.247 1.00 31.12 58 SER A C 14
ATOM 27573 O O . SER A 1 58 ? -4.979 -1.784 -7.847 1.00 20.42 58 SER A O 14
ATOM 27581 N N . ILE A 1 59 ? -6.016 -2.971 -6.188 1.00 44.04 59 ILE A N 14
ATOM 27582 C CA . ILE A 1 59 ? -4.806 -3.608 -5.625 1.00 45.04 59 ILE A CA 14
ATOM 27583 C C . ILE A 1 59 ? -3.971 -4.247 -6.755 1.00 64.43 59 ILE A C 14
ATOM 27584 O O . ILE A 1 59 ? -2.782 -3.946 -6.915 1.00 74.31 59 ILE A O 14
ATOM 27600 N N . SER A 1 60 ? -4.666 -5.061 -7.568 1.00 75.03 60 SER A N 14
ATOM 27601 C CA . SER A 1 60 ? -4.087 -5.784 -8.702 1.00 64.23 60 SER A CA 14
ATOM 27602 C C . SER A 1 60 ? -3.388 -4.833 -9.694 1.00 31.13 60 SER A C 14
ATOM 27603 O O . SER A 1 60 ? -2.231 -5.071 -10.058 1.00 25.21 60 SER A O 14
ATOM 27611 N N . GLU A 1 61 ? -4.082 -3.730 -10.072 1.00 41.21 61 GLU A N 14
ATOM 27612 C CA . GLU A 1 61 ? -3.572 -2.767 -11.072 1.00 34.23 61 GLU A CA 14
ATOM 27613 C C . GLU A 1 61 ? -2.268 -2.116 -10.592 1.00 10.12 61 GLU A C 14
ATOM 27614 O O . GLU A 1 61 ? -1.273 -2.115 -11.330 1.00 44.43 61 GLU A O 14
ATOM 27626 N N . ILE A 1 62 ? -2.277 -1.612 -9.334 1.00 4.54 62 ILE A N 14
ATOM 27627 C CA . ILE A 1 62 ? -1.091 -1.003 -8.703 1.00 5.24 62 ILE A CA 14
ATOM 27628 C C . ILE A 1 62 ? 0.117 -1.974 -8.752 1.00 22.15 62 ILE A C 14
ATOM 27629 O O . ILE A 1 62 ? 1.197 -1.583 -9.195 1.00 61.21 62 ILE A O 14
ATOM 27645 N N . ILE A 1 63 ? -0.098 -3.252 -8.358 1.00 64.12 63 ILE A N 14
ATOM 27646 C CA . ILE A 1 63 ? 0.982 -4.268 -8.311 1.00 2.14 63 ILE A CA 14
ATOM 27647 C C . ILE A 1 63 ? 1.582 -4.497 -9.709 1.00 32.35 63 ILE A C 14
ATOM 27648 O O . ILE A 1 63 ? 2.798 -4.578 -9.838 1.00 73.24 63 ILE A O 14
ATOM 27664 N N . LYS A 1 64 ? 0.713 -4.566 -10.742 1.00 2.25 64 LYS A N 14
ATOM 27665 C CA . LYS A 1 64 ? 1.138 -4.742 -12.151 1.00 4.14 64 LYS A CA 14
ATOM 27666 C C . LYS A 1 64 ? 2.100 -3.616 -12.562 1.00 43.51 64 LYS A C 14
ATOM 27667 O O . LYS A 1 64 ? 3.126 -3.861 -13.220 1.00 52.51 64 LYS A O 14
ATOM 27686 N N . GLN A 1 65 ? 1.765 -2.389 -12.129 1.00 41.15 65 GLN A N 14
ATOM 27687 C CA . GLN A 1 65 ? 2.601 -1.208 -12.365 1.00 10.14 65 GLN A CA 14
ATOM 27688 C C . GLN A 1 65 ? 3.942 -1.330 -11.605 1.00 72.34 65 GLN A C 14
ATOM 27689 O O . GLN A 1 65 ? 4.991 -0.982 -12.138 1.00 41.12 65 GLN A O 14
ATOM 27703 N N . VAL A 1 66 ? 3.880 -1.852 -10.364 1.00 33.24 66 VAL A N 14
ATOM 27704 C CA . VAL A 1 66 ? 5.049 -1.991 -9.472 1.00 31.25 66 VAL A CA 14
ATOM 27705 C C . VAL A 1 66 ? 5.986 -3.138 -9.925 1.00 32.25 66 VAL A C 14
ATOM 27706 O O . VAL A 1 66 ? 7.193 -3.093 -9.665 1.00 2.00 66 VAL A O 14
ATOM 27719 N N . LEU A 1 67 ? 5.439 -4.148 -10.622 1.00 22.32 67 LEU A N 14
ATOM 27720 C CA . LEU A 1 67 ? 6.251 -5.233 -11.221 1.00 41.23 67 LEU A CA 14
ATOM 27721 C C . LEU A 1 67 ? 7.138 -4.629 -12.328 1.00 0.11 67 LEU A C 14
ATOM 27722 O O . LEU A 1 67 ? 8.339 -4.912 -12.416 1.00 1.41 67 LEU A O 14
ATOM 27738 N N . ASP A 1 68 ? 6.517 -3.728 -13.112 1.00 21.33 68 ASP A N 14
ATOM 27739 C CA . ASP A 1 68 ? 7.185 -2.959 -14.177 1.00 31.24 68 ASP A CA 14
ATOM 27740 C C . ASP A 1 68 ? 8.119 -1.882 -13.576 1.00 33.41 68 ASP A C 14
ATOM 27741 O O . ASP A 1 68 ? 9.178 -1.583 -14.141 1.00 32.41 68 ASP A O 14
ATOM 27750 N N . SER A 1 69 ? 7.730 -1.340 -12.405 1.00 42.42 69 SER A N 14
ATOM 27751 C CA . SER A 1 69 ? 8.408 -0.191 -11.772 1.00 13.44 69 SER A CA 14
ATOM 27752 C C . SER A 1 69 ? 9.653 -0.631 -10.974 1.00 41.41 69 SER A C 14
ATOM 27753 O O . SER A 1 69 ? 10.668 0.077 -10.951 1.00 3.00 69 SER A O 14
ATOM 27761 N N . GLY A 1 70 ? 9.566 -1.812 -10.354 1.00 44.55 70 GLY A N 14
ATOM 27762 C CA . GLY A 1 70 ? 10.615 -2.318 -9.467 1.00 25.11 70 GLY A CA 14
ATOM 27763 C C . GLY A 1 70 ? 10.602 -1.677 -8.080 1.00 35.01 70 GLY A C 14
ATOM 27764 O O . GLY A 1 70 ? 11.647 -1.612 -7.423 1.00 43.25 70 GLY A O 14
ATOM 27768 N N . ALA A 1 71 ? 9.417 -1.220 -7.627 1.00 1.03 71 ALA A N 14
ATOM 27769 C CA . ALA A 1 71 ? 9.248 -0.532 -6.324 1.00 24.42 71 ALA A CA 14
ATOM 27770 C C . ALA A 1 71 ? 8.999 -1.544 -5.177 1.00 10.44 71 ALA A C 14
ATOM 27771 O O . ALA A 1 71 ? 8.653 -2.698 -5.444 1.00 34.31 71 ALA A O 14
ATOM 27778 N N . LYS A 1 72 ? 9.187 -1.115 -3.902 1.00 35.53 72 LYS A N 14
ATOM 27779 C CA . LYS A 1 72 ? 8.834 -1.957 -2.719 1.00 3.43 72 LYS A CA 14
ATOM 27780 C C . LYS A 1 72 ? 7.342 -1.791 -2.411 1.00 34.32 72 LYS A C 14
ATOM 27781 O O . LYS A 1 72 ? 6.923 -0.730 -1.956 1.00 73.32 72 LYS A O 14
ATOM 27800 N N . VAL A 1 73 ? 6.558 -2.848 -2.634 1.00 72.13 73 VAL A N 14
ATOM 27801 C CA . VAL A 1 73 ? 5.093 -2.816 -2.465 1.00 12.23 73 VAL A CA 14
ATOM 27802 C C . VAL A 1 73 ? 4.651 -3.697 -1.281 1.00 74.13 73 VAL A C 14
ATOM 27803 O O . VAL A 1 73 ? 5.062 -4.862 -1.157 1.00 24.25 73 VAL A O 14
ATOM 27816 N N . LEU A 1 74 ? 3.834 -3.102 -0.395 1.00 44.05 74 LEU A N 14
ATOM 27817 C CA . LEU A 1 74 ? 3.160 -3.805 0.696 1.00 31.12 74 LEU A CA 14
ATOM 27818 C C . LEU A 1 74 ? 1.651 -3.732 0.461 1.00 22.43 74 LEU A C 14
ATOM 27819 O O . LEU A 1 74 ? 1.095 -2.644 0.323 1.00 73.21 74 LEU A O 14
ATOM 27835 N N . ILE A 1 75 ? 1.006 -4.898 0.397 1.00 43.25 75 ILE A N 14
ATOM 27836 C CA . ILE A 1 75 ? -0.443 -5.010 0.238 1.00 63.32 75 ILE A CA 14
ATOM 27837 C C . ILE A 1 75 ? -1.074 -5.356 1.586 1.00 32.11 75 ILE A C 14
ATOM 27838 O O . ILE A 1 75 ? -0.670 -6.320 2.247 1.00 70.45 75 ILE A O 14
ATOM 27854 N N . LEU A 1 76 ? -2.054 -4.545 1.976 1.00 2.20 76 LEU A N 14
ATOM 27855 C CA . LEU A 1 76 ? -2.803 -4.682 3.220 1.00 14.40 76 LEU A CA 14
ATOM 27856 C C . LEU A 1 76 ? -4.296 -4.783 2.872 1.00 34.35 76 LEU A C 14
ATOM 27857 O O . LEU A 1 76 ? -4.803 -4.010 2.046 1.00 4.42 76 LEU A O 14
ATOM 27873 N N . SER A 1 77 ? -4.977 -5.754 3.477 1.00 23.02 77 SER A N 14
ATOM 27874 C CA . SER A 1 77 ? -6.427 -5.937 3.334 1.00 51.40 77 SER A CA 14
ATOM 27875 C C . SER A 1 77 ? -6.950 -6.586 4.609 1.00 23.12 77 SER A C 14
ATOM 27876 O O . SER A 1 77 ? -6.244 -7.375 5.232 1.00 5.41 77 SER A O 14
ATOM 27884 N N . SER A 1 78 ? -8.191 -6.262 4.978 1.00 45.23 78 SER A N 14
ATOM 27885 C CA . SER A 1 78 ? -8.840 -6.810 6.178 1.00 74.50 78 SER A CA 14
ATOM 27886 C C . SER A 1 78 ? -9.126 -8.322 6.019 1.00 3.20 78 SER A C 14
ATOM 27887 O O . SER A 1 78 ? -9.374 -9.022 7.008 1.00 11.35 78 SER A O 14
ATOM 27895 N N . ASP A 1 79 ? -9.074 -8.814 4.764 1.00 32.50 79 ASP A N 14
ATOM 27896 C CA . ASP A 1 79 ? -9.306 -10.235 4.446 1.00 14.13 79 ASP A CA 14
ATOM 27897 C C . ASP A 1 79 ? -8.014 -10.922 3.941 1.00 44.32 79 ASP A C 14
ATOM 27898 O O . ASP A 1 79 ? -7.363 -10.449 2.995 1.00 64.34 79 ASP A O 14
ATOM 27907 N N . GLU A 1 80 ? -7.684 -12.072 4.564 1.00 43.41 80 GLU A N 14
ATOM 27908 C CA . GLU A 1 80 ? -6.448 -12.834 4.290 1.00 35.11 80 GLU A CA 14
ATOM 27909 C C . GLU A 1 80 ? -6.556 -13.714 3.039 1.00 64.11 80 GLU A C 14
ATOM 27910 O O . GLU A 1 80 ? -5.541 -14.241 2.576 1.00 42.42 80 GLU A O 14
ATOM 27922 N N . ASN A 1 81 ? -7.773 -13.889 2.501 1.00 41.41 81 ASN A N 14
ATOM 27923 C CA . ASN A 1 81 ? -7.986 -14.673 1.265 1.00 14.32 81 ASN A CA 14
ATOM 27924 C C . ASN A 1 81 ? -7.736 -13.768 0.045 1.00 43.34 81 ASN A C 14
ATOM 27925 O O . ASN A 1 81 ? -7.281 -14.240 -0.998 1.00 54.12 81 ASN A O 14
ATOM 27936 N N . ILE A 1 82 ? -8.032 -12.457 0.201 1.00 14.32 82 ILE A N 14
ATOM 27937 C CA . ILE A 1 82 ? -7.615 -11.412 -0.759 1.00 71.04 82 ILE A CA 14
ATOM 27938 C C . ILE A 1 82 ? -6.081 -11.307 -0.742 1.00 33.12 82 ILE A C 14
ATOM 27939 O O . ILE A 1 82 ? -5.439 -11.329 -1.795 1.00 4.12 82 ILE A O 14
ATOM 27955 N N . ILE A 1 83 ? -5.519 -11.240 0.482 1.00 65.20 83 ILE A N 14
ATOM 27956 C CA . ILE A 1 83 ? -4.061 -11.258 0.715 1.00 65.02 83 ILE A CA 14
ATOM 27957 C C . ILE A 1 83 ? -3.403 -12.518 0.090 1.00 14.34 83 ILE A C 14
ATOM 27958 O O . ILE A 1 83 ? -2.339 -12.413 -0.526 1.00 14.02 83 ILE A O 14
ATOM 27974 N N . GLU A 1 84 ? -4.079 -13.682 0.203 1.00 3.15 84 GLU A N 14
ATOM 27975 C CA . GLU A 1 84 ? -3.610 -14.956 -0.391 1.00 15.10 84 GLU A CA 14
ATOM 27976 C C . GLU A 1 84 ? -3.657 -14.903 -1.927 1.00 75.12 84 GLU A C 14
ATOM 27977 O O . GLU A 1 84 ? -2.735 -15.384 -2.587 1.00 62.35 84 GLU A O 14
ATOM 27989 N N . SER A 1 85 ? -4.735 -14.311 -2.480 1.00 3.14 85 SER A N 14
ATOM 27990 C CA . SER A 1 85 ? -4.903 -14.140 -3.937 1.00 21.44 85 SER A CA 14
ATOM 27991 C C . SER A 1 85 ? -3.740 -13.327 -4.525 1.00 22.12 85 SER A C 14
ATOM 27992 O O . SER A 1 85 ? -3.209 -13.643 -5.597 1.00 55.33 85 SER A O 14
ATOM 28000 N N . ILE A 1 86 ? -3.339 -12.301 -3.772 1.00 1.31 86 ILE A N 14
ATOM 28001 C CA . ILE A 1 86 ? -2.222 -11.424 -4.123 1.00 14.02 86 ILE A CA 14
ATOM 28002 C C . ILE A 1 86 ? -0.869 -12.167 -3.983 1.00 51.13 86 ILE A C 14
ATOM 28003 O O . ILE A 1 86 ? 0.032 -11.971 -4.799 1.00 23.20 86 ILE A O 14
ATOM 28019 N N . ARG A 1 87 ? -0.762 -13.049 -2.971 1.00 40.32 87 ARG A N 14
ATOM 28020 C CA . ARG A 1 87 ? 0.446 -13.881 -2.743 1.00 14.05 87 ARG A CA 14
ATOM 28021 C C . ARG A 1 87 ? 0.681 -14.882 -3.896 1.00 51.30 87 ARG A C 14
ATOM 28022 O O . ARG A 1 87 ? 1.812 -15.059 -4.352 1.00 74.14 87 ARG A O 14
ATOM 28043 N N . LYS A 1 88 ? -0.395 -15.542 -4.344 1.00 64.21 88 LYS A N 14
ATOM 28044 C CA . LYS A 1 88 ? -0.301 -16.675 -5.290 1.00 54.31 88 LYS A CA 14
ATOM 28045 C C . LYS A 1 88 ? -0.163 -16.193 -6.747 1.00 54.14 88 LYS A C 14
ATOM 28046 O O . LYS A 1 88 ? 0.523 -16.836 -7.552 1.00 31.55 88 LYS A O 14
ATOM 28065 N N . GLN A 1 89 ? -0.819 -15.062 -7.081 1.00 12.15 89 GLN A N 14
ATOM 28066 C CA . GLN A 1 89 ? -0.669 -14.411 -8.401 1.00 74.41 89 GLN A CA 14
ATOM 28067 C C . GLN A 1 89 ? 0.665 -13.653 -8.493 1.00 31.23 89 GLN A C 14
ATOM 28068 O O . GLN A 1 89 ? 1.267 -13.563 -9.569 1.00 13.20 89 GLN A O 14
ATOM 28082 N N . TYR A 1 90 ? 1.113 -13.093 -7.355 1.00 33.34 90 TYR A N 14
ATOM 28083 C CA . TYR A 1 90 ? 2.352 -12.302 -7.274 1.00 64.05 90 TYR A CA 14
ATOM 28084 C C . TYR A 1 90 ? 3.203 -12.845 -6.101 1.00 1.35 90 TYR A C 14
ATOM 28085 O O . TYR A 1 90 ? 2.986 -12.455 -4.962 1.00 21.22 90 TYR A O 14
ATOM 28103 N N . PRO A 1 91 ? 4.139 -13.818 -6.338 1.00 15.14 91 PRO A N 14
ATOM 28104 C CA . PRO A 1 91 ? 4.925 -14.451 -5.238 1.00 51.40 91 PRO A CA 14
ATOM 28105 C C . PRO A 1 91 ? 5.938 -13.503 -4.544 1.00 73.43 91 PRO A C 14
ATOM 28106 O O . PRO A 1 91 ? 6.286 -13.716 -3.375 1.00 31.01 91 PRO A O 14
ATOM 28117 N N . LYS A 1 92 ? 6.405 -12.461 -5.259 1.00 33.35 92 LYS A N 14
ATOM 28118 C CA . LYS A 1 92 ? 7.474 -11.559 -4.756 1.00 4.53 92 LYS A CA 14
ATOM 28119 C C . LYS A 1 92 ? 6.920 -10.252 -4.139 1.00 2.12 92 LYS A C 14
ATOM 28120 O O . LYS A 1 92 ? 7.686 -9.309 -3.902 1.00 11.03 92 LYS A O 14
ATOM 28139 N N . VAL A 1 93 ? 5.605 -10.189 -3.866 1.00 4.21 93 VAL A N 14
ATOM 28140 C CA . VAL A 1 93 ? 4.998 -9.032 -3.165 1.00 2.13 93 VAL A CA 14
ATOM 28141 C C . VAL A 1 93 ? 4.999 -9.282 -1.641 1.00 75.30 93 VAL A C 14
ATOM 28142 O O . VAL A 1 93 ? 4.802 -10.423 -1.191 1.00 60.42 93 VAL A O 14
ATOM 28155 N N . GLU A 1 94 ? 5.245 -8.223 -0.850 1.00 74.10 94 GLU A N 14
ATOM 28156 C CA . GLU A 1 94 ? 5.070 -8.275 0.609 1.00 23.44 94 GLU A CA 14
ATOM 28157 C C . GLU A 1 94 ? 3.595 -8.026 0.924 1.00 2.11 94 GLU A C 14
ATOM 28158 O O . GLU A 1 94 ? 3.021 -7.051 0.437 1.00 62.12 94 GLU A O 14
ATOM 28170 N N . THR A 1 95 ? 2.970 -8.919 1.707 1.00 12.21 95 THR A N 14
ATOM 28171 C CA . THR A 1 95 ? 1.542 -8.817 2.065 1.00 11.20 95 THR A CA 14
ATOM 28172 C C . THR A 1 95 ? 1.345 -9.023 3.574 1.00 73.21 95 THR A C 14
ATOM 28173 O O . THR A 1 95 ? 2.188 -9.632 4.239 1.00 41.11 95 THR A O 14
ATOM 28184 N N . ARG A 1 96 ? 0.230 -8.501 4.095 1.00 15.41 96 ARG A N 14
ATOM 28185 C CA . ARG A 1 96 ? -0.218 -8.725 5.472 1.00 63.24 96 ARG A CA 14
ATOM 28186 C C . ARG A 1 96 ? -1.704 -8.409 5.549 1.00 13.35 96 ARG A C 14
ATOM 28187 O O . ARG A 1 96 ? -2.152 -7.377 5.036 1.00 44.41 96 ARG A O 14
ATOM 28208 N N . ARG A 1 97 ? -2.471 -9.308 6.163 1.00 12.11 97 ARG A N 14
ATOM 28209 C CA . ARG A 1 97 ? -3.862 -9.044 6.496 1.00 45.20 97 ARG A CA 14
ATOM 28210 C C . ARG A 1 97 ? -3.906 -8.148 7.745 1.00 74.23 97 ARG A C 14
ATOM 28211 O O . ARG A 1 97 ? -3.404 -8.531 8.810 1.00 1.44 97 ARG A O 14
ATOM 28232 N N . ALA A 1 98 ? -4.512 -6.966 7.592 1.00 71.20 98 ALA A N 14
ATOM 28233 C CA . ALA A 1 98 ? -4.529 -5.911 8.610 1.00 2.42 98 ALA A CA 14
ATOM 28234 C C . ALA A 1 98 ? -5.937 -5.310 8.633 1.00 23.44 98 ALA A C 14
ATOM 28235 O O . ALA A 1 98 ? -6.337 -4.603 7.705 1.00 43.44 98 ALA A O 14
ATOM 28242 N N . GLN A 1 99 ? -6.688 -5.638 9.690 1.00 3.23 99 GLN A N 14
ATOM 28243 C CA . GLN A 1 99 ? -8.129 -5.327 9.797 1.00 33.44 99 GLN A CA 14
ATOM 28244 C C . GLN A 1 99 ? -8.329 -4.004 10.532 1.00 45.20 99 GLN A C 14
ATOM 28245 O O . GLN A 1 99 ? -9.107 -3.144 10.101 1.00 24.23 99 GLN A O 14
ATOM 28259 N N . ASP A 1 100 ? -7.614 -3.871 11.655 1.00 72.44 100 ASP A N 14
ATOM 28260 C CA . ASP A 1 100 ? -7.644 -2.668 12.499 1.00 41.42 100 ASP A CA 14
ATOM 28261 C C . ASP A 1 100 ? -6.738 -1.581 11.893 1.00 10.34 100 ASP A C 14
ATOM 28262 O O . ASP A 1 100 ? -5.686 -1.896 11.332 1.00 23.32 100 ASP A O 14
ATOM 28271 N N . LYS A 1 101 ? -7.149 -0.313 12.043 1.00 10.13 101 LYS A N 14
ATOM 28272 C CA . LYS A 1 101 ? -6.395 0.862 11.553 1.00 43.35 101 LYS A CA 14
ATOM 28273 C C . LYS A 1 101 ? -5.045 1.014 12.277 1.00 52.23 101 LYS A C 14
ATOM 28274 O O . LYS A 1 101 ? -4.072 1.524 11.702 1.00 22.11 101 LYS A O 14
ATOM 28293 N N . GLU A 1 102 ? -5.003 0.541 13.534 1.00 1.41 102 GLU A N 14
ATOM 28294 C CA . GLU A 1 102 ? -3.764 0.460 14.326 1.00 72.13 102 GLU A CA 14
ATOM 28295 C C . GLU A 1 102 ? -2.795 -0.568 13.699 1.00 21.21 102 GLU A C 14
ATOM 28296 O O . GLU A 1 102 ? -1.606 -0.293 13.571 1.00 22.11 102 GLU A O 14
ATOM 28308 N N . GLU A 1 103 ? -3.341 -1.717 13.254 1.00 52.12 103 GLU A N 14
ATOM 28309 C CA . GLU A 1 103 ? -2.568 -2.799 12.600 1.00 14.41 103 GLU A CA 14
ATOM 28310 C C . GLU A 1 103 ? -2.028 -2.380 11.219 1.00 10.32 103 GLU A C 14
ATOM 28311 O O . GLU A 1 103 ? -0.952 -2.833 10.807 1.00 32.30 103 GLU A O 14
ATOM 28323 N N . VAL A 1 104 ? -2.780 -1.519 10.514 1.00 44.33 104 VAL A N 14
ATOM 28324 C CA . VAL A 1 104 ? -2.397 -1.033 9.180 1.00 21.02 104 VAL A CA 14
ATOM 28325 C C . VAL A 1 104 ? -1.229 -0.041 9.277 1.00 21.00 104 VAL A C 14
ATOM 28326 O O . VAL A 1 104 ? -0.197 -0.239 8.630 1.00 61.32 104 VAL A O 14
ATOM 28339 N N . LYS A 1 105 ? -1.386 1.012 10.109 1.00 74.12 105 LYS A N 14
ATOM 28340 C CA . LYS A 1 105 ? -0.340 2.048 10.263 1.00 62.42 105 LYS A CA 14
ATOM 28341 C C . LYS A 1 105 ? 0.927 1.457 10.918 1.00 13.12 105 LYS A C 14
ATOM 28342 O O . LYS A 1 105 ? 2.035 1.939 10.676 1.00 50.34 105 LYS A O 14
ATOM 28361 N N . ASP A 1 106 ? 0.734 0.421 11.759 1.00 43.30 106 ASP A N 14
ATOM 28362 C CA . ASP A 1 106 ? 1.825 -0.414 12.303 1.00 45.35 106 ASP A CA 14
ATOM 28363 C C . ASP A 1 106 ? 2.593 -1.128 11.177 1.00 23.43 106 ASP A C 14
ATOM 28364 O O . ASP A 1 106 ? 3.822 -1.090 11.145 1.00 63.15 106 ASP A O 14
ATOM 28373 N N . ALA A 1 107 ? 1.845 -1.752 10.244 1.00 24.21 107 ALA A N 14
ATOM 28374 C CA . ALA A 1 107 ? 2.423 -2.512 9.112 1.00 31.42 107 ALA A CA 14
ATOM 28375 C C . ALA A 1 107 ? 3.230 -1.596 8.179 1.00 22.12 107 ALA A C 14
ATOM 28376 O O . ALA A 1 107 ? 4.262 -2.004 7.636 1.00 52.20 107 ALA A O 14
ATOM 28383 N N . VAL A 1 108 ? 2.740 -0.353 8.023 1.00 51.30 108 VAL A N 14
ATOM 28384 C CA . VAL A 1 108 ? 3.414 0.694 7.241 1.00 33.04 108 VAL A CA 14
ATOM 28385 C C . VAL A 1 108 ? 4.752 1.066 7.915 1.00 22.25 108 VAL A C 14
ATOM 28386 O O . VAL A 1 108 ? 5.824 0.892 7.325 1.00 51.32 108 VAL A O 14
ATOM 28399 N N . GLU A 1 109 ? 4.638 1.520 9.179 1.00 42.14 109 GLU A N 14
ATOM 28400 C CA . GLU A 1 109 ? 5.760 1.956 10.040 1.00 52.44 109 GLU A CA 14
ATOM 28401 C C . GLU A 1 109 ? 6.917 0.935 10.027 1.00 24.40 109 GLU A C 14
ATOM 28402 O O . GLU A 1 109 ? 8.084 1.288 9.804 1.00 43.15 109 GLU A O 14
ATOM 28414 N N . GLU A 1 110 ? 6.525 -0.328 10.234 1.00 31.23 110 GLU A N 14
ATOM 28415 C CA . GLU A 1 110 ? 7.414 -1.488 10.304 1.00 20.14 110 GLU A CA 14
ATOM 28416 C C . GLU A 1 110 ? 8.150 -1.704 8.976 1.00 30.43 110 GLU A C 14
ATOM 28417 O O . GLU A 1 110 ? 9.371 -1.785 8.960 1.00 32.11 110 GLU A O 14
ATOM 28429 N N . PHE A 1 111 ? 7.384 -1.724 7.870 1.00 45.30 111 PHE A N 14
ATOM 28430 C CA . PHE A 1 111 ? 7.903 -1.949 6.494 1.00 42.31 111 PHE A CA 14
ATOM 28431 C C . PHE A 1 111 ? 8.985 -0.914 6.126 1.00 23.14 111 PHE A C 14
ATOM 28432 O O . PHE A 1 111 ? 9.939 -1.218 5.399 1.00 53.30 111 PHE A O 14
ATOM 28449 N N . LEU A 1 112 ? 8.821 0.304 6.670 1.00 51.32 112 LEU A N 14
ATOM 28450 C CA . LEU A 1 112 ? 9.740 1.434 6.446 1.00 13.25 112 LEU A CA 14
ATOM 28451 C C . LEU A 1 112 ? 11.020 1.305 7.308 1.00 32.33 112 LEU A C 14
ATOM 28452 O O . LEU A 1 112 ? 12.121 1.606 6.830 1.00 73.43 112 LEU A O 14
ATOM 28468 N N . LYS A 1 113 ? 10.874 0.842 8.572 1.00 32.41 113 LYS A N 14
ATOM 28469 C CA . LYS A 1 113 ? 12.027 0.604 9.480 1.00 52.12 113 LYS A CA 14
ATOM 28470 C C . LYS A 1 113 ? 12.840 -0.637 9.033 1.00 21.22 113 LYS A C 14
ATOM 28471 O O . LYS A 1 113 ? 14.052 -0.716 9.256 1.00 63.55 113 LYS A O 14
ATOM 28490 N N . GLU A 1 114 ? 12.143 -1.584 8.383 1.00 31.42 114 GLU A N 14
ATOM 28491 C CA . GLU A 1 114 ? 12.734 -2.823 7.844 1.00 2.12 114 GLU A CA 14
ATOM 28492 C C . GLU A 1 114 ? 13.177 -2.638 6.376 1.00 54.41 114 GLU A C 14
ATOM 28493 O O . GLU A 1 114 ? 13.542 -3.612 5.700 1.00 13.24 114 GLU A O 14
ATOM 28505 N N . GLY A 1 115 ? 13.120 -1.383 5.886 1.00 51.43 115 GLY A N 14
ATOM 28506 C CA . GLY A 1 115 ? 13.600 -1.028 4.550 1.00 1.11 115 GLY A CA 14
ATOM 28507 C C . GLY A 1 115 ? 12.536 -1.196 3.480 1.00 60.31 115 GLY A C 14
ATOM 28508 O O . GLY A 1 115 ? 12.104 -0.219 2.860 1.00 0.53 115 GLY A O 14
ATOM 28512 N N . GLY A 1 116 ? 12.120 -2.451 3.269 1.00 34.42 116 GLY A N 14
ATOM 28513 C CA . GLY A 1 116 ? 11.101 -2.774 2.276 1.00 33.12 116 GLY A CA 14
ATOM 28514 C C . GLY A 1 116 ? 10.733 -4.244 2.298 1.00 14.11 116 GLY A C 14
ATOM 28515 O O . GLY A 1 116 ? 10.590 -4.874 1.241 1.00 71.13 116 GLY A O 14
ATOM 28519 N N . SER A 1 117 ? 10.556 -4.787 3.517 1.00 42.12 117 SER A N 14
ATOM 28520 C CA . SER A 1 117 ? 10.203 -6.197 3.731 1.00 54.23 117 SER A CA 14
ATOM 28521 C C . SER A 1 117 ? 9.590 -6.374 5.125 1.00 12.42 117 SER A C 14
ATOM 28522 O O . SER A 1 117 ? 10.148 -5.878 6.099 1.00 53.30 117 SER A O 14
ATOM 28530 N N . LEU A 1 118 ? 8.441 -7.070 5.217 1.00 23.05 118 LEU A N 14
ATOM 28531 C CA . LEU A 1 118 ? 7.857 -7.452 6.523 1.00 73.12 118 LEU A CA 14
ATOM 28532 C C . LEU A 1 118 ? 8.590 -8.656 7.123 1.00 42.02 118 LEU A C 14
ATOM 28533 O O . LEU A 1 118 ? 8.373 -8.983 8.296 1.00 33.04 118 LEU A O 14
ATOM 28549 N N . GLU A 1 119 ? 9.399 -9.355 6.291 1.00 52.44 119 GLU A N 14
ATOM 28550 C CA . GLU A 1 119 ? 10.286 -10.419 6.776 1.00 72.52 119 GLU A CA 14
ATOM 28551 C C . GLU A 1 119 ? 11.243 -9.814 7.814 1.00 54.43 119 GLU A C 14
ATOM 28552 O O . GLU A 1 119 ? 12.176 -9.078 7.465 1.00 61.52 119 GLU A O 14
ATOM 28564 N N . HIS A 1 120 ? 10.945 -10.101 9.088 1.00 44.13 120 HIS A N 14
ATOM 28565 C CA . HIS A 1 120 ? 11.544 -9.409 10.234 1.00 63.21 120 HIS A CA 14
ATOM 28566 C C . HIS A 1 120 ? 13.025 -9.748 10.379 1.00 62.50 120 HIS A C 14
ATOM 28567 O O . HIS A 1 120 ? 13.447 -10.880 10.110 1.00 34.22 120 HIS A O 14
ATOM 28582 N N . HIS A 1 121 ? 13.804 -8.750 10.813 1.00 21.01 121 HIS A N 14
ATOM 28583 C CA . HIS A 1 121 ? 15.242 -8.890 11.061 1.00 53.24 121 HIS A CA 14
ATOM 28584 C C . HIS A 1 121 ? 15.459 -9.474 12.466 1.00 11.31 121 HIS A C 14
ATOM 28585 O O . HIS A 1 121 ? 16.014 -8.828 13.366 1.00 12.02 121 HIS A O 14
ATOM 28600 N N . HIS A 1 122 ? 14.976 -10.716 12.637 1.00 43.45 122 HIS A N 14
ATOM 28601 C CA . HIS A 1 122 ? 15.004 -11.429 13.913 1.00 44.15 122 HIS A CA 14
ATOM 28602 C C . HIS A 1 122 ? 16.289 -12.262 13.995 1.00 44.24 122 HIS A C 14
ATOM 28603 O O . HIS A 1 122 ? 16.279 -13.480 13.787 1.00 45.54 122 HIS A O 14
ATOM 28618 N N . HIS A 1 123 ? 17.411 -11.564 14.214 1.00 23.34 123 HIS A N 14
ATOM 28619 C CA . HIS A 1 123 ? 18.732 -12.197 14.383 1.00 72.11 123 HIS A CA 14
ATOM 28620 C C . HIS A 1 123 ? 19.040 -12.419 15.873 1.00 34.40 123 HIS A C 14
ATOM 28621 O O . HIS A 1 123 ? 19.856 -13.282 16.211 1.00 50.14 123 HIS A O 14
ATOM 28636 N N . HIS A 1 124 ? 18.371 -11.651 16.762 1.00 1.23 124 HIS A N 14
ATOM 28637 C CA . HIS A 1 124 ? 18.465 -11.869 18.219 1.00 34.51 124 HIS A CA 14
ATOM 28638 C C . HIS A 1 124 ? 17.746 -13.176 18.596 1.00 22.41 124 HIS A C 14
ATOM 28639 O O . HIS A 1 124 ? 16.547 -13.344 18.326 1.00 22.41 124 HIS A O 14
ATOM 28654 N N . HIS A 1 125 ? 18.507 -14.102 19.194 1.00 3.04 125 HIS A N 14
ATOM 28655 C CA . HIS A 1 125 ? 17.997 -15.386 19.693 1.00 10.11 125 HIS A CA 14
ATOM 28656 C C . HIS A 1 125 ? 18.599 -15.633 21.096 1.00 50.35 125 HIS A C 14
ATOM 28657 O O . HIS A 1 125 ? 19.686 -16.246 21.203 1.00 11.15 125 HIS A O 14
ATOM 28673 N N . MET A 1 1 ? 14.481 7.659 -6.264 1.00 2.41 1 MET A N 15
ATOM 28674 C CA . MET A 1 1 ? 14.347 8.615 -5.134 1.00 22.34 1 MET A CA 15
ATOM 28675 C C . MET A 1 1 ? 14.103 7.833 -3.827 1.00 0.40 1 MET A C 15
ATOM 28676 O O . MET A 1 1 ? 14.540 6.684 -3.708 1.00 61.02 1 MET A O 15
ATOM 28692 N N . GLY A 1 2 ? 13.451 8.469 -2.833 1.00 53.40 2 GLY A N 15
ATOM 28693 C CA . GLY A 1 2 ? 12.996 7.799 -1.605 1.00 30.24 2 GLY A CA 15
ATOM 28694 C C . GLY A 1 2 ? 11.515 8.053 -1.350 1.00 41.11 2 GLY A C 15
ATOM 28695 O O . GLY A 1 2 ? 11.094 8.268 -0.210 1.00 21.40 2 GLY A O 15
ATOM 28699 N N . LYS A 1 3 ? 10.728 8.020 -2.444 1.00 64.03 3 LYS A N 15
ATOM 28700 C CA . LYS A 1 3 ? 9.283 8.314 -2.439 1.00 21.05 3 LYS A CA 15
ATOM 28701 C C . LYS A 1 3 ? 8.463 7.096 -1.969 1.00 14.25 3 LYS A C 15
ATOM 28702 O O . LYS A 1 3 ? 8.381 6.072 -2.682 1.00 14.55 3 LYS A O 15
ATOM 28721 N N . VAL A 1 4 ? 7.900 7.205 -0.750 1.00 55.42 4 VAL A N 15
ATOM 28722 C CA . VAL A 1 4 ? 6.836 6.305 -0.271 1.00 11.43 4 VAL A CA 15
ATOM 28723 C C . VAL A 1 4 ? 5.486 6.944 -0.603 1.00 13.24 4 VAL A C 15
ATOM 28724 O O . VAL A 1 4 ? 5.302 8.146 -0.389 1.00 21.14 4 VAL A O 15
ATOM 28737 N N . VAL A 1 5 ? 4.557 6.155 -1.150 1.00 43.54 5 VAL A N 15
ATOM 28738 C CA . VAL A 1 5 ? 3.174 6.594 -1.409 1.00 61.23 5 VAL A CA 15
ATOM 28739 C C . VAL A 1 5 ? 2.195 5.602 -0.768 1.00 10.44 5 VAL A C 15
ATOM 28740 O O . VAL A 1 5 ? 2.304 4.399 -0.988 1.00 30.53 5 VAL A O 15
ATOM 28753 N N . PHE A 1 6 ? 1.267 6.112 0.053 1.00 0.32 6 PHE A N 15
ATOM 28754 C CA . PHE A 1 6 ? 0.191 5.304 0.639 1.00 60.14 6 PHE A CA 15
ATOM 28755 C C . PHE A 1 6 ? -1.135 5.544 -0.113 1.00 3.11 6 PHE A C 15
ATOM 28756 O O . PHE A 1 6 ? -1.675 6.641 -0.093 1.00 74.24 6 PHE A O 15
ATOM 28773 N N . LEU A 1 7 ? -1.628 4.509 -0.792 1.00 13.44 7 LEU A N 15
ATOM 28774 C CA . LEU A 1 7 ? -3.002 4.469 -1.328 1.00 74.23 7 LEU A CA 15
ATOM 28775 C C . LEU A 1 7 ? -3.891 3.723 -0.313 1.00 63.35 7 LEU A C 15
ATOM 28776 O O . LEU A 1 7 ? -3.406 2.828 0.388 1.00 53.44 7 LEU A O 15
ATOM 28792 N N . SER A 1 8 ? -5.171 4.112 -0.211 1.00 12.25 8 SER A N 15
ATOM 28793 C CA . SER A 1 8 ? -6.155 3.423 0.647 1.00 25.42 8 SER A CA 15
ATOM 28794 C C . SER A 1 8 ? -7.575 3.644 0.107 1.00 55.22 8 SER A C 15
ATOM 28795 O O . SER A 1 8 ? -7.783 4.427 -0.824 1.00 3.45 8 SER A O 15
ATOM 28803 N N . ASP A 1 9 ? -8.531 2.923 0.704 1.00 1.14 9 ASP A N 15
ATOM 28804 C CA . ASP A 1 9 ? -9.968 3.028 0.411 1.00 45.41 9 ASP A CA 15
ATOM 28805 C C . ASP A 1 9 ? -10.697 3.720 1.572 1.00 41.01 9 ASP A C 15
ATOM 28806 O O . ASP A 1 9 ? -11.657 4.471 1.355 1.00 0.43 9 ASP A O 15
ATOM 28815 N N . ASP A 1 10 ? -10.232 3.458 2.808 1.00 72.23 10 ASP A N 15
ATOM 28816 C CA . ASP A 1 10 ? -10.851 4.003 4.037 1.00 71.20 10 ASP A CA 15
ATOM 28817 C C . ASP A 1 10 ? -10.122 5.294 4.451 1.00 3.20 10 ASP A C 15
ATOM 28818 O O . ASP A 1 10 ? -8.886 5.298 4.529 1.00 23.05 10 ASP A O 15
ATOM 28827 N N . GLN A 1 11 ? -10.896 6.358 4.722 1.00 41.44 11 GLN A N 15
ATOM 28828 C CA . GLN A 1 11 ? -10.371 7.669 5.169 1.00 71.42 11 GLN A CA 15
ATOM 28829 C C . GLN A 1 11 ? -9.700 7.575 6.561 1.00 72.14 11 GLN A C 15
ATOM 28830 O O . GLN A 1 11 ? -8.658 8.202 6.782 1.00 72.10 11 GLN A O 15
ATOM 28844 N N . GLU A 1 12 ? -10.316 6.783 7.481 1.00 63.41 12 GLU A N 15
ATOM 28845 C CA . GLU A 1 12 ? -9.771 6.495 8.831 1.00 53.25 12 GLU A CA 15
ATOM 28846 C C . GLU A 1 12 ? -8.304 6.025 8.745 1.00 1.34 12 GLU A C 15
ATOM 28847 O O . GLU A 1 12 ? -7.421 6.563 9.421 1.00 32.41 12 GLU A O 15
ATOM 28859 N N . ILE A 1 13 ? -8.101 4.998 7.903 1.00 64.31 13 ILE A N 15
ATOM 28860 C CA . ILE A 1 13 ? -6.790 4.414 7.606 1.00 21.31 13 ILE A CA 15
ATOM 28861 C C . ILE A 1 13 ? -5.768 5.488 7.139 1.00 23.05 13 ILE A C 15
ATOM 28862 O O . ILE A 1 13 ? -4.658 5.560 7.679 1.00 50.12 13 ILE A O 15
ATOM 28878 N N . ILE A 1 14 ? -6.180 6.307 6.134 1.00 5.11 14 ILE A N 15
ATOM 28879 C CA . ILE A 1 14 ? -5.325 7.352 5.511 1.00 35.25 14 ILE A CA 15
ATOM 28880 C C . ILE A 1 14 ? -4.762 8.302 6.585 1.00 1.33 14 ILE A C 15
ATOM 28881 O O . ILE A 1 14 ? -3.559 8.599 6.601 1.00 15.14 14 ILE A O 15
ATOM 28897 N N . GLU A 1 15 ? -5.659 8.732 7.493 1.00 31.54 15 GLU A N 15
ATOM 28898 C CA . GLU A 1 15 ? -5.348 9.710 8.547 1.00 4.21 15 GLU A CA 15
ATOM 28899 C C . GLU A 1 15 ? -4.424 9.120 9.625 1.00 60.22 15 GLU A C 15
ATOM 28900 O O . GLU A 1 15 ? -3.622 9.850 10.192 1.00 51.21 15 GLU A O 15
ATOM 28912 N N . GLU A 1 16 ? -4.533 7.801 9.879 1.00 54.41 16 GLU A N 15
ATOM 28913 C CA . GLU A 1 16 ? -3.689 7.103 10.876 1.00 15.20 16 GLU A CA 15
ATOM 28914 C C . GLU A 1 16 ? -2.253 6.900 10.372 1.00 4.12 16 GLU A C 15
ATOM 28915 O O . GLU A 1 16 ? -1.294 7.005 11.148 1.00 24.23 16 GLU A O 15
ATOM 28927 N N . VAL A 1 17 ? -2.119 6.588 9.079 1.00 73.43 17 VAL A N 15
ATOM 28928 C CA . VAL A 1 17 ? -0.813 6.413 8.434 1.00 43.15 17 VAL A CA 15
ATOM 28929 C C . VAL A 1 17 ? -0.106 7.772 8.285 1.00 62.23 17 VAL A C 15
ATOM 28930 O O . VAL A 1 17 ? 1.114 7.855 8.434 1.00 54.14 17 VAL A O 15
ATOM 28943 N N . SER A 1 18 ? -0.897 8.831 8.003 1.00 70.11 18 SER A N 15
ATOM 28944 C CA . SER A 1 18 ? -0.404 10.219 7.936 1.00 30.15 18 SER A CA 15
ATOM 28945 C C . SER A 1 18 ? -0.014 10.741 9.341 1.00 0.11 18 SER A C 15
ATOM 28946 O O . SER A 1 18 ? 0.948 11.502 9.476 1.00 22.42 18 SER A O 15
ATOM 28954 N N . LYS A 1 19 ? -0.786 10.317 10.366 1.00 51.31 19 LYS A N 15
ATOM 28955 C CA . LYS A 1 19 ? -0.527 10.617 11.780 1.00 62.15 19 LYS A CA 15
ATOM 28956 C C . LYS A 1 19 ? 0.843 10.073 12.206 1.00 32.31 19 LYS A C 15
ATOM 28957 O O . LYS A 1 19 ? 1.676 10.813 12.734 1.00 53.20 19 LYS A O 15
ATOM 28976 N N . LYS A 1 20 ? 1.067 8.781 11.929 1.00 62.43 20 LYS A N 15
ATOM 28977 C CA . LYS A 1 20 ? 2.322 8.098 12.254 1.00 32.12 20 LYS A CA 15
ATOM 28978 C C . LYS A 1 20 ? 3.474 8.602 11.364 1.00 43.23 20 LYS A C 15
ATOM 28979 O O . LYS A 1 20 ? 4.613 8.680 11.816 1.00 11.44 20 LYS A O 15
ATOM 28998 N N . ALA A 1 21 ? 3.161 8.969 10.104 1.00 74.42 21 ALA A N 15
ATOM 28999 C CA . ALA A 1 21 ? 4.148 9.558 9.174 1.00 63.15 21 ALA A CA 15
ATOM 29000 C C . ALA A 1 21 ? 4.692 10.890 9.714 1.00 14.50 21 ALA A C 15
ATOM 29001 O O . ALA A 1 21 ? 5.876 11.197 9.562 1.00 62.32 21 ALA A O 15
ATOM 29008 N N . GLU A 1 22 ? 3.802 11.660 10.354 1.00 50.33 22 GLU A N 15
ATOM 29009 C CA . GLU A 1 22 ? 4.125 12.958 10.959 1.00 5.21 22 GLU A CA 15
ATOM 29010 C C . GLU A 1 22 ? 5.063 12.767 12.173 1.00 10.51 22 GLU A C 15
ATOM 29011 O O . GLU A 1 22 ? 6.162 13.342 12.222 1.00 51.22 22 GLU A O 15
ATOM 29023 N N . GLU A 1 23 ? 4.611 11.914 13.119 1.00 50.14 23 GLU A N 15
ATOM 29024 C CA . GLU A 1 23 ? 5.311 11.643 14.395 1.00 10.32 23 GLU A CA 15
ATOM 29025 C C . GLU A 1 23 ? 6.687 10.979 14.180 1.00 1.23 23 GLU A C 15
ATOM 29026 O O . GLU A 1 23 ? 7.645 11.288 14.895 1.00 21.33 23 GLU A O 15
ATOM 29038 N N . GLU A 1 24 ? 6.776 10.087 13.182 1.00 13.14 24 GLU A N 15
ATOM 29039 C CA . GLU A 1 24 ? 8.004 9.317 12.876 1.00 33.45 24 GLU A CA 15
ATOM 29040 C C . GLU A 1 24 ? 8.896 10.032 11.846 1.00 12.22 24 GLU A C 15
ATOM 29041 O O . GLU A 1 24 ? 10.027 9.588 11.604 1.00 34.45 24 GLU A O 15
ATOM 29053 N N . GLY A 1 25 ? 8.383 11.115 11.231 1.00 52.40 25 GLY A N 15
ATOM 29054 C CA . GLY A 1 25 ? 9.129 11.868 10.216 1.00 22.24 25 GLY A CA 15
ATOM 29055 C C . GLY A 1 25 ? 9.304 11.112 8.906 1.00 42.12 25 GLY A C 15
ATOM 29056 O O . GLY A 1 25 ? 10.305 11.299 8.208 1.00 22.03 25 GLY A O 15
ATOM 29060 N N . TYR A 1 26 ? 8.321 10.251 8.584 1.00 53.12 26 TYR A N 15
ATOM 29061 C CA . TYR A 1 26 ? 8.293 9.489 7.327 1.00 12.21 26 TYR A CA 15
ATOM 29062 C C . TYR A 1 26 ? 7.837 10.369 6.152 1.00 64.22 26 TYR A C 15
ATOM 29063 O O . TYR A 1 26 ? 6.866 11.128 6.268 1.00 12.22 26 TYR A O 15
ATOM 29081 N N . ASP A 1 27 ? 8.554 10.245 5.029 1.00 2.22 27 ASP A N 15
ATOM 29082 C CA . ASP A 1 27 ? 8.128 10.773 3.728 1.00 35.42 27 ASP A CA 15
ATOM 29083 C C . ASP A 1 27 ? 7.089 9.813 3.130 1.00 44.24 27 ASP A C 15
ATOM 29084 O O . ASP A 1 27 ? 7.449 8.738 2.667 1.00 23.01 27 ASP A O 15
ATOM 29093 N N . ILE A 1 28 ? 5.796 10.174 3.214 1.00 34.32 28 ILE A N 15
ATOM 29094 C CA . ILE A 1 28 ? 4.701 9.401 2.583 1.00 64.25 28 ILE A CA 15
ATOM 29095 C C . ILE A 1 28 ? 3.742 10.380 1.881 1.00 21.21 28 ILE A C 15
ATOM 29096 O O . ILE A 1 28 ? 3.425 11.436 2.434 1.00 1.00 28 ILE A O 15
ATOM 29112 N N . GLN A 1 29 ? 3.303 10.026 0.665 1.00 12.33 29 GLN A N 15
ATOM 29113 C CA . GLN A 1 29 ? 2.258 10.759 -0.062 1.00 50.35 29 GLN A CA 15
ATOM 29114 C C . GLN A 1 29 ? 0.972 9.915 -0.043 1.00 72.54 29 GLN A C 15
ATOM 29115 O O . GLN A 1 29 ? 0.940 8.836 -0.629 1.00 35.43 29 GLN A O 15
ATOM 29129 N N . THR A 1 30 ? -0.074 10.406 0.627 1.00 53.14 30 THR A N 15
ATOM 29130 C CA . THR A 1 30 ? -1.325 9.646 0.827 1.00 51.40 30 THR A CA 15
ATOM 29131 C C . THR A 1 30 ? -2.376 10.034 -0.234 1.00 11.45 30 THR A C 15
ATOM 29132 O O . THR A 1 30 ? -2.401 11.176 -0.701 1.00 72.13 30 THR A O 15
ATOM 29143 N N . SER A 1 31 ? -3.219 9.052 -0.627 1.00 10.43 31 SER A N 15
ATOM 29144 C CA . SER A 1 31 ? -4.248 9.226 -1.670 1.00 12.12 31 SER A CA 15
ATOM 29145 C C . SER A 1 31 ? -5.353 8.153 -1.548 1.00 45.14 31 SER A C 15
ATOM 29146 O O . SER A 1 31 ? -5.200 7.147 -0.834 1.00 1.44 31 SER A O 15
ATOM 29154 N N . ASN A 1 32 ? -6.465 8.401 -2.262 1.00 54.41 32 ASN A N 15
ATOM 29155 C CA . ASN A 1 32 ? -7.659 7.528 -2.306 1.00 45.22 32 ASN A CA 15
ATOM 29156 C C . ASN A 1 32 ? -8.008 7.146 -3.772 1.00 61.21 32 ASN A C 15
ATOM 29157 O O . ASN A 1 32 ? -8.892 6.314 -4.014 1.00 24.22 32 ASN A O 15
ATOM 29168 N N . ASP A 1 33 ? -7.292 7.728 -4.752 1.00 61.23 33 ASP A N 15
ATOM 29169 C CA . ASP A 1 33 ? -7.594 7.541 -6.194 1.00 34.23 33 ASP A CA 15
ATOM 29170 C C . ASP A 1 33 ? -6.572 6.582 -6.832 1.00 11.22 33 ASP A C 15
ATOM 29171 O O . ASP A 1 33 ? -5.391 6.919 -6.942 1.00 12.00 33 ASP A O 15
ATOM 29180 N N . LYS A 1 34 ? -7.046 5.377 -7.217 1.00 21.45 34 LYS A N 15
ATOM 29181 C CA . LYS A 1 34 ? -6.207 4.298 -7.783 1.00 22.15 34 LYS A CA 15
ATOM 29182 C C . LYS A 1 34 ? -5.455 4.751 -9.059 1.00 41.33 34 LYS A C 15
ATOM 29183 O O . LYS A 1 34 ? -4.276 4.451 -9.214 1.00 40.33 34 LYS A O 15
ATOM 29202 N N . LYS A 1 35 ? -6.142 5.519 -9.937 1.00 50.24 35 LYS A N 15
ATOM 29203 C CA . LYS A 1 35 ? -5.641 5.831 -11.296 1.00 2.55 35 LYS A CA 15
ATOM 29204 C C . LYS A 1 35 ? -4.611 6.968 -11.247 1.00 74.20 35 LYS A C 15
ATOM 29205 O O . LYS A 1 35 ? -3.781 7.109 -12.155 1.00 32.52 35 LYS A O 15
ATOM 29224 N N . GLU A 1 36 ? -4.706 7.785 -10.176 1.00 31.30 36 GLU A N 15
ATOM 29225 C CA . GLU A 1 36 ? -3.674 8.761 -9.798 1.00 31.43 36 GLU A CA 15
ATOM 29226 C C . GLU A 1 36 ? -2.357 8.015 -9.595 1.00 11.23 36 GLU A C 15
ATOM 29227 O O . GLU A 1 36 ? -1.367 8.268 -10.276 1.00 23.13 36 GLU A O 15
ATOM 29239 N N . ILE A 1 37 ? -2.435 7.023 -8.705 1.00 54.55 37 ILE A N 15
ATOM 29240 C CA . ILE A 1 37 ? -1.296 6.238 -8.237 1.00 40.43 37 ILE A CA 15
ATOM 29241 C C . ILE A 1 37 ? -0.648 5.424 -9.374 1.00 20.35 37 ILE A C 15
ATOM 29242 O O . ILE A 1 37 ? 0.576 5.437 -9.517 1.00 63.25 37 ILE A O 15
ATOM 29258 N N . ILE A 1 38 ? -1.497 4.756 -10.181 1.00 52.21 38 ILE A N 15
ATOM 29259 C CA . ILE A 1 38 ? -1.071 3.932 -11.334 1.00 10.22 38 ILE A CA 15
ATOM 29260 C C . ILE A 1 38 ? -0.244 4.772 -12.327 1.00 34.35 38 ILE A C 15
ATOM 29261 O O . ILE A 1 38 ? 0.788 4.313 -12.827 1.00 51.31 38 ILE A O 15
ATOM 29277 N N . ASP A 1 39 ? -0.698 6.020 -12.561 1.00 25.24 39 ASP A N 15
ATOM 29278 C CA . ASP A 1 39 ? -0.050 6.951 -13.500 1.00 52.42 39 ASP A CA 15
ATOM 29279 C C . ASP A 1 39 ? 1.325 7.404 -12.964 1.00 1.33 39 ASP A C 15
ATOM 29280 O O . ASP A 1 39 ? 2.261 7.592 -13.740 1.00 11.23 39 ASP A O 15
ATOM 29289 N N . ARG A 1 40 ? 1.438 7.531 -11.628 1.00 55.23 40 ARG A N 15
ATOM 29290 C CA . ARG A 1 40 ? 2.682 7.962 -10.945 1.00 34.35 40 ARG A CA 15
ATOM 29291 C C . ARG A 1 40 ? 3.706 6.816 -10.887 1.00 71.23 40 ARG A C 15
ATOM 29292 O O . ARG A 1 40 ? 4.922 7.057 -10.870 1.00 33.14 40 ARG A O 15
ATOM 29313 N N . LEU A 1 41 ? 3.189 5.572 -10.849 1.00 42.44 41 LEU A N 15
ATOM 29314 C CA . LEU A 1 41 ? 3.991 4.353 -11.018 1.00 14.12 41 LEU A CA 15
ATOM 29315 C C . LEU A 1 41 ? 4.588 4.327 -12.440 1.00 44.11 41 LEU A C 15
ATOM 29316 O O . LEU A 1 41 ? 5.751 3.978 -12.618 1.00 34.04 41 LEU A O 15
ATOM 29332 N N . LYS A 1 42 ? 3.774 4.749 -13.440 1.00 63.41 42 LYS A N 15
ATOM 29333 C CA . LYS A 1 42 ? 4.201 4.876 -14.858 1.00 70.43 42 LYS A CA 15
ATOM 29334 C C . LYS A 1 42 ? 5.282 5.965 -15.032 1.00 21.11 42 LYS A C 15
ATOM 29335 O O . LYS A 1 42 ? 6.180 5.833 -15.877 1.00 54.43 42 LYS A O 15
ATOM 29354 N N . ARG A 1 43 ? 5.188 7.036 -14.211 1.00 50.33 43 ARG A N 15
ATOM 29355 C CA . ARG A 1 43 ? 6.180 8.141 -14.187 1.00 22.30 43 ARG A CA 15
ATOM 29356 C C . ARG A 1 43 ? 7.518 7.676 -13.561 1.00 5.40 43 ARG A C 15
ATOM 29357 O O . ARG A 1 43 ? 8.519 8.409 -13.620 1.00 62.35 43 ARG A O 15
ATOM 29378 N N . ARG A 1 44 ? 7.491 6.472 -12.933 1.00 51.02 44 ARG A N 15
ATOM 29379 C CA . ARG A 1 44 ? 8.621 5.863 -12.214 1.00 10.45 44 ARG A CA 15
ATOM 29380 C C . ARG A 1 44 ? 8.958 6.680 -10.942 1.00 53.21 44 ARG A C 15
ATOM 29381 O O . ARG A 1 44 ? 10.056 6.578 -10.386 1.00 3.52 44 ARG A O 15
ATOM 29402 N N . ASN A 1 45 ? 7.968 7.471 -10.475 1.00 44.31 45 ASN A N 15
ATOM 29403 C CA . ASN A 1 45 ? 8.121 8.410 -9.348 1.00 3.33 45 ASN A CA 15
ATOM 29404 C C . ASN A 1 45 ? 8.024 7.708 -7.986 1.00 51.53 45 ASN A C 15
ATOM 29405 O O . ASN A 1 45 ? 8.547 8.215 -7.003 1.00 31.34 45 ASN A O 15
ATOM 29416 N N . ILE A 1 46 ? 7.357 6.544 -7.938 1.00 52.32 46 ILE A N 15
ATOM 29417 C CA . ILE A 1 46 ? 7.088 5.832 -6.667 1.00 61.41 46 ILE A CA 15
ATOM 29418 C C . ILE A 1 46 ? 8.101 4.681 -6.487 1.00 13.20 46 ILE A C 15
ATOM 29419 O O . ILE A 1 46 ? 8.145 3.747 -7.301 1.00 60.32 46 ILE A O 15
ATOM 29435 N N . ASP A 1 47 ? 8.914 4.783 -5.421 1.00 73.35 47 ASP A N 15
ATOM 29436 C CA . ASP A 1 47 ? 10.003 3.822 -5.106 1.00 63.13 47 ASP A CA 15
ATOM 29437 C C . ASP A 1 47 ? 9.489 2.665 -4.251 1.00 35.32 47 ASP A C 15
ATOM 29438 O O . ASP A 1 47 ? 9.968 1.520 -4.363 1.00 54.31 47 ASP A O 15
ATOM 29447 N N . MET A 1 48 ? 8.545 2.984 -3.366 1.00 53.30 48 MET A N 15
ATOM 29448 C CA . MET A 1 48 ? 7.856 1.998 -2.530 1.00 21.12 48 MET A CA 15
ATOM 29449 C C . MET A 1 48 ? 6.451 2.514 -2.203 1.00 14.34 48 MET A C 15
ATOM 29450 O O . MET A 1 48 ? 6.244 3.716 -2.036 1.00 13.20 48 MET A O 15
ATOM 29464 N N . ILE A 1 49 ? 5.488 1.595 -2.141 1.00 54.34 49 ILE A N 15
ATOM 29465 C CA . ILE A 1 49 ? 4.059 1.924 -2.039 1.00 35.31 49 ILE A CA 15
ATOM 29466 C C . ILE A 1 49 ? 3.348 0.924 -1.115 1.00 43.23 49 ILE A C 15
ATOM 29467 O O . ILE A 1 49 ? 3.752 -0.235 -1.010 1.00 35.20 49 ILE A O 15
ATOM 29483 N N . ILE A 1 50 ? 2.307 1.409 -0.421 1.00 33.24 50 ILE A N 15
ATOM 29484 C CA . ILE A 1 50 ? 1.481 0.613 0.491 1.00 22.23 50 ILE A CA 15
ATOM 29485 C C . ILE A 1 50 ? -0.002 0.908 0.170 1.00 1.03 50 ILE A C 15
ATOM 29486 O O . ILE A 1 50 ? -0.419 2.064 0.206 1.00 4.12 50 ILE A O 15
ATOM 29502 N N . VAL A 1 51 ? -0.779 -0.138 -0.195 1.00 3.42 51 VAL A N 15
ATOM 29503 C CA . VAL A 1 51 ? -2.202 -0.005 -0.607 1.00 54.21 51 VAL A CA 15
ATOM 29504 C C . VAL A 1 51 ? -3.124 -0.772 0.366 1.00 13.22 51 VAL A C 15
ATOM 29505 O O . VAL A 1 51 ? -2.992 -1.990 0.516 1.00 30.33 51 VAL A O 15
ATOM 29518 N N . LYS A 1 52 ? -4.058 -0.044 1.016 1.00 50.54 52 LYS A N 15
ATOM 29519 C CA . LYS A 1 52 ? -5.085 -0.632 1.893 1.00 61.14 52 LYS A CA 15
ATOM 29520 C C . LYS A 1 52 ? -6.458 -0.586 1.191 1.00 13.33 52 LYS A C 15
ATOM 29521 O O . LYS A 1 52 ? -7.074 0.472 1.099 1.00 12.40 52 LYS A O 15
ATOM 29540 N N . THR A 1 53 ? -6.922 -1.747 0.704 1.00 43.23 53 THR A N 15
ATOM 29541 C CA . THR A 1 53 ? -8.260 -1.896 0.100 1.00 15.03 53 THR A CA 15
ATOM 29542 C C . THR A 1 53 ? -8.596 -3.380 -0.099 1.00 25.22 53 THR A C 15
ATOM 29543 O O . THR A 1 53 ? -7.714 -4.243 -0.059 1.00 34.41 53 THR A O 15
ATOM 29554 N N . GLU A 1 54 ? -9.891 -3.663 -0.283 1.00 3.15 54 GLU A N 15
ATOM 29555 C CA . GLU A 1 54 ? -10.399 -5.016 -0.577 1.00 34.35 54 GLU A CA 15
ATOM 29556 C C . GLU A 1 54 ? -10.753 -5.161 -2.071 1.00 33.14 54 GLU A C 15
ATOM 29557 O O . GLU A 1 54 ? -11.115 -6.253 -2.523 1.00 12.04 54 GLU A O 15
ATOM 29569 N N . ASP A 1 55 ? -10.654 -4.061 -2.844 1.00 64.43 55 ASP A N 15
ATOM 29570 C CA . ASP A 1 55 ? -10.910 -4.101 -4.294 1.00 20.41 55 ASP A CA 15
ATOM 29571 C C . ASP A 1 55 ? -9.689 -4.713 -5.003 1.00 44.45 55 ASP A C 15
ATOM 29572 O O . ASP A 1 55 ? -8.687 -4.020 -5.265 1.00 65.43 55 ASP A O 15
ATOM 29581 N N . LYS A 1 56 ? -9.791 -6.024 -5.273 1.00 63.50 56 LYS A N 15
ATOM 29582 C CA . LYS A 1 56 ? -8.710 -6.834 -5.856 1.00 51.12 56 LYS A CA 15
ATOM 29583 C C . LYS A 1 56 ? -8.274 -6.334 -7.245 1.00 13.51 56 LYS A C 15
ATOM 29584 O O . LYS A 1 56 ? -7.117 -6.535 -7.633 1.00 15.40 56 LYS A O 15
ATOM 29603 N N . GLU A 1 57 ? -9.207 -5.701 -7.985 1.00 21.04 57 GLU A N 15
ATOM 29604 C CA . GLU A 1 57 ? -8.926 -5.141 -9.316 1.00 63.33 57 GLU A CA 15
ATOM 29605 C C . GLU A 1 57 ? -7.923 -3.976 -9.210 1.00 55.13 57 GLU A C 15
ATOM 29606 O O . GLU A 1 57 ? -6.992 -3.884 -10.017 1.00 52.11 57 GLU A O 15
ATOM 29618 N N . SER A 1 58 ? -8.120 -3.103 -8.192 1.00 34.13 58 SER A N 15
ATOM 29619 C CA . SER A 1 58 ? -7.223 -1.960 -7.922 1.00 52.34 58 SER A CA 15
ATOM 29620 C C . SER A 1 58 ? -5.837 -2.472 -7.544 1.00 12.54 58 SER A C 15
ATOM 29621 O O . SER A 1 58 ? -4.847 -2.102 -8.168 1.00 1.01 58 SER A O 15
ATOM 29629 N N . ILE A 1 59 ? -5.824 -3.384 -6.549 1.00 72.20 59 ILE A N 15
ATOM 29630 C CA . ILE A 1 59 ? -4.596 -3.979 -5.992 1.00 54.32 59 ILE A CA 15
ATOM 29631 C C . ILE A 1 59 ? -3.723 -4.589 -7.111 1.00 11.52 59 ILE A C 15
ATOM 29632 O O . ILE A 1 59 ? -2.527 -4.311 -7.186 1.00 44.43 59 ILE A O 15
ATOM 29648 N N . SER A 1 60 ? -4.379 -5.380 -7.988 1.00 64.23 60 SER A N 15
ATOM 29649 C CA . SER A 1 60 ? -3.750 -6.036 -9.142 1.00 13.14 60 SER A CA 15
ATOM 29650 C C . SER A 1 60 ? -3.031 -5.012 -10.036 1.00 51.53 60 SER A C 15
ATOM 29651 O O . SER A 1 60 ? -1.829 -5.143 -10.269 1.00 4.15 60 SER A O 15
ATOM 29659 N N . GLU A 1 61 ? -3.771 -3.970 -10.477 1.00 31.35 61 GLU A N 15
ATOM 29660 C CA . GLU A 1 61 ? -3.257 -2.962 -11.428 1.00 21.25 61 GLU A CA 15
ATOM 29661 C C . GLU A 1 61 ? -2.083 -2.156 -10.851 1.00 71.22 61 GLU A C 15
ATOM 29662 O O . GLU A 1 61 ? -1.115 -1.867 -11.576 1.00 53.12 61 GLU A O 15
ATOM 29674 N N . ILE A 1 62 ? -2.172 -1.801 -9.548 1.00 13.21 62 ILE A N 15
ATOM 29675 C CA . ILE A 1 62 ? -1.079 -1.121 -8.840 1.00 2.12 62 ILE A CA 15
ATOM 29676 C C . ILE A 1 62 ? 0.188 -1.995 -8.887 1.00 15.24 62 ILE A C 15
ATOM 29677 O O . ILE A 1 62 ? 1.206 -1.546 -9.399 1.00 31.32 62 ILE A O 15
ATOM 29693 N N . ILE A 1 63 ? 0.075 -3.261 -8.411 1.00 34.32 63 ILE A N 15
ATOM 29694 C CA . ILE A 1 63 ? 1.232 -4.179 -8.279 1.00 14.43 63 ILE A CA 15
ATOM 29695 C C . ILE A 1 63 ? 1.883 -4.438 -9.640 1.00 4.12 63 ILE A C 15
ATOM 29696 O O . ILE A 1 63 ? 3.100 -4.503 -9.718 1.00 23.34 63 ILE A O 15
ATOM 29712 N N . LYS A 1 64 ? 1.059 -4.541 -10.698 1.00 1.44 64 LYS A N 15
ATOM 29713 C CA . LYS A 1 64 ? 1.538 -4.692 -12.083 1.00 24.05 64 LYS A CA 15
ATOM 29714 C C . LYS A 1 64 ? 2.464 -3.527 -12.454 1.00 3.34 64 LYS A C 15
ATOM 29715 O O . LYS A 1 64 ? 3.557 -3.742 -12.982 1.00 64.45 64 LYS A O 15
ATOM 29734 N N . GLN A 1 65 ? 2.017 -2.300 -12.133 1.00 33.11 65 GLN A N 15
ATOM 29735 C CA . GLN A 1 65 ? 2.791 -1.082 -12.408 1.00 63.20 65 GLN A CA 15
ATOM 29736 C C . GLN A 1 65 ? 3.969 -0.900 -11.420 1.00 3.35 65 GLN A C 15
ATOM 29737 O O . GLN A 1 65 ? 4.897 -0.132 -11.698 1.00 25.03 65 GLN A O 15
ATOM 29751 N N . VAL A 1 66 ? 3.925 -1.606 -10.276 1.00 63.24 66 VAL A N 15
ATOM 29752 C CA . VAL A 1 66 ? 5.051 -1.682 -9.328 1.00 24.10 66 VAL A CA 15
ATOM 29753 C C . VAL A 1 66 ? 6.123 -2.657 -9.860 1.00 75.35 66 VAL A C 15
ATOM 29754 O O . VAL A 1 66 ? 7.313 -2.431 -9.671 1.00 53.34 66 VAL A O 15
ATOM 29767 N N . LEU A 1 67 ? 5.679 -3.734 -10.543 1.00 11.32 67 LEU A N 15
ATOM 29768 C CA . LEU A 1 67 ? 6.578 -4.702 -11.197 1.00 62.50 67 LEU A CA 15
ATOM 29769 C C . LEU A 1 67 ? 7.232 -4.015 -12.417 1.00 23.24 67 LEU A C 15
ATOM 29770 O O . LEU A 1 67 ? 8.402 -4.251 -12.728 1.00 74.50 67 LEU A O 15
ATOM 29786 N N . ASP A 1 68 ? 6.433 -3.142 -13.078 1.00 53.13 68 ASP A N 15
ATOM 29787 C CA . ASP A 1 68 ? 6.887 -2.225 -14.142 1.00 60.24 68 ASP A CA 15
ATOM 29788 C C . ASP A 1 68 ? 7.938 -1.232 -13.601 1.00 65.12 68 ASP A C 15
ATOM 29789 O O . ASP A 1 68 ? 8.935 -0.950 -14.281 1.00 33.21 68 ASP A O 15
ATOM 29798 N N . SER A 1 69 ? 7.730 -0.734 -12.366 1.00 22.31 69 SER A N 15
ATOM 29799 C CA . SER A 1 69 ? 8.681 0.178 -11.711 1.00 1.54 69 SER A CA 15
ATOM 29800 C C . SER A 1 69 ? 9.907 -0.566 -11.164 1.00 4.45 69 SER A C 15
ATOM 29801 O O . SER A 1 69 ? 11.002 0.004 -11.093 1.00 42.05 69 SER A O 15
ATOM 29809 N N . GLY A 1 70 ? 9.719 -1.850 -10.813 1.00 75.25 70 GLY A N 15
ATOM 29810 C CA . GLY A 1 70 ? 10.708 -2.593 -10.039 1.00 60.15 70 GLY A CA 15
ATOM 29811 C C . GLY A 1 70 ? 10.838 -2.030 -8.632 1.00 2.01 70 GLY A C 15
ATOM 29812 O O . GLY A 1 70 ? 11.945 -1.879 -8.112 1.00 1.32 70 GLY A O 15
ATOM 29816 N N . ALA A 1 71 ? 9.681 -1.705 -8.035 1.00 14.12 71 ALA A N 15
ATOM 29817 C CA . ALA A 1 71 ? 9.573 -1.032 -6.730 1.00 12.21 71 ALA A CA 15
ATOM 29818 C C . ALA A 1 71 ? 9.123 -2.024 -5.639 1.00 50.13 71 ALA A C 15
ATOM 29819 O O . ALA A 1 71 ? 8.811 -3.184 -5.931 1.00 41.43 71 ALA A O 15
ATOM 29826 N N . LYS A 1 72 ? 9.114 -1.567 -4.374 1.00 61.42 72 LYS A N 15
ATOM 29827 C CA . LYS A 1 72 ? 8.589 -2.359 -3.233 1.00 13.43 72 LYS A CA 15
ATOM 29828 C C . LYS A 1 72 ? 7.094 -2.053 -3.062 1.00 12.13 72 LYS A C 15
ATOM 29829 O O . LYS A 1 72 ? 6.679 -0.902 -3.228 1.00 63.12 72 LYS A O 15
ATOM 29848 N N . VAL A 1 73 ? 6.292 -3.083 -2.752 1.00 42.04 73 VAL A N 15
ATOM 29849 C CA . VAL A 1 73 ? 4.846 -2.929 -2.527 1.00 21.52 73 VAL A CA 15
ATOM 29850 C C . VAL A 1 73 ? 4.379 -3.764 -1.320 1.00 34.11 73 VAL A C 15
ATOM 29851 O O . VAL A 1 73 ? 4.758 -4.931 -1.155 1.00 43.14 73 VAL A O 15
ATOM 29864 N N . LEU A 1 74 ? 3.578 -3.119 -0.466 1.00 70.13 74 LEU A N 15
ATOM 29865 C CA . LEU A 1 74 ? 2.904 -3.733 0.675 1.00 74.05 74 LEU A CA 15
ATOM 29866 C C . LEU A 1 74 ? 1.395 -3.613 0.454 1.00 52.43 74 LEU A C 15
ATOM 29867 O O . LEU A 1 74 ? 0.886 -2.515 0.236 1.00 33.10 74 LEU A O 15
ATOM 29883 N N . ILE A 1 75 ? 0.688 -4.748 0.480 1.00 51.55 75 ILE A N 15
ATOM 29884 C CA . ILE A 1 75 ? -0.779 -4.776 0.362 1.00 25.32 75 ILE A CA 15
ATOM 29885 C C . ILE A 1 75 ? -1.385 -5.129 1.716 1.00 73.14 75 ILE A C 15
ATOM 29886 O O . ILE A 1 75 ? -1.125 -6.196 2.263 1.00 62.03 75 ILE A O 15
ATOM 29902 N N . LEU A 1 76 ? -2.156 -4.197 2.261 1.00 11.44 76 LEU A N 15
ATOM 29903 C CA . LEU A 1 76 ? -2.908 -4.379 3.497 1.00 35.24 76 LEU A CA 15
ATOM 29904 C C . LEU A 1 76 ? -4.395 -4.488 3.142 1.00 74.12 76 LEU A C 15
ATOM 29905 O O . LEU A 1 76 ? -4.897 -3.732 2.310 1.00 20.33 76 LEU A O 15
ATOM 29921 N N . SER A 1 77 ? -5.079 -5.462 3.731 1.00 24.10 77 SER A N 15
ATOM 29922 C CA . SER A 1 77 ? -6.510 -5.673 3.515 1.00 42.12 77 SER A CA 15
ATOM 29923 C C . SER A 1 77 ? -7.083 -6.405 4.717 1.00 31.44 77 SER A C 15
ATOM 29924 O O . SER A 1 77 ? -6.420 -7.285 5.287 1.00 43.13 77 SER A O 15
ATOM 29932 N N . SER A 1 78 ? -8.309 -6.024 5.098 1.00 24.31 78 SER A N 15
ATOM 29933 C CA . SER A 1 78 ? -9.053 -6.657 6.190 1.00 34.11 78 SER A CA 15
ATOM 29934 C C . SER A 1 78 ? -9.272 -8.157 5.919 1.00 14.24 78 SER A C 15
ATOM 29935 O O . SER A 1 78 ? -9.186 -8.984 6.835 1.00 64.10 78 SER A O 15
ATOM 29943 N N . ASP A 1 79 ? -9.506 -8.492 4.638 1.00 42.53 79 ASP A N 15
ATOM 29944 C CA . ASP A 1 79 ? -9.842 -9.853 4.206 1.00 44.24 79 ASP A CA 15
ATOM 29945 C C . ASP A 1 79 ? -8.562 -10.646 3.847 1.00 61.12 79 ASP A C 15
ATOM 29946 O O . ASP A 1 79 ? -7.782 -10.240 2.965 1.00 54.55 79 ASP A O 15
ATOM 29955 N N . GLU A 1 80 ? -8.383 -11.789 4.537 1.00 1.12 80 GLU A N 15
ATOM 29956 C CA . GLU A 1 80 ? -7.194 -12.657 4.416 1.00 51.33 80 GLU A CA 15
ATOM 29957 C C . GLU A 1 80 ? -7.167 -13.425 3.085 1.00 43.15 80 GLU A C 15
ATOM 29958 O O . GLU A 1 80 ? -6.089 -13.829 2.630 1.00 45.53 80 GLU A O 15
ATOM 29970 N N . ASN A 1 81 ? -8.356 -13.639 2.474 1.00 11.22 81 ASN A N 15
ATOM 29971 C CA . ASN A 1 81 ? -8.483 -14.407 1.216 1.00 62.14 81 ASN A CA 15
ATOM 29972 C C . ASN A 1 81 ? -7.919 -13.571 0.071 1.00 42.10 81 ASN A C 15
ATOM 29973 O O . ASN A 1 81 ? -7.316 -14.109 -0.858 1.00 3.11 81 ASN A O 15
ATOM 29984 N N . ILE A 1 82 ? -8.133 -12.243 0.172 1.00 72.53 82 ILE A N 15
ATOM 29985 C CA . ILE A 1 82 ? -7.566 -11.252 -0.752 1.00 42.55 82 ILE A CA 15
ATOM 29986 C C . ILE A 1 82 ? -6.048 -11.192 -0.569 1.00 3.12 82 ILE A C 15
ATOM 29987 O O . ILE A 1 82 ? -5.318 -11.335 -1.535 1.00 12.33 82 ILE A O 15
ATOM 30003 N N . ILE A 1 83 ? -5.604 -11.033 0.692 1.00 20.42 83 ILE A N 15
ATOM 30004 C CA . ILE A 1 83 ? -4.166 -10.987 1.065 1.00 13.05 83 ILE A CA 15
ATOM 30005 C C . ILE A 1 83 ? -3.370 -12.190 0.486 1.00 24.32 83 ILE A C 15
ATOM 30006 O O . ILE A 1 83 ? -2.313 -12.016 -0.149 1.00 71.13 83 ILE A O 15
ATOM 30022 N N . GLU A 1 84 ? -3.924 -13.387 0.672 1.00 24.43 84 GLU A N 15
ATOM 30023 C CA . GLU A 1 84 ? -3.301 -14.643 0.224 1.00 54.21 84 GLU A CA 15
ATOM 30024 C C . GLU A 1 84 ? -3.474 -14.854 -1.296 1.00 3.20 84 GLU A C 15
ATOM 30025 O O . GLU A 1 84 ? -2.628 -15.495 -1.926 1.00 61.44 84 GLU A O 15
ATOM 30037 N N . SER A 1 85 ? -4.558 -14.289 -1.884 1.00 20.31 85 SER A N 15
ATOM 30038 C CA . SER A 1 85 ? -4.775 -14.307 -3.348 1.00 3.23 85 SER A CA 15
ATOM 30039 C C . SER A 1 85 ? -3.691 -13.475 -4.039 1.00 14.11 85 SER A C 15
ATOM 30040 O O . SER A 1 85 ? -3.160 -13.859 -5.076 1.00 4.52 85 SER A O 15
ATOM 30048 N N . ILE A 1 86 ? -3.367 -12.339 -3.414 1.00 12.02 86 ILE A N 15
ATOM 30049 C CA . ILE A 1 86 ? -2.366 -11.397 -3.901 1.00 13.24 86 ILE A CA 15
ATOM 30050 C C . ILE A 1 86 ? -0.945 -11.991 -3.762 1.00 65.14 86 ILE A C 15
ATOM 30051 O O . ILE A 1 86 ? -0.086 -11.736 -4.607 1.00 12.33 86 ILE A O 15
ATOM 30067 N N . ARG A 1 87 ? -0.724 -12.817 -2.713 1.00 1.35 87 ARG A N 15
ATOM 30068 C CA . ARG A 1 87 ? 0.559 -13.541 -2.544 1.00 52.22 87 ARG A CA 15
ATOM 30069 C C . ARG A 1 87 ? 0.744 -14.657 -3.603 1.00 42.23 87 ARG A C 15
ATOM 30070 O O . ARG A 1 87 ? 1.839 -14.802 -4.155 1.00 71.22 87 ARG A O 15
ATOM 30091 N N . LYS A 1 88 ? -0.318 -15.459 -3.870 1.00 40.11 88 LYS A N 15
ATOM 30092 C CA . LYS A 1 88 ? -0.219 -16.612 -4.808 1.00 55.21 88 LYS A CA 15
ATOM 30093 C C . LYS A 1 88 ? -0.092 -16.134 -6.268 1.00 5.42 88 LYS A C 15
ATOM 30094 O O . LYS A 1 88 ? 0.558 -16.794 -7.084 1.00 23.51 88 LYS A O 15
ATOM 30113 N N . GLN A 1 89 ? -0.721 -14.981 -6.590 1.00 73.24 89 GLN A N 15
ATOM 30114 C CA . GLN A 1 89 ? -0.577 -14.324 -7.906 1.00 54.30 89 GLN A CA 15
ATOM 30115 C C . GLN A 1 89 ? 0.790 -13.630 -8.026 1.00 32.22 89 GLN A C 15
ATOM 30116 O O . GLN A 1 89 ? 1.451 -13.721 -9.066 1.00 20.23 89 GLN A O 15
ATOM 30130 N N . TYR A 1 90 ? 1.197 -12.933 -6.954 1.00 14.21 90 TYR A N 15
ATOM 30131 C CA . TYR A 1 90 ? 2.427 -12.115 -6.933 1.00 13.22 90 TYR A CA 15
ATOM 30132 C C . TYR A 1 90 ? 3.337 -12.596 -5.777 1.00 4.42 90 TYR A C 15
ATOM 30133 O O . TYR A 1 90 ? 3.094 -12.244 -4.624 1.00 44.10 90 TYR A O 15
ATOM 30151 N N . PRO A 1 91 ? 4.349 -13.478 -6.056 1.00 71.32 91 PRO A N 15
ATOM 30152 C CA . PRO A 1 91 ? 5.304 -13.954 -5.018 1.00 53.53 91 PRO A CA 15
ATOM 30153 C C . PRO A 1 91 ? 6.132 -12.818 -4.373 1.00 41.04 91 PRO A C 15
ATOM 30154 O O . PRO A 1 91 ? 6.469 -12.882 -3.184 1.00 53.23 91 PRO A O 15
ATOM 30165 N N . LYS A 1 92 ? 6.458 -11.795 -5.177 1.00 50.34 92 LYS A N 15
ATOM 30166 C CA . LYS A 1 92 ? 7.390 -10.714 -4.772 1.00 20.43 92 LYS A CA 15
ATOM 30167 C C . LYS A 1 92 ? 6.758 -9.637 -3.856 1.00 41.20 92 LYS A C 15
ATOM 30168 O O . LYS A 1 92 ? 7.499 -8.837 -3.268 1.00 23.53 92 LYS A O 15
ATOM 30187 N N . VAL A 1 93 ? 5.414 -9.609 -3.724 1.00 32.00 93 VAL A N 15
ATOM 30188 C CA . VAL A 1 93 ? 4.729 -8.625 -2.848 1.00 65.32 93 VAL A CA 15
ATOM 30189 C C . VAL A 1 93 ? 4.711 -9.117 -1.379 1.00 11.05 93 VAL A C 15
ATOM 30190 O O . VAL A 1 93 ? 4.543 -10.317 -1.116 1.00 10.20 93 VAL A O 15
ATOM 30203 N N . GLU A 1 94 ? 4.940 -8.188 -0.437 1.00 20.25 94 GLU A N 15
ATOM 30204 C CA . GLU A 1 94 ? 4.648 -8.394 0.992 1.00 30.42 94 GLU A CA 15
ATOM 30205 C C . GLU A 1 94 ? 3.203 -7.956 1.244 1.00 43.01 94 GLU A C 15
ATOM 30206 O O . GLU A 1 94 ? 2.829 -6.849 0.890 1.00 4.33 94 GLU A O 15
ATOM 30218 N N . THR A 1 95 ? 2.384 -8.851 1.797 1.00 75.10 95 THR A N 15
ATOM 30219 C CA . THR A 1 95 ? 0.985 -8.545 2.149 1.00 63.51 95 THR A CA 15
ATOM 30220 C C . THR A 1 95 ? 0.772 -8.820 3.640 1.00 24.24 95 THR A C 15
ATOM 30221 O O . THR A 1 95 ? 1.572 -9.522 4.265 1.00 2.33 95 THR A O 15
ATOM 30232 N N . ARG A 1 96 ? -0.300 -8.269 4.205 1.00 21.22 96 ARG A N 15
ATOM 30233 C CA . ARG A 1 96 ? -0.639 -8.482 5.619 1.00 43.23 96 ARG A CA 15
ATOM 30234 C C . ARG A 1 96 ? -2.118 -8.175 5.866 1.00 24.33 96 ARG A C 15
ATOM 30235 O O . ARG A 1 96 ? -2.615 -7.112 5.477 1.00 43.24 96 ARG A O 15
ATOM 30256 N N . ARG A 1 97 ? -2.800 -9.140 6.506 1.00 71.12 97 ARG A N 15
ATOM 30257 C CA . ARG A 1 97 ? -4.164 -8.981 7.015 1.00 34.32 97 ARG A CA 15
ATOM 30258 C C . ARG A 1 97 ? -4.166 -7.868 8.076 1.00 31.30 97 ARG A C 15
ATOM 30259 O O . ARG A 1 97 ? -3.480 -7.983 9.106 1.00 25.34 97 ARG A O 15
ATOM 30280 N N . ALA A 1 98 ? -4.895 -6.786 7.801 1.00 40.24 98 ALA A N 15
ATOM 30281 C CA . ALA A 1 98 ? -5.012 -5.650 8.708 1.00 51.33 98 ALA A CA 15
ATOM 30282 C C . ALA A 1 98 ? -6.474 -5.221 8.720 1.00 12.05 98 ALA A C 15
ATOM 30283 O O . ALA A 1 98 ? -6.949 -4.567 7.785 1.00 41.41 98 ALA A O 15
ATOM 30290 N N . GLN A 1 99 ? -7.173 -5.609 9.794 1.00 14.51 99 GLN A N 15
ATOM 30291 C CA . GLN A 1 99 ? -8.618 -5.374 9.964 1.00 53.33 99 GLN A CA 15
ATOM 30292 C C . GLN A 1 99 ? -8.870 -4.090 10.751 1.00 1.35 99 GLN A C 15
ATOM 30293 O O . GLN A 1 99 ? -10.024 -3.690 10.928 1.00 44.34 99 GLN A O 15
ATOM 30307 N N . ASP A 1 100 ? -7.789 -3.438 11.212 1.00 11.34 100 ASP A N 15
ATOM 30308 C CA . ASP A 1 100 ? -7.880 -2.209 12.008 1.00 2.01 100 ASP A CA 15
ATOM 30309 C C . ASP A 1 100 ? -6.813 -1.209 11.534 1.00 65.33 100 ASP A C 15
ATOM 30310 O O . ASP A 1 100 ? -5.754 -1.606 11.036 1.00 43.41 100 ASP A O 15
ATOM 30319 N N . LYS A 1 101 ? -7.100 0.080 11.750 1.00 44.54 101 LYS A N 15
ATOM 30320 C CA . LYS A 1 101 ? -6.255 1.215 11.318 1.00 60.45 101 LYS A CA 15
ATOM 30321 C C . LYS A 1 101 ? -4.924 1.278 12.088 1.00 22.35 101 LYS A C 15
ATOM 30322 O O . LYS A 1 101 ? -3.923 1.796 11.572 1.00 73.24 101 LYS A O 15
ATOM 30341 N N . GLU A 1 102 ? -4.939 0.725 13.316 1.00 32.51 102 GLU A N 15
ATOM 30342 C CA . GLU A 1 102 ? -3.751 0.602 14.172 1.00 73.41 102 GLU A CA 15
ATOM 30343 C C . GLU A 1 102 ? -2.772 -0.384 13.545 1.00 33.33 102 GLU A C 15
ATOM 30344 O O . GLU A 1 102 ? -1.604 -0.079 13.350 1.00 11.34 102 GLU A O 15
ATOM 30356 N N . GLU A 1 103 ? -3.314 -1.549 13.179 1.00 52.03 103 GLU A N 15
ATOM 30357 C CA . GLU A 1 103 ? -2.558 -2.632 12.501 1.00 4.51 103 GLU A CA 15
ATOM 30358 C C . GLU A 1 103 ? -1.949 -2.166 11.161 1.00 1.41 103 GLU A C 15
ATOM 30359 O O . GLU A 1 103 ? -0.862 -2.618 10.785 1.00 73.22 103 GLU A O 15
ATOM 30371 N N . VAL A 1 104 ? -2.662 -1.260 10.457 1.00 13.13 104 VAL A N 15
ATOM 30372 C CA . VAL A 1 104 ? -2.211 -0.716 9.166 1.00 51.10 104 VAL A CA 15
ATOM 30373 C C . VAL A 1 104 ? -0.998 0.206 9.345 1.00 20.00 104 VAL A C 15
ATOM 30374 O O . VAL A 1 104 ? 0.042 -0.034 8.738 1.00 71.12 104 VAL A O 15
ATOM 30387 N N . LYS A 1 105 ? -1.148 1.259 10.182 1.00 73.21 105 LYS A N 15
ATOM 30388 C CA . LYS A 1 105 ? -0.099 2.283 10.369 1.00 12.05 105 LYS A CA 15
ATOM 30389 C C . LYS A 1 105 ? 1.190 1.656 10.946 1.00 43.23 105 LYS A C 15
ATOM 30390 O O . LYS A 1 105 ? 2.296 2.090 10.616 1.00 14.52 105 LYS A O 15
ATOM 30409 N N . ASP A 1 106 ? 1.021 0.636 11.816 1.00 43.10 106 ASP A N 15
ATOM 30410 C CA . ASP A 1 106 ? 2.135 -0.167 12.351 1.00 5.34 106 ASP A CA 15
ATOM 30411 C C . ASP A 1 106 ? 2.844 -0.936 11.225 1.00 23.11 106 ASP A C 15
ATOM 30412 O O . ASP A 1 106 ? 4.070 -0.913 11.139 1.00 61.52 106 ASP A O 15
ATOM 30421 N N . ALA A 1 107 ? 2.051 -1.587 10.344 1.00 53.43 107 ALA A N 15
ATOM 30422 C CA . ALA A 1 107 ? 2.580 -2.370 9.204 1.00 35.51 107 ALA A CA 15
ATOM 30423 C C . ALA A 1 107 ? 3.376 -1.475 8.244 1.00 14.24 107 ALA A C 15
ATOM 30424 O O . ALA A 1 107 ? 4.371 -1.911 7.662 1.00 73.33 107 ALA A O 15
ATOM 30431 N N . VAL A 1 108 ? 2.906 -0.222 8.103 1.00 10.22 108 VAL A N 15
ATOM 30432 C CA . VAL A 1 108 ? 3.581 0.827 7.340 1.00 22.15 108 VAL A CA 15
ATOM 30433 C C . VAL A 1 108 ? 4.954 1.122 7.974 1.00 53.13 108 VAL A C 15
ATOM 30434 O O . VAL A 1 108 ? 5.979 1.029 7.298 1.00 5.13 108 VAL A O 15
ATOM 30447 N N . GLU A 1 109 ? 4.942 1.398 9.294 1.00 73.13 109 GLU A N 15
ATOM 30448 C CA . GLU A 1 109 ? 6.137 1.790 10.065 1.00 62.31 109 GLU A CA 15
ATOM 30449 C C . GLU A 1 109 ? 7.258 0.739 9.956 1.00 22.43 109 GLU A C 15
ATOM 30450 O O . GLU A 1 109 ? 8.379 1.070 9.560 1.00 53.14 109 GLU A O 15
ATOM 30462 N N . GLU A 1 110 ? 6.916 -0.518 10.277 1.00 63.12 110 GLU A N 15
ATOM 30463 C CA . GLU A 1 110 ? 7.845 -1.659 10.225 1.00 10.14 110 GLU A CA 15
ATOM 30464 C C . GLU A 1 110 ? 8.409 -1.890 8.803 1.00 23.11 110 GLU A C 15
ATOM 30465 O O . GLU A 1 110 ? 9.578 -2.260 8.653 1.00 11.15 110 GLU A O 15
ATOM 30477 N N . PHE A 1 111 ? 7.573 -1.651 7.772 1.00 52.43 111 PHE A N 15
ATOM 30478 C CA . PHE A 1 111 ? 7.958 -1.844 6.361 1.00 40.12 111 PHE A CA 15
ATOM 30479 C C . PHE A 1 111 ? 8.986 -0.773 5.932 1.00 1.32 111 PHE A C 15
ATOM 30480 O O . PHE A 1 111 ? 9.911 -1.066 5.168 1.00 35.31 111 PHE A O 15
ATOM 30497 N N . LEU A 1 112 ? 8.809 0.462 6.455 1.00 5.01 112 LEU A N 15
ATOM 30498 C CA . LEU A 1 112 ? 9.661 1.621 6.121 1.00 51.15 112 LEU A CA 15
ATOM 30499 C C . LEU A 1 112 ? 11.016 1.582 6.854 1.00 75.43 112 LEU A C 15
ATOM 30500 O O . LEU A 1 112 ? 12.013 2.069 6.313 1.00 21.22 112 LEU A O 15
ATOM 30516 N N . LYS A 1 113 ? 11.046 1.009 8.081 1.00 1.14 113 LYS A N 15
ATOM 30517 C CA . LYS A 1 113 ? 12.300 0.895 8.867 1.00 2.23 113 LYS A CA 15
ATOM 30518 C C . LYS A 1 113 ? 13.266 -0.099 8.199 1.00 63.01 113 LYS A C 15
ATOM 30519 O O . LYS A 1 113 ? 14.488 0.121 8.165 1.00 31.42 113 LYS A O 15
ATOM 30538 N N . GLU A 1 114 ? 12.696 -1.190 7.660 1.00 2.23 114 GLU A N 15
ATOM 30539 C CA . GLU A 1 114 ? 13.460 -2.219 6.933 1.00 64.34 114 GLU A CA 15
ATOM 30540 C C . GLU A 1 114 ? 13.649 -1.841 5.449 1.00 13.31 114 GLU A C 15
ATOM 30541 O O . GLU A 1 114 ? 14.558 -2.351 4.785 1.00 64.33 114 GLU A O 15
ATOM 30553 N N . GLY A 1 115 ? 12.780 -0.949 4.935 1.00 44.34 115 GLY A N 15
ATOM 30554 C CA . GLY A 1 115 ? 12.859 -0.474 3.548 1.00 13.03 115 GLY A CA 15
ATOM 30555 C C . GLY A 1 115 ? 12.165 -1.382 2.528 1.00 4.35 115 GLY A C 15
ATOM 30556 O O . GLY A 1 115 ? 11.981 -0.983 1.363 1.00 30.41 115 GLY A O 15
ATOM 30560 N N . GLY A 1 116 ? 11.798 -2.607 2.944 1.00 74.11 116 GLY A N 15
ATOM 30561 C CA . GLY A 1 116 ? 11.122 -3.555 2.060 1.00 1.21 116 GLY A CA 15
ATOM 30562 C C . GLY A 1 116 ? 10.878 -4.904 2.712 1.00 41.45 116 GLY A C 15
ATOM 30563 O O . GLY A 1 116 ? 10.952 -5.940 2.043 1.00 54.32 116 GLY A O 15
ATOM 30567 N N . SER A 1 117 ? 10.572 -4.891 4.026 1.00 61.03 117 SER A N 15
ATOM 30568 C CA . SER A 1 117 ? 10.274 -6.108 4.806 1.00 2.14 117 SER A CA 15
ATOM 30569 C C . SER A 1 117 ? 9.325 -5.765 5.960 1.00 53.15 117 SER A C 15
ATOM 30570 O O . SER A 1 117 ? 9.512 -4.754 6.641 1.00 23.22 117 SER A O 15
ATOM 30578 N N . LEU A 1 118 ? 8.302 -6.604 6.154 1.00 52.33 118 LEU A N 15
ATOM 30579 C CA . LEU A 1 118 ? 7.391 -6.515 7.307 1.00 12.34 118 LEU A CA 15
ATOM 30580 C C . LEU A 1 118 ? 8.022 -7.150 8.552 1.00 60.24 118 LEU A C 15
ATOM 30581 O O . LEU A 1 118 ? 9.162 -7.635 8.523 1.00 2.31 118 LEU A O 15
ATOM 30597 N N . GLU A 1 119 ? 7.255 -7.127 9.649 1.00 0.10 119 GLU A N 15
ATOM 30598 C CA . GLU A 1 119 ? 7.514 -7.968 10.836 1.00 25.40 119 GLU A CA 15
ATOM 30599 C C . GLU A 1 119 ? 7.267 -9.459 10.482 1.00 45.22 119 GLU A C 15
ATOM 30600 O O . GLU A 1 119 ? 7.829 -10.364 11.114 1.00 13.31 119 GLU A O 15
ATOM 30612 N N . HIS A 1 120 ? 6.403 -9.679 9.453 1.00 43.51 120 HIS A N 15
ATOM 30613 C CA . HIS A 1 120 ? 6.242 -10.975 8.762 1.00 3.20 120 HIS A CA 15
ATOM 30614 C C . HIS A 1 120 ? 7.597 -11.485 8.250 1.00 62.33 120 HIS A C 15
ATOM 30615 O O . HIS A 1 120 ? 7.945 -12.659 8.433 1.00 34.44 120 HIS A O 15
ATOM 30630 N N . HIS A 1 121 ? 8.352 -10.588 7.595 1.00 22.34 121 HIS A N 15
ATOM 30631 C CA . HIS A 1 121 ? 9.676 -10.905 7.033 1.00 43.42 121 HIS A CA 15
ATOM 30632 C C . HIS A 1 121 ? 10.772 -10.311 7.943 1.00 50.43 121 HIS A C 15
ATOM 30633 O O . HIS A 1 121 ? 11.620 -9.513 7.506 1.00 52.21 121 HIS A O 15
ATOM 30648 N N . HIS A 1 122 ? 10.704 -10.693 9.232 1.00 31.13 122 HIS A N 15
ATOM 30649 C CA . HIS A 1 122 ? 11.715 -10.342 10.255 1.00 34.13 122 HIS A CA 15
ATOM 30650 C C . HIS A 1 122 ? 13.084 -10.947 9.888 1.00 11.23 122 HIS A C 15
ATOM 30651 O O . HIS A 1 122 ? 14.142 -10.373 10.173 1.00 71.02 122 HIS A O 15
ATOM 30666 N N . HIS A 1 123 ? 13.022 -12.116 9.239 1.00 13.01 123 HIS A N 15
ATOM 30667 C CA . HIS A 1 123 ? 14.193 -12.853 8.755 1.00 64.20 123 HIS A CA 15
ATOM 30668 C C . HIS A 1 123 ? 13.864 -13.477 7.379 1.00 31.44 123 HIS A C 15
ATOM 30669 O O . HIS A 1 123 ? 12.804 -13.201 6.807 1.00 11.13 123 HIS A O 15
ATOM 30684 N N . HIS A 1 124 ? 14.794 -14.278 6.836 1.00 73.10 124 HIS A N 15
ATOM 30685 C CA . HIS A 1 124 ? 14.607 -15.010 5.558 1.00 73.20 124 HIS A CA 15
ATOM 30686 C C . HIS A 1 124 ? 14.037 -16.422 5.839 1.00 10.01 124 HIS A C 15
ATOM 30687 O O . HIS A 1 124 ? 14.316 -17.005 6.890 1.00 62.23 124 HIS A O 15
ATOM 30702 N N . HIS A 1 125 ? 13.229 -16.952 4.899 1.00 45.40 125 HIS A N 15
ATOM 30703 C CA . HIS A 1 125 ? 12.620 -18.296 5.016 1.00 61.34 125 HIS A CA 15
ATOM 30704 C C . HIS A 1 125 ? 13.643 -19.384 4.588 1.00 30.14 125 HIS A C 15
ATOM 30705 O O . HIS A 1 125 ? 13.766 -19.663 3.373 1.00 24.30 125 HIS A O 15
ATOM 30721 N N . MET A 1 1 ? 15.038 11.353 -2.202 1.00 33.35 1 MET A N 16
ATOM 30722 C CA . MET A 1 1 ? 13.892 11.489 -3.137 1.00 33.30 1 MET A CA 16
ATOM 30723 C C . MET A 1 1 ? 13.168 10.141 -3.350 1.00 71.21 1 MET A C 16
ATOM 30724 O O . MET A 1 1 ? 12.375 10.000 -4.290 1.00 74.45 1 MET A O 16
ATOM 30740 N N . GLY A 1 2 ? 13.441 9.166 -2.457 1.00 64.20 2 GLY A N 16
ATOM 30741 C CA . GLY A 1 2 ? 12.738 7.888 -2.443 1.00 33.02 2 GLY A CA 16
ATOM 30742 C C . GLY A 1 2 ? 11.285 8.072 -2.032 1.00 73.31 2 GLY A C 16
ATOM 30743 O O . GLY A 1 2 ? 10.974 8.102 -0.838 1.00 15.03 2 GLY A O 16
ATOM 30747 N N . LYS A 1 3 ? 10.417 8.233 -3.038 1.00 42.44 3 LYS A N 16
ATOM 30748 C CA . LYS A 1 3 ? 9.019 8.620 -2.841 1.00 75.32 3 LYS A CA 16
ATOM 30749 C C . LYS A 1 3 ? 8.200 7.478 -2.214 1.00 14.33 3 LYS A C 16
ATOM 30750 O O . LYS A 1 3 ? 7.876 6.486 -2.883 1.00 24.53 3 LYS A O 16
ATOM 30769 N N . VAL A 1 4 ? 7.907 7.625 -0.913 1.00 14.04 4 VAL A N 16
ATOM 30770 C CA . VAL A 1 4 ? 6.990 6.750 -0.185 1.00 13.15 4 VAL A CA 16
ATOM 30771 C C . VAL A 1 4 ? 5.577 7.303 -0.385 1.00 32.34 4 VAL A C 16
ATOM 30772 O O . VAL A 1 4 ? 5.342 8.484 -0.121 1.00 31.45 4 VAL A O 16
ATOM 30785 N N . VAL A 1 5 ? 4.666 6.471 -0.906 1.00 24.21 5 VAL A N 16
ATOM 30786 C CA . VAL A 1 5 ? 3.262 6.850 -1.138 1.00 44.13 5 VAL A CA 16
ATOM 30787 C C . VAL A 1 5 ? 2.336 5.836 -0.460 1.00 22.31 5 VAL A C 16
ATOM 30788 O O . VAL A 1 5 ? 2.450 4.634 -0.698 1.00 33.51 5 VAL A O 16
ATOM 30801 N N . PHE A 1 6 ? 1.440 6.327 0.407 1.00 61.21 6 PHE A N 16
ATOM 30802 C CA . PHE A 1 6 ? 0.364 5.516 0.981 1.00 72.04 6 PHE A CA 16
ATOM 30803 C C . PHE A 1 6 ? -0.931 5.780 0.209 1.00 44.41 6 PHE A C 16
ATOM 30804 O O . PHE A 1 6 ? -1.494 6.878 0.274 1.00 52.01 6 PHE A O 16
ATOM 30821 N N . LEU A 1 7 ? -1.378 4.771 -0.526 1.00 24.42 7 LEU A N 16
ATOM 30822 C CA . LEU A 1 7 ? -2.679 4.763 -1.195 1.00 54.00 7 LEU A CA 16
ATOM 30823 C C . LEU A 1 7 ? -3.683 3.998 -0.305 1.00 63.42 7 LEU A C 16
ATOM 30824 O O . LEU A 1 7 ? -3.316 2.987 0.296 1.00 61.11 7 LEU A O 16
ATOM 30840 N N . SER A 1 8 ? -4.928 4.504 -0.195 1.00 12.14 8 SER A N 16
ATOM 30841 C CA . SER A 1 8 ? -6.033 3.809 0.498 1.00 75.23 8 SER A CA 16
ATOM 30842 C C . SER A 1 8 ? -7.372 4.420 0.083 1.00 60.43 8 SER A C 16
ATOM 30843 O O . SER A 1 8 ? -7.423 5.544 -0.433 1.00 72.34 8 SER A O 16
ATOM 30851 N N . ASP A 1 9 ? -8.451 3.668 0.321 1.00 1.11 9 ASP A N 16
ATOM 30852 C CA . ASP A 1 9 ? -9.836 4.129 0.084 1.00 44.43 9 ASP A CA 16
ATOM 30853 C C . ASP A 1 9 ? -10.458 4.583 1.405 1.00 43.31 9 ASP A C 16
ATOM 30854 O O . ASP A 1 9 ? -11.292 5.495 1.448 1.00 53.34 9 ASP A O 16
ATOM 30863 N N . ASP A 1 10 ? -10.019 3.915 2.479 1.00 22.42 10 ASP A N 16
ATOM 30864 C CA . ASP A 1 10 ? -10.558 4.080 3.830 1.00 44.24 10 ASP A CA 16
ATOM 30865 C C . ASP A 1 10 ? -9.965 5.355 4.464 1.00 1.23 10 ASP A C 16
ATOM 30866 O O . ASP A 1 10 ? -8.756 5.412 4.711 1.00 75.11 10 ASP A O 16
ATOM 30875 N N . GLN A 1 11 ? -10.823 6.366 4.712 1.00 22.30 11 GLN A N 16
ATOM 30876 C CA . GLN A 1 11 ? -10.407 7.699 5.206 1.00 43.24 11 GLN A CA 16
ATOM 30877 C C . GLN A 1 11 ? -9.701 7.641 6.584 1.00 10.52 11 GLN A C 16
ATOM 30878 O O . GLN A 1 11 ? -8.589 8.158 6.731 1.00 32.24 11 GLN A O 16
ATOM 30892 N N . GLU A 1 12 ? -10.342 6.989 7.574 1.00 30.54 12 GLU A N 16
ATOM 30893 C CA . GLU A 1 12 ? -9.845 6.964 8.974 1.00 41.12 12 GLU A CA 16
ATOM 30894 C C . GLU A 1 12 ? -8.539 6.159 9.096 1.00 34.00 12 GLU A C 16
ATOM 30895 O O . GLU A 1 12 ? -7.763 6.356 10.038 1.00 11.32 12 GLU A O 16
ATOM 30907 N N . ILE A 1 13 ? -8.305 5.277 8.111 1.00 2.23 13 ILE A N 16
ATOM 30908 C CA . ILE A 1 13 ? -7.043 4.556 7.955 1.00 3.50 13 ILE A CA 16
ATOM 30909 C C . ILE A 1 13 ? -5.933 5.560 7.561 1.00 35.45 13 ILE A C 16
ATOM 30910 O O . ILE A 1 13 ? -4.886 5.618 8.208 1.00 40.44 13 ILE A O 16
ATOM 30926 N N . ILE A 1 14 ? -6.219 6.365 6.503 1.00 70.41 14 ILE A N 16
ATOM 30927 C CA . ILE A 1 14 ? -5.278 7.366 5.945 1.00 53.11 14 ILE A CA 16
ATOM 30928 C C . ILE A 1 14 ? -4.842 8.386 7.017 1.00 53.34 14 ILE A C 16
ATOM 30929 O O . ILE A 1 14 ? -3.684 8.772 7.061 1.00 25.24 14 ILE A O 16
ATOM 30945 N N . GLU A 1 15 ? -5.798 8.783 7.882 1.00 13.30 15 GLU A N 16
ATOM 30946 C CA . GLU A 1 15 ? -5.567 9.766 8.969 1.00 21.02 15 GLU A CA 16
ATOM 30947 C C . GLU A 1 15 ? -4.583 9.219 10.023 1.00 73.41 15 GLU A C 16
ATOM 30948 O O . GLU A 1 15 ? -3.711 9.944 10.502 1.00 22.53 15 GLU A O 16
ATOM 30960 N N . GLU A 1 16 ? -4.731 7.927 10.344 1.00 31.42 16 GLU A N 16
ATOM 30961 C CA . GLU A 1 16 ? -3.881 7.225 11.328 1.00 70.43 16 GLU A CA 16
ATOM 30962 C C . GLU A 1 16 ? -2.479 6.922 10.771 1.00 11.14 16 GLU A C 16
ATOM 30963 O O . GLU A 1 16 ? -1.509 6.893 11.527 1.00 71.02 16 GLU A O 16
ATOM 30975 N N . VAL A 1 17 ? -2.385 6.673 9.456 1.00 45.24 17 VAL A N 16
ATOM 30976 C CA . VAL A 1 17 ? -1.098 6.439 8.772 1.00 44.30 17 VAL A CA 16
ATOM 30977 C C . VAL A 1 17 ? -0.358 7.770 8.539 1.00 52.35 17 VAL A C 16
ATOM 30978 O O . VAL A 1 17 ? 0.869 7.821 8.613 1.00 22.31 17 VAL A O 16
ATOM 30991 N N . SER A 1 18 ? -1.127 8.833 8.261 1.00 61.11 18 SER A N 16
ATOM 30992 C CA . SER A 1 18 ? -0.605 10.203 8.125 1.00 44.40 18 SER A CA 16
ATOM 30993 C C . SER A 1 18 ? -0.086 10.701 9.483 1.00 45.21 18 SER A C 16
ATOM 30994 O O . SER A 1 18 ? 0.912 11.425 9.551 1.00 45.25 18 SER A O 16
ATOM 31002 N N . LYS A 1 19 ? -0.786 10.284 10.562 1.00 20.55 19 LYS A N 16
ATOM 31003 C CA . LYS A 1 19 ? -0.379 10.560 11.945 1.00 25.45 19 LYS A CA 16
ATOM 31004 C C . LYS A 1 19 ? 0.909 9.789 12.278 1.00 12.22 19 LYS A C 16
ATOM 31005 O O . LYS A 1 19 ? 1.860 10.378 12.779 1.00 3.34 19 LYS A O 16
ATOM 31024 N N . LYS A 1 20 ? 0.941 8.483 11.941 1.00 21.40 20 LYS A N 16
ATOM 31025 C CA . LYS A 1 20 ? 2.114 7.608 12.163 1.00 12.52 20 LYS A CA 16
ATOM 31026 C C . LYS A 1 20 ? 3.363 8.151 11.433 1.00 50.30 20 LYS A C 16
ATOM 31027 O O . LYS A 1 20 ? 4.469 8.207 12.002 1.00 63.22 20 LYS A O 16
ATOM 31046 N N . ALA A 1 21 ? 3.146 8.592 10.185 1.00 41.51 21 ALA A N 16
ATOM 31047 C CA . ALA A 1 21 ? 4.181 9.207 9.346 1.00 64.12 21 ALA A CA 16
ATOM 31048 C C . ALA A 1 21 ? 4.736 10.471 10.014 1.00 12.54 21 ALA A C 16
ATOM 31049 O O . ALA A 1 21 ? 5.944 10.647 10.105 1.00 44.40 21 ALA A O 16
ATOM 31056 N N . GLU A 1 22 ? 3.818 11.308 10.513 1.00 1.03 22 GLU A N 16
ATOM 31057 C CA . GLU A 1 22 ? 4.146 12.586 11.167 1.00 22.34 22 GLU A CA 16
ATOM 31058 C C . GLU A 1 22 ? 4.979 12.366 12.449 1.00 22.01 22 GLU A C 16
ATOM 31059 O O . GLU A 1 22 ? 6.001 13.036 12.651 1.00 40.41 22 GLU A O 16
ATOM 31071 N N . GLU A 1 23 ? 4.554 11.394 13.280 1.00 1.24 23 GLU A N 16
ATOM 31072 C CA . GLU A 1 23 ? 5.237 11.068 14.548 1.00 55.52 23 GLU A CA 16
ATOM 31073 C C . GLU A 1 23 ? 6.694 10.616 14.325 1.00 41.24 23 GLU A C 16
ATOM 31074 O O . GLU A 1 23 ? 7.594 11.029 15.065 1.00 0.11 23 GLU A O 16
ATOM 31086 N N . GLU A 1 24 ? 6.914 9.763 13.304 1.00 44.32 24 GLU A N 16
ATOM 31087 C CA . GLU A 1 24 ? 8.258 9.243 12.976 1.00 32.25 24 GLU A CA 16
ATOM 31088 C C . GLU A 1 24 ? 9.070 10.233 12.107 1.00 34.31 24 GLU A C 16
ATOM 31089 O O . GLU A 1 24 ? 10.301 10.142 12.050 1.00 25.30 24 GLU A O 16
ATOM 31101 N N . GLY A 1 25 ? 8.368 11.165 11.435 1.00 43.35 25 GLY A N 16
ATOM 31102 C CA . GLY A 1 25 ? 8.997 12.129 10.522 1.00 44.35 25 GLY A CA 16
ATOM 31103 C C . GLY A 1 25 ? 9.299 11.543 9.137 1.00 73.44 25 GLY A C 16
ATOM 31104 O O . GLY A 1 25 ? 10.340 11.843 8.538 1.00 44.20 25 GLY A O 16
ATOM 31108 N N . TYR A 1 26 ? 8.385 10.688 8.643 1.00 73.00 26 TYR A N 16
ATOM 31109 C CA . TYR A 1 26 ? 8.436 10.119 7.281 1.00 22.50 26 TYR A CA 16
ATOM 31110 C C . TYR A 1 26 ? 7.708 11.032 6.284 1.00 14.45 26 TYR A C 16
ATOM 31111 O O . TYR A 1 26 ? 6.617 11.536 6.582 1.00 51.44 26 TYR A O 16
ATOM 31129 N N . ASP A 1 27 ? 8.300 11.208 5.094 1.00 51.13 27 ASP A N 16
ATOM 31130 C CA . ASP A 1 27 ? 7.633 11.862 3.957 1.00 10.50 27 ASP A CA 16
ATOM 31131 C C . ASP A 1 27 ? 6.816 10.814 3.183 1.00 43.41 27 ASP A C 16
ATOM 31132 O O . ASP A 1 27 ? 7.325 10.167 2.262 1.00 61.25 27 ASP A O 16
ATOM 31141 N N . ILE A 1 28 ? 5.568 10.592 3.618 1.00 43.13 28 ILE A N 16
ATOM 31142 C CA . ILE A 1 28 ? 4.638 9.675 2.946 1.00 12.11 28 ILE A CA 16
ATOM 31143 C C . ILE A 1 28 ? 3.526 10.487 2.280 1.00 53.31 28 ILE A C 16
ATOM 31144 O O . ILE A 1 28 ? 2.853 11.290 2.939 1.00 54.54 28 ILE A O 16
ATOM 31160 N N . GLN A 1 29 ? 3.342 10.279 0.976 1.00 13.03 29 GLN A N 16
ATOM 31161 C CA . GLN A 1 29 ? 2.321 10.955 0.192 1.00 11.53 29 GLN A CA 16
ATOM 31162 C C . GLN A 1 29 ? 1.026 10.148 0.286 1.00 70.14 29 GLN A C 16
ATOM 31163 O O . GLN A 1 29 ? 0.935 9.052 -0.269 1.00 3.20 29 GLN A O 16
ATOM 31177 N N . THR A 1 30 ? 0.039 10.684 0.991 1.00 22.21 30 THR A N 16
ATOM 31178 C CA . THR A 1 30 ? -1.224 9.993 1.243 1.00 43.42 30 THR A CA 16
ATOM 31179 C C . THR A 1 30 ? -2.267 10.437 0.198 1.00 3.25 30 THR A C 16
ATOM 31180 O O . THR A 1 30 ? -2.516 11.635 0.025 1.00 50.43 30 THR A O 16
ATOM 31191 N N . SER A 1 31 ? -2.861 9.456 -0.503 1.00 2.42 31 SER A N 16
ATOM 31192 C CA . SER A 1 31 ? -3.745 9.690 -1.659 1.00 74.22 31 SER A CA 16
ATOM 31193 C C . SER A 1 31 ? -4.913 8.688 -1.649 1.00 70.32 31 SER A C 16
ATOM 31194 O O . SER A 1 31 ? -4.804 7.590 -1.081 1.00 40.04 31 SER A O 16
ATOM 31202 N N . ASN A 1 32 ? -6.032 9.090 -2.276 1.00 35.30 32 ASN A N 16
ATOM 31203 C CA . ASN A 1 32 ? -7.267 8.292 -2.354 1.00 74.11 32 ASN A CA 16
ATOM 31204 C C . ASN A 1 32 ? -7.498 7.805 -3.794 1.00 41.24 32 ASN A C 16
ATOM 31205 O O . ASN A 1 32 ? -7.954 6.672 -4.010 1.00 54.45 32 ASN A O 16
ATOM 31216 N N . ASP A 1 33 ? -7.183 8.673 -4.777 1.00 22.13 33 ASP A N 16
ATOM 31217 C CA . ASP A 1 33 ? -7.399 8.371 -6.204 1.00 13.14 33 ASP A CA 16
ATOM 31218 C C . ASP A 1 33 ? -6.273 7.457 -6.733 1.00 73.32 33 ASP A C 16
ATOM 31219 O O . ASP A 1 33 ? -5.144 7.906 -6.960 1.00 64.15 33 ASP A O 16
ATOM 31228 N N . LYS A 1 34 ? -6.597 6.157 -6.881 1.00 63.14 34 LYS A N 16
ATOM 31229 C CA . LYS A 1 34 ? -5.650 5.125 -7.350 1.00 40.51 34 LYS A CA 16
ATOM 31230 C C . LYS A 1 34 ? -5.288 5.315 -8.830 1.00 11.25 34 LYS A C 16
ATOM 31231 O O . LYS A 1 34 ? -4.214 4.909 -9.255 1.00 65.32 34 LYS A O 16
ATOM 31250 N N . LYS A 1 35 ? -6.201 5.951 -9.594 1.00 20.13 35 LYS A N 16
ATOM 31251 C CA . LYS A 1 35 ? -6.009 6.235 -11.030 1.00 14.23 35 LYS A CA 16
ATOM 31252 C C . LYS A 1 35 ? -4.801 7.164 -11.249 1.00 35.40 35 LYS A C 16
ATOM 31253 O O . LYS A 1 35 ? -4.019 6.977 -12.191 1.00 51.15 35 LYS A O 16
ATOM 31272 N N . GLU A 1 36 ? -4.668 8.152 -10.346 1.00 41.34 36 GLU A N 16
ATOM 31273 C CA . GLU A 1 36 ? -3.510 9.050 -10.285 1.00 11.54 36 GLU A CA 16
ATOM 31274 C C . GLU A 1 36 ? -2.234 8.236 -10.049 1.00 73.02 36 GLU A C 16
ATOM 31275 O O . GLU A 1 36 ? -1.258 8.366 -10.776 1.00 52.42 36 GLU A O 16
ATOM 31287 N N . ILE A 1 37 ? -2.320 7.348 -9.050 1.00 13.21 37 ILE A N 16
ATOM 31288 C CA . ILE A 1 37 ? -1.188 6.561 -8.542 1.00 53.30 37 ILE A CA 16
ATOM 31289 C C . ILE A 1 37 ? -0.633 5.581 -9.607 1.00 75.54 37 ILE A C 16
ATOM 31290 O O . ILE A 1 37 ? 0.583 5.421 -9.718 1.00 32.11 37 ILE A O 16
ATOM 31306 N N . ILE A 1 38 ? -1.540 4.975 -10.402 1.00 5.23 38 ILE A N 16
ATOM 31307 C CA . ILE A 1 38 ? -1.191 4.100 -11.548 1.00 71.04 38 ILE A CA 16
ATOM 31308 C C . ILE A 1 38 ? -0.337 4.886 -12.574 1.00 21.12 38 ILE A C 16
ATOM 31309 O O . ILE A 1 38 ? 0.685 4.388 -13.077 1.00 71.32 38 ILE A O 16
ATOM 31325 N N . ASP A 1 39 ? -0.754 6.144 -12.813 1.00 42.23 39 ASP A N 16
ATOM 31326 C CA . ASP A 1 39 ? -0.078 7.066 -13.739 1.00 11.22 39 ASP A CA 16
ATOM 31327 C C . ASP A 1 39 ? 1.286 7.515 -13.171 1.00 14.30 39 ASP A C 16
ATOM 31328 O O . ASP A 1 39 ? 2.232 7.721 -13.923 1.00 32.14 39 ASP A O 16
ATOM 31337 N N . ARG A 1 40 ? 1.379 7.633 -11.828 1.00 1.12 40 ARG A N 16
ATOM 31338 C CA . ARG A 1 40 ? 2.635 8.024 -11.145 1.00 3.04 40 ARG A CA 16
ATOM 31339 C C . ARG A 1 40 ? 3.645 6.865 -11.161 1.00 50.01 40 ARG A C 16
ATOM 31340 O O . ARG A 1 40 ? 4.854 7.089 -11.203 1.00 22.33 40 ARG A O 16
ATOM 31361 N N . LEU A 1 41 ? 3.135 5.627 -11.131 1.00 61.22 41 LEU A N 16
ATOM 31362 C CA . LEU A 1 41 ? 3.955 4.416 -11.302 1.00 4.01 41 LEU A CA 16
ATOM 31363 C C . LEU A 1 41 ? 4.498 4.346 -12.751 1.00 43.44 41 LEU A C 16
ATOM 31364 O O . LEU A 1 41 ? 5.622 3.883 -12.969 1.00 45.34 41 LEU A O 16
ATOM 31380 N N . LYS A 1 42 ? 3.703 4.863 -13.725 1.00 43.12 42 LYS A N 16
ATOM 31381 C CA . LYS A 1 42 ? 4.169 5.068 -15.127 1.00 2.44 42 LYS A CA 16
ATOM 31382 C C . LYS A 1 42 ? 5.285 6.145 -15.191 1.00 25.11 42 LYS A C 16
ATOM 31383 O O . LYS A 1 42 ? 6.231 6.022 -15.977 1.00 75.05 42 LYS A O 16
ATOM 31402 N N . ARG A 1 43 ? 5.161 7.197 -14.340 1.00 71.24 43 ARG A N 16
ATOM 31403 C CA . ARG A 1 43 ? 6.167 8.285 -14.232 1.00 2.40 43 ARG A CA 16
ATOM 31404 C C . ARG A 1 43 ? 7.451 7.785 -13.545 1.00 42.12 43 ARG A C 16
ATOM 31405 O O . ARG A 1 43 ? 8.462 8.503 -13.535 1.00 61.21 43 ARG A O 16
ATOM 31426 N N . ARG A 1 44 ? 7.368 6.568 -12.926 1.00 54.15 44 ARG A N 16
ATOM 31427 C CA . ARG A 1 44 ? 8.443 5.964 -12.095 1.00 64.14 44 ARG A CA 16
ATOM 31428 C C . ARG A 1 44 ? 8.661 6.835 -10.830 1.00 44.52 44 ARG A C 16
ATOM 31429 O O . ARG A 1 44 ? 9.687 6.736 -10.147 1.00 64.42 44 ARG A O 16
ATOM 31450 N N . ASN A 1 45 ? 7.622 7.649 -10.536 1.00 60.53 45 ASN A N 16
ATOM 31451 C CA . ASN A 1 45 ? 7.609 8.696 -9.507 1.00 22.32 45 ASN A CA 16
ATOM 31452 C C . ASN A 1 45 ? 7.667 8.102 -8.102 1.00 50.20 45 ASN A C 16
ATOM 31453 O O . ASN A 1 45 ? 8.216 8.714 -7.202 1.00 41.11 45 ASN A O 16
ATOM 31464 N N . ILE A 1 46 ? 7.103 6.894 -7.941 1.00 42.40 46 ILE A N 16
ATOM 31465 C CA . ILE A 1 46 ? 6.956 6.235 -6.632 1.00 33.01 46 ILE A CA 16
ATOM 31466 C C . ILE A 1 46 ? 8.047 5.164 -6.465 1.00 5.43 46 ILE A C 16
ATOM 31467 O O . ILE A 1 46 ? 8.145 4.242 -7.288 1.00 41.02 46 ILE A O 16
ATOM 31483 N N . ASP A 1 47 ? 8.881 5.314 -5.420 1.00 15.24 47 ASP A N 16
ATOM 31484 C CA . ASP A 1 47 ? 9.957 4.350 -5.105 1.00 22.13 47 ASP A CA 16
ATOM 31485 C C . ASP A 1 47 ? 9.402 3.143 -4.349 1.00 51.30 47 ASP A C 16
ATOM 31486 O O . ASP A 1 47 ? 9.785 1.991 -4.611 1.00 51.23 47 ASP A O 16
ATOM 31495 N N . MET A 1 48 ? 8.509 3.423 -3.398 1.00 61.24 48 MET A N 16
ATOM 31496 C CA . MET A 1 48 ? 7.885 2.403 -2.556 1.00 12.25 48 MET A CA 16
ATOM 31497 C C . MET A 1 48 ? 6.471 2.853 -2.174 1.00 33.11 48 MET A C 16
ATOM 31498 O O . MET A 1 48 ? 6.240 4.031 -1.876 1.00 24.32 48 MET A O 16
ATOM 31512 N N . ILE A 1 49 ? 5.524 1.908 -2.195 1.00 62.43 49 ILE A N 16
ATOM 31513 C CA . ILE A 1 49 ? 4.090 2.202 -2.070 1.00 2.31 49 ILE A CA 16
ATOM 31514 C C . ILE A 1 49 ? 3.404 1.186 -1.149 1.00 40.55 49 ILE A C 16
ATOM 31515 O O . ILE A 1 49 ? 3.814 0.026 -1.074 1.00 1.00 49 ILE A O 16
ATOM 31531 N N . ILE A 1 50 ? 2.382 1.653 -0.418 1.00 3.14 50 ILE A N 16
ATOM 31532 C CA . ILE A 1 50 ? 1.575 0.839 0.501 1.00 12.30 50 ILE A CA 16
ATOM 31533 C C . ILE A 1 50 ? 0.089 1.086 0.191 1.00 31.12 50 ILE A C 16
ATOM 31534 O O . ILE A 1 50 ? -0.400 2.203 0.367 1.00 55.52 50 ILE A O 16
ATOM 31550 N N . VAL A 1 51 ? -0.608 0.053 -0.306 1.00 64.34 51 VAL A N 16
ATOM 31551 C CA . VAL A 1 51 ? -2.013 0.146 -0.732 1.00 1.12 51 VAL A CA 16
ATOM 31552 C C . VAL A 1 51 ? -2.910 -0.605 0.260 1.00 63.01 51 VAL A C 16
ATOM 31553 O O . VAL A 1 51 ? -2.838 -1.835 0.355 1.00 54.22 51 VAL A O 16
ATOM 31566 N N . LYS A 1 52 ? -3.732 0.146 1.010 1.00 31.12 52 LYS A N 16
ATOM 31567 C CA . LYS A 1 52 ? -4.742 -0.411 1.910 1.00 33.14 52 LYS A CA 16
ATOM 31568 C C . LYS A 1 52 ? -6.116 -0.320 1.230 1.00 22.35 52 LYS A C 16
ATOM 31569 O O . LYS A 1 52 ? -6.671 0.763 1.051 1.00 24.52 52 LYS A O 16
ATOM 31588 N N . THR A 1 53 ? -6.637 -1.476 0.846 1.00 71.21 53 THR A N 16
ATOM 31589 C CA . THR A 1 53 ? -7.933 -1.607 0.175 1.00 61.22 53 THR A CA 16
ATOM 31590 C C . THR A 1 53 ? -8.479 -3.018 0.443 1.00 64.14 53 THR A C 16
ATOM 31591 O O . THR A 1 53 ? -7.881 -3.775 1.212 1.00 43.32 53 THR A O 16
ATOM 31602 N N . GLU A 1 54 ? -9.628 -3.359 -0.151 1.00 34.14 54 GLU A N 16
ATOM 31603 C CA . GLU A 1 54 ? -10.243 -4.693 -0.009 1.00 10.31 54 GLU A CA 16
ATOM 31604 C C . GLU A 1 54 ? -10.829 -5.156 -1.367 1.00 65.31 54 GLU A C 16
ATOM 31605 O O . GLU A 1 54 ? -11.704 -6.024 -1.417 1.00 52.14 54 GLU A O 16
ATOM 31617 N N . ASP A 1 55 ? -10.325 -4.585 -2.479 1.00 70.10 55 ASP A N 16
ATOM 31618 C CA . ASP A 1 55 ? -10.746 -4.986 -3.840 1.00 2.14 55 ASP A CA 16
ATOM 31619 C C . ASP A 1 55 ? -9.530 -5.531 -4.603 1.00 61.33 55 ASP A C 16
ATOM 31620 O O . ASP A 1 55 ? -8.587 -4.785 -4.882 1.00 64.41 55 ASP A O 16
ATOM 31629 N N . LYS A 1 56 ? -9.580 -6.836 -4.926 1.00 50.12 56 LYS A N 16
ATOM 31630 C CA . LYS A 1 56 ? -8.480 -7.595 -5.563 1.00 73.34 56 LYS A CA 16
ATOM 31631 C C . LYS A 1 56 ? -8.042 -7.017 -6.926 1.00 21.32 56 LYS A C 16
ATOM 31632 O O . LYS A 1 56 ? -6.856 -7.052 -7.261 1.00 42.43 56 LYS A O 16
ATOM 31651 N N . GLU A 1 57 ? -9.011 -6.514 -7.707 1.00 44.52 57 GLU A N 16
ATOM 31652 C CA . GLU A 1 57 ? -8.748 -5.965 -9.051 1.00 33.33 57 GLU A CA 16
ATOM 31653 C C . GLU A 1 57 ? -8.083 -4.577 -8.963 1.00 32.22 57 GLU A C 16
ATOM 31654 O O . GLU A 1 57 ? -7.284 -4.218 -9.839 1.00 10.03 57 GLU A O 16
ATOM 31666 N N . SER A 1 58 ? -8.402 -3.820 -7.892 1.00 73.02 58 SER A N 16
ATOM 31667 C CA . SER A 1 58 ? -7.756 -2.524 -7.602 1.00 45.44 58 SER A CA 16
ATOM 31668 C C . SER A 1 58 ? -6.283 -2.752 -7.206 1.00 40.34 58 SER A C 16
ATOM 31669 O O . SER A 1 58 ? -5.378 -2.066 -7.697 1.00 0.53 58 SER A O 16
ATOM 31677 N N . ILE A 1 59 ? -6.086 -3.763 -6.333 1.00 72.12 59 ILE A N 16
ATOM 31678 C CA . ILE A 1 59 ? -4.763 -4.226 -5.872 1.00 2.12 59 ILE A CA 16
ATOM 31679 C C . ILE A 1 59 ? -3.888 -4.620 -7.076 1.00 70.22 59 ILE A C 16
ATOM 31680 O O . ILE A 1 59 ? -2.750 -4.152 -7.213 1.00 54.40 59 ILE A O 16
ATOM 31696 N N . SER A 1 60 ? -4.484 -5.452 -7.952 1.00 5.00 60 SER A N 16
ATOM 31697 C CA . SER A 1 60 ? -3.811 -6.066 -9.100 1.00 3.20 60 SER A CA 16
ATOM 31698 C C . SER A 1 60 ? -3.212 -5.008 -10.042 1.00 45.22 60 SER A C 16
ATOM 31699 O O . SER A 1 60 ? -2.068 -5.149 -10.465 1.00 31.52 60 SER A O 16
ATOM 31707 N N . GLU A 1 61 ? -3.980 -3.925 -10.313 1.00 45.33 61 GLU A N 16
ATOM 31708 C CA . GLU A 1 61 ? -3.551 -2.843 -11.226 1.00 14.11 61 GLU A CA 16
ATOM 31709 C C . GLU A 1 61 ? -2.272 -2.153 -10.731 1.00 54.44 61 GLU A C 16
ATOM 31710 O O . GLU A 1 61 ? -1.314 -1.982 -11.507 1.00 34.21 61 GLU A O 16
ATOM 31722 N N . ILE A 1 62 ? -2.251 -1.792 -9.432 1.00 43.25 62 ILE A N 16
ATOM 31723 C CA . ILE A 1 62 ? -1.076 -1.171 -8.809 1.00 0.23 62 ILE A CA 16
ATOM 31724 C C . ILE A 1 62 ? 0.134 -2.136 -8.881 1.00 15.12 62 ILE A C 16
ATOM 31725 O O . ILE A 1 62 ? 1.203 -1.725 -9.337 1.00 13.41 62 ILE A O 16
ATOM 31741 N N . ILE A 1 63 ? -0.077 -3.423 -8.492 1.00 43.24 63 ILE A N 16
ATOM 31742 C CA . ILE A 1 63 ? 0.992 -4.449 -8.498 1.00 22.55 63 ILE A CA 16
ATOM 31743 C C . ILE A 1 63 ? 1.636 -4.560 -9.894 1.00 71.31 63 ILE A C 16
ATOM 31744 O O . ILE A 1 63 ? 2.852 -4.499 -10.006 1.00 30.22 63 ILE A O 16
ATOM 31760 N N . LYS A 1 64 ? 0.787 -4.648 -10.942 1.00 61.41 64 LYS A N 16
ATOM 31761 C CA . LYS A 1 64 ? 1.219 -4.768 -12.354 1.00 11.13 64 LYS A CA 16
ATOM 31762 C C . LYS A 1 64 ? 2.177 -3.628 -12.752 1.00 50.02 64 LYS A C 16
ATOM 31763 O O . LYS A 1 64 ? 3.233 -3.875 -13.349 1.00 2.30 64 LYS A O 16
ATOM 31782 N N . GLN A 1 65 ? 1.788 -2.389 -12.391 1.00 75.03 65 GLN A N 16
ATOM 31783 C CA . GLN A 1 65 ? 2.596 -1.184 -12.644 1.00 1.11 65 GLN A CA 16
ATOM 31784 C C . GLN A 1 65 ? 3.932 -1.226 -11.865 1.00 53.31 65 GLN A C 16
ATOM 31785 O O . GLN A 1 65 ? 4.986 -0.868 -12.396 1.00 20.32 65 GLN A O 16
ATOM 31799 N N . VAL A 1 66 ? 3.860 -1.691 -10.608 1.00 55.12 66 VAL A N 16
ATOM 31800 C CA . VAL A 1 66 ? 5.017 -1.778 -9.703 1.00 21.54 66 VAL A CA 16
ATOM 31801 C C . VAL A 1 66 ? 6.016 -2.868 -10.164 1.00 73.04 66 VAL A C 16
ATOM 31802 O O . VAL A 1 66 ? 7.232 -2.682 -10.035 1.00 11.03 66 VAL A O 16
ATOM 31815 N N . LEU A 1 67 ? 5.496 -3.977 -10.737 1.00 73.40 67 LEU A N 16
ATOM 31816 C CA . LEU A 1 67 ? 6.336 -5.082 -11.250 1.00 22.13 67 LEU A CA 16
ATOM 31817 C C . LEU A 1 67 ? 7.190 -4.568 -12.416 1.00 31.42 67 LEU A C 16
ATOM 31818 O O . LEU A 1 67 ? 8.382 -4.868 -12.514 1.00 45.32 67 LEU A O 16
ATOM 31834 N N . ASP A 1 68 ? 6.538 -3.755 -13.267 1.00 75.23 68 ASP A N 16
ATOM 31835 C CA . ASP A 1 68 ? 7.154 -3.112 -14.438 1.00 54.22 68 ASP A CA 16
ATOM 31836 C C . ASP A 1 68 ? 8.227 -2.087 -14.015 1.00 4.41 68 ASP A C 16
ATOM 31837 O O . ASP A 1 68 ? 9.305 -2.015 -14.622 1.00 33.03 68 ASP A O 16
ATOM 31846 N N . SER A 1 69 ? 7.928 -1.313 -12.948 1.00 11.43 69 SER A N 16
ATOM 31847 C CA . SER A 1 69 ? 8.807 -0.221 -12.479 1.00 2.10 69 SER A CA 16
ATOM 31848 C C . SER A 1 69 ? 9.874 -0.724 -11.476 1.00 1.41 69 SER A C 16
ATOM 31849 O O . SER A 1 69 ? 10.832 0.005 -11.174 1.00 12.14 69 SER A O 16
ATOM 31857 N N . GLY A 1 70 ? 9.695 -1.964 -10.979 1.00 43.24 70 GLY A N 16
ATOM 31858 C CA . GLY A 1 70 ? 10.612 -2.580 -10.010 1.00 61.03 70 GLY A CA 16
ATOM 31859 C C . GLY A 1 70 ? 10.639 -1.871 -8.658 1.00 42.21 70 GLY A C 16
ATOM 31860 O O . GLY A 1 70 ? 11.673 -1.856 -7.975 1.00 73.22 70 GLY A O 16
ATOM 31864 N N . ALA A 1 71 ? 9.494 -1.270 -8.281 1.00 5.20 71 ALA A N 16
ATOM 31865 C CA . ALA A 1 71 ? 9.339 -0.551 -6.997 1.00 42.12 71 ALA A CA 16
ATOM 31866 C C . ALA A 1 71 ? 9.029 -1.545 -5.858 1.00 13.43 71 ALA A C 16
ATOM 31867 O O . ALA A 1 71 ? 8.719 -2.717 -6.121 1.00 41.15 71 ALA A O 16
ATOM 31874 N N . LYS A 1 72 ? 9.144 -1.086 -4.597 1.00 62.22 72 LYS A N 16
ATOM 31875 C CA . LYS A 1 72 ? 8.734 -1.883 -3.415 1.00 30.33 72 LYS A CA 16
ATOM 31876 C C . LYS A 1 72 ? 7.238 -1.643 -3.176 1.00 32.11 72 LYS A C 16
ATOM 31877 O O . LYS A 1 72 ? 6.776 -0.508 -3.291 1.00 13.32 72 LYS A O 16
ATOM 31896 N N . VAL A 1 73 ? 6.483 -2.704 -2.858 1.00 31.33 73 VAL A N 16
ATOM 31897 C CA . VAL A 1 73 ? 5.025 -2.604 -2.652 1.00 72.40 73 VAL A CA 16
ATOM 31898 C C . VAL A 1 73 ? 4.568 -3.481 -1.473 1.00 41.44 73 VAL A C 16
ATOM 31899 O O . VAL A 1 73 ? 5.004 -4.630 -1.321 1.00 72.20 73 VAL A O 16
ATOM 31912 N N . LEU A 1 74 ? 3.709 -2.892 -0.633 1.00 11.23 74 LEU A N 16
ATOM 31913 C CA . LEU A 1 74 ? 3.022 -3.564 0.464 1.00 10.33 74 LEU A CA 16
ATOM 31914 C C . LEU A 1 74 ? 1.516 -3.517 0.193 1.00 50.01 74 LEU A C 16
ATOM 31915 O O . LEU A 1 74 ? 0.927 -2.437 0.078 1.00 24.01 74 LEU A O 16
ATOM 31931 N N . ILE A 1 75 ? 0.917 -4.698 0.046 1.00 75.44 75 ILE A N 16
ATOM 31932 C CA . ILE A 1 75 ? -0.523 -4.871 -0.111 1.00 3.45 75 ILE A CA 16
ATOM 31933 C C . ILE A 1 75 ? -1.147 -5.200 1.251 1.00 63.42 75 ILE A C 16
ATOM 31934 O O . ILE A 1 75 ? -0.876 -6.259 1.837 1.00 54.42 75 ILE A O 16
ATOM 31950 N N . LEU A 1 76 ? -1.936 -4.255 1.765 1.00 61.20 76 LEU A N 16
ATOM 31951 C CA . LEU A 1 76 ? -2.735 -4.427 2.976 1.00 61.44 76 LEU A CA 16
ATOM 31952 C C . LEU A 1 76 ? -4.199 -4.605 2.575 1.00 4.23 76 LEU A C 16
ATOM 31953 O O . LEU A 1 76 ? -4.744 -3.796 1.809 1.00 72.02 76 LEU A O 16
ATOM 31969 N N . SER A 1 77 ? -4.831 -5.671 3.070 1.00 54.43 77 SER A N 16
ATOM 31970 C CA . SER A 1 77 ? -6.235 -5.977 2.781 1.00 53.00 77 SER A CA 16
ATOM 31971 C C . SER A 1 77 ? -6.935 -6.401 4.070 1.00 45.33 77 SER A C 16
ATOM 31972 O O . SER A 1 77 ? -6.346 -7.099 4.903 1.00 14.43 77 SER A O 16
ATOM 31980 N N . SER A 1 78 ? -8.209 -6.005 4.212 1.00 71.24 78 SER A N 16
ATOM 31981 C CA . SER A 1 78 ? -9.017 -6.279 5.411 1.00 5.23 78 SER A CA 16
ATOM 31982 C C . SER A 1 78 ? -9.573 -7.728 5.422 1.00 1.20 78 SER A C 16
ATOM 31983 O O . SER A 1 78 ? -10.413 -8.059 6.260 1.00 75.21 78 SER A O 16
ATOM 31991 N N . ASP A 1 79 ? -9.076 -8.595 4.518 1.00 24.31 79 ASP A N 16
ATOM 31992 C CA . ASP A 1 79 ? -9.593 -9.959 4.353 1.00 21.34 79 ASP A CA 16
ATOM 31993 C C . ASP A 1 79 ? -8.449 -10.950 4.040 1.00 20.23 79 ASP A C 16
ATOM 31994 O O . ASP A 1 79 ? -7.588 -10.693 3.177 1.00 50.53 79 ASP A O 16
ATOM 32003 N N . GLU A 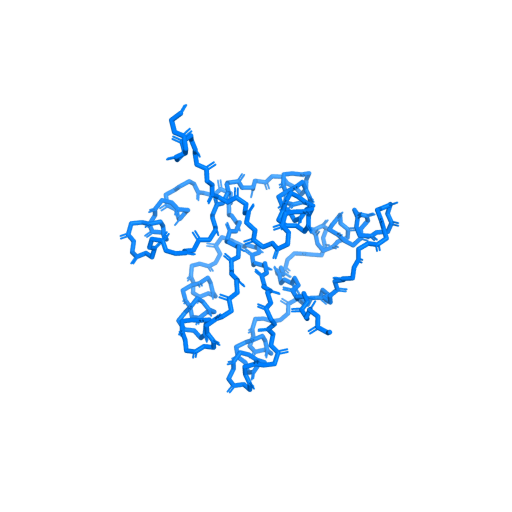1 80 ? -8.486 -12.086 4.753 1.00 31.04 80 GLU A N 16
ATOM 32004 C CA . GLU A 1 80 ? -7.453 -13.130 4.720 1.00 44.30 80 GLU A CA 16
ATOM 32005 C C . GLU A 1 80 ? -7.404 -13.856 3.365 1.00 51.22 80 GLU A C 16
ATOM 32006 O O . GLU A 1 80 ? -6.322 -14.236 2.904 1.00 44.31 80 GLU A O 16
ATOM 32018 N N . ASN A 1 81 ? -8.586 -14.043 2.745 1.00 4.03 81 ASN A N 16
ATOM 32019 C CA . ASN A 1 81 ? -8.723 -14.807 1.487 1.00 12.55 81 ASN A CA 16
ATOM 32020 C C . ASN A 1 81 ? -8.092 -14.004 0.339 1.00 14.15 81 ASN A C 16
ATOM 32021 O O . ASN A 1 81 ? -7.437 -14.568 -0.543 1.00 72.01 81 ASN A O 16
ATOM 32032 N N . ILE A 1 82 ? -8.275 -12.666 0.396 1.00 35.33 82 ILE A N 16
ATOM 32033 C CA . ILE A 1 82 ? -7.692 -11.723 -0.569 1.00 33.33 82 ILE A CA 16
ATOM 32034 C C . ILE A 1 82 ? -6.159 -11.764 -0.470 1.00 53.22 82 ILE A C 16
ATOM 32035 O O . ILE A 1 82 ? -5.482 -11.919 -1.487 1.00 35.42 82 ILE A O 16
ATOM 32051 N N . ILE A 1 83 ? -5.627 -11.671 0.770 1.00 23.44 83 ILE A N 16
ATOM 32052 C CA . ILE A 1 83 ? -4.171 -11.776 1.015 1.00 5.01 83 ILE A CA 16
ATOM 32053 C C . ILE A 1 83 ? -3.615 -13.109 0.458 1.00 63.03 83 ILE A C 16
ATOM 32054 O O . ILE A 1 83 ? -2.594 -13.107 -0.223 1.00 75.33 83 ILE A O 16
ATOM 32070 N N . GLU A 1 84 ? -4.363 -14.213 0.679 1.00 21.12 84 GLU A N 16
ATOM 32071 C CA . GLU A 1 84 ? -3.991 -15.562 0.199 1.00 33.00 84 GLU A CA 16
ATOM 32072 C C . GLU A 1 84 ? -3.854 -15.606 -1.337 1.00 12.15 84 GLU A C 16
ATOM 32073 O O . GLU A 1 84 ? -2.864 -16.144 -1.865 1.00 71.42 84 GLU A O 16
ATOM 32085 N N . SER A 1 85 ? -4.838 -15.017 -2.040 1.00 3.53 85 SER A N 16
ATOM 32086 C CA . SER A 1 85 ? -4.869 -15.014 -3.508 1.00 11.01 85 SER A CA 16
ATOM 32087 C C . SER A 1 85 ? -3.740 -14.143 -4.089 1.00 14.12 85 SER A C 16
ATOM 32088 O O . SER A 1 85 ? -3.143 -14.500 -5.110 1.00 22.32 85 SER A O 16
ATOM 32096 N N . ILE A 1 86 ? -3.430 -13.019 -3.416 1.00 5.43 86 ILE A N 16
ATOM 32097 C CA . ILE A 1 86 ? -2.336 -12.120 -3.836 1.00 74.54 86 ILE A CA 16
ATOM 32098 C C . ILE A 1 86 ? -0.955 -12.782 -3.569 1.00 54.23 86 ILE A C 16
ATOM 32099 O O . ILE A 1 86 ? -0.007 -12.541 -4.312 1.00 73.43 86 ILE A O 16
ATOM 32115 N N . ARG A 1 87 ? -0.867 -13.651 -2.529 1.00 13.42 87 ARG A N 16
ATOM 32116 C CA . ARG A 1 87 ? 0.371 -14.410 -2.217 1.00 43.24 87 ARG A CA 16
ATOM 32117 C C . ARG A 1 87 ? 0.675 -15.471 -3.294 1.00 21.14 87 ARG A C 16
ATOM 32118 O O . ARG A 1 87 ? 1.825 -15.618 -3.715 1.00 33.40 87 ARG A O 16
ATOM 32139 N N . LYS A 1 88 ? -0.355 -16.228 -3.716 1.00 41.43 88 LYS A N 16
ATOM 32140 C CA . LYS A 1 88 ? -0.165 -17.340 -4.674 1.00 43.54 88 LYS A CA 16
ATOM 32141 C C . LYS A 1 88 ? 0.121 -16.818 -6.098 1.00 13.40 88 LYS A C 16
ATOM 32142 O O . LYS A 1 88 ? 0.925 -17.409 -6.825 1.00 61.21 88 LYS A O 16
ATOM 32161 N N . GLN A 1 89 ? -0.538 -15.703 -6.483 1.00 42.14 89 GLN A N 16
ATOM 32162 C CA . GLN A 1 89 ? -0.295 -15.050 -7.788 1.00 73.30 89 GLN A CA 16
ATOM 32163 C C . GLN A 1 89 ? 1.060 -14.322 -7.793 1.00 75.43 89 GLN A C 16
ATOM 32164 O O . GLN A 1 89 ? 1.836 -14.418 -8.754 1.00 10.44 89 GLN A O 16
ATOM 32178 N N . TYR A 1 90 ? 1.324 -13.588 -6.703 1.00 35.30 90 TYR A N 16
ATOM 32179 C CA . TYR A 1 90 ? 2.533 -12.775 -6.543 1.00 3.00 90 TYR A CA 16
ATOM 32180 C C . TYR A 1 90 ? 3.205 -13.143 -5.201 1.00 13.24 90 TYR A C 16
ATOM 32181 O O . TYR A 1 90 ? 2.825 -12.616 -4.154 1.00 15.05 90 TYR A O 16
ATOM 32199 N N . PRO A 1 91 ? 4.159 -14.109 -5.185 1.00 74.13 91 PRO A N 16
ATOM 32200 C CA . PRO A 1 91 ? 4.858 -14.502 -3.936 1.00 42.41 91 PRO A CA 16
ATOM 32201 C C . PRO A 1 91 ? 5.931 -13.477 -3.496 1.00 53.12 91 PRO A C 16
ATOM 32202 O O . PRO A 1 91 ? 6.330 -13.450 -2.327 1.00 62.34 91 PRO A O 16
ATOM 32213 N N . LYS A 1 92 ? 6.382 -12.640 -4.450 1.00 43.20 92 LYS A N 16
ATOM 32214 C CA . LYS A 1 92 ? 7.463 -11.657 -4.230 1.00 51.42 92 LYS A CA 16
ATOM 32215 C C . LYS A 1 92 ? 6.960 -10.317 -3.647 1.00 4.21 92 LYS A C 16
ATOM 32216 O O . LYS A 1 92 ? 7.775 -9.529 -3.156 1.00 42.11 92 LYS A O 16
ATOM 32235 N N . VAL A 1 93 ? 5.637 -10.050 -3.698 1.00 42.04 93 VAL A N 16
ATOM 32236 C CA . VAL A 1 93 ? 5.055 -8.828 -3.084 1.00 50.41 93 VAL A CA 16
ATOM 32237 C C . VAL A 1 93 ? 4.926 -9.015 -1.561 1.00 52.44 93 VAL A C 16
ATOM 32238 O O . VAL A 1 93 ? 4.609 -10.116 -1.092 1.00 53.44 93 VAL A O 16
ATOM 32251 N N . GLU A 1 94 ? 5.203 -7.954 -0.787 1.00 40.12 94 GLU A N 16
ATOM 32252 C CA . GLU A 1 94 ? 4.930 -7.945 0.653 1.00 5.24 94 GLU A CA 16
ATOM 32253 C C . GLU A 1 94 ? 3.421 -7.794 0.881 1.00 74.14 94 GLU A C 16
ATOM 32254 O O . GLU A 1 94 ? 2.843 -6.778 0.514 1.00 70.33 94 GLU A O 16
ATOM 32266 N N . THR A 1 95 ? 2.782 -8.830 1.436 1.00 62.21 95 THR A N 16
ATOM 32267 C CA . THR A 1 95 ? 1.345 -8.811 1.765 1.00 32.32 95 THR A CA 16
ATOM 32268 C C . THR A 1 95 ? 1.157 -9.025 3.266 1.00 13.11 95 THR A C 16
ATOM 32269 O O . THR A 1 95 ? 1.803 -9.899 3.852 1.00 4.14 95 THR A O 16
ATOM 32280 N N . ARG A 1 96 ? 0.261 -8.251 3.875 1.00 43.21 96 ARG A N 16
ATOM 32281 C CA . ARG A 1 96 ? -0.108 -8.409 5.279 1.00 23.14 96 ARG A CA 16
ATOM 32282 C C . ARG A 1 96 ? -1.596 -8.082 5.436 1.00 33.44 96 ARG A C 16
ATOM 32283 O O . ARG A 1 96 ? -2.072 -7.060 4.931 1.00 42.15 96 ARG A O 16
ATOM 32304 N N . ARG A 1 97 ? -2.333 -8.984 6.089 1.00 1.32 97 ARG A N 16
ATOM 32305 C CA . ARG A 1 97 ? -3.737 -8.782 6.418 1.00 63.41 97 ARG A CA 16
ATOM 32306 C C . ARG A 1 97 ? -3.842 -7.747 7.555 1.00 21.34 97 ARG A C 16
ATOM 32307 O O . ARG A 1 97 ? -3.309 -7.956 8.653 1.00 32.41 97 ARG A O 16
ATOM 32328 N N . ALA A 1 98 ? -4.535 -6.646 7.274 1.00 15.33 98 ALA A N 16
ATOM 32329 C CA . ALA A 1 98 ? -4.654 -5.502 8.177 1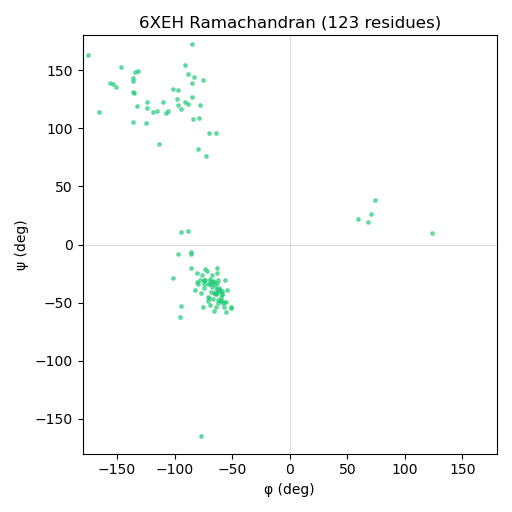.00 13.10 98 ALA A CA 16
ATOM 32330 C C . ALA A 1 98 ? -6.049 -4.915 7.992 1.00 20.51 98 ALA A C 16
ATOM 32331 O O . ALA A 1 98 ? -6.405 -4.510 6.886 1.00 60.32 98 ALA A O 16
ATOM 32338 N N . GLN A 1 99 ? -6.843 -4.928 9.062 1.00 4.30 99 GLN A N 16
ATOM 32339 C CA . GLN A 1 99 ? -8.240 -4.468 9.028 1.00 50.12 99 GLN A CA 16
ATOM 32340 C C . GLN A 1 99 ? -8.341 -3.098 9.695 1.00 51.42 99 GLN A C 16
ATOM 32341 O O . GLN A 1 99 ? -8.723 -2.101 9.067 1.00 72.44 99 GLN A O 16
ATOM 32355 N N . ASP A 1 100 ? -7.940 -3.065 10.971 1.00 2.44 100 ASP A N 16
ATOM 32356 C CA . ASP A 1 100 ? -8.102 -1.889 11.834 1.00 21.11 100 ASP A CA 16
ATOM 32357 C C . ASP A 1 100 ? -6.975 -0.879 11.573 1.00 11.32 100 ASP A C 16
ATOM 32358 O O . ASP A 1 100 ? -5.893 -1.243 11.102 1.00 52.31 100 ASP A O 16
ATOM 32367 N N . LYS A 1 101 ? -7.259 0.380 11.913 1.00 13.40 101 LYS A N 16
ATOM 32368 C CA . LYS A 1 101 ? -6.380 1.540 11.693 1.00 53.22 101 LYS A CA 16
ATOM 32369 C C . LYS A 1 101 ? -4.986 1.364 12.323 1.00 50.22 101 LYS A C 16
ATOM 32370 O O . LYS A 1 101 ? -3.979 1.797 11.744 1.00 50.25 101 LYS A O 16
ATOM 32389 N N . GLU A 1 102 ? -4.945 0.684 13.488 1.00 73.42 102 GLU A N 16
ATOM 32390 C CA . GLU A 1 102 ? -3.699 0.436 14.217 1.00 31.03 102 GLU A CA 16
ATOM 32391 C C . GLU A 1 102 ? -2.831 -0.584 13.471 1.00 50.34 102 GLU A C 16
ATOM 32392 O O . GLU A 1 102 ? -1.623 -0.411 13.379 1.00 33.11 102 GLU A O 16
ATOM 32404 N N . GLU A 1 103 ? -3.484 -1.611 12.907 1.00 3.33 103 GLU A N 16
ATOM 32405 C CA . GLU A 1 103 ? -2.812 -2.706 12.190 1.00 1.23 103 GLU A CA 16
ATOM 32406 C C . GLU A 1 103 ? -2.175 -2.208 10.879 1.00 53.44 103 GLU A C 16
ATOM 32407 O O . GLU A 1 103 ? -1.109 -2.680 10.475 1.00 54.53 103 GLU A O 16
ATOM 32419 N N . VAL A 1 104 ? -2.835 -1.232 10.240 1.00 10.15 104 VAL A N 16
ATOM 32420 C CA . VAL A 1 104 ? -2.383 -0.667 8.968 1.00 15.21 104 VAL A CA 16
ATOM 32421 C C . VAL A 1 104 ? -1.178 0.260 9.176 1.00 3.24 104 VAL A C 16
ATOM 32422 O O . VAL A 1 104 ? -0.151 0.086 8.517 1.00 63.24 104 VAL A O 16
ATOM 32435 N N . LYS A 1 105 ? -1.301 1.225 10.113 1.00 73.20 105 LYS A N 16
ATOM 32436 C CA . LYS A 1 105 ? -0.215 2.196 10.383 1.00 43.30 105 LYS A CA 16
ATOM 32437 C C . LYS A 1 105 ? 1.045 1.490 10.945 1.00 42.21 105 LYS A C 16
ATOM 32438 O O . LYS A 1 105 ? 2.174 1.906 10.668 1.00 74.43 105 LYS A O 16
ATOM 32457 N N . ASP A 1 106 ? 0.812 0.425 11.736 1.00 42.31 106 ASP A N 16
ATOM 32458 C CA . ASP A 1 106 ? 1.854 -0.505 12.231 1.00 42.22 106 ASP A CA 16
ATOM 32459 C C . ASP A 1 106 ? 2.625 -1.163 11.068 1.00 73.10 106 ASP A C 16
ATOM 32460 O O . ASP A 1 106 ? 3.856 -1.265 11.108 1.00 64.23 106 ASP A O 16
ATOM 32469 N N . ALA A 1 107 ? 1.873 -1.594 10.036 1.00 22.23 107 ALA A N 16
ATOM 32470 C CA . ALA A 1 107 ? 2.430 -2.245 8.834 1.00 71.01 107 ALA A CA 16
ATOM 32471 C C . ALA A 1 107 ? 3.279 -1.269 8.008 1.00 74.10 107 ALA A C 16
ATOM 32472 O O . ALA A 1 107 ? 4.314 -1.646 7.454 1.00 23.31 107 ALA A O 16
ATOM 32479 N N . VAL A 1 108 ? 2.805 -0.016 7.938 1.00 24.42 108 VAL A N 16
ATOM 32480 C CA . VAL A 1 108 ? 3.485 1.081 7.232 1.00 23.55 108 VAL A CA 16
ATOM 32481 C C . VAL A 1 108 ? 4.862 1.366 7.870 1.00 62.14 108 VAL A C 16
ATOM 32482 O O . VAL A 1 108 ? 5.906 1.280 7.199 1.00 12.42 108 VAL A O 16
ATOM 32495 N N . GLU A 1 109 ? 4.832 1.623 9.190 1.00 14.22 109 GLU A N 16
ATOM 32496 C CA . GLU A 1 109 ? 6.025 1.889 10.017 1.00 22.43 109 GLU A CA 16
ATOM 32497 C C . GLU A 1 109 ? 7.061 0.749 9.893 1.00 24.51 109 GLU A C 16
ATOM 32498 O O . GLU A 1 109 ? 8.265 1.002 9.766 1.00 54.12 109 GLU A O 16
ATOM 32510 N N . GLU A 1 110 ? 6.548 -0.495 9.897 1.00 52.42 110 GLU A N 16
ATOM 32511 C CA . GLU A 1 110 ? 7.362 -1.721 9.843 1.00 42.24 110 GLU A CA 16
ATOM 32512 C C . GLU A 1 110 ? 8.107 -1.845 8.498 1.00 34.53 110 GLU A C 16
ATOM 32513 O O . GLU A 1 110 ? 9.313 -2.110 8.464 1.00 72.24 110 GLU A O 16
ATOM 32525 N N . PHE A 1 111 ? 7.344 -1.633 7.406 1.00 71.43 111 PHE A N 16
ATOM 32526 C CA . PHE A 1 111 ? 7.828 -1.729 6.009 1.00 70.10 111 PHE A CA 16
ATOM 32527 C C . PHE A 1 111 ? 8.993 -0.757 5.759 1.00 51.05 111 PHE A C 16
ATOM 32528 O O . PHE A 1 111 ? 9.950 -1.081 5.045 1.00 5.32 111 PHE A O 16
ATOM 32545 N N . LEU A 1 112 ? 8.881 0.429 6.373 1.00 2.43 112 LEU A N 16
ATOM 32546 C CA . LEU A 1 112 ? 9.865 1.513 6.234 1.00 24.42 112 LEU A CA 16
ATOM 32547 C C . LEU A 1 112 ? 11.130 1.273 7.084 1.00 55.53 112 LEU A C 16
ATOM 32548 O O . LEU A 1 112 ? 12.249 1.476 6.594 1.00 23.44 112 LEU A O 16
ATOM 32564 N N . LYS A 1 113 ? 10.963 0.836 8.351 1.00 44.02 113 LYS A N 16
ATOM 32565 C CA . LYS A 1 113 ? 12.112 0.605 9.265 1.00 13.34 113 LYS A CA 16
ATOM 32566 C C . LYS A 1 113 ? 12.943 -0.623 8.847 1.00 3.03 113 LYS A C 16
ATOM 32567 O O . LYS A 1 113 ? 14.169 -0.625 9.016 1.00 5.55 113 LYS A O 16
ATOM 32586 N N . GLU A 1 114 ? 12.281 -1.648 8.272 1.00 1.13 114 GLU A N 16
ATOM 32587 C CA . GLU A 1 114 ? 12.965 -2.830 7.697 1.00 41.20 114 GLU A CA 16
ATOM 32588 C C . GLU A 1 114 ? 13.297 -2.604 6.201 1.00 21.53 114 GLU A C 16
ATOM 32589 O O . GLU A 1 114 ? 13.482 -3.571 5.445 1.00 54.44 114 GLU A O 16
ATOM 32601 N N . GLY A 1 115 ? 13.380 -1.319 5.786 1.00 31.41 115 GLY A N 16
ATOM 32602 C CA . GLY A 1 115 ? 13.823 -0.955 4.442 1.00 65.44 115 GLY A CA 16
ATOM 32603 C C . GLY A 1 115 ? 12.716 -1.097 3.412 1.00 75.43 115 GLY A C 16
ATOM 32604 O O . GLY A 1 115 ? 12.092 -0.108 3.029 1.00 70.53 115 GLY A O 16
ATOM 32608 N N . GLY A 1 116 ? 12.462 -2.341 2.986 1.00 41.13 116 GLY A N 16
ATOM 32609 C CA . GLY A 1 116 ? 11.420 -2.639 2.005 1.00 42.02 116 GLY A CA 16
ATOM 32610 C C . GLY A 1 116 ? 10.847 -4.027 2.207 1.00 73.33 116 GLY A C 16
ATOM 32611 O O . GLY A 1 116 ? 10.711 -4.797 1.243 1.00 44.30 116 GLY A O 16
ATOM 32615 N N . SER A 1 117 ? 10.493 -4.339 3.470 1.00 50.03 117 SER A N 16
ATOM 32616 C CA . SER A 1 117 ? 9.929 -5.647 3.851 1.00 64.41 117 SER A CA 16
ATOM 32617 C C . SER A 1 117 ? 9.220 -5.576 5.213 1.00 65.41 117 SER A C 16
ATOM 32618 O O . SER A 1 117 ? 9.489 -4.683 6.017 1.00 40.31 117 SER A O 16
ATOM 32626 N N . LEU A 1 118 ? 8.284 -6.517 5.420 1.00 45.13 118 LEU A N 16
ATOM 32627 C CA . LEU A 1 118 ? 7.708 -6.852 6.726 1.00 71.50 118 LEU A CA 16
ATOM 32628 C C . LEU A 1 118 ? 7.995 -8.334 6.949 1.00 43.23 118 LEU A C 16
ATOM 32629 O O . LEU A 1 118 ? 7.213 -9.199 6.514 1.00 23.14 118 LEU A O 16
ATOM 32645 N N . GLU A 1 119 ? 9.146 -8.625 7.561 1.00 62.01 119 GLU A N 16
ATOM 32646 C CA . GLU A 1 119 ? 9.576 -10.002 7.813 1.00 74.25 119 GLU A CA 16
ATOM 32647 C C . GLU A 1 119 ? 8.644 -10.621 8.874 1.00 24.02 119 GLU A C 16
ATOM 32648 O O . GLU A 1 119 ? 8.817 -10.383 10.058 1.00 11.01 119 GLU A O 16
ATOM 32660 N N . HIS A 1 120 ? 7.650 -11.407 8.401 1.00 54.43 120 HIS A N 16
ATOM 32661 C CA . HIS A 1 120 ? 6.476 -11.874 9.199 1.00 42.20 120 HIS A CA 16
ATOM 32662 C C . HIS A 1 120 ? 6.888 -12.542 10.524 1.00 4.44 120 HIS A C 16
ATOM 32663 O O . HIS A 1 120 ? 6.201 -12.430 11.540 1.00 53.44 120 HIS A O 16
ATOM 32678 N N . HIS A 1 121 ? 8.017 -13.242 10.477 1.00 34.41 121 HIS A N 16
ATOM 32679 C CA . HIS A 1 121 ? 8.745 -13.695 11.660 1.00 23.51 121 HIS A CA 16
ATOM 32680 C C . HIS A 1 121 ? 10.092 -12.976 11.649 1.00 63.41 121 HIS A C 16
ATOM 32681 O O . HIS A 1 121 ? 10.990 -13.339 10.884 1.00 20.10 121 HIS A O 16
ATOM 32696 N N . HIS A 1 122 ? 10.185 -11.920 12.473 1.00 71.32 122 HIS A N 16
ATOM 32697 C CA . HIS A 1 122 ? 11.291 -10.935 12.448 1.00 62.00 122 HIS A CA 16
ATOM 32698 C C . HIS A 1 122 ? 12.603 -11.543 12.995 1.00 33.52 122 HIS A C 16
ATOM 32699 O O . HIS A 1 122 ? 12.766 -12.767 12.955 1.00 51.15 122 HIS A O 16
ATOM 32714 N N . HIS A 1 123 ? 13.535 -10.676 13.477 1.00 70.04 123 HIS A N 16
ATOM 32715 C CA . HIS A 1 123 ? 14.879 -11.081 13.955 1.00 33.24 123 HIS A CA 16
ATOM 32716 C C . HIS A 1 123 ? 14.795 -12.214 15.007 1.00 74.22 123 HIS A C 16
ATOM 32717 O O . HIS A 1 123 ? 14.604 -11.974 16.202 1.00 54.20 123 HIS A O 16
ATOM 32732 N N . HIS A 1 124 ? 14.832 -13.454 14.491 1.00 75.31 124 HIS A N 16
ATOM 32733 C CA . HIS A 1 124 ? 14.841 -14.711 15.273 1.00 14.33 124 HIS A CA 16
ATOM 32734 C C . HIS A 1 124 ? 15.762 -15.737 14.572 1.00 33.14 124 HIS A C 16
ATOM 32735 O O . HIS A 1 124 ? 15.712 -16.934 14.873 1.00 21.24 124 HIS A O 16
ATOM 32750 N N . HIS A 1 125 ? 16.598 -15.237 13.634 1.00 33.43 125 HIS A N 16
ATOM 32751 C CA . HIS A 1 125 ? 17.635 -16.023 12.942 1.00 75.11 125 HIS A CA 16
ATOM 32752 C C . HIS A 1 125 ? 18.875 -16.143 13.860 1.00 13.53 125 HIS A C 16
ATOM 32753 O O . HIS A 1 125 ? 19.542 -15.118 14.112 1.00 53.42 125 HIS A O 16
ATOM 32769 N N . MET A 1 1 ? 15.120 4.933 -5.150 1.00 14.32 1 MET A N 17
ATOM 32770 C CA . MET A 1 1 ? 15.604 6.145 -4.457 1.00 12.12 1 MET A CA 17
ATOM 32771 C C . MET A 1 1 ? 14.847 6.328 -3.120 1.00 4.43 1 MET A C 17
ATOM 32772 O O . MET A 1 1 ? 15.300 5.826 -2.083 1.00 12.44 1 MET A O 17
ATOM 32788 N N . GLY A 1 2 ? 13.671 6.991 -3.145 1.00 53.43 2 GLY A N 17
ATOM 32789 C CA . GLY A 1 2 ? 12.935 7.291 -1.916 1.00 13.45 2 GLY A CA 17
ATOM 32790 C C . GLY A 1 2 ? 11.660 8.069 -2.196 1.00 62.33 2 GLY A C 17
ATOM 32791 O O . GLY A 1 2 ? 11.666 9.304 -2.215 1.00 74.11 2 GLY A O 17
ATOM 32795 N N . LYS A 1 3 ? 10.573 7.336 -2.433 1.00 1.31 3 LYS A N 17
ATOM 32796 C CA . LYS A 1 3 ? 9.248 7.900 -2.692 1.00 21.24 3 LYS A CA 17
ATOM 32797 C C . LYS A 1 3 ? 8.211 6.893 -2.195 1.00 54.12 3 LYS A C 17
ATOM 32798 O O . LYS A 1 3 ? 7.881 5.931 -2.904 1.00 73.42 3 LYS A O 17
ATOM 32817 N N . VAL A 1 4 ? 7.784 7.087 -0.937 1.00 61.30 4 VAL A N 17
ATOM 32818 C CA . VAL A 1 4 ? 6.759 6.281 -0.277 1.00 75.00 4 VAL A CA 17
ATOM 32819 C C . VAL A 1 4 ? 5.397 6.906 -0.588 1.00 15.24 4 VAL A C 17
ATOM 32820 O O . VAL A 1 4 ? 5.179 8.083 -0.281 1.00 33.30 4 VAL A O 17
ATOM 32833 N N . VAL A 1 5 ? 4.515 6.146 -1.239 1.00 3.43 5 VAL A N 17
ATOM 32834 C CA . VAL A 1 5 ? 3.147 6.586 -1.547 1.00 13.21 5 VAL A CA 17
ATOM 32835 C C . VAL A 1 5 ? 2.156 5.591 -0.927 1.00 74.42 5 VAL A C 17
ATOM 32836 O O . VAL A 1 5 ? 2.097 4.437 -1.341 1.00 73.22 5 VAL A O 17
ATOM 32849 N N . PHE A 1 6 ? 1.408 6.036 0.094 1.00 70.12 6 PHE A N 17
ATOM 32850 C CA . PHE A 1 6 ? 0.335 5.242 0.694 1.00 5.43 6 PHE A CA 17
ATOM 32851 C C . PHE A 1 6 ? -0.978 5.524 -0.048 1.00 35.14 6 PHE A C 17
ATOM 32852 O O . PHE A 1 6 ? -1.534 6.616 0.040 1.00 22.50 6 PHE A O 17
ATOM 32869 N N . LEU A 1 7 ? -1.445 4.540 -0.795 1.00 70.33 7 LEU A N 17
ATOM 32870 C CA . LEU A 1 7 ? -2.769 4.559 -1.415 1.00 73.34 7 LEU A CA 17
ATOM 32871 C C . LEU A 1 7 ? -3.742 3.830 -0.471 1.00 53.25 7 LEU A C 17
ATOM 32872 O O . LEU A 1 7 ? -3.359 2.859 0.182 1.00 73.13 7 LEU A O 17
ATOM 32888 N N . SER A 1 8 ? -4.970 4.342 -0.344 1.00 12.12 8 SER A N 17
ATOM 32889 C CA . SER A 1 8 ? -6.048 3.671 0.397 1.00 3.32 8 SER A CA 17
ATOM 32890 C C . SER A 1 8 ? -7.398 4.073 -0.197 1.00 3.33 8 SER A C 17
ATOM 32891 O O . SER A 1 8 ? -7.488 5.025 -0.967 1.00 43.32 8 SER A O 17
ATOM 32899 N N . ASP A 1 9 ? -8.432 3.314 0.151 1.00 43.24 9 ASP A N 17
ATOM 32900 C CA . ASP A 1 9 ? -9.828 3.587 -0.257 1.00 70.42 9 ASP A CA 17
ATOM 32901 C C . ASP A 1 9 ? -10.680 3.873 1.000 1.00 33.24 9 ASP A C 17
ATOM 32902 O O . ASP A 1 9 ? -11.889 4.101 0.914 1.00 32.44 9 ASP A O 17
ATOM 32911 N N . ASP A 1 10 ? -10.005 3.882 2.164 1.00 43.54 10 ASP A N 17
ATOM 32912 C CA . ASP A 1 10 ? -10.629 3.871 3.493 1.00 42.35 10 ASP A CA 17
ATOM 32913 C C . ASP A 1 10 ? -10.071 5.052 4.325 1.00 15.12 10 ASP A C 17
ATOM 32914 O O . ASP A 1 10 ? -8.860 5.114 4.536 1.00 41.03 10 ASP A O 17
ATOM 32923 N N . GLN A 1 11 ? -10.955 5.959 4.803 1.00 52.14 11 GLN A N 17
ATOM 32924 C CA . GLN A 1 11 ? -10.557 7.223 5.477 1.00 74.35 11 GLN A CA 17
ATOM 32925 C C . GLN A 1 11 ? -9.816 7.016 6.828 1.00 12.04 11 GLN A C 17
ATOM 32926 O O . GLN A 1 11 ? -8.711 7.544 6.990 1.00 4.41 11 GLN A O 17
ATOM 32940 N N . GLU A 1 12 ? -10.442 6.278 7.785 1.00 14.52 12 GLU A N 17
ATOM 32941 C CA . GLU A 1 12 ? -9.884 6.051 9.158 1.00 3.02 12 GLU A CA 17
ATOM 32942 C C . GLU A 1 12 ? -8.438 5.531 9.103 1.00 43.41 12 GLU A C 17
ATOM 32943 O O . GLU A 1 12 ? -7.585 5.916 9.912 1.00 10.12 12 GLU A O 17
ATOM 32955 N N . ILE A 1 13 ? -8.213 4.658 8.120 1.00 22.22 13 ILE A N 17
ATOM 32956 C CA . ILE A 1 13 ? -6.910 4.104 7.780 1.00 23.34 13 ILE A CA 17
ATOM 32957 C C . ILE A 1 13 ? -5.878 5.228 7.499 1.00 15.51 13 ILE A C 17
ATOM 32958 O O . ILE A 1 13 ? -4.833 5.287 8.142 1.00 10.22 13 ILE A O 17
ATOM 32974 N N . ILE A 1 14 ? -6.233 6.119 6.545 1.00 65.10 14 ILE A N 17
ATOM 32975 C CA . ILE A 1 14 ? -5.375 7.231 6.070 1.00 15.13 14 ILE A CA 17
ATOM 32976 C C . ILE A 1 14 ? -5.022 8.197 7.225 1.00 1.33 14 ILE A C 17
ATOM 32977 O O . ILE A 1 14 ? -3.902 8.683 7.302 1.00 33.14 14 ILE A O 17
ATOM 32993 N N . GLU A 1 15 ? -5.997 8.421 8.129 1.00 2.33 15 GLU A N 17
ATOM 32994 C CA . GLU A 1 15 ? -5.862 9.332 9.290 1.00 33.24 15 GLU A CA 17
ATOM 32995 C C . GLU A 1 15 ? -4.807 8.805 10.277 1.00 72.23 15 GLU A C 17
ATOM 32996 O O . GLU A 1 15 ? -4.014 9.574 10.835 1.00 71.40 15 GLU A O 17
ATOM 33008 N N . GLU A 1 16 ? -4.787 7.476 10.430 1.00 43.55 16 GLU A N 17
ATOM 33009 C CA . GLU A 1 16 ? -3.880 6.772 11.345 1.00 22.30 16 GLU A CA 17
ATOM 33010 C C . GLU A 1 16 ? -2.470 6.606 10.752 1.00 4.44 16 GLU A C 17
ATOM 33011 O O . GLU A 1 16 ? -1.478 6.705 11.476 1.00 2.43 16 GLU A O 17
ATOM 33023 N N . VAL A 1 17 ? -2.384 6.352 9.437 1.00 33.42 17 VAL A N 17
ATOM 33024 C CA . VAL A 1 17 ? -1.095 6.245 8.725 1.00 61.14 17 VAL A CA 17
ATOM 33025 C C . VAL A 1 17 ? -0.426 7.629 8.623 1.00 21.41 17 VAL A C 17
ATOM 33026 O O . VAL A 1 17 ? 0.797 7.731 8.709 1.00 1.13 17 VAL A O 17
ATOM 33039 N N . SER A 1 18 ? -1.252 8.681 8.457 1.00 73.13 18 SER A N 17
ATOM 33040 C CA . SER A 1 18 ? -0.794 10.085 8.445 1.00 22.45 18 SER A CA 17
ATOM 33041 C C . SER A 1 18 ? -0.344 10.518 9.854 1.00 74.21 18 SER A C 17
ATOM 33042 O O . SER A 1 18 ? 0.562 11.347 9.988 1.00 14.04 18 SER A O 17
ATOM 33050 N N . LYS A 1 19 ? -1.004 9.951 10.901 1.00 73.22 19 LYS A N 17
ATOM 33051 C CA . LYS A 1 19 ? -0.598 10.126 12.317 1.00 24.41 19 LYS A CA 17
ATOM 33052 C C . LYS A 1 19 ? 0.819 9.573 12.527 1.00 3.11 19 LYS A C 17
ATOM 33053 O O . LYS A 1 19 ? 1.713 10.293 12.973 1.00 32.44 19 LYS A O 17
ATOM 33072 N N . LYS A 1 20 ? 0.998 8.296 12.146 1.00 64.13 20 LYS A N 17
ATOM 33073 C CA . LYS A 1 20 ? 2.282 7.575 12.217 1.00 71.31 20 LYS A CA 17
ATOM 33074 C C . LYS A 1 20 ? 3.391 8.324 11.440 1.00 73.40 20 LYS A C 17
ATOM 33075 O O . LYS A 1 20 ? 4.508 8.520 11.946 1.00 64.12 20 LYS A O 17
ATOM 33094 N N . ALA A 1 21 ? 3.031 8.779 10.229 1.00 75.14 21 ALA A N 17
ATOM 33095 C CA . ALA A 1 21 ? 3.945 9.473 9.314 1.00 63.51 21 ALA A CA 17
ATOM 33096 C C . ALA A 1 21 ? 4.390 10.834 9.877 1.00 35.11 21 ALA A C 17
ATOM 33097 O O . ALA A 1 21 ? 5.553 11.208 9.728 1.00 35.30 21 ALA A O 17
ATOM 33104 N N . GLU A 1 22 ? 3.461 11.549 10.546 1.00 33.21 22 GLU A N 17
ATOM 33105 C CA . GLU A 1 22 ? 3.734 12.888 11.105 1.00 4.25 22 GLU A CA 17
ATOM 33106 C C . GLU A 1 22 ? 4.683 12.793 12.314 1.00 31.01 22 GLU A C 17
ATOM 33107 O O . GLU A 1 22 ? 5.694 13.507 12.366 1.00 44.41 22 GLU A O 17
ATOM 33119 N N . GLU A 1 23 ? 4.352 11.886 13.259 1.00 42.41 23 GLU A N 17
ATOM 33120 C CA . GLU A 1 23 ? 5.136 11.664 14.500 1.00 11.14 23 GLU A CA 17
ATOM 33121 C C . GLU A 1 23 ? 6.600 11.313 14.191 1.00 44.23 23 GLU A C 17
ATOM 33122 O O . GLU A 1 23 ? 7.526 11.927 14.734 1.00 31.21 23 GLU A O 17
ATOM 33134 N N . GLU A 1 24 ? 6.784 10.331 13.291 1.00 51.10 24 GLU A N 17
ATOM 33135 C CA . GLU A 1 24 ? 8.113 9.801 12.948 1.00 53.41 24 GLU A CA 17
ATOM 33136 C C . GLU A 1 24 ? 8.819 10.667 11.891 1.00 11.45 24 GLU A C 17
ATOM 33137 O O . GLU A 1 24 ? 10.029 10.535 11.693 1.00 54.50 24 GLU A O 17
ATOM 33149 N N . GLY A 1 25 ? 8.052 11.555 11.223 1.00 41.51 25 GLY A N 17
ATOM 33150 C CA . GLY A 1 25 ? 8.585 12.439 10.178 1.00 13.04 25 GLY A CA 17
ATOM 33151 C C . GLY A 1 25 ? 8.750 11.751 8.822 1.00 13.31 25 GLY A C 17
ATOM 33152 O O . GLY A 1 25 ? 9.486 12.246 7.960 1.00 32.15 25 GLY A O 17
ATOM 33156 N N . TYR A 1 26 ? 8.056 10.609 8.645 1.00 53.31 26 TYR A N 17
ATOM 33157 C CA . TYR A 1 26 ? 8.048 9.843 7.385 1.00 13.11 26 TYR A CA 17
ATOM 33158 C C . TYR A 1 26 ? 7.338 10.645 6.278 1.00 40.41 26 TYR A C 17
ATOM 33159 O O . TYR A 1 26 ? 6.171 11.010 6.442 1.00 13.33 26 TYR A O 17
ATOM 33177 N N . ASP A 1 27 ? 8.048 10.922 5.170 1.00 11.10 27 ASP A N 17
ATOM 33178 C CA . ASP A 1 27 ? 7.450 11.534 3.972 1.00 71.31 27 ASP A CA 17
ATOM 33179 C C . ASP A 1 27 ? 6.693 10.455 3.185 1.00 2.24 27 ASP A C 17
ATOM 33180 O O . ASP A 1 27 ? 7.303 9.567 2.582 1.00 72.25 27 ASP A O 17
ATOM 33189 N N . ILE A 1 28 ? 5.358 10.509 3.263 1.00 13.30 28 ILE A N 17
ATOM 33190 C CA . ILE A 1 28 ? 4.452 9.550 2.606 1.00 73.14 28 ILE A CA 17
ATOM 33191 C C . ILE A 1 28 ? 3.321 10.327 1.897 1.00 25.45 28 ILE A C 17
ATOM 33192 O O . ILE A 1 28 ? 2.660 11.163 2.525 1.00 74.50 28 ILE A O 17
ATOM 33208 N N . GLN A 1 29 ? 3.121 10.072 0.592 1.00 11.45 29 GLN A N 17
ATOM 33209 C CA . GLN A 1 29 ? 1.992 10.627 -0.173 1.00 24.31 29 GLN A CA 17
ATOM 33210 C C . GLN A 1 29 ? 0.750 9.750 0.056 1.00 21.14 29 GLN A C 17
ATOM 33211 O O . GLN A 1 29 ? 0.687 8.628 -0.439 1.00 14.13 29 GLN A O 17
ATOM 33225 N N . THR A 1 30 ? -0.229 10.272 0.800 1.00 63.35 30 THR A N 17
ATOM 33226 C CA . THR A 1 30 ? -1.488 9.569 1.074 1.00 12.41 30 THR A CA 17
ATOM 33227 C C . THR A 1 30 ? -2.576 10.070 0.103 1.00 3.54 30 THR A C 17
ATOM 33228 O O . THR A 1 30 ? -2.788 11.281 -0.028 1.00 44.13 30 THR A O 17
ATOM 33239 N N . SER A 1 31 ? -3.229 9.127 -0.607 1.00 14.23 31 SER A N 17
ATOM 33240 C CA . SER A 1 31 ? -4.194 9.428 -1.690 1.00 61.33 31 SER A CA 17
ATOM 33241 C C . SER A 1 31 ? -5.263 8.314 -1.783 1.00 60.33 31 SER A C 17
ATOM 33242 O O . SER A 1 31 ? -5.102 7.238 -1.191 1.00 32.21 31 SER A O 17
ATOM 33250 N N . ASN A 1 32 ? -6.369 8.602 -2.506 1.00 23.34 32 ASN A N 17
ATOM 33251 C CA . ASN A 1 32 ? -7.438 7.612 -2.820 1.00 52.04 32 ASN A CA 17
ATOM 33252 C C . ASN A 1 32 ? -7.532 7.384 -4.329 1.00 42.41 32 ASN A C 17
ATOM 33253 O O . ASN A 1 32 ? -8.048 6.348 -4.770 1.00 62.21 32 ASN A O 17
ATOM 33264 N N . ASP A 1 33 ? -7.041 8.363 -5.107 1.00 43.33 33 ASP A N 17
ATOM 33265 C CA . ASP A 1 33 ? -7.069 8.319 -6.577 1.00 74.11 33 ASP A CA 17
ATOM 33266 C C . ASP A 1 33 ? -6.115 7.228 -7.081 1.00 60.25 33 ASP A C 17
ATOM 33267 O O . ASP A 1 33 ? -4.946 7.499 -7.349 1.00 22.32 33 ASP A O 17
ATOM 33276 N N . LYS A 1 34 ? -6.625 5.974 -7.158 1.00 14.54 34 LYS A N 17
ATOM 33277 C CA . LYS A 1 34 ? -5.829 4.810 -7.591 1.00 60.31 34 LYS A CA 17
ATOM 33278 C C . LYS A 1 34 ? -5.348 5.019 -9.037 1.00 72.22 34 LYS A C 17
ATOM 33279 O O . LYS A 1 34 ? -4.257 4.612 -9.388 1.00 1.02 34 LYS A O 17
ATOM 33298 N N . LYS A 1 35 ? -6.191 5.714 -9.829 1.00 34.21 35 LYS A N 17
ATOM 33299 C CA . LYS A 1 35 ? -5.913 6.071 -11.231 1.00 24.23 35 LYS A CA 17
ATOM 33300 C C . LYS A 1 35 ? -4.684 6.983 -11.346 1.00 22.22 35 LYS A C 17
ATOM 33301 O O . LYS A 1 35 ? -3.849 6.801 -12.237 1.00 60.22 35 LYS A O 17
ATOM 33320 N N . GLU A 1 36 ? -4.598 7.964 -10.424 1.00 12.34 36 GLU A N 17
ATOM 33321 C CA . GLU A 1 36 ? -3.460 8.880 -10.330 1.00 12.34 36 GLU A CA 17
ATOM 33322 C C . GLU A 1 36 ? -2.193 8.107 -9.946 1.00 4.42 36 GLU A C 17
ATOM 33323 O O . GLU A 1 36 ? -1.150 8.296 -10.543 1.00 21.23 36 GLU A O 17
ATOM 33335 N N . ILE A 1 37 ? -2.310 7.219 -8.946 1.00 10.40 37 ILE A N 17
ATOM 33336 C CA . ILE A 1 37 ? -1.152 6.510 -8.385 1.00 54.21 37 ILE A CA 17
ATOM 33337 C C . ILE A 1 37 ? -0.565 5.495 -9.400 1.00 64.31 37 ILE A C 17
ATOM 33338 O O . ILE A 1 37 ? 0.658 5.368 -9.504 1.00 30.31 37 ILE A O 17
ATOM 33354 N N . ILE A 1 38 ? -1.452 4.832 -10.179 1.00 73.31 38 ILE A N 17
ATOM 33355 C CA . ILE A 1 38 ? -1.070 3.962 -11.323 1.00 14.23 38 ILE A CA 17
ATOM 33356 C C . ILE A 1 38 ? -0.298 4.797 -12.371 1.00 15.22 38 ILE A C 17
ATOM 33357 O O . ILE A 1 38 ? 0.707 4.346 -12.918 1.00 12.14 38 ILE A O 17
ATOM 33373 N N . ASP A 1 39 ? -0.773 6.040 -12.586 1.00 63.42 39 ASP A N 17
ATOM 33374 C CA . ASP A 1 39 ? -0.173 7.022 -13.520 1.00 5.41 39 ASP A CA 17
ATOM 33375 C C . ASP A 1 39 ? 1.255 7.425 -13.070 1.00 32.44 39 ASP A C 17
ATOM 33376 O O . ASP A 1 39 ? 2.146 7.592 -13.902 1.00 61.24 39 ASP A O 17
ATOM 33385 N N . ARG A 1 40 ? 1.456 7.550 -11.743 1.00 71.03 40 ARG A N 17
ATOM 33386 C CA . ARG A 1 40 ? 2.754 7.949 -11.139 1.00 14.33 40 ARG A CA 17
ATOM 33387 C C . ARG A 1 40 ? 3.746 6.769 -11.141 1.00 60.14 40 ARG A C 17
ATOM 33388 O O . ARG A 1 40 ? 4.969 6.963 -11.191 1.00 24.22 40 ARG A O 17
ATOM 33409 N N . LEU A 1 41 ? 3.190 5.544 -11.075 1.00 21.12 41 LEU A N 17
ATOM 33410 C CA . LEU A 1 41 ? 3.943 4.289 -11.249 1.00 23.40 41 LEU A CA 17
ATOM 33411 C C . LEU A 1 41 ? 4.413 4.144 -12.721 1.00 10.20 41 LEU A C 17
ATOM 33412 O O . LEU A 1 41 ? 5.488 3.602 -12.984 1.00 22.53 41 LEU A O 17
ATOM 33428 N N . LYS A 1 42 ? 3.592 4.658 -13.671 1.00 25.42 42 LYS A N 17
ATOM 33429 C CA . LYS A 1 42 ? 3.950 4.727 -15.112 1.00 42.43 42 LYS A CA 17
ATOM 33430 C C . LYS A 1 42 ? 5.128 5.703 -15.334 1.00 15.43 42 LYS A C 17
ATOM 33431 O O . LYS A 1 42 ? 5.948 5.501 -16.237 1.00 63.23 42 LYS A O 17
ATOM 33450 N N . ARG A 1 43 ? 5.188 6.764 -14.492 1.00 45.33 43 ARG A N 17
ATOM 33451 C CA . ARG A 1 43 ? 6.297 7.749 -14.494 1.00 62.25 43 ARG A CA 17
ATOM 33452 C C . ARG A 1 43 ? 7.573 7.153 -13.855 1.00 11.23 43 ARG A C 17
ATOM 33453 O O . ARG A 1 43 ? 8.636 7.779 -13.911 1.00 71.11 43 ARG A O 17
ATOM 33474 N N . ARG A 1 44 ? 7.435 5.944 -13.222 1.00 21.31 44 ARG A N 17
ATOM 33475 C CA . ARG A 1 44 ? 8.538 5.201 -12.544 1.00 14.41 44 ARG A CA 17
ATOM 33476 C C . ARG A 1 44 ? 9.047 5.981 -11.306 1.00 74.02 44 ARG A C 17
ATOM 33477 O O . ARG A 1 44 ? 10.115 5.684 -10.762 1.00 2.44 44 ARG A O 17
ATOM 33498 N N . ASN A 1 45 ? 8.216 6.938 -10.842 1.00 31.33 45 ASN A N 17
ATOM 33499 C CA . ASN A 1 45 ? 8.590 7.959 -9.840 1.00 74.04 45 ASN A CA 17
ATOM 33500 C C . ASN A 1 45 ? 8.588 7.380 -8.414 1.00 33.20 45 ASN A C 17
ATOM 33501 O O . ASN A 1 45 ? 9.332 7.839 -7.538 1.00 54.44 45 ASN A O 17
ATOM 33512 N N . ILE A 1 46 ? 7.767 6.336 -8.224 1.00 24.10 46 ILE A N 17
ATOM 33513 C CA . ILE A 1 46 ? 7.467 5.761 -6.906 1.00 41.52 46 ILE A CA 17
ATOM 33514 C C . ILE A 1 46 ? 8.463 4.623 -6.603 1.00 62.35 46 ILE A C 17
ATOM 33515 O O . ILE A 1 46 ? 8.624 3.691 -7.402 1.00 2.22 46 ILE A O 17
ATOM 33531 N N . ASP A 1 47 ? 9.146 4.741 -5.452 1.00 14.40 47 ASP A N 17
ATOM 33532 C CA . ASP A 1 47 ? 10.193 3.796 -5.007 1.00 52.23 47 ASP A CA 17
ATOM 33533 C C . ASP A 1 47 ? 9.562 2.631 -4.235 1.00 60.24 47 ASP A C 17
ATOM 33534 O O . ASP A 1 47 ? 10.003 1.478 -4.341 1.00 41.31 47 ASP A O 17
ATOM 33543 N N . MET A 1 48 ? 8.552 2.969 -3.432 1.00 21.44 48 MET A N 17
ATOM 33544 C CA . MET A 1 48 ? 7.756 2.007 -2.664 1.00 55.34 48 MET A CA 17
ATOM 33545 C C . MET A 1 48 ? 6.340 2.562 -2.462 1.00 44.12 48 MET A C 17
ATOM 33546 O O . MET A 1 48 ? 6.144 3.770 -2.311 1.00 32.11 48 MET A O 17
ATOM 33560 N N . ILE A 1 49 ? 5.362 1.659 -2.446 1.00 13.45 49 ILE A N 17
ATOM 33561 C CA . ILE A 1 49 ? 3.938 2.005 -2.379 1.00 20.14 49 ILE A CA 17
ATOM 33562 C C . ILE A 1 49 ? 3.223 1.021 -1.448 1.00 41.12 49 ILE A C 17
ATOM 33563 O O . ILE A 1 49 ? 3.545 -0.164 -1.423 1.00 31.44 49 ILE A O 17
ATOM 33579 N N . ILE A 1 50 ? 2.278 1.529 -0.650 1.00 15.23 50 ILE A N 17
ATOM 33580 C CA . ILE A 1 50 ? 1.537 0.738 0.340 1.00 63.43 50 ILE A CA 17
ATOM 33581 C C . ILE A 1 50 ? 0.030 0.993 0.136 1.00 35.31 50 ILE A C 17
ATOM 33582 O O . ILE A 1 50 ? -0.436 2.107 0.348 1.00 74.03 50 ILE A O 17
ATOM 33598 N N . VAL A 1 51 ? -0.713 -0.035 -0.324 1.00 3.01 51 VAL A N 17
ATOM 33599 C CA . VAL A 1 51 ? -2.147 0.086 -0.671 1.00 53.15 51 VAL A CA 17
ATOM 33600 C C . VAL A 1 51 ? -3.026 -0.701 0.323 1.00 4.43 51 VAL A C 17
ATOM 33601 O O . VAL A 1 51 ? -2.910 -1.927 0.419 1.00 15.42 51 VAL A O 17
ATOM 33614 N N . LYS A 1 52 ? -3.896 0.022 1.056 1.00 3.34 52 LYS A N 17
ATOM 33615 C CA . LYS A 1 52 ? -4.963 -0.568 1.882 1.00 31.12 52 LYS A CA 17
ATOM 33616 C C . LYS A 1 52 ? -6.301 -0.440 1.135 1.00 14.33 52 LYS A C 17
ATOM 33617 O O . LYS A 1 52 ? -6.821 0.668 0.971 1.00 35.20 52 LYS A O 17
ATOM 33636 N N . THR A 1 53 ? -6.827 -1.575 0.664 1.00 11.13 53 THR A N 17
ATOM 33637 C CA . THR A 1 53 ? -8.175 -1.668 0.093 1.00 73.44 53 THR A CA 17
ATOM 33638 C C . THR A 1 53 ? -8.574 -3.147 -0.032 1.00 0.52 53 THR A C 17
ATOM 33639 O O . THR A 1 53 ? -7.716 -4.037 -0.045 1.00 63.04 53 THR A O 17
ATOM 33650 N N . GLU A 1 54 ? -9.888 -3.393 -0.073 1.00 2.54 54 GLU A N 17
ATOM 33651 C CA . GLU A 1 54 ? -10.467 -4.728 -0.336 1.00 10.42 54 GLU A CA 17
ATOM 33652 C C . GLU A 1 54 ? -10.766 -4.885 -1.846 1.00 10.04 54 GLU A C 17
ATOM 33653 O O . GLU A 1 54 ? -11.147 -5.972 -2.304 1.00 5.14 54 GLU A O 17
ATOM 33665 N N . ASP A 1 55 ? -10.601 -3.783 -2.610 1.00 3.12 55 ASP A N 17
ATOM 33666 C CA . ASP A 1 55 ? -10.768 -3.786 -4.075 1.00 23.02 55 ASP A CA 17
ATOM 33667 C C . ASP A 1 55 ? -9.554 -4.516 -4.689 1.00 51.42 55 ASP A C 17
ATOM 33668 O O . ASP A 1 55 ? -8.484 -3.921 -4.878 1.00 14.12 55 ASP A O 17
ATOM 33677 N N . LYS A 1 56 ? -9.737 -5.824 -4.924 1.00 21.41 56 LYS A N 17
ATOM 33678 C CA . LYS A 1 56 ? -8.717 -6.733 -5.484 1.00 51.31 56 LYS A CA 17
ATOM 33679 C C . LYS A 1 56 ? -8.180 -6.265 -6.855 1.00 2.53 56 LYS A C 17
ATOM 33680 O O . LYS A 1 56 ? -7.013 -6.494 -7.176 1.00 30.41 56 LYS A O 17
ATOM 33699 N N . GLU A 1 57 ? -9.052 -5.624 -7.653 1.00 65.00 57 GLU A N 17
ATOM 33700 C CA . GLU A 1 57 ? -8.712 -5.157 -9.009 1.00 61.13 57 GLU A CA 17
ATOM 33701 C C . GLU A 1 57 ? -7.827 -3.900 -8.945 1.00 23.23 57 GLU A C 17
ATOM 33702 O O . GLU A 1 57 ? -6.963 -3.698 -9.810 1.00 41.55 57 GLU A O 17
ATOM 33714 N N . SER A 1 58 ? -8.041 -3.073 -7.895 1.00 51.23 58 SER A N 17
ATOM 33715 C CA . SER A 1 58 ? -7.193 -1.902 -7.596 1.00 63.55 58 SER A CA 17
ATOM 33716 C C . SER A 1 58 ? -5.779 -2.393 -7.284 1.00 54.52 58 SER A C 17
ATOM 33717 O O . SER A 1 58 ? -4.816 -2.001 -7.946 1.00 71.54 58 SER A O 17
ATOM 33725 N N . ILE A 1 59 ? -5.719 -3.326 -6.310 1.00 24.54 59 ILE A N 17
ATOM 33726 C CA . ILE A 1 59 ? -4.478 -3.947 -5.819 1.00 51.45 59 ILE A CA 17
ATOM 33727 C C . ILE A 1 59 ? -3.665 -4.537 -6.991 1.00 64.11 59 ILE A C 17
ATOM 33728 O O . ILE A 1 59 ? -2.474 -4.255 -7.135 1.00 4.31 59 ILE A O 17
ATOM 33744 N N . SER A 1 60 ? -4.374 -5.307 -7.838 1.00 41.14 60 SER A N 17
ATOM 33745 C CA . SER A 1 60 ? -3.814 -6.008 -9.001 1.00 32.24 60 SER A CA 17
ATOM 33746 C C . SER A 1 60 ? -3.055 -5.042 -9.929 1.00 73.45 60 SER A C 17
ATOM 33747 O O . SER A 1 60 ? -1.858 -5.237 -10.173 1.00 4.41 60 SER A O 17
ATOM 33755 N N . GLU A 1 61 ? -3.753 -3.972 -10.386 1.00 65.10 61 GLU A N 17
ATOM 33756 C CA . GLU A 1 61 ? -3.200 -3.000 -11.352 1.00 13.22 61 GLU A CA 17
ATOM 33757 C C . GLU A 1 61 ? -1.980 -2.265 -10.785 1.00 1.32 61 GLU A C 17
ATOM 33758 O O . GLU A 1 61 ? -0.979 -2.114 -11.495 1.00 44.14 61 GLU A O 17
ATOM 33770 N N . ILE A 1 62 ? -2.069 -1.839 -9.501 1.00 52.42 62 ILE A N 17
ATOM 33771 C CA . ILE A 1 62 ? -0.954 -1.188 -8.787 1.00 63.01 62 ILE A CA 17
ATOM 33772 C C . ILE A 1 62 ? 0.309 -2.072 -8.861 1.00 65.40 62 ILE A C 17
ATOM 33773 O O . ILE A 1 62 ? 1.331 -1.631 -9.394 1.00 20.54 62 ILE A O 17
ATOM 33789 N N . ILE A 1 63 ? 0.182 -3.338 -8.396 1.00 73.43 63 ILE A N 17
ATOM 33790 C CA . ILE A 1 63 ? 1.312 -4.273 -8.277 1.00 31.33 63 ILE A CA 17
ATOM 33791 C C . ILE A 1 63 ? 1.944 -4.527 -9.654 1.00 30.01 63 ILE A C 17
ATOM 33792 O O . ILE A 1 63 ? 3.158 -4.524 -9.765 1.00 61.14 63 ILE A O 17
ATOM 33808 N N . LYS A 1 64 ? 1.094 -4.672 -10.695 1.00 24.43 64 LYS A N 17
ATOM 33809 C CA . LYS A 1 64 ? 1.533 -4.868 -12.097 1.00 0.52 64 LYS A CA 17
ATOM 33810 C C . LYS A 1 64 ? 2.503 -3.754 -12.531 1.00 72.12 64 LYS A C 17
ATOM 33811 O O . LYS A 1 64 ? 3.581 -4.038 -13.074 1.00 55.11 64 LYS A O 17
ATOM 33830 N N . GLN A 1 65 ? 2.118 -2.492 -12.248 1.00 73.30 65 GLN A N 17
ATOM 33831 C CA . GLN A 1 65 ? 2.950 -1.314 -12.562 1.00 30.04 65 GLN A CA 17
ATOM 33832 C C . GLN A 1 65 ? 4.286 -1.370 -11.785 1.00 44.13 65 GLN A C 17
ATOM 33833 O O . GLN A 1 65 ? 5.342 -1.104 -12.345 1.00 42.32 65 GLN A O 17
ATOM 33847 N N . VAL A 1 66 ? 4.199 -1.764 -10.499 1.00 74.41 66 VAL A N 17
ATOM 33848 C CA . VAL A 1 66 ? 5.349 -1.884 -9.573 1.00 72.10 66 VAL A CA 17
ATOM 33849 C C . VAL A 1 66 ? 6.360 -2.954 -10.056 1.00 52.42 66 VAL A C 17
ATOM 33850 O O . VAL A 1 66 ? 7.579 -2.750 -9.962 1.00 72.14 66 VAL A O 17
ATOM 33863 N N . LEU A 1 67 ? 5.826 -4.068 -10.609 1.00 43.52 67 LEU A N 17
ATOM 33864 C CA . LEU A 1 67 ? 6.634 -5.204 -11.108 1.00 61.11 67 LEU A CA 17
ATOM 33865 C C . LEU A 1 67 ? 7.459 -4.793 -12.339 1.00 13.50 67 LEU A C 17
ATOM 33866 O O . LEU A 1 67 ? 8.534 -5.348 -12.593 1.00 61.04 67 LEU A O 17
ATOM 33882 N N . ASP A 1 68 ? 6.918 -3.827 -13.101 1.00 20.31 68 ASP A N 17
ATOM 33883 C CA . ASP A 1 68 ? 7.615 -3.198 -14.232 1.00 22.33 68 ASP A CA 17
ATOM 33884 C C . ASP A 1 68 ? 8.591 -2.113 -13.732 1.00 63.25 68 ASP A C 17
ATOM 33885 O O . ASP A 1 68 ? 9.728 -2.030 -14.205 1.00 15.12 68 ASP A O 17
ATOM 33894 N N . SER A 1 69 ? 8.147 -1.317 -12.737 1.00 31.51 69 SER A N 17
ATOM 33895 C CA . SER A 1 69 ? 8.862 -0.102 -12.296 1.00 11.45 69 SER A CA 17
ATOM 33896 C C . SER A 1 69 ? 10.062 -0.408 -11.380 1.00 42.01 69 SER A C 17
ATOM 33897 O O . SER A 1 69 ? 10.885 0.487 -11.125 1.00 1.35 69 SER A O 17
ATOM 33905 N N . GLY A 1 70 ? 10.154 -1.660 -10.889 1.00 44.40 70 GLY A N 17
ATOM 33906 C CA . GLY A 1 70 ? 11.241 -2.075 -10.002 1.00 50.12 70 GLY A CA 17
ATOM 33907 C C . GLY A 1 70 ? 11.154 -1.387 -8.648 1.00 43.31 70 GLY A C 17
ATOM 33908 O O . GLY A 1 70 ? 12.117 -0.765 -8.188 1.00 35.43 70 GLY A O 17
ATOM 33912 N N . ALA A 1 71 ? 9.969 -1.492 -8.030 1.00 1.45 71 ALA A N 17
ATOM 33913 C CA . ALA A 1 71 ? 9.632 -0.826 -6.758 1.00 1.51 71 ALA A CA 17
ATOM 33914 C C . ALA A 1 71 ? 9.154 -1.863 -5.726 1.00 15.13 71 ALA A C 17
ATOM 33915 O O . ALA A 1 71 ? 8.957 -3.037 -6.064 1.00 34.43 71 ALA A O 17
ATOM 33922 N N . LYS A 1 72 ? 8.981 -1.428 -4.468 1.00 64.14 72 LYS A N 17
ATOM 33923 C CA . LYS A 1 72 ? 8.415 -2.265 -3.386 1.00 70.45 72 LYS A CA 17
ATOM 33924 C C . LYS A 1 72 ? 6.913 -1.964 -3.270 1.00 4.23 72 LYS A C 17
ATOM 33925 O O . LYS A 1 72 ? 6.484 -0.844 -3.564 1.00 60.20 72 LYS A O 17
ATOM 33944 N N . VAL A 1 73 ? 6.125 -2.967 -2.864 1.00 33.31 73 VAL A N 17
ATOM 33945 C CA . VAL A 1 73 ? 4.670 -2.821 -2.669 1.00 1.34 73 VAL A CA 17
ATOM 33946 C C . VAL A 1 73 ? 4.208 -3.634 -1.437 1.00 44.41 73 VAL A C 17
ATOM 33947 O O . VAL A 1 73 ? 4.595 -4.793 -1.264 1.00 31.32 73 VAL A O 17
ATOM 33960 N N . LEU A 1 74 ? 3.413 -2.982 -0.568 1.00 13.44 74 LEU A N 17
ATOM 33961 C CA . LEU A 1 74 ? 2.813 -3.584 0.632 1.00 13.32 74 LEU A CA 17
ATOM 33962 C C . LEU A 1 74 ? 1.292 -3.481 0.517 1.00 42.41 74 LEU A C 17
ATOM 33963 O O . LEU A 1 74 ? 0.751 -2.382 0.443 1.00 52.33 74 LEU A O 17
ATOM 33979 N N . ILE A 1 75 ? 0.611 -4.628 0.478 1.00 3.50 75 ILE A N 17
ATOM 33980 C CA . ILE A 1 75 ? -0.847 -4.691 0.373 1.00 72.30 75 ILE A CA 17
ATOM 33981 C C . ILE A 1 75 ? -1.442 -5.102 1.718 1.00 31.43 75 ILE A C 17
ATOM 33982 O O . ILE A 1 75 ? -1.095 -6.148 2.282 1.00 12.23 75 ILE A O 17
ATOM 33998 N N . LEU A 1 76 ? -2.326 -4.247 2.216 1.00 11.53 76 LEU A N 17
ATOM 33999 C CA . LEU A 1 76 ? -3.015 -4.405 3.488 1.00 54.13 76 LEU A CA 17
ATOM 34000 C C . LEU A 1 76 ? -4.518 -4.511 3.199 1.00 72.41 76 LEU A C 17
ATOM 34001 O O . LEU A 1 76 ? -5.052 -3.739 2.395 1.00 33.14 76 LEU A O 17
ATOM 34017 N N . SER A 1 77 ? -5.184 -5.494 3.813 1.00 11.50 77 SER A N 17
ATOM 34018 C CA . SER A 1 77 ? -6.626 -5.728 3.640 1.00 32.05 77 SER A CA 17
ATOM 34019 C C . SER A 1 77 ? -7.159 -6.494 4.854 1.00 72.11 77 SER A C 17
ATOM 34020 O O . SER A 1 77 ? -6.431 -7.272 5.482 1.00 44.20 77 SER A O 17
ATOM 34028 N N . SER A 1 78 ? -8.443 -6.280 5.153 1.00 42.30 78 SER A N 17
ATOM 34029 C CA . SER A 1 78 ? -9.125 -6.847 6.325 1.00 22.30 78 SER A CA 17
ATOM 34030 C C . SER A 1 78 ? -9.876 -8.144 5.969 1.00 10.10 78 SER A C 17
ATOM 34031 O O . SER A 1 78 ? -10.633 -8.669 6.791 1.00 5.22 78 SER A O 17
ATOM 34039 N N . ASP A 1 79 ? -9.642 -8.668 4.743 1.00 12.12 79 ASP A N 17
ATOM 34040 C CA . ASP A 1 79 ? -10.289 -9.911 4.264 1.00 75.44 79 ASP A CA 17
ATOM 34041 C C . ASP A 1 79 ? -9.228 -10.993 3.956 1.00 54.44 79 ASP A C 17
ATOM 34042 O O . ASP A 1 79 ? -8.257 -10.738 3.221 1.00 24.21 79 ASP A O 17
ATOM 34051 N N . GLU A 1 80 ? -9.448 -12.195 4.538 1.00 24.51 80 GLU A N 17
ATOM 34052 C CA . GLU A 1 80 ? -8.562 -13.374 4.407 1.00 51.21 80 GLU A CA 17
ATOM 34053 C C . GLU A 1 80 ? -8.305 -13.751 2.931 1.00 61.12 80 GLU A C 17
ATOM 34054 O O . GLU A 1 80 ? -7.150 -13.917 2.517 1.00 24.31 80 GLU A O 17
ATOM 34066 N N . ASN A 1 81 ? -9.411 -13.886 2.158 1.00 34.33 81 ASN A N 17
ATOM 34067 C CA . ASN A 1 81 ? -9.386 -14.418 0.774 1.00 72.31 81 ASN A CA 17
ATOM 34068 C C . ASN A 1 81 ? -8.549 -13.504 -0.129 1.00 5.05 81 ASN A C 17
ATOM 34069 O O . ASN A 1 81 ? -7.811 -13.979 -0.990 1.00 52.43 81 ASN A O 17
ATOM 34080 N N . ILE A 1 82 ? -8.664 -12.185 0.125 1.00 42.51 82 ILE A N 17
ATOM 34081 C CA . ILE A 1 82 ? -7.986 -11.143 -0.652 1.00 62.31 82 ILE A CA 17
ATOM 34082 C C . ILE A 1 82 ? -6.474 -11.206 -0.420 1.00 62.52 82 ILE A C 17
ATOM 34083 O O . ILE A 1 82 ? -5.738 -11.390 -1.389 1.00 71.25 82 ILE A O 17
ATOM 34099 N N . ILE A 1 83 ? -6.032 -11.124 0.868 1.00 44.02 83 ILE A N 17
ATOM 34100 C CA . ILE A 1 83 ? -4.593 -11.195 1.231 1.00 50.44 83 ILE A CA 17
ATOM 34101 C C . ILE A 1 83 ? -3.936 -12.432 0.590 1.00 45.50 83 ILE A C 17
ATOM 34102 O O . ILE A 1 83 ? -2.920 -12.304 -0.104 1.00 35.00 83 ILE A O 17
ATOM 34118 N N . GLU A 1 84 ? -4.599 -13.595 0.758 1.00 3.04 84 GLU A N 17
ATOM 34119 C CA . GLU A 1 84 ? -4.138 -14.889 0.228 1.00 23.55 84 GLU A CA 17
ATOM 34120 C C . GLU A 1 84 ? -3.960 -14.844 -1.307 1.00 62.24 84 GLU A C 17
ATOM 34121 O O . GLU A 1 84 ? -2.909 -15.259 -1.819 1.00 74.11 84 GLU A O 17
ATOM 34133 N N . SER A 1 85 ? -4.994 -14.323 -2.016 1.00 75.42 85 SER A N 17
ATOM 34134 C CA . SER A 1 85 ? -4.990 -14.199 -3.489 1.00 54.32 85 SER A CA 17
ATOM 34135 C C . SER A 1 85 ? -3.775 -13.395 -3.968 1.00 41.05 85 SER A C 17
ATOM 34136 O O . SER A 1 85 ? -3.067 -13.818 -4.876 1.00 43.54 85 SER A O 17
ATOM 34144 N N . ILE A 1 86 ? -3.522 -12.270 -3.285 1.00 25.40 86 ILE A N 17
ATOM 34145 C CA . ILE A 1 86 ? -2.457 -11.323 -3.645 1.00 4.13 86 ILE A CA 17
ATOM 34146 C C . ILE A 1 86 ? -1.055 -11.956 -3.451 1.00 74.53 86 ILE A C 17
ATOM 34147 O O . ILE A 1 86 ? -0.142 -11.700 -4.247 1.00 33.44 86 ILE A O 17
ATOM 34163 N N . ARG A 1 87 ? -0.909 -12.827 -2.423 1.00 3.24 87 ARG A N 17
ATOM 34164 C CA . ARG A 1 87 ? 0.361 -13.547 -2.168 1.00 5.41 87 ARG A CA 17
ATOM 34165 C C . ARG A 1 87 ? 0.658 -14.550 -3.301 1.00 33.53 87 ARG A C 17
ATOM 34166 O O . ARG A 1 87 ? 1.703 -14.478 -3.952 1.00 70.34 87 ARG A O 17
ATOM 34187 N N . LYS A 1 88 ? -0.301 -15.458 -3.554 1.00 1.45 88 LYS A N 17
ATOM 34188 C CA . LYS A 1 88 ? -0.086 -16.615 -4.453 1.00 4.34 88 LYS A CA 17
ATOM 34189 C C . LYS A 1 88 ? -0.021 -16.196 -5.936 1.00 52.03 88 LYS A C 17
ATOM 34190 O O . LYS A 1 88 ? 0.571 -16.906 -6.755 1.00 73.35 88 LYS A O 17
ATOM 34209 N N . GLN A 1 89 ? -0.637 -15.046 -6.279 1.00 32.33 89 GLN A N 17
ATOM 34210 C CA . GLN A 1 89 ? -0.538 -14.448 -7.630 1.00 21.44 89 GLN A CA 17
ATOM 34211 C C . GLN A 1 89 ? 0.778 -13.671 -7.797 1.00 53.31 89 GLN A C 17
ATOM 34212 O O . GLN A 1 89 ? 1.427 -13.767 -8.844 1.00 44.44 89 GLN A O 17
ATOM 34226 N N . TYR A 1 90 ? 1.168 -12.907 -6.756 1.00 25.33 90 TYR A N 17
ATOM 34227 C CA . TYR A 1 90 ? 2.331 -11.993 -6.816 1.00 31.13 90 TYR A CA 17
ATOM 34228 C C . TYR A 1 90 ? 3.380 -12.376 -5.741 1.00 40.51 90 TYR A C 17
ATOM 34229 O O . TYR A 1 90 ? 3.129 -12.192 -4.551 1.00 73.43 90 TYR A O 17
ATOM 34247 N N . PRO A 1 91 ? 4.558 -12.954 -6.136 1.00 5.42 91 PRO A N 17
ATOM 34248 C CA . PRO A 1 91 ? 5.639 -13.304 -5.177 1.00 14.13 91 PRO A CA 17
ATOM 34249 C C . PRO A 1 91 ? 6.408 -12.072 -4.645 1.00 52.31 91 PRO A C 17
ATOM 34250 O O . PRO A 1 91 ? 6.932 -12.099 -3.529 1.00 34.34 91 PRO A O 17
ATOM 34261 N N . LYS A 1 92 ? 6.481 -11.001 -5.461 1.00 74.15 92 LYS A N 17
ATOM 34262 C CA . LYS A 1 92 ? 7.272 -9.790 -5.130 1.00 14.40 92 LYS A CA 17
ATOM 34263 C C . LYS A 1 92 ? 6.567 -8.862 -4.125 1.00 61.05 92 LYS A C 17
ATOM 34264 O O . LYS A 1 92 ? 7.208 -7.967 -3.561 1.00 43.14 92 LYS A O 17
ATOM 34283 N N . VAL A 1 93 ? 5.255 -9.058 -3.914 1.00 62.11 93 VAL A N 17
ATOM 34284 C CA . VAL A 1 93 ? 4.474 -8.202 -3.013 1.00 53.24 93 VAL A CA 17
ATOM 34285 C C . VAL A 1 93 ? 4.665 -8.635 -1.549 1.00 11.10 93 VAL A C 17
ATOM 34286 O O . VAL A 1 93 ? 4.709 -9.828 -1.248 1.00 30.30 93 VAL A O 17
ATOM 34299 N N . GLU A 1 94 ? 4.834 -7.660 -0.657 1.00 52.21 94 GLU A N 17
ATOM 34300 C CA . GLU A 1 94 ? 4.666 -7.864 0.783 1.00 63.11 94 GLU A CA 17
ATOM 34301 C C . GLU A 1 94 ? 3.189 -7.680 1.105 1.00 25.50 94 GLU A C 17
ATOM 34302 O O . GLU A 1 94 ? 2.598 -6.699 0.676 1.00 63.01 94 GLU A O 17
ATOM 34314 N N . THR A 1 95 ? 2.574 -8.621 1.814 1.00 42.13 95 THR A N 17
ATOM 34315 C CA . THR A 1 95 ? 1.196 -8.459 2.302 1.00 62.31 95 THR A CA 17
ATOM 34316 C C . THR A 1 95 ? 1.186 -8.617 3.819 1.00 11.42 95 THR A C 17
ATOM 34317 O O . THR A 1 95 ? 2.074 -9.257 4.394 1.00 24.50 95 THR A O 17
ATOM 34328 N N . ARG A 1 96 ? 0.200 -8.000 4.454 1.00 21.01 96 ARG A N 17
ATOM 34329 C CA . ARG A 1 96 ? -0.107 -8.196 5.868 1.00 24.40 96 ARG A CA 17
ATOM 34330 C C . ARG A 1 96 ? -1.599 -7.946 6.047 1.00 75.44 96 ARG A C 17
ATOM 34331 O O . ARG A 1 96 ? -2.110 -6.890 5.644 1.00 40.10 96 ARG A O 17
ATOM 34352 N N . ARG A 1 97 ? -2.308 -8.948 6.578 1.00 72.44 97 ARG A N 17
ATOM 34353 C CA . ARG A 1 97 ? -3.712 -8.809 6.929 1.00 0.42 97 ARG A CA 17
ATOM 34354 C C . ARG A 1 97 ? -3.831 -7.800 8.083 1.00 45.01 97 ARG A C 17
ATOM 34355 O O . ARG A 1 97 ? -3.175 -7.956 9.124 1.00 23.34 97 ARG A O 17
ATOM 34376 N N . ALA A 1 98 ? -4.649 -6.768 7.881 1.00 53.31 98 ALA A N 17
ATOM 34377 C CA . ALA A 1 98 ? -4.835 -5.692 8.846 1.00 51.34 98 ALA A CA 17
ATOM 34378 C C . ALA A 1 98 ? -6.318 -5.298 8.856 1.00 24.13 98 ALA A C 17
ATOM 34379 O O . ALA A 1 98 ? -6.820 -4.662 7.918 1.00 20.30 98 ALA A O 17
ATOM 34386 N N . GLN A 1 99 ? -7.011 -5.743 9.913 1.00 30.33 99 GLN A N 17
ATOM 34387 C CA . GLN A 1 99 ? -8.422 -5.413 10.182 1.00 51.41 99 GLN A CA 17
ATOM 34388 C C . GLN A 1 99 ? -8.507 -4.126 11.010 1.00 51.12 99 GLN A C 17
ATOM 34389 O O . GLN A 1 99 ? -9.541 -3.457 11.031 1.00 14.13 99 GLN A O 17
ATOM 34403 N N . ASP A 1 100 ? -7.398 -3.795 11.687 1.00 15.14 100 ASP A N 17
ATOM 34404 C CA . ASP A 1 100 ? -7.264 -2.564 12.471 1.00 43.51 100 ASP A CA 17
ATOM 34405 C C . ASP A 1 100 ? -6.353 -1.578 11.730 1.00 64.41 100 ASP A C 17
ATOM 34406 O O . ASP A 1 100 ? -5.319 -1.965 11.179 1.00 42.40 100 ASP A O 17
ATOM 34415 N N . LYS A 1 101 ? -6.780 -0.307 11.717 1.00 4.02 101 LYS A N 17
ATOM 34416 C CA . LYS A 1 101 ? -5.997 0.847 11.216 1.00 61.14 101 LYS A CA 17
ATOM 34417 C C . LYS A 1 101 ? -4.694 1.052 12.020 1.00 22.44 101 LYS A C 17
ATOM 34418 O O . LYS A 1 101 ? -3.742 1.678 11.531 1.00 43.11 101 LYS A O 17
ATOM 34437 N N . GLU A 1 102 ? -4.683 0.489 13.242 1.00 14.11 102 GLU A N 17
ATOM 34438 C CA . GLU A 1 102 ? -3.501 0.425 14.120 1.00 63.23 102 GLU A CA 17
ATOM 34439 C C . GLU A 1 102 ? -2.434 -0.462 13.473 1.00 35.35 102 GLU A C 17
ATOM 34440 O O . GLU A 1 102 ? -1.263 -0.103 13.391 1.00 15.31 102 GLU A O 17
ATOM 34452 N N . GLU A 1 103 ? -2.901 -1.625 13.005 1.00 51.32 103 GLU A N 17
ATOM 34453 C CA . GLU A 1 103 ? -2.072 -2.644 12.323 1.00 43.33 103 GLU A CA 17
ATOM 34454 C C . GLU A 1 103 ? -1.617 -2.188 10.925 1.00 3.23 103 GLU A C 17
ATOM 34455 O O . GLU A 1 103 ? -0.552 -2.604 10.459 1.00 24.34 103 GLU A O 17
ATOM 34467 N N . VAL A 1 104 ? -2.439 -1.353 10.255 1.00 64.14 104 VAL A N 17
ATOM 34468 C CA . VAL A 1 104 ? -2.104 -0.788 8.939 1.00 32.01 104 VAL A CA 17
ATOM 34469 C C . VAL A 1 104 ? -0.911 0.178 9.060 1.00 33.44 104 VAL A C 17
ATOM 34470 O O . VAL A 1 104 ? 0.096 0.008 8.370 1.00 34.43 104 VAL A O 17
ATOM 34483 N N . LYS A 1 105 ? -1.029 1.181 9.962 1.00 54.10 105 LYS A N 17
ATOM 34484 C CA . LYS A 1 105 ? 0.038 2.184 10.173 1.00 50.15 105 LYS A CA 17
ATOM 34485 C C . LYS A 1 105 ? 1.314 1.539 10.750 1.00 71.25 105 LYS A C 17
ATOM 34486 O O . LYS A 1 105 ? 2.425 2.006 10.479 1.00 44.45 105 LYS A O 17
ATOM 34505 N N . ASP A 1 106 ? 1.128 0.482 11.571 1.00 60.41 106 ASP A N 17
ATOM 34506 C CA . ASP A 1 106 ? 2.224 -0.337 12.110 1.00 64.01 106 ASP A CA 17
ATOM 34507 C C . ASP A 1 106 ? 2.982 -1.040 10.977 1.00 42.41 106 ASP A C 17
ATOM 34508 O O . ASP A 1 106 ? 4.205 -1.048 10.975 1.00 5.12 106 ASP A O 17
ATOM 34517 N N . ALA A 1 107 ? 2.228 -1.579 9.999 1.00 42.22 107 ALA A N 17
ATOM 34518 C CA . ALA A 1 107 ? 2.790 -2.273 8.826 1.00 14.52 107 ALA A CA 17
ATOM 34519 C C . ALA A 1 107 ? 3.625 -1.319 7.963 1.00 33.54 107 ALA A C 17
ATOM 34520 O O . ALA A 1 107 ? 4.668 -1.711 7.441 1.00 61.25 107 ALA A O 17
ATOM 34527 N N . VAL A 1 108 ? 3.131 -0.068 7.832 1.00 72.33 108 VAL A N 17
ATOM 34528 C CA . VAL A 1 108 ? 3.809 1.021 7.106 1.00 5.30 108 VAL A CA 17
ATOM 34529 C C . VAL A 1 108 ? 5.173 1.343 7.759 1.00 51.34 108 VAL A C 17
ATOM 34530 O O . VAL A 1 108 ? 6.208 1.345 7.085 1.00 63.42 108 VAL A O 17
ATOM 34543 N N . GLU A 1 109 ? 5.153 1.562 9.086 1.00 52.23 109 GLU A N 17
ATOM 34544 C CA . GLU A 1 109 ? 6.353 1.903 9.875 1.00 12.42 109 GLU A CA 17
ATOM 34545 C C . GLU A 1 109 ? 7.408 0.780 9.802 1.00 44.22 109 GLU A C 17
ATOM 34546 O O . GLU A 1 109 ? 8.586 1.042 9.544 1.00 12.31 109 GLU A O 17
ATOM 34558 N N . GLU A 1 110 ? 6.946 -0.469 10.000 1.00 20.32 110 GLU A N 17
ATOM 34559 C CA . GLU A 1 110 ? 7.805 -1.670 10.002 1.00 32.15 110 GLU A CA 17
ATOM 34560 C C . GLU A 1 110 ? 8.384 -1.958 8.594 1.00 71.02 110 GLU A C 17
ATOM 34561 O O . GLU A 1 110 ? 9.458 -2.545 8.478 1.00 25.15 110 GLU A O 17
ATOM 34573 N N . PHE A 1 111 ? 7.657 -1.528 7.544 1.00 22.55 111 PHE A N 17
ATOM 34574 C CA . PHE A 1 111 ? 8.093 -1.631 6.128 1.00 12.11 111 PHE A CA 17
ATOM 34575 C C . PHE A 1 111 ? 9.264 -0.654 5.880 1.00 75.14 111 PHE A C 17
ATOM 34576 O O . PHE A 1 111 ? 10.227 -0.970 5.172 1.00 22.03 111 PHE A O 17
ATOM 34593 N N . LEU A 1 112 ? 9.155 0.537 6.512 1.00 43.15 112 LEU A N 17
ATOM 34594 C CA . LEU A 1 112 ? 10.125 1.638 6.368 1.00 53.45 112 LEU A CA 17
ATOM 34595 C C . LEU A 1 112 ? 11.399 1.438 7.222 1.00 55.55 112 LEU A C 17
ATOM 34596 O O . LEU A 1 112 ? 12.471 1.914 6.833 1.00 21.44 112 LEU A O 17
ATOM 34612 N N . LYS A 1 113 ? 11.284 0.740 8.380 1.00 24.31 113 LYS A N 17
ATOM 34613 C CA . LYS A 1 113 ? 12.449 0.409 9.246 1.00 42.42 113 LYS A CA 17
ATOM 34614 C C . LYS A 1 113 ? 13.394 -0.571 8.537 1.00 60.13 113 LYS A C 17
ATOM 34615 O O . LYS A 1 113 ? 14.624 -0.494 8.682 1.00 2.44 113 LYS A O 17
ATOM 34634 N N . GLU A 1 114 ? 12.791 -1.497 7.776 1.00 0.30 114 GLU A N 17
ATOM 34635 C CA . GLU A 1 114 ? 13.529 -2.464 6.950 1.00 13.12 114 GLU A CA 17
ATOM 34636 C C . GLU A 1 114 ? 13.948 -1.813 5.615 1.00 53.24 114 GLU A C 17
ATOM 34637 O O . GLU A 1 114 ? 14.903 -2.260 4.973 1.00 64.41 114 GLU A O 17
ATOM 34649 N N . GLY A 1 115 ? 13.219 -0.735 5.233 1.00 14.44 115 GLY A N 17
ATOM 34650 C CA . GLY A 1 115 ? 13.464 0.013 3.995 1.00 64.53 115 GLY A CA 17
ATOM 34651 C C . GLY A 1 115 ? 13.223 -0.816 2.742 1.00 31.33 115 GLY A C 17
ATOM 34652 O O . GLY A 1 115 ? 13.926 -0.663 1.737 1.00 32.42 115 GLY A O 17
ATOM 34656 N N . GLY A 1 116 ? 12.226 -1.706 2.819 1.00 62.33 116 GLY A N 17
ATOM 34657 C CA . GLY A 1 116 ? 11.914 -2.647 1.749 1.00 4.34 116 GLY A CA 17
ATOM 34658 C C . GLY A 1 116 ? 10.907 -3.668 2.230 1.00 40.15 116 GLY A C 17
ATOM 34659 O O . GLY A 1 116 ? 9.833 -3.279 2.663 1.00 44.23 116 GLY A O 17
ATOM 34663 N N . SER A 1 117 ? 11.268 -4.965 2.190 1.00 60.12 117 SER A N 17
ATOM 34664 C CA . SER A 1 117 ? 10.407 -6.079 2.671 1.00 42.32 117 SER A CA 17
ATOM 34665 C C . SER A 1 117 ? 10.034 -5.921 4.171 1.00 21.42 117 SER A C 17
ATOM 34666 O O . SER A 1 117 ? 10.716 -5.209 4.900 1.00 22.50 117 SER A O 17
ATOM 34674 N N . LEU A 1 118 ? 8.950 -6.591 4.621 1.00 54.25 118 LEU A N 17
ATOM 34675 C CA . LEU A 1 118 ? 8.557 -6.599 6.056 1.00 44.13 118 LEU A CA 17
ATOM 34676 C C . LEU A 1 118 ? 9.557 -7.412 6.907 1.00 4.21 118 LEU A C 17
ATOM 34677 O O . LEU A 1 118 ? 9.698 -7.176 8.109 1.00 14.42 118 LEU A O 17
ATOM 34693 N N . GLU A 1 119 ? 10.233 -8.378 6.269 1.00 23.53 119 GLU A N 17
ATOM 34694 C CA . GLU A 1 119 ? 11.173 -9.288 6.946 1.00 4.22 119 GLU A CA 17
ATOM 34695 C C . GLU A 1 119 ? 12.442 -9.518 6.094 1.00 11.13 119 GLU A C 17
ATOM 34696 O O . GLU A 1 119 ? 12.406 -9.475 4.863 1.00 1.52 119 GLU A O 17
ATOM 34708 N N . HIS A 1 120 ? 13.566 -9.716 6.782 1.00 74.45 120 HIS A N 17
ATOM 34709 C CA . HIS A 1 120 ? 14.816 -10.261 6.198 1.00 35.42 120 HIS A CA 17
ATOM 34710 C C . HIS A 1 120 ? 15.355 -11.392 7.095 1.00 5.11 120 HIS A C 17
ATOM 34711 O O . HIS A 1 120 ? 16.391 -11.991 6.799 1.00 63.14 120 HIS A O 17
ATOM 34726 N N . HIS A 1 121 ? 14.615 -11.652 8.192 1.00 60.42 121 HIS A N 17
ATOM 34727 C CA . HIS A 1 121 ? 14.759 -12.814 9.083 1.00 54.32 121 HIS A CA 17
ATOM 34728 C C . HIS A 1 121 ? 13.394 -13.050 9.753 1.00 20.44 121 HIS A C 17
ATOM 34729 O O . HIS A 1 121 ? 12.886 -12.147 10.436 1.00 42.23 121 HIS A O 17
ATOM 34744 N N . HIS A 1 122 ? 12.780 -14.231 9.518 1.00 2.24 122 HIS A N 17
ATOM 34745 C CA . HIS A 1 122 ? 11.603 -14.679 10.286 1.00 35.14 122 HIS A CA 17
ATOM 34746 C C . HIS A 1 122 ? 12.057 -15.021 11.724 1.00 2.21 122 HIS A C 17
ATOM 34747 O O . HIS A 1 122 ? 12.337 -16.185 12.060 1.00 63.44 122 HIS A O 17
ATOM 34762 N N . HIS A 1 123 ? 12.167 -13.961 12.533 1.00 4.45 123 HIS A N 17
ATOM 34763 C CA . HIS A 1 123 ? 12.785 -13.985 13.859 1.00 10.01 123 HIS A CA 17
ATOM 34764 C C . HIS A 1 123 ? 12.645 -12.600 14.503 1.00 63.34 123 HIS A C 17
ATOM 34765 O O . HIS A 1 123 ? 13.333 -11.655 14.110 1.00 2.45 123 HIS A O 17
ATOM 34780 N N . HIS A 1 124 ? 11.687 -12.475 15.420 1.00 35.05 124 HIS A N 17
ATOM 34781 C CA . HIS A 1 124 ? 11.684 -11.418 16.448 1.00 12.13 124 HIS A CA 17
ATOM 34782 C C . HIS A 1 124 ? 12.425 -11.988 17.671 1.00 14.52 124 HIS A C 17
ATOM 34783 O O . HIS A 1 124 ? 13.451 -11.452 18.116 1.00 65.34 124 HIS A O 17
ATOM 34798 N N . HIS A 1 125 ? 11.874 -13.105 18.172 1.00 4.53 125 HIS A N 17
ATOM 34799 C CA . HIS A 1 125 ? 12.516 -14.012 19.134 1.00 43.44 125 HIS A CA 17
ATOM 34800 C C . HIS A 1 125 ? 12.138 -15.448 18.703 1.00 43.52 125 HIS A C 17
ATOM 34801 O O . HIS A 1 125 ? 11.044 -15.920 19.070 1.00 4.21 125 HIS A O 17
ATOM 34817 N N . MET A 1 1 ? 16.735 8.952 -1.237 1.00 2.21 1 MET A N 18
ATOM 34818 C CA . MET A 1 1 ? 15.428 9.627 -1.107 1.00 15.31 1 MET A CA 18
ATOM 34819 C C . MET A 1 1 ? 14.429 8.717 -0.370 1.00 13.13 1 MET A C 18
ATOM 34820 O O . MET A 1 1 ? 14.025 9.021 0.756 1.00 21.01 1 MET A O 18
ATOM 34836 N N . GLY A 1 2 ? 14.039 7.596 -1.016 1.00 22.24 2 GLY A N 18
ATOM 34837 C CA . GLY A 1 2 ? 13.021 6.690 -0.471 1.00 11.22 2 GLY A CA 18
ATOM 34838 C C . GLY A 1 2 ? 11.636 7.329 -0.467 1.00 50.43 2 GLY A C 18
ATOM 34839 O O . GLY A 1 2 ? 11.075 7.598 0.603 1.00 72.43 2 GLY A O 18
ATOM 34843 N N . LYS A 1 3 ? 11.116 7.619 -1.676 1.00 70.31 3 LYS A N 18
ATOM 34844 C CA . LYS A 1 3 ? 9.793 8.242 -1.850 1.00 32.15 3 LYS A CA 18
ATOM 34845 C C . LYS A 1 3 ? 8.673 7.260 -1.476 1.00 24.52 3 LYS A C 18
ATOM 34846 O O . LYS A 1 3 ? 8.441 6.266 -2.183 1.00 32.23 3 LYS A O 18
ATOM 34865 N N . VAL A 1 4 ? 8.004 7.554 -0.351 1.00 40.25 4 VAL A N 18
ATOM 34866 C CA . VAL A 1 4 ? 6.869 6.776 0.141 1.00 51.30 4 VAL A CA 18
ATOM 34867 C C . VAL A 1 4 ? 5.565 7.486 -0.230 1.00 34.31 4 VAL A C 18
ATOM 34868 O O . VAL A 1 4 ? 5.390 8.671 0.074 1.00 21.50 4 VAL A O 18
ATOM 34881 N N . VAL A 1 5 ? 4.670 6.759 -0.903 1.00 11.30 5 VAL A N 18
ATOM 34882 C CA . VAL A 1 5 ? 3.316 7.230 -1.217 1.00 14.05 5 VAL A CA 18
ATOM 34883 C C . VAL A 1 5 ? 2.308 6.179 -0.733 1.00 12.42 5 VAL A C 18
ATOM 34884 O O . VAL A 1 5 ? 2.349 5.024 -1.173 1.00 15.13 5 VAL A O 18
ATOM 34897 N N . PHE A 1 6 ? 1.442 6.570 0.216 1.00 33.13 6 PHE A N 18
ATOM 34898 C CA . PHE A 1 6 ? 0.359 5.716 0.713 1.00 14.33 6 PHE A CA 18
ATOM 34899 C C . PHE A 1 6 ? -0.914 5.922 -0.127 1.00 4.14 6 PHE A C 18
ATOM 34900 O O . PHE A 1 6 ? -1.189 7.025 -0.621 1.00 50.33 6 PHE A O 18
ATOM 34917 N N . LEU A 1 7 ? -1.672 4.842 -0.269 1.00 4.50 7 LEU A N 18
ATOM 34918 C CA . LEU A 1 7 ? -2.951 4.806 -0.964 1.00 41.21 7 LEU A CA 18
ATOM 34919 C C . LEU A 1 7 ? -3.928 3.979 -0.119 1.00 0.32 7 LEU A C 18
ATOM 34920 O O . LEU A 1 7 ? -3.570 2.908 0.371 1.00 50.23 7 LEU A O 18
ATOM 34936 N N . SER A 1 8 ? -5.142 4.495 0.078 1.00 54.30 8 SER A N 18
ATOM 34937 C CA . SER A 1 8 ? -6.234 3.767 0.726 1.00 0.04 8 SER A CA 18
ATOM 34938 C C . SER A 1 8 ? -7.542 4.167 0.070 1.00 14.31 8 SER A C 18
ATOM 34939 O O . SER A 1 8 ? -7.675 5.292 -0.422 1.00 12.11 8 SER A O 18
ATOM 34947 N N . ASP A 1 9 ? -8.507 3.246 0.085 1.00 24.03 9 ASP A N 18
ATOM 34948 C CA . ASP A 1 9 ? -9.847 3.487 -0.471 1.00 44.35 9 ASP A CA 18
ATOM 34949 C C . ASP A 1 9 ? -10.740 4.167 0.598 1.00 4.41 9 ASP A C 18
ATOM 34950 O O . ASP A 1 9 ? -11.813 4.683 0.284 1.00 31.40 9 ASP A O 18
ATOM 34959 N N . ASP A 1 10 ? -10.260 4.191 1.860 1.00 60.54 10 ASP A N 18
ATOM 34960 C CA . ASP A 1 10 ? -10.974 4.803 3.002 1.00 21.55 10 ASP A CA 18
ATOM 34961 C C . ASP A 1 10 ? -10.167 5.982 3.596 1.00 64.41 10 ASP A C 18
ATOM 34962 O O . ASP A 1 10 ? -8.946 5.885 3.764 1.00 64.55 10 ASP A O 18
ATOM 34971 N N . GLN A 1 11 ? -10.896 7.058 3.944 1.00 3.53 11 GLN A N 18
ATOM 34972 C CA . GLN A 1 11 ? -10.343 8.320 4.484 1.00 22.21 11 GLN A CA 18
ATOM 34973 C C . GLN A 1 11 ? -9.695 8.148 5.879 1.00 51.22 11 GLN A C 18
ATOM 34974 O O . GLN A 1 11 ? -8.608 8.686 6.136 1.00 5.10 11 GLN A O 18
ATOM 34988 N N . GLU A 1 12 ? -10.368 7.407 6.769 1.00 55.45 12 GLU A N 18
ATOM 34989 C CA . GLU A 1 12 ? -9.950 7.284 8.183 1.00 54.13 12 GLU A CA 18
ATOM 34990 C C . GLU A 1 12 ? -8.589 6.578 8.286 1.00 15.32 12 GLU A C 18
ATOM 34991 O O . GLU A 1 12 ? -7.763 6.921 9.138 1.00 4.14 12 GLU A O 18
ATOM 35003 N N . ILE A 1 13 ? -8.365 5.619 7.368 1.00 71.42 13 ILE A N 18
ATOM 35004 C CA . ILE A 1 13 ? -7.099 4.887 7.255 1.00 24.21 13 ILE A CA 18
ATOM 35005 C C . ILE A 1 13 ? -5.963 5.853 6.832 1.00 41.25 13 ILE A C 18
ATOM 35006 O O . ILE A 1 13 ? -4.861 5.821 7.396 1.00 55.02 13 ILE A O 18
ATOM 35022 N N . ILE A 1 14 ? -6.277 6.703 5.825 1.00 64.01 14 ILE A N 18
ATOM 35023 C CA . ILE A 1 14 ? -5.364 7.730 5.278 1.00 54.43 14 ILE A CA 18
ATOM 35024 C C . ILE A 1 14 ? -4.812 8.623 6.408 1.00 12.34 14 ILE A C 18
ATOM 35025 O O . ILE A 1 14 ? -3.612 8.859 6.486 1.00 61.21 14 ILE A O 18
ATOM 35041 N N . GLU A 1 15 ? -5.717 9.050 7.304 1.00 63.24 15 GLU A N 18
ATOM 35042 C CA . GLU A 1 15 ? -5.403 9.985 8.402 1.00 34.05 15 GLU A CA 18
ATOM 35043 C C . GLU A 1 15 ? -4.576 9.316 9.528 1.00 74.22 15 GLU A C 18
ATOM 35044 O O . GLU A 1 15 ? -3.787 9.991 10.195 1.00 54.02 15 GLU A O 18
ATOM 35056 N N . GLU A 1 16 ? -4.757 7.993 9.723 1.00 2.20 16 GLU A N 18
ATOM 35057 C CA . GLU A 1 16 ? -3.975 7.205 10.712 1.00 40.14 16 GLU A CA 18
ATOM 35058 C C . GLU A 1 16 ? -2.510 7.034 10.264 1.00 11.42 16 GLU A C 18
ATOM 35059 O O . GLU A 1 16 ? -1.586 7.123 11.081 1.00 0.50 16 GLU A O 18
ATOM 35071 N N . VAL A 1 17 ? -2.321 6.759 8.965 1.00 21.02 17 VAL A N 18
ATOM 35072 C CA . VAL A 1 17 ? -0.989 6.599 8.349 1.00 33.42 17 VAL A CA 18
ATOM 35073 C C . VAL A 1 17 ? -0.302 7.967 8.168 1.00 14.20 17 VAL A C 18
ATOM 35074 O O . VAL A 1 17 ? 0.925 8.073 8.269 1.00 14.34 17 VAL A O 18
ATOM 35087 N N . SER A 1 18 ? -1.110 9.003 7.895 1.00 24.15 18 SER A N 18
ATOM 35088 C CA . SER A 1 18 ? -0.646 10.400 7.833 1.00 31.15 18 SER A CA 18
ATOM 35089 C C . SER A 1 18 ? -0.145 10.848 9.220 1.00 63.34 18 SER A C 18
ATOM 35090 O O . SER A 1 18 ? 0.860 11.570 9.335 1.00 11.35 18 SER A O 18
ATOM 35098 N N . LYS A 1 19 ? -0.846 10.385 10.276 1.00 13.22 19 LYS A N 18
ATOM 35099 C CA . LYS A 1 19 ? -0.425 10.611 11.663 1.00 45.31 19 LYS A CA 18
ATOM 35100 C C . LYS A 1 19 ? 0.904 9.893 11.928 1.00 74.31 19 LYS A C 18
ATOM 35101 O O . LYS A 1 19 ? 1.832 10.511 12.414 1.00 35.14 19 LYS A O 18
ATOM 35120 N N . LYS A 1 20 ? 0.982 8.593 11.545 1.00 11.10 20 LYS A N 18
ATOM 35121 C CA . LYS A 1 20 ? 2.201 7.763 11.697 1.00 14.33 20 LYS A CA 18
ATOM 35122 C C . LYS A 1 20 ? 3.413 8.424 11.008 1.00 13.13 20 LYS A C 18
ATOM 35123 O O . LYS A 1 20 ? 4.541 8.386 11.522 1.00 40.41 20 LYS A O 18
ATOM 35142 N N . ALA A 1 21 ? 3.138 9.043 9.848 1.00 74.00 21 ALA A N 18
ATOM 35143 C CA . ALA A 1 21 ? 4.124 9.813 9.088 1.00 70.22 21 ALA A CA 18
ATOM 35144 C C . ALA A 1 21 ? 4.675 10.980 9.921 1.00 32.34 21 ALA A C 18
ATOM 35145 O O . ALA A 1 21 ? 5.887 11.163 9.999 1.00 65.43 21 ALA A O 18
ATOM 35152 N N . GLU A 1 22 ? 3.768 11.740 10.560 1.00 14.51 22 GLU A N 18
ATOM 35153 C CA . GLU A 1 22 ? 4.143 12.895 11.401 1.00 31.52 22 GLU A CA 18
ATOM 35154 C C . GLU A 1 22 ? 4.939 12.445 12.648 1.00 13.11 22 GLU A C 18
ATOM 35155 O O . GLU A 1 22 ? 5.984 13.030 12.964 1.00 65.41 22 GLU A O 18
ATOM 35167 N N . GLU A 1 23 ? 4.442 11.395 13.326 1.00 45.43 23 GLU A N 18
ATOM 35168 C CA . GLU A 1 23 ? 5.052 10.849 14.556 1.00 24.22 23 GLU A CA 18
ATOM 35169 C C . GLU A 1 23 ? 6.524 10.445 14.350 1.00 74.52 23 GLU A C 18
ATOM 35170 O O . GLU A 1 23 ? 7.388 10.779 15.170 1.00 33.12 23 GLU A O 18
ATOM 35182 N N . GLU A 1 24 ? 6.795 9.712 13.256 1.00 53.32 24 GLU A N 18
ATOM 35183 C CA . GLU A 1 24 ? 8.131 9.151 12.983 1.00 62.13 24 GLU A CA 18
ATOM 35184 C C . GLU A 1 24 ? 8.992 10.071 12.095 1.00 21.43 24 GLU A C 18
ATOM 35185 O O . GLU A 1 24 ? 10.206 9.866 11.993 1.00 70.20 24 GLU A O 18
ATOM 35197 N N . GLY A 1 25 ? 8.370 11.069 11.456 1.00 53.03 25 GLY A N 18
ATOM 35198 C CA . GLY A 1 25 ? 9.085 11.982 10.550 1.00 2.35 25 GLY A CA 18
ATOM 35199 C C . GLY A 1 25 ? 9.289 11.402 9.148 1.00 71.20 25 GLY A C 18
ATOM 35200 O O . GLY A 1 25 ? 10.296 11.685 8.491 1.00 23.32 25 GLY A O 18
ATOM 35204 N N . TYR A 1 26 ? 8.325 10.580 8.704 1.00 64.45 26 TYR A N 18
ATOM 35205 C CA . TYR A 1 26 ? 8.290 9.998 7.350 1.00 61.21 26 TYR A CA 18
ATOM 35206 C C . TYR A 1 26 ? 7.546 10.947 6.382 1.00 21.31 26 TYR A C 18
ATOM 35207 O O . TYR A 1 26 ? 6.460 11.431 6.719 1.00 10.51 26 TYR A O 18
ATOM 35225 N N . ASP A 1 27 ? 8.109 11.194 5.182 1.00 21.54 27 ASP A N 18
ATOM 35226 C CA . ASP A 1 27 ? 7.376 11.889 4.100 1.00 71.22 27 ASP A CA 18
ATOM 35227 C C . ASP A 1 27 ? 6.527 10.852 3.324 1.00 43.34 27 ASP A C 18
ATOM 35228 O O . ASP A 1 27 ? 6.999 10.173 2.405 1.00 62.30 27 ASP A O 18
ATOM 35237 N N . ILE A 1 28 ? 5.272 10.675 3.766 1.00 21.12 28 ILE A N 18
ATOM 35238 C CA . ILE A 1 28 ? 4.322 9.738 3.143 1.00 15.44 28 ILE A CA 18
ATOM 35239 C C . ILE A 1 28 ? 3.199 10.536 2.471 1.00 32.12 28 ILE A C 18
ATOM 35240 O O . ILE A 1 28 ? 2.319 11.075 3.151 1.00 71.20 28 ILE A O 18
ATOM 35256 N N . GLN A 1 29 ? 3.253 10.637 1.138 1.00 5.40 29 GLN A N 18
ATOM 35257 C CA . GLN A 1 29 ? 2.218 11.310 0.354 1.00 72.02 29 GLN A CA 18
ATOM 35258 C C . GLN A 1 29 ? 0.991 10.388 0.256 1.00 31.12 29 GLN A C 18
ATOM 35259 O O . GLN A 1 29 ? 1.056 9.331 -0.357 1.00 75.22 29 GLN A O 18
ATOM 35273 N N . THR A 1 30 ? -0.114 10.785 0.881 1.00 1.12 30 THR A N 18
ATOM 35274 C CA . THR A 1 30 ? -1.331 9.960 0.959 1.00 64.34 30 THR A CA 18
ATOM 35275 C C . THR A 1 30 ? -2.340 10.391 -0.125 1.00 0.25 30 THR A C 18
ATOM 35276 O O . THR A 1 30 ? -2.352 11.559 -0.528 1.00 24.44 30 THR A O 18
ATOM 35287 N N . SER A 1 31 ? -3.160 9.436 -0.600 1.00 4.43 31 SER A N 18
ATOM 35288 C CA . SER A 1 31 ? -4.218 9.694 -1.600 1.00 71.32 31 SER A CA 18
ATOM 35289 C C . SER A 1 31 ? -5.339 8.651 -1.476 1.00 4.13 31 SER A C 18
ATOM 35290 O O . SER A 1 31 ? -5.161 7.584 -0.864 1.00 44.25 31 SER A O 18
ATOM 35298 N N . ASN A 1 32 ? -6.500 8.986 -2.060 1.00 2.50 32 ASN A N 18
ATOM 35299 C CA . ASN A 1 32 ? -7.674 8.098 -2.136 1.00 61.40 32 ASN A CA 18
ATOM 35300 C C . ASN A 1 32 ? -7.831 7.545 -3.566 1.00 40.12 32 ASN A C 18
ATOM 35301 O O . ASN A 1 32 ? -8.317 6.421 -3.764 1.00 61.01 32 ASN A O 18
ATOM 35312 N N . ASP A 1 33 ? -7.391 8.340 -4.562 1.00 65.34 33 ASP A N 18
ATOM 35313 C CA . ASP A 1 33 ? -7.584 8.024 -5.987 1.00 51.33 33 ASP A CA 18
ATOM 35314 C C . ASP A 1 33 ? -6.447 7.118 -6.487 1.00 54.44 33 ASP A C 18
ATOM 35315 O O . ASP A 1 33 ? -5.311 7.568 -6.703 1.00 53.00 33 ASP A O 18
ATOM 35324 N N . LYS A 1 34 ? -6.783 5.830 -6.645 1.00 44.51 34 LYS A N 18
ATOM 35325 C CA . LYS A 1 34 ? -5.861 4.772 -7.092 1.00 63.43 34 LYS A CA 18
ATOM 35326 C C . LYS A 1 34 ? -5.348 5.005 -8.528 1.00 20.51 34 LYS A C 18
ATOM 35327 O O . LYS A 1 34 ? -4.243 4.586 -8.858 1.00 71.25 34 LYS A O 18
ATOM 35346 N N . LYS A 1 35 ? -6.153 5.703 -9.355 1.00 21.23 35 LYS A N 18
ATOM 35347 C CA . LYS A 1 35 ? -5.851 5.924 -10.787 1.00 70.15 35 LYS A CA 18
ATOM 35348 C C . LYS A 1 35 ? -4.634 6.854 -10.961 1.00 34.33 35 LYS A C 18
ATOM 35349 O O . LYS A 1 35 ? -3.763 6.615 -11.810 1.00 12.41 35 LYS A O 18
ATOM 35368 N N . GLU A 1 36 ? -4.592 7.900 -10.122 1.00 72.01 36 GLU A N 18
ATOM 35369 C CA . GLU A 1 36 ? -3.503 8.883 -10.077 1.00 70.11 36 GLU A CA 18
ATOM 35370 C C . GLU A 1 36 ? -2.193 8.194 -9.670 1.00 45.32 36 GLU A C 18
ATOM 35371 O O . GLU A 1 36 ? -1.136 8.431 -10.264 1.00 12.35 36 GLU A O 18
ATOM 35383 N N . ILE A 1 37 ? -2.311 7.314 -8.669 1.00 44.32 37 ILE A N 18
ATOM 35384 C CA . ILE A 1 37 ? -1.186 6.575 -8.097 1.00 11.34 37 ILE A CA 18
ATOM 35385 C C . ILE A 1 37 ? -0.616 5.557 -9.110 1.00 61.23 37 ILE A C 18
ATOM 35386 O O . ILE A 1 37 ? 0.603 5.383 -9.188 1.00 21.43 37 ILE A O 18
ATOM 35402 N N . ILE A 1 38 ? -1.510 4.923 -9.900 1.00 51.22 38 ILE A N 18
ATOM 35403 C CA . ILE A 1 38 ? -1.121 4.041 -11.023 1.00 41.52 38 ILE A CA 18
ATOM 35404 C C . ILE A 1 38 ? -0.217 4.812 -12.008 1.00 71.44 38 ILE A C 18
ATOM 35405 O O . ILE A 1 38 ? 0.829 4.304 -12.429 1.00 75.11 38 ILE A O 18
ATOM 35421 N N . ASP A 1 39 ? -0.622 6.062 -12.319 1.00 12.42 39 ASP A N 18
ATOM 35422 C CA . ASP A 1 39 ? 0.109 6.931 -13.257 1.00 30.12 39 ASP A CA 18
ATOM 35423 C C . ASP A 1 39 ? 1.487 7.338 -12.693 1.00 64.04 39 ASP A C 18
ATOM 35424 O O . ASP A 1 39 ? 2.447 7.474 -13.446 1.00 21.32 39 ASP A O 18
ATOM 35433 N N . ARG A 1 40 ? 1.579 7.497 -11.365 1.00 71.03 40 ARG A N 18
ATOM 35434 C CA . ARG A 1 40 ? 2.853 7.829 -10.693 1.00 75.25 40 ARG A CA 18
ATOM 35435 C C . ARG A 1 40 ? 3.822 6.626 -10.708 1.00 33.24 40 ARG A C 18
ATOM 35436 O O . ARG A 1 40 ? 5.042 6.802 -10.794 1.00 30.41 40 ARG A O 18
ATOM 35457 N N . LEU A 1 41 ? 3.258 5.413 -10.611 1.00 21.03 41 LEU A N 18
ATOM 35458 C CA . LEU A 1 41 ? 4.012 4.152 -10.769 1.00 41.22 41 LEU A CA 18
ATOM 35459 C C . LEU A 1 41 ? 4.487 3.987 -12.228 1.00 31.21 41 LEU A C 18
ATOM 35460 O O . LEU A 1 41 ? 5.562 3.424 -12.483 1.00 70.15 41 LEU A O 18
ATOM 35476 N N . LYS A 1 42 ? 3.672 4.503 -13.176 1.00 34.23 42 LYS A N 18
ATOM 35477 C CA . LYS A 1 42 ? 4.022 4.578 -14.614 1.00 20.34 42 LYS A CA 18
ATOM 35478 C C . LYS A 1 42 ? 5.209 5.551 -14.846 1.00 4.24 42 LYS A C 18
ATOM 35479 O O . LYS A 1 42 ? 5.998 5.370 -15.779 1.00 70.00 42 LYS A O 18
ATOM 35498 N N . ARG A 1 43 ? 5.317 6.587 -13.990 1.00 45.34 43 ARG A N 18
ATOM 35499 C CA . ARG A 1 43 ? 6.464 7.529 -13.992 1.00 0.04 43 ARG A CA 18
ATOM 35500 C C . ARG A 1 43 ? 7.670 6.925 -13.240 1.00 41.01 43 ARG A C 18
ATOM 35501 O O . ARG A 1 43 ? 8.788 7.446 -13.334 1.00 32.35 43 ARG A O 18
ATOM 35522 N N . ARG A 1 44 ? 7.406 5.830 -12.480 1.00 42.05 44 ARG A N 18
ATOM 35523 C CA . ARG A 1 44 ? 8.366 5.161 -11.572 1.00 41.01 44 ARG A CA 18
ATOM 35524 C C . ARG A 1 44 ? 8.817 6.115 -10.440 1.00 73.33 44 ARG A C 18
ATOM 35525 O O . ARG A 1 44 ? 9.828 5.897 -9.771 1.00 15.21 44 ARG A O 18
ATOM 35546 N N . ASN A 1 45 ? 7.981 7.131 -10.194 1.00 25.24 45 ASN A N 18
ATOM 35547 C CA . ASN A 1 45 ? 8.270 8.244 -9.273 1.00 64.21 45 ASN A CA 18
ATOM 35548 C C . ASN A 1 45 ? 8.276 7.774 -7.808 1.00 44.50 45 ASN A C 18
ATOM 35549 O O . ASN A 1 45 ? 8.933 8.371 -6.954 1.00 71.13 45 ASN A O 18
ATOM 35560 N N . ILE A 1 46 ? 7.562 6.676 -7.546 1.00 23.32 46 ILE A N 18
ATOM 35561 C CA . ILE A 1 46 ? 7.374 6.145 -6.194 1.00 73.24 46 ILE A CA 18
ATOM 35562 C C . ILE A 1 46 ? 8.397 5.024 -5.967 1.00 42.13 46 ILE A C 18
ATOM 35563 O O . ILE A 1 46 ? 8.487 4.092 -6.780 1.00 14.21 46 ILE A O 18
ATOM 35579 N N . ASP A 1 47 ? 9.193 5.138 -4.891 1.00 20.33 47 ASP A N 18
ATOM 35580 C CA . ASP A 1 47 ? 10.204 4.121 -4.541 1.00 11.25 47 ASP A CA 18
ATOM 35581 C C . ASP A 1 47 ? 9.533 2.928 -3.875 1.00 53.54 47 ASP A C 18
ATOM 35582 O O . ASP A 1 47 ? 9.798 1.759 -4.205 1.00 22.31 47 ASP A O 18
ATOM 35591 N N . MET A 1 48 ? 8.659 3.252 -2.927 1.00 24.51 48 MET A N 18
ATOM 35592 C CA . MET A 1 48 ? 7.996 2.279 -2.079 1.00 13.02 48 MET A CA 18
ATOM 35593 C C . MET A 1 48 ? 6.576 2.768 -1.762 1.00 15.50 48 MET A C 18
ATOM 35594 O O . MET A 1 48 ? 6.368 3.919 -1.361 1.00 72.24 48 MET A O 18
ATOM 35608 N N . ILE A 1 49 ? 5.601 1.885 -1.969 1.00 1.22 49 ILE A N 18
ATOM 35609 C CA . ILE A 1 49 ? 4.168 2.220 -1.950 1.00 63.23 49 ILE A CA 18
ATOM 35610 C C . ILE A 1 49 ? 3.415 1.213 -1.075 1.00 3.00 49 ILE A C 18
ATOM 35611 O O . ILE A 1 49 ? 3.806 0.052 -0.974 1.00 70.04 49 ILE A O 18
ATOM 35627 N N . ILE A 1 50 ? 2.353 1.684 -0.411 1.00 2.24 50 ILE A N 18
ATOM 35628 C CA . ILE A 1 50 ? 1.508 0.869 0.478 1.00 62.34 50 ILE A CA 18
ATOM 35629 C C . ILE A 1 50 ? 0.046 1.115 0.097 1.00 51.23 50 ILE A C 18
ATOM 35630 O O . ILE A 1 50 ? -0.378 2.267 0.025 1.00 51.52 50 ILE A O 18
ATOM 35646 N N . VAL A 1 51 ? -0.712 0.042 -0.183 1.00 43.22 51 VAL A N 18
ATOM 35647 C CA . VAL A 1 51 ? -2.131 0.134 -0.567 1.00 14.32 51 VAL A CA 18
ATOM 35648 C C . VAL A 1 51 ? -2.986 -0.677 0.414 1.00 12.52 51 VAL A C 18
ATOM 35649 O O . VAL A 1 51 ? -2.884 -1.906 0.465 1.00 65.44 51 VAL A O 18
ATOM 35662 N N . LYS A 1 52 ? -3.796 0.032 1.214 1.00 1.04 52 LYS A N 18
ATOM 35663 C CA . LYS A 1 52 ? -4.778 -0.575 2.113 1.00 42.31 52 LYS A CA 18
ATOM 35664 C C . LYS A 1 52 ? -6.175 -0.472 1.473 1.00 74.32 52 LYS A C 18
ATOM 35665 O O . LYS A 1 52 ? -6.731 0.629 1.343 1.00 4.02 52 LYS A O 18
ATOM 35684 N N . THR A 1 53 ? -6.712 -1.630 1.060 1.00 35.33 53 THR A N 18
ATOM 35685 C CA . THR A 1 53 ? -8.092 -1.759 0.578 1.00 63.43 53 THR A CA 18
ATOM 35686 C C . THR A 1 53 ? -8.436 -3.240 0.394 1.00 2.32 53 THR A C 18
ATOM 35687 O O . THR A 1 53 ? -7.555 -4.096 0.355 1.00 13.50 53 THR A O 18
ATOM 35698 N N . GLU A 1 54 ? -9.741 -3.535 0.350 1.00 21.41 54 GLU A N 18
ATOM 35699 C CA . GLU A 1 54 ? -10.271 -4.863 -0.010 1.00 14.23 54 GLU A CA 18
ATOM 35700 C C . GLU A 1 54 ? -10.672 -4.879 -1.501 1.00 20.31 54 GLU A C 18
ATOM 35701 O O . GLU A 1 54 ? -11.067 -5.922 -2.032 1.00 61.10 54 GLU A O 18
ATOM 35713 N N . ASP A 1 55 ? -10.570 -3.708 -2.163 1.00 10.44 55 ASP A N 18
ATOM 35714 C CA . ASP A 1 55 ? -10.878 -3.554 -3.597 1.00 25.23 55 ASP A CA 18
ATOM 35715 C C . ASP A 1 55 ? -9.799 -4.283 -4.421 1.00 54.43 55 ASP A C 18
ATOM 35716 O O . ASP A 1 55 ? -8.722 -3.728 -4.684 1.00 4.44 55 ASP A O 18
ATOM 35725 N N . LYS A 1 56 ? -10.092 -5.558 -4.757 1.00 5.12 56 LYS A N 18
ATOM 35726 C CA . LYS A 1 56 ? -9.158 -6.485 -5.445 1.00 52.20 56 LYS A CA 18
ATOM 35727 C C . LYS A 1 56 ? -8.606 -5.903 -6.761 1.00 44.33 56 LYS A C 18
ATOM 35728 O O . LYS A 1 56 ? -7.474 -6.197 -7.147 1.00 25.23 56 LYS A O 18
ATOM 35747 N N . GLU A 1 57 ? -9.435 -5.087 -7.433 1.00 23.14 57 GLU A N 18
ATOM 35748 C CA . GLU A 1 57 ? -9.084 -4.442 -8.708 1.00 35.20 57 GLU A CA 18
ATOM 35749 C C . GLU A 1 57 ? -7.990 -3.380 -8.499 1.00 54.52 57 GLU A C 18
ATOM 35750 O O . GLU A 1 57 ? -7.041 -3.315 -9.275 1.00 74.35 57 GLU A O 18
ATOM 35762 N N . SER A 1 58 ? -8.103 -2.595 -7.403 1.00 21.35 58 SER A N 18
ATOM 35763 C CA . SER A 1 58 ? -7.101 -1.573 -7.035 1.00 5.13 58 SER A CA 18
ATOM 35764 C C . SER A 1 58 ? -5.769 -2.252 -6.730 1.00 12.15 58 SER A C 18
ATOM 35765 O O . SER A 1 58 ? -4.739 -1.905 -7.303 1.00 51.42 58 SER A O 18
ATOM 35773 N N . ILE A 1 59 ? -5.845 -3.246 -5.834 1.00 74.02 59 ILE A N 18
ATOM 35774 C CA . ILE A 1 59 ? -4.702 -4.042 -5.381 1.00 1.01 59 ILE A CA 18
ATOM 35775 C C . ILE A 1 59 ? -3.922 -4.606 -6.584 1.00 2.41 59 ILE A C 18
ATOM 35776 O O . ILE A 1 59 ? -2.747 -4.285 -6.767 1.00 25.22 59 ILE A O 18
ATOM 35792 N N . SER A 1 60 ? -4.639 -5.362 -7.436 1.00 24.23 60 SER A N 18
ATOM 35793 C CA . SER A 1 60 ? -4.060 -6.071 -8.584 1.00 31.13 60 SER A CA 18
ATOM 35794 C C . SER A 1 60 ? -3.378 -5.095 -9.569 1.00 22.01 60 SER A C 18
ATOM 35795 O O . SER A 1 60 ? -2.227 -5.315 -9.940 1.00 43.31 60 SER A O 18
ATOM 35803 N N . GLU A 1 61 ? -4.095 -4.005 -9.943 1.00 2.14 61 GLU A N 18
ATOM 35804 C CA . GLU A 1 61 ? -3.605 -3.005 -10.918 1.00 5.40 61 GLU A CA 18
ATOM 35805 C C . GLU A 1 61 ? -2.315 -2.324 -10.430 1.00 22.44 61 GLU A C 18
ATOM 35806 O O . GLU A 1 61 ? -1.334 -2.252 -11.181 1.00 20.13 61 GLU A O 18
ATOM 35818 N N . ILE A 1 62 ? -2.316 -1.869 -9.160 1.00 73.01 62 ILE A N 18
ATOM 35819 C CA . ILE A 1 62 ? -1.137 -1.245 -8.539 1.00 14.44 62 ILE A CA 18
ATOM 35820 C C . ILE A 1 62 ? 0.067 -2.221 -8.583 1.00 33.21 62 ILE A C 18
ATOM 35821 O O . ILE A 1 62 ? 1.147 -1.820 -9.011 1.00 10.31 62 ILE A O 18
ATOM 35837 N N . ILE A 1 63 ? -0.158 -3.499 -8.196 1.00 64.21 63 ILE A N 18
ATOM 35838 C CA . ILE A 1 63 ? 0.899 -4.537 -8.185 1.00 72.45 63 ILE A CA 18
ATOM 35839 C C . ILE A 1 63 ? 1.516 -4.707 -9.583 1.00 13.34 63 ILE A C 18
ATOM 35840 O O . ILE A 1 63 ? 2.731 -4.745 -9.701 1.00 70.43 63 ILE A O 18
ATOM 35856 N N . LYS A 1 64 ? 0.659 -4.764 -10.628 1.00 74.12 64 LYS A N 18
ATOM 35857 C CA . LYS A 1 64 ? 1.103 -4.876 -12.038 1.00 31.44 64 LYS A CA 18
ATOM 35858 C C . LYS A 1 64 ? 2.080 -3.736 -12.388 1.00 63.42 64 LYS A C 18
ATOM 35859 O O . LYS A 1 64 ? 3.104 -3.952 -13.041 1.00 63.31 64 LYS A O 18
ATOM 35878 N N . GLN A 1 65 ? 1.729 -2.529 -11.919 1.00 41.23 65 GLN A N 18
ATOM 35879 C CA . GLN A 1 65 ? 2.513 -1.310 -12.144 1.00 61.10 65 GLN A CA 18
ATOM 35880 C C . GLN A 1 65 ? 3.820 -1.302 -11.314 1.00 65.53 65 GLN A C 18
ATOM 35881 O O . GLN A 1 65 ? 4.832 -0.747 -11.748 1.00 0.41 65 GLN A O 18
ATOM 35895 N N . VAL A 1 66 ? 3.793 -1.912 -10.113 1.00 4.22 66 VAL A N 18
ATOM 35896 C CA . VAL A 1 66 ? 4.976 -1.991 -9.232 1.00 21.10 66 VAL A CA 18
ATOM 35897 C C . VAL A 1 66 ? 5.935 -3.114 -9.710 1.00 53.22 66 VAL A C 18
ATOM 35898 O O . VAL A 1 66 ? 7.146 -3.039 -9.498 1.00 63.22 66 VAL A O 18
ATOM 35911 N N . LEU A 1 67 ? 5.377 -4.133 -10.386 1.00 53.42 67 LEU A N 18
ATOM 35912 C CA . LEU A 1 67 ? 6.167 -5.201 -11.032 1.00 14.23 67 LEU A CA 18
ATOM 35913 C C . LEU A 1 67 ? 6.898 -4.616 -12.249 1.00 5.33 67 LEU A C 18
ATOM 35914 O O . LEU A 1 67 ? 8.073 -4.922 -12.497 1.00 20.05 67 LEU A O 18
ATOM 35930 N N . ASP A 1 68 ? 6.166 -3.770 -12.999 1.00 20.01 68 ASP A N 18
ATOM 35931 C CA . ASP A 1 68 ? 6.684 -3.057 -14.177 1.00 43.12 68 ASP A CA 18
ATOM 35932 C C . ASP A 1 68 ? 7.771 -2.046 -13.783 1.00 72.11 68 ASP A C 18
ATOM 35933 O O . ASP A 1 68 ? 8.788 -1.928 -14.472 1.00 2.44 68 ASP A O 18
ATOM 35942 N N . SER A 1 69 ? 7.556 -1.327 -12.671 1.00 40.25 69 SER A N 18
ATOM 35943 C CA . SER A 1 69 ? 8.529 -0.347 -12.170 1.00 32.04 69 SER A CA 18
ATOM 35944 C C . SER A 1 69 ? 9.667 -1.047 -11.402 1.00 54.24 69 SER A C 18
ATOM 35945 O O . SER A 1 69 ? 10.767 -0.510 -11.291 1.00 65.22 69 SER A O 18
ATOM 35953 N N . GLY A 1 70 ? 9.392 -2.262 -10.900 1.00 13.10 70 GLY A N 18
ATOM 35954 C CA . GLY A 1 70 ? 10.346 -3.010 -10.078 1.00 44.43 70 GLY A CA 18
ATOM 35955 C C . GLY A 1 70 ? 10.591 -2.346 -8.725 1.00 62.14 70 GLY A C 18
ATOM 35956 O O . GLY A 1 70 ? 11.703 -2.400 -8.186 1.00 22.03 70 GLY A O 18
ATOM 35960 N N . ALA A 1 71 ? 9.542 -1.697 -8.191 1.00 21.41 71 ALA A N 18
ATOM 35961 C CA . ALA A 1 71 ? 9.595 -0.970 -6.908 1.00 73.05 71 ALA A CA 18
ATOM 35962 C C . ALA A 1 71 ? 9.182 -1.889 -5.736 1.00 20.53 71 ALA A C 18
ATOM 35963 O O . ALA A 1 71 ? 8.970 -3.093 -5.922 1.00 74.42 71 ALA A O 18
ATOM 35970 N N . LYS A 1 72 ? 9.087 -1.311 -4.527 1.00 63.04 72 LYS A N 18
ATOM 35971 C CA . LYS A 1 72 ? 8.623 -2.026 -3.320 1.00 44.31 72 LYS A CA 18
ATOM 35972 C C . LYS A 1 72 ? 7.137 -1.703 -3.081 1.00 20.25 72 LYS A C 18
ATOM 35973 O O . LYS A 1 72 ? 6.734 -0.551 -3.226 1.00 74.13 72 LYS A O 18
ATOM 35992 N N . VAL A 1 73 ? 6.330 -2.725 -2.726 1.00 52.41 73 VAL A N 18
ATOM 35993 C CA . VAL A 1 73 ? 4.883 -2.553 -2.443 1.00 0.14 73 VAL A CA 18
ATOM 35994 C C . VAL A 1 73 ? 4.431 -3.426 -1.259 1.00 44.50 73 VAL A C 18
ATOM 35995 O O . VAL A 1 73 ? 4.854 -4.575 -1.129 1.00 12.42 73 VAL A O 18
ATOM 36008 N N . LEU A 1 74 ? 3.569 -2.853 -0.404 1.00 54.12 74 LEU A N 18
ATOM 36009 C CA . LEU A 1 74 ? 2.919 -3.552 0.706 1.00 32.43 74 LEU A CA 18
ATOM 36010 C C . LEU A 1 74 ? 1.399 -3.512 0.498 1.00 63.14 74 LEU A C 18
ATOM 36011 O O . LEU A 1 74 ? 0.799 -2.434 0.462 1.00 64.42 74 LEU A O 18
ATOM 36027 N N . ILE A 1 75 ? 0.796 -4.690 0.331 1.00 64.42 75 ILE A N 18
ATOM 36028 C CA . ILE A 1 75 ? -0.649 -4.857 0.209 1.00 23.20 75 ILE A CA 18
ATOM 36029 C C . ILE A 1 75 ? -1.242 -5.208 1.576 1.00 53.11 75 ILE A C 18
ATOM 36030 O O . ILE A 1 75 ? -0.859 -6.208 2.200 1.00 5.32 75 ILE A O 18
ATOM 36046 N N . LEU A 1 76 ? -2.158 -4.357 2.039 1.00 64.52 76 LEU A N 18
ATOM 36047 C CA . LEU A 1 76 ? -2.874 -4.525 3.296 1.00 53.52 76 LEU A CA 18
ATOM 36048 C C . LEU A 1 76 ? -4.359 -4.722 2.988 1.00 72.14 76 LEU A C 18
ATOM 36049 O O . LEU A 1 76 ? -4.988 -3.869 2.355 1.00 62.14 76 LEU A O 18
ATOM 36065 N N . SER A 1 77 ? -4.902 -5.865 3.412 1.00 41.20 77 SER A N 18
ATOM 36066 C CA . SER A 1 77 ? -6.313 -6.213 3.212 1.00 15.12 77 SER A CA 18
ATOM 36067 C C . SER A 1 77 ? -6.806 -6.939 4.464 1.00 0.11 77 SER A C 18
ATOM 36068 O O . SER A 1 77 ? -6.064 -7.736 5.055 1.00 52.13 77 SER A O 18
ATOM 36076 N N . SER A 1 78 ? -8.040 -6.646 4.874 1.00 54.22 78 SER A N 18
ATOM 36077 C CA . SER A 1 78 ? -8.678 -7.285 6.030 1.00 54.35 78 SER A CA 18
ATOM 36078 C C . SER A 1 78 ? -9.005 -8.753 5.724 1.00 2.31 78 SER A C 18
ATOM 36079 O O . SER A 1 78 ? -8.948 -9.619 6.607 1.00 51.03 78 SER A O 18
ATOM 36087 N N . ASP A 1 79 ? -9.328 -9.011 4.445 1.00 40.31 79 ASP A N 18
ATOM 36088 C CA . ASP A 1 79 ? -9.803 -10.317 3.980 1.00 61.42 79 ASP A CA 18
ATOM 36089 C C . ASP A 1 79 ? -8.621 -11.253 3.646 1.00 51.03 79 ASP A C 18
ATOM 36090 O O . ASP A 1 79 ? -7.764 -10.937 2.801 1.00 45.44 79 ASP A O 18
ATOM 36099 N N . GLU A 1 80 ? -8.606 -12.404 4.332 1.00 5.12 80 GLU A N 18
ATOM 36100 C CA . GLU A 1 80 ? -7.564 -13.438 4.205 1.00 74.14 80 GLU A CA 18
ATOM 36101 C C . GLU A 1 80 ? -7.519 -14.083 2.809 1.00 50.44 80 GLU A C 18
ATOM 36102 O O . GLU A 1 80 ? -6.450 -14.513 2.367 1.00 11.11 80 GLU A O 18
ATOM 36114 N N . ASN A 1 81 ? -8.679 -14.167 2.129 1.00 40.23 81 ASN A N 18
ATOM 36115 C CA . ASN A 1 81 ? -8.774 -14.826 0.810 1.00 43.05 81 ASN A CA 18
ATOM 36116 C C . ASN A 1 81 ? -8.085 -13.957 -0.253 1.00 10.43 81 ASN A C 18
ATOM 36117 O O . ASN A 1 81 ? -7.524 -14.476 -1.214 1.00 51.30 81 ASN A O 18
ATOM 36128 N N . ILE A 1 82 ? -8.144 -12.619 -0.053 1.00 22.30 82 ILE A N 18
ATOM 36129 C CA . ILE A 1 82 ? -7.430 -11.644 -0.890 1.00 3.24 82 ILE A CA 18
ATOM 36130 C C . ILE A 1 82 ? -5.924 -11.797 -0.668 1.00 13.23 82 ILE A C 18
ATOM 36131 O O . ILE A 1 82 ? -5.191 -12.002 -1.631 1.00 60.44 82 ILE A O 18
ATOM 36147 N N . ILE A 1 83 ? -5.487 -11.731 0.618 1.00 0.52 83 ILE A N 18
ATOM 36148 C CA . ILE A 1 83 ? -4.056 -11.845 0.994 1.00 60.55 83 ILE A CA 18
ATOM 36149 C C . ILE A 1 83 ? -3.438 -13.123 0.387 1.00 0.43 83 ILE A C 18
ATOM 36150 O O . ILE A 1 83 ? -2.381 -13.065 -0.238 1.00 61.21 83 ILE A O 18
ATOM 36166 N N . GLU A 1 84 ? -4.168 -14.249 0.523 1.00 20.35 84 GLU A N 18
ATOM 36167 C CA . GLU A 1 84 ? -3.776 -15.549 -0.046 1.00 52.45 84 GLU A CA 18
ATOM 36168 C C . GLU A 1 84 ? -3.627 -15.469 -1.576 1.00 41.14 84 GLU A C 18
ATOM 36169 O O . GLU A 1 84 ? -2.590 -15.874 -2.108 1.00 2.03 84 GLU A O 18
ATOM 36181 N N . SER A 1 85 ? -4.668 -14.935 -2.259 1.00 73.02 85 SER A N 18
ATOM 36182 C CA . SER A 1 85 ? -4.678 -14.772 -3.730 1.00 33.12 85 SER A CA 18
ATOM 36183 C C . SER A 1 85 ? -3.462 -13.974 -4.219 1.00 74.23 85 SER A C 18
ATOM 36184 O O . SER A 1 85 ? -2.822 -14.335 -5.203 1.00 2.55 85 SER A O 18
ATOM 36192 N N . ILE A 1 86 ? -3.160 -12.897 -3.495 1.00 3.22 86 ILE A N 18
ATOM 36193 C CA . ILE A 1 86 ? -2.096 -11.965 -3.852 1.00 0.12 86 ILE A CA 18
ATOM 36194 C C . ILE A 1 86 ? -0.709 -12.603 -3.622 1.00 14.33 86 ILE A C 18
ATOM 36195 O O . ILE A 1 86 ? 0.215 -12.336 -4.382 1.00 53.24 86 ILE A O 18
ATOM 36211 N N . ARG A 1 87 ? -0.586 -13.491 -2.611 1.00 63.02 87 ARG A N 18
ATOM 36212 C CA . ARG A 1 87 ? 0.675 -14.224 -2.348 1.00 62.50 87 ARG A CA 18
ATOM 36213 C C . ARG A 1 87 ? 0.921 -15.310 -3.415 1.00 43.31 87 ARG A C 18
ATOM 36214 O O . ARG A 1 87 ? 2.026 -15.419 -3.954 1.00 41.34 87 ARG A O 18
ATOM 36235 N N . LYS A 1 88 ? -0.124 -16.103 -3.720 1.00 33.41 88 LYS A N 18
ATOM 36236 C CA . LYS A 1 88 ? 0.007 -17.295 -4.586 1.00 34.25 88 LYS A CA 18
ATOM 36237 C C . LYS A 1 88 ? 0.159 -16.909 -6.071 1.00 4.35 88 LYS A C 18
ATOM 36238 O O . LYS A 1 88 ? 0.814 -17.624 -6.832 1.00 34.31 88 LYS A O 18
ATOM 36257 N N . GLN A 1 89 ? -0.454 -15.784 -6.480 1.00 20.24 89 GLN A N 18
ATOM 36258 C CA . GLN A 1 89 ? -0.328 -15.257 -7.857 1.00 64.10 89 GLN A CA 18
ATOM 36259 C C . GLN A 1 89 ? 0.928 -14.382 -7.990 1.00 3.41 89 GLN A C 18
ATOM 36260 O O . GLN A 1 89 ? 1.675 -14.503 -8.966 1.00 64.22 89 GLN A O 18
ATOM 36274 N N . TYR A 1 90 ? 1.154 -13.497 -6.999 1.00 22.11 90 TYR A N 18
ATOM 36275 C CA . TYR A 1 90 ? 2.304 -12.572 -6.990 1.00 35.14 90 TYR A CA 18
ATOM 36276 C C . TYR A 1 90 ? 3.224 -12.943 -5.804 1.00 44.20 90 TYR A C 18
ATOM 36277 O O . TYR A 1 90 ? 2.937 -12.575 -4.665 1.00 50.30 90 TYR A O 18
ATOM 36295 N N . PRO A 1 91 ? 4.302 -13.747 -6.027 1.00 23.40 91 PRO A N 18
ATOM 36296 C CA . PRO A 1 91 ? 5.256 -14.107 -4.946 1.00 22.44 91 PRO A CA 18
ATOM 36297 C C . PRO A 1 91 ? 6.065 -12.894 -4.435 1.00 53.30 91 PRO A C 18
ATOM 36298 O O . PRO A 1 91 ? 6.328 -12.756 -3.232 1.00 42.11 91 PRO A O 18
ATOM 36309 N N . LYS A 1 92 ? 6.429 -12.023 -5.382 1.00 34.41 92 LYS A N 18
ATOM 36310 C CA . LYS A 1 92 ? 7.383 -10.910 -5.167 1.00 52.11 92 LYS A CA 18
ATOM 36311 C C . LYS A 1 92 ? 6.790 -9.705 -4.394 1.00 74.41 92 LYS A C 18
ATOM 36312 O O . LYS A 1 92 ? 7.507 -8.730 -4.142 1.00 44.24 92 LYS A O 18
ATOM 36331 N N . VAL A 1 93 ? 5.501 -9.755 -4.045 1.00 31.24 93 VAL A N 18
ATOM 36332 C CA . VAL A 1 93 ? 4.839 -8.674 -3.283 1.00 10.31 93 VAL A CA 18
ATOM 36333 C C . VAL A 1 93 ? 4.972 -8.916 -1.765 1.00 52.11 93 VAL A C 18
ATOM 36334 O O . VAL A 1 93 ? 5.040 -10.066 -1.309 1.00 11.42 93 VAL A O 18
ATOM 36347 N N . GLU A 1 94 ? 5.051 -7.828 -0.997 1.00 5.53 94 GLU A N 18
ATOM 36348 C CA . GLU A 1 94 ? 4.883 -7.860 0.459 1.00 3.52 94 GLU A CA 18
ATOM 36349 C C . GLU A 1 94 ? 3.391 -7.767 0.767 1.00 74.25 94 GLU A C 18
ATOM 36350 O O . GLU A 1 94 ? 2.744 -6.819 0.343 1.00 4.25 94 GLU A O 18
ATOM 36362 N N . THR A 1 95 ? 2.835 -8.762 1.459 1.00 64.40 95 THR A N 18
ATOM 36363 C CA . THR A 1 95 ? 1.458 -8.691 1.971 1.00 34.33 95 THR A CA 18
ATOM 36364 C C . THR A 1 95 ? 1.471 -8.811 3.493 1.00 50.44 95 THR A C 18
ATOM 36365 O O . THR A 1 95 ? 2.426 -9.335 4.086 1.00 64.20 95 THR A O 18
ATOM 36376 N N . ARG A 1 96 ? 0.418 -8.292 4.106 1.00 53.31 96 ARG A N 18
ATOM 36377 C CA . ARG A 1 96 ? 0.126 -8.473 5.520 1.00 34.02 96 ARG A CA 18
ATOM 36378 C C . ARG A 1 96 ? -1.372 -8.269 5.696 1.00 62.22 96 ARG A C 18
ATOM 36379 O O . ARG A 1 96 ? -1.926 -7.266 5.216 1.00 1.04 96 ARG A O 18
ATOM 36400 N N . ARG A 1 97 ? -2.035 -9.236 6.332 1.00 44.44 97 ARG A N 18
ATOM 36401 C CA . ARG A 1 97 ? -3.432 -9.098 6.731 1.00 42.32 97 ARG A CA 18
ATOM 36402 C C . ARG A 1 97 ? -3.520 -7.963 7.762 1.00 52.44 97 ARG A C 18
ATOM 36403 O O . ARG A 1 97 ? -2.900 -8.039 8.825 1.00 62.41 97 ARG A O 18
ATOM 36424 N N . ALA A 1 98 ? -4.261 -6.914 7.423 1.00 14.11 98 ALA A N 18
ATOM 36425 C CA . ALA A 1 98 ? -4.429 -5.741 8.276 1.00 33.32 98 ALA A CA 18
ATOM 36426 C C . ALA A 1 98 ? -5.910 -5.422 8.303 1.00 74.04 98 ALA A C 18
ATOM 36427 O O . ALA A 1 98 ? -6.459 -4.930 7.314 1.00 30.13 98 ALA A O 18
ATOM 36434 N N . GLN A 1 99 ? -6.548 -5.748 9.421 1.00 63.24 99 GLN A N 18
ATOM 36435 C CA . GLN A 1 99 ? -7.992 -5.595 9.591 1.00 55.41 99 GLN A CA 18
ATOM 36436 C C . GLN A 1 99 ? -8.294 -4.158 10.007 1.00 22.04 99 GLN A C 18
ATOM 36437 O O . GLN A 1 99 ? -8.976 -3.423 9.288 1.00 43.42 99 GLN A O 18
ATOM 36451 N N . ASP A 1 100 ? -7.738 -3.754 11.155 1.00 44.05 100 ASP A N 18
ATOM 36452 C CA . ASP A 1 100 ? -7.976 -2.416 11.719 1.00 12.02 100 ASP A CA 18
ATOM 36453 C C . ASP A 1 100 ? -6.886 -1.432 11.241 1.00 45.44 100 ASP A C 18
ATOM 36454 O O . ASP A 1 100 ? -5.789 -1.844 10.835 1.00 14.25 100 ASP A O 18
ATOM 36463 N N . LYS A 1 101 ? -7.225 -0.137 11.311 1.00 13.22 101 LYS A N 18
ATOM 36464 C CA . LYS A 1 101 ? -6.361 1.013 10.957 1.00 74.32 101 LYS A CA 18
ATOM 36465 C C . LYS A 1 101 ? -4.994 0.982 11.687 1.00 72.52 101 LYS A C 18
ATOM 36466 O O . LYS A 1 101 ? -3.989 1.460 11.146 1.00 31.21 101 LYS A O 18
ATOM 36485 N N . GLU A 1 102 ? -4.981 0.417 12.918 1.00 61.23 102 GLU A N 18
ATOM 36486 C CA . GLU A 1 102 ? -3.766 0.324 13.736 1.00 1.54 102 GLU A CA 18
ATOM 36487 C C . GLU A 1 102 ? -2.749 -0.601 13.059 1.00 55.05 102 GLU A C 18
ATOM 36488 O O . GLU A 1 102 ? -1.588 -0.245 12.911 1.00 50.04 102 GLU A O 18
ATOM 36500 N N . GLU A 1 103 ? -3.247 -1.751 12.575 1.00 53.22 103 GLU A N 18
ATOM 36501 C CA . GLU A 1 103 ? -2.439 -2.754 11.875 1.00 31.15 103 GLU A CA 18
ATOM 36502 C C . GLU A 1 103 ? -1.873 -2.207 10.558 1.00 2.33 103 GLU A C 18
ATOM 36503 O O . GLU A 1 103 ? -0.818 -2.647 10.100 1.00 3.31 103 GLU A O 18
ATOM 36515 N N . VAL A 1 104 ? -2.605 -1.254 9.960 1.00 22.44 104 VAL A N 18
ATOM 36516 C CA . VAL A 1 104 ? -2.190 -0.588 8.728 1.00 22.40 104 VAL A CA 18
ATOM 36517 C C . VAL A 1 104 ? -0.961 0.295 8.998 1.00 25.22 104 VAL A C 18
ATOM 36518 O O . VAL A 1 104 ? 0.098 0.069 8.412 1.00 73.42 104 VAL A O 18
ATOM 36531 N N . LYS A 1 105 ? -1.112 1.260 9.930 1.00 44.24 105 LYS A N 18
ATOM 36532 C CA . LYS A 1 105 ? -0.064 2.258 10.227 1.00 14.12 105 LYS A CA 18
ATOM 36533 C C . LYS A 1 105 ? 1.181 1.605 10.870 1.00 13.33 105 LYS A C 18
ATOM 36534 O O . LYS A 1 105 ? 2.302 2.063 10.635 1.00 64.32 105 LYS A O 18
ATOM 36553 N N . ASP A 1 106 ? 0.970 0.546 11.685 1.00 64.25 106 ASP A N 18
ATOM 36554 C CA . ASP A 1 106 ? 2.066 -0.313 12.187 1.00 43.24 106 ASP A CA 18
ATOM 36555 C C . ASP A 1 106 ? 2.861 -0.900 11.019 1.00 62.34 106 ASP A C 18
ATOM 36556 O O . ASP A 1 106 ? 4.076 -0.734 10.956 1.00 24.14 106 ASP A O 18
ATOM 36565 N N . ALA A 1 107 ? 2.135 -1.548 10.081 1.00 21.41 107 ALA A N 18
ATOM 36566 C CA . ALA A 1 107 ? 2.720 -2.213 8.902 1.00 44.53 107 ALA A CA 18
ATOM 36567 C C . ALA A 1 107 ? 3.462 -1.215 8.000 1.00 3.34 107 ALA A C 18
ATOM 36568 O O . ALA A 1 107 ? 4.439 -1.573 7.348 1.00 74.45 107 ALA A O 18
ATOM 36575 N N . VAL A 1 108 ? 2.959 0.032 7.975 1.00 53.03 108 VAL A N 18
ATOM 36576 C CA . VAL A 1 108 ? 3.585 1.152 7.267 1.00 55.01 108 VAL A CA 18
ATOM 36577 C C . VAL A 1 108 ? 4.979 1.432 7.847 1.00 32.33 108 VAL A C 18
ATOM 36578 O O . VAL A 1 108 ? 5.967 1.461 7.110 1.00 23.44 108 VAL A O 18
ATOM 36591 N N . GLU A 1 109 ? 5.037 1.578 9.186 1.00 1.53 109 GLU A N 18
ATOM 36592 C CA . GLU A 1 109 ? 6.290 1.837 9.914 1.00 53.54 109 GLU A CA 18
ATOM 36593 C C . GLU A 1 109 ? 7.281 0.678 9.683 1.00 43.21 109 GLU A C 18
ATOM 36594 O O . GLU A 1 109 ? 8.453 0.913 9.393 1.00 52.44 109 GLU A O 18
ATOM 36606 N N . GLU A 1 110 ? 6.759 -0.567 9.743 1.00 54.51 110 GLU A N 18
ATOM 36607 C CA . GLU A 1 110 ? 7.544 -1.795 9.518 1.00 61.24 110 GLU A CA 18
ATOM 36608 C C . GLU A 1 110 ? 8.173 -1.788 8.108 1.00 22.23 110 GLU A C 18
ATOM 36609 O O . GLU A 1 110 ? 9.370 -2.013 7.955 1.00 41.23 110 GLU A O 18
ATOM 36621 N N . PHE A 1 111 ? 7.335 -1.463 7.106 1.00 53.43 111 PHE A N 18
ATOM 36622 C CA . PHE A 1 111 ? 7.703 -1.446 5.676 1.00 15.42 111 PHE A CA 18
ATOM 36623 C C . PHE A 1 111 ? 8.866 -0.468 5.412 1.00 71.31 111 PHE A C 18
ATOM 36624 O O . PHE A 1 111 ? 9.806 -0.785 4.679 1.00 53.32 111 PHE A O 18
ATOM 36641 N N . LEU A 1 112 ? 8.783 0.718 6.041 1.00 14.31 112 LEU A N 18
ATOM 36642 C CA . LEU A 1 112 ? 9.752 1.809 5.823 1.00 52.44 112 LEU A CA 18
ATOM 36643 C C . LEU A 1 112 ? 11.081 1.562 6.560 1.00 64.13 112 LEU A C 18
ATOM 36644 O O . LEU A 1 112 ? 12.151 1.853 6.011 1.00 63.44 112 LEU A O 18
ATOM 36660 N N . LYS A 1 113 ? 11.015 1.000 7.787 1.00 20.22 113 LYS A N 18
ATOM 36661 C CA . LYS A 1 113 ? 12.224 0.680 8.591 1.00 14.00 113 LYS A CA 18
ATOM 36662 C C . LYS A 1 113 ? 13.029 -0.463 7.940 1.00 50.15 113 LYS A C 18
ATOM 36663 O O . LYS A 1 113 ? 14.266 -0.474 7.982 1.00 5.31 113 LYS A O 18
ATOM 36682 N N . GLU A 1 114 ? 12.303 -1.418 7.335 1.00 45.32 114 GLU A N 18
ATOM 36683 C CA . GLU A 1 114 ? 12.904 -2.538 6.589 1.00 21.35 114 GLU A CA 18
ATOM 36684 C C . GLU A 1 114 ? 13.367 -2.095 5.188 1.00 14.41 114 GLU A C 18
ATOM 36685 O O . GLU A 1 114 ? 14.148 -2.792 4.536 1.00 31.50 114 GLU A O 18
ATOM 36697 N N . GLY A 1 115 ? 12.859 -0.934 4.729 1.00 43.12 115 GLY A N 18
ATOM 36698 C CA . GLY A 1 115 ? 13.205 -0.384 3.416 1.00 24.23 115 GLY A CA 18
ATOM 36699 C C . GLY A 1 115 ? 12.516 -1.109 2.268 1.00 31.22 115 GLY A C 18
ATOM 36700 O O . GLY A 1 115 ? 12.897 -0.952 1.102 1.00 55.22 115 GLY A O 18
ATOM 36704 N N . GLY A 1 116 ? 11.477 -1.890 2.603 1.00 1.44 116 GLY A N 18
ATOM 36705 C CA . GLY A 1 116 ? 10.734 -2.678 1.636 1.00 33.01 116 GLY A CA 18
ATOM 36706 C C . GLY A 1 116 ? 10.227 -3.971 2.256 1.00 3.33 116 GLY A C 18
ATOM 36707 O O . GLY A 1 116 ? 9.201 -3.969 2.933 1.00 40.41 116 GLY A O 18
ATOM 36711 N N . SER A 1 117 ? 10.975 -5.065 2.060 1.00 1.22 117 SER A N 18
ATOM 36712 C CA . SER A 1 117 ? 10.548 -6.403 2.485 1.00 53.41 117 SER A CA 18
ATOM 36713 C C . SER A 1 117 ? 10.430 -6.496 4.022 1.00 12.12 117 SER A C 18
ATOM 36714 O O . SER A 1 117 ? 11.436 -6.439 4.726 1.00 43.33 117 SER A O 18
ATOM 36722 N N . LEU A 1 118 ? 9.176 -6.607 4.518 1.00 14.30 118 LEU A N 18
ATOM 36723 C CA . LEU A 1 118 ? 8.885 -6.784 5.959 1.00 14.52 118 LEU A CA 18
ATOM 36724 C C . LEU A 1 118 ? 9.380 -8.159 6.444 1.00 33.41 118 LEU A C 18
ATOM 36725 O O . LEU A 1 118 ? 9.828 -8.997 5.653 1.00 5.22 118 LEU A O 18
ATOM 36741 N N . GLU A 1 119 ? 9.220 -8.403 7.749 1.00 35.34 119 GLU A N 18
ATOM 36742 C CA . GLU A 1 119 ? 9.551 -9.691 8.383 1.00 15.20 119 GLU A CA 18
ATOM 36743 C C . GLU A 1 119 ? 8.374 -10.690 8.245 1.00 14.43 119 GLU A C 18
ATOM 36744 O O . GLU A 1 119 ? 8.191 -11.568 9.101 1.00 4.35 119 GLU A O 18
ATOM 36756 N N . HIS A 1 120 ? 7.593 -10.562 7.142 1.00 64.52 120 HIS A N 18
ATOM 36757 C CA . HIS A 1 120 ? 6.420 -11.414 6.873 1.00 32.41 120 HIS A CA 18
ATOM 36758 C C . HIS A 1 120 ? 6.885 -12.814 6.418 1.00 12.20 120 HIS A C 18
ATOM 36759 O O . HIS A 1 120 ? 6.959 -13.131 5.223 1.00 21.51 120 HIS A O 18
ATOM 36774 N N . HIS A 1 121 ? 7.286 -13.622 7.413 1.00 64.20 121 HIS A N 18
ATOM 36775 C CA . HIS A 1 121 ? 7.722 -15.009 7.205 1.00 23.03 121 HIS A CA 18
ATOM 36776 C C . HIS A 1 121 ? 6.574 -15.832 6.616 1.00 34.21 121 HIS A C 18
ATOM 36777 O O . HIS A 1 121 ? 5.425 -15.700 7.055 1.00 41.52 121 HIS A O 18
ATOM 36792 N N . HIS A 1 122 ? 6.903 -16.656 5.612 1.00 61.51 122 HIS A N 18
ATOM 36793 C CA . HIS A 1 122 ? 5.914 -17.412 4.822 1.00 1.44 122 HIS A CA 18
ATOM 36794 C C . HIS A 1 122 ? 5.089 -18.348 5.716 1.00 70.15 122 HIS A C 18
ATOM 36795 O O . HIS A 1 122 ? 5.623 -18.922 6.667 1.00 13.31 122 HIS A O 18
ATOM 36810 N N . HIS A 1 123 ? 3.782 -18.478 5.394 1.00 22.53 123 HIS A N 18
ATOM 36811 C CA . HIS A 1 123 ? 2.825 -19.306 6.166 1.00 61.53 123 HIS A CA 18
ATOM 36812 C C . HIS A 1 123 ? 3.329 -20.758 6.309 1.00 70.03 123 HIS A C 18
ATOM 36813 O O . HIS A 1 123 ? 3.119 -21.397 7.342 1.00 41.13 123 HIS A O 18
ATOM 36828 N N . HIS A 1 124 ? 4.005 -21.245 5.247 1.00 40.20 124 HIS A N 18
ATOM 36829 C CA . HIS A 1 124 ? 4.762 -22.510 5.238 1.00 52.33 124 HIS A CA 18
ATOM 36830 C C . HIS A 1 124 ? 5.894 -22.402 4.206 1.00 75.03 124 HIS A C 18
ATOM 36831 O O . HIS A 1 124 ? 5.841 -21.562 3.300 1.00 73.53 124 HIS A O 18
ATOM 36846 N N . HIS A 1 125 ? 6.929 -23.241 4.368 1.00 15.24 125 HIS A N 18
ATOM 36847 C CA . HIS A 1 125 ? 8.083 -23.290 3.444 1.00 11.33 125 HIS A CA 18
ATOM 36848 C C . HIS A 1 125 ? 7.765 -24.226 2.251 1.00 50.41 125 HIS A C 18
ATOM 36849 O O . HIS A 1 125 ? 7.728 -25.456 2.445 1.00 43.14 125 HIS A O 18
ATOM 36865 N N . MET A 1 1 ? 16.381 8.280 -4.566 1.00 3.55 1 MET A N 19
ATOM 36866 C CA . MET A 1 1 ? 16.226 9.309 -3.520 1.00 42.32 1 MET A CA 19
ATOM 36867 C C . MET A 1 1 ? 15.192 8.832 -2.500 1.00 64.30 1 MET A C 19
ATOM 36868 O O . MET A 1 1 ? 15.459 8.780 -1.294 1.00 53.32 1 MET A O 19
ATOM 36884 N N . GLY A 1 2 ? 14.003 8.475 -3.011 1.00 2.43 2 GLY A N 19
ATOM 36885 C CA . GLY A 1 2 ? 12.882 8.038 -2.194 1.00 74.42 2 GLY A CA 19
ATOM 36886 C C . GLY A 1 2 ? 11.585 8.684 -2.651 1.00 32.15 2 GLY A C 19
ATOM 36887 O O . GLY A 1 2 ? 11.601 9.779 -3.244 1.00 11.03 2 GLY A O 19
ATOM 36891 N N . LYS A 1 3 ? 10.474 7.994 -2.392 1.00 21.11 3 LYS A N 19
ATOM 36892 C CA . LYS A 1 3 ? 9.116 8.473 -2.652 1.00 23.13 3 LYS A CA 19
ATOM 36893 C C . LYS A 1 3 ? 8.160 7.450 -2.061 1.00 4.53 3 LYS A C 19
ATOM 36894 O O . LYS A 1 3 ? 7.820 6.455 -2.722 1.00 73.54 3 LYS A O 19
ATOM 36913 N N . VAL A 1 4 ? 7.816 7.652 -0.782 1.00 25.32 4 VAL A N 19
ATOM 36914 C CA . VAL A 1 4 ? 6.842 6.831 -0.069 1.00 61.52 4 VAL A CA 19
ATOM 36915 C C . VAL A 1 4 ? 5.456 7.395 -0.358 1.00 61.30 4 VAL A C 19
ATOM 36916 O O . VAL A 1 4 ? 5.189 8.562 -0.056 1.00 72.44 4 VAL A O 19
ATOM 36929 N N . VAL A 1 5 ? 4.596 6.589 -0.973 1.00 50.21 5 VAL A N 19
ATOM 36930 C CA . VAL A 1 5 ? 3.220 6.974 -1.286 1.00 43.52 5 VAL A CA 19
ATOM 36931 C C . VAL A 1 5 ? 2.257 5.992 -0.619 1.00 42.24 5 VAL A C 19
ATOM 36932 O O . VAL A 1 5 ? 2.325 4.785 -0.871 1.00 12.44 5 VAL A O 19
ATOM 36945 N N . PHE A 1 6 ? 1.392 6.503 0.266 1.00 55.35 6 PHE A N 19
ATOM 36946 C CA . PHE A 1 6 ? 0.309 5.713 0.844 1.00 64.41 6 PHE A CA 19
ATOM 36947 C C . PHE A 1 6 ? -0.958 5.944 0.019 1.00 55.14 6 PHE A C 19
ATOM 36948 O O . PHE A 1 6 ? -1.339 7.089 -0.256 1.00 74.33 6 PHE A O 19
ATOM 36965 N N . LEU A 1 7 ? -1.597 4.846 -0.349 1.00 70.01 7 LEU A N 19
ATOM 36966 C CA . LEU A 1 7 ? -2.829 4.828 -1.125 1.00 35.21 7 LEU A CA 19
ATOM 36967 C C . LEU A 1 7 ? -3.848 3.988 -0.354 1.00 22.14 7 LEU A C 19
ATOM 36968 O O . LEU A 1 7 ? -3.535 2.865 0.041 1.00 65.51 7 LEU A O 19
ATOM 36984 N N . SER A 1 8 ? -5.041 4.539 -0.103 1.00 41.22 8 SER A N 19
ATOM 36985 C CA . SER A 1 8 ? -6.134 3.801 0.535 1.00 32.01 8 SER A CA 19
ATOM 36986 C C . SER A 1 8 ? -7.473 4.374 0.101 1.00 31.43 8 SER A C 19
ATOM 36987 O O . SER A 1 8 ? -7.582 5.564 -0.232 1.00 12.54 8 SER A O 19
ATOM 36995 N N . ASP A 1 9 ? -8.489 3.512 0.119 1.00 43.43 9 ASP A N 19
ATOM 36996 C CA . ASP A 1 9 ? -9.872 3.884 -0.196 1.00 43.43 9 ASP A CA 19
ATOM 36997 C C . ASP A 1 9 ? -10.579 4.384 1.079 1.00 41.03 9 ASP A C 19
ATOM 36998 O O . ASP A 1 9 ? -11.508 5.189 1.017 1.00 24.13 9 ASP A O 19
ATOM 37007 N N . ASP A 1 10 ? -10.074 3.928 2.232 1.00 23.35 10 ASP A N 19
ATOM 37008 C CA . ASP A 1 10 ? -10.695 4.133 3.553 1.00 73.32 10 ASP A CA 19
ATOM 37009 C C . ASP A 1 10 ? -10.115 5.397 4.224 1.00 22.01 10 ASP A C 19
ATOM 37010 O O . ASP A 1 10 ? -8.891 5.585 4.223 1.00 33.15 10 ASP A O 19
ATOM 37019 N N . GLN A 1 11 ? -10.996 6.239 4.809 1.00 73.04 11 GLN A N 19
ATOM 37020 C CA . GLN A 1 11 ? -10.615 7.542 5.403 1.00 42.01 11 GLN A CA 19
ATOM 37021 C C . GLN A 1 11 ? -9.724 7.425 6.673 1.00 4.13 11 GLN A C 19
ATOM 37022 O O . GLN A 1 11 ? -8.602 7.957 6.675 1.00 74.23 11 GLN A O 19
ATOM 37036 N N . GLU A 1 12 ? -10.211 6.730 7.737 1.00 71.11 12 GLU A N 19
ATOM 37037 C CA . GLU A 1 12 ? -9.498 6.672 9.046 1.00 64.31 12 GLU A CA 19
ATOM 37038 C C . GLU A 1 12 ? -8.131 6.017 8.903 1.00 41.12 12 GLU A C 19
ATOM 37039 O O . GLU A 1 12 ? -7.191 6.397 9.586 1.00 51.42 12 GLU A O 19
ATOM 37051 N N . ILE A 1 13 ? -8.070 5.023 8.018 1.00 4.34 13 ILE A N 19
ATOM 37052 C CA . ILE A 1 13 ? -6.828 4.355 7.624 1.00 40.33 13 ILE A CA 19
ATOM 37053 C C . ILE A 1 13 ? -5.745 5.384 7.192 1.00 74.05 13 ILE A C 19
ATOM 37054 O O . ILE A 1 13 ? -4.623 5.368 7.721 1.00 55.35 13 ILE A O 19
ATOM 37070 N N . ILE A 1 14 ? -6.112 6.276 6.230 1.00 52.24 14 ILE A N 19
ATOM 37071 C CA . ILE A 1 14 ? -5.221 7.356 5.744 1.00 60.55 14 ILE A CA 19
ATOM 37072 C C . ILE A 1 14 ? -4.823 8.294 6.904 1.00 61.53 14 ILE A C 19
ATOM 37073 O O . ILE A 1 14 ? -3.669 8.707 6.982 1.00 12.14 14 ILE A O 19
ATOM 37089 N N . GLU A 1 15 ? -5.784 8.581 7.807 1.00 62.15 15 GLU A N 19
ATOM 37090 C CA . GLU A 1 15 ? -5.573 9.474 8.975 1.00 41.12 15 GLU A CA 19
ATOM 37091 C C . GLU A 1 15 ? -4.545 8.894 9.971 1.00 3.24 15 GLU A C 19
ATOM 37092 O O . GLU A 1 15 ? -3.719 9.634 10.526 1.00 13.45 15 GLU A O 19
ATOM 37104 N N . GLU A 1 16 ? -4.608 7.567 10.174 1.00 2.43 16 GLU A N 19
ATOM 37105 C CA . GLU A 1 16 ? -3.733 6.841 11.114 1.00 72.44 16 GLU A CA 19
ATOM 37106 C C . GLU A 1 16 ? -2.303 6.731 10.586 1.00 35.54 16 GLU A C 19
ATOM 37107 O O . GLU A 1 16 ? -1.344 6.878 11.344 1.00 65.25 16 GLU A O 19
ATOM 37119 N N . VAL A 1 17 ? -2.180 6.430 9.287 1.00 54.34 17 VAL A N 19
ATOM 37120 C CA . VAL A 1 17 ? -0.881 6.350 8.599 1.00 14.05 17 VAL A CA 19
ATOM 37121 C C . VAL A 1 17 ? -0.239 7.740 8.484 1.00 23.11 17 VAL A C 19
ATOM 37122 O O . VAL A 1 17 ? 0.976 7.879 8.622 1.00 4.03 17 VAL A O 19
ATOM 37135 N N . SER A 1 18 ? -1.091 8.756 8.243 1.00 21.51 18 SER A N 19
ATOM 37136 C CA . SER A 1 18 ? -0.683 10.167 8.183 1.00 65.05 18 SER A CA 19
ATOM 37137 C C . SER A 1 18 ? -0.082 10.610 9.521 1.00 60.41 18 SER A C 19
ATOM 37138 O O . SER A 1 18 ? 0.969 11.258 9.553 1.00 10.10 18 SER A O 19
ATOM 37146 N N . LYS A 1 19 ? -0.765 10.226 10.616 1.00 52.53 19 LYS A N 19
ATOM 37147 C CA . LYS A 1 19 ? -0.327 10.526 11.981 1.00 22.31 19 LYS A CA 19
ATOM 37148 C C . LYS A 1 19 ? 1.006 9.831 12.275 1.00 74.44 19 LYS A C 19
ATOM 37149 O O . LYS A 1 19 ? 1.977 10.490 12.631 1.00 22.33 19 LYS A O 19
ATOM 37168 N N . LYS A 1 20 ? 1.027 8.501 12.066 1.00 73.24 20 LYS A N 19
ATOM 37169 C CA . LYS A 1 20 ? 2.182 7.637 12.358 1.00 51.43 20 LYS A CA 19
ATOM 37170 C C . LYS A 1 20 ? 3.449 8.141 11.645 1.00 74.33 20 LYS A C 19
ATOM 37171 O O . LYS A 1 20 ? 4.501 8.313 12.272 1.00 50.50 20 LYS A O 19
ATOM 37190 N N . ALA A 1 21 ? 3.298 8.416 10.343 1.00 15.04 21 ALA A N 19
ATOM 37191 C CA . ALA A 1 21 ? 4.379 8.914 9.489 1.00 72.33 21 ALA A CA 19
ATOM 37192 C C . ALA A 1 21 ? 4.915 10.256 9.997 1.00 12.13 21 ALA A C 19
ATOM 37193 O O . ALA A 1 21 ? 6.118 10.414 10.185 1.00 3.14 21 ALA A O 19
ATOM 37200 N N . GLU A 1 22 ? 3.988 11.191 10.252 1.00 53.51 22 GLU A N 19
ATOM 37201 C CA . GLU A 1 22 ? 4.308 12.584 10.613 1.00 23.23 22 GLU A CA 19
ATOM 37202 C C . GLU A 1 22 ? 5.030 12.662 11.976 1.00 5.44 22 GLU A C 19
ATOM 37203 O O . GLU A 1 22 ? 5.998 13.422 12.136 1.00 34.22 22 GLU A O 19
ATOM 37215 N N . GLU A 1 23 ? 4.550 11.853 12.945 1.00 65.42 23 GLU A N 19
ATOM 37216 C CA . GLU A 1 23 ? 5.170 11.729 14.276 1.00 15.44 23 GLU A CA 19
ATOM 37217 C C . GLU A 1 23 ? 6.595 11.136 14.180 1.00 1.34 23 GLU A C 19
ATOM 37218 O O . GLU A 1 23 ? 7.497 11.558 14.912 1.00 40.33 23 GLU A O 19
ATOM 37230 N N . GLU A 1 24 ? 6.782 10.155 13.269 1.00 42.40 24 GLU A N 19
ATOM 37231 C CA . GLU A 1 24 ? 8.091 9.502 13.041 1.00 54.21 24 GLU A CA 19
ATOM 37232 C C . GLU A 1 24 ? 8.995 10.316 12.081 1.00 33.13 24 GLU A C 19
ATOM 37233 O O . GLU A 1 24 ? 10.180 9.991 11.924 1.00 63.21 24 GLU A O 19
ATOM 37245 N N . GLY A 1 25 ? 8.419 11.352 11.430 1.00 34.23 25 GLY A N 19
ATOM 37246 C CA . GLY A 1 25 ? 9.167 12.258 10.543 1.00 50.54 25 GLY A CA 19
ATOM 37247 C C . GLY A 1 25 ? 9.198 11.831 9.078 1.00 35.30 25 GLY A C 19
ATOM 37248 O O . GLY A 1 25 ? 9.885 12.464 8.265 1.00 54.42 25 GLY A O 19
ATOM 37252 N N . TYR A 1 26 ? 8.478 10.743 8.744 1.00 4.31 26 TYR A N 19
ATOM 37253 C CA . TYR A 1 26 ? 8.337 10.272 7.354 1.00 41.12 26 TYR A CA 19
ATOM 37254 C C . TYR A 1 26 ? 7.362 11.177 6.588 1.00 63.12 26 TYR A C 19
ATOM 37255 O O . TYR A 1 26 ? 6.219 11.358 7.021 1.00 2.24 26 TYR A O 19
ATOM 37273 N N . ASP A 1 27 ? 7.821 11.746 5.467 1.00 75.22 27 ASP A N 19
ATOM 37274 C CA . ASP A 1 27 ? 6.963 12.487 4.535 1.00 54.13 27 ASP A CA 19
ATOM 37275 C C . ASP A 1 27 ? 6.392 11.505 3.507 1.00 45.24 27 ASP A C 19
ATOM 37276 O O . ASP A 1 27 ? 7.080 11.112 2.562 1.00 50.12 27 ASP A O 19
ATOM 37285 N N . ILE A 1 28 ? 5.152 11.061 3.746 1.00 64.54 28 ILE A N 19
ATOM 37286 C CA . ILE A 1 28 ? 4.441 10.132 2.859 1.00 74.12 28 ILE A CA 19
ATOM 37287 C C . ILE A 1 28 ? 3.370 10.901 2.069 1.00 64.32 28 ILE A C 19
ATOM 37288 O O . ILE A 1 28 ? 2.560 11.618 2.666 1.00 3.13 28 ILE A O 19
ATOM 37304 N N . GLN A 1 29 ? 3.377 10.751 0.735 1.00 31.22 29 GLN A N 19
ATOM 37305 C CA . GLN A 1 29 ? 2.339 11.301 -0.139 1.00 23.02 29 GLN A CA 19
ATOM 37306 C C . GLN A 1 29 ? 1.081 10.425 -0.012 1.00 21.42 29 GLN A C 19
ATOM 37307 O O . GLN A 1 29 ? 1.068 9.283 -0.469 1.00 71.42 29 GLN A O 19
ATOM 37321 N N . THR A 1 30 ? 0.048 10.961 0.640 1.00 23.21 30 THR A N 19
ATOM 37322 C CA . THR A 1 30 ? -1.212 10.240 0.884 1.00 51.52 30 THR A CA 19
ATOM 37323 C C . THR A 1 30 ? -2.255 10.652 -0.167 1.00 72.34 30 THR A C 19
ATOM 37324 O O . THR A 1 30 ? -2.342 11.838 -0.526 1.00 55.01 30 THR A O 19
ATOM 37335 N N . SER A 1 31 ? -3.023 9.663 -0.663 1.00 25.23 31 SER A N 19
ATOM 37336 C CA . SER A 1 31 ? -4.048 9.871 -1.702 1.00 3.22 31 SER A CA 19
ATOM 37337 C C . SER A 1 31 ? -5.150 8.800 -1.612 1.00 61.34 31 SER A C 19
ATOM 37338 O O . SER A 1 31 ? -4.966 7.735 -1.003 1.00 43.24 31 SER A O 19
ATOM 37346 N N . ASN A 1 32 ? -6.294 9.116 -2.236 1.00 61.21 32 ASN A N 19
ATOM 37347 C CA . ASN A 1 32 ? -7.456 8.225 -2.353 1.00 60.22 32 ASN A CA 19
ATOM 37348 C C . ASN A 1 32 ? -7.674 7.849 -3.835 1.00 3.43 32 ASN A C 19
ATOM 37349 O O . ASN A 1 32 ? -8.059 6.707 -4.145 1.00 15.13 32 ASN A O 19
ATOM 37360 N N . ASP A 1 33 ? -7.411 8.813 -4.757 1.00 44.14 33 ASP A N 19
ATOM 37361 C CA . ASP A 1 33 ? -7.564 8.586 -6.202 1.00 71.35 33 ASP A CA 19
ATOM 37362 C C . ASP A 1 33 ? -6.335 7.809 -6.736 1.00 4.42 33 ASP A C 19
ATOM 37363 O O . ASP A 1 33 ? -5.243 8.357 -6.933 1.00 22.54 33 ASP A O 19
ATOM 37372 N N . LYS A 1 34 ? -6.527 6.486 -6.889 1.00 45.34 34 LYS A N 19
ATOM 37373 C CA . LYS A 1 34 ? -5.477 5.545 -7.341 1.00 14.01 34 LYS A CA 19
ATOM 37374 C C . LYS A 1 34 ? -5.032 5.804 -8.787 1.00 73.05 34 LYS A C 19
ATOM 37375 O O . LYS A 1 34 ? -3.959 5.366 -9.177 1.00 10.53 34 LYS A O 19
ATOM 37394 N N . LYS A 1 35 ? -5.868 6.523 -9.555 1.00 42.41 35 LYS A N 19
ATOM 37395 C CA . LYS A 1 35 ? -5.547 6.946 -10.935 1.00 42.31 35 LYS A CA 19
ATOM 37396 C C . LYS A 1 35 ? -4.230 7.763 -10.983 1.00 24.12 35 LYS A C 19
ATOM 37397 O O . LYS A 1 35 ? -3.426 7.587 -11.901 1.00 21.30 35 LYS A O 19
ATOM 37416 N N . GLU A 1 36 ? -4.015 8.619 -9.963 1.00 0.14 36 GLU A N 19
ATOM 37417 C CA . GLU A 1 36 ? -2.787 9.423 -9.828 1.00 2.51 36 GLU A CA 19
ATOM 37418 C C . GLU A 1 36 ? -1.581 8.519 -9.534 1.00 53.54 36 GLU A C 19
ATOM 37419 O O . GLU A 1 36 ? -0.517 8.647 -10.147 1.00 41.02 36 GLU A O 19
ATOM 37431 N N . ILE A 1 37 ? -1.785 7.603 -8.578 1.00 73.10 37 ILE A N 19
ATOM 37432 C CA . ILE A 1 37 ? -0.720 6.783 -7.990 1.00 22.22 37 ILE A CA 19
ATOM 37433 C C . ILE A 1 37 ? -0.200 5.711 -8.972 1.00 75.40 37 ILE A C 19
ATOM 37434 O O . ILE A 1 37 ? 1.019 5.554 -9.134 1.00 3.14 37 ILE A O 19
ATOM 37450 N N . ILE A 1 38 ? -1.144 5.004 -9.633 1.00 4.22 38 ILE A N 19
ATOM 37451 C CA . ILE A 1 38 ? -0.858 4.031 -10.717 1.00 70.22 38 ILE A CA 19
ATOM 37452 C C . ILE A 1 38 ? -0.034 4.704 -11.842 1.00 14.11 38 ILE A C 19
ATOM 37453 O O . ILE A 1 38 ? 0.918 4.118 -12.376 1.00 14.25 38 ILE A O 19
ATOM 37469 N N . ASP A 1 39 ? -0.388 5.967 -12.132 1.00 61.30 39 ASP A N 19
ATOM 37470 C CA . ASP A 1 39 ? 0.248 6.769 -13.186 1.00 3.15 39 ASP A CA 19
ATOM 37471 C C . ASP A 1 39 ? 1.723 7.074 -12.835 1.00 33.23 39 ASP A C 19
ATOM 37472 O O . ASP A 1 39 ? 2.604 6.960 -13.691 1.00 52.45 39 ASP A O 19
ATOM 37481 N N . ARG A 1 40 ? 1.992 7.408 -11.556 1.00 72.33 40 ARG A N 19
ATOM 37482 C CA . ARG A 1 40 ? 3.358 7.744 -11.085 1.00 64.41 40 ARG A CA 19
ATOM 37483 C C . ARG A 1 40 ? 4.220 6.474 -10.905 1.00 42.11 40 ARG A C 19
ATOM 37484 O O . ARG A 1 40 ? 5.457 6.560 -10.932 1.00 73.12 40 ARG A O 19
ATOM 37505 N N . LEU A 1 41 ? 3.562 5.307 -10.700 1.00 25.03 41 LEU A N 19
ATOM 37506 C CA . LEU A 1 41 ? 4.230 3.982 -10.759 1.00 65.14 41 LEU A CA 19
ATOM 37507 C C . LEU A 1 41 ? 4.798 3.760 -12.177 1.00 3.33 41 LEU A C 19
ATOM 37508 O O . LEU A 1 41 ? 5.969 3.429 -12.347 1.00 14.11 41 LEU A O 19
ATOM 37524 N N . LYS A 1 42 ? 3.951 4.026 -13.185 1.00 54.34 42 LYS A N 19
ATOM 37525 C CA . LYS A 1 42 ? 4.305 3.899 -14.620 1.00 54.23 42 LYS A CA 19
ATOM 37526 C C . LYS A 1 42 ? 5.433 4.872 -15.031 1.00 42.05 42 LYS A C 19
ATOM 37527 O O . LYS A 1 42 ? 6.182 4.603 -15.966 1.00 43.14 42 LYS A O 19
ATOM 37546 N N . ARG A 1 43 ? 5.527 6.016 -14.331 1.00 71.44 43 ARG A N 19
ATOM 37547 C CA . ARG A 1 43 ? 6.594 7.018 -14.555 1.00 61.23 43 ARG A CA 19
ATOM 37548 C C . ARG A 1 43 ? 7.895 6.656 -13.801 1.00 14.44 43 ARG A C 19
ATOM 37549 O O . ARG A 1 43 ? 8.926 7.298 -14.025 1.00 32.45 43 ARG A O 19
ATOM 37570 N N . ARG A 1 44 ? 7.821 5.626 -12.923 1.00 64.44 44 ARG A N 19
ATOM 37571 C CA . ARG A 1 44 ? 8.929 5.190 -12.022 1.00 64.25 44 ARG A CA 19
ATOM 37572 C C . ARG A 1 44 ? 9.306 6.307 -11.011 1.00 34.14 44 ARG A C 19
ATOM 37573 O O . ARG A 1 44 ? 10.397 6.293 -10.426 1.00 44.41 44 ARG A O 19
ATOM 37594 N N . ASN A 1 45 ? 8.358 7.242 -10.792 1.00 50.51 45 ASN A N 19
ATOM 37595 C CA . ASN A 1 45 ? 8.520 8.389 -9.875 1.00 63.13 45 ASN A CA 19
ATOM 37596 C C . ASN A 1 45 ? 8.297 7.965 -8.415 1.00 52.12 45 ASN A C 19
ATOM 37597 O O . ASN A 1 45 ? 8.764 8.646 -7.498 1.00 35.43 45 ASN A O 19
ATOM 37608 N N . ILE A 1 46 ? 7.577 6.839 -8.214 1.00 61.34 46 ILE A N 19
ATOM 37609 C CA . ILE A 1 46 ? 7.332 6.261 -6.879 1.00 53.32 46 ILE A CA 19
ATOM 37610 C C . ILE A 1 46 ? 8.397 5.199 -6.579 1.00 21.25 46 ILE A C 19
ATOM 37611 O O . ILE A 1 46 ? 8.658 4.323 -7.413 1.00 63.20 46 ILE A O 19
ATOM 37627 N N . ASP A 1 47 ? 9.009 5.302 -5.387 1.00 71.12 47 ASP A N 19
ATOM 37628 C CA . ASP A 1 47 ? 10.063 4.379 -4.933 1.00 3.34 47 ASP A CA 19
ATOM 37629 C C . ASP A 1 47 ? 9.436 3.209 -4.175 1.00 31.22 47 ASP A C 19
ATOM 37630 O O . ASP A 1 47 ? 9.802 2.051 -4.380 1.00 2.44 47 ASP A O 19
ATOM 37639 N N . MET A 1 48 ? 8.490 3.536 -3.296 1.00 71.23 48 MET A N 19
ATOM 37640 C CA . MET A 1 48 ? 7.824 2.561 -2.434 1.00 10.34 48 MET A CA 19
ATOM 37641 C C . MET A 1 48 ? 6.385 3.012 -2.169 1.00 3.11 48 MET A C 19
ATOM 37642 O O . MET A 1 48 ? 6.124 4.194 -1.919 1.00 31.53 48 MET A O 19
ATOM 37656 N N . ILE A 1 49 ? 5.455 2.059 -2.249 1.00 74.33 49 ILE A N 19
ATOM 37657 C CA . ILE A 1 49 ? 4.018 2.318 -2.172 1.00 71.04 49 ILE A CA 19
ATOM 37658 C C . ILE A 1 49 ? 3.372 1.301 -1.217 1.00 51.30 49 ILE A C 19
ATOM 37659 O O . ILE A 1 49 ? 3.679 0.111 -1.263 1.00 0.42 49 ILE A O 19
ATOM 37675 N N . ILE A 1 50 ? 2.514 1.788 -0.315 1.00 31.32 50 ILE A N 19
ATOM 37676 C CA . ILE A 1 50 ? 1.761 0.948 0.626 1.00 51.05 50 ILE A CA 19
ATOM 37677 C C . ILE A 1 50 ? 0.269 1.172 0.356 1.00 50.23 50 ILE A C 19
ATOM 37678 O O . ILE A 1 50 ? -0.218 2.296 0.475 1.00 3.05 50 ILE A O 19
ATOM 37694 N N . VAL A 1 51 ? -0.424 0.112 -0.078 1.00 61.32 51 VAL A N 19
ATOM 37695 C CA . VAL A 1 51 ? -1.839 0.170 -0.475 1.00 33.41 51 VAL A CA 19
ATOM 37696 C C . VAL A 1 51 ? -2.699 -0.536 0.575 1.00 50.43 51 VAL A C 19
ATOM 37697 O O . VAL A 1 51 ? -2.353 -1.632 1.020 1.00 32.32 51 VAL A O 19
ATOM 37710 N N . LYS A 1 52 ? -3.805 0.109 0.970 1.00 15.52 52 LYS A N 19
ATOM 37711 C CA . LYS A 1 52 ? -4.845 -0.493 1.799 1.00 13.41 52 LYS A CA 19
ATOM 37712 C C . LYS A 1 52 ? -6.183 -0.393 1.050 1.00 3.40 52 LYS A C 19
ATOM 37713 O O . LYS A 1 52 ? -6.752 0.693 0.905 1.00 73.44 52 LYS A O 19
ATOM 37732 N N . THR A 1 53 ? -6.643 -1.537 0.542 1.00 53.34 53 THR A N 19
ATOM 37733 C CA . THR A 1 53 ? -7.958 -1.691 -0.090 1.00 14.42 53 THR A CA 19
ATOM 37734 C C . THR A 1 53 ? -8.349 -3.172 -0.020 1.00 13.04 53 THR A C 19
ATOM 37735 O O . THR A 1 53 ? -7.484 -4.056 -0.094 1.00 31.11 53 THR A O 19
ATOM 37746 N N . GLU A 1 54 ? -9.649 -3.430 0.158 1.00 13.12 54 GLU A N 19
ATOM 37747 C CA . GLU A 1 54 ? -10.205 -4.794 0.235 1.00 0.33 54 GLU A CA 19
ATOM 37748 C C . GLU A 1 54 ? -10.649 -5.262 -1.175 1.00 44.21 54 GLU A C 19
ATOM 37749 O O . GLU A 1 54 ? -11.207 -6.337 -1.331 1.00 54.22 54 GLU A O 19
ATOM 37761 N N . ASP A 1 55 ? -10.384 -4.444 -2.209 1.00 62.53 55 ASP A N 19
ATOM 37762 C CA . ASP A 1 55 ? -10.738 -4.776 -3.601 1.00 73.10 55 ASP A CA 19
ATOM 37763 C C . ASP A 1 55 ? -9.542 -5.478 -4.277 1.00 73.44 55 ASP A C 19
ATOM 37764 O O . ASP A 1 55 ? -8.571 -4.826 -4.662 1.00 72.01 55 ASP A O 19
ATOM 37773 N N . LYS A 1 56 ? -9.621 -6.816 -4.379 1.00 10.14 56 LYS A N 19
ATOM 37774 C CA . LYS A 1 56 ? -8.539 -7.680 -4.917 1.00 52.31 56 LYS A CA 19
ATOM 37775 C C . LYS A 1 56 ? -8.160 -7.355 -6.380 1.00 34.31 56 LYS A C 19
ATOM 37776 O O . LYS A 1 56 ? -7.019 -7.605 -6.793 1.00 23.44 56 LYS A O 19
ATOM 37795 N N . GLU A 1 57 ? -9.114 -6.786 -7.149 1.00 54.32 57 GLU A N 19
ATOM 37796 C CA . GLU A 1 57 ? -8.887 -6.419 -8.560 1.00 70.33 57 GLU A CA 19
ATOM 37797 C C . GLU A 1 57 ? -8.022 -5.145 -8.666 1.00 13.22 57 GLU A C 19
ATOM 37798 O O . GLU A 1 57 ? -7.128 -5.075 -9.517 1.00 72.20 57 GLU A O 19
ATOM 37810 N N . SER A 1 58 ? -8.271 -4.157 -7.777 1.00 74.30 58 SER A N 19
ATOM 37811 C CA . SER A 1 58 ? -7.499 -2.897 -7.751 1.00 52.40 58 SER A CA 19
ATOM 37812 C C . SER A 1 58 ? -6.093 -3.156 -7.196 1.00 31.23 58 SER A C 19
ATOM 37813 O O . SER A 1 58 ? -5.125 -2.578 -7.687 1.00 24.31 58 SER A O 19
ATOM 37821 N N . ILE A 1 59 ? -6.002 -4.055 -6.182 1.00 43.01 59 ILE A N 19
ATOM 37822 C CA . ILE A 1 59 ? -4.718 -4.539 -5.639 1.00 75.35 59 ILE A CA 19
ATOM 37823 C C . ILE A 1 59 ? -3.851 -5.106 -6.781 1.00 25.44 59 ILE A C 19
ATOM 37824 O O . ILE A 1 59 ? -2.692 -4.703 -6.954 1.00 40.55 59 ILE A O 19
ATOM 37840 N N . SER A 1 60 ? -4.473 -6.010 -7.572 1.00 51.41 60 SER A N 19
ATOM 37841 C CA . SER A 1 60 ? -3.840 -6.659 -8.726 1.00 60.33 60 SER A CA 19
ATOM 37842 C C . SER A 1 60 ? -3.256 -5.615 -9.699 1.00 21.11 60 SER A C 19
ATOM 37843 O O . SER A 1 60 ? -2.096 -5.732 -10.095 1.00 23.52 60 SER A O 19
ATOM 37851 N N . GLU A 1 61 ? -4.056 -4.560 -10.002 1.00 32.21 61 GLU A N 19
ATOM 37852 C CA . GLU A 1 61 ? -3.663 -3.472 -10.927 1.00 52.34 61 GLU A CA 19
ATOM 37853 C C . GLU A 1 61 ? -2.382 -2.756 -10.463 1.00 4.12 61 GLU A C 19
ATOM 37854 O O . GLU A 1 61 ? -1.424 -2.628 -11.248 1.00 23.35 61 GLU A O 19
ATOM 37866 N N . ILE A 1 62 ? -2.363 -2.317 -9.175 1.00 61.30 62 ILE A N 19
ATOM 37867 C CA . ILE A 1 62 ? -1.191 -1.639 -8.578 1.00 43.44 62 ILE A CA 19
ATOM 37868 C C . ILE A 1 62 ? 0.070 -2.522 -8.721 1.00 62.10 62 ILE A C 19
ATOM 37869 O O . ILE A 1 62 ? 1.083 -2.056 -9.246 1.00 64.35 62 ILE A O 19
ATOM 37885 N N . ILE A 1 63 ? -0.036 -3.813 -8.311 1.00 40.32 63 ILE A N 19
ATOM 37886 C CA . ILE A 1 63 ? 1.110 -4.751 -8.299 1.00 44.14 63 ILE A CA 19
ATOM 37887 C C . ILE A 1 63 ? 1.684 -4.937 -9.715 1.00 11.43 63 ILE A C 19
ATOM 37888 O O . ILE A 1 63 ? 2.896 -4.970 -9.874 1.00 20.34 63 ILE A O 19
ATOM 37904 N N . LYS A 1 64 ? 0.796 -5.021 -10.729 1.00 5.05 64 LYS A N 19
ATOM 37905 C CA . LYS A 1 64 ? 1.197 -5.149 -12.150 1.00 44.33 64 LYS A CA 19
ATOM 37906 C C . LYS A 1 64 ? 2.033 -3.935 -12.586 1.00 74.45 64 LYS A C 19
ATOM 37907 O O . LYS A 1 64 ? 3.024 -4.078 -13.306 1.00 61.24 64 LYS A O 19
ATOM 37926 N N . GLN A 1 65 ? 1.625 -2.744 -12.115 1.00 14.34 65 GLN A N 19
ATOM 37927 C CA . GLN A 1 65 ? 2.317 -1.477 -12.425 1.00 40.44 65 GLN A CA 19
ATOM 37928 C C . GLN A 1 65 ? 3.560 -1.269 -11.530 1.00 63.41 65 GLN A C 19
ATOM 37929 O O . GLN A 1 65 ? 4.414 -0.435 -11.838 1.00 11.11 65 GLN A O 19
ATOM 37943 N N . VAL A 1 66 ? 3.642 -2.020 -10.412 1.00 30.21 66 VAL A N 19
ATOM 37944 C CA . VAL A 1 66 ? 4.852 -2.097 -9.569 1.00 24.41 66 VAL A CA 19
ATOM 37945 C C . VAL A 1 66 ? 5.838 -3.147 -10.148 1.00 45.21 66 VAL A C 19
ATOM 37946 O O . VAL A 1 66 ? 7.051 -3.058 -9.945 1.00 12.14 66 VAL A O 19
ATOM 37959 N N . LEU A 1 67 ? 5.306 -4.134 -10.897 1.00 60.14 67 LEU A N 19
ATOM 37960 C CA . LEU A 1 67 ? 6.133 -5.087 -11.668 1.00 22.23 67 LEU A CA 19
ATOM 37961 C C . LEU A 1 67 ? 6.689 -4.366 -12.910 1.00 5.44 67 LEU A C 19
ATOM 37962 O O . LEU A 1 67 ? 7.771 -4.688 -13.406 1.00 44.53 67 LEU A O 19
ATOM 37978 N N . ASP A 1 68 ? 5.900 -3.404 -13.421 1.00 43.21 68 ASP A N 19
ATOM 37979 C CA . ASP A 1 68 ? 6.303 -2.525 -14.526 1.00 23.43 68 ASP A CA 19
ATOM 37980 C C . ASP A 1 68 ? 7.362 -1.500 -14.073 1.00 74.32 68 ASP A C 19
ATOM 37981 O O . ASP A 1 68 ? 8.350 -1.284 -14.772 1.00 20.32 68 ASP A O 19
ATOM 37990 N N . SER A 1 69 ? 7.170 -0.905 -12.880 1.00 1.10 69 SER A N 19
ATOM 37991 C CA . SER A 1 69 ? 8.076 0.140 -12.355 1.00 33.24 69 SER A CA 19
ATOM 37992 C C . SER A 1 69 ? 9.375 -0.460 -11.800 1.00 3.45 69 SER A C 19
ATOM 37993 O O . SER A 1 69 ? 10.485 -0.012 -12.136 1.00 42.21 69 SER A O 19
ATOM 38001 N N . GLY A 1 70 ? 9.205 -1.481 -10.950 1.00 51.21 70 GLY A N 19
ATOM 38002 C CA . GLY A 1 70 ? 10.293 -2.045 -10.155 1.00 32.51 70 GLY A CA 19
ATOM 38003 C C . GLY A 1 70 ? 10.398 -1.367 -8.791 1.00 44.41 70 GLY A C 19
ATOM 38004 O O . GLY A 1 70 ? 11.492 -1.273 -8.223 1.00 21.00 70 GLY A O 19
ATOM 38008 N N . ALA A 1 71 ? 9.251 -0.875 -8.276 1.00 1.30 71 ALA A N 19
ATOM 38009 C CA . ALA A 1 71 ? 9.168 -0.222 -6.950 1.00 4.24 71 ALA A CA 19
ATOM 38010 C C . ALA A 1 71 ? 9.044 -1.270 -5.817 1.00 72.34 71 ALA A C 19
ATOM 38011 O O . ALA A 1 71 ? 8.859 -2.461 -6.082 1.00 14.41 71 ALA A O 19
ATOM 38018 N N . LYS A 1 72 ? 9.176 -0.816 -4.557 1.00 74.40 72 LYS A N 19
ATOM 38019 C CA . LYS A 1 72 ? 8.809 -1.603 -3.357 1.00 21.51 72 LYS A CA 19
ATOM 38020 C C . LYS A 1 72 ? 7.303 -1.417 -3.102 1.00 75.32 72 LYS A C 19
ATOM 38021 O O . LYS A 1 72 ? 6.774 -0.331 -3.341 1.00 41.22 72 LYS A O 19
ATOM 38040 N N . VAL A 1 73 ? 6.609 -2.478 -2.652 1.00 33.13 73 VAL A N 19
ATOM 38041 C CA . VAL A 1 73 ? 5.149 -2.442 -2.419 1.00 52.21 73 VAL A CA 19
ATOM 38042 C C . VAL A 1 73 ? 4.747 -3.290 -1.196 1.00 25.44 73 VAL A C 19
ATOM 38043 O O . VAL A 1 73 ? 5.310 -4.368 -0.955 1.00 51.04 73 VAL A O 19
ATOM 38056 N N . LEU A 1 74 ? 3.787 -2.765 -0.414 1.00 22.31 74 LEU A N 19
ATOM 38057 C CA . LEU A 1 74 ? 3.134 -3.479 0.686 1.00 45.23 74 LEU A CA 19
ATOM 38058 C C . LEU A 1 74 ? 1.623 -3.479 0.438 1.00 54.31 74 LEU A C 19
ATOM 38059 O O . LEU A 1 74 ? 1.005 -2.415 0.359 1.00 31.41 74 LEU A O 19
ATOM 38075 N N . ILE A 1 75 ? 1.054 -4.677 0.273 1.00 30.32 75 ILE A N 19
ATOM 38076 C CA . ILE A 1 75 ? -0.393 -4.872 0.129 1.00 74.30 75 ILE A CA 19
ATOM 38077 C C . ILE A 1 75 ? -1.017 -5.183 1.492 1.00 1.24 75 ILE A C 19
ATOM 38078 O O . ILE A 1 75 ? -0.602 -6.122 2.190 1.00 52.50 75 ILE A O 19
ATOM 38094 N N . LEU A 1 76 ? -2.007 -4.361 1.847 1.00 3.02 76 LEU A N 19
ATOM 38095 C CA . LEU A 1 76 ? -2.800 -4.477 3.067 1.00 73.31 76 LEU A CA 19
ATOM 38096 C C . LEU A 1 76 ? -4.272 -4.590 2.651 1.00 24.11 76 LEU A C 19
ATOM 38097 O O . LEU A 1 76 ? -4.779 -3.733 1.915 1.00 45.30 76 LEU A O 19
ATOM 38113 N N . SER A 1 77 ? -4.944 -5.663 3.080 1.00 33.14 77 SER A N 19
ATOM 38114 C CA . SER A 1 77 ? -6.368 -5.892 2.781 1.00 21.10 77 SER A CA 19
ATOM 38115 C C . SER A 1 77 ? -7.057 -6.431 4.032 1.00 4.04 77 SER A C 19
ATOM 38116 O O . SER A 1 77 ? -6.437 -7.142 4.829 1.00 32.43 77 SER A O 19
ATOM 38124 N N . SER A 1 78 ? -8.352 -6.127 4.170 1.00 12.41 78 SER A N 19
ATOM 38125 C CA . SER A 1 78 ? -9.144 -6.477 5.362 1.00 11.24 78 SER A CA 19
ATOM 38126 C C . SER A 1 78 ? -9.681 -7.932 5.302 1.00 42.41 78 SER A C 19
ATOM 38127 O O . SER A 1 78 ? -10.491 -8.328 6.143 1.00 73.42 78 SER A O 19
ATOM 38135 N N . ASP A 1 79 ? -9.186 -8.731 4.335 1.00 13.32 79 ASP A N 19
ATOM 38136 C CA . ASP A 1 79 ? -9.637 -10.111 4.105 1.00 21.42 79 ASP A CA 19
ATOM 38137 C C . ASP A 1 79 ? -8.415 -11.001 3.774 1.00 55.30 79 ASP A C 19
ATOM 38138 O O . ASP A 1 79 ? -7.633 -10.681 2.866 1.00 30.42 79 ASP A O 19
ATOM 38147 N N . GLU A 1 80 ? -8.268 -12.110 4.522 1.00 33.23 80 GLU A N 19
ATOM 38148 C CA . GLU A 1 80 ? -7.116 -13.037 4.412 1.00 32.35 80 GLU A CA 19
ATOM 38149 C C . GLU A 1 80 ? -7.174 -13.927 3.161 1.00 4.04 80 GLU A C 19
AT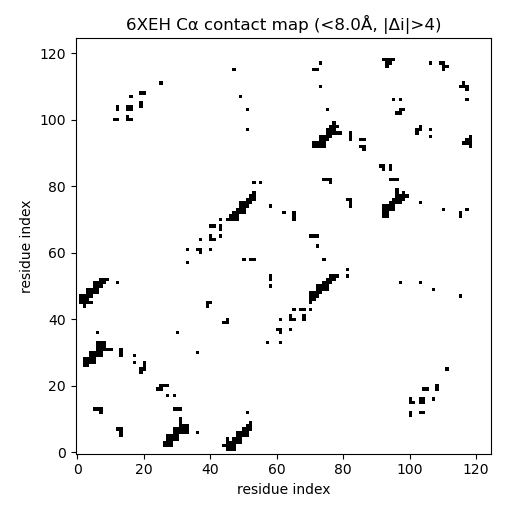OM 38150 O O . GLU A 1 80 ? -6.136 -14.413 2.713 1.00 22.43 80 GLU A O 19
ATOM 38162 N N . ASN A 1 81 ? -8.385 -14.152 2.619 1.00 33.45 81 ASN A N 19
ATOM 38163 C CA . ASN A 1 81 ? -8.588 -15.003 1.418 1.00 21.11 81 ASN A CA 19
ATOM 38164 C C . ASN A 1 81 ? -8.202 -14.206 0.164 1.00 54.23 81 ASN A C 19
ATOM 38165 O O . ASN A 1 81 ? -7.751 -14.770 -0.842 1.00 41.40 81 ASN A O 19
ATOM 38176 N N . ILE A 1 82 ? -8.403 -12.879 0.254 1.00 60.22 82 ILE A N 19
ATOM 38177 C CA . ILE A 1 82 ? -7.945 -11.914 -0.748 1.00 2.20 82 ILE A CA 19
ATOM 38178 C C . ILE A 1 82 ? -6.413 -11.845 -0.726 1.00 22.41 82 ILE A C 19
ATOM 38179 O O . ILE A 1 82 ? -5.792 -11.984 -1.771 1.00 12.24 82 ILE A O 19
ATOM 38195 N N . ILE A 1 83 ? -5.818 -11.696 0.484 1.00 33.42 83 ILE A N 19
ATOM 38196 C CA . ILE A 1 83 ? -4.346 -11.722 0.665 1.00 52.45 83 ILE A CA 19
ATOM 38197 C C . ILE A 1 83 ? -3.755 -13.041 0.105 1.00 52.45 83 ILE A C 19
ATOM 38198 O O . ILE A 1 83 ? -2.756 -13.018 -0.613 1.00 51.32 83 ILE A O 19
ATOM 38214 N N . GLU A 1 84 ? -4.438 -14.163 0.395 1.00 73.00 84 GLU A N 19
ATOM 38215 C CA . GLU A 1 84 ? -4.053 -15.509 -0.075 1.00 24.32 84 GLU A CA 19
ATOM 38216 C C . GLU A 1 84 ? -3.998 -15.563 -1.616 1.00 31.25 84 GLU A C 19
ATOM 38217 O O . GLU A 1 84 ? -3.045 -16.108 -2.207 1.00 54.41 84 GLU A O 19
ATOM 38229 N N . SER A 1 85 ? -5.039 -14.977 -2.243 1.00 1.32 85 SER A N 19
ATOM 38230 C CA . SER A 1 85 ? -5.157 -14.868 -3.701 1.00 31.45 85 SER A CA 19
ATOM 38231 C C . SER A 1 85 ? -4.019 -14.016 -4.290 1.00 42.22 85 SER A C 19
ATOM 38232 O O . SER A 1 85 ? -3.419 -14.370 -5.309 1.00 72.15 85 SER A O 19
ATOM 38240 N N . ILE A 1 86 ? -3.726 -12.901 -3.615 1.00 52.43 86 ILE A N 19
ATOM 38241 C CA . ILE A 1 86 ? -2.691 -11.945 -4.030 1.00 21.00 86 ILE A CA 19
ATOM 38242 C C . ILE A 1 86 ? -1.289 -12.589 -3.956 1.00 71.00 86 ILE A C 19
ATOM 38243 O O . ILE A 1 86 ? -0.421 -12.280 -4.770 1.00 12.35 86 ILE A O 19
ATOM 38259 N N . ARG A 1 87 ? -1.104 -13.525 -3.004 1.00 42.33 87 ARG A N 19
ATOM 38260 C CA . ARG A 1 87 ? 0.162 -14.263 -2.835 1.00 52.23 87 ARG A CA 19
ATOM 38261 C C . ARG A 1 87 ? 0.362 -15.318 -3.934 1.00 41.34 87 ARG A C 19
ATOM 38262 O O . ARG A 1 87 ? 1.465 -15.441 -4.476 1.00 5.22 87 ARG A O 19
ATOM 38283 N N . LYS A 1 88 ? -0.705 -16.086 -4.257 1.00 73.45 88 LYS A N 19
ATOM 38284 C CA . LYS A 1 88 ? -0.601 -17.186 -5.244 1.00 74.11 88 LYS A CA 19
ATOM 38285 C C . LYS A 1 88 ? -0.362 -16.637 -6.661 1.00 4.12 88 LYS A C 19
ATOM 38286 O O . LYS A 1 88 ? 0.386 -17.234 -7.441 1.00 70.23 88 LYS A O 19
ATOM 38305 N N . GLN A 1 89 ? -1.001 -15.490 -6.971 1.00 74.40 89 GLN A N 19
ATOM 38306 C CA . GLN A 1 89 ? -0.825 -14.783 -8.249 1.00 34.43 89 GLN A CA 19
ATOM 38307 C C . GLN A 1 89 ? 0.538 -14.057 -8.286 1.00 52.42 89 GLN A C 19
ATOM 38308 O O . GLN A 1 89 ? 1.278 -14.150 -9.274 1.00 32.44 89 GLN A O 19
ATOM 38322 N N . TYR A 1 90 ? 0.860 -13.347 -7.186 1.00 61.13 90 TYR A N 19
ATOM 38323 C CA . TYR A 1 90 ? 2.076 -12.513 -7.066 1.00 14.14 90 TYR A CA 19
ATOM 38324 C C . TYR A 1 90 ? 2.827 -12.888 -5.761 1.00 62.41 90 TYR A C 19
ATOM 38325 O O . TYR A 1 90 ? 2.480 -12.394 -4.684 1.00 53.11 90 TYR A O 19
ATOM 38343 N N . PRO A 1 91 ? 3.825 -13.822 -5.817 1.00 33.54 91 PRO A N 19
ATOM 38344 C CA . PRO A 1 91 ? 4.615 -14.216 -4.620 1.00 62.44 91 PRO A CA 19
ATOM 38345 C C . PRO A 1 91 ? 5.686 -13.170 -4.224 1.00 11.13 91 PRO A C 19
ATOM 38346 O O . PRO A 1 91 ? 6.165 -13.170 -3.083 1.00 3.33 91 PRO A O 19
ATOM 38357 N N . LYS A 1 92 ? 6.048 -12.289 -5.177 1.00 14.43 92 LYS A N 19
ATOM 38358 C CA . LYS A 1 92 ? 7.109 -11.273 -5.000 1.00 54.35 92 LYS A CA 19
ATOM 38359 C C . LYS A 1 92 ? 6.705 -10.118 -4.057 1.00 3.31 92 LYS A C 19
ATOM 38360 O O . LYS A 1 92 ? 7.579 -9.445 -3.498 1.00 2.23 92 LYS A O 19
ATOM 38379 N N . VAL A 1 93 ? 5.400 -9.872 -3.908 1.00 62.43 93 VAL A N 19
ATOM 38380 C CA . VAL A 1 93 ? 4.891 -8.716 -3.138 1.00 61.41 93 VAL A CA 19
ATOM 38381 C C . VAL A 1 93 ? 4.841 -9.013 -1.619 1.00 43.34 93 VAL A C 19
ATOM 38382 O O . VAL A 1 93 ? 4.451 -10.118 -1.203 1.00 43.32 93 VAL A O 19
ATOM 38395 N N . GLU A 1 94 ? 5.273 -8.022 -0.798 1.00 61.53 94 GLU A N 19
ATOM 38396 C CA . GLU A 1 94 ? 5.059 -8.045 0.659 1.00 74.32 94 GLU A CA 19
ATOM 38397 C C . GLU A 1 94 ? 3.554 -7.915 0.933 1.00 64.23 94 GLU A C 19
ATOM 38398 O O . GLU A 1 94 ? 2.955 -6.884 0.627 1.00 32.04 94 GLU A O 19
ATOM 38410 N N . THR A 1 95 ? 2.951 -8.974 1.471 1.00 70.21 95 THR A N 19
ATOM 38411 C CA . THR A 1 95 ? 1.515 -9.017 1.779 1.00 3.20 95 THR A CA 19
ATOM 38412 C C . THR A 1 95 ? 1.315 -9.169 3.288 1.00 4.22 95 THR A C 19
ATOM 38413 O O . THR A 1 95 ? 2.094 -9.853 3.960 1.00 73.14 95 THR A O 19
ATOM 38424 N N . ARG A 1 96 ? 0.266 -8.530 3.807 1.00 4.11 96 ARG A N 19
ATOM 38425 C CA . ARG A 1 96 ? -0.097 -8.576 5.223 1.00 21.04 96 ARG A CA 19
ATOM 38426 C C . ARG A 1 96 ? -1.575 -8.213 5.342 1.00 50.12 96 ARG A C 19
ATOM 38427 O O . ARG A 1 96 ? -2.015 -7.228 4.740 1.00 15.41 96 ARG A O 19
ATOM 38448 N N . ARG A 1 97 ? -2.353 -9.019 6.081 1.00 40.42 97 ARG A N 19
ATOM 38449 C CA . ARG A 1 97 ? -3.747 -8.681 6.377 1.00 51.52 97 ARG A CA 19
ATOM 38450 C C . ARG A 1 97 ? -3.766 -7.537 7.403 1.00 75.14 97 ARG A C 19
ATOM 38451 O O . ARG A 1 97 ? -3.042 -7.579 8.408 1.00 11.25 97 ARG A O 19
ATOM 38472 N N . ALA A 1 98 ? -4.585 -6.525 7.133 1.00 30.10 98 ALA A N 19
ATOM 38473 C CA . ALA A 1 98 ? -4.746 -5.359 7.990 1.00 31.33 98 ALA A CA 19
ATOM 38474 C C . ALA A 1 98 ? -6.213 -4.935 7.918 1.00 2.51 98 ALA A C 19
ATOM 38475 O O . ALA A 1 98 ? -6.669 -4.442 6.894 1.00 23.43 98 ALA A O 19
ATOM 38482 N N . GLN A 1 99 ? -6.947 -5.215 8.991 1.00 52.53 99 GLN A N 19
ATOM 38483 C CA . GLN A 1 99 ? -8.375 -4.877 9.129 1.00 23.14 99 GLN A CA 19
ATOM 38484 C C . GLN A 1 99 ? -8.489 -3.611 9.961 1.00 42.21 99 GLN A C 19
ATOM 38485 O O . GLN A 1 99 ? -9.187 -2.665 9.598 1.00 13.10 99 GLN A O 19
ATOM 38499 N N . ASP A 1 100 ? -7.764 -3.624 11.082 1.00 53.34 100 ASP A N 19
ATOM 38500 C CA . ASP A 1 100 ? -7.696 -2.515 12.029 1.00 44.21 100 ASP A CA 19
ATOM 38501 C C . ASP A 1 100 ? -6.821 -1.393 11.443 1.00 55.10 100 ASP A C 19
ATOM 38502 O O . ASP A 1 100 ? -5.816 -1.669 10.779 1.00 34.00 100 ASP A O 19
ATOM 38511 N N . LYS A 1 101 ? -7.200 -0.142 11.714 1.00 2.53 101 LYS A N 19
ATOM 38512 C CA . LYS A 1 101 ? -6.445 1.054 11.288 1.00 71.20 101 LYS A CA 19
ATOM 38513 C C . LYS A 1 101 ? -5.088 1.150 12.024 1.00 61.21 101 LYS A C 19
ATOM 38514 O O . LYS A 1 101 ? -4.114 1.712 11.493 1.00 22.33 101 LYS A O 19
ATOM 38533 N N . GLU A 1 102 ? -5.036 0.551 13.229 1.00 33.13 102 GLU A N 19
ATOM 38534 C CA . GLU A 1 102 ? -3.794 0.384 14.004 1.00 2.02 102 GLU A CA 19
ATOM 38535 C C . GLU A 1 102 ? -2.859 -0.653 13.336 1.00 40.33 102 GLU A C 19
ATOM 38536 O O . GLU A 1 102 ? -1.654 -0.440 13.285 1.00 70.44 102 GLU A O 19
ATOM 38548 N N . GLU A 1 103 ? -3.441 -1.758 12.816 1.00 63.32 103 GLU A N 19
ATOM 38549 C CA . GLU A 1 103 ? -2.706 -2.790 12.047 1.00 3.21 103 GLU A CA 19
ATOM 38550 C C . GLU A 1 103 ? -2.065 -2.205 10.776 1.00 13.34 103 GLU A C 19
ATOM 38551 O O . GLU A 1 103 ? -0.975 -2.630 10.382 1.00 12.31 103 GLU A O 19
ATOM 38563 N N . VAL A 1 104 ? -2.760 -1.241 10.141 1.00 15.14 104 VAL A N 19
ATOM 38564 C CA . VAL A 1 104 ? -2.277 -0.596 8.916 1.00 15.01 104 VAL A CA 19
ATOM 38565 C C . VAL A 1 104 ? -1.080 0.323 9.222 1.00 42.15 104 VAL A C 19
ATOM 38566 O O . VAL A 1 104 ? -0.023 0.164 8.612 1.00 63.35 104 VAL A O 19
ATOM 38579 N N . LYS A 1 105 ? -1.243 1.260 10.189 1.00 2.23 105 LYS A N 19
ATOM 38580 C CA . LYS A 1 105 ? -0.190 2.259 10.503 1.00 64.21 105 LYS A CA 19
ATOM 38581 C C . LYS A 1 105 ? 1.082 1.594 11.086 1.00 62.52 105 LYS A C 19
ATOM 38582 O O . LYS A 1 105 ? 2.196 2.062 10.838 1.00 62.01 105 LYS A O 19
ATOM 38601 N N . ASP A 1 106 ? 0.887 0.526 11.889 1.00 30.21 106 ASP A N 19
ATOM 38602 C CA . ASP A 1 106 ? 1.968 -0.362 12.376 1.00 15.00 106 ASP A CA 19
ATOM 38603 C C . ASP A 1 106 ? 2.735 -1.018 11.207 1.00 24.12 106 ASP A C 19
ATOM 38604 O O . ASP A 1 106 ? 3.970 -1.030 11.193 1.00 72.30 106 ASP A O 19
ATOM 38613 N N . ALA A 1 107 ? 1.974 -1.551 10.229 1.00 21.23 107 ALA A N 19
ATOM 38614 C CA . ALA A 1 107 ? 2.531 -2.209 9.027 1.00 34.24 107 ALA A CA 19
ATOM 38615 C C . ALA A 1 107 ? 3.354 -1.231 8.176 1.00 74.25 107 ALA A C 19
ATOM 38616 O O . ALA A 1 107 ? 4.390 -1.602 7.614 1.00 43.40 107 ALA A O 19
ATOM 38623 N N . VAL A 1 108 ? 2.858 0.018 8.095 1.00 32.22 108 VAL A N 19
ATOM 38624 C CA . VAL A 1 108 ? 3.518 1.116 7.372 1.00 12.25 108 VAL A CA 19
ATOM 38625 C C . VAL A 1 108 ? 4.858 1.461 8.044 1.00 23.22 108 VAL A C 19
ATOM 38626 O O . VAL A 1 108 ? 5.908 1.372 7.405 1.00 1.53 108 VAL A O 19
ATOM 38639 N N . GLU A 1 109 ? 4.792 1.797 9.353 1.00 12.23 109 GLU A N 19
ATOM 38640 C CA . GLU A 1 109 ? 5.964 2.181 10.171 1.00 45.24 109 GLU A CA 19
ATOM 38641 C C . GLU A 1 109 ? 7.087 1.131 10.085 1.00 11.13 109 GLU A C 19
ATOM 38642 O O . GLU A 1 109 ? 8.266 1.477 9.924 1.00 52.10 109 GLU A O 19
ATOM 38654 N N . GLU A 1 110 ? 6.686 -0.146 10.173 1.00 62.50 110 GLU A N 19
ATOM 38655 C CA . GLU A 1 110 ? 7.606 -1.288 10.152 1.00 61.54 110 GLU A CA 19
ATOM 38656 C C . GLU A 1 110 ? 8.274 -1.435 8.767 1.00 72.21 110 GLU A C 19
ATOM 38657 O O . GLU A 1 110 ? 9.487 -1.636 8.678 1.00 45.03 110 GLU A O 19
ATOM 38669 N N . PHE A 1 111 ? 7.464 -1.271 7.698 1.00 61.25 111 PHE A N 19
ATOM 38670 C CA . PHE A 1 111 ? 7.917 -1.382 6.282 1.00 50.31 111 PHE A CA 19
ATOM 38671 C C . PHE A 1 111 ? 8.961 -0.293 5.948 1.00 12.44 111 PHE A C 19
ATOM 38672 O O . PHE A 1 111 ? 9.878 -0.509 5.143 1.00 41.32 111 PHE A O 19
ATOM 38689 N N . LEU A 1 112 ? 8.796 0.872 6.600 1.00 62.31 112 LEU A N 19
ATOM 38690 C CA . LEU A 1 112 ? 9.672 2.047 6.445 1.00 74.23 112 LEU A CA 19
ATOM 38691 C C . LEU A 1 112 ? 11.002 1.856 7.192 1.00 13.32 112 LEU A C 19
ATOM 38692 O O . LEU A 1 112 ? 12.077 2.126 6.638 1.00 22.22 112 LEU A O 19
ATOM 38708 N N . LYS A 1 113 ? 10.921 1.388 8.456 1.00 13.31 113 LYS A N 19
ATOM 38709 C CA . LYS A 1 113 ? 12.109 1.172 9.320 1.00 73.31 113 LYS A CA 19
ATOM 38710 C C . LYS A 1 113 ? 12.964 -0.010 8.839 1.00 65.23 113 LYS A C 19
ATOM 38711 O O . LYS A 1 113 ? 14.175 -0.045 9.083 1.00 3.24 113 LYS A O 19
ATOM 38730 N N . GLU A 1 114 ? 12.330 -0.951 8.131 1.00 40.45 114 GLU A N 19
ATOM 38731 C CA . GLU A 1 114 ? 13.027 -2.071 7.468 1.00 65.15 114 GLU A CA 19
ATOM 38732 C C . GLU A 1 114 ? 13.374 -1.717 6.006 1.00 41.24 114 GLU A C 19
ATOM 38733 O O . GLU A 1 114 ? 13.650 -2.611 5.194 1.00 54.11 114 GLU A O 19
ATOM 38745 N N . GLY A 1 115 ? 13.368 -0.403 5.686 1.00 63.15 115 GLY A N 19
ATOM 38746 C CA . GLY A 1 115 ? 13.791 0.108 4.380 1.00 24.33 115 GLY A CA 19
ATOM 38747 C C . GLY A 1 115 ? 12.657 0.103 3.369 1.00 15.30 115 GLY A C 19
ATOM 38748 O O . GLY A 1 115 ? 12.138 1.162 2.999 1.00 64.33 115 GLY A O 19
ATOM 38752 N N . GLY A 1 116 ? 12.289 -1.102 2.924 1.00 53.44 116 GLY A N 19
ATOM 38753 C CA . GLY A 1 116 ? 11.191 -1.306 1.986 1.00 74.11 116 GLY A CA 19
ATOM 38754 C C . GLY A 1 116 ? 10.770 -2.760 1.961 1.00 54.31 116 GLY A C 19
ATOM 38755 O O . GLY A 1 116 ? 10.547 -3.345 0.892 1.00 51.23 116 GLY A O 19
ATOM 38759 N N . SER A 1 117 ? 10.654 -3.337 3.167 1.00 74.32 117 SER A N 19
ATOM 38760 C CA . SER A 1 117 ? 10.282 -4.745 3.377 1.00 72.34 117 SER A CA 19
ATOM 38761 C C . SER A 1 117 ? 9.709 -4.913 4.794 1.00 71.04 117 SER A C 19
ATOM 38762 O O . SER A 1 117 ? 9.768 -3.990 5.606 1.00 41.32 117 SER A O 19
ATOM 38770 N N . LEU A 1 118 ? 9.113 -6.081 5.057 1.00 45.41 118 LEU A N 19
ATOM 38771 C CA . LEU A 1 118 ? 8.716 -6.515 6.412 1.00 5.52 118 LEU A CA 19
ATOM 38772 C C . LEU A 1 118 ? 9.589 -7.708 6.830 1.00 32.35 118 LEU A C 19
ATOM 38773 O O . LEU A 1 118 ? 10.289 -8.295 5.987 1.00 0.24 118 LEU A O 19
ATOM 38789 N N . GLU A 1 119 ? 9.559 -8.044 8.135 1.00 74.23 119 GLU A N 19
ATOM 38790 C CA . GLU A 1 119 ? 10.242 -9.233 8.683 1.00 32.42 119 GLU A CA 19
ATOM 38791 C C . GLU A 1 119 ? 9.554 -10.521 8.186 1.00 53.31 119 GLU A C 19
ATOM 38792 O O . GLU A 1 119 ? 8.704 -11.118 8.867 1.00 11.13 119 GLU A O 19
ATOM 38804 N N . HIS A 1 120 ? 9.921 -10.898 6.946 1.00 61.03 120 HIS A N 19
ATOM 38805 C CA . HIS A 1 120 ? 9.349 -12.035 6.208 1.00 23.33 120 HIS A CA 19
ATOM 38806 C C . HIS A 1 120 ? 7.820 -11.895 6.057 1.00 33.33 120 HIS A C 19
ATOM 38807 O O . HIS A 1 120 ? 7.113 -12.893 5.960 1.00 43.53 120 HIS A O 19
ATOM 38822 N N . HIS A 1 121 ? 7.353 -10.619 5.957 1.00 54.14 121 HIS A N 19
ATOM 38823 C CA . HIS A 1 121 ? 5.914 -10.225 5.938 1.00 61.12 121 HIS A CA 19
ATOM 38824 C C . HIS A 1 121 ? 5.078 -11.051 6.937 1.00 51.35 121 HIS A C 19
ATOM 38825 O O . HIS A 1 121 ? 4.386 -12.005 6.560 1.00 42.22 121 HIS A O 19
ATOM 38840 N N . HIS A 1 122 ? 5.189 -10.675 8.226 1.00 63.00 122 HIS A N 19
ATOM 38841 C CA . HIS A 1 122 ? 4.624 -11.438 9.349 1.00 71.23 122 HIS A CA 19
ATOM 38842 C C . HIS A 1 122 ? 3.081 -11.389 9.370 1.00 12.41 122 HIS A C 19
ATOM 38843 O O . HIS A 1 122 ? 2.469 -10.329 9.180 1.00 51.00 122 HIS A O 19
ATOM 38858 N N . HIS A 1 123 ? 2.483 -12.571 9.588 1.00 12.34 123 HIS A N 19
ATOM 38859 C CA . HIS A 1 123 ? 1.043 -12.768 9.833 1.00 61.34 123 HIS A CA 19
ATOM 38860 C C . HIS A 1 123 ? 0.870 -13.563 11.132 1.00 71.12 123 HIS A C 19
ATOM 38861 O O . HIS A 1 123 ? 1.819 -14.188 11.622 1.00 13.23 123 HIS A O 19
ATOM 38876 N N . HIS A 1 124 ? -0.352 -13.539 11.679 1.00 33.34 124 HIS A N 19
ATOM 38877 C CA . HIS A 1 124 ? -0.777 -14.494 12.718 1.00 62.45 124 HIS A CA 19
ATOM 38878 C C . HIS A 1 124 ? -1.227 -15.786 12.014 1.00 51.33 124 HIS A C 19
ATOM 38879 O O . HIS A 1 124 ? -0.748 -16.877 12.328 1.00 72.33 124 HIS A O 19
ATOM 38894 N N . HIS A 1 125 ? -2.137 -15.624 11.033 1.00 31.11 125 HIS A N 19
ATOM 38895 C CA . HIS A 1 125 ? -2.512 -16.674 10.063 1.00 25.22 125 HIS A CA 19
ATOM 38896 C C . HIS A 1 125 ? -2.992 -15.978 8.758 1.00 13.52 125 HIS A C 19
ATOM 38897 O O . HIS A 1 125 ? -3.676 -14.934 8.855 1.00 22.12 125 HIS A O 19
ATOM 38913 N N . MET A 1 1 ? 14.963 9.558 0.860 1.00 53.22 1 MET A N 20
ATOM 38914 C CA . MET A 1 1 ? 14.871 9.963 -0.563 1.00 31.44 1 MET A CA 20
ATOM 38915 C C . MET A 1 1 ? 13.766 9.168 -1.290 1.00 31.51 1 MET A C 20
ATOM 38916 O O . MET A 1 1 ? 13.048 9.732 -2.128 1.00 14.23 1 MET A O 20
ATOM 38932 N N . GLY A 1 2 ? 13.644 7.859 -0.954 1.00 34.10 2 GLY A N 20
ATOM 38933 C CA . GLY A 1 2 ? 12.659 6.968 -1.566 1.00 74.33 2 GLY A CA 20
ATOM 38934 C C . GLY A 1 2 ? 11.235 7.416 -1.297 1.00 52.45 2 GLY A C 20
ATOM 38935 O O . GLY A 1 2 ? 10.797 7.407 -0.142 1.00 14.23 2 GLY A O 20
ATOM 38939 N N . LYS A 1 3 ? 10.534 7.836 -2.367 1.00 61.13 3 LYS A N 20
ATOM 38940 C CA . LYS A 1 3 ? 9.188 8.412 -2.273 1.00 24.21 3 LYS A CA 20
ATOM 38941 C C . LYS A 1 3 ? 8.189 7.364 -1.775 1.00 1.24 3 LYS A C 20
ATOM 38942 O O . LYS A 1 3 ? 7.973 6.338 -2.439 1.00 15.24 3 LYS A O 20
ATOM 38961 N N . VAL A 1 4 ? 7.609 7.624 -0.597 1.00 22.31 4 VAL A N 20
ATOM 38962 C CA . VAL A 1 4 ? 6.560 6.789 -0.024 1.00 24.11 4 VAL A CA 20
ATOM 38963 C C . VAL A 1 4 ? 5.209 7.414 -0.370 1.00 63.43 4 VAL A C 20
ATOM 38964 O O . VAL A 1 4 ? 5.037 8.629 -0.237 1.00 12.40 4 VAL A O 20
ATOM 38977 N N . VAL A 1 5 ? 4.276 6.596 -0.866 1.00 40.44 5 VAL A N 20
ATOM 38978 C CA . VAL A 1 5 ? 2.896 7.016 -1.145 1.00 33.00 5 VAL A CA 20
ATOM 38979 C C . VAL A 1 5 ? 1.928 5.987 -0.541 1.00 45.14 5 VAL A C 20
ATOM 38980 O O . VAL A 1 5 ? 2.006 4.796 -0.857 1.00 21.55 5 VAL A O 20
ATOM 38993 N N . PHE A 1 6 ? 1.042 6.457 0.355 1.00 62.11 6 PHE A N 20
ATOM 38994 C CA . PHE A 1 6 ? -0.012 5.631 0.940 1.00 25.21 6 PHE A CA 20
ATOM 38995 C C . PHE A 1 6 ? -1.323 5.851 0.174 1.00 53.22 6 PHE A C 20
ATOM 38996 O O . PHE A 1 6 ? -1.955 6.905 0.290 1.00 52.21 6 PHE A O 20
ATOM 39013 N N . LEU A 1 7 ? -1.697 4.860 -0.622 1.00 3.43 7 LEU A N 20
ATOM 39014 C CA . LEU A 1 7 ? -3.006 4.791 -1.272 1.00 14.53 7 LEU A CA 20
ATOM 39015 C C . LEU A 1 7 ? -3.934 3.948 -0.376 1.00 33.15 7 LEU A C 20
ATOM 39016 O O . LEU A 1 7 ? -3.487 2.956 0.205 1.00 44.15 7 LEU A O 20
ATOM 39032 N N . SER A 1 8 ? -5.209 4.351 -0.234 1.00 40.25 8 SER A N 20
ATOM 39033 C CA . SER A 1 8 ? -6.171 3.619 0.612 1.00 61.34 8 SER A CA 20
ATOM 39034 C C . SER A 1 8 ? -7.605 3.788 0.102 1.00 61.34 8 SER A C 20
ATOM 39035 O O . SER A 1 8 ? -7.886 4.603 -0.790 1.00 5.31 8 SER A O 20
ATOM 39043 N N . ASP A 1 9 ? -8.485 2.986 0.702 1.00 22.21 9 ASP A N 20
ATOM 39044 C CA . ASP A 1 9 ? -9.924 2.939 0.430 1.00 42.40 9 ASP A CA 20
ATOM 39045 C C . ASP A 1 9 ? -10.698 3.798 1.446 1.00 62.11 9 ASP A C 20
ATOM 39046 O O . ASP A 1 9 ? -11.715 4.405 1.105 1.00 4.24 9 ASP A O 20
ATOM 39055 N N . ASP A 1 10 ? -10.201 3.857 2.691 1.00 41.50 10 ASP A N 20
ATOM 39056 C CA . ASP A 1 10 ? -10.914 4.510 3.815 1.00 55.12 10 ASP A CA 20
ATOM 39057 C C . ASP A 1 10 ? -10.057 5.621 4.465 1.00 24.32 10 ASP A C 20
ATOM 39058 O O . ASP A 1 10 ? -8.837 5.481 4.581 1.00 21.53 10 ASP A O 20
ATOM 39067 N N . GLN A 1 11 ? -10.746 6.703 4.897 1.00 71.25 11 GLN A N 20
ATOM 39068 C CA . GLN A 1 11 ? -10.138 7.913 5.480 1.00 40.11 11 GLN A CA 20
ATOM 39069 C C . GLN A 1 11 ? -9.500 7.655 6.859 1.00 32.21 11 GLN A C 20
ATOM 39070 O O . GLN A 1 11 ? -8.378 8.091 7.101 1.00 74.44 11 GLN A O 20
ATOM 39084 N N . GLU A 1 12 ? -10.219 6.935 7.752 1.00 53.31 12 GLU A N 20
ATOM 39085 C CA . GLU A 1 12 ? -9.768 6.690 9.150 1.00 31.31 12 GLU A CA 20
ATOM 39086 C C . GLU A 1 12 ? -8.458 5.883 9.184 1.00 64.33 12 GLU A C 20
ATOM 39087 O O . GLU A 1 12 ? -7.686 5.959 10.146 1.00 13.24 12 GLU A O 20
ATOM 39099 N N . ILE A 1 13 ? -8.229 5.132 8.102 1.00 1.41 13 ILE A N 20
ATOM 39100 C CA . ILE A 1 13 ? -6.992 4.400 7.864 1.00 2.11 13 ILE A CA 20
ATOM 39101 C C . ILE A 1 13 ? -5.853 5.411 7.557 1.00 64.30 13 ILE A C 20
ATOM 39102 O O . ILE A 1 13 ? -4.799 5.402 8.209 1.00 71.34 13 ILE A O 20
ATOM 39118 N N . ILE A 1 14 ? -6.133 6.296 6.566 1.00 70.24 14 ILE A N 20
ATOM 39119 C CA . ILE A 1 14 ? -5.196 7.318 6.050 1.00 54.23 14 ILE A CA 20
ATOM 39120 C C . ILE A 1 14 ? -4.703 8.261 7.165 1.00 55.43 14 ILE A C 20
ATOM 39121 O O . ILE A 1 14 ? -3.519 8.584 7.221 1.00 2.30 14 ILE A O 20
ATOM 39137 N N . GLU A 1 15 ? -5.638 8.670 8.046 1.00 51.30 15 GLU A N 20
ATOM 39138 C CA . GLU A 1 15 ? -5.385 9.635 9.137 1.00 32.30 15 GLU A CA 20
ATOM 39139 C C . GLU A 1 15 ? -4.337 9.100 10.123 1.00 72.43 15 GLU A C 20
ATOM 39140 O O . GLU A 1 15 ? -3.421 9.818 10.520 1.00 33.11 15 GLU A O 20
ATOM 39152 N N . GLU A 1 16 ? -4.481 7.818 10.474 1.00 5.22 16 GLU A N 20
ATOM 39153 C CA . GLU A 1 16 ? -3.600 7.129 11.429 1.00 2.24 16 GLU A CA 20
ATOM 39154 C C . GLU A 1 16 ? -2.198 6.891 10.853 1.00 32.32 16 GLU A C 20
ATOM 39155 O O . GLU A 1 16 ? -1.196 7.020 11.568 1.00 24.53 16 GLU A O 20
ATOM 39167 N N . VAL A 1 17 ? -2.146 6.528 9.563 1.00 12.33 17 VAL A N 20
ATOM 39168 C CA . VAL A 1 17 ? -0.885 6.347 8.826 1.00 35.34 17 VAL A CA 20
ATOM 39169 C C . VAL A 1 17 ? -0.127 7.686 8.676 1.00 3.24 17 VAL A C 20
ATOM 39170 O O . VAL A 1 17 ? 1.096 7.733 8.859 1.00 70.11 17 VAL A O 20
ATOM 39183 N N . SER A 1 18 ? -0.878 8.754 8.349 1.00 64.44 18 SER A N 20
ATOM 39184 C CA . SER A 1 18 ? -0.344 10.113 8.188 1.00 43.43 18 SER A CA 20
ATOM 39185 C C . SER A 1 18 ? 0.198 10.644 9.524 1.00 31.12 18 SER A C 20
ATOM 39186 O O . SER A 1 18 ? 1.214 11.348 9.551 1.00 33.54 18 SER A O 20
ATOM 39194 N N . LYS A 1 19 ? -0.483 10.276 10.630 1.00 32.11 19 LYS A N 20
ATOM 39195 C CA . LYS A 1 19 ? -0.049 10.620 11.989 1.00 13.11 19 LYS A CA 20
ATOM 39196 C C . LYS A 1 19 ? 1.305 9.963 12.297 1.00 64.55 19 LYS A C 20
ATOM 39197 O O . LYS A 1 19 ? 2.225 10.639 12.746 1.00 63.45 19 LYS A O 20
ATOM 39216 N N . LYS A 1 20 ? 1.414 8.650 12.014 1.00 33.30 20 LYS A N 20
ATOM 39217 C CA . LYS A 1 20 ? 2.671 7.885 12.172 1.00 64.53 20 LYS A CA 20
ATOM 39218 C C . LYS A 1 20 ? 3.807 8.503 11.327 1.00 32.42 20 LYS A C 20
ATOM 39219 O O . LYS A 1 20 ? 4.940 8.655 11.804 1.00 41.43 20 LYS A O 20
ATOM 39238 N N . ALA A 1 21 ? 3.463 8.903 10.095 1.00 73.15 21 ALA A N 20
ATOM 39239 C CA . ALA A 1 21 ? 4.401 9.515 9.147 1.00 74.51 21 ALA A CA 20
ATOM 39240 C C . ALA A 1 21 ? 4.906 10.878 9.650 1.00 72.23 21 ALA A C 20
ATOM 39241 O O . ALA A 1 21 ? 6.066 11.221 9.435 1.00 70.33 21 ALA A O 20
ATOM 39248 N N . GLU A 1 22 ? 4.020 11.632 10.328 1.00 54.41 22 GLU A N 20
ATOM 39249 C CA . GLU A 1 22 ? 4.344 12.964 10.870 1.00 60.02 22 GLU A CA 20
ATOM 39250 C C . GLU A 1 22 ? 5.297 12.835 12.064 1.00 35.31 22 GLU A C 20
ATOM 39251 O O . GLU A 1 22 ? 6.360 13.464 12.086 1.00 51.12 22 GLU A O 20
ATOM 39263 N N . GLU A 1 23 ? 4.894 12.000 13.041 1.00 21.13 23 GLU A N 20
ATOM 39264 C CA . GLU A 1 23 ? 5.647 11.772 14.286 1.00 62.04 23 GLU A CA 20
ATOM 39265 C C . GLU A 1 23 ? 7.079 11.266 14.025 1.00 13.53 23 GLU A C 20
ATOM 39266 O O . GLU A 1 23 ? 8.008 11.639 14.750 1.00 3.32 23 GLU A O 20
ATOM 39278 N N . GLU A 1 24 ? 7.248 10.398 13.005 1.00 50.03 24 GLU A N 20
ATOM 39279 C CA . GLU A 1 24 ? 8.572 9.841 12.657 1.00 61.55 24 GLU A CA 20
ATOM 39280 C C . GLU A 1 24 ? 9.311 10.714 11.615 1.00 53.14 24 GLU A C 20
ATOM 39281 O O . GLU A 1 24 ? 10.532 10.620 11.497 1.00 63.22 24 GLU A O 20
ATOM 39293 N N . GLY A 1 25 ? 8.568 11.553 10.871 1.00 2.32 25 GLY A N 20
ATOM 39294 C CA . GLY A 1 25 ? 9.166 12.461 9.873 1.00 31.40 25 GLY A CA 20
ATOM 39295 C C . GLY A 1 25 ? 9.421 11.811 8.510 1.00 12.32 25 GLY A C 20
ATOM 39296 O O . GLY A 1 25 ? 10.374 12.177 7.811 1.00 13.01 25 GLY A O 20
ATOM 39300 N N . TYR A 1 26 ? 8.575 10.834 8.146 1.00 1.25 26 TYR A N 20
ATOM 39301 C CA . TYR A 1 26 ? 8.587 10.200 6.813 1.00 60.33 26 TYR A CA 20
ATOM 39302 C C . TYR A 1 26 ? 7.753 11.029 5.817 1.00 13.32 26 TYR A C 20
ATOM 39303 O O . TYR A 1 26 ? 6.774 11.673 6.204 1.00 61.42 26 TYR A O 20
ATOM 39321 N N . ASP A 1 27 ? 8.158 10.991 4.537 1.00 54.43 27 ASP A N 20
ATOM 39322 C CA . ASP A 1 27 ? 7.481 11.708 3.442 1.00 35.33 27 ASP A CA 20
ATOM 39323 C C . ASP A 1 27 ? 6.522 10.747 2.729 1.00 52.45 27 ASP A C 20
ATOM 39324 O O . ASP A 1 27 ? 6.904 10.063 1.770 1.00 43.34 27 ASP A O 20
ATOM 39333 N N . ILE A 1 28 ? 5.288 10.658 3.250 1.00 2.23 28 ILE A N 20
ATOM 39334 C CA . ILE A 1 28 ? 4.249 9.771 2.706 1.00 43.54 28 ILE A CA 20
ATOM 39335 C C . ILE A 1 28 ? 3.111 10.608 2.104 1.00 30.23 28 ILE A C 20
ATOM 39336 O O . ILE A 1 28 ? 2.357 11.257 2.838 1.00 14.03 28 ILE A O 20
ATOM 39352 N N . GLN A 1 29 ? 3.008 10.619 0.767 1.00 13.45 29 GLN A N 20
ATOM 39353 C CA . GLN A 1 29 ? 1.901 11.271 0.060 1.00 52.21 29 GLN A CA 20
ATOM 39354 C C . GLN A 1 29 ? 0.667 10.358 0.129 1.00 23.24 29 GLN A C 20
ATOM 39355 O O . GLN A 1 29 ? 0.695 9.234 -0.364 1.00 60.11 29 GLN A O 20
ATOM 39369 N N . THR A 1 30 ? -0.403 10.845 0.755 1.00 34.14 30 THR A N 20
ATOM 39370 C CA . THR A 1 30 ? -1.627 10.071 0.984 1.00 43.52 30 THR A CA 20
ATOM 39371 C C . THR A 1 30 ? -2.675 10.415 -0.089 1.00 54.02 30 THR A C 20
ATOM 39372 O O . THR A 1 30 ? -2.876 11.590 -0.407 1.00 63.01 30 THR A O 20
ATOM 39383 N N . SER A 1 31 ? -3.335 9.378 -0.636 1.00 75.11 31 SER A N 20
ATOM 39384 C CA . SER A 1 31 ? -4.278 9.515 -1.760 1.00 2.21 31 SER A CA 20
ATOM 39385 C C . SER A 1 31 ? -5.401 8.468 -1.661 1.00 1.04 31 SER A C 20
ATOM 39386 O O . SER A 1 31 ? -5.252 7.423 -1.015 1.00 13.15 31 SER A O 20
ATOM 39394 N N . ASN A 1 32 ? -6.529 8.789 -2.311 1.00 43.22 32 ASN A N 20
ATOM 39395 C CA . ASN A 1 32 ? -7.695 7.896 -2.468 1.00 73.10 32 ASN A CA 20
ATOM 39396 C C . ASN A 1 32 ? -7.926 7.601 -3.969 1.00 34.13 32 ASN A C 20
ATOM 39397 O O . ASN A 1 32 ? -8.667 6.680 -4.321 1.00 74.45 32 ASN A O 20
ATOM 39408 N N . ASP A 1 33 ? -7.252 8.375 -4.848 1.00 44.43 33 ASP A N 20
ATOM 39409 C CA . ASP A 1 33 ? -7.385 8.251 -6.315 1.00 51.24 33 ASP A CA 20
ATOM 39410 C C . ASP A 1 33 ? -6.232 7.393 -6.879 1.00 54.41 33 ASP A C 20
ATOM 39411 O O . ASP A 1 33 ? -5.090 7.857 -6.965 1.00 43.11 33 ASP A O 20
ATOM 39420 N N . LYS A 1 34 ? -6.548 6.130 -7.227 1.00 64.44 34 LYS A N 20
ATOM 39421 C CA . LYS A 1 34 ? -5.576 5.162 -7.786 1.00 3.11 34 LYS A CA 20
ATOM 39422 C C . LYS A 1 34 ? -5.111 5.552 -9.199 1.00 13.04 34 LYS A C 20
ATOM 39423 O O . LYS A 1 34 ? -4.018 5.170 -9.599 1.00 13.52 34 LYS A O 20
ATOM 39442 N N . LYS A 1 35 ? -5.961 6.301 -9.943 1.00 13.13 35 LYS A N 20
ATOM 39443 C CA . LYS A 1 35 ? -5.695 6.660 -11.358 1.00 51.54 35 LYS A CA 20
ATOM 39444 C C . LYS A 1 35 ? -4.404 7.483 -11.477 1.00 33.31 35 LYS A C 20
ATOM 39445 O O . LYS A 1 35 ? -3.589 7.255 -12.378 1.00 73.00 35 LYS A O 20
ATOM 39464 N N . GLU A 1 36 ? -4.229 8.416 -10.522 1.00 51.43 36 GLU A N 20
ATOM 39465 C CA . GLU A 1 36 ? -3.013 9.216 -10.387 1.00 70.14 36 GLU A CA 20
ATOM 39466 C C . GLU A 1 36 ? -1.816 8.297 -10.089 1.00 22.24 36 GLU A C 20
ATOM 39467 O O . GLU A 1 36 ? -0.807 8.339 -10.783 1.00 44.31 36 GLU A O 20
ATOM 39479 N N . ILE A 1 37 ? -1.998 7.436 -9.078 1.00 34.03 37 ILE A N 20
ATOM 39480 C CA . ILE A 1 37 ? -0.933 6.627 -8.468 1.00 32.53 37 ILE A CA 20
ATOM 39481 C C . ILE A 1 37 ? -0.306 5.622 -9.460 1.00 14.03 37 ILE A C 20
ATOM 39482 O O . ILE A 1 37 ? 0.916 5.496 -9.512 1.00 4.12 37 ILE A O 20
ATOM 39498 N N . ILE A 1 38 ? -1.164 4.944 -10.239 1.00 62.54 38 ILE A N 20
ATOM 39499 C CA . ILE A 1 38 ? -0.770 4.029 -11.337 1.00 72.43 38 ILE A CA 20
ATOM 39500 C C . ILE A 1 38 ? 0.164 4.750 -12.335 1.00 30.01 38 ILE A C 20
ATOM 39501 O O . ILE A 1 38 ? 1.225 4.227 -12.724 1.00 22.24 38 ILE A O 20
ATOM 39517 N N . ASP A 1 39 ? -0.240 5.982 -12.684 1.00 60.23 39 ASP A N 20
ATOM 39518 C CA . ASP A 1 39 ? 0.480 6.850 -13.624 1.00 4.22 39 ASP A CA 20
ATOM 39519 C C . ASP A 1 39 ? 1.861 7.254 -13.055 1.00 14.41 39 ASP A C 20
ATOM 39520 O O . ASP A 1 39 ? 2.831 7.376 -13.801 1.00 21.52 39 ASP A O 20
ATOM 39529 N N . ARG A 1 40 ? 1.932 7.403 -11.718 1.00 53.41 40 ARG A N 20
ATOM 39530 C CA . ARG A 1 40 ? 3.172 7.775 -10.999 1.00 61.12 40 ARG A CA 20
ATOM 39531 C C . ARG A 1 40 ? 4.140 6.579 -10.909 1.00 34.14 40 ARG A C 20
ATOM 39532 O O . ARG A 1 40 ? 5.359 6.757 -10.970 1.00 24.22 40 ARG A O 20
ATOM 39553 N N . LEU A 1 41 ? 3.573 5.363 -10.740 1.00 44.04 41 LEU A N 20
ATOM 39554 C CA . LEU A 1 41 ? 4.344 4.100 -10.729 1.00 54.31 41 LEU A CA 20
ATOM 39555 C C . LEU A 1 41 ? 5.084 3.906 -12.067 1.00 22.44 41 LEU A C 20
ATOM 39556 O O . LEU A 1 41 ? 6.246 3.494 -12.078 1.00 65.13 41 LEU A O 20
ATOM 39572 N N . LYS A 1 42 ? 4.399 4.260 -13.185 1.00 33.25 42 LYS A N 20
ATOM 39573 C CA . LYS A 1 42 ? 5.009 4.273 -14.543 1.00 44.30 42 LYS A CA 20
ATOM 39574 C C . LYS A 1 42 ? 6.247 5.198 -14.601 1.00 55.25 42 LYS A C 20
ATOM 39575 O O . LYS A 1 42 ? 7.252 4.870 -15.231 1.00 15.32 42 LYS A O 20
ATOM 39594 N N . ARG A 1 43 ? 6.152 6.345 -13.906 1.00 60.01 43 ARG A N 20
ATOM 39595 C CA . ARG A 1 43 ? 7.158 7.431 -13.957 1.00 24.53 43 ARG A CA 20
ATOM 39596 C C . ARG A 1 43 ? 8.378 7.144 -13.077 1.00 52.01 43 ARG A C 20
ATOM 39597 O O . ARG A 1 43 ? 9.382 7.858 -13.182 1.00 23.54 43 ARG A O 20
ATOM 39618 N N . ARG A 1 44 ? 8.265 6.118 -12.192 1.00 52.03 44 ARG A N 20
ATOM 39619 C CA . ARG A 1 44 ? 9.216 5.890 -11.082 1.00 3.23 44 ARG A CA 20
ATOM 39620 C C . ARG A 1 44 ? 9.199 7.097 -10.122 1.00 34.12 44 ARG A C 20
ATOM 39621 O O . ARG A 1 44 ? 10.190 7.406 -9.456 1.00 4.30 44 ARG A O 20
ATOM 39642 N N . ASN A 1 45 ? 8.022 7.741 -10.053 1.00 70.53 45 ASN A N 20
ATOM 39643 C CA . ASN A 1 45 ? 7.747 8.865 -9.152 1.00 22.11 45 ASN A CA 20
ATOM 39644 C C . ASN A 1 45 ? 7.650 8.360 -7.705 1.00 20.13 45 ASN A C 20
ATOM 39645 O O . ASN A 1 45 ? 7.941 9.095 -6.765 1.00 44.33 45 ASN A O 20
ATOM 39656 N N . ILE A 1 46 ? 7.259 7.074 -7.562 1.00 50.45 46 ILE A N 20
ATOM 39657 C CA . ILE A 1 46 ? 7.102 6.382 -6.274 1.00 71.22 46 ILE A CA 20
ATOM 39658 C C . ILE A 1 46 ? 8.128 5.229 -6.197 1.00 63.51 46 ILE A C 20
ATOM 39659 O O . ILE A 1 46 ? 8.236 4.429 -7.140 1.00 73.24 46 ILE A O 20
ATOM 39675 N N . ASP A 1 47 ? 8.890 5.168 -5.092 1.00 54.44 47 ASP A N 20
ATOM 39676 C CA . ASP A 1 47 ? 9.883 4.087 -4.843 1.00 52.54 47 ASP A CA 20
ATOM 39677 C C . ASP A 1 47 ? 9.284 2.962 -4.002 1.00 73.31 47 ASP A C 20
ATOM 39678 O O . ASP A 1 47 ? 9.673 1.794 -4.140 1.00 11.32 47 ASP A O 20
ATOM 39687 N N . MET A 1 48 ? 8.363 3.325 -3.101 1.00 52.33 48 MET A N 20
ATOM 39688 C CA . MET A 1 48 ? 7.709 2.370 -2.210 1.00 65.23 48 MET A CA 20
ATOM 39689 C C . MET A 1 48 ? 6.293 2.869 -1.877 1.00 72.20 48 MET A C 20
ATOM 39690 O O . MET A 1 48 ? 6.086 4.024 -1.507 1.00 72.35 48 MET A O 20
ATOM 39704 N N . ILE A 1 49 ? 5.322 1.975 -2.046 1.00 24.10 49 ILE A N 20
ATOM 39705 C CA . ILE A 1 49 ? 3.888 2.292 -2.022 1.00 33.44 49 ILE A CA 20
ATOM 39706 C C . ILE A 1 49 ? 3.159 1.265 -1.146 1.00 65.13 49 ILE A C 20
ATOM 39707 O O . ILE A 1 49 ? 3.564 0.107 -1.067 1.00 55.41 49 ILE A O 20
ATOM 39723 N N . ILE A 1 50 ? 2.106 1.717 -0.453 1.00 34.35 50 ILE A N 20
ATOM 39724 C CA . ILE A 1 50 ? 1.258 0.871 0.399 1.00 1.20 50 ILE A CA 20
ATOM 39725 C C . ILE A 1 50 ? -0.204 1.111 0.013 1.00 51.35 50 ILE A C 20
ATOM 39726 O O . ILE A 1 50 ? -0.656 2.256 0.026 1.00 20.40 50 ILE A O 20
ATOM 39742 N N . VAL A 1 51 ? -0.924 0.037 -0.355 1.00 30.50 51 VAL A N 20
ATOM 39743 C CA . VAL A 1 51 ? -2.335 0.108 -0.767 1.00 11.53 51 VAL A CA 20
ATOM 39744 C C . VAL A 1 51 ? -3.206 -0.697 0.211 1.00 12.42 51 VAL A C 20
ATOM 39745 O O . VAL A 1 51 ? -3.101 -1.927 0.273 1.00 63.43 51 VAL A O 20
ATOM 39758 N N . LYS A 1 52 ? -4.038 0.019 0.985 1.00 1.30 52 LYS A N 20
ATOM 39759 C CA . LYS A 1 52 ? -5.043 -0.582 1.867 1.00 0.32 52 LYS A CA 20
ATOM 39760 C C . LYS A 1 52 ? -6.416 -0.527 1.171 1.00 32.33 52 LYS A C 20
ATOM 39761 O O . LYS A 1 52 ? -7.010 0.544 1.045 1.00 14.42 52 LYS A O 20
ATOM 39780 N N . THR A 1 53 ? -6.884 -1.694 0.709 1.00 40.34 53 THR A N 20
ATOM 39781 C CA . THR A 1 53 ? -8.227 -1.873 0.134 1.00 40.33 53 THR A CA 20
ATOM 39782 C C . THR A 1 53 ? -8.541 -3.368 0.026 1.00 63.31 53 THR A C 20
ATOM 39783 O O . THR A 1 53 ? -7.639 -4.215 0.069 1.00 42.01 53 THR A O 20
ATOM 39794 N N . GLU A 1 54 ? -9.837 -3.681 -0.068 1.00 54.50 54 GLU A N 20
ATOM 39795 C CA . GLU A 1 54 ? -10.334 -5.061 -0.238 1.00 52.23 54 GLU A CA 20
ATOM 39796 C C . GLU A 1 54 ? -10.715 -5.327 -1.700 1.00 72.22 54 GLU A C 20
ATOM 39797 O O . GLU A 1 54 ? -11.053 -6.464 -2.053 1.00 60.51 54 GLU A O 20
ATOM 39809 N N . ASP A 1 55 ? -10.683 -4.284 -2.549 1.00 45.40 55 ASP A N 20
ATOM 39810 C CA . ASP A 1 55 ? -11.027 -4.428 -3.969 1.00 75.43 55 ASP A CA 20
ATOM 39811 C C . ASP A 1 55 ? -9.838 -5.073 -4.698 1.00 62.33 55 ASP A C 20
ATOM 39812 O O . ASP A 1 55 ? -8.804 -4.430 -4.927 1.00 41.44 55 ASP A O 20
ATOM 39821 N N . LYS A 1 56 ? -10.021 -6.360 -5.024 1.00 20.31 56 LYS A N 20
ATOM 39822 C CA . LYS A 1 56 ? -8.988 -7.255 -5.591 1.00 14.54 56 LYS A CA 20
ATOM 39823 C C . LYS A 1 56 ? -8.411 -6.704 -6.918 1.00 41.44 56 LYS A C 20
ATOM 39824 O O . LYS A 1 56 ? -7.227 -6.891 -7.203 1.00 33.10 56 LYS A O 20
ATOM 39843 N N . GLU A 1 57 ? -9.267 -6.015 -7.704 1.00 53.11 57 GLU A N 20
ATOM 39844 C CA . GLU A 1 57 ? -8.902 -5.463 -9.026 1.00 50.51 57 GLU A CA 20
ATOM 39845 C C . GLU A 1 57 ? -8.082 -4.158 -8.891 1.00 41.42 57 GLU A C 20
ATOM 39846 O O . GLU A 1 57 ? -7.220 -3.879 -9.733 1.00 71.25 57 GLU A O 20
ATOM 39858 N N . SER A 1 58 ? -8.339 -3.373 -7.817 1.00 52.11 58 SER A N 20
ATOM 39859 C CA . SER A 1 58 ? -7.550 -2.162 -7.492 1.00 74.11 58 SER A CA 20
ATOM 39860 C C . SER A 1 58 ? -6.127 -2.569 -7.101 1.00 2.54 58 SER A C 20
ATOM 39861 O O . SER A 1 58 ? -5.142 -2.022 -7.610 1.00 60.34 58 SER A O 20
ATOM 39869 N N . ILE A 1 59 ? -6.071 -3.570 -6.208 1.00 33.52 59 ILE A N 20
ATOM 39870 C CA . ILE A 1 59 ? -4.836 -4.181 -5.723 1.00 44.33 59 ILE A CA 20
ATOM 39871 C C . ILE A 1 59 ? -4.006 -4.702 -6.913 1.00 72.03 59 ILE A C 20
ATOM 39872 O O . ILE A 1 59 ? -2.832 -4.350 -7.060 1.00 2.44 59 ILE A O 20
ATOM 39888 N N . SER A 1 60 ? -4.686 -5.481 -7.782 1.00 62.30 60 SER A N 20
ATOM 39889 C CA . SER A 1 60 ? -4.086 -6.148 -8.941 1.00 64.25 60 SER A CA 20
ATOM 39890 C C . SER A 1 60 ? -3.355 -5.150 -9.858 1.00 50.53 60 SER A C 20
ATOM 39891 O O . SER A 1 60 ? -2.176 -5.353 -10.153 1.00 3.04 60 SER A O 20
ATOM 39899 N N . GLU A 1 61 ? -4.051 -4.056 -10.246 1.00 2.33 61 GLU A N 20
ATOM 39900 C CA . GLU A 1 61 ? -3.515 -3.060 -11.189 1.00 72.12 61 GLU A CA 20
ATOM 39901 C C . GLU A 1 61 ? -2.244 -2.377 -10.651 1.00 4.54 61 GLU A C 20
ATOM 39902 O O . GLU A 1 61 ? -1.254 -2.276 -11.383 1.00 75.33 61 GLU A O 20
ATOM 39914 N N . ILE A 1 62 ? -2.267 -1.952 -9.366 1.00 2.15 62 ILE A N 20
ATOM 39915 C CA . ILE A 1 62 ? -1.100 -1.322 -8.717 1.00 41.40 62 ILE A CA 20
ATOM 39916 C C . ILE A 1 62 ? 0.117 -2.274 -8.761 1.00 72.23 62 ILE A C 20
ATOM 39917 O O . ILE A 1 62 ? 1.186 -1.867 -9.214 1.00 61.33 62 ILE A O 20
ATOM 39933 N N . ILE A 1 63 ? -0.090 -3.546 -8.347 1.00 62.23 63 ILE A N 20
ATOM 39934 C CA . ILE A 1 63 ? 0.989 -4.557 -8.286 1.00 53.35 63 ILE A CA 20
ATOM 39935 C C . ILE A 1 63 ? 1.603 -4.776 -9.676 1.00 51.44 63 ILE A C 20
ATOM 39936 O O . ILE A 1 63 ? 2.812 -4.827 -9.799 1.00 52.52 63 ILE A O 20
ATOM 39952 N N . LYS A 1 64 ? 0.740 -4.840 -10.709 1.00 2.32 64 LYS A N 20
ATOM 39953 C CA . LYS A 1 64 ? 1.154 -5.011 -12.119 1.00 4.31 64 LYS A CA 20
ATOM 39954 C C . LYS A 1 64 ? 2.110 -3.882 -12.554 1.00 5.52 64 LYS A C 20
ATOM 39955 O O . LYS A 1 64 ? 3.104 -4.131 -13.245 1.00 3.30 64 LYS A O 20
ATOM 39974 N N . GLN A 1 65 ? 1.795 -2.648 -12.115 1.00 44.40 65 GLN A N 20
ATOM 39975 C CA . GLN A 1 65 ? 2.627 -1.462 -12.389 1.00 14.51 65 GLN A CA 20
ATOM 39976 C C . GLN A 1 65 ? 3.951 -1.516 -11.598 1.00 72.13 65 GLN A C 20
ATOM 39977 O O . GLN A 1 65 ? 4.987 -1.081 -12.091 1.00 34.04 65 GLN A O 20
ATOM 39991 N N . VAL A 1 66 ? 3.893 -2.063 -10.368 1.00 24.10 66 VAL A N 20
ATOM 39992 C CA . VAL A 1 66 ? 5.046 -2.130 -9.443 1.00 72.31 66 VAL A CA 20
ATOM 39993 C C . VAL A 1 66 ? 6.030 -3.263 -9.833 1.00 52.41 66 VAL A C 20
ATOM 39994 O O . VAL A 1 66 ? 7.240 -3.137 -9.616 1.00 42.21 66 VAL A O 20
ATOM 40007 N N . LEU A 1 67 ? 5.505 -4.353 -10.427 1.00 23.41 67 LEU A N 20
ATOM 40008 C CA . LEU A 1 67 ? 6.330 -5.466 -10.946 1.00 73.20 67 LEU A CA 20
ATOM 40009 C C . LEU A 1 67 ? 7.160 -4.969 -12.143 1.00 15.34 67 LEU A C 20
ATOM 40010 O O . LEU A 1 67 ? 8.314 -5.370 -12.335 1.00 50.02 67 LEU A O 20
ATOM 40026 N N . ASP A 1 68 ? 6.526 -4.083 -12.933 1.00 2.50 68 ASP A N 20
ATOM 40027 C CA . ASP A 1 68 ? 7.105 -3.491 -14.146 1.00 14.23 68 ASP A CA 20
ATOM 40028 C C . ASP A 1 68 ? 8.094 -2.359 -13.813 1.00 33.02 68 ASP A C 20
ATOM 40029 O O . ASP A 1 68 ? 9.165 -2.269 -14.425 1.00 21.44 68 ASP A O 20
ATOM 40038 N N . SER A 1 69 ? 7.739 -1.511 -12.835 1.00 63.05 69 SER A N 20
ATOM 40039 C CA . SER A 1 69 ? 8.549 -0.337 -12.458 1.00 43.12 69 SER A CA 20
ATOM 40040 C C . SER A 1 69 ? 9.750 -0.762 -11.598 1.00 22.34 69 SER A C 20
ATOM 40041 O O . SER A 1 69 ? 10.859 -0.251 -11.768 1.00 51.10 69 SER A O 20
ATOM 40049 N N . GLY A 1 70 ? 9.505 -1.708 -10.684 1.00 32.42 70 GLY A N 20
ATOM 40050 C CA . GLY A 1 70 ? 10.518 -2.201 -9.755 1.00 11.33 70 GLY A CA 20
ATOM 40051 C C . GLY A 1 70 ? 10.520 -1.440 -8.441 1.00 70.50 70 GLY A C 20
ATOM 40052 O O . GLY A 1 70 ? 11.580 -1.051 -7.942 1.00 72.50 70 GLY A O 20
ATOM 40056 N N . ALA A 1 71 ? 9.319 -1.203 -7.889 1.00 51.02 71 ALA A N 20
ATOM 40057 C CA . ALA A 1 71 ? 9.146 -0.578 -6.562 1.00 0.32 71 ALA A CA 20
ATOM 40058 C C . ALA A 1 71 ? 8.869 -1.657 -5.502 1.00 42.12 71 ALA A C 20
ATOM 40059 O O . ALA A 1 71 ? 8.737 -2.843 -5.828 1.00 35.44 71 ALA A O 20
ATOM 40066 N N . LYS A 1 72 ? 8.815 -1.240 -4.232 1.00 52.02 72 LYS A N 20
ATOM 40067 C CA . LYS A 1 72 ? 8.321 -2.082 -3.125 1.00 71.44 72 LYS A CA 20
ATOM 40068 C C . LYS A 1 72 ? 6.839 -1.752 -2.929 1.00 73.44 72 LYS A C 20
ATOM 40069 O O . LYS A 1 72 ? 6.482 -0.575 -2.910 1.00 12.43 72 LYS A O 20
ATOM 40088 N N . VAL A 1 73 ? 5.977 -2.773 -2.802 1.00 25.44 73 VAL A N 20
ATOM 40089 C CA . VAL A 1 73 ? 4.528 -2.571 -2.593 1.00 13.20 73 VAL A CA 20
ATOM 40090 C C . VAL A 1 73 ? 4.027 -3.445 -1.437 1.00 52.31 73 VAL A C 20
ATOM 40091 O O . VAL A 1 73 ? 4.252 -4.656 -1.420 1.00 34.12 73 VAL A O 20
ATOM 40104 N N . LEU A 1 74 ? 3.361 -2.804 -0.471 1.00 50.13 74 LEU A N 20
ATOM 40105 C CA . LEU A 1 74 ? 2.729 -3.467 0.659 1.00 44.10 74 LEU A CA 20
ATOM 40106 C C . LEU A 1 74 ? 1.208 -3.410 0.481 1.00 72.54 74 LEU A C 20
ATOM 40107 O O . LEU A 1 74 ? 0.604 -2.335 0.542 1.00 42.11 74 LEU A O 20
ATOM 40123 N N . ILE A 1 75 ? 0.608 -4.566 0.206 1.00 35.43 75 ILE A N 20
ATOM 40124 C CA . ILE A 1 75 ? -0.838 -4.723 0.096 1.00 51.30 75 ILE A CA 20
ATOM 40125 C C . ILE A 1 75 ? -1.405 -5.122 1.463 1.00 51.34 75 ILE A C 20
ATOM 40126 O O . ILE A 1 75 ? -1.067 -6.180 2.012 1.00 54.51 75 ILE A O 20
ATOM 40142 N N . LEU A 1 76 ? -2.235 -4.236 2.013 1.00 62.10 76 LEU A N 20
ATOM 40143 C CA . LEU A 1 76 ? -2.925 -4.436 3.283 1.00 40.02 76 LEU A CA 20
ATOM 40144 C C . LEU A 1 76 ? -4.418 -4.621 2.997 1.00 52.30 76 LEU A C 20
ATOM 40145 O O . LEU A 1 76 ? -5.032 -3.791 2.322 1.00 65.21 76 LEU A O 20
ATOM 40161 N N . SER A 1 77 ? -4.987 -5.724 3.487 1.00 0.53 77 SER A N 20
ATOM 40162 C CA . SER A 1 77 ? -6.413 -6.036 3.322 1.00 1.44 77 SER A CA 20
ATOM 40163 C C . SER A 1 77 ? -6.912 -6.758 4.573 1.00 52.02 77 SER A C 20
ATOM 40164 O O . SER A 1 77 ? -6.132 -7.444 5.253 1.00 42.34 77 SER A O 20
ATOM 40172 N N . SER A 1 78 ? -8.210 -6.601 4.872 1.00 70.15 78 SER A N 20
ATOM 40173 C CA . SER A 1 78 ? -8.825 -7.170 6.077 1.00 24.52 78 SER A CA 20
ATOM 40174 C C . SER A 1 78 ? -9.029 -8.679 5.937 1.00 52.41 78 SER A C 20
ATOM 40175 O O . SER A 1 78 ? -8.891 -9.419 6.912 1.00 41.03 78 SER A O 20
ATOM 40183 N N . ASP A 1 79 ? -9.360 -9.124 4.714 1.00 23.11 79 ASP A N 20
ATOM 40184 C CA . ASP A 1 79 ? -9.627 -10.538 4.433 1.00 21.23 79 ASP A CA 20
ATOM 40185 C C . ASP A 1 79 ? -8.322 -11.269 4.064 1.00 64.41 79 ASP A C 20
ATOM 40186 O O . ASP A 1 79 ? -7.581 -10.850 3.154 1.00 1.33 79 ASP A O 20
ATOM 40195 N N . GLU A 1 80 ? -8.073 -12.380 4.778 1.00 12.14 80 GLU A N 20
ATOM 40196 C CA . GLU A 1 80 ? -6.864 -13.201 4.628 1.00 54.21 80 GLU A CA 20
ATOM 40197 C C . GLU A 1 80 ? -6.897 -14.032 3.334 1.00 2.35 80 GLU A C 20
ATOM 40198 O O . GLU A 1 80 ? -5.855 -14.504 2.886 1.00 23.44 80 GLU A O 20
ATOM 40210 N N . ASN A 1 81 ? -8.095 -14.208 2.742 1.00 54.53 81 ASN A N 20
ATOM 40211 C CA . ASN A 1 81 ? -8.265 -14.974 1.490 1.00 31.40 81 ASN A CA 20
ATOM 40212 C C . ASN A 1 81 ? -7.935 -14.079 0.285 1.00 61.43 81 ASN A C 20
ATOM 40213 O O . ASN A 1 81 ? -7.503 -14.580 -0.752 1.00 12.23 81 ASN A O 20
ATOM 40224 N N . ILE A 1 82 ? -8.146 -12.744 0.435 1.00 60.24 82 ILE A N 20
ATOM 40225 C CA . ILE A 1 82 ? -7.648 -11.744 -0.533 1.00 71.21 82 ILE A CA 20
ATOM 40226 C C . ILE A 1 82 ? -6.121 -11.758 -0.500 1.00 63.00 82 ILE A C 20
ATOM 40227 O O . ILE A 1 82 ? -5.495 -11.981 -1.533 1.00 52.12 82 ILE A O 20
ATOM 40243 N N . ILE A 1 83 ? -5.550 -11.576 0.722 1.00 33.42 83 ILE A N 20
ATOM 40244 C CA . ILE A 1 83 ? -4.088 -11.596 0.956 1.00 4.20 83 ILE A CA 20
ATOM 40245 C C . ILE A 1 83 ? -3.455 -12.865 0.342 1.00 45.43 83 ILE A C 20
ATOM 40246 O O . ILE A 1 83 ? -2.494 -12.767 -0.419 1.00 72.25 83 ILE A O 20
ATOM 40262 N N . GLU A 1 84 ? -4.086 -14.027 0.606 1.00 31.32 84 GLU A N 20
ATOM 40263 C CA . GLU A 1 84 ? -3.604 -15.344 0.143 1.00 12.23 84 GLU A CA 20
ATOM 40264 C C . GLU A 1 84 ? -3.603 -15.428 -1.399 1.00 32.14 84 GLU A C 20
ATOM 40265 O O . GLU A 1 84 ? -2.615 -15.883 -2.004 1.00 3.40 84 GLU A O 20
ATOM 40277 N N . SER A 1 85 ? -4.711 -14.964 -2.021 1.00 13.54 85 SER A N 20
ATOM 40278 C CA . SER A 1 85 ? -4.859 -14.937 -3.487 1.00 34.04 85 SER A CA 20
ATOM 40279 C C . SER A 1 85 ? -3.790 -14.038 -4.131 1.00 1.11 85 SER A C 20
ATOM 40280 O O . SER A 1 85 ? -3.242 -14.370 -5.176 1.00 34.11 85 SER A O 20
ATOM 40288 N N . ILE A 1 86 ? -3.483 -12.917 -3.471 1.00 54.23 86 ILE A N 20
ATOM 40289 C CA . ILE A 1 86 ? -2.481 -11.955 -3.947 1.00 55.35 86 ILE A CA 20
ATOM 40290 C C . ILE A 1 86 ? -1.053 -12.544 -3.820 1.00 42.13 86 ILE A C 20
ATOM 40291 O O . ILE A 1 86 ? -0.189 -12.247 -4.645 1.00 20.51 86 ILE A O 20
ATOM 40307 N N . ARG A 1 87 ? -0.845 -13.431 -2.824 1.00 24.41 87 ARG A N 20
ATOM 40308 C CA . ARG A 1 87 ? 0.456 -14.105 -2.611 1.00 72.15 87 ARG A CA 20
ATOM 40309 C C . ARG A 1 87 ? 0.723 -15.180 -3.684 1.00 21.24 87 ARG A C 20
ATOM 40310 O O . ARG A 1 87 ? 1.871 -15.363 -4.101 1.00 3.01 87 ARG A O 20
ATOM 40331 N N . LYS A 1 88 ? -0.332 -15.904 -4.115 1.00 41.04 88 LYS A N 20
ATOM 40332 C CA . LYS A 1 88 ? -0.176 -17.003 -5.102 1.00 32.43 88 LYS A CA 20
ATOM 40333 C C . LYS A 1 88 ? -0.081 -16.466 -6.540 1.00 74.31 88 LYS A C 20
ATOM 40334 O O . LYS A 1 88 ? 0.682 -17.003 -7.355 1.00 13.23 88 LYS A O 20
ATOM 40353 N N . GLN A 1 89 ? -0.862 -15.406 -6.847 1.00 13.14 89 GLN A N 20
ATOM 40354 C CA . GLN A 1 89 ? -0.823 -14.734 -8.163 1.00 33.44 89 GLN A CA 20
ATOM 40355 C C . GLN A 1 89 ? 0.493 -13.966 -8.333 1.00 45.23 89 GLN A C 20
ATOM 40356 O O . GLN A 1 89 ? 1.144 -14.045 -9.378 1.00 40.03 89 GLN A O 20
ATOM 40370 N N . TYR A 1 90 ? 0.868 -13.223 -7.280 1.00 1.30 90 TYR A N 20
ATOM 40371 C CA . TYR A 1 90 ? 2.070 -12.378 -7.267 1.00 71.34 90 TYR A CA 20
ATOM 40372 C C . TYR A 1 90 ? 2.932 -12.777 -6.055 1.00 51.25 90 TYR A C 20
ATOM 40373 O O . TYR A 1 90 ? 2.661 -12.329 -4.950 1.00 40.55 90 TYR A O 20
ATOM 40391 N N . PRO A 1 91 ? 3.920 -13.704 -6.211 1.00 34.53 91 PRO A N 20
ATOM 40392 C CA . PRO A 1 91 ? 4.855 -14.043 -5.106 1.00 51.10 91 PRO A CA 20
ATOM 40393 C C . PRO A 1 91 ? 5.786 -12.874 -4.689 1.00 41.40 91 PRO A C 20
ATOM 40394 O O . PRO A 1 91 ? 6.199 -12.796 -3.522 1.00 21.53 91 PRO A O 20
ATOM 40405 N N . LYS A 1 92 ? 6.117 -11.973 -5.642 1.00 25.20 92 LYS A N 20
ATOM 40406 C CA . LYS A 1 92 ? 7.098 -10.879 -5.414 1.00 72.40 92 LYS A CA 20
ATOM 40407 C C . LYS A 1 92 ? 6.503 -9.655 -4.677 1.00 14.53 92 LYS A C 20
ATOM 40408 O O . LYS A 1 92 ? 7.234 -8.697 -4.401 1.00 25.25 92 LYS A O 20
ATOM 40427 N N . VAL A 1 93 ? 5.195 -9.676 -4.365 1.00 2.42 93 VAL A N 20
ATOM 40428 C CA . VAL A 1 93 ? 4.539 -8.590 -3.600 1.00 2.23 93 VAL A CA 20
ATOM 40429 C C . VAL A 1 93 ? 4.772 -8.787 -2.085 1.00 14.05 93 VAL A C 20
ATOM 40430 O O . VAL A 1 93 ? 4.901 -9.925 -1.619 1.00 60.23 93 VAL A O 20
ATOM 40443 N N . GLU A 1 94 ? 4.861 -7.681 -1.326 1.00 24.55 94 GLU A N 20
ATOM 40444 C CA . GLU A 1 94 ? 4.760 -7.712 0.143 1.00 65.44 94 GLU A CA 20
ATOM 40445 C C . GLU A 1 94 ? 3.277 -7.602 0.504 1.00 24.44 94 GLU A C 20
ATOM 40446 O O . GLU A 1 94 ? 2.619 -6.643 0.117 1.00 52.24 94 GLU A O 20
ATOM 40458 N N . THR A 1 95 ? 2.738 -8.603 1.195 1.00 23.52 95 THR A N 20
ATOM 40459 C CA . THR A 1 95 ? 1.360 -8.581 1.711 1.00 42.24 95 THR A CA 20
ATOM 40460 C C . THR A 1 95 ? 1.385 -8.794 3.217 1.00 45.40 95 THR A C 20
ATOM 40461 O O . THR A 1 95 ? 2.277 -9.471 3.746 1.00 21.23 95 THR A O 20
ATOM 40472 N N . ARG A 1 96 ? 0.391 -8.225 3.883 1.00 11.41 96 ARG A N 20
ATOM 40473 C CA . ARG A 1 96 ? 0.198 -8.357 5.320 1.00 43.42 96 ARG A CA 20
ATOM 40474 C C . ARG A 1 96 ? -1.268 -8.054 5.620 1.00 4.43 96 ARG A C 20
ATOM 40475 O O . ARG A 1 96 ? -1.800 -7.041 5.163 1.00 35.35 96 ARG A O 20
ATOM 40496 N N . ARG A 1 97 ? -1.937 -8.984 6.306 1.00 73.04 97 ARG A N 20
ATOM 40497 C CA . ARG A 1 97 ? -3.336 -8.821 6.709 1.00 45.14 97 ARG A CA 20
ATOM 40498 C C . ARG A 1 97 ? -3.440 -7.694 7.754 1.00 2.54 97 ARG A C 20
ATOM 40499 O O . ARG A 1 97 ? -2.861 -7.789 8.843 1.00 51.02 97 ARG A O 20
ATOM 40520 N N . ALA A 1 98 ? -4.184 -6.643 7.402 1.00 44.30 98 ALA A N 20
ATOM 40521 C CA . ALA A 1 98 ? -4.377 -5.467 8.244 1.00 55.32 98 ALA A CA 20
ATOM 40522 C C . ALA A 1 98 ? -5.847 -5.084 8.154 1.00 14.43 98 ALA A C 20
ATOM 40523 O O . ALA A 1 98 ? -6.295 -4.571 7.129 1.00 32.01 98 ALA A O 20
ATOM 40530 N N . GLN A 1 99 ? -6.588 -5.369 9.222 1.00 24.02 99 GLN A N 20
ATOM 40531 C CA . GLN A 1 99 ? -8.050 -5.213 9.249 1.00 71.21 99 GLN A CA 20
ATOM 40532 C C . GLN A 1 99 ? -8.414 -3.808 9.723 1.00 73.14 99 GLN A C 20
ATOM 40533 O O . GLN A 1 99 ? -9.105 -3.057 9.030 1.00 12.13 99 GLN A O 20
ATOM 40547 N N . ASP A 1 100 ? -7.906 -3.469 10.908 1.00 63.02 100 ASP A N 20
ATOM 40548 C CA . ASP A 1 100 ? -8.168 -2.186 11.571 1.00 45.01 100 ASP A CA 20
ATOM 40549 C C . ASP A 1 100 ? -7.017 -1.205 11.266 1.00 22.10 100 ASP A C 20
ATOM 40550 O O . ASP A 1 100 ? -5.907 -1.633 10.927 1.00 41.20 100 ASP A O 20
ATOM 40559 N N . LYS A 1 101 ? -7.303 0.101 11.423 1.00 10.31 101 LYS A N 20
ATOM 40560 C CA . LYS A 1 101 ? -6.356 1.211 11.164 1.00 40.35 101 LYS A CA 20
ATOM 40561 C C . LYS A 1 101 ? -5.062 1.089 11.999 1.00 60.30 101 LYS A C 20
ATOM 40562 O O . LYS A 1 101 ? -4.002 1.538 11.558 1.00 51.23 101 LYS A O 20
ATOM 40581 N N . GLU A 1 102 ? -5.178 0.481 13.205 1.00 0.34 102 GLU A N 20
ATOM 40582 C CA . GLU A 1 102 ? -4.037 0.225 14.101 1.00 33.04 102 GLU A CA 20
ATOM 40583 C C . GLU A 1 102 ? -3.020 -0.724 13.426 1.00 73.24 102 GLU A C 20
ATOM 40584 O O . GLU A 1 102 ? -1.832 -0.426 13.372 1.00 5.13 102 GLU A O 20
ATOM 40596 N N . GLU A 1 103 ? -3.530 -1.838 12.869 1.00 14.21 103 GLU A N 20
ATOM 40597 C CA . GLU A 1 103 ? -2.724 -2.839 12.150 1.00 4.45 103 GLU A CA 20
ATOM 40598 C C . GLU A 1 103 ? -2.061 -2.234 10.901 1.00 51.34 103 GLU A C 20
ATOM 40599 O O . GLU A 1 103 ? -0.920 -2.573 10.576 1.00 13.32 103 GLU A O 20
ATOM 40611 N N . VAL A 1 104 ? -2.794 -1.322 10.227 1.00 4.32 104 VAL A N 20
ATOM 40612 C CA . VAL A 1 104 ? -2.326 -0.668 9.000 1.00 22.43 104 VAL A CA 20
ATOM 40613 C C . VAL A 1 104 ? -1.134 0.264 9.298 1.00 14.02 104 VAL A C 20
ATOM 40614 O O . VAL A 1 104 ? -0.080 0.122 8.681 1.00 45.24 104 VAL A O 20
ATOM 40627 N N . LYS A 1 105 ? -1.316 1.193 10.263 1.00 53.22 105 LYS A N 20
ATOM 40628 C CA . LYS A 1 105 ? -0.298 2.214 10.600 1.00 32.45 105 LYS A CA 20
ATOM 40629 C C . LYS A 1 105 ? 0.994 1.562 11.140 1.00 21.35 105 LYS A C 20
ATOM 40630 O O . LYS A 1 105 ? 2.095 2.074 10.903 1.00 3.11 105 LYS A O 20
ATOM 40649 N N . ASP A 1 106 ? 0.837 0.434 11.870 1.00 74.32 106 ASP A N 20
ATOM 40650 C CA . ASP A 1 106 ? 1.966 -0.408 12.321 1.00 3.53 106 ASP A CA 20
ATOM 40651 C C . ASP A 1 106 ? 2.718 -1.019 11.132 1.00 54.04 106 ASP A C 20
ATOM 40652 O O . ASP A 1 106 ? 3.948 -0.986 11.092 1.00 42.33 106 ASP A O 20
ATOM 40661 N N . ALA A 1 107 ? 1.954 -1.555 10.162 1.00 1.34 107 ALA A N 20
ATOM 40662 C CA . ALA A 1 107 ? 2.504 -2.202 8.963 1.00 62.24 107 ALA A CA 20
ATOM 40663 C C . ALA A 1 107 ? 3.288 -1.204 8.098 1.00 63.03 107 ALA A C 20
ATOM 40664 O O . ALA A 1 107 ? 4.316 -1.553 7.523 1.00 44.43 107 ALA A O 20
ATOM 40671 N N . VAL A 1 108 ? 2.782 0.041 8.038 1.00 30.44 108 VAL A N 20
ATOM 40672 C CA . VAL A 1 108 ? 3.422 1.157 7.328 1.00 44.41 108 VAL A CA 20
ATOM 40673 C C . VAL A 1 108 ? 4.792 1.472 7.952 1.00 63.12 108 VAL A C 20
ATOM 40674 O O . VAL A 1 108 ? 5.812 1.523 7.248 1.00 63.41 108 VAL A O 20
ATOM 40687 N N . GLU A 1 109 ? 4.790 1.643 9.287 1.00 43.11 109 GLU A N 20
ATOM 40688 C CA . GLU A 1 109 ? 6.000 1.899 10.084 1.00 15.22 109 GLU A CA 20
ATOM 40689 C C . GLU A 1 109 ? 7.077 0.826 9.815 1.00 34.12 109 GLU A C 20
ATOM 40690 O O . GLU A 1 109 ? 8.226 1.149 9.522 1.00 41.41 109 GLU A O 20
ATOM 40702 N N . GLU A 1 110 ? 6.646 -0.442 9.865 1.00 0.32 110 GLU A N 20
ATOM 40703 C CA . GLU A 1 110 ? 7.517 -1.625 9.719 1.00 75.30 110 GLU A CA 20
ATOM 40704 C C . GLU A 1 110 ? 7.917 -1.869 8.246 1.00 43.23 110 GLU A C 20
ATOM 40705 O O . GLU A 1 110 ? 8.884 -2.570 7.976 1.00 55.14 110 GLU A O 20
ATOM 40717 N N . PHE A 1 111 ? 7.165 -1.287 7.300 1.00 0.00 111 PHE A N 20
ATOM 40718 C CA . PHE A 1 111 ? 7.511 -1.319 5.862 1.00 22.15 111 PHE A CA 20
ATOM 40719 C C . PHE A 1 111 ? 8.721 -0.411 5.608 1.00 5.31 111 PHE A C 20
ATOM 40720 O O . PHE A 1 111 ? 9.619 -0.744 4.833 1.00 43.41 111 PHE A O 20
ATOM 40737 N N . LEU A 1 112 ? 8.722 0.736 6.297 1.00 4.32 112 LEU A N 20
ATOM 40738 C CA . LEU A 1 112 ? 9.759 1.766 6.149 1.00 52.41 112 LEU A CA 20
ATOM 40739 C C . LEU A 1 112 ? 11.042 1.422 6.943 1.00 64.21 112 LEU A C 20
ATOM 40740 O O . LEU A 1 112 ? 12.141 1.448 6.382 1.00 13.24 112 LEU A O 20
ATOM 40756 N N . LYS A 1 113 ? 10.886 1.052 8.231 1.00 61.32 113 LYS A N 20
ATOM 40757 C CA . LYS A 1 113 ? 12.028 0.833 9.155 1.00 30.23 113 LYS A CA 20
ATOM 40758 C C . LYS A 1 113 ? 12.781 -0.475 8.852 1.00 53.40 113 LYS A C 20
ATOM 40759 O O . LYS A 1 113 ? 14.003 -0.543 9.022 1.00 1.45 113 LYS A O 20
ATOM 40778 N N . GLU A 1 114 ? 12.052 -1.514 8.409 1.00 21.41 114 GLU A N 20
ATOM 40779 C CA . GLU A 1 114 ? 12.673 -2.799 8.019 1.00 43.11 114 GLU A CA 20
ATOM 40780 C C . GLU A 1 114 ? 13.145 -2.752 6.552 1.00 23.41 114 GLU A C 20
ATOM 40781 O O . GLU A 1 114 ? 13.897 -3.630 6.116 1.00 3.34 114 GLU A O 20
ATOM 40793 N N . GLY A 1 115 ? 12.687 -1.721 5.801 1.00 63.44 115 GLY A N 20
ATOM 40794 C CA . GLY A 1 115 ? 13.175 -1.437 4.450 1.00 54.22 115 GLY A CA 20
ATOM 40795 C C . GLY A 1 115 ? 12.599 -2.365 3.390 1.00 53.52 115 GLY A C 20
ATOM 40796 O O . GLY A 1 115 ? 13.270 -3.315 2.968 1.00 32.33 115 GLY A O 20
ATOM 40800 N N . GLY A 1 116 ? 11.352 -2.077 2.966 1.00 3.52 116 GLY A N 20
ATOM 40801 C CA . GLY A 1 116 ? 10.650 -2.868 1.954 1.00 44.34 116 GLY A CA 20
ATOM 40802 C C . GLY A 1 116 ? 10.115 -4.180 2.508 1.00 23.53 116 GLY A C 20
ATOM 40803 O O . GLY A 1 116 ? 8.908 -4.336 2.699 1.00 4.33 116 GLY A O 20
ATOM 40807 N N . SER A 1 117 ? 11.029 -5.126 2.763 1.00 53.20 117 SER A N 20
ATOM 40808 C CA . SER A 1 117 ? 10.708 -6.396 3.416 1.00 63.34 117 SER A CA 20
ATOM 40809 C C . SER A 1 117 ? 10.450 -6.144 4.916 1.00 10.53 117 SER A C 20
ATOM 40810 O O . SER A 1 117 ? 11.385 -5.844 5.667 1.00 52.45 117 SER A O 20
ATOM 40818 N N . LEU A 1 118 ? 9.164 -6.212 5.320 1.00 62.50 118 LEU A N 20
ATOM 40819 C CA . LEU A 1 118 ? 8.746 -6.011 6.727 1.00 54.31 118 LEU A CA 20
ATOM 40820 C C . LEU A 1 118 ? 9.327 -7.133 7.604 1.00 34.50 118 LEU A C 20
ATOM 40821 O O . LEU A 1 118 ? 9.883 -6.902 8.679 1.00 53.54 118 LEU A O 20
ATOM 40837 N N . GLU A 1 119 ? 9.160 -8.360 7.108 1.00 24.21 119 GLU A N 20
ATOM 40838 C CA . GLU A 1 119 ? 9.728 -9.580 7.694 1.00 32.23 119 GLU A CA 20
ATOM 40839 C C . GLU A 1 119 ? 10.478 -10.345 6.597 1.00 31.24 119 GLU A C 20
ATOM 40840 O O . GLU A 1 119 ? 10.392 -10.005 5.405 1.00 64.20 119 GLU A O 20
ATOM 40852 N N . HIS A 1 120 ? 11.228 -11.366 7.019 1.00 45.34 120 HIS A N 20
ATOM 40853 C CA . HIS A 1 120 ? 11.785 -12.390 6.115 1.00 1.45 120 HIS A CA 20
ATOM 40854 C C . HIS A 1 120 ? 10.713 -13.494 5.914 1.00 62.14 120 HIS A C 20
ATOM 40855 O O . HIS A 1 120 ? 9.521 -13.258 6.193 1.00 42.51 120 HIS A O 20
ATOM 40870 N N . HIS A 1 121 ? 11.109 -14.683 5.418 1.00 3.55 121 HIS A N 20
ATOM 40871 C CA . HIS A 1 121 ? 10.225 -15.866 5.451 1.00 4.30 121 HIS A CA 20
ATOM 40872 C C . HIS A 1 121 ? 9.986 -16.246 6.923 1.00 61.23 121 HIS A C 20
ATOM 40873 O O . HIS A 1 121 ? 10.911 -16.682 7.620 1.00 33.24 121 HIS A O 20
ATOM 40888 N N . HIS A 1 122 ? 8.744 -16.015 7.384 1.00 71.43 122 HIS A N 20
ATOM 40889 C CA . HIS A 1 122 ? 8.363 -16.058 8.810 1.00 20.34 122 HIS A CA 20
ATOM 40890 C C . HIS A 1 122 ? 8.163 -17.526 9.269 1.00 21.12 122 HIS A C 20
ATOM 40891 O O . HIS A 1 122 ? 7.040 -17.978 9.516 1.00 32.41 122 HIS A O 20
ATOM 40906 N N . HIS A 1 123 ? 9.281 -18.276 9.323 1.00 72.14 123 HIS A N 20
ATOM 40907 C CA . HIS A 1 123 ? 9.309 -19.717 9.661 1.00 61.14 123 HIS A CA 20
ATOM 40908 C C . HIS A 1 123 ? 10.506 -20.017 10.570 1.00 14.04 123 HIS A C 20
ATOM 40909 O O . HIS A 1 123 ? 11.467 -19.248 10.625 1.00 55.14 123 HIS A O 20
ATOM 40924 N N . HIS A 1 124 ? 10.420 -21.144 11.280 1.00 41.22 124 HIS A N 20
ATOM 40925 C CA . HIS A 1 124 ? 11.535 -21.731 12.059 1.00 12.21 124 HIS A CA 20
ATOM 40926 C C . HIS A 1 124 ? 11.733 -23.198 11.639 1.00 23.33 124 HIS A C 20
ATOM 40927 O O . HIS A 1 124 ? 12.327 -23.987 12.371 1.00 52.03 124 HIS A O 20
ATOM 40942 N N . HIS A 1 125 ? 11.237 -23.538 10.429 1.00 14.02 125 HIS A N 20
ATOM 40943 C CA . HIS A 1 125 ? 11.372 -24.868 9.820 1.00 43.22 125 HIS A CA 20
ATOM 40944 C C . HIS A 1 125 ? 11.846 -24.661 8.363 1.00 62.21 125 HIS A C 20
ATOM 40945 O O . HIS A 1 125 ? 11.027 -24.221 7.526 1.00 52.13 125 HIS A O 20
#